Protein 6S8W (pdb70)

Solvent-accessible surface area: 65904 Å² total; per-residue (Å²): 146,20,77,40,133,28,12,79,95,26,61,82,111,42,62,122,18,40,50,40,46,3,21,34,26,31,0,64,85,13,10,12,106,42,3,104,117,58,91,111,9,91,139,1,88,109,30,24,6,61,29,2,96,56,14,72,99,10,44,28,24,21,10,7,107,78,54,87,83,120,67,25,20,12,0,0,12,12,24,4,9,42,39,16,3,4,1,21,20,4,18,5,15,0,1,36,57,116,6,15,46,50,70,80,4,144,96,62,25,26,104,26,66,2,18,29,25,2,46,101,58,70,169,11,75,4,7,0,57,17,4,0,4,42,32,9,4,10,2,16,0,2,0,0,26,2,2,0,1,6,1,0,18,18,7,44,2,39,0,7,20,0,16,3,0,1,2,10,0,17,23,6,0,6,1,1,0,2,13,4,1,13,54,126,42,11,34,0,0,0,2,54,28,0,61,29,30,2,48,31,1,0,71,5,21,20,3,53,24,0,54,1,138,26,63,76,47,3,0,47,24,82,12,0,41,106,28,2,47,91,9,134,109,63,67,116,82,23,121,55,4,12,3,0,1,0,4,0,0,1,2,7,0,17,6,8,8,2,80,61,80,29,0,112,42,0,12,55,19,0,78,141,40,46,0,0,0,0,0,8,2,16,6,5,9,0,8,11,45,117,50,102,92,119,25,84,54,45,83,83,0,48,168,62,9,28,47,0,0,0,29,36,0,60,20,0,3,0,0,0,0,7,10,2,6,26,8,0,1,0,0,3,11,1,0,7,0,0,0,2,80,22,1,7,63,32,0,17,10,6,3,12,8,1,2,36,12,2,4,4,0,1,3,0,10,2,2,12,0,0,26,73,54,15,19,16,44,3,8,3,44,3,0,28,42,1,16,59,67,3,15,38,47,2,46,20,0,0,80,5,1,82,147,66,16,19,96,106,16,11,59,62,100,56,9,41,1,0,0,2,2,36,12,17,8,38,122,86,78,39,131,89,41,78,40,8,42,110,27,1,50,89,67,11,1,23,8,8,5,1,68,144,12,70,23,154,52,67,26,38,5,16,7,9,5,0,47,29,31,75,89,52,5,33,75,0,6,21,59,10,1,66,4,7,121,99,54,33,112,139,25,60,43,95,26,10,84,100,20,65,86,92,44,55,95,18,53,30,30,58,25,24,64,24,30,0,57,82,11,12,10,99,48,2,109,123,54,92,100,13,57,144,2,70,122,28,23,5,78,28,5,119,57,13,99,124,117,123,82,24,65,2,13,42,20,75,7,13,48,36,25,6,5,7,12,54,8,18,4,62,0,0,40,35,123,8,18,44,42,152,74,5,101,90,66,20,24,99,24,53,1,69,45,28,1,37,114,60,58,136,11,75,5,11,1,25,19,2,5,5,35,30,69,9,8,1,13,3,2,0,0,30,3,0,0,2,6,1,4,17,18,8,57,1,28,0,10,30,0,16,1,0,1,2,8,0,17,26,2,0,7,2,1,1,2,10,5,4,12,62,139,38,23,25,0,0,0,1,60,37,2,48,3,16,1,19,29,1,0,103,6,25,17,2,74,25,1,32,1,57,28,52,71,45,2,1,37,15,116,11,0,24,105,26,8,66,104,36,74,60,100,92,94,63,15,189,59,4,38,3,0,0,0,5,0,0,0,2,6,0,20,3,8,9,3,86,63,78,49,0,110,39,0,14,80,16,0,76,144,40,50,0,0,0,0,0,8,0,22,3,4,8,1,8,13,105,105,53,62,66,138,164,44,106,58,47,61,34,2,34,161,61,6,30,50,0,0,0,26,35,0,86,22,0,9,0,0,0,0,9,9,3,4,28,10,1,0,0,0,0,10,1,0,8,0,0,0,2,76,24,1,2,54,32,1,36,12,5,4,54,9,0,3,33,8,2,4,3,7,0,5,0,3,0,3,19,0,0,25,73,53,13,20,18,46,2,5,5,50,3,0,23,47,2,52,66,77,2,26,42,15,0,24,31,0,6,49,6,0,87,70,94,5,20,93,117,24,4,56,48,102,63,10,37,1,0,0,2,0,31,0,68,1,68,33,137,67,36,96,25,112,75,121,53,65,49,35,60,48,8,11,30,36,2,8,92,29,0,25,134,60,12,0,2,0,3,55,6,58,61,3,56,14,97,123,137,40,46,10,34,3,3,1,0,1,0,27,9,59,68,92,54,0,43,80,0,0,23,59,1,2,67,4,1,132,74,46,32,47,212,141,34,75,42,133,36,19,81,107,43,74,88,97,45,67,121,23,51,58,42,42,4,18,38,25,32,0,67,89,28,15,19,112,36,2,105,118,60,100,95,11,100,145,2,80,109,25,14,7,56,33,3,125,63,12,72,88,9,42,25,28,16,4,6,136,69,56,89,58,142,47,36,16,16,1,0,3,10,26,5,15,52,37,12,3,6,4,14,15,19,28,8,62,0,1,19,86,99,5,15,38,48,72,79,3,127,92,62,20,30,96,35,88,16,48,60,52,56,241,52,78,8,9,3,15,20,3,1,6,34,25,11,3,5,1,14,0,3,0,0,24,2,2,0,13,10,0,10,22,22,3,50,0,35,0,7,30,0,30,3,0,2,2,10,0,14,22,4,0,7,2,1,0,1,17,6,1,12,60,138,38,15,35,0,0,0,1,76,34,0,64,15,20,1,16,32,1,0,104,6,24,20,3,42,34,1,54,1,37,26,60,73,44,2,0,48,26,46,18,0,37,34,15,3,68,104,34,44,45,65,87,62,63,15,119,84,4,14,2,0,1,0,5,0,0,0,1,6,0,19,6,7,10,2,98,97,77,38,0,59,41,0,11,52,15,0,82,124,16,47,0,4,0,0,0,10,4,18,4,3,11,0,10,12,42,118,63,114,99,156,93,59,52,78,36,12,42,170,62,10,32,40,0,0,0,28,44,0,86,18,0,3,0,2,0,0,7,13,4,4,29,6,1,0,0,0,0,8,1,1,5,0,0,0,4,30,26,2,4,66,36,0,36,17,4,2,18,8,0,3,29,10,2,5,3,11,0,2,5,13,0,6,22,0,0,21,68,60,19,22,16,40,8,8,10,53,7,1,42,47,6,40,94,69,2,29,40,40,4,43,24,15,9,75,3,39,106,142,58,52,63,159,94,100,59,9,49,1,1,0,3,8,32,30,67,175,26,82,53,18,21,132,30,0,86,90,42,46,4,43,15,4,2,5,69,103,0,65,43,134,107,57,45,9,5,21,6,7,0,39,26,46,71,134,97,14,32,86,13,18,18,94,24,3,76,13,62,144,105,141,141,19,70,46,138,33,15,76,64,21,120,87,98,42,54,119,35,45,56,37,51,39,24,63,23,33,0,55,85,22,13,11,116,46,8,148,123,56,95,78,9,109,145,2,70,118,26,34,8,66,32,4,72,57,9,80,105,26,59,44,74,49,99,116,15,10,23,16,70,6,17,41,39,20,5,5,3,17,34,24,27,11,38,0,0,34,52,114,9,12,37,48,133,80,9,122,158,74,24,24,96,30,82,9,22,48,27,6,44,122,55,60,174,26,85,8,12,2,21,23,2,2,4,42,31,37,12,5,2,12,3,7,0,0,6,9,2,0,7,12,0,3,17,16,7,57,1,28,0,10,33,1,32,3,0,1,2,9,0,17,23,5,0,6,2,2,0,1,16,3,4,17,45,135,37,15,38,0,0,0,2,32,44,2,52,2,13,3,44,31,1,0,74,4,18,24,4,33,14,3,32,0,75,40,64,85,63,3,0,37,23,83,26,1,32,54,31,14,82,79,39,54,54,104,94,88,62,32,139,62,9,21,3,0,0,0,4,7,8,1,2,5,0,22,2,15,14,7,76,53,79,38,4,64,43,0,12,84,11,0,79,98,56,46,0,0,0,0,0,10,2,22,5,8,7,1,18,17,84,111,121,173,44,112,61,57,66,49,4,36,115,78,5,47,67,2,1,0,30,40,0,76,13,0,1,0,0,0,0,10,6,3,4,27,8,3,1,0,0,0,8,0,0,7,1,0,0,1,23,26,1,4,44,51,1,40,40,5,2,28,12,0,3,26,6,2,5,3,10,0,5,5,15,1,20,17,0,0,29,72,57,12,19,26,44,4,6,6,27,4,1,34,51,4,64,62,66,2,22,38,19,2,48,26,0,4,73,4,0,48,154,74,5,19,124,99,26,2,59,43,105,53,7,39,1,0,0,4,0,28,2,59,0,61,41,128,61,15,68,33,40,102,100,63,27,64,34,68,50,4,4,34,37,1,6,95,28,0,17,131,61,13,0,0,2,0,60,2,50,42,2,21,2,64,134,82,38,46,1,30,1,2,1,0,0,0,26,13,54,64,81,67,0,38,76,0,1,26,60,2,2,69,4,4,128,92,44,19,54,208

Sequence (1940 aa):
PLTIDGIADLRAKSAPIPTGVAPGTSSDMFKSPSCYTKPKAKRWDHYLSEESKSRQQSTLKGAARYLKTPGLISLGGGLPSPEYFPFEEISVKVPTPPGFSPHETQESGAVLTAKKGDVQAGRSLYDLEVALNYGQSTGSPQLLRFVTEHTELIHNPPYADWQCCLNAGSTYGWDTVLRMLCTRGDYILMEEYTFSSAKETALPLGVKVASVKMDAEGLLPESLDEVLSNWDEASRGSRKPFVLYTIPTGQNPTGATQQLERRKAVYKVAQKHDLIIVEDEPYYFLQMQPYTGPPASHDEFIKSLIPSYLSLDVDGRVLRLESFSKVLSPGSRTGWIVGPEQLVERFMRNCETGAQHPSGISQIVLFKLLDEHWGHSGYLDWLINLRMQYTGRRDAIVNACEKYLPKEIAKWNPPAAGMFHWIEIDWQKHPIEEAVFHAAVNNGVLVSRGSWFTAEGNLFFRATFAAASSENIAEAIARFATALRTEFSPLTIDGIADLRAKSAPIPTGVAPGTSSDMFKSPSCYTKPKAKRWDHYLSEESKSRQQSGLISLGGGLPSPEYFPFEEISVKVPTPPGFSPHETQESGAVLTAKKGDVQAGRSLYDLEVALNYGQSTGSPQLLRFVTEHTELIHNPPYADWQCCLNAGSTYGWDTVLRMLCTRGDYILMEEYTFSSAKETALPLGVKVASVKMDAEGLLPESLDEVLSNWDEASRGSRKPFVLYTIPTGQNPTGATQQLERRKAVYKVAQKHDLIIVEDEPYYFLQMQPYTGPPPASHDEFIKSLIPSYLSLDVDGRVLRLESFSKVLSPGSRTGWIVGPEQLVERFMRNCETGAQHPSGISQIVLFKLLDEHWGHSGYLDWLINLRMQYTGRRDAIVNACEKYLPKEIAKWNPPAAGMFHWIEIDWQKHPAVASGKSREAIEEAVFHAAVNNGVLVSRGSWFTAANEGNLFFRATFAAASSENIAEAIARFATALRTEFSLPLTIDGIADLRAKSAPIPTGVAPGTSSDMFKSPSCYTKPKAKRWDHYLSEESKSRQQSTLKGAARYLKTPGLISLGGGLPSPEYFPFEEISVKVPTPPGFSPHETQESGAVLTAKKGDRSLYDLEVALNYGQSTGSPQLLRFVTEHTELIHNPPYADWQCCLNAGSTYGWDTVLRMLCTRGDYILMEEYTFSSAKETALPLGVKVASVKMDAEGLLPESLDEVLSNWDEASRGSRKPFVLYTIPTGQNPTGATQQLERRKAVYKVAQKHDLIIVEDEPYYFLQMQPYTGPASHDEFIKSLIPSYLSLDVDGRVLRLESFSKVLSPGSRTGWIVGPEQLVERFMRNCETGAQHPSGISQIVLFKLLDEHWGHSGYLDWLINLRMQYTGRRDAIVNACEKYLPKWNPPAAGMFHWIEIEEAVFHAAVNNGVLVSRGSWFTAGNLFFRATFAAASSENIAEAIARFATALRTEPLTIDGIADLRAKSAPIPTGVAPGTSSDMFKSPSCYTKPKAKRWDHYLSEESKSRQQSTLKGASLGGGLPSPEYFPFEEISVKVPTPPGFSPHETQESGAVLTAKKGDVQAGRSLYDLEVALNYGQSTGSPQLLRFVTEHTELIHNPPYADWQCCLNAGSTYGWDTVLRMLCTRGDYILMEEYTFSSAKETALPLGVKVASVKMDAEGLLPESLDEVLSNWDEASRGSRKPFVLYTIPTGQNPTGATQQLERRKAVYKVAQKHDLIIVEDEPYYFLQMQPYPPASHDEFIKSLIPSYLSLDVDGRVLRLESFSKVLSPGSRTGWIVGPEQLVERFMRNCETGAQHPSGISQIVLFKLLDEHWGHSGYLDWLINLRMQYTGRRDAIVNACEKYLPKEIAKWNPPAAGMFHWIEIDWQKHPAVASGKSREAIEEAVFHAAVNNGVLVSRGSWFTAANEGNLFFRATFAAASSENIAEAIARFATALRTEFSL

Foldseek 3Di:
DDALVNQVVLQVPFDDFQLDAAEDDWLVRQDHPVLQVFAAADDCPVQFDPVLVVFDDDPQSVVVNVVRPPPDDDPGHPWDQLVPPPDFKDKDWAAALPDHDPVRSVVHTDIFMAGACCCVVVNDSYHVSRLQTAYFLQARSLLQSQVSSLCCHQQVFRHRFKTKGKFLALLRVLLLVCNGRHAAPEEAEEEQFADLSSLVSNVVRNYQYDYFYADLQGGALVRVLVSQVCCVVPPPSHDGHQEYEEAQALGPASLRHHALVRLVSNVVSCVVSVHQYEHEHAFQLQQADDDDCDQPALVSLSVPRGHDNSSVPSNQSYKYWFGCPNQPNVVLSMTMIMTGPNSVVSSSSVSVVPVRHGNSSSSVVCSCCDPVRCDPRSSSSSSVVSRVVSNVLLNLLVVLCVVQADPVFWDFDRRRIDFKTKIWGACVQAVHVVLLQVLLVVLVAHWAWSVSRGNPDTTMTIDGSRDDDSVVSNVNSNSSRVSVVVRRD/DDALVCQVVQQVVFDDFDLDAADDDWLVSQDHPVLQVFAAFDDCPVQFDPLLVPFDDDVPDDPDDDWDFLVPVPDFKDKDWAAFQVDHDPVRSVVPTDIDIAGACCVVVVNDSHHVSRLQIAYFLQDGPLLQNLVSSLCCNQQVFRHRQKTKRKFLALLRVLLLVLNTRDAQQAEAEEEQFADLSSLVSNVVRNYAYDYFYADLQGGALVRLLVCQVVDDCVVSVHDRHQEYEFAQALGVAQGHHHALVRLVSNVVSNVVSVHQYEHEYAFQLLFEAFADPPDQPALNSSSVPRRHDNSSVCSNQSYKYWYGCPNQPRVVQSMTMIMTGPVSSVSSSSVCVVPVRHGRSVSSVVCSCVDPVRQDPPSSSSSSVVVNVVLNLLLNLLVVLCVVAADPVFWDWHRHRIDFKTKIWGPLVLAPLVDDPNDSVVLQCQLQVLLVVLPAHWAWSVSRGSDDDDITIIIDGSPPDDSVCSNVSSNSSRVSCDVSRDD/DDALVNQVVLQVPFDDFQLDAQEDDWLVRQDDVQLAVFAAFDDDPVQFDPVLVPQDFDPLSVVVNCSSDDPDDDPGRPWDFLVVVPDFKDKDWADAQFQRDVVSSVPVTDIDMAGADDPPSHHPSRLSTAYFQQDRVLLLNLVSSLCCHQQVFRHRQKIKGKALALLVLLLLVLNGGDAAQAEAEEEQFADLSSLVSNVVRNYQYDHFYADLQGGALVSLLCCQVPPDCVVSVHDGAQEYEEAQALGVFALHHHALVRLVSNVVSSVVNVHQYEYEHAFQLQFAADADLDLPLVVSSVPRHNDNSNVVSNQRYKYKYGCVSQPNVPQSMTMIITGPVSVVSSSSVCVVPVRHGRSVSSVVVSCRAPVHCDSVSSSSSSVVSRVVLNVLLNLQVNLCVPQADPDDRHRIHFKHKAWVQVVLQVLLVVLPAHWAWSVSRRSPTTMTIDGSSPDDSVCSNVRSNSSRVSVVVD/DDAQVCQVVQCVVADPFDLDLADDDWLVSQDDPVQQPFAAFADCVVQWDPQLVPQDDDVVNVHVVRDPKDFLVPPPDFKDKDQAAALPDHDDVNSVVHTDIFMAGQCCCVVVNDSHHVSSLQIAYALQAGCLLQSQVSSLCCNQQVFRHRQKIKGKFLALLRLLLLVCNTRHAACAEEEEAQFADLSSLVSNVVRNYAYDHFYADLQTGALVRVLVCQVVPDCVVSVHDRHAEYEFAQALGPAQLHHHAQVRLVSNLVSSVVSVHQYEHEYQWQLLQAAFCDDPDLSVVSVVRRHDNSNVSSNQRYKYKYACCSQPNVVQSMTMIITRNVSVVSSSSCLVVPVRHGNSSSSCVVSCPEVVHCDSPSSSSSSNVVSVQLNVLLNLLVVLCVPAADPVFWDFGRHRGDFKGKIWGACCLAPCVVVPQDPVNLLVQLQVLLVVLPAHWAWSVSRRSDDDDITMIMDGSPPDHSVVSSVSVNSSRVSNDVRRDD

Radius of gyration: 44.87 Å; Cα contacts (8 Å, |Δi|>4): 4266; chains: 4; bounding box: 104×82×147 Å

Structure (mmCIF, N/CA/C/O backbone):
data_6S8W
#
_entry.id   6S8W
#
_cell.length_a   64.209
_cell.length_b   75.260
_cell.length_c   121.631
_cell.angle_alpha   84.770
_cell.angle_beta   87.510
_cell.angle_gamma   65.370
#
_symmetry.space_group_name_H-M   'P 1'
#
loop_
_entity.id
_entity.type
_entity.pdbx_description
1 polymer 'Aromatic aminotransferase Aro8, putative'
2 non-polymer "PYRIDOXAL-5'-PHOSPHATE"
3 non-polymer 'FORMIC ACID'
4 water water
#
loop_
_atom_site.group_PDB
_atom_site.id
_atom_site.type_symbol
_atom_site.label_atom_id
_atom_site.label_alt_id
_atom_site.label_comp_id
_atom_site.label_asym_id
_atom_site.label_entity_id
_atom_site.label_seq_id
_atom_site.pdbx_PDB_ins_code
_atom_site.Cartn_x
_atom_site.Cartn_y
_atom_site.Cartn_z
_atom_site.occupancy
_atom_site.B_iso_or_equiv
_atom_site.auth_seq_id
_atom_site.auth_comp_id
_atom_site.auth_asym_id
_atom_site.auth_atom_id
_atom_site.pdbx_PDB_model_num
ATOM 1 N N . PRO A 1 16 ? -8.570 15.800 -19.190 1.00 61.58 16 PRO A N 1
ATOM 2 C CA . PRO A 1 16 ? -8.478 14.841 -18.079 1.00 60.99 16 PRO A CA 1
ATOM 3 C C . PRO A 1 16 ? -9.865 14.328 -17.664 1.00 59.80 16 PRO A C 1
ATOM 4 O O . PRO A 1 16 ? -10.796 15.112 -17.628 1.00 59.86 16 PRO A O 1
ATOM 8 N N . LEU A 1 17 ? -9.959 13.027 -17.370 1.00 58.41 17 LEU A N 1
ATOM 9 C CA . LEU A 1 17 ? -11.210 12.325 -16.974 1.00 57.32 17 LEU A CA 1
ATOM 10 C C . LEU A 1 17 ? -11.622 12.780 -15.572 1.00 56.36 17 LEU A C 1
ATOM 11 O O . LEU A 1 17 ? -10.769 12.729 -14.664 1.00 56.19 17 LEU A O 1
ATOM 16 N N . THR A 1 18 ? -12.878 13.207 -15.408 1.00 55.44 18 THR A N 1
ATOM 17 C CA . THR A 1 18 ? -13.498 13.534 -14.096 1.00 55.36 18 THR A CA 1
ATOM 18 C C . THR A 1 18 ? -14.732 12.649 -13.894 1.00 55.75 18 THR A C 1
ATOM 19 O O . THR A 1 18 ? -15.153 11.993 -14.866 1.00 55.54 18 THR A O 1
ATOM 23 N N . ILE A 1 19 ? -15.281 12.642 -12.677 1.00 56.86 19 ILE A N 1
ATOM 24 C CA . ILE A 1 19 ? -16.478 11.838 -12.289 1.00 57.62 19 ILE A CA 1
ATOM 25 C C . ILE A 1 19 ? -17.617 12.121 -13.274 1.00 58.82 19 ILE A C 1
ATOM 26 O O . ILE A 1 19 ? -18.352 11.174 -13.616 1.00 59.29 19 ILE A O 1
ATOM 31 N N . ASP A 1 20 ? -17.752 13.378 -13.704 1.00 60.24 20 ASP A N 1
ATOM 32 C CA . ASP A 1 20 ? -18.867 13.853 -14.566 1.00 61.33 20 ASP A CA 1
ATOM 33 C C . ASP A 1 20 ? -18.572 13.464 -16.018 1.00 61.63 20 ASP A C 1
ATOM 34 O O . ASP A 1 20 ? -19.481 13.600 -16.863 1.00 62.03 20 ASP A O 1
ATOM 39 N N . GLY A 1 21 ? -17.350 12.990 -16.283 1.00 61.42 21 GLY A N 1
ATOM 40 C CA . GLY A 1 21 ? -16.907 12.521 -17.609 1.00 61.21 21 GLY A CA 1
ATOM 41 C C . GLY A 1 21 ? -17.191 11.040 -17.804 1.00 61.00 21 GLY A C 1
ATOM 42 O O . GLY A 1 21 ? -17.087 10.570 -18.954 1.00 60.89 21 GLY A O 1
ATOM 43 N N . ILE A 1 22 ? -17.543 10.335 -16.724 1.00 60.80 22 ILE A N 1
ATOM 44 C CA . ILE A 1 22 ? -17.634 8.843 -16.671 1.00 60.78 22 ILE A CA 1
ATOM 45 C C . ILE A 1 22 ? -18.876 8.360 -17.433 1.00 60.39 22 ILE A C 1
ATOM 46 O O . ILE A 1 22 ? -18.718 7.505 -18.326 1.00 60.14 22 ILE A O 1
ATOM 51 N N . ALA A 1 23 ? -20.059 8.881 -17.092 1.00 60.05 23 ALA A N 1
ATOM 52 C CA . ALA A 1 23 ? -21.365 8.466 -17.660 1.00 59.90 23 ALA A CA 1
ATOM 53 C C . ALA A 1 23 ? -21.306 8.503 -19.191 1.00 59.85 23 ALA A C 1
ATOM 54 O O . ALA A 1 23 ? -22.021 7.708 -19.833 1.00 60.03 23 ALA A O 1
ATOM 56 N N . ASP A 1 24 ? -20.477 9.395 -19.742 1.00 59.80 24 ASP A N 1
ATOM 57 C CA . ASP A 1 24 ? -20.429 9.731 -21.190 1.00 59.77 24 ASP A CA 1
ATOM 58 C C . ASP A 1 24 ? -19.353 8.879 -21.873 1.00 59.19 24 ASP A C 1
ATOM 59 O O . ASP A 1 24 ? -19.543 8.526 -23.054 1.00 59.60 24 ASP A O 1
ATOM 64 N N . LEU A 1 25 ? -18.269 8.568 -21.155 1.00 58.33 25 LEU A N 1
ATOM 65 C CA . LEU A 1 25 ? -17.245 7.576 -21.577 1.00 57.71 25 LEU A CA 1
ATOM 66 C C . LEU A 1 25 ? -17.946 6.233 -21.813 1.00 56.89 25 LEU A C 1
ATOM 67 O O . LEU A 1 25 ? -17.634 5.570 -22.821 1.00 56.95 25 LEU A O 1
ATOM 72 N N . ARG A 1 26 ? -18.868 5.866 -20.916 1.00 56.01 26 ARG A N 1
ATOM 73 C CA . ARG A 1 26 ? -19.618 4.581 -20.947 1.00 55.52 26 ARG A CA 1
ATOM 74 C C . ARG A 1 26 ? -20.577 4.574 -22.144 1.00 54.67 26 ARG A C 1
ATOM 75 O O . ARG A 1 26 ? -20.541 3.597 -22.918 1.00 54.78 26 ARG A O 1
ATOM 83 N N . ALA A 1 27 ? -21.398 5.620 -22.285 1.00 53.68 27 ALA A N 1
ATOM 84 C CA . ALA A 1 27 ? -22.386 5.790 -23.377 1.00 52.60 27 ALA A CA 1
ATOM 85 C C . ALA A 1 27 ? -21.716 5.544 -24.735 1.00 51.21 27 ALA A C 1
ATOM 86 O O . ALA A 1 27 ? -22.338 4.885 -25.592 1.00 50.81 27 ALA A O 1
ATOM 88 N N . LYS A 1 28 ? -20.492 6.053 -24.910 1.00 49.36 28 LYS A N 1
ATOM 89 C CA . LYS A 1 28 ? -19.789 6.131 -26.219 1.00 48.23 28 LYS A CA 1
ATOM 90 C C . LYS A 1 28 ? -18.822 4.955 -26.387 1.00 49.12 28 LYS A C 1
ATOM 91 O O . LYS A 1 28 ? -18.062 4.963 -27.375 1.00 49.01 28 LYS A O 1
ATOM 94 N N . SER A 1 29 ? -18.825 4.023 -25.434 1.00 50.49 29 SER A N 1
ATOM 95 C CA . SER A 1 29 ? -17.888 2.871 -25.484 1.00 51.41 29 SER A CA 1
ATOM 96 C C . SER A 1 29 ? -18.631 1.591 -25.862 1.00 51.70 29 SER A C 1
ATOM 97 O O . SER A 1 29 ? -19.864 1.626 -25.965 1.00 51.37 29 SER A O 1
ATOM 100 N N . ALA A 1 30 ? -17.886 0.497 -26.023 1.00 52.47 30 ALA A N 1
ATOM 101 C CA . ALA A 1 30 ? -18.475 -0.804 -26.409 1.00 53.06 30 ALA A CA 1
ATOM 102 C C . ALA A 1 30 ? -19.313 -1.373 -25.261 1.00 53.48 30 ALA A C 1
ATOM 103 O O . ALA A 1 30 ? -19.035 -1.057 -24.096 1.00 53.38 30 ALA A O 1
ATOM 105 N N . PRO A 1 31 ? -20.328 -2.215 -25.542 1.00 54.33 31 PRO A N 1
ATOM 106 C CA . PRO A 1 31 ? -21.162 -2.787 -24.492 1.00 54.69 31 PRO A CA 1
ATOM 107 C C . PRO A 1 31 ? -20.322 -3.724 -23.616 1.00 55.23 31 PRO A C 1
ATOM 108 O O . PRO A 1 31 ? -19.420 -4.367 -24.110 1.00 55.74 31 PRO A O 1
ATOM 112 N N . ILE A 1 32 ? -20.637 -3.780 -22.328 1.00 55.29 32 ILE A N 1
ATOM 113 C CA . ILE A 1 32 ? -19.878 -4.682 -21.421 1.00 55.71 32 ILE A CA 1
ATOM 114 C C . ILE A 1 32 ? -20.294 -6.125 -21.737 1.00 55.28 32 ILE A C 1
ATOM 115 O O . ILE A 1 32 ? -21.505 -6.377 -21.846 1.00 54.56 32 ILE A O 1
ATOM 120 N N . PRO A 1 33 ? -19.349 -7.073 -21.917 1.00 54.92 33 PRO A N 1
ATOM 121 C CA . PRO A 1 33 ? -19.694 -8.468 -22.202 1.00 55.04 33 PRO A CA 1
ATOM 122 C C . PRO A 1 33 ? -20.344 -9.114 -20.971 1.00 55.20 33 PRO A C 1
ATOM 123 O O . PRO A 1 33 ? -19.700 -9.219 -19.963 1.00 55.28 33 PRO A O 1
ATOM 127 N N . THR A 1 34 ? -21.594 -9.550 -21.103 1.00 55.63 34 THR A N 1
ATOM 128 C CA . THR A 1 34 ? -22.347 -10.136 -19.966 1.00 56.37 34 THR A CA 1
ATOM 129 C C . THR A 1 34 ? -22.289 -11.663 -20.010 1.00 56.52 34 THR A C 1
ATOM 130 O O . THR A 1 34 ? -23.057 -12.291 -19.272 1.00 56.68 34 THR A O 1
ATOM 134 N N . GLY A 1 35 ? -21.436 -12.228 -20.865 1.00 56.73 35 GLY A N 1
ATOM 135 C CA . GLY A 1 35 ? -21.331 -13.694 -20.982 1.00 56.53 35 GLY A CA 1
ATOM 136 C C . GLY A 1 35 ? -20.425 -14.307 -19.928 1.00 56.48 35 GLY A C 1
ATOM 137 O O . GLY A 1 35 ? -19.848 -13.560 -19.124 1.00 56.67 35 GLY A O 1
ATOM 138 N N . VAL A 1 36 ? -20.312 -15.635 -19.950 1.00 55.99 36 VAL A N 1
ATOM 139 C CA . VAL A 1 36 ? -19.472 -16.413 -18.997 1.00 55.39 36 VAL A CA 1
ATOM 140 C C . VAL A 1 36 ? -18.008 -16.310 -19.437 1.00 54.47 36 VAL A C 1
ATOM 141 O O . VAL A 1 36 ? -17.722 -16.604 -20.612 1.00 54.78 36 VAL A O 1
ATOM 145 N N . ALA A 1 37 ? -17.121 -15.895 -18.523 1.00 53.18 37 ALA A N 1
ATOM 146 C CA . ALA A 1 37 ? -15.652 -15.840 -18.710 1.00 52.18 37 ALA A CA 1
ATOM 147 C C . ALA A 1 37 ? -15.309 -15.030 -19.956 1.00 51.12 37 ALA A C 1
ATOM 148 O O . ALA A 1 37 ? -14.645 -15.534 -20.859 1.00 51.16 37 ALA A O 1
ATOM 150 N N . PRO A 1 38 ? -15.730 -13.750 -20.044 1.00 49.77 38 PRO A N 1
ATOM 151 C CA . PRO A 1 38 ? -15.443 -12.925 -21.213 1.00 48.90 38 PRO A CA 1
ATOM 152 C C . PRO A 1 38 ? -14.037 -12.298 -21.172 1.00 48.05 38 PRO A C 1
ATOM 153 O O . PRO A 1 38 ? -13.564 -11.982 -20.094 1.00 48.13 38 PRO A O 1
ATOM 157 N N . GLY A 1 39 ? -13.422 -12.145 -22.346 1.00 47.19 39 GLY A N 1
ATOM 158 C CA . GLY A 1 39 ? -12.146 -11.428 -22.524 1.00 46.97 39 GLY A CA 1
ATOM 159 C C . GLY A 1 39 ? -12.344 -9.925 -22.452 1.00 46.68 39 GLY A C 1
ATOM 160 O O . GLY A 1 39 ? -13.326 -9.433 -23.045 1.00 46.58 39 GLY A O 1
ATOM 161 N N . THR A 1 40 ? -11.459 -9.224 -21.736 1.00 46.22 40 THR A N 1
ATOM 162 C CA . THR A 1 40 ? -11.388 -7.739 -21.688 1.00 46.06 40 THR A CA 1
ATOM 163 C C . THR A 1 40 ? -9.981 -7.278 -21.311 1.00 45.59 40 THR A C 1
ATOM 164 O O . THR A 1 40 ? -9.102 -8.133 -21.081 1.00 45.82 40 THR A O 1
ATOM 168 N N . SER A 1 41 ? -9.811 -5.957 -21.253 1.00 44.83 41 SER A N 1
ATOM 169 C CA . SER A 1 41 ? -8.635 -5.247 -20.695 1.00 44.56 41 SER A CA 1
ATOM 170 C C . SER A 1 41 ? -9.050 -3.812 -20.367 1.00 44.49 41 SER A C 1
ATOM 171 O O . SER A 1 41 ? -10.073 -3.353 -20.911 1.00 44.26 41 SER A O 1
ATOM 174 N N . SER A 1 42 ? -8.289 -3.143 -19.502 1.00 44.71 42 SER A N 1
ATOM 175 C CA . SER A 1 42 ? -8.456 -1.706 -19.167 1.00 45.05 42 SER A CA 1
ATOM 176 C C . SER A 1 42 ? -8.637 -0.886 -20.452 1.00 45.86 42 SER A C 1
ATOM 177 O O . SER A 1 42 ? -9.241 0.201 -20.371 1.00 45.97 42 SER A O 1
ATOM 180 N N . ASP A 1 43 ? -8.145 -1.391 -21.590 1.00 46.81 43 ASP A N 1
ATOM 181 C CA . ASP A 1 43 ? -8.142 -0.673 -22.896 1.00 47.58 43 ASP A CA 1
ATOM 182 C C . ASP A 1 43 ? -9.574 -0.533 -23.426 1.00 47.59 43 ASP A C 1
ATOM 183 O O . ASP A 1 43 ? -9.758 0.189 -24.425 1.00 47.90 43 ASP A O 1
ATOM 188 N N . MET A 1 44 ? -10.535 -1.167 -22.756 1.00 47.32 44 MET A N 1
ATOM 189 C CA . MET A 1 44 ? -11.959 -1.085 -23.161 1.00 47.23 44 MET A CA 1
ATOM 190 C C . MET A 1 44 ? -12.662 -0.053 -22.278 1.00 46.62 44 MET A C 1
ATOM 191 O O . MET A 1 44 ? -13.826 0.265 -22.561 1.00 45.76 44 MET A O 1
ATOM 196 N N . PHE A 1 45 ? -11.990 0.405 -21.217 1.00 46.29 45 PHE A N 1
ATOM 197 C CA . PHE A 1 45 ? -12.603 1.379 -20.278 1.00 46.09 45 PHE A CA 1
ATOM 198 C C . PHE A 1 45 ? -11.774 2.663 -20.162 1.00 46.11 45 PHE A C 1
ATOM 199 O O . PHE A 1 45 ? -12.254 3.605 -19.523 1.00 45.91 45 PHE A O 1
ATOM 207 N N . LYS A 1 46 ? -10.584 2.698 -20.764 1.00 46.41 46 LYS A N 1
ATOM 208 C CA . LYS A 1 46 ? -9.711 3.898 -20.678 1.00 47.01 46 LYS A CA 1
ATOM 209 C C . LYS A 1 46 ? -10.222 4.980 -21.637 1.00 47.96 46 LYS A C 1
ATOM 210 O O . LYS A 1 46 ? -10.543 4.645 -22.783 1.00 48.39 46 LYS A O 1
ATOM 216 N N . SER A 1 47 ? -10.258 6.234 -21.181 1.00 48.75 47 SER A N 1
ATOM 217 C CA . SER A 1 47 ? -10.748 7.362 -22.017 1.00 49.55 47 SER A CA 1
ATOM 218 C C . SER A 1 47 ? -9.708 7.703 -23.082 1.00 50.26 47 SER A C 1
ATOM 219 O O . SER A 1 47 ? -8.519 7.446 -22.904 1.00 50.44 47 SER A O 1
ATOM 222 N N . PRO A 1 4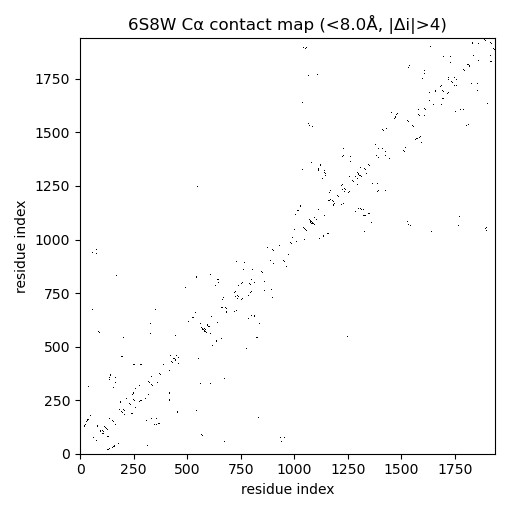8 ? -10.136 8.278 -24.228 1.00 51.02 48 PRO A N 1
ATOM 223 C CA . PRO A 1 48 ? -9.240 8.552 -25.357 1.00 51.45 48 PRO A CA 1
ATOM 224 C C . PRO A 1 48 ? -7.973 9.370 -25.055 1.00 52.15 48 PRO A C 1
ATOM 225 O O . PRO A 1 48 ? -6.994 9.179 -25.754 1.00 52.49 48 PRO A O 1
ATOM 229 N N . SER A 1 49 ? -8.014 10.251 -24.050 1.00 52.81 49 SER A N 1
ATOM 230 C CA . SER A 1 49 ? -6.895 11.154 -23.666 1.00 53.23 49 SER A CA 1
ATOM 231 C C . SER A 1 49 ? -5.621 10.338 -23.411 1.00 53.52 49 SER A C 1
ATOM 232 O O . SER A 1 49 ? -4.528 10.824 -23.762 1.00 53.50 49 SER A O 1
ATOM 234 N N . CYS A 1 50 ? -5.768 9.144 -22.826 1.00 53.96 50 CYS A N 1
ATOM 235 C CA . CYS A 1 50 ? -4.661 8.225 -22.444 1.00 54.15 50 CYS A CA 1
ATOM 236 C C . CYS A 1 50 ? -3.763 7.934 -23.652 1.00 54.23 50 CYS A C 1
ATOM 237 O O . CYS A 1 50 ? -2.531 7.869 -23.472 1.00 53.80 50 CYS A O 1
ATOM 240 N N . TYR A 1 51 ? -4.370 7.758 -24.828 1.00 54.53 51 TYR A N 1
ATOM 241 C CA . TYR A 1 51 ? -3.724 7.217 -26.053 1.00 55.01 51 TYR A CA 1
ATOM 242 C C . TYR A 1 51 ? -2.917 8.310 -26.759 1.00 55.12 51 TYR A C 1
ATOM 243 O O . TYR A 1 51 ? -2.107 7.974 -27.647 1.00 55.02 51 TYR A O 1
ATOM 252 N N . THR A 1 52 ? -3.119 9.571 -26.367 1.00 55.10 52 THR A N 1
ATOM 253 C CA . THR A 1 52 ? -2.385 10.747 -26.906 1.00 55.05 52 THR A CA 1
ATOM 254 C C . THR A 1 52 ? -1.008 10.838 -26.231 1.00 54.69 52 THR A C 1
ATOM 255 O O . THR A 1 52 ? -0.093 11.414 -26.851 1.00 54.79 52 THR A O 1
ATOM 259 N N . LYS A 1 53 ? -0.866 10.283 -25.020 1.00 54.16 53 LYS A N 1
ATOM 260 C CA . LYS A 1 53 ? 0.401 10.286 -24.234 1.00 53.73 53 LYS A CA 1
ATOM 261 C C . LYS A 1 53 ? 1.391 9.304 -24.856 1.00 53.53 53 LYS A C 1
ATOM 262 O O . LYS A 1 53 ? 1.001 8.426 -25.622 1.00 53.75 53 LYS A O 1
ATOM 268 N N . PRO A 1 54 ? 2.704 9.424 -24.549 1.00 53.47 54 PRO A N 1
ATOM 269 C CA . PRO A 1 54 ? 3.704 8.495 -25.072 1.00 53.49 54 PRO A CA 1
ATOM 270 C C . PRO A 1 54 ? 3.556 7.096 -24.465 1.00 53.44 54 PRO A C 1
ATOM 271 O O . PRO A 1 54 ? 2.759 6.929 -23.559 1.00 53.40 54 PRO A O 1
ATOM 275 N N . LYS A 1 55 ? 4.328 6.136 -24.974 1.00 53.19 55 LYS A N 1
ATOM 276 C CA . LYS A 1 55 ? 4.262 4.722 -24.530 1.00 52.98 55 LYS A CA 1
ATOM 277 C C . LYS A 1 55 ? 5.375 4.453 -23.519 1.00 52.34 55 LYS A C 1
ATOM 278 O O . LYS A 1 55 ? 6.367 5.209 -23.501 1.00 52.16 55 LYS A O 1
ATOM 282 N N . ALA A 1 56 ? 5.190 3.410 -22.712 1.00 51.69 56 ALA A N 1
ATOM 283 C CA . ALA A 1 56 ? 6.128 2.983 -21.655 1.00 51.30 56 ALA A CA 1
ATOM 284 C C . ALA A 1 56 ? 7.369 2.367 -22.300 1.00 51.02 56 ALA A C 1
ATOM 285 O O . ALA A 1 56 ? 7.267 1.864 -23.437 1.00 50.95 56 ALA A O 1
ATOM 287 N N . LYS A 1 57 ? 8.488 2.401 -21.578 1.00 50.96 57 LYS A N 1
ATOM 288 C CA . LYS A 1 57 ? 9.783 1.819 -22.007 1.00 51.08 57 LYS A CA 1
ATOM 289 C C . LYS A 1 57 ? 9.668 0.296 -21.952 1.00 50.64 57 LYS A C 1
ATOM 290 O O . LYS A 1 57 ? 8.786 -0.197 -21.222 1.00 50.61 57 LYS A O 1
ATOM 295 N N . ARG A 1 58 ? 10.507 -0.422 -22.698 1.00 50.03 58 ARG A N 1
ATOM 296 C CA . ARG A 1 58 ? 10.394 -1.900 -22.783 1.00 49.71 58 ARG A CA 1
ATOM 297 C C . ARG A 1 58 ? 11.223 -2.517 -21.652 1.00 49.78 58 ARG A C 1
ATOM 298 O O . ARG A 1 58 ? 12.264 -1.935 -21.289 1.00 49.85 58 ARG A O 1
ATOM 306 N N . TRP A 1 59 ? 10.741 -3.634 -21.102 1.00 49.74 59 TRP A N 1
ATOM 307 C CA . TRP A 1 59 ? 11.299 -4.289 -19.890 1.00 49.61 59 TRP A CA 1
ATOM 308 C C . TRP A 1 59 ? 11.766 -5.707 -20.210 1.00 49.16 59 TRP A C 1
ATOM 309 O O . TRP A 1 59 ? 11.851 -6.522 -19.271 1.00 49.29 59 TRP A O 1
ATOM 320 N N . ASP A 1 60 ? 12.063 -5.985 -21.479 1.00 48.07 60 ASP A N 1
ATOM 321 C CA . ASP A 1 60 ? 12.450 -7.345 -21.928 1.00 47.38 60 ASP A CA 1
ATOM 322 C C . ASP A 1 60 ? 13.682 -7.805 -21.134 1.00 48.56 60 ASP A C 1
ATOM 323 O O . ASP A 1 60 ? 13.719 -8.993 -20.762 1.00 49.29 60 ASP A O 1
ATOM 328 N N . HIS A 1 61 ? 14.637 -6.908 -20.861 1.00 49.68 61 HIS A N 1
ATOM 329 C CA . HIS A 1 61 ? 15.943 -7.226 -20.218 1.00 50.46 61 HIS A CA 1
ATOM 330 C C . HIS A 1 61 ? 15.790 -7.465 -18.713 1.00 50.38 61 HIS A C 1
ATOM 331 O O . HIS A 1 61 ? 16.794 -7.849 -18.079 1.00 50.44 61 HIS A O 1
ATOM 338 N N . TYR A 1 62 ? 14.603 -7.226 -18.154 1.00 50.14 62 TYR A N 1
ATOM 339 C CA . TYR A 1 62 ? 14.366 -7.331 -16.693 1.00 49.78 62 TYR A CA 1
ATOM 340 C C . TYR A 1 62 ? 13.460 -8.534 -16.413 1.00 48.95 62 TYR A C 1
ATOM 341 O O . TYR A 1 62 ? 13.399 -8.978 -15.250 1.00 49.02 62 TYR A O 1
ATOM 350 N N . LEU A 1 63 ? 12.794 -9.053 -17.447 1.00 48.14 63 LEU A N 1
ATOM 351 C CA . LEU A 1 63 ? 11.884 -10.222 -17.330 1.00 47.58 63 LEU A CA 1
ATOM 352 C C . LEU A 1 63 ? 12.701 -11.477 -17.017 1.00 47.41 63 LEU A C 1
ATOM 353 O O . LEU A 1 63 ? 13.700 -11.730 -17.719 1.00 47.62 63 LEU A O 1
ATOM 358 N N . SER A 1 64 ? 12.273 -12.231 -16.002 1.00 46.82 64 SER A N 1
ATOM 359 C CA . SER A 1 64 ? 12.932 -13.476 -15.533 1.00 46.33 64 SER A CA 1
ATOM 360 C C . SER A 1 64 ? 12.719 -14.589 -16.560 1.00 46.07 64 SER A C 1
ATOM 361 O O . SER A 1 64 ? 11.734 -14.513 -17.322 1.00 45.41 64 SER A O 1
ATOM 364 N N . GLU A 1 65 ? 13.614 -15.580 -16.571 1.00 46.30 65 GLU A N 1
ATOM 365 C CA . GLU A 1 65 ? 13.495 -16.794 -17.419 1.00 46.49 65 GLU A CA 1
ATOM 366 C C . GLU A 1 65 ? 12.083 -17.360 -17.245 1.00 45.40 65 GLU A C 1
ATOM 367 O O . GLU A 1 65 ? 11.382 -17.545 -18.262 1.00 45.00 65 GLU A O 1
ATOM 369 N N . GLU A 1 66 ? 11.693 -17.620 -15.993 1.00 44.45 66 GLU A N 1
ATOM 370 C CA . GLU A 1 66 ? 10.367 -18.182 -15.626 1.00 43.99 66 GLU A CA 1
ATOM 371 C C . GLU A 1 66 ? 9.264 -17.403 -16.349 1.00 43.75 66 GLU A C 1
ATOM 372 O O . GLU A 1 66 ? 8.426 -18.046 -17.009 1.00 43.62 66 GLU A O 1
ATOM 378 N N . SER A 1 67 ? 9.268 -16.071 -16.225 1.00 43.69 67 SER A N 1
ATOM 379 C CA . SER A 1 67 ? 8.183 -15.178 -16.710 1.00 43.92 67 SER A CA 1
ATOM 380 C C . SER A 1 67 ? 8.206 -15.096 -18.242 1.00 44.12 67 SER A C 1
ATOM 381 O O . SER A 1 67 ? 7.116 -15.176 -18.843 1.00 44.05 67 SER A O 1
ATOM 384 N N . LYS A 1 68 ? 9.387 -14.945 -18.851 1.00 44.58 68 LYS A N 1
ATOM 385 C CA . LYS A 1 68 ? 9.539 -14.970 -20.332 1.00 45.46 68 LYS A CA 1
ATOM 386 C C . LYS A 1 68 ? 8.935 -16.275 -20.863 1.00 45.95 68 LYS A C 1
ATOM 387 O O . LYS A 1 68 ? 8.264 -16.234 -21.913 1.00 46.39 68 LYS A O 1
ATOM 391 N N . SER A 1 69 ? 9.158 -17.378 -20.142 1.00 46.13 69 SER A N 1
ATOM 392 C CA . SER A 1 69 ? 8.835 -18.768 -20.562 1.00 46.53 69 SER A CA 1
ATOM 393 C C . SER A 1 69 ? 7.320 -19.013 -20.563 1.00 46.62 69 SER A C 1
ATOM 394 O O . SER A 1 69 ? 6.892 -19.975 -21.228 1.00 46.69 69 SER A O 1
ATOM 396 N N . ARG A 1 70 ? 6.537 -18.193 -19.853 1.00 47.18 70 ARG A N 1
ATOM 397 C CA . ARG A 1 70 ? 5.079 -18.431 -19.647 1.00 47.72 70 ARG A CA 1
ATOM 398 C C . ARG A 1 70 ? 4.333 -18.185 -20.965 1.00 49.03 70 ARG A C 1
ATOM 399 O O . ARG A 1 70 ? 4.914 -17.540 -21.859 1.00 49.31 70 ARG A O 1
ATOM 407 N N . GLN A 1 71 ? 3.094 -18.681 -21.070 1.00 50.76 71 GLN A N 1
ATOM 408 C CA . GLN A 1 71 ? 2.314 -18.727 -22.337 1.00 52.09 71 GLN A CA 1
ATOM 409 C C . GLN A 1 71 ? 0.818 -18.568 -22.046 1.00 53.63 71 GLN A C 1
ATOM 410 O O . GLN A 1 71 ? 0.419 -18.721 -20.874 1.00 53.84 71 GLN A O 1
ATOM 412 N N . GLN A 1 72 ? 0.043 -18.339 -23.093 1.00 55.62 72 GLN A N 1
ATOM 413 C CA . GLN A 1 72 ? -1.413 -18.140 -22.978 1.00 57.15 72 GLN A CA 1
ATOM 414 C C . GLN A 1 72 ? -2.120 -19.463 -22.710 1.00 57.43 72 GLN A C 1
ATOM 415 O O . GLN A 1 72 ? -1.905 -20.412 -23.447 1.00 57.90 72 GLN A O 1
ATOM 421 N N . SER A 1 73 ? -2.947 -19.480 -21.677 1.00 57.58 73 SER A N 1
ATOM 422 C CA . SER A 1 73 ? -3.769 -20.666 -21.319 1.00 57.55 73 SER A CA 1
ATOM 423 C C . SER A 1 73 ? -4.671 -21.012 -22.508 1.00 57.56 73 SER A C 1
ATOM 424 O O . SER A 1 73 ? -5.472 -20.145 -22.906 1.00 57.85 73 SER A O 1
ATOM 427 N N . THR A 1 74 ? -4.540 -22.222 -23.059 1.00 57.11 74 THR A N 1
ATOM 428 C CA . THR A 1 74 ? -5.247 -22.645 -24.296 1.00 56.98 74 THR A CA 1
ATOM 429 C C . THR A 1 74 ? -6.740 -22.816 -23.999 1.00 56.80 74 THR A C 1
ATOM 430 O O . THR A 1 74 ? -7.545 -22.629 -24.932 1.00 57.08 74 THR A O 1
ATOM 434 N N . LEU A 1 75 ? -7.096 -23.150 -22.756 1.00 56.61 75 LEU A N 1
ATOM 435 C CA . LEU A 1 75 ? -8.511 -23.345 -22.341 1.00 56.49 75 LEU A CA 1
ATOM 436 C C . LEU A 1 75 ? -9.171 -21.976 -22.160 1.00 57.01 75 LEU A C 1
ATOM 437 O O . LEU A 1 75 ? -10.234 -21.748 -22.770 1.00 56.85 75 LEU A O 1
ATOM 442 N N . LYS A 1 76 ? -8.558 -21.106 -21.353 1.00 57.86 76 LYS A N 1
ATOM 443 C CA . LYS A 1 76 ? -9.051 -19.730 -21.084 1.00 58.69 76 LYS A CA 1
ATOM 444 C C . LYS A 1 76 ? -9.170 -18.985 -22.418 1.00 59.39 76 LYS A C 1
ATOM 445 O O . LYS A 1 76 ? -10.199 -18.315 -22.631 1.00 59.08 76 LYS A O 1
ATOM 447 N N . GLY A 1 77 ? -8.153 -19.107 -23.277 1.00 60.85 77 GLY A N 1
ATOM 448 C CA . GLY A 1 77 ? -8.139 -18.529 -24.634 1.00 62.24 77 GLY A CA 1
ATOM 449 C C . GLY A 1 77 ? -9.277 -19.068 -25.483 1.00 63.59 77 GLY A C 1
ATOM 450 O O . GLY A 1 77 ? -9.850 -18.286 -26.266 1.00 63.84 77 GLY A O 1
ATOM 451 N N . ALA A 1 78 ? -9.593 -20.359 -25.338 1.00 65.38 78 ALA A N 1
ATOM 452 C CA . ALA A 1 78 ? -10.662 -21.058 -26.089 1.00 66.79 78 ALA A CA 1
ATOM 453 C C . ALA A 1 78 ? -12.036 -20.601 -25.588 1.00 67.96 78 ALA A C 1
ATOM 454 O O . ALA A 1 78 ? -12.997 -20.660 -26.380 1.00 68.40 78 ALA A O 1
ATOM 456 N N . ALA A 1 79 ? -12.128 -20.166 -24.328 1.00 69.30 79 ALA A N 1
ATOM 457 C CA . ALA A 1 79 ? -13.380 -19.660 -23.717 1.00 70.72 79 ALA A CA 1
ATOM 458 C C . ALA A 1 79 ? -13.827 -18.404 -24.470 1.00 71.88 79 ALA A C 1
ATOM 459 O O . ALA A 1 79 ? -15.047 -18.211 -24.632 1.00 71.79 79 ALA A O 1
ATOM 461 N N . ARG A 1 80 ? -12.865 -17.589 -24.911 1.00 73.32 80 ARG A N 1
ATOM 462 C CA . ARG A 1 80 ? -13.110 -16.334 -25.668 1.00 74.62 80 ARG A CA 1
ATOM 463 C C . ARG A 1 80 ? -14.004 -16.644 -26.877 1.00 73.95 80 ARG A C 1
ATOM 464 O O . ARG A 1 80 ? -14.610 -15.695 -27.412 1.00 74.36 80 ARG A O 1
ATOM 472 N N . TYR A 1 81 ? -14.099 -17.919 -27.280 1.00 72.59 81 TYR A N 1
ATOM 473 C CA . TYR A 1 81 ? -14.969 -18.387 -28.394 1.00 71.47 81 TYR A CA 1
ATOM 474 C C . TYR A 1 81 ? -16.437 -18.400 -27.953 1.00 70.93 81 TYR A C 1
ATOM 475 O O . TYR A 1 81 ? -17.317 -18.353 -28.835 1.00 71.04 81 TYR A O 1
ATOM 484 N N . LEU A 1 82 ? -16.698 -18.457 -26.642 1.00 69.90 82 LEU A N 1
ATOM 485 C CA . LEU A 1 82 ? -18.074 -18.557 -26.081 1.00 69.51 82 LEU A CA 1
ATOM 486 C C . LEU A 1 82 ? -18.846 -17.263 -26.366 1.00 69.99 82 LEU A C 1
ATOM 487 O O . LEU A 1 82 ? -20.074 -17.251 -26.147 1.00 69.75 82 LEU A O 1
ATOM 492 N N . LYS A 1 83 ? -18.152 -16.220 -26.836 1.00 70.72 83 LYS A N 1
ATOM 493 C CA . LYS A 1 83 ? -18.735 -14.882 -27.128 1.00 71.17 83 LYS A CA 1
ATOM 494 C C . LYS A 1 83 ? -19.675 -14.982 -28.335 1.00 71.72 83 LYS A C 1
ATOM 495 O O . LYS A 1 83 ? -20.848 -14.584 -28.194 1.00 71.50 83 LYS A O 1
ATOM 497 N N . THR A 1 84 ? -19.185 -15.485 -29.475 1.00 72.42 84 THR A N 1
ATOM 498 C CA . THR A 1 84 ? -19.979 -15.604 -30.730 1.00 73.03 84 THR A CA 1
ATOM 499 C C . THR A 1 84 ? -21.287 -16.316 -30.398 1.00 72.56 84 THR A C 1
ATOM 500 O O . THR A 1 84 ? -21.284 -17.384 -29.790 1.00 72.54 84 THR A O 1
ATOM 504 N N . PRO A 1 85 ? -22.447 -15.737 -30.783 1.00 71.72 85 PRO A N 1
ATOM 505 C CA . PRO A 1 85 ? -23.745 -16.217 -30.311 1.00 70.64 85 PRO A CA 1
ATOM 506 C C . PRO A 1 85 ? -24.274 -17.409 -31.122 1.00 69.15 85 PRO A C 1
ATOM 507 O O . PRO A 1 85 ? -23.776 -17.642 -32.208 1.00 69.24 85 PRO A O 1
ATOM 511 N N . GLY A 1 86 ? -25.259 -18.128 -30.574 1.00 67.20 86 GLY A N 1
ATOM 512 C CA . GLY A 1 86 ? -25.866 -19.324 -31.191 1.00 65.66 86 GLY A CA 1
ATOM 513 C C . GLY A 1 86 ? -24.874 -20.472 -31.289 1.00 64.09 86 GLY A C 1
ATOM 514 O O . GLY A 1 86 ? -25.296 -21.592 -31.642 1.00 64.21 86 GLY A O 1
ATOM 515 N N . LEU A 1 87 ? -23.597 -20.190 -31.010 1.00 61.93 87 LEU A N 1
ATOM 516 C CA . LEU A 1 87 ? -22.490 -21.179 -30.907 1.00 60.40 87 LEU A CA 1
ATOM 517 C C . LEU A 1 87 ? -22.682 -22.004 -29.630 1.00 59.05 87 LEU A C 1
ATOM 518 O O . LEU A 1 87 ? -22.794 -21.391 -28.552 1.00 59.32 87 LEU A O 1
ATOM 523 N N . ILE A 1 88 ? -22.727 -23.334 -29.747 1.00 57.22 88 ILE A N 1
ATOM 524 C CA . ILE A 1 88 ? -22.909 -24.262 -28.591 1.00 55.53 88 ILE A CA 1
ATOM 525 C C . ILE A 1 88 ? -21.533 -24.773 -28.159 1.00 53.87 88 ILE A C 1
ATOM 526 O O . ILE A 1 88 ? -20.695 -25.017 -29.049 1.00 53.67 88 ILE A O 1
ATOM 531 N N . SER A 1 89 ? -21.301 -24.928 -26.853 1.00 52.13 89 SER A N 1
ATOM 532 C CA . SER A 1 89 ? -19.958 -25.263 -26.317 1.00 50.82 89 SER A CA 1
ATOM 533 C C . SER A 1 89 ? -19.920 -26.692 -25.771 1.00 49.63 89 SER A C 1
ATOM 534 O O . SER A 1 89 ? -20.780 -27.057 -24.944 1.00 49.59 89 SER A O 1
ATOM 537 N N . LEU A 1 90 ? -18.942 -27.460 -26.255 1.00 48.36 90 LEU A N 1
ATOM 538 C CA . LEU A 1 90 ? -18.510 -28.769 -25.706 1.00 47.62 90 LEU A CA 1
ATOM 539 C C . LEU A 1 90 ? -17.026 -28.652 -25.349 1.00 47.46 90 LEU A C 1
ATOM 540 O O . LEU A 1 90 ? -16.347 -29.696 -25.267 1.00 47.54 90 LEU A O 1
ATOM 545 N N . GLY A 1 91 ? -16.552 -27.417 -25.161 1.00 47.22 91 GLY A N 1
ATOM 546 C CA . GLY A 1 91 ? -15.126 -27.093 -24.970 1.00 47.34 91 GLY A CA 1
ATOM 547 C C . GLY A 1 91 ? -14.742 -27.051 -23.503 1.00 47.45 91 GLY A C 1
ATOM 548 O O . GLY A 1 91 ? -14.691 -28.128 -22.876 1.00 47.85 91 GLY A O 1
ATOM 549 N N . GLY A 1 92 ? -14.467 -25.855 -22.974 1.00 47.41 92 GLY A N 1
ATOM 550 C CA . GLY A 1 92 ? -14.037 -25.663 -21.577 1.00 47.41 92 GLY A CA 1
ATOM 551 C C . GLY A 1 92 ? -15.046 -26.252 -20.609 1.00 47.46 92 GLY A C 1
ATOM 552 O O . GLY A 1 92 ? -16.257 -26.132 -20.878 1.00 47.44 92 GLY A O 1
ATOM 553 N N . GLY A 1 93 ? -14.574 -26.878 -19.528 1.00 47.85 93 GLY A N 1
ATOM 554 C CA . GLY A 1 93 ? -15.442 -27.511 -18.517 1.00 48.21 93 GLY A CA 1
ATOM 555 C C . GLY A 1 93 ? -15.957 -26.504 -17.503 1.00 48.48 93 GLY A C 1
ATOM 556 O O . GLY A 1 93 ? -15.646 -26.659 -16.306 1.00 48.80 93 GLY A O 1
ATOM 557 N N . LEU A 1 94 ? -16.713 -25.507 -17.972 1.00 48.56 94 LEU A N 1
ATOM 558 C CA . LEU A 1 94 ? -17.464 -24.526 -17.144 1.00 48.48 94 LEU A CA 1
ATOM 559 C C . LEU A 1 94 ? -18.893 -25.064 -16.964 1.00 48.09 94 LEU A C 1
ATOM 560 O O . LEU A 1 94 ? -19.672 -25.041 -17.914 1.00 47.80 94 LEU A O 1
ATOM 565 N N . PRO A 1 95 ? -19.277 -25.594 -15.768 1.00 47.63 95 PRO A N 1
ATOM 566 C CA . PRO A 1 95 ? -20.573 -26.253 -15.526 1.00 48.09 95 PRO A CA 1
ATOM 567 C C . PRO A 1 95 ? -21.820 -25.399 -15.810 1.00 48.91 95 PRO A C 1
ATOM 568 O O . PRO A 1 95 ? -21.736 -24.193 -15.669 1.00 48.95 95 PRO A O 1
ATOM 572 N N . SER A 1 96 ? -22.936 -26.038 -16.182 1.00 49.70 96 SER A N 1
ATOM 573 C CA . SER A 1 96 ? -24.267 -25.394 -16.344 1.00 50.24 96 SER A CA 1
ATOM 574 C C . SER A 1 96 ? -24.689 -24.780 -15.011 1.00 50.51 96 SER A C 1
ATOM 575 O O . SER A 1 96 ? -24.632 -25.438 -13.975 1.00 50.50 96 SER A O 1
ATOM 578 N N . PRO A 1 97 ? -25.109 -23.495 -15.000 1.00 50.56 97 PRO A N 1
ATOM 579 C CA . PRO A 1 97 ? -25.448 -22.794 -13.760 1.00 50.29 97 PRO A CA 1
ATOM 580 C C . PRO A 1 97 ? -26.402 -23.541 -12.815 1.00 49.62 97 PRO A C 1
ATOM 581 O O . PRO A 1 97 ? -26.390 -23.242 -11.634 1.00 49.22 97 PRO A O 1
ATOM 585 N N . GLU A 1 98 ? -27.203 -24.477 -13.341 1.00 48.98 98 GLU A N 1
ATOM 586 C CA . GLU A 1 98 ? -28.178 -25.273 -12.548 1.00 48.62 98 GLU A CA 1
ATOM 587 C C . GLU A 1 98 ? -27.423 -26.063 -11.468 1.00 48.27 98 GLU A C 1
ATOM 588 O O . GLU A 1 98 ? -28.077 -26.510 -10.505 1.00 48.43 98 GLU A O 1
ATOM 590 N N . TYR A 1 99 ? -26.106 -26.215 -11.621 1.00 47.96 99 TYR A N 1
ATOM 591 C CA . TYR A 1 99 ? -25.228 -27.020 -10.726 1.00 47.98 99 TYR A CA 1
ATOM 592 C C . TYR A 1 99 ? -24.479 -26.092 -9.761 1.00 47.52 99 TYR A C 1
ATOM 593 O O . TYR A 1 99 ? -23.485 -26.529 -9.145 1.00 47.80 99 TYR A O 1
ATOM 602 N N . PHE A 1 100 ? -24.966 -24.853 -9.626 1.00 46.78 100 PHE A N 1
ATOM 603 C CA . PHE A 1 100 ? -24.587 -23.883 -8.564 1.00 46.20 100 PHE A CA 1
ATOM 604 C C . PHE A 1 100 ? -25.805 -23.630 -7.677 1.00 46.20 100 PHE A C 1
ATOM 605 O O . PHE A 1 100 ? -26.780 -23.032 -8.127 1.00 46.26 100 PHE A O 1
ATOM 613 N N . PRO A 1 101 ? -25.802 -24.067 -6.396 1.00 46.31 101 PRO A N 1
ATOM 614 C CA . PRO A 1 101 ? -26.986 -23.971 -5.544 1.00 46.41 101 PRO A CA 1
ATOM 615 C C . PRO A 1 101 ? -27.171 -22.610 -4.856 1.00 46.64 101 PRO A C 1
ATOM 616 O O . PRO A 1 101 ? -27.646 -22.593 -3.735 1.00 47.00 101 PRO A O 1
ATOM 620 N N . PHE A 1 102 ? -26.792 -21.516 -5.523 1.00 46.79 102 PHE A N 1
ATOM 621 C CA . PHE A 1 102 ? -27.018 -20.125 -5.048 1.00 46.89 102 PHE A CA 1
ATOM 622 C C . PHE A 1 102 ? -27.947 -19.407 -6.030 1.00 47.03 102 PHE A C 1
ATOM 623 O O . PHE A 1 102 ? -27.480 -18.963 -7.098 1.00 46.74 102 PHE A O 1
ATOM 631 N N . GLU A 1 103 ? -29.228 -19.315 -5.665 1.00 47.68 103 GLU A N 1
ATOM 632 C CA . GLU A 1 103 ? -30.302 -18.662 -6.459 1.00 48.34 103 GLU A CA 1
ATOM 633 C C . GLU A 1 103 ? -30.138 -17.143 -6.353 1.00 48.45 103 GLU A C 1
ATOM 634 O O . GLU A 1 103 ? -30.098 -16.473 -7.404 1.00 48.40 103 GLU A O 1
ATOM 640 N N . GLU A 1 104 ? -30.044 -16.639 -5.120 1.00 48.46 104 GLU A N 1
ATOM 641 C CA . GLU A 1 104 ? -29.853 -15.198 -4.808 1.00 48.36 104 GLU A CA 1
ATOM 642 C C . GLU A 1 104 ? -28.737 -15.047 -3.768 1.00 48.39 104 GLU A C 1
ATOM 643 O O . GLU A 1 104 ? -28.679 -15.872 -2.834 1.00 48.36 104 GLU A O 1
ATOM 645 N N . ILE A 1 105 ? -27.885 -14.032 -3.941 1.00 48.21 105 ILE A N 1
ATOM 646 C CA . ILE A 1 105 ? -26.895 -13.566 -2.924 1.00 47.97 105 ILE A CA 1
ATOM 647 C C . ILE A 1 105 ? -27.166 -12.086 -2.633 1.00 47.57 105 ILE A C 1
ATOM 648 O O . ILE A 1 105 ? -27.053 -11.270 -3.569 1.00 47.34 105 ILE A O 1
ATOM 653 N N . SER A 1 106 ? -27.509 -11.761 -1.383 1.00 47.07 106 SER A N 1
ATOM 654 C CA . SER A 1 106 ? -27.862 -10.390 -0.927 1.00 46.55 106 SER A CA 1
ATOM 655 C C . SER A 1 106 ? -26.797 -9.855 0.036 1.00 46.07 106 SER A C 1
ATOM 656 O O . SER A 1 106 ? -26.175 -10.667 0.750 1.00 45.95 106 SER A O 1
ATOM 659 N N . VAL A 1 107 ? -26.615 -8.531 0.056 1.00 45.35 107 VAL A N 1
ATOM 660 C CA . VAL A 1 107 ? -25.644 -7.826 0.944 1.00 44.66 107 VAL A CA 1
ATOM 661 C C . VAL A 1 107 ? -26.248 -6.481 1.373 1.00 44.33 107 VAL A C 1
ATOM 662 O O . VAL A 1 107 ? -26.714 -5.733 0.492 1.00 44.29 107 VAL A O 1
ATOM 666 N N . LYS A 1 108 ? -26.254 -6.206 2.683 1.00 43.96 108 LYS A N 1
ATOM 667 C CA . LYS A 1 108 ? -26.762 -4.943 3.288 1.00 43.60 108 LYS A CA 1
ATOM 668 C C . LYS A 1 108 ? -25.581 -4.001 3.546 1.00 43.29 108 LYS A C 1
ATOM 669 O O . LYS A 1 108 ? -24.704 -4.362 4.356 1.00 43.26 108 LYS A O 1
ATOM 672 N N . VAL A 1 109 ? -25.567 -2.866 2.844 1.00 43.15 109 VAL A N 1
ATOM 673 C CA . VAL A 1 109 ? -24.439 -1.891 2.879 1.00 43.05 109 VAL A CA 1
ATOM 674 C C . VAL A 1 109 ? -24.968 -0.488 3.180 1.00 43.33 109 VAL A C 1
ATOM 675 O O . VAL A 1 109 ? -26.175 -0.273 3.070 1.00 43.32 109 VAL A O 1
ATOM 679 N N . PRO A 1 110 ? -24.104 0.457 3.602 1.00 43.97 110 PRO A N 1
ATOM 680 C CA . PRO A 1 110 ? -24.523 1.815 3.947 1.00 44.77 110 PRO A CA 1
ATOM 681 C C . PRO A 1 110 ? -24.943 2.713 2.777 1.00 46.05 110 PRO A C 1
ATOM 682 O O . PRO A 1 110 ? -24.430 2.538 1.702 1.00 46.04 110 PRO A O 1
ATOM 686 N N . THR A 1 111 ? -25.826 3.670 3.076 1.00 48.11 111 THR A N 1
ATOM 687 C CA . THR A 1 111 ? -26.259 4.730 2.127 1.00 49.77 111 THR A CA 1
ATOM 688 C C . THR A 1 111 ? -25.165 5.810 2.098 1.00 51.25 111 THR A C 1
ATOM 689 O O . THR A 1 111 ? -24.273 5.783 2.977 1.00 51.36 111 THR A O 1
ATOM 693 N N . PRO A 1 112 ? -25.167 6.765 1.142 1.00 53.28 112 PRO A N 1
ATOM 694 C CA . PRO A 1 112 ? -24.112 7.784 1.080 1.00 54.41 112 PRO A CA 1
ATOM 695 C C . PRO A 1 112 ? -24.017 8.679 2.328 1.00 55.69 112 PRO A C 1
ATOM 696 O O . PRO A 1 112 ? -22.909 8.946 2.758 1.00 56.71 112 PRO A O 1
ATOM 700 N N . PRO A 1 113 ? -25.140 9.148 2.921 1.00 56.18 113 PRO A N 1
ATOM 701 C CA . PRO A 1 113 ? -25.091 10.021 4.107 1.00 55.92 113 PRO A CA 1
ATOM 702 C C . PRO A 1 113 ? -24.488 9.423 5.391 1.00 55.34 113 PRO A C 1
ATOM 703 O O . PRO A 1 113 ? -23.759 10.130 6.063 1.00 55.80 113 PRO A O 1
ATOM 707 N N . GLY A 1 114 ? -24.799 8.160 5.701 1.00 54.11 114 GLY A N 1
ATOM 708 C CA . GLY A 1 114 ? -24.305 7.514 6.938 1.00 53.25 114 GLY A CA 1
ATOM 709 C C . GLY A 1 114 ? -23.554 6.218 6.697 1.00 52.50 114 GLY A C 1
ATOM 710 O O . GLY A 1 114 ? -24.164 5.272 6.187 1.00 52.33 114 GLY A O 1
ATOM 711 N N . PHE A 1 115 ? -22.297 6.156 7.147 1.00 51.63 115 PHE A N 1
ATOM 712 C CA . PHE A 1 115 ? -21.421 4.980 6.908 1.00 50.77 115 PHE A CA 1
ATOM 713 C C . PHE A 1 115 ? -21.173 4.137 8.166 1.00 50.01 115 PHE A C 1
ATOM 714 O O . PHE A 1 115 ? -20.560 3.071 8.044 1.00 50.10 115 PHE A O 1
ATOM 722 N N . SER A 1 116 ? -21.611 4.601 9.332 1.00 49.20 116 SER A N 1
ATOM 723 C CA . SER A 1 116 ? -21.419 3.838 10.596 1.00 48.90 116 SER A CA 1
ATOM 724 C C . SER A 1 116 ? -22.257 2.568 10.553 1.00 48.64 116 SER A C 1
ATOM 725 O O . SER A 1 116 ? -23.343 2.557 9.978 1.00 48.28 116 SER A O 1
ATOM 728 N N . PRO A 1 117 ? -21.779 1.453 11.152 1.00 48.70 117 PRO A N 1
ATOM 729 C CA . PRO A 1 117 ? -22.539 0.204 11.170 1.00 49.04 117 PRO A CA 1
ATOM 730 C C . PRO A 1 117 ? -23.970 0.425 11.680 1.00 49.81 117 PRO A C 1
ATOM 731 O O . PRO A 1 117 ? -24.880 -0.196 11.160 1.00 50.02 117 PRO A O 1
ATOM 735 N N . HIS A 1 118 ? -24.125 1.300 12.675 1.00 50.57 118 HIS A N 1
ATOM 736 C CA . HIS A 1 118 ? -25.423 1.662 13.304 1.00 51.33 118 HIS A CA 1
ATOM 737 C C . HIS A 1 118 ? -26.292 2.416 12.291 1.00 51.89 118 HIS A C 1
ATOM 738 O O . HIS A 1 118 ? -27.514 2.166 12.264 1.00 52.22 118 HIS A O 1
ATOM 740 N N . GLU A 1 119 ? -25.685 3.302 11.494 1.00 52.37 119 GLU A N 1
ATOM 741 C CA . GLU A 1 119 ? -26.383 4.073 10.431 1.00 53.07 119 GLU A CA 1
ATOM 742 C C . GLU A 1 119 ? -26.818 3.124 9.309 1.00 53.25 119 GLU A C 1
ATOM 743 O O . GLU A 1 119 ? -27.952 3.293 8.820 1.00 53.10 119 GLU A O 1
ATOM 749 N N . THR A 1 120 ? -25.971 2.164 8.913 1.00 53.58 120 THR A N 1
ATOM 750 C CA . THR A 1 120 ? -26.302 1.192 7.831 1.00 53.68 120 THR A CA 1
ATOM 751 C C . THR A 1 120 ? -27.403 0.244 8.327 1.00 53.99 120 THR A C 1
ATOM 752 O O . THR A 1 120 ? -28.230 -0.171 7.492 1.00 53.63 120 THR A O 1
ATOM 756 N N . GLN A 1 121 ? -27.418 -0.080 9.625 1.00 54.59 121 GLN A N 1
ATOM 757 C CA . GLN A 1 121 ? -28.501 -0.877 10.265 1.00 55.30 121 GLN A CA 1
ATOM 758 C C . GLN A 1 121 ? -29.842 -0.170 10.040 1.00 55.21 121 GLN A C 1
ATOM 759 O O . GLN A 1 121 ? -30.817 -0.853 9.668 1.00 55.10 121 GLN A O 1
ATOM 765 N N . GLU A 1 122 ? -29.870 1.149 10.256 1.00 55.06 122 GLU A N 1
ATOM 766 C CA . GLU A 1 122 ? -31.102 1.983 10.254 1.00 54.87 122 GLU A CA 1
ATOM 767 C C . GLU A 1 122 ? -31.518 2.318 8.815 1.00 54.76 122 GLU A C 1
ATOM 768 O O . GLU A 1 122 ? -32.720 2.176 8.508 1.00 54.89 122 GLU A O 1
ATOM 770 N N . SER A 1 123 ? -30.576 2.751 7.973 1.00 54.26 123 SER A N 1
ATOM 771 C CA . SER A 1 123 ? -30.850 3.340 6.634 1.00 53.71 123 SER A CA 1
ATOM 772 C C . SER A 1 123 ? -30.111 2.590 5.517 1.00 52.48 123 SER A C 1
ATOM 773 O O . SER A 1 123 ? -30.170 3.061 4.365 1.00 52.22 123 SER A O 1
ATOM 776 N N . GLY A 1 124 ? -29.445 1.475 5.834 1.00 51.24 124 GLY A N 1
ATOM 777 C CA . GLY A 1 124 ? -28.666 0.680 4.864 1.00 50.30 124 GLY A CA 1
ATOM 778 C C . GLY A 1 124 ? -29.506 0.238 3.675 1.00 49.34 124 GLY A C 1
ATOM 779 O O . GLY A 1 124 ? -30.741 0.155 3.825 1.00 49.61 124 GLY A O 1
ATOM 780 N N . ALA A 1 125 ? -28.858 -0.038 2.537 1.00 47.97 125 ALA A N 1
ATOM 781 C CA . ALA A 1 125 ? -29.478 -0.609 1.316 1.00 47.07 125 ALA A CA 1
ATOM 782 C C . ALA A 1 125 ? -29.176 -2.110 1.251 1.00 46.20 125 ALA A C 1
ATOM 783 O O . ALA A 1 125 ? -28.042 -2.499 1.594 1.00 46.25 125 ALA A O 1
ATOM 785 N N . VAL A 1 126 ? -30.159 -2.913 0.833 1.00 45.11 126 VAL A N 1
ATOM 786 C CA . VAL A 1 126 ? -30.002 -4.374 0.564 1.00 44.26 126 VAL A CA 1
ATOM 787 C C . VAL A 1 126 ? -29.844 -4.568 -0.949 1.00 43.66 126 VAL A C 1
ATOM 788 O O . VAL A 1 126 ? -30.872 -4.516 -1.650 1.00 43.84 126 VAL A O 1
ATOM 792 N N . LEU A 1 127 ? -28.614 -4.773 -1.433 1.00 43.23 127 LEU A N 1
ATOM 793 C CA . LEU A 1 127 ? -28.337 -5.118 -2.855 1.00 43.10 127 LEU A CA 1
ATOM 794 C C . LEU A 1 127 ? -28.456 -6.638 -3.018 1.00 43.09 127 LEU A C 1
ATOM 795 O O . LEU A 1 127 ? -27.902 -7.365 -2.170 1.00 43.10 127 LEU A O 1
ATOM 800 N N . THR A 1 128 ? -29.150 -7.092 -4.065 1.00 43.26 128 THR A N 1
ATOM 801 C CA . THR A 1 128 ? -29.465 -8.526 -4.313 1.00 43.35 128 THR A CA 1
ATOM 802 C C . THR A 1 128 ? -28.995 -8.924 -5.716 1.00 43.79 128 THR A C 1
ATOM 803 O O . THR A 1 128 ? -29.463 -8.314 -6.697 1.00 43.73 128 THR A O 1
ATOM 807 N N . ALA A 1 129 ? -28.096 -9.911 -5.788 1.00 44.38 129 ALA A N 1
ATOM 808 C CA . ALA A 1 129 ? -27.593 -10.534 -7.034 1.00 44.75 129 ALA A CA 1
ATOM 809 C C . ALA A 1 129 ? -28.288 -11.887 -7.229 1.00 45.39 129 ALA A C 1
ATOM 810 O O . ALA A 1 129 ? -28.136 -12.759 -6.350 1.00 45.45 129 ALA A O 1
ATOM 812 N N . LYS A 1 130 ? -29.025 -12.042 -8.333 1.00 46.21 130 LYS A N 1
ATOM 813 C CA . LYS A 1 130 ? -29.852 -13.245 -8.626 1.00 47.07 130 LYS A CA 1
ATOM 814 C C . LYS A 1 130 ? -29.439 -13.843 -9.976 1.00 48.09 130 LYS A C 1
ATOM 815 O O . LYS A 1 130 ? -28.967 -13.077 -10.840 1.00 47.72 130 LYS A O 1
ATOM 817 N N . LYS A 1 131 ? -29.657 -15.146 -10.153 1.00 49.84 131 LYS A N 1
ATOM 818 C CA . LYS A 1 131 ? -29.364 -15.815 -11.446 1.00 51.14 131 LYS A CA 1
ATOM 819 C C . LYS A 1 131 ? -30.406 -15.328 -12.456 1.00 52.23 131 LYS A C 1
ATOM 820 O O . LYS A 1 131 ? -31.598 -15.310 -12.109 1.00 51.70 131 LYS A O 1
ATOM 826 N N . GLY A 1 132 ? -29.966 -14.932 -13.650 1.00 53.81 132 GLY A N 1
ATOM 827 C CA . GLY A 1 132 ? -30.907 -14.435 -14.668 1.00 55.16 132 GLY A CA 1
ATOM 828 C C . GLY A 1 132 ? -31.210 -12.962 -14.468 1.00 56.54 132 GLY A C 1
ATOM 829 O O . GLY A 1 132 ? -32.336 -12.544 -14.786 1.00 56.87 132 GLY A O 1
ATOM 830 N N . ASP A 1 133 ? -30.233 -12.210 -13.955 1.00 57.57 133 ASP A N 1
ATOM 831 C CA . ASP A 1 133 ? -30.388 -10.751 -13.720 1.00 58.40 133 ASP A CA 1
ATOM 832 C C . ASP A 1 133 ? -30.087 -10.016 -15.026 1.00 58.64 133 ASP A C 1
ATOM 833 O O . ASP A 1 133 ? -30.708 -8.980 -15.278 1.00 58.34 133 ASP A O 1
ATOM 838 N N . VAL A 1 134 ? -29.168 -10.561 -15.823 1.00 59.19 134 VAL A N 1
ATOM 839 C CA . VAL A 1 134 ? -28.756 -9.916 -17.102 1.00 60.11 134 VAL A CA 1
ATOM 840 C C . VAL A 1 134 ? -29.845 -10.112 -18.159 1.00 61.01 134 VAL A C 1
ATOM 841 O O . VAL A 1 134 ? -29.881 -9.318 -19.104 1.00 61.40 134 VAL A O 1
ATOM 845 N N . GLN A 1 135 ? -30.677 -11.144 -18.013 1.00 62.12 135 GLN A N 1
ATOM 846 C CA . GLN A 1 135 ? -31.771 -11.382 -18.987 1.00 62.79 135 GLN A CA 1
ATOM 847 C C . GLN A 1 135 ? -32.990 -10.578 -18.536 1.00 63.66 135 GLN A C 1
ATOM 848 O O . GLN A 1 135 ? -33.854 -10.292 -19.379 1.00 64.17 135 GLN A O 1
ATOM 850 N N . ALA A 1 136 ? -33.030 -10.218 -17.252 1.00 64.49 136 ALA A N 1
ATOM 851 C CA . ALA A 1 136 ? -34.154 -9.443 -16.681 1.00 65.06 136 ALA A CA 1
ATOM 852 C C . ALA A 1 136 ? -33.851 -7.945 -16.769 1.00 65.65 136 ALA A C 1
ATOM 853 O O . ALA A 1 136 ? -34.740 -7.144 -16.453 1.00 65.81 136 ALA A O 1
ATOM 855 N N . GLY A 1 137 ? -32.635 -7.591 -17.186 1.00 66.29 137 GLY A N 1
ATOM 856 C CA . GLY A 1 137 ? -32.237 -6.174 -17.286 1.00 66.96 137 GLY A CA 1
ATOM 857 C C . GLY A 1 137 ? -32.173 -5.503 -15.924 1.00 67.47 137 GLY A C 1
ATOM 858 O O . GLY A 1 137 ? -32.655 -4.368 -15.809 1.00 68.17 137 GLY A O 1
ATOM 859 N N . ARG A 1 138 ? -31.601 -6.180 -14.926 1.00 67.45 138 ARG A N 1
ATOM 860 C CA . ARG A 1 138 ? -31.480 -5.603 -13.561 1.00 67.59 138 ARG A CA 1
ATOM 861 C C . ARG A 1 138 ? -30.044 -5.110 -13.357 1.00 65.60 138 ARG A C 1
ATOM 862 O O . ARG A 1 138 ? -29.861 -4.078 -12.696 1.00 65.77 138 ARG A O 1
ATOM 870 N N . SER A 1 139 ? -29.074 -5.836 -13.910 1.00 62.99 139 SER A N 1
ATOM 871 C CA . SER A 1 139 ? -27.648 -5.445 -13.799 1.00 61.15 139 SER A CA 1
ATOM 872 C C . SER A 1 139 ? -26.861 -6.072 -14.949 1.00 59.06 139 SER A C 1
ATOM 873 O O . SER A 1 139 ? -27.427 -6.899 -15.672 1.00 58.95 139 SER A O 1
ATOM 876 N N . LEU A 1 140 ? -25.603 -5.669 -15.111 1.00 56.91 140 LEU A N 1
ATOM 877 C CA . LEU A 1 140 ? -24.749 -6.216 -16.194 1.00 55.34 140 LEU A CA 1
ATOM 878 C C . LEU A 1 140 ? -23.969 -7.419 -15.661 1.00 53.62 140 LEU A C 1
ATOM 879 O O . LEU A 1 140 ? -23.241 -8.024 -16.446 1.00 53.42 140 LEU A O 1
ATOM 884 N N . TYR A 1 141 ? -24.139 -7.745 -14.379 1.00 51.68 141 TYR A N 1
ATOM 885 C CA . TYR A 1 141 ? -23.405 -8.869 -13.743 1.00 50.22 141 TYR A CA 1
ATOM 886 C C . TYR A 1 141 ? -24.383 -9.934 -13.237 1.00 49.53 141 TYR A C 1
ATOM 887 O O . TYR A 1 141 ? -25.027 -9.706 -12.208 1.00 49.40 141 TYR A O 1
ATOM 896 N N . ASP A 1 142 ? -24.498 -11.051 -13.961 1.00 49.11 142 ASP A N 1
ATOM 897 C CA . ASP A 1 142 ? -25.365 -12.189 -13.555 1.00 48.79 142 ASP A CA 1
ATOM 898 C C . ASP A 1 142 ? -24.612 -13.047 -12.535 1.00 47.70 142 ASP A C 1
ATOM 899 O O . ASP A 1 142 ? -23.399 -13.269 -12.719 1.00 47.01 142 ASP A O 1
ATOM 904 N N . LEU A 1 143 ? -25.333 -13.528 -11.536 1.00 46.99 143 LEU A N 1
ATOM 905 C CA . LEU A 1 143 ? -24.766 -14.441 -10.529 1.00 46.72 143 LEU A CA 1
ATOM 906 C C . LEU A 1 143 ? -24.295 -15.695 -11.273 1.00 46.43 143 LEU A C 1
ATOM 907 O O . LEU A 1 143 ? -23.261 -16.212 -10.922 1.00 46.34 143 LEU A O 1
ATOM 912 N N . GLU A 1 144 ? -25.044 -16.136 -12.280 1.00 46.06 144 GLU A N 1
ATOM 913 C CA . GLU A 1 144 ? -24.666 -17.273 -13.164 1.00 45.74 144 GLU A CA 1
ATOM 914 C C . GLU A 1 144 ? -23.185 -17.137 -13.535 1.00 44.77 144 GLU A C 1
ATOM 915 O O . GLU A 1 144 ? -22.468 -18.156 -13.492 1.00 45.25 144 GLU A O 1
ATOM 921 N N . VAL A 1 145 ? -22.754 -15.917 -13.870 1.00 43.44 145 VAL A N 1
ATOM 922 C CA . VAL A 1 145 ? -21.378 -15.593 -14.352 1.00 42.32 145 VAL A CA 1
ATOM 923 C C . VAL A 1 145 ? -20.419 -15.542 -13.155 1.00 41.20 145 VAL A C 1
ATOM 924 O O . VAL A 1 145 ? -19.394 -16.251 -13.195 1.00 40.70 145 VAL A O 1
ATOM 928 N N . ALA A 1 146 ? -20.741 -14.742 -12.132 1.00 40.00 146 ALA A N 1
ATOM 929 C CA . ALA A 1 146 ? -19.939 -14.571 -10.896 1.00 39.05 146 ALA A CA 1
ATOM 930 C C . ALA A 1 146 ? -19.538 -15.941 -10.336 1.00 38.29 146 ALA A C 1
ATOM 931 O O . ALA A 1 146 ? -18.368 -16.097 -9.933 1.00 37.63 146 ALA A O 1
ATOM 933 N N . LEU A 1 147 ? -20.482 -16.887 -10.312 1.00 37.71 147 LEU A N 1
ATOM 934 C CA . LEU A 1 147 ? -20.332 -18.219 -9.664 1.00 37.40 147 LEU A CA 1
ATOM 935 C C . LEU A 1 147 ? -19.588 -19.187 -10.584 1.00 37.02 147 LEU A C 1
ATOM 936 O O . LEU A 1 147 ? -19.224 -20.280 -10.107 1.00 36.73 147 LEU A O 1
ATOM 941 N N . ASN A 1 148 ? -19.381 -18.817 -11.847 1.00 37.03 148 ASN A N 1
ATOM 942 C CA . ASN A 1 148 ? -18.673 -19.690 -12.816 1.00 37.11 148 ASN A CA 1
ATOM 943 C C . ASN A 1 148 ? -17.219 -19.232 -12.908 1.00 37.10 148 ASN A C 1
ATOM 944 O O . ASN A 1 148 ? -16.839 -18.295 -12.179 1.00 37.18 148 ASN A O 1
ATOM 949 N N . TYR A 1 149 ? -16.446 -19.886 -13.771 1.00 37.46 149 TYR A N 1
ATOM 950 C CA . TYR A 1 149 ? -15.034 -19.536 -14.053 1.00 37.59 149 TYR A CA 1
ATOM 951 C C . TYR A 1 149 ? -14.983 -18.139 -14.666 1.00 37.78 149 TYR A C 1
ATOM 952 O O . TYR A 1 149 ? -15.917 -17.753 -15.394 1.00 37.19 149 TYR A O 1
ATOM 961 N N . GLY A 1 150 ? -13.908 -17.413 -14.373 1.00 38.57 150 GLY A N 1
ATOM 962 C CA . GLY A 1 150 ? -13.656 -16.071 -14.922 1.00 39.15 150 GLY A CA 1
ATOM 963 C C . GLY A 1 150 ? -12.255 -15.985 -15.487 1.00 39.53 150 GLY A C 1
ATOM 964 O O . GLY A 1 150 ? -11.434 -16.865 -15.160 1.00 39.87 150 GLY A O 1
ATOM 965 N N . GLN A 1 151 ? -11.988 -14.973 -16.312 1.00 39.99 151 GLN A N 1
ATOM 966 C CA . GLN A 1 151 ? -10.643 -14.740 -16.896 1.00 40.28 151 GLN A CA 1
ATOM 967 C C . GLN A 1 151 ? -9.735 -14.137 -15.818 1.00 40.01 151 GLN A C 1
ATOM 968 O O . GLN A 1 151 ? -10.262 -13.607 -14.820 1.00 39.69 151 GLN A O 1
ATOM 974 N N . SER A 1 152 ? -8.420 -14.225 -16.034 1.00 39.98 152 SER A N 1
ATOM 975 C CA . SER A 1 152 ? -7.348 -13.897 -15.058 1.00 40.25 152 SER A CA 1
ATOM 976 C C . SER A 1 152 ? -7.379 -12.411 -14.682 1.00 40.31 152 SER A C 1
ATOM 977 O O . SER A 1 152 ? -6.919 -12.077 -13.573 1.00 40.92 152 SER A O 1
ATOM 980 N N . THR A 1 153 ? -7.878 -11.555 -15.577 1.00 39.85 153 THR A N 1
ATOM 981 C CA . THR A 1 153 ? -7.921 -10.079 -15.406 1.00 39.59 153 THR A CA 1
ATOM 982 C C . THR A 1 153 ? -9.001 -9.670 -14.401 1.00 39.04 153 THR A C 1
ATOM 983 O O . THR A 1 153 ? -8.988 -8.499 -13.973 1.00 38.68 153 THR A O 1
ATOM 987 N N . GLY A 1 154 ? -9.909 -10.587 -14.062 1.00 38.82 154 GLY A N 1
ATOM 988 C CA . GLY A 1 154 ? -11.121 -10.279 -13.283 1.00 38.76 154 GLY A CA 1
ATOM 989 C C . GLY A 1 154 ? -12.281 -9.959 -14.205 1.00 38.64 154 GLY A C 1
ATOM 990 O O . GLY A 1 154 ? -12.040 -9.767 -15.412 1.00 38.56 154 GLY A O 1
ATOM 991 N N . SER A 1 155 ? -13.486 -9.926 -13.646 1.00 38.87 155 SER A N 1
ATOM 992 C CA . SER A 1 155 ? -14.721 -9.633 -14.408 1.00 39.23 155 SER A CA 1
ATOM 993 C C . SER A 1 155 ? -14.615 -8.246 -15.039 1.00 39.73 155 SER A C 1
ATOM 994 O O . SER A 1 155 ? -14.118 -7.330 -14.377 1.00 39.85 155 SER A O 1
ATOM 997 N N . PRO A 1 156 ? -15.145 -8.030 -16.260 1.00 40.23 156 PRO A N 1
ATOM 998 C CA . PRO A 1 156 ? -15.099 -6.718 -16.896 1.00 40.58 156 PRO A CA 1
ATOM 999 C C . PRO A 1 156 ? -15.871 -5.666 -16.084 1.00 40.70 156 PRO A C 1
ATOM 1000 O O . PRO A 1 156 ? -15.444 -4.541 -16.060 1.00 40.52 156 PRO A O 1
ATOM 1004 N N . GLN A 1 157 ? -16.964 -6.065 -15.430 1.00 40.95 157 GLN A N 1
ATOM 1005 C CA . GLN A 1 157 ? -17.777 -5.117 -14.634 1.00 41.30 157 GLN A CA 1
ATOM 1006 C C . GLN A 1 157 ? -16.925 -4.517 -13.511 1.00 40.92 157 GLN A C 1
ATOM 1007 O O . GLN A 1 157 ? -16.909 -3.289 -13.388 1.00 41.33 157 GLN A O 1
ATOM 1013 N N . LEU A 1 158 ? -16.222 -5.352 -12.748 1.00 40.33 158 LEU A N 1
ATOM 1014 C CA . LEU A 1 158 ? -15.357 -4.844 -11.652 1.00 39.74 158 LEU A CA 1
ATOM 1015 C C . LEU A 1 158 ? -14.126 -4.133 -12.225 1.00 38.91 158 LEU A C 1
ATOM 1016 O O . LEU A 1 158 ? -13.734 -3.099 -11.679 1.00 38.94 158 LEU A O 1
ATOM 1021 N N . LEU A 1 159 ? -13.556 -4.672 -13.294 1.00 37.92 159 LEU A N 1
ATOM 1022 C CA . LEU A 1 159 ? -12.338 -4.088 -13.895 1.00 37.14 159 LEU A CA 1
ATOM 1023 C C . LEU A 1 159 ? -12.603 -2.680 -14.430 1.00 37.02 159 LEU A C 1
ATOM 1024 O O . LEU A 1 159 ? -11.717 -1.870 -14.358 1.00 37.07 159 LEU A O 1
ATOM 1029 N N . ARG A 1 160 ? -13.778 -2.422 -14.978 1.00 36.78 160 ARG A N 1
ATOM 1030 C CA . ARG A 1 160 ? -14.067 -1.057 -15.483 1.00 36.74 160 ARG A CA 1
ATOM 1031 C C . ARG A 1 160 ? -14.017 -0.045 -14.335 1.00 36.79 160 ARG A C 1
ATOM 1032 O O . ARG A 1 160 ? -13.347 0.981 -14.498 1.00 37.07 160 ARG A O 1
ATOM 1040 N N . PHE A 1 161 ? -14.625 -0.374 -13.196 1.00 36.89 161 PHE A N 1
ATOM 1041 C CA . PHE A 1 161 ? -14.678 0.544 -12.032 1.00 36.96 161 PHE A CA 1
ATOM 1042 C C . PHE A 1 161 ? -13.266 0.901 -11.559 1.00 37.13 161 PHE A C 1
ATOM 1043 O O . PHE A 1 161 ? -12.956 2.089 -11.412 1.00 37.28 161 PHE A O 1
ATOM 1051 N N . VAL A 1 162 ? -12.445 -0.124 -11.345 1.00 37.24 162 VAL A N 1
ATOM 1052 C CA . VAL A 1 162 ? -11.041 0.004 -10.853 1.00 37.21 162 VAL A CA 1
ATOM 1053 C C . VAL A 1 162 ? -10.214 0.786 -11.879 1.00 36.99 162 VAL A C 1
ATOM 1054 O O . VAL A 1 162 ? -9.349 1.575 -11.454 1.00 36.93 162 VAL A O 1
ATOM 1058 N N . THR A 1 163 ? -10.466 0.576 -13.175 1.00 37.09 163 THR A N 1
ATOM 1059 C CA . THR A 1 163 ? -9.723 1.228 -14.287 1.00 37.29 163 THR A CA 1
ATOM 1060 C C . THR A 1 163 ? -10.128 2.705 -14.356 1.00 37.43 163 THR A C 1
ATOM 1061 O O . THR A 1 163 ? -9.224 3.553 -14.481 1.00 37.05 163 THR A O 1
ATOM 1065 N N . GLU A 1 164 ? -11.431 2.995 -14.269 1.00 37.82 164 GLU A N 1
ATOM 1066 C CA . GLU A 1 164 ? -11.965 4.379 -14.160 1.00 38.41 164 GLU A CA 1
ATOM 1067 C C . GLU A 1 164 ? -11.359 5.038 -12.917 1.00 38.52 164 GLU A C 1
ATOM 1068 O O . GLU A 1 164 ? -10.777 6.131 -13.054 1.00 38.98 164 GLU A O 1
ATOM 1074 N N . HIS A 1 165 ? -11.497 4.390 -11.754 1.00 38.66 165 HIS A N 1
ATOM 1075 C CA . HIS A 1 165 ? -10.999 4.883 -10.440 1.00 38.79 165 HIS A CA 1
ATOM 1076 C C . HIS A 1 165 ? -9.525 5.271 -10.578 1.00 39.27 165 HIS A C 1
ATOM 1077 O O . HIS A 1 165 ? -9.141 6.335 -10.057 1.00 39.65 165 HIS A O 1
ATOM 1084 N N . THR A 1 166 ? -8.745 4.435 -11.268 1.00 40.18 166 THR A N 1
ATOM 1085 C CA . THR A 1 166 ? -7.288 4.613 -11.508 1.00 40.94 166 THR A CA 1
ATOM 1086 C C . THR A 1 166 ? -7.060 5.859 -12.372 1.00 42.14 166 THR A C 1
ATOM 1087 O O . THR A 1 166 ? -6.066 6.571 -12.126 1.00 41.99 166 THR A O 1
ATOM 1091 N N . GLU A 1 167 ? -7.947 6.105 -13.341 1.00 44.01 167 GLU A N 1
ATOM 1092 C CA . GLU A 1 167 ? -7.863 7.249 -14.289 1.00 45.67 167 GLU A CA 1
ATOM 1093 C C . GLU A 1 167 ? -8.100 8.552 -13.517 1.00 46.12 167 GLU A C 1
ATOM 1094 O O . GLU A 1 167 ? -7.259 9.465 -13.624 1.00 46.41 167 GLU A O 1
ATOM 1100 N N . LEU A 1 168 ? -9.204 8.617 -12.766 1.00 46.67 168 LEU A N 1
ATOM 1101 C CA . LEU A 1 168 ? -9.638 9.800 -11.974 1.00 47.16 168 LEU A CA 1
ATOM 1102 C C . LEU A 1 168 ? -8.541 10.197 -10.984 1.00 47.18 168 LEU A C 1
ATOM 1103 O O . LEU A 1 168 ? -8.037 11.335 -11.074 1.00 47.73 168 LEU A O 1
ATOM 1108 N N . ILE A 1 169 ? -8.222 9.288 -10.061 1.00 46.96 169 ILE A N 1
ATOM 1109 C CA . ILE A 1 169 ? -7.296 9.524 -8.916 1.00 46.84 169 ILE A CA 1
ATOM 1110 C C . ILE A 1 169 ? -5.881 9.754 -9.449 1.00 46.63 169 ILE A C 1
ATOM 1111 O O . ILE A 1 169 ? -5.330 10.841 -9.194 1.00 46.24 169 ILE A O 1
ATOM 1116 N N . HIS A 1 170 ? -5.312 8.769 -10.147 1.00 46.91 170 HIS A N 1
ATOM 1117 C CA . HIS A 1 170 ? -3.890 8.804 -10.578 1.00 47.13 170 HIS A CA 1
ATOM 1118 C C . HIS A 1 170 ? -3.780 9.352 -12.007 1.00 47.65 170 HIS A C 1
ATOM 1119 O O . HIS A 1 170 ? -2.816 10.099 -12.265 1.00 47.79 170 HIS A O 1
ATOM 1126 N N . ASN A 1 171 ? -4.727 9.023 -12.892 1.00 48.20 171 ASN A N 1
ATOM 1127 C CA . ASN A 1 171 ? -4.768 9.543 -14.288 1.00 48.53 171 ASN A CA 1
ATOM 1128 C C . ASN A 1 171 ? -3.335 9.536 -14.853 1.00 48.69 171 ASN A C 1
ATOM 1129 O O . ASN A 1 171 ? -2.769 10.595 -15.119 1.00 48.85 171 ASN A O 1
ATOM 1134 N N . PRO A 1 172 ? -2.722 8.339 -15.069 1.00 48.57 172 PRO A N 1
ATOM 1135 C CA . PRO A 1 172 ? -1.289 8.149 -15.385 1.00 48.76 172 PRO A CA 1
ATOM 1136 C C . PRO A 1 172 ? -0.740 8.817 -16.648 1.00 49.01 172 PRO A C 1
ATOM 1137 O O . PRO A 1 172 ? -1.437 8.896 -17.658 1.00 49.30 172 PRO A O 1
ATOM 1141 N N . PRO A 1 173 ? 0.532 9.293 -16.658 1.00 48.93 173 PRO A N 1
ATOM 1142 C CA . PRO A 1 173 ? 1.030 10.105 -17.770 1.00 48.79 173 PRO A CA 1
ATOM 1143 C C . PRO A 1 173 ? 1.702 9.350 -18.930 1.00 48.72 173 PRO A C 1
ATOM 1144 O O . PRO A 1 173 ? 2.576 9.925 -19.554 1.00 48.82 173 PRO A O 1
ATOM 1148 N N . TYR A 1 174 ? 1.282 8.108 -19.202 1.00 48.55 174 TYR A N 1
ATOM 1149 C CA . TYR A 1 174 ? 1.741 7.305 -20.369 1.00 48.46 174 TYR A CA 1
ATOM 1150 C C . TYR A 1 174 ? 0.559 6.497 -20.923 1.00 48.09 174 TYR A C 1
ATOM 1151 O O . TYR A 1 174 ? -0.449 6.336 -20.207 1.00 48.76 174 TYR A O 1
ATOM 1160 N N . ALA A 1 175 ? 0.684 6.015 -22.165 1.00 47.66 175 ALA A N 1
ATOM 1161 C CA . ALA A 1 175 ? -0.438 5.555 -23.020 1.00 47.31 175 ALA A CA 1
ATOM 1162 C C . ALA A 1 175 ? -0.908 4.149 -22.621 1.00 47.12 175 ALA A C 1
ATOM 1163 O O . ALA A 1 175 ? -2.126 3.978 -22.416 1.00 47.15 175 ALA A O 1
ATOM 1165 N N . ASP A 1 176 ? 0.010 3.181 -22.525 1.00 46.92 176 ASP A N 1
ATOM 1166 C CA . ASP A 1 176 ? -0.327 1.735 -22.409 1.00 46.71 176 ASP A CA 1
ATOM 1167 C C . ASP A 1 176 ? -0.219 1.270 -20.952 1.00 46.30 176 ASP A C 1
ATOM 1168 O O . ASP A 1 176 ? 0.452 0.245 -20.714 1.00 46.47 176 ASP A O 1
ATOM 1173 N N . TRP A 1 177 ? -0.863 1.979 -20.019 1.00 45.66 177 TRP A N 1
ATOM 1174 C CA . TRP A 1 177 ? -1.054 1.520 -18.616 1.00 45.29 177 TRP A CA 1
ATOM 1175 C C . TRP A 1 177 ? -2.274 0.597 -18.565 1.00 44.80 177 TRP A C 1
ATOM 1176 O O . TRP A 1 177 ? -3.232 0.849 -19.321 1.00 44.30 177 TRP A O 1
ATOM 1187 N N . GLN A 1 178 ? -2.236 -0.436 -17.719 1.00 44.61 178 GLN A N 1
ATOM 1188 C CA . GLN A 1 178 ? -3.366 -1.389 -17.568 1.00 44.80 178 GLN A CA 1
ATOM 1189 C C . GLN A 1 178 ? -3.474 -1.888 -16.126 1.00 44.23 178 GLN A C 1
ATOM 1190 O O . GLN A 1 178 ? -2.456 -1.891 -15.405 1.00 44.00 178 GLN A O 1
ATOM 1196 N N . CYS A 1 179 ? -4.694 -2.281 -15.749 1.00 43.76 179 CYS A N 1
ATOM 1197 C CA . CYS A 1 179 ? -5.068 -2.867 -14.437 1.00 43.78 179 CYS A CA 1
ATOM 1198 C C . CYS A 1 179 ? -5.329 -4.366 -14.610 1.00 43.14 179 CYS A C 1
ATOM 1199 O O . CYS A 1 179 ? -5.786 -4.766 -15.698 1.00 42.89 179 CYS A O 1
ATOM 1202 N N . CYS A 1 180 ? -5.047 -5.155 -13.571 1.00 42.49 180 CYS A N 1
ATOM 1203 C CA . CYS A 1 180 ? -5.353 -6.607 -13.498 1.00 41.86 180 CYS A CA 1
ATOM 1204 C C . CYS A 1 180 ? -5.817 -6.951 -12.081 1.00 41.26 180 CYS A C 1
ATOM 1205 O O . CYS A 1 180 ? -5.058 -6.680 -11.131 1.00 41.00 180 CYS A O 1
ATOM 1208 N N . LEU A 1 181 ? -7.017 -7.522 -11.949 1.00 40.93 181 LEU A N 1
ATOM 1209 C CA . LEU A 1 181 ? -7.576 -7.927 -10.634 1.00 40.85 181 LEU A CA 1
ATOM 1210 C C . LEU A 1 181 ? -6.712 -9.048 -10.046 1.00 41.05 181 LEU A C 1
ATOM 1211 O O . LEU A 1 181 ? -5.958 -9.691 -10.805 1.00 41.09 181 LEU A O 1
ATOM 1216 N N . ASN A 1 182 ? -6.843 -9.255 -8.734 1.00 41.17 182 ASN A N 1
ATOM 1217 C CA . ASN A 1 182 ? -5.816 -9.855 -7.840 1.00 41.09 182 ASN A CA 1
ATOM 1218 C C . ASN A 1 182 ? -6.490 -10.677 -6.739 1.00 40.66 182 ASN A C 1
ATOM 1219 O O . ASN A 1 182 ? -7.630 -10.340 -6.368 1.00 39.88 182 ASN A O 1
ATOM 1224 N N . ALA A 1 183 ? -5.788 -11.684 -6.211 1.00 40.66 183 ALA A N 1
ATOM 1225 C CA . ALA A 1 183 ? -6.151 -12.394 -4.964 1.00 40.46 183 ALA A CA 1
ATOM 1226 C C . ALA A 1 183 ? -5.750 -11.528 -3.764 1.00 40.09 183 ALA A C 1
ATOM 1227 O O . ALA A 1 183 ? -6.198 -11.825 -2.640 1.00 39.95 183 ALA A O 1
ATOM 1229 N N . GLY A 1 184 ? -4.929 -10.501 -4.005 1.00 39.80 184 GLY A N 1
ATOM 1230 C CA . GLY A 1 184 ? -4.505 -9.512 -2.993 1.00 39.54 184 GLY A CA 1
ATOM 1231 C C . GLY A 1 184 ? -3.107 -8.993 -3.266 1.00 39.30 184 GLY A C 1
ATOM 1232 O O . GLY A 1 184 ? -2.428 -9.566 -4.137 1.00 39.19 184 GLY A O 1
ATOM 1233 N N . SER A 1 185 ? -2.710 -7.947 -2.541 1.00 39.21 185 SER A N 1
ATOM 1234 C CA . SER A 1 185 ? -1.373 -7.323 -2.693 1.00 39.20 185 SER A CA 1
ATOM 1235 C C . SER A 1 185 ? -0.284 -8.325 -2.315 1.00 38.73 185 SER A C 1
ATOM 1236 O O . SER A 1 185 ? 0.807 -8.242 -2.885 1.00 38.84 185 SER A O 1
ATOM 1239 N N . THR A 1 186 ? -0.580 -9.226 -1.380 1.00 38.16 186 THR A N 1
ATOM 1240 C CA . THR A 1 186 ? 0.407 -10.257 -0.973 1.00 37.66 186 THR A CA 1
ATOM 1241 C C . THR A 1 186 ? 0.664 -11.176 -2.169 1.00 37.22 186 THR A C 1
ATOM 1242 O O . THR A 1 186 ? 1.826 -11.510 -2.410 1.00 36.88 186 THR A O 1
ATOM 1246 N N . TYR A 1 187 ? -0.409 -11.553 -2.871 1.00 36.70 187 TYR A N 1
ATOM 1247 C CA . TYR A 1 187 ? -0.316 -12.438 -4.057 1.00 36.69 187 TYR A CA 1
ATOM 1248 C C . TYR A 1 187 ? 0.303 -11.654 -5.212 1.00 35.82 187 TYR A C 1
ATOM 1249 O O . TYR A 1 187 ? 1.000 -12.257 -6.030 1.00 35.62 187 TYR A O 1
ATOM 1258 N N . GLY A 1 188 ? 0.013 -10.354 -5.268 1.00 35.08 188 GLY A N 1
ATOM 1259 C CA . GLY A 1 188 ? 0.573 -9.436 -6.279 1.00 34.31 188 GLY A CA 1
ATOM 1260 C C . GLY A 1 188 ? 2.088 -9.379 -6.197 1.00 33.62 188 GLY A C 1
ATOM 1261 O O . GLY A 1 188 ? 2.744 -9.573 -7.238 1.00 33.65 188 GLY A O 1
ATOM 1262 N N . TRP A 1 189 ? 2.619 -9.121 -4.998 1.00 33.05 189 TRP A N 1
ATOM 1263 C CA . TRP A 1 189 ? 4.075 -9.056 -4.700 1.00 32.86 189 TRP A CA 1
ATOM 1264 C C . TRP A 1 189 ? 4.729 -10.405 -5.019 1.00 33.15 189 TRP A C 1
ATOM 1265 O O . TRP A 1 189 ? 5.821 -10.394 -5.621 1.00 33.12 189 TRP A O 1
ATOM 1276 N N . ASP A 1 190 ? 4.093 -11.518 -4.637 1.00 33.38 190 ASP A N 1
ATOM 1277 C CA . ASP A 1 190 ? 4.615 -12.879 -4.929 1.00 33.77 190 ASP A CA 1
ATOM 1278 C C . ASP A 1 190 ? 4.889 -12.976 -6.433 1.00 34.24 190 ASP A C 1
ATOM 1279 O O . ASP A 1 190 ? 5.970 -13.479 -6.797 1.00 33.84 190 ASP A O 1
ATOM 1284 N N . THR A 1 191 ? 3.961 -12.495 -7.272 1.00 34.99 191 THR A N 1
ATOM 1285 C CA . THR A 1 191 ? 3.999 -12.722 -8.743 1.00 35.64 191 THR A CA 1
ATOM 1286 C C . THR A 1 191 ? 4.943 -11.715 -9.427 1.00 36.17 191 THR A C 1
ATOM 1287 O O . THR A 1 191 ? 5.592 -12.142 -10.401 1.00 36.16 191 THR A O 1
ATOM 1291 N N . VAL A 1 192 ? 5.060 -10.457 -8.973 1.00 36.86 192 VAL A N 1
ATOM 1292 C CA . VAL A 1 192 ? 6.034 -9.505 -9.599 1.00 37.57 192 VAL A CA 1
ATOM 1293 C C . VAL A 1 192 ? 7.462 -9.904 -9.194 1.00 38.55 192 VAL A C 1
ATOM 1294 O O . VAL A 1 192 ? 8.374 -9.664 -10.009 1.00 38.56 192 VAL A O 1
ATOM 1298 N N . LEU A 1 193 ? 7.662 -10.497 -8.010 1.00 39.86 193 LEU A N 1
ATOM 1299 C CA . LEU A 1 193 ? 8.997 -11.010 -7.578 1.00 41.18 193 LEU A CA 1
ATOM 1300 C C . LEU A 1 193 ? 9.422 -12.156 -8.501 1.00 42.76 193 LEU A C 1
ATOM 1301 O O . LEU A 1 193 ? 10.594 -12.161 -8.927 1.00 43.18 193 LEU A O 1
ATOM 1306 N N . ARG A 1 194 ? 8.506 -13.057 -8.830 1.00 44.39 194 ARG A N 1
ATOM 1307 C CA . ARG A 1 194 ? 8.815 -14.191 -9.726 1.00 45.88 194 ARG A CA 1
ATOM 1308 C C . ARG A 1 194 ? 8.944 -13.690 -11.164 1.00 46.14 194 ARG A C 1
ATOM 1309 O O . ARG A 1 194 ? 9.635 -14.327 -11.934 1.00 45.87 194 ARG A O 1
ATOM 1317 N N . MET A 1 195 ? 8.277 -12.587 -11.484 1.00 46.62 195 MET A N 1
ATOM 1318 C CA . MET A 1 195 ? 8.253 -12.002 -12.851 1.00 46.92 195 MET A CA 1
ATOM 1319 C C . MET A 1 195 ? 9.534 -11.195 -13.111 1.00 47.20 195 MET A C 1
ATOM 1320 O O . MET A 1 195 ? 9.926 -11.113 -14.290 1.00 46.80 195 MET A O 1
ATOM 1325 N N . LEU A 1 196 ? 10.175 -10.632 -12.078 1.00 48.36 196 LEU A N 1
ATOM 1326 C CA . LEU A 1 196 ? 11.317 -9.691 -12.271 1.00 49.67 196 LEU A CA 1
ATOM 1327 C C . LEU A 1 196 ? 12.589 -10.140 -11.535 1.00 50.67 196 LEU A C 1
ATOM 1328 O O . LEU A 1 196 ? 13.605 -9.433 -11.686 1.00 51.27 196 LEU A O 1
ATOM 1333 N N . CYS A 1 197 ? 12.572 -11.243 -10.780 1.00 51.77 197 CYS A N 1
ATOM 1334 C CA . CYS A 1 197 ? 13.739 -11.678 -9.960 1.00 52.73 197 CYS A CA 1
ATOM 1335 C C . CYS A 1 197 ? 14.072 -13.158 -10.193 1.00 53.31 197 CYS A C 1
ATOM 1336 O O . CYS A 1 197 ? 13.131 -13.960 -10.352 1.00 53.47 197 CYS A O 1
ATOM 1339 N N . THR A 1 198 ? 15.369 -13.491 -10.206 1.00 53.92 198 THR A N 1
ATOM 1340 C CA . THR A 1 198 ? 15.897 -14.883 -10.201 1.00 54.30 198 THR A CA 1
ATOM 1341 C C . THR A 1 198 ? 16.755 -15.107 -8.951 1.00 53.57 198 THR A C 1
ATOM 1342 O O . THR A 1 198 ? 17.104 -14.115 -8.279 1.00 52.74 198 THR A O 1
ATOM 1346 N N . ARG A 1 199 ? 17.110 -16.370 -8.707 1.00 53.09 199 ARG A N 1
ATOM 1347 C CA . ARG A 1 199 ? 17.957 -16.768 -7.557 1.00 52.82 199 ARG A CA 1
ATOM 1348 C C . ARG A 1 199 ? 19.319 -16.083 -7.658 1.00 52.37 199 ARG A C 1
ATOM 1349 O O . ARG A 1 199 ? 19.981 -16.197 -8.670 1.00 52.10 199 ARG A O 1
ATOM 1357 N N . GLY A 1 200 ? 19.695 -15.394 -6.603 1.00 52.10 200 GLY A N 1
ATOM 1358 C CA . GLY A 1 200 ? 20.995 -14.696 -6.530 1.00 52.03 200 GLY A CA 1
ATOM 1359 C C . GLY A 1 200 ? 20.852 -13.185 -6.547 1.00 51.90 200 GLY A C 1
ATOM 1360 O O . GLY A 1 200 ? 21.749 -12.509 -6.007 1.00 51.86 200 GLY A O 1
ATOM 1361 N N . ASP A 1 201 ? 19.776 -12.662 -7.148 1.00 51.89 201 ASP A N 1
ATOM 1362 C CA . ASP A 1 201 ? 19.547 -11.208 -7.346 1.00 51.82 201 ASP A CA 1
ATOM 1363 C C . ASP A 1 201 ? 19.351 -10.508 -5.998 1.00 51.31 201 ASP A C 1
ATOM 1364 O O . ASP A 1 201 ? 19.069 -11.197 -4.997 1.00 51.54 201 ASP A O 1
ATOM 1369 N N . TYR A 1 202 ? 19.494 -9.178 -5.999 1.00 50.52 202 TYR A N 1
ATOM 1370 C CA . TYR A 1 202 ? 19.105 -8.257 -4.900 1.00 49.62 202 TYR A CA 1
ATOM 1371 C C . TYR A 1 202 ? 17.869 -7.461 -5.329 1.00 48.96 202 TYR A C 1
ATOM 1372 O O . TYR A 1 202 ? 17.676 -7.257 -6.543 1.00 48.62 202 TYR A O 1
ATOM 1381 N N . ILE A 1 203 ? 17.063 -7.031 -4.357 1.00 48.41 203 ILE A N 1
ATOM 1382 C CA . ILE A 1 203 ? 16.028 -5.969 -4.533 1.00 47.96 203 ILE A CA 1
ATOM 1383 C C . ILE A 1 203 ? 16.299 -4.883 -3.488 1.00 47.68 203 ILE A C 1
ATOM 1384 O O . ILE A 1 203 ? 17.036 -5.163 -2.523 1.00 48.09 203 ILE A O 1
ATOM 1389 N N . LEU A 1 204 ? 15.722 -3.695 -3.678 1.00 47.16 204 LEU A N 1
ATOM 1390 C CA . LEU A 1 204 ? 15.902 -2.532 -2.772 1.00 46.99 204 LEU A CA 1
ATOM 1391 C C . LEU A 1 204 ? 14.667 -2.379 -1.878 1.00 46.85 204 LEU A C 1
ATOM 1392 O O . LEU A 1 204 ? 13.544 -2.358 -2.418 1.00 46.28 204 LEU A O 1
ATOM 1397 N N . MET A 1 205 ? 14.880 -2.281 -0.563 1.00 47.10 205 MET A N 1
ATOM 1398 C CA . MET A 1 205 ? 13.812 -2.068 0.449 1.00 47.44 205 MET A CA 1
ATOM 1399 C C . MET A 1 205 ? 14.266 -0.992 1.440 1.00 47.99 205 MET A C 1
ATOM 1400 O O . MET A 1 205 ? 15.484 -0.885 1.683 1.00 48.13 205 MET A O 1
ATOM 1405 N N . GLU A 1 206 ? 13.313 -0.227 1.979 1.00 48.72 206 GLU A N 1
ATOM 1406 C CA . GLU A 1 206 ? 13.543 0.755 3.069 1.00 49.09 206 GLU A CA 1
ATOM 1407 C C . GLU A 1 206 ? 14.252 0.046 4.225 1.00 49.28 206 GLU A C 1
ATOM 1408 O O . GLU A 1 206 ? 13.968 -1.145 4.456 1.00 49.30 206 GLU A O 1
ATOM 1414 N N . GLU A 1 207 ? 15.139 0.765 4.913 1.00 49.37 207 GLU A N 1
ATOM 1415 C CA . GLU A 1 207 ? 15.895 0.289 6.099 1.00 49.46 207 GLU A CA 1
ATOM 1416 C C . GLU A 1 207 ? 14.947 -0.503 7.003 1.00 48.68 207 GLU A C 1
ATOM 1417 O O . GLU A 1 207 ? 15.289 -1.642 7.374 1.00 48.46 207 GLU A O 1
ATOM 1423 N N . TYR A 1 208 ? 13.802 0.091 7.335 1.00 47.67 208 TYR A N 1
ATOM 1424 C CA . TYR A 1 208 ? 12.692 -0.567 8.064 1.00 46.75 208 TYR A CA 1
ATOM 1425 C C . TYR A 1 208 ? 11.584 -0.841 7.056 1.00 45.65 208 TYR A C 1
ATOM 1426 O O . TYR A 1 208 ? 11.206 0.102 6.336 1.00 45.67 208 TYR A O 1
ATOM 1435 N N . THR A 1 209 ? 11.086 -2.072 6.981 1.00 44.61 209 THR A N 1
ATOM 1436 C CA . THR A 1 209 ? 10.126 -2.424 5.913 1.00 43.92 209 THR A CA 1
ATOM 1437 C C . THR A 1 209 ? 9.149 -3.495 6.395 1.00 43.21 209 THR A C 1
ATOM 1438 O O . THR A 1 209 ? 9.355 -4.063 7.486 1.00 42.84 209 THR A O 1
ATOM 1442 N N . PHE A 1 210 ? 8.114 -3.717 5.587 1.00 42.59 210 PHE A N 1
ATOM 1443 C CA . PHE A 1 210 ? 7.059 -4.738 5.782 1.00 42.34 210 PHE A CA 1
ATOM 1444 C C . PHE A 1 210 ? 7.712 -6.121 5.858 1.00 42.84 210 PHE A C 1
ATOM 1445 O O . PHE A 1 210 ? 8.327 -6.548 4.862 1.00 42.51 210 PHE A O 1
ATOM 1453 N N . SER A 1 211 ? 7.585 -6.790 7.007 1.00 43.66 211 SER A N 1
ATOM 1454 C CA . SER A 1 211 ? 8.206 -8.110 7.293 1.00 44.41 211 SER A CA 1
ATOM 1455 C C . SER A 1 211 ? 7.680 -9.163 6.310 1.00 44.53 211 SER A C 1
ATOM 1456 O O . SER A 1 211 ? 8.464 -10.054 5.933 1.00 44.32 211 SER A O 1
ATOM 1459 N N . SER A 1 212 ? 6.408 -9.058 5.912 1.00 45.14 212 SER A N 1
ATOM 1460 C CA . SER A 1 212 ? 5.731 -10.005 4.986 1.00 45.56 212 SER A CA 1
ATOM 1461 C C . SER A 1 212 ? 6.336 -9.877 3.584 1.00 45.48 212 SER A C 1
ATOM 1462 O O . SER A 1 212 ? 6.441 -10.906 2.891 1.00 44.91 212 SER A O 1
ATOM 1465 N N . ALA A 1 213 ? 6.722 -8.658 3.192 1.00 45.80 213 ALA A N 1
ATOM 1466 C CA . ALA A 1 213 ? 7.310 -8.339 1.870 1.00 46.23 213 ALA A CA 1
ATOM 1467 C C . ALA A 1 213 ? 8.709 -8.953 1.775 1.00 46.46 213 ALA A C 1
ATOM 1468 O O . ALA A 1 213 ? 9.069 -9.460 0.694 1.00 46.06 213 ALA A O 1
ATOM 1470 N N . LYS A 1 214 ? 9.460 -8.905 2.877 1.00 46.73 214 LYS A N 1
ATOM 1471 C CA . LYS A 1 214 ? 10.844 -9.433 2.983 1.00 47.03 214 LYS A CA 1
ATOM 1472 C C . LYS A 1 214 ? 10.790 -10.966 3.003 1.00 46.28 214 LYS A C 1
ATOM 1473 O O . LYS A 1 214 ? 11.673 -11.595 2.387 1.00 46.10 214 LYS A O 1
ATOM 1479 N N . GLU A 1 215 ? 9.779 -11.534 3.668 1.00 45.36 215 GLU A N 1
ATOM 1480 C CA . GLU A 1 215 ? 9.601 -13.001 3.842 1.00 44.94 215 GLU A CA 1
ATOM 1481 C C . GLU A 1 215 ? 9.110 -13.634 2.536 1.00 44.40 215 GLU A C 1
ATOM 1482 O O . GLU A 1 215 ? 9.319 -14.851 2.366 1.00 44.55 215 GLU A O 1
ATOM 1488 N N . THR A 1 216 ? 8.472 -12.851 1.661 1.00 43.77 216 THR A N 1
ATOM 1489 C CA . THR A 1 216 ? 7.975 -13.323 0.342 1.00 43.45 216 THR A CA 1
ATOM 1490 C C . THR A 1 216 ? 9.160 -13.502 -0.607 1.00 43.55 216 THR A C 1
ATOM 1491 O O . THR A 1 216 ? 9.036 -14.295 -1.561 1.00 43.50 216 THR A O 1
ATOM 1495 N N . ALA A 1 217 ? 10.269 -12.798 -0.345 1.00 43.71 217 ALA A N 1
ATOM 1496 C CA . ALA A 1 217 ? 11.424 -12.690 -1.262 1.00 43.99 217 ALA A CA 1
ATOM 1497 C C . ALA A 1 217 ? 12.566 -13.614 -0.820 1.00 44.66 217 ALA A C 1
ATOM 1498 O O . ALA A 1 217 ? 13.237 -14.166 -1.713 1.00 45.05 217 ALA A O 1
ATOM 1500 N N . LEU A 1 218 ? 12.795 -13.781 0.488 1.00 45.09 218 LEU A N 1
ATOM 1501 C CA . LEU A 1 218 ? 13.984 -14.510 1.012 1.00 45.70 218 LEU A CA 1
ATOM 1502 C C . LEU A 1 218 ? 14.004 -15.938 0.464 1.00 45.90 218 LEU A C 1
ATOM 1503 O O . LEU A 1 218 ? 15.038 -16.382 -0.029 1.00 45.85 218 LEU A O 1
ATOM 1508 N N . PRO A 1 219 ? 12.890 -16.706 0.510 1.00 46.13 219 PRO A N 1
ATOM 1509 C CA . PRO A 1 219 ? 12.904 -18.091 0.032 1.00 46.18 219 PRO A CA 1
ATOM 1510 C C . PRO A 1 219 ? 13.056 -18.263 -1.489 1.00 46.37 219 PRO A C 1
ATOM 1511 O O . PRO A 1 219 ? 13.276 -19.382 -1.915 1.00 46.47 219 PRO A O 1
ATOM 1515 N N . LEU A 1 220 ? 12.943 -17.179 -2.263 1.00 46.69 220 LEU A N 1
ATOM 1516 C CA . LEU A 1 220 ? 13.133 -17.195 -3.740 1.00 46.84 220 LEU A CA 1
ATOM 1517 C C . LEU A 1 220 ? 14.619 -16.994 -4.054 1.00 47.21 220 LEU A C 1
ATOM 1518 O O . LEU A 1 220 ? 14.971 -16.941 -5.249 1.00 47.40 220 LEU A O 1
ATOM 1523 N N . GLY A 1 221 ? 15.447 -16.894 -3.011 1.00 47.77 221 GLY A N 1
ATOM 1524 C CA . GLY A 1 221 ? 16.905 -16.693 -3.120 1.00 48.16 221 GLY A CA 1
ATOM 1525 C C . GLY A 1 221 ? 17.246 -15.241 -3.400 1.00 48.61 221 GLY A C 1
ATOM 1526 O O . GLY A 1 221 ? 18.413 -14.962 -3.741 1.00 48.55 221 GLY A O 1
ATOM 1527 N N . VAL A 1 222 ? 16.262 -14.347 -3.261 1.00 49.00 222 VAL A N 1
ATOM 1528 C CA . VAL A 1 222 ? 16.418 -12.879 -3.487 1.00 49.19 222 VAL A CA 1
ATOM 1529 C C . VAL A 1 222 ? 16.971 -12.241 -2.208 1.00 49.53 222 VAL A C 1
ATOM 1530 O O . VAL A 1 222 ? 16.344 -12.405 -1.144 1.00 50.00 222 VAL A O 1
ATOM 1534 N N . LYS A 1 223 ? 18.106 -11.546 -2.317 1.00 49.74 223 LYS A N 1
ATOM 1535 C CA . LYS A 1 223 ? 18.711 -10.749 -1.215 1.00 49.99 223 LYS A CA 1
ATOM 1536 C C . LYS A 1 223 ? 18.150 -9.326 -1.286 1.00 50.26 223 LYS A C 1
ATOM 1537 O O . LYS A 1 223 ? 17.699 -8.925 -2.377 1.00 50.17 223 LYS A O 1
ATOM 1540 N N . VAL A 1 224 ? 18.171 -8.596 -0.167 1.00 50.46 224 VAL A N 1
ATOM 1541 C CA . VAL A 1 224 ? 17.592 -7.224 -0.064 1.00 50.81 224 VAL A CA 1
ATOM 1542 C C . VAL A 1 224 ? 18.694 -6.238 0.344 1.00 50.74 224 VAL A C 1
ATOM 1543 O O . VAL A 1 224 ? 19.353 -6.474 1.377 1.00 50.93 224 VAL A O 1
ATOM 1547 N N . ALA A 1 225 ? 18.880 -5.182 -0.454 1.00 50.32 225 ALA A N 1
ATOM 1548 C CA . ALA A 1 225 ? 19.825 -4.069 -0.199 1.00 50.42 225 ALA A CA 1
ATOM 1549 C C . ALA A 1 225 ? 19.094 -2.940 0.534 1.00 50.35 225 ALA A C 1
ATOM 1550 O O . ALA A 1 225 ? 18.290 -2.237 -0.110 1.00 49.93 225 ALA A O 1
ATOM 1552 N N . SER A 1 226 ? 19.373 -2.778 1.830 1.00 50.81 226 SER A N 1
ATOM 1553 C CA . SER A 1 226 ? 18.741 -1.767 2.717 1.00 51.57 226 SER A CA 1
ATOM 1554 C C . SER A 1 226 ? 19.202 -0.362 2.316 1.00 52.27 226 SER A C 1
ATOM 1555 O O . SER A 1 226 ? 20.355 -0.212 1.864 1.00 52.40 226 SER A O 1
ATOM 1558 N N . VAL A 1 227 ? 18.314 0.617 2.489 1.00 53.38 227 VAL A N 1
ATOM 1559 C CA . VAL A 1 227 ? 18.503 2.042 2.090 1.00 54.20 227 VAL A CA 1
ATOM 1560 C C . VAL A 1 227 ? 17.958 2.917 3.222 1.00 54.66 227 VAL A C 1
ATOM 1561 O O . VAL A 1 227 ? 16.789 2.719 3.606 1.00 54.01 227 VAL A O 1
ATOM 1565 N N . LYS A 1 228 ? 18.775 3.838 3.739 1.00 56.08 228 LYS A N 1
ATOM 1566 C CA . LYS A 1 228 ? 18.472 4.615 4.971 1.00 57.19 228 LYS A CA 1
ATOM 1567 C C . LYS A 1 228 ? 17.238 5.493 4.736 1.00 56.71 228 LYS A C 1
ATOM 1568 O O . LYS A 1 228 ? 17.033 5.943 3.591 1.00 55.88 228 LYS A O 1
ATOM 1574 N N . MET A 1 229 ? 16.453 5.707 5.796 1.00 56.76 229 MET A N 1
ATOM 1575 C CA . MET A 1 229 ? 15.229 6.543 5.788 1.00 56.85 229 MET A CA 1
ATOM 1576 C C . MET A 1 229 ? 15.422 7.723 6.742 1.00 56.63 229 MET A C 1
ATOM 1577 O O . MET A 1 229 ? 16.383 7.696 7.536 1.00 56.51 229 MET A O 1
ATOM 1582 N N . ASP A 1 230 ? 14.530 8.711 6.657 1.00 56.49 230 ASP A N 1
ATOM 1583 C CA . ASP A 1 230 ? 14.328 9.755 7.695 1.00 56.51 230 ASP A CA 1
ATOM 1584 C C . ASP A 1 230 ? 12.841 9.754 8.065 1.00 56.43 230 ASP A C 1
ATOM 1585 O O . ASP A 1 230 ? 12.163 8.753 7.763 1.00 56.41 230 ASP A O 1
ATOM 1590 N N . ALA A 1 231 ? 12.358 10.828 8.687 1.00 56.59 231 ALA A N 1
ATOM 1591 C CA . ALA A 1 231 ? 10.959 10.980 9.147 1.00 56.37 231 ALA A CA 1
ATOM 1592 C C . ALA A 1 231 ? 10.004 10.991 7.947 1.00 56.20 231 ALA A C 1
ATOM 1593 O O . ALA A 1 231 ? 8.818 10.673 8.142 1.00 56.40 231 ALA A O 1
ATOM 1595 N N . GLU A 1 232 ? 10.496 11.356 6.757 1.00 56.21 232 GLU A N 1
ATOM 1596 C CA . GLU A 1 232 ? 9.669 11.439 5.521 1.00 56.33 232 GLU A CA 1
ATOM 1597 C C . GLU A 1 232 ? 9.902 10.191 4.661 1.00 55.72 232 GLU A C 1
ATOM 1598 O O . GLU A 1 232 ? 9.428 10.175 3.508 1.00 55.82 232 GLU A O 1
ATOM 1604 N N . GLY A 1 233 ? 10.605 9.200 5.192 1.00 54.99 233 GLY A N 1
ATOM 1605 C CA . GLY A 1 233 ? 10.784 7.929 4.474 1.00 54.57 233 GLY A CA 1
ATOM 1606 C C . GLY A 1 233 ? 12.104 7.746 3.762 1.00 54.23 233 GLY A C 1
ATOM 1607 O O . GLY A 1 233 ? 13.116 8.252 4.217 1.00 54.12 233 GLY A O 1
ATOM 1608 N N . LEU A 1 234 ? 12.057 6.979 2.681 1.00 53.84 234 LEU A N 1
ATOM 1609 C CA . LEU A 1 234 ? 13.220 6.613 1.844 1.00 53.51 234 LEU A CA 1
ATOM 1610 C C . LEU A 1 234 ? 14.036 7.847 1.459 1.00 52.62 234 LEU A C 1
ATOM 1611 O O . LEU A 1 234 ? 13.458 8.815 0.995 1.00 52.59 234 LEU A O 1
ATOM 1616 N N . LEU A 1 235 ? 15.352 7.771 1.616 1.00 51.68 235 LEU A N 1
ATOM 1617 C CA . LEU A 1 235 ? 16.233 8.916 1.297 1.00 51.18 235 LEU A CA 1
ATOM 1618 C C . LEU A 1 235 ? 16.803 8.736 -0.104 1.00 50.84 235 LEU A C 1
ATOM 1619 O O . LEU A 1 235 ? 17.350 7.696 -0.344 1.00 50.92 235 LEU A O 1
ATOM 1624 N N . PRO A 1 236 ? 16.640 9.691 -1.039 1.00 50.83 236 PRO A N 1
ATOM 1625 C CA . PRO A 1 236 ? 17.214 9.559 -2.380 1.00 51.10 236 PRO A CA 1
ATOM 1626 C C . PRO A 1 236 ? 18.750 9.500 -2.412 1.00 51.20 236 PRO A C 1
ATOM 1627 O O . PRO A 1 236 ? 19.281 8.780 -3.238 1.00 50.92 236 PRO A O 1
ATOM 1631 N N . GLU A 1 237 ? 19.419 10.256 -1.535 1.00 51.66 237 GLU A N 1
ATOM 1632 C CA . GLU A 1 237 ? 20.902 10.376 -1.493 1.00 52.30 237 GLU A CA 1
ATOM 1633 C C . GLU A 1 237 ? 21.498 9.065 -0.969 1.00 52.85 237 GLU A C 1
ATOM 1634 O O . GLU A 1 237 ? 22.677 8.789 -1.270 1.00 52.79 237 GLU A O 1
ATOM 1636 N N . SER A 1 238 ? 20.705 8.296 -0.217 1.00 53.37 238 SER A N 1
ATOM 1637 C CA . SER A 1 238 ? 21.062 6.953 0.311 1.00 53.68 238 SER A CA 1
ATOM 1638 C C . SER A 1 238 ? 20.832 5.905 -0.783 1.00 53.83 238 SER A C 1
ATOM 1639 O O . SER A 1 238 ? 21.701 5.028 -0.952 1.00 53.86 238 SER A O 1
ATOM 1642 N N . LEU A 1 239 ? 19.709 6.007 -1.502 1.00 53.85 239 LEU A N 1
ATOM 1643 C CA . LEU A 1 239 ? 19.377 5.126 -2.654 1.00 54.21 239 LEU A CA 1
ATOM 1644 C C . LEU A 1 239 ? 20.499 5.226 -3.695 1.00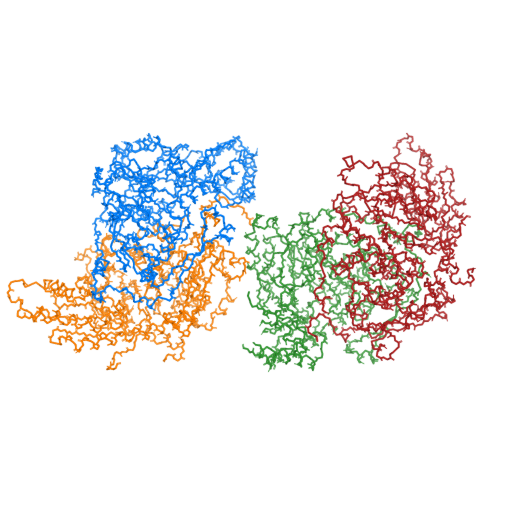 54.62 239 LEU A C 1
ATOM 1645 O O . LEU A 1 239 ? 21.065 4.176 -4.055 1.00 54.66 239 LEU A O 1
ATOM 1650 N N . ASP A 1 240 ? 20.801 6.445 -4.153 1.00 55.24 240 ASP A N 1
ATOM 1651 C CA . ASP A 1 240 ? 21.862 6.730 -5.157 1.00 55.63 240 ASP A CA 1
ATOM 1652 C C . ASP A 1 240 ? 23.194 6.165 -4.654 1.00 55.39 240 ASP A C 1
ATOM 1653 O O . ASP A 1 240 ? 23.860 5.446 -5.424 1.00 55.00 240 ASP A O 1
ATOM 1658 N N . GLU A 1 241 ? 23.558 6.490 -3.409 1.00 55.78 241 GLU A N 1
ATOM 1659 C CA . GLU A 1 241 ? 24.820 6.064 -2.745 1.00 56.33 241 GLU A CA 1
ATOM 1660 C C . GLU A 1 241 ? 24.969 4.541 -2.866 1.00 55.59 241 GLU A C 1
ATOM 1661 O O . GLU A 1 241 ? 26.056 4.088 -3.273 1.00 55.23 241 GLU A O 1
ATOM 1667 N N . VAL A 1 242 ? 23.911 3.791 -2.538 1.00 54.94 242 VAL A N 1
ATOM 1668 C CA . VAL A 1 242 ? 23.888 2.296 -2.544 1.00 54.21 242 VAL A CA 1
ATOM 1669 C C . VAL A 1 242 ? 24.120 1.791 -3.974 1.00 53.49 242 VAL A C 1
ATOM 1670 O O . VAL A 1 242 ? 24.949 0.876 -4.147 1.00 53.45 242 VAL A O 1
ATOM 1674 N N . LEU A 1 243 ? 23.414 2.366 -4.952 1.00 52.70 243 LEU A N 1
ATOM 1675 C CA . LEU A 1 243 ? 23.412 1.911 -6.370 1.00 52.28 243 LEU A CA 1
ATOM 1676 C C . LEU A 1 243 ? 24.698 2.362 -7.071 1.00 52.86 243 LEU A C 1
ATOM 1677 O O . LEU A 1 243 ? 25.286 1.542 -7.802 1.00 53.13 243 LEU A O 1
ATOM 1682 N N . SER A 1 244 ? 25.108 3.617 -6.863 1.00 53.68 244 SER A N 1
ATOM 1683 C CA . SER A 1 244 ? 26.361 4.194 -7.417 1.00 54.48 244 SER A CA 1
ATOM 1684 C C . SER A 1 244 ? 27.563 3.395 -6.904 1.00 55.49 244 SER A C 1
ATOM 1685 O O . SER A 1 244 ? 28.483 3.136 -7.704 1.00 56.05 244 SER A O 1
ATOM 1688 N N . ASN A 1 245 ? 27.547 3.028 -5.618 1.00 56.36 245 ASN A N 1
ATOM 1689 C CA . ASN A 1 245 ? 28.640 2.275 -4.948 1.00 57.19 245 ASN A CA 1
ATOM 1690 C C . ASN A 1 245 ? 28.667 0.833 -5.458 1.00 58.24 245 ASN A C 1
ATOM 1691 O O . ASN A 1 245 ? 29.634 0.117 -5.135 1.00 57.86 245 ASN A O 1
ATOM 1696 N N . TRP A 1 246 ? 27.641 0.421 -6.206 1.00 59.61 246 TRP A N 1
ATOM 1697 C CA . TRP A 1 246 ? 27.522 -0.970 -6.714 1.00 60.98 246 TRP A CA 1
ATOM 1698 C C . TRP A 1 246 ? 28.628 -1.241 -7.735 1.00 62.54 246 TRP A C 1
ATOM 1699 O O . TRP A 1 246 ? 29.097 -2.392 -7.802 1.00 62.01 246 TRP A O 1
ATOM 1710 N N . ASP A 1 247 ? 29.027 -0.221 -8.496 1.00 64.65 247 ASP A N 1
ATOM 1711 C CA . ASP A 1 247 ? 30.030 -0.358 -9.583 1.00 66.28 247 ASP A CA 1
ATOM 1712 C C . ASP A 1 247 ? 31.294 -1.022 -9.026 1.00 66.85 247 ASP A C 1
ATOM 1713 O O . ASP A 1 247 ? 31.731 -2.023 -9.622 1.00 67.44 247 ASP A O 1
ATOM 1718 N N . GLU A 1 248 ? 31.829 -0.530 -7.908 1.00 66.90 248 GLU A N 1
ATOM 1719 C CA . GLU A 1 248 ? 33.111 -1.039 -7.357 1.00 66.79 248 GLU A CA 1
ATOM 1720 C C . GLU A 1 248 ? 32.842 -2.130 -6.316 1.00 66.30 248 GLU A C 1
ATOM 1721 O O . GLU A 1 248 ? 33.714 -3.005 -6.150 1.00 66.76 248 GLU A O 1
ATOM 1723 N N . ALA A 1 249 ? 31.679 -2.121 -5.665 1.00 65.54 249 ALA A N 1
ATOM 1724 C CA . ALA A 1 249 ? 31.403 -3.053 -4.550 1.00 65.08 249 ALA A CA 1
ATOM 1725 C C . ALA A 1 249 ? 30.119 -3.839 -4.804 1.00 64.53 249 ALA A C 1
ATOM 1726 O O . ALA A 1 249 ? 29.146 -3.662 -4.049 1.00 64.10 249 ALA A O 1
ATOM 1728 N N . SER A 1 250 ? 30.144 -4.716 -5.804 1.00 63.96 250 SER A N 1
ATOM 1729 C CA . SER A 1 250 ? 29.053 -5.681 -6.071 1.00 63.43 250 SER A CA 1
ATOM 1730 C C . SER A 1 250 ? 29.069 -6.711 -4.942 1.00 63.42 250 SER A C 1
ATOM 1731 O O . SER A 1 250 ? 30.167 -6.985 -4.416 1.00 64.09 250 SER A O 1
ATOM 1734 N N . ARG A 1 251 ? 27.915 -7.250 -4.561 1.00 62.84 251 ARG A N 1
ATOM 1735 C CA . ARG A 1 251 ? 27.858 -8.235 -3.454 1.00 62.52 251 ARG A CA 1
ATOM 1736 C C . ARG A 1 251 ? 27.732 -9.632 -4.059 1.00 62.62 251 ARG A C 1
ATOM 1737 O O . ARG A 1 251 ? 26.943 -10.444 -3.537 1.00 62.71 251 ARG A O 1
ATOM 1745 N N . GLY A 1 252 ? 28.501 -9.881 -5.122 1.00 62.84 252 GLY A N 1
ATOM 1746 C CA . GLY A 1 252 ? 28.535 -11.166 -5.841 1.00 62.85 252 GLY A CA 1
ATOM 1747 C C . GLY A 1 252 ? 27.421 -11.262 -6.865 1.00 62.82 252 GLY A C 1
ATOM 1748 O O . GLY A 1 252 ? 27.406 -12.249 -7.619 1.00 63.45 252 GLY A O 1
ATOM 1749 N N . SER A 1 253 ? 26.517 -10.278 -6.901 1.00 62.41 253 SER A N 1
ATOM 1750 C CA . SER A 1 253 ? 25.350 -10.276 -7.821 1.00 61.84 253 SER A CA 1
ATOM 1751 C C . SER A 1 253 ? 25.289 -8.968 -8.618 1.00 60.41 253 SER A C 1
ATOM 1752 O O . SER A 1 253 ? 26.062 -8.042 -8.307 1.00 60.37 253 SER A O 1
ATOM 1755 N N . ARG A 1 254 ? 24.395 -8.922 -9.610 1.00 58.57 254 ARG A N 1
ATOM 1756 C CA . ARG A 1 254 ? 24.225 -7.763 -10.523 1.00 57.35 254 ARG A CA 1
ATOM 1757 C C . ARG A 1 254 ? 23.489 -6.640 -9.784 1.00 54.80 254 ARG A C 1
ATOM 1758 O O . ARG A 1 254 ? 22.883 -6.922 -8.729 1.00 54.76 254 ARG A O 1
ATOM 1766 N N . LYS A 1 255 ? 23.562 -5.419 -10.319 1.00 51.66 255 LYS A N 1
ATOM 1767 C CA . LYS A 1 255 ? 22.976 -4.206 -9.702 1.00 49.75 255 LYS A CA 1
ATOM 1768 C C . LYS A 1 255 ? 21.474 -4.411 -9.539 1.00 50.39 255 LYS A C 1
ATOM 1769 O O . LYS A 1 255 ? 20.803 -4.870 -10.458 1.00 50.30 255 LYS A O 1
ATOM 1772 N N . PRO A 1 256 ? 20.906 -4.070 -8.362 1.00 51.05 256 PRO A N 1
ATOM 1773 C CA . PRO A 1 256 ? 19.472 -4.210 -8.120 1.00 51.14 256 PRO A CA 1
ATOM 1774 C C . PRO A 1 256 ? 18.690 -3.255 -9.026 1.00 51.24 256 PRO A C 1
ATOM 1775 O O . PRO A 1 256 ? 19.099 -2.113 -9.135 1.00 51.91 256 PRO A O 1
ATOM 1779 N N . PHE A 1 257 ? 17.606 -3.719 -9.646 1.00 50.96 257 PHE A N 1
ATOM 1780 C CA . PHE A 1 257 ? 16.768 -2.858 -10.517 1.00 50.52 257 PHE A CA 1
ATOM 1781 C C . PHE A 1 257 ? 15.331 -2.811 -9.994 1.00 49.15 257 PHE A C 1
ATOM 1782 O O . PHE A 1 257 ? 14.491 -2.162 -10.647 1.00 49.51 257 PHE A O 1
ATOM 1790 N N . VAL A 1 258 ? 15.053 -3.451 -8.856 1.00 47.33 258 VAL A N 1
ATOM 1791 C CA . VAL A 1 258 ? 13.681 -3.459 -8.271 1.00 45.94 258 VAL A CA 1
ATOM 1792 C C . VAL A 1 258 ? 13.707 -2.732 -6.927 1.00 44.22 258 VAL A C 1
ATOM 1793 O O . VAL A 1 258 ? 14.482 -3.141 -6.040 1.00 44.44 258 VAL A O 1
ATOM 1797 N N . LEU A 1 259 ? 12.879 -1.695 -6.799 1.00 42.05 259 LEU A N 1
ATOM 1798 C CA . LEU A 1 259 ? 12.678 -0.962 -5.525 1.00 40.50 259 LEU A CA 1
ATOM 1799 C C . LEU A 1 259 ? 11.276 -1.251 -4.987 1.00 39.43 259 LEU A C 1
ATOM 1800 O O . LEU A 1 259 ? 10.295 -0.840 -5.637 1.00 39.50 259 LEU A O 1
ATOM 1805 N N . TYR A 1 260 ? 11.196 -1.931 -3.841 1.00 38.37 260 TYR A N 1
ATOM 1806 C CA . TYR A 1 260 ? 9.947 -2.104 -3.058 1.00 37.69 260 TYR A CA 1
ATOM 1807 C C . TYR A 1 260 ? 9.801 -0.910 -2.111 1.00 37.36 260 TYR A C 1
ATOM 1808 O O . TYR A 1 260 ? 10.695 -0.699 -1.266 1.00 37.18 260 TYR A O 1
ATOM 1817 N N . THR A 1 261 ? 8.710 -0.155 -2.256 1.00 37.16 261 THR A N 1
ATOM 1818 C CA . THR A 1 261 ? 8.462 1.113 -1.521 1.00 37.09 261 THR A CA 1
ATOM 1819 C C . THR A 1 261 ? 6.991 1.194 -1.092 1.00 36.90 261 THR A C 1
ATOM 1820 O O . THR A 1 261 ? 6.112 0.960 -1.944 1.00 36.89 261 THR A O 1
ATOM 1824 N N . ILE A 1 262 ? 6.748 1.499 0.189 1.00 36.74 262 ILE A N 1
ATOM 1825 C CA . ILE A 1 262 ? 5.405 1.839 0.749 1.00 36.63 262 ILE A CA 1
ATOM 1826 C C . ILE A 1 262 ? 5.382 3.340 1.033 1.00 36.57 262 ILE A C 1
ATOM 1827 O O . ILE A 1 262 ? 5.647 3.775 2.151 1.00 36.24 262 ILE A O 1
ATOM 1832 N N . PRO A 1 263 ? 5.081 4.177 0.014 1.00 36.68 263 PRO A N 1
ATOM 1833 C CA . PRO A 1 263 ? 5.168 5.634 0.139 1.00 37.02 263 PRO A CA 1
ATOM 1834 C C . PRO A 1 263 ? 4.313 6.283 1.241 1.00 37.08 263 PRO A C 1
ATOM 1835 O O . PRO A 1 263 ? 4.761 7.260 1.814 1.00 37.13 263 PRO A O 1
ATOM 1839 N N . THR A 1 264 ? 3.112 5.751 1.490 1.00 37.23 264 THR A N 1
ATOM 1840 C CA . THR A 1 264 ? 2.080 6.366 2.369 1.00 37.74 264 THR A CA 1
ATOM 1841 C C . THR A 1 264 ? 1.842 5.471 3.588 1.00 38.36 264 THR A C 1
ATOM 1842 O O . THR A 1 264 ? 1.645 4.256 3.395 1.00 38.65 264 THR A O 1
ATOM 1846 N N . GLY A 1 265 ? 1.846 6.055 4.789 1.00 39.02 265 GLY A N 1
ATOM 1847 C CA . GLY A 1 265 ? 1.747 5.309 6.057 1.00 39.49 265 GLY A CA 1
ATOM 1848 C C . GLY A 1 265 ? 2.639 4.082 6.028 1.00 39.95 265 GLY A C 1
ATOM 1849 O O . GLY A 1 265 ? 2.136 2.978 6.311 1.00 40.15 265 GLY A O 1
ATOM 1850 N N . GLN A 1 266 ? 3.933 4.297 5.787 1.00 40.18 266 GLN A N 1
ATOM 1851 C CA . GLN A 1 266 ? 4.909 3.192 5.642 1.00 40.33 266 GLN A CA 1
ATOM 1852 C C . GLN A 1 266 ? 4.862 2.291 6.875 1.00 40.08 266 GLN A C 1
ATOM 1853 O O . GLN A 1 266 ? 4.814 2.809 7.997 1.00 39.99 266 GLN A O 1
ATOM 1859 N N . ASN A 1 267 ? 4.894 0.982 6.629 1.00 39.67 267 ASN A N 1
ATOM 1860 C CA . ASN A 1 267 ? 4.894 -0.057 7.683 1.00 39.46 267 ASN A CA 1
ATOM 1861 C C . ASN A 1 267 ? 6.362 -0.418 7.913 1.00 39.33 267 ASN A C 1
ATOM 1862 O O . ASN A 1 267 ? 7.011 -0.809 6.936 1.00 39.31 267 ASN A O 1
ATOM 1867 N N . PRO A 1 268 ? 6.920 -0.295 9.138 1.00 39.25 268 PRO A N 1
ATOM 1868 C CA . PRO A 1 268 ? 6.178 0.145 10.323 1.00 39.21 268 PRO A CA 1
ATOM 1869 C C . PRO A 1 268 ? 6.390 1.582 10.829 1.00 39.24 268 PRO A C 1
ATOM 1870 O O . PRO A 1 268 ? 5.809 1.917 11.829 1.00 39.41 268 PRO A O 1
ATOM 1874 N N . THR A 1 269 ? 7.207 2.376 10.138 1.00 39.29 269 THR A N 1
ATOM 1875 C CA . THR A 1 269 ? 7.570 3.758 10.560 1.00 39.56 269 THR A CA 1
ATOM 1876 C C . THR A 1 269 ? 6.395 4.746 10.553 1.00 39.88 269 THR A C 1
ATOM 1877 O O . THR A 1 269 ? 6.444 5.700 11.337 1.00 40.04 269 THR A O 1
ATOM 1881 N N . GLY A 1 270 ? 5.433 4.579 9.647 1.00 40.39 270 GLY A N 1
ATOM 1882 C CA . GLY A 1 270 ? 4.327 5.543 9.487 1.00 40.76 270 GLY A CA 1
ATOM 1883 C C . GLY A 1 270 ? 4.769 6.746 8.675 1.00 41.23 270 GLY A C 1
ATOM 1884 O O . GLY A 1 270 ? 3.952 7.671 8.491 1.00 41.52 270 GLY A O 1
ATOM 1885 N N . ALA A 1 271 ? 6.022 6.735 8.213 1.00 41.84 271 ALA A N 1
ATOM 1886 C CA . ALA A 1 271 ? 6.620 7.801 7.378 1.00 41.99 271 ALA A CA 1
ATOM 1887 C C . ALA A 1 271 ? 5.906 7.824 6.027 1.00 42.15 271 ALA A C 1
ATOM 1888 O O . ALA A 1 271 ? 5.823 6.759 5.387 1.00 42.72 271 ALA A O 1
ATOM 1890 N N . THR A 1 272 ? 5.409 8.990 5.616 1.00 42.41 272 THR A N 1
ATOM 1891 C CA . THR A 1 272 ? 4.769 9.183 4.291 1.00 42.79 272 THR A CA 1
ATOM 1892 C C . THR A 1 272 ? 5.617 10.160 3.474 1.00 42.72 272 THR A C 1
ATOM 1893 O O . THR A 1 272 ? 5.825 11.300 3.935 1.00 42.59 272 THR A O 1
ATOM 1897 N N . GLN A 1 273 ? 6.100 9.702 2.319 1.00 42.77 273 GLN A N 1
ATOM 1898 C CA . GLN A 1 273 ? 6.846 10.531 1.341 1.00 43.06 273 GLN A CA 1
ATOM 1899 C C . GLN A 1 273 ? 5.896 11.577 0.766 1.00 43.97 273 GLN A C 1
ATOM 1900 O O . GLN A 1 273 ? 4.808 11.198 0.291 1.00 43.95 273 GLN A O 1
ATOM 1906 N N . GLN A 1 274 ? 6.307 12.844 0.832 1.00 45.21 274 GLN A N 1
ATOM 1907 C CA . GLN A 1 274 ? 5.567 13.973 0.215 1.00 46.14 274 GLN A CA 1
ATOM 1908 C C . GLN A 1 274 ? 5.888 13.989 -1.285 1.00 46.56 274 GLN A C 1
ATOM 1909 O O . GLN A 1 274 ? 6.801 13.269 -1.709 1.00 46.41 274 GLN A O 1
ATOM 1915 N N . LEU A 1 275 ? 5.190 14.812 -2.061 1.00 47.37 275 LEU A N 1
ATOM 1916 C CA . LEU A 1 275 ? 5.406 14.835 -3.531 1.00 47.80 275 LEU A CA 1
ATOM 1917 C C . LEU A 1 275 ? 6.861 15.184 -3.859 1.00 47.55 275 LEU A C 1
ATOM 1918 O O . LEU A 1 275 ? 7.428 14.525 -4.735 1.00 48.10 275 LEU A O 1
ATOM 1923 N N . GLU A 1 276 ? 7.459 16.137 -3.148 1.00 47.16 276 GLU A N 1
ATOM 1924 C CA . GLU A 1 276 ? 8.861 16.547 -3.432 1.00 46.77 276 GLU A CA 1
ATOM 1925 C C . GLU A 1 276 ? 9.805 15.354 -3.236 1.00 46.30 276 GLU A C 1
ATOM 1926 O O . GLU A 1 276 ? 10.726 15.197 -4.048 1.00 45.95 276 GLU A O 1
ATOM 1928 N N . ARG A 1 277 ? 9.557 14.540 -2.208 1.00 46.00 277 ARG A N 1
ATOM 1929 C CA . ARG A 1 277 ? 10.398 13.357 -1.875 1.00 45.50 277 ARG A CA 1
ATOM 1930 C C . ARG A 1 277 ? 10.185 12.272 -2.936 1.00 44.44 277 ARG A C 1
ATOM 1931 O O . ARG A 1 277 ? 11.177 11.614 -3.308 1.00 44.19 277 ARG A O 1
ATOM 1939 N N . ARG A 1 278 ? 8.951 12.100 -3.418 1.00 43.18 278 ARG A N 1
ATOM 1940 C CA . ARG A 1 278 ? 8.620 11.087 -4.454 1.00 42.53 278 ARG A CA 1
ATOM 1941 C C . ARG A 1 278 ? 9.288 11.485 -5.774 1.00 42.63 278 ARG A C 1
ATOM 1942 O O . ARG A 1 278 ? 9.705 10.575 -6.517 1.00 42.12 278 ARG A O 1
ATOM 1950 N N . LYS A 1 279 ? 9.396 12.788 -6.050 1.00 42.75 279 LYS A N 1
ATOM 1951 C CA . LYS A 1 279 ? 10.025 13.307 -7.292 1.00 42.84 279 LYS A CA 1
ATOM 1952 C C . LYS A 1 279 ? 11.536 13.074 -7.234 1.00 42.20 279 LYS A C 1
ATOM 1953 O O . LYS A 1 279 ? 12.108 12.689 -8.272 1.00 41.99 279 LYS A O 1
ATOM 1959 N N . ALA A 1 280 ? 12.159 13.298 -6.074 1.00 41.96 280 ALA A N 1
ATOM 1960 C CA . ALA A 1 280 ? 13.613 13.098 -5.878 1.00 41.82 280 ALA A CA 1
ATOM 1961 C C . ALA A 1 280 ? 13.940 11.617 -6.093 1.00 41.77 280 ALA A C 1
ATOM 1962 O O . ALA A 1 280 ? 14.890 11.327 -6.846 1.00 42.30 280 ALA A O 1
ATOM 1964 N N . VAL A 1 281 ? 13.163 10.720 -5.477 1.00 41.47 281 VAL A N 1
ATOM 1965 C CA . VAL A 1 281 ? 13.360 9.243 -5.580 1.00 41.19 281 VAL A CA 1
ATOM 1966 C C . VAL A 1 281 ? 13.235 8.827 -7.048 1.00 41.36 281 VAL A C 1
ATOM 1967 O O . VAL A 1 281 ? 14.120 8.092 -7.526 1.00 41.28 281 VAL A O 1
ATOM 1971 N N . TYR A 1 282 ? 12.183 9.281 -7.735 1.00 41.69 282 TYR A N 1
ATOM 1972 C CA . TYR A 1 282 ? 11.873 8.890 -9.134 1.00 42.19 282 TYR A CA 1
ATOM 1973 C C . TYR A 1 282 ? 13.033 9.254 -10.071 1.00 42.83 282 TYR A C 1
ATOM 1974 O O . TYR A 1 282 ? 13.300 8.473 -11.007 1.00 43.07 282 TYR A O 1
ATOM 1983 N N . LYS A 1 283 ? 13.692 10.396 -9.846 1.00 43.33 283 LYS A N 1
ATOM 1984 C CA . LYS A 1 283 ? 14.806 10.882 -10.704 1.00 43.72 283 LYS A CA 1
ATOM 1985 C C . LYS A 1 283 ? 15.990 9.921 -10.562 1.00 44.04 283 LYS A C 1
ATOM 1986 O O . LYS A 1 283 ? 16.656 9.641 -11.578 1.00 44.25 283 LYS A O 1
ATOM 1988 N N . VAL A 1 284 ? 16.225 9.441 -9.337 1.00 44.47 284 VAL A N 1
ATOM 1989 C CA . VAL A 1 284 ? 17.283 8.446 -8.991 1.00 44.97 284 VAL A CA 1
ATOM 1990 C C . VAL A 1 284 ? 16.924 7.112 -9.650 1.00 45.60 284 VAL A C 1
ATOM 1991 O O . VAL A 1 284 ? 17.849 6.384 -10.059 1.00 45.76 284 VAL A O 1
ATOM 1995 N N . ALA A 1 285 ? 15.624 6.816 -9.748 1.00 46.56 285 ALA A N 1
ATOM 1996 C CA . ALA A 1 285 ? 15.082 5.582 -10.358 1.00 47.52 285 ALA A CA 1
ATOM 1997 C C . ALA A 1 285 ? 15.239 5.655 -11.879 1.00 48.63 285 ALA A C 1
ATOM 1998 O O . ALA A 1 285 ? 15.189 4.595 -12.533 1.00 48.68 285 ALA A O 1
ATOM 2000 N N . GLN A 1 286 ? 15.419 6.865 -12.415 1.00 49.93 286 GLN A N 1
ATOM 2001 C CA . GLN A 1 286 ? 15.636 7.102 -13.867 1.00 50.76 286 GLN A CA 1
ATOM 2002 C C . GLN A 1 286 ? 17.107 6.863 -14.204 1.00 51.66 286 GLN A C 1
ATOM 2003 O O . GLN A 1 286 ? 17.389 6.232 -15.237 1.00 52.00 286 GLN A O 1
ATOM 2009 N N . LYS A 1 287 ? 17.988 7.379 -13.348 1.00 52.95 287 LYS A N 1
ATOM 2010 C CA . LYS A 1 287 ? 19.462 7.307 -13.489 1.00 53.84 287 LYS A CA 1
ATOM 2011 C C . LYS A 1 287 ? 19.912 5.845 -13.485 1.00 53.53 287 LYS A C 1
ATOM 2012 O O . LYS A 1 287 ? 20.673 5.461 -14.390 1.00 53.40 287 LYS A O 1
ATOM 2018 N N . HIS A 1 288 ? 19.460 5.077 -12.490 1.00 53.10 288 HIS A N 1
ATOM 2019 C CA . HIS A 1 288 ? 19.820 3.648 -12.299 1.00 52.67 288 HIS A CA 1
ATOM 2020 C C . HIS A 1 288 ? 18.715 2.764 -12.895 1.00 52.30 288 HIS A C 1
ATOM 2021 O O . HIS A 1 288 ? 18.680 1.565 -12.565 1.00 52.55 288 HIS A O 1
ATOM 2028 N N . ASP A 1 289 ? 17.867 3.348 -13.751 1.00 51.75 289 ASP A N 1
ATOM 2029 C CA . ASP A 1 289 ? 16.748 2.658 -14.449 1.00 51.23 289 ASP A CA 1
ATOM 2030 C C . ASP A 1 289 ? 16.160 1.592 -13.520 1.00 49.86 289 ASP A C 1
ATOM 2031 O O . ASP A 1 289 ? 16.229 0.397 -13.870 1.00 49.95 289 ASP A O 1
ATOM 2036 N N . LEU A 1 290 ? 15.609 2.015 -12.381 1.00 47.81 290 LEU A N 1
ATOM 2037 C CA . LEU A 1 290 ? 14.931 1.127 -11.402 1.00 46.34 290 LEU A CA 1
ATOM 2038 C C . LEU A 1 290 ? 13.466 0.971 -11.807 1.00 45.17 290 LEU A C 1
ATOM 2039 O O . LEU A 1 290 ? 12.885 1.949 -12.319 1.00 45.40 290 LEU A O 1
ATOM 2044 N N . ILE A 1 291 ? 12.902 -0.217 -11.589 1.00 43.52 291 ILE A N 1
ATOM 2045 C CA . ILE A 1 291 ? 11.428 -0.431 -11.592 1.00 42.39 291 ILE A CA 1
ATOM 2046 C C . ILE A 1 291 ? 10.928 -0.217 -10.165 1.00 41.17 291 ILE A C 1
ATOM 2047 O O . ILE A 1 291 ? 11.451 -0.877 -9.242 1.00 40.64 291 ILE A O 1
ATOM 2052 N N . ILE A 1 292 ? 9.976 0.698 -10.008 1.00 39.99 292 ILE A N 1
ATOM 2053 C CA . ILE A 1 292 ? 9.426 1.117 -8.690 1.00 39.16 292 ILE A CA 1
ATOM 2054 C C . ILE A 1 292 ? 8.134 0.345 -8.443 1.00 38.45 292 ILE A C 1
ATOM 2055 O O . ILE A 1 292 ? 7.131 0.624 -9.129 1.00 38.19 292 ILE A O 1
ATOM 2060 N N . VAL A 1 293 ? 8.177 -0.600 -7.506 1.00 38.04 293 VAL A N 1
ATOM 2061 C CA . VAL A 1 293 ? 6.980 -1.352 -7.042 1.00 38.03 293 VAL A CA 1
ATOM 2062 C C . VAL A 1 293 ? 6.407 -0.587 -5.853 1.00 37.97 293 VAL A C 1
ATOM 2063 O O . VAL A 1 293 ? 7.005 -0.676 -4.764 1.00 37.63 293 VAL A O 1
ATOM 2067 N N . GLU A 1 294 ? 5.320 0.160 -6.045 1.00 38.53 294 GLU A N 1
ATOM 2068 C CA . GLU A 1 294 ? 4.758 0.961 -4.931 1.00 39.39 294 GLU A CA 1
ATOM 2069 C C . GLU A 1 294 ? 3.578 0.197 -4.324 1.00 39.87 294 GLU A C 1
ATOM 2070 O O . GLU A 1 294 ? 2.501 0.148 -4.952 1.00 39.84 294 GLU A O 1
ATOM 2076 N N . ASP A 1 295 ? 3.817 -0.405 -3.155 1.00 40.64 295 ASP A N 1
ATOM 2077 C CA . ASP A 1 295 ? 2.792 -1.097 -2.332 1.00 41.36 295 ASP A CA 1
ATOM 2078 C C . ASP A 1 295 ? 2.009 -0.028 -1.570 1.00 41.60 295 ASP A C 1
ATOM 2079 O O . ASP A 1 295 ? 2.559 0.514 -0.591 1.00 41.60 295 ASP A O 1
ATOM 2084 N N . GLU A 1 296 ? 0.785 0.275 -2.005 1.00 41.65 296 GLU A N 1
ATOM 2085 C CA . GLU A 1 296 ? -0.013 1.394 -1.442 1.00 41.84 296 GLU A CA 1
ATOM 2086 C C . GLU A 1 296 ? -1.330 0.878 -0.875 1.00 41.12 296 GLU A C 1
ATOM 2087 O O . GLU A 1 296 ? -2.390 1.151 -1.432 1.00 41.05 296 GLU A O 1
ATOM 2093 N N . PRO A 1 297 ? -1.319 0.134 0.252 1.00 40.60 297 PRO A N 1
ATOM 2094 C CA . PRO A 1 297 ? -2.564 -0.304 0.873 1.00 40.42 297 PRO A CA 1
ATOM 2095 C C . PRO A 1 297 ? -3.176 0.802 1.744 1.00 40.05 297 PRO A C 1
ATOM 2096 O O . PRO A 1 297 ? -4.359 0.730 2.019 1.00 39.82 297 PRO A O 1
ATOM 2100 N N . TYR A 1 298 ? -2.379 1.797 2.143 1.00 39.86 298 TYR A N 1
ATOM 2101 C CA . TYR A 1 298 ? -2.837 2.887 3.042 1.00 39.92 298 TYR A CA 1
ATOM 2102 C C . TYR A 1 298 ? -2.911 4.220 2.298 1.00 39.75 298 TYR A C 1
ATOM 2103 O O . TYR A 1 298 ? -2.827 5.268 2.968 1.00 39.74 298 TYR A O 1
ATOM 2112 N N . TYR A 1 299 ? -3.076 4.200 0.977 1.00 39.92 299 TYR A N 1
ATOM 2113 C CA . TYR A 1 299 ? -3.078 5.442 0.166 1.00 40.26 299 TYR A CA 1
ATOM 2114 C C . TYR A 1 299 ? -4.260 6.334 0.567 1.00 41.09 299 TYR A C 1
ATOM 2115 O O . TYR A 1 299 ? -4.089 7.569 0.523 1.00 41.10 299 TYR A O 1
ATOM 2124 N N . PHE A 1 300 ? -5.407 5.760 0.947 1.00 41.72 300 PHE A N 1
ATOM 2125 C CA . PHE A 1 300 ? -6.618 6.551 1.293 1.00 42.39 300 PHE A CA 1
ATOM 2126 C C . PHE A 1 300 ? -6.706 6.750 2.812 1.00 43.21 300 PHE A C 1
ATOM 2127 O O . PHE A 1 300 ? -7.630 7.456 3.259 1.00 43.40 300 PHE A O 1
ATOM 2135 N N . LEU A 1 301 ? -5.763 6.185 3.574 1.00 44.20 301 LEU A N 1
ATOM 2136 C CA . LEU A 1 301 ? -5.651 6.420 5.039 1.00 44.97 301 LEU A CA 1
ATOM 2137 C C . LEU A 1 301 ? -4.880 7.724 5.282 1.00 45.65 301 LEU A C 1
ATOM 2138 O O . LEU A 1 301 ? -4.535 7.991 6.449 1.00 45.57 301 LEU A O 1
ATOM 2143 N N . GLN A 1 302 ? -4.613 8.495 4.223 1.00 46.61 302 GLN A N 1
ATOM 2144 C CA . GLN A 1 302 ? -4.071 9.876 4.333 1.00 47.50 302 GLN A CA 1
ATOM 2145 C C . GLN A 1 302 ? -5.026 10.689 5.211 1.00 49.13 302 GLN A C 1
ATOM 2146 O O . GLN A 1 302 ? -6.246 10.622 4.971 1.00 48.99 302 GLN A O 1
ATOM 2152 N N . MET A 1 303 ? -4.490 11.424 6.187 1.00 51.30 303 MET A N 1
ATOM 2153 C CA . MET A 1 303 ? -5.294 12.174 7.186 1.00 53.41 303 MET A CA 1
ATOM 2154 C C . MET A 1 303 ? -4.980 13.664 7.082 1.00 55.70 303 MET A C 1
ATOM 2155 O O . MET A 1 303 ? -3.985 14.023 6.417 1.00 55.55 303 MET A O 1
ATOM 2160 N N . GLN A 1 304 ? -5.808 14.498 7.715 1.00 58.53 304 GLN A N 1
ATOM 2161 C CA . GLN A 1 304 ? -5.549 15.952 7.877 1.00 60.80 304 GLN A CA 1
ATOM 2162 C C . GLN A 1 304 ? -4.360 16.122 8.818 1.00 61.96 304 GLN A C 1
ATOM 2163 O O . GLN A 1 304 ? -4.094 15.260 9.653 1.00 61.97 304 GLN A O 1
ATOM 2169 N N . PRO A 1 305 ? -3.600 17.234 8.704 1.00 63.75 305 PRO A N 1
ATOM 2170 C CA . PRO A 1 305 ? -2.388 17.426 9.500 1.00 64.57 305 PRO A CA 1
ATOM 2171 C C . PRO A 1 305 ? -2.720 17.500 10.997 1.00 65.57 305 PRO A C 1
ATOM 2172 O O . PRO A 1 305 ? -3.808 17.929 11.321 1.00 65.14 305 PRO A O 1
ATOM 2176 N N . TYR A 1 306 ? -1.791 17.091 11.866 1.00 67.08 306 TYR A N 1
ATOM 2177 C CA . TYR A 1 306 ? -2.000 17.054 13.338 1.00 68.46 306 TYR A CA 1
ATOM 2178 C C . TYR A 1 306 ? -2.006 18.479 13.901 1.00 70.01 306 TYR A C 1
ATOM 2179 O O . TYR A 1 306 ? -1.170 19.306 13.486 1.00 69.72 306 TYR A O 1
ATOM 2188 N N . THR A 1 307 ? -2.933 18.740 14.828 1.00 72.11 307 THR A N 1
ATOM 2189 C CA . THR A 1 307 ? -3.053 20.006 15.599 1.00 73.65 307 THR A CA 1
ATOM 2190 C C . THR A 1 307 ? -2.851 19.706 17.088 1.00 75.01 307 THR A C 1
ATOM 2191 O O . THR A 1 307 ? -3.679 18.966 17.655 1.00 76.06 307 THR A O 1
ATOM 2194 N N . GLY A 1 308 ? -1.790 20.255 17.686 1.00 76.07 308 GLY A N 1
ATOM 2195 C CA . GLY A 1 308 ? -1.502 20.134 19.128 1.00 76.36 308 GLY A CA 1
ATOM 2196 C C . GLY A 1 308 ? -0.361 19.172 19.401 1.00 76.30 308 GLY A C 1
ATOM 2197 O O . GLY A 1 308 ? -0.140 18.890 20.599 1.00 76.05 308 GLY A O 1
ATOM 2198 N N . PRO A 1 316 ? -13.682 17.745 6.379 1.00 62.76 316 PRO A N 1
ATOM 2199 C CA . PRO A 1 316 ? -13.633 19.121 5.882 1.00 63.01 316 PRO A CA 1
ATOM 2200 C C . PRO A 1 316 ? -13.165 19.257 4.436 1.00 63.58 316 PRO A C 1
ATOM 2201 O O . PRO A 1 316 ? -12.982 20.369 3.944 1.00 63.88 316 PRO A O 1
ATOM 2205 N N . PRO A 1 317 ? -12.958 18.141 3.701 1.00 64.04 317 PRO A N 1
ATOM 2206 C CA . PRO A 1 317 ? -12.779 18.215 2.254 1.00 64.24 317 PRO A CA 1
ATOM 2207 C C . PRO A 1 317 ? -14.078 18.729 1.620 1.00 64.77 317 PRO A C 1
ATOM 2208 O O . PRO A 1 317 ? -15.027 17.970 1.538 1.00 64.83 317 PRO A O 1
ATOM 2212 N N . ALA A 1 318 ? -14.096 19.995 1.199 1.00 65.41 318 ALA A N 1
ATOM 2213 C CA . ALA A 1 318 ? -15.318 20.698 0.747 1.00 65.80 318 ALA A CA 1
ATOM 2214 C C . ALA A 1 318 ? -16.121 19.782 -0.181 1.00 65.74 318 ALA A C 1
ATOM 2215 O O . ALA A 1 318 ? -17.359 19.732 -0.044 1.00 65.76 318 ALA A O 1
ATOM 2217 N N . SER A 1 319 ? -15.434 19.091 -1.093 1.00 65.53 319 SER A N 1
ATOM 2218 C CA . SER A 1 319 ? -16.047 18.277 -2.174 1.00 65.28 319 SER A CA 1
ATOM 2219 C C . SER A 1 319 ? -15.050 17.242 -2.693 1.00 64.49 319 SER A C 1
ATOM 2220 O O . SER A 1 319 ? -13.850 17.365 -2.381 1.00 64.81 319 SER A O 1
ATOM 2223 N N . HIS A 1 320 ? -15.540 16.271 -3.468 1.00 63.20 320 HIS A N 1
ATOM 2224 C CA . HIS A 1 320 ? -14.726 15.244 -4.168 1.00 62.36 320 HIS A CA 1
ATOM 2225 C C . HIS A 1 320 ? -13.556 15.925 -4.878 1.00 62.89 320 HIS A C 1
ATOM 2226 O O . HIS A 1 320 ? -12.417 15.429 -4.773 1.00 62.73 320 HIS A O 1
ATOM 2233 N N . ASP A 1 321 ? -13.855 17.021 -5.578 1.00 63.47 321 ASP A N 1
ATOM 2234 C CA . ASP A 1 321 ? -12.905 17.762 -6.445 1.00 63.97 321 ASP A CA 1
ATOM 2235 C C . ASP A 1 321 ? -11.778 18.332 -5.573 1.00 63.86 321 ASP A C 1
ATOM 2236 O O . ASP A 1 321 ? -10.618 18.310 -6.031 1.00 64.03 321 ASP A O 1
ATOM 2238 N N . GLU A 1 322 ? -12.103 18.804 -4.363 1.00 63.64 322 GLU A N 1
ATOM 2239 C CA . GLU A 1 322 ? -11.106 19.295 -3.366 1.00 63.17 322 GLU A CA 1
ATOM 2240 C C . GLU A 1 322 ? -10.341 18.101 -2.791 1.00 61.61 322 GLU A C 1
ATOM 2241 O O . GLU A 1 322 ? -9.096 18.184 -2.706 1.00 61.49 322 GLU A O 1
ATOM 2247 N N . PHE A 1 323 ? -11.060 17.039 -2.413 1.00 59.54 323 PHE A N 1
ATOM 2248 C CA . PHE A 1 323 ? -10.514 15.825 -1.752 1.00 57.95 323 PHE A CA 1
ATOM 2249 C C . PHE A 1 323 ? -9.364 15.249 -2.588 1.00 57.30 323 PHE A C 1
ATOM 2250 O O . PHE A 1 323 ? -8.305 14.938 -2.010 1.00 56.64 323 PHE A O 1
ATOM 2258 N N . ILE A 1 324 ? -9.562 15.118 -3.904 1.00 57.03 324 ILE A N 1
ATOM 2259 C CA . ILE A 1 324 ? -8.561 14.527 -4.844 1.00 56.84 324 ILE A CA 1
ATOM 2260 C C . ILE A 1 324 ? -7.370 15.485 -4.983 1.00 57.53 324 ILE A C 1
ATOM 2261 O O . ILE A 1 324 ? -6.252 14.992 -5.227 1.00 57.64 324 ILE A O 1
ATOM 2266 N N . LYS A 1 325 ? -7.599 16.796 -4.831 1.00 58.42 325 LYS A N 1
ATOM 2267 C CA . LYS A 1 325 ? -6.534 17.836 -4.875 1.00 58.82 325 LYS A CA 1
ATOM 2268 C C . LYS A 1 325 ? -5.576 17.625 -3.698 1.00 56.79 325 LYS A C 1
ATOM 2269 O O . LYS A 1 325 ? -4.354 17.772 -3.899 1.00 56.68 325 LYS A O 1
ATOM 2275 N N . SER A 1 326 ? -6.119 17.289 -2.524 1.00 54.62 326 SER A N 1
ATOM 2276 C CA . SER A 1 326 ? -5.377 17.223 -1.236 1.00 53.21 326 SER A CA 1
ATOM 2277 C C . SER A 1 326 ? -4.623 15.899 -1.099 1.00 51.78 326 SER A C 1
ATOM 2278 O O . SER A 1 326 ? -3.768 15.813 -0.194 1.00 51.44 326 SER A O 1
ATOM 2281 N N . LEU A 1 327 ? -4.910 14.907 -1.946 1.00 50.05 327 LEU A N 1
ATOM 2282 C CA . LEU A 1 327 ? -4.224 13.590 -1.886 1.00 48.60 327 LEU A CA 1
ATOM 2283 C C . LEU A 1 327 ? -2.837 13.733 -2.513 1.00 47.72 327 LEU A C 1
ATOM 2284 O O . LEU A 1 327 ? -2.746 14.321 -3.609 1.00 47.40 327 LEU A O 1
ATOM 2289 N N . ILE A 1 328 ? -1.810 13.245 -1.816 1.00 46.81 328 ILE A N 1
ATOM 2290 C CA . ILE A 1 328 ? -0.422 13.321 -2.350 1.00 46.20 328 ILE A CA 1
ATOM 2291 C C . ILE A 1 328 ? -0.417 12.516 -3.647 1.00 45.90 328 ILE A C 1
ATOM 2292 O O . ILE A 1 328 ? -0.916 11.384 -3.641 1.00 45.45 328 ILE A O 1
ATOM 2297 N N . PRO A 1 329 ? 0.154 13.037 -4.747 1.00 45.59 329 PRO A N 1
ATOM 2298 C CA . PRO A 1 329 ? 0.180 12.301 -5.996 1.00 45.28 329 PRO A CA 1
ATOM 2299 C C . PRO A 1 329 ? 1.019 11.036 -5.794 1.00 45.07 329 PRO A C 1
ATOM 2300 O O . PRO A 1 329 ? 2.040 11.097 -5.159 1.00 44.95 329 PRO A O 1
ATOM 2304 N N . SER A 1 330 ? 0.567 9.922 -6.357 1.00 44.20 330 SER A N 1
ATOM 2305 C CA . SER A 1 330 ? 1.327 8.653 -6.258 1.00 43.61 330 SER A CA 1
ATOM 2306 C C . SER A 1 330 ? 2.436 8.623 -7.317 1.00 43.27 330 SER A C 1
ATOM 2307 O O . SER A 1 330 ? 2.442 9.485 -8.209 1.00 42.80 330 SER A O 1
ATOM 2310 N N . TYR A 1 331 ? 3.312 7.616 -7.243 1.00 42.91 331 TYR A N 1
ATOM 2311 C CA . TYR A 1 331 ? 4.431 7.407 -8.201 1.00 42.63 331 TYR A CA 1
ATOM 2312 C C . TYR A 1 331 ? 3.874 7.183 -9.610 1.00 43.19 331 TYR A C 1
ATOM 2313 O O . TYR A 1 331 ? 4.489 7.650 -10.565 1.00 43.56 331 TYR A O 1
ATOM 2322 N N . LEU A 1 332 ? 2.735 6.500 -9.711 1.00 44.16 332 LEU A N 1
ATOM 2323 C CA . LEU A 1 332 ? 2.029 6.230 -10.986 1.00 44.96 332 LEU A CA 1
ATOM 2324 C C . LEU A 1 332 ? 1.684 7.566 -11.663 1.00 45.39 332 LEU A C 1
ATOM 2325 O O . LEU A 1 332 ? 1.790 7.631 -12.892 1.00 45.35 332 LEU A O 1
ATOM 2330 N N . SER A 1 333 ? 1.311 8.592 -10.891 1.00 45.92 333 SER A N 1
ATOM 2331 C CA . SER A 1 333 ? 0.937 9.920 -11.449 1.00 46.43 333 SER A CA 1
ATOM 2332 C C . SER A 1 333 ? 2.145 10.603 -12.100 1.00 46.87 333 SER A C 1
ATOM 2333 O O . SER A 1 333 ? 1.927 11.522 -12.913 1.00 47.11 333 SER A O 1
ATOM 2336 N N . LEU A 1 334 ? 3.365 10.186 -11.751 1.00 47.41 334 LEU A N 1
ATOM 2337 C CA . LEU A 1 334 ? 4.621 10.792 -12.267 1.00 47.80 334 LEU A CA 1
ATOM 2338 C C . LEU A 1 334 ? 5.307 9.812 -13.222 1.00 48.17 334 LEU A C 1
ATOM 2339 O O . LEU A 1 334 ? 6.366 10.170 -13.777 1.00 48.46 334 LEU A O 1
ATOM 2344 N N . ASP A 1 335 ? 4.718 8.628 -13.403 1.00 48.06 335 ASP A N 1
ATOM 2345 C CA . ASP A 1 335 ? 5.306 7.522 -14.201 1.00 48.13 335 ASP A CA 1
ATOM 2346 C C . ASP A 1 335 ? 5.270 7.896 -15.685 1.00 48.18 335 ASP A C 1
ATOM 2347 O O . ASP A 1 335 ? 4.375 7.395 -16.394 1.00 48.32 335 ASP A O 1
ATOM 2352 N N . VAL A 1 336 ? 6.212 8.728 -16.142 1.00 47.98 336 VAL A N 1
ATOM 2353 C CA . VAL A 1 336 ? 6.288 9.142 -17.574 1.00 47.80 336 VAL A CA 1
ATOM 2354 C C . VAL A 1 336 ? 6.933 8.001 -18.367 1.00 46.92 336 VAL A C 1
ATOM 2355 O O . VAL A 1 336 ? 6.496 7.752 -19.508 1.00 47.21 336 VAL A O 1
ATOM 2358 N N . ASP A 1 337 ? 7.920 7.330 -17.768 1.00 45.47 337 ASP A N 1
ATOM 2359 C CA . ASP A 1 337 ? 8.686 6.215 -18.386 1.00 44.10 337 ASP A CA 1
ATOM 2360 C C . ASP A 1 337 ? 7.839 4.940 -18.395 1.00 44.45 337 ASP A C 1
ATOM 2361 O O . ASP A 1 337 ? 8.043 4.105 -19.298 1.00 44.61 337 ASP A O 1
ATOM 2366 N N . GLY A 1 338 ? 6.937 4.791 -17.423 1.00 44.90 338 GLY A N 1
ATOM 2367 C CA . GLY A 1 338 ? 6.098 3.586 -17.279 1.00 45.20 338 GLY A CA 1
ATOM 2368 C C . GLY A 1 338 ? 6.829 2.495 -16.520 1.00 45.17 338 GLY A C 1
ATOM 2369 O O . GLY A 1 338 ? 6.597 1.308 -16.821 1.00 45.64 338 GLY A O 1
ATOM 2370 N N . ARG A 1 339 ? 7.685 2.884 -15.571 1.00 44.90 339 ARG A N 1
ATOM 2371 C CA . ARG A 1 339 ? 8.538 1.962 -14.777 1.00 44.79 339 ARG A CA 1
ATOM 2372 C C . ARG A 1 339 ? 7.914 1.706 -13.405 1.00 43.86 339 ARG A C 1
ATOM 2373 O O . ARG A 1 339 ? 8.652 1.257 -12.505 1.00 43.57 339 ARG A O 1
ATOM 2381 N N . VAL A 1 340 ? 6.622 1.986 -13.238 1.00 42.88 340 VAL A N 1
ATOM 2382 C CA . VAL A 1 340 ? 5.964 1.873 -11.906 1.00 42.28 340 VAL A CA 1
ATOM 2383 C C . VAL A 1 340 ? 4.899 0.779 -11.950 1.00 41.94 340 VAL A C 1
ATOM 2384 O O . VAL A 1 340 ? 4.035 0.815 -12.849 1.00 41.76 340 VAL A O 1
ATOM 2388 N N . LEU A 1 341 ? 4.982 -0.147 -10.996 1.00 41.61 341 LEU A N 1
ATOM 2389 C CA . LEU A 1 341 ? 3.955 -1.183 -10.739 1.00 41.19 341 LEU A CA 1
ATOM 2390 C C . LEU A 1 341 ? 3.276 -0.845 -9.418 1.00 40.87 341 LEU A C 1
ATOM 2391 O O . LEU A 1 341 ? 3.966 -0.850 -8.379 1.00 40.01 341 LEU A O 1
ATOM 2396 N N . ARG A 1 342 ? 1.982 -0.542 -9.462 1.00 41.00 342 ARG A N 1
ATOM 2397 C CA . ARG A 1 342 ? 1.225 -0.111 -8.265 1.00 41.30 342 ARG A CA 1
ATOM 2398 C C . ARG A 1 342 ? 0.413 -1.290 -7.730 1.00 40.98 342 ARG A C 1
ATOM 2399 O O . ARG A 1 342 ? -0.412 -1.834 -8.487 1.00 40.57 342 ARG A O 1
ATOM 2407 N N . LEU A 1 343 ? 0.646 -1.656 -6.469 1.00 40.98 343 LEU A N 1
ATOM 2408 C CA . LEU A 1 343 ? -0.090 -2.744 -5.780 1.00 40.82 343 LEU A CA 1
ATOM 2409 C C . LEU A 1 343 ? -1.247 -2.131 -4.991 1.00 41.02 343 LEU A C 1
ATOM 2410 O O . LEU A 1 343 ? -0.987 -1.490 -3.953 1.00 41.08 343 LEU A O 1
ATOM 2415 N N . GLU A 1 344 ? -2.471 -2.307 -5.491 1.00 41.21 344 GLU A N 1
ATOM 2416 C CA . GLU A 1 344 ? -3.712 -1.818 -4.840 1.00 41.49 344 GLU A CA 1
ATOM 2417 C C . GLU A 1 344 ? -4.418 -2.999 -4.173 1.00 40.97 344 GLU A C 1
ATOM 2418 O O . GLU A 1 344 ? -4.219 -4.145 -4.622 1.00 40.73 344 GLU A O 1
ATOM 2424 N N . SER A 1 345 ? -5.207 -2.712 -3.136 1.00 40.62 345 SER A N 1
ATOM 2425 C CA . SER A 1 345 ? -5.943 -3.709 -2.320 1.00 40.27 345 SER A CA 1
ATOM 2426 C C . SER A 1 345 ? -7.181 -3.051 -1.707 1.00 40.10 345 SER A C 1
ATOM 2427 O O . SER A 1 345 ? -7.123 -1.841 -1.409 1.00 40.09 345 SER A O 1
ATOM 2430 N N . PHE A 1 346 ? -8.253 -3.827 -1.536 1.00 40.03 346 PHE A N 1
ATOM 2431 C CA . PHE A 1 346 ? -9.522 -3.400 -0.892 1.00 39.82 346 PHE A CA 1
ATOM 2432 C C . PHE A 1 346 ? -9.452 -3.685 0.608 1.00 39.81 346 PHE A C 1
ATOM 2433 O O . PHE A 1 346 ? -10.405 -3.342 1.336 1.00 39.72 346 PHE A O 1
ATOM 2441 N N . SER A 1 347 ? -8.375 -4.353 1.019 1.00 39.79 347 SER A N 1
ATOM 2442 C CA . SER A 1 347 ? -8.159 -4.823 2.409 1.00 39.94 347 SER A CA 1
ATOM 2443 C C . SER A 1 347 ? -8.322 -3.705 3.437 1.00 40.10 347 SER A C 1
ATOM 2444 O O . SER A 1 347 ? -9.130 -3.865 4.352 1.00 39.81 347 SER A O 1
ATOM 2447 N N . LYS A 1 348 ? -7.583 -2.612 3.273 1.00 40.97 348 LYS A N 1
ATOM 2448 C CA . LYS A 1 348 ? -7.600 -1.514 4.272 1.00 41.69 348 LYS A CA 1
ATOM 2449 C C . LYS A 1 348 ? -8.640 -0.449 3.912 1.00 41.57 348 LYS A C 1
ATOM 2450 O O . LYS A 1 348 ? -8.549 0.648 4.465 1.00 42.51 348 LYS A O 1
ATOM 2456 N N . VAL A 1 349 ? -9.598 -0.754 3.038 1.00 41.19 349 VAL A N 1
ATOM 2457 C CA . VAL A 1 349 ? -10.626 0.264 2.682 1.00 40.96 349 VAL A CA 1
ATOM 2458 C C . VAL A 1 349 ? -12.016 -0.378 2.652 1.00 40.42 349 VAL A C 1
ATOM 2459 O O . VAL A 1 349 ? -12.991 0.360 2.797 1.00 39.97 349 VAL A O 1
ATOM 2463 N N . LEU A 1 350 ? -12.097 -1.699 2.483 1.00 40.05 350 LEU A N 1
ATOM 2464 C CA . LEU A 1 350 ? -13.420 -2.380 2.412 1.00 39.94 350 LEU A CA 1
ATOM 2465 C C . LEU A 1 350 ? -13.425 -3.650 3.272 1.00 39.75 350 LEU A C 1
ATOM 2466 O O . LEU A 1 350 ? -14.226 -3.696 4.227 1.00 39.86 350 LEU A O 1
ATOM 2471 N N . SER A 1 351 ? -12.589 -4.643 2.954 1.00 39.58 351 SER A N 1
ATOM 2472 C CA . SER A 1 351 ? -12.474 -5.900 3.739 1.00 39.38 351 SER A CA 1
ATOM 2473 C C . SER A 1 351 ? -11.245 -6.694 3.307 1.00 39.01 351 SER A C 1
ATOM 2474 O O . SER A 1 351 ? -11.099 -7.044 2.138 1.00 38.74 351 SER A O 1
ATOM 2477 N N . PRO A 1 352 ? -10.327 -7.001 4.251 1.00 38.61 352 PRO A N 1
ATOM 2478 C CA . PRO A 1 352 ? -9.173 -7.852 3.964 1.00 38.36 352 PRO A CA 1
ATOM 2479 C C . PRO A 1 352 ? -9.643 -9.261 3.578 1.00 38.20 352 PRO A C 1
ATOM 2480 O O . PRO A 1 352 ? -8.984 -9.911 2.787 1.00 37.90 352 PRO A O 1
ATOM 2484 N N . GLY A 1 353 ? -10.773 -9.681 4.156 1.00 37.97 353 GLY A N 1
ATOM 2485 C CA . GLY A 1 353 ? -11.398 -10.996 3.930 1.00 37.94 353 GLY A CA 1
ATOM 2486 C C . GLY A 1 353 ? -11.835 -11.180 2.488 1.00 37.83 353 GLY A C 1
ATOM 2487 O O . GLY A 1 353 ? -11.956 -12.342 2.057 1.00 38.00 353 GLY A O 1
ATOM 2488 N N . SER A 1 354 ? -12.096 -10.078 1.790 1.00 37.54 354 SER A N 1
ATOM 2489 C CA . SER A 1 354 ? -12.556 -10.127 0.381 1.00 37.28 354 SER A CA 1
ATOM 2490 C C . SER A 1 354 ? -11.503 -10.808 -0.494 1.00 36.93 354 SER A C 1
ATOM 2491 O O . SER A 1 354 ? -11.871 -11.332 -1.549 1.00 36.95 354 SER A O 1
ATOM 2494 N N . ARG A 1 355 ? -10.234 -10.754 -0.081 1.00 36.46 355 ARG A N 1
ATOM 2495 C CA . ARG A 1 355 ? -9.107 -11.332 -0.863 1.00 36.34 355 ARG A CA 1
ATOM 2496 C C . ARG A 1 355 ? -9.185 -10.795 -2.294 1.00 36.34 355 ARG A C 1
ATOM 2497 O O . ARG A 1 355 ? -9.114 -11.598 -3.228 1.00 36.49 355 ARG A O 1
ATOM 2505 N N . THR A 1 356 ? -9.305 -9.476 -2.442 1.00 36.30 356 THR A N 1
ATOM 2506 C CA . THR A 1 356 ? -9.445 -8.843 -3.772 1.00 36.15 356 THR A CA 1
ATOM 2507 C C . THR A 1 356 ? -8.632 -7.555 -3.811 1.00 35.77 356 THR A C 1
ATOM 2508 O O . THR A 1 356 ? -8.843 -6.685 -2.969 1.00 35.86 356 THR A O 1
ATOM 2511 N N . GLY A 1 357 ? -7.715 -7.495 -4.759 1.00 35.41 357 GLY A N 1
ATOM 2512 C CA . GLY A 1 357 ? -6.869 -6.316 -5.011 1.00 35.12 357 GLY A CA 1
ATOM 2513 C C . GLY A 1 357 ? -6.714 -6.110 -6.500 1.00 34.94 357 GLY A C 1
ATOM 2514 O O . GLY A 1 357 ? -7.549 -6.637 -7.260 1.00 34.81 357 GLY A O 1
ATOM 2515 N N . TRP A 1 358 ? -5.679 -5.380 -6.908 1.00 34.90 358 TRP A N 1
ATOM 2516 C CA . TRP A 1 358 ? -5.311 -5.235 -8.338 1.00 34.94 358 TRP A CA 1
ATOM 2517 C C . TRP A 1 358 ? -3.922 -4.612 -8.452 1.00 34.45 358 TRP A C 1
ATOM 2518 O O . TRP A 1 358 ? -3.448 -4.013 -7.467 1.00 34.39 358 TRP A O 1
ATOM 2529 N N . ILE A 1 359 ? -3.303 -4.780 -9.618 1.00 34.14 359 ILE A N 1
ATOM 2530 C CA . ILE A 1 359 ? -2.012 -4.136 -9.982 1.00 33.88 359 ILE A CA 1
ATOM 2531 C C . ILE A 1 359 ? -2.280 -3.169 -11.136 1.00 33.75 359 ILE A C 1
ATOM 2532 O O . ILE A 1 359 ? -3.110 -3.501 -12.005 1.00 33.68 359 ILE A O 1
ATOM 2537 N N . VAL A 1 360 ? -1.605 -2.021 -11.134 1.00 33.78 360 VAL A N 1
ATOM 2538 C CA . VAL A 1 360 ? -1.566 -1.089 -12.295 1.00 33.78 360 VAL A CA 1
ATOM 2539 C C . VAL A 1 360 ? -0.118 -1.020 -12.781 1.00 33.84 360 VAL A C 1
ATOM 2540 O O . VAL A 1 360 ? 0.788 -0.946 -11.929 1.00 33.72 360 VAL A O 1
ATOM 2544 N N . GLY A 1 361 ? 0.082 -1.061 -14.099 1.00 34.35 361 GLY A N 1
ATOM 2545 C CA . GLY A 1 361 ? 1.422 -1.054 -14.711 1.00 34.76 361 GLY A CA 1
ATOM 2546 C C . GLY A 1 361 ? 1.352 -1.035 -16.233 1.00 35.38 361 GLY A C 1
ATOM 2547 O O . GLY A 1 361 ? 0.270 -1.077 -16.816 1.00 34.87 361 GLY A O 1
ATOM 2548 N N . PRO A 1 362 ? 2.516 -0.961 -16.913 1.00 36.62 362 PRO A N 1
ATOM 2549 C CA . PRO A 1 362 ? 2.568 -1.048 -18.370 1.00 37.82 362 PRO A CA 1
ATOM 2550 C C . PRO A 1 362 ? 2.073 -2.407 -18.878 1.00 39.52 362 PRO A C 1
ATOM 2551 O O . PRO A 1 362 ? 2.338 -3.413 -18.243 1.00 39.83 362 PRO A O 1
ATOM 2555 N N . GLU A 1 363 ? 1.370 -2.385 -20.010 1.00 41.58 363 GLU A N 1
ATOM 2556 C CA . GLU A 1 363 ? 0.779 -3.571 -20.677 1.00 43.38 363 GLU A CA 1
ATOM 2557 C C . GLU A 1 363 ? 1.739 -4.760 -20.581 1.00 43.78 363 GLU A C 1
ATOM 2558 O O . GLU A 1 363 ? 1.273 -5.877 -20.285 1.00 43.87 363 GLU A O 1
ATOM 2564 N N . GLN A 1 364 ? 3.029 -4.519 -20.824 1.00 44.25 364 GLN A N 1
ATOM 2565 C CA . GLN A 1 364 ? 4.046 -5.587 -20.987 1.00 44.64 364 GLN A CA 1
ATOM 2566 C C . GLN A 1 364 ? 4.155 -6.411 -19.699 1.00 44.62 364 GLN A C 1
ATOM 2567 O O . GLN A 1 364 ? 4.139 -7.652 -19.800 1.00 44.59 364 GLN A O 1
ATOM 2573 N N . LEU A 1 365 ? 4.264 -5.760 -18.539 1.00 44.42 365 LEU A N 1
ATOM 2574 C CA . LEU A 1 365 ? 4.487 -6.459 -17.247 1.00 44.16 365 LEU A CA 1
ATOM 2575 C C . LEU A 1 365 ? 3.160 -7.008 -16.716 1.00 43.68 365 LEU A C 1
ATOM 2576 O O . LEU A 1 365 ? 3.185 -8.040 -16.015 1.00 43.25 365 LEU A O 1
ATOM 2581 N N . VAL A 1 366 ? 2.050 -6.354 -17.060 1.00 43.08 366 VAL A N 1
ATOM 2582 C CA . VAL A 1 366 ? 0.681 -6.730 -16.601 1.00 42.82 366 VAL A CA 1
ATOM 2583 C C . VAL A 1 366 ? 0.230 -7.990 -17.348 1.00 43.07 366 VAL A C 1
ATOM 2584 O O . VAL A 1 366 ? -0.486 -8.809 -16.738 1.00 43.44 366 VAL A O 1
ATOM 2588 N N . GLU A 1 367 ? 0.634 -8.139 -18.613 1.00 42.98 367 GLU A N 1
ATOM 2589 C CA . GLU A 1 367 ? 0.345 -9.343 -19.436 1.00 42.95 367 GLU A CA 1
ATOM 2590 C C . GLU A 1 367 ? 1.107 -10.533 -18.834 1.00 42.32 367 GLU A C 1
ATOM 2591 O O . GLU A 1 367 ? 0.485 -11.596 -18.649 1.00 41.88 367 GLU A O 1
ATOM 2597 N N . ARG A 1 368 ? 2.374 -10.322 -18.452 1.00 41.92 368 ARG A N 1
ATOM 2598 C CA . ARG A 1 368 ? 3.203 -11.363 -17.781 1.00 41.66 368 ARG A CA 1
ATOM 2599 C C . ARG A 1 368 ? 2.577 -11.697 -16.423 1.00 41.20 368 ARG A C 1
ATOM 2600 O O . ARG A 1 368 ? 2.456 -12.888 -16.106 1.00 41.30 368 ARG A O 1
ATOM 2608 N N . PHE A 1 369 ? 2.193 -10.668 -15.665 1.00 40.30 369 PHE A N 1
ATOM 2609 C CA . PHE A 1 369 ? 1.481 -10.818 -14.370 1.00 39.68 369 PHE A CA 1
ATOM 2610 C C . PHE A 1 369 ? 0.259 -11.716 -14.570 1.00 40.97 369 PHE A C 1
ATOM 2611 O O . PHE A 1 369 ? 0.098 -12.713 -13.837 1.00 40.67 369 PHE A O 1
ATOM 2619 N N . MET A 1 370 ? -0.578 -11.345 -15.542 1.00 42.89 370 MET A N 1
ATOM 2620 C CA . MET A 1 370 ? -1.860 -12.018 -15.873 1.00 44.38 370 MET A CA 1
ATOM 2621 C C . MET A 1 370 ? -1.595 -13.488 -16.221 1.00 44.59 370 MET A C 1
ATOM 2622 O O . MET A 1 370 ? -2.372 -14.347 -15.760 1.00 44.29 370 MET A O 1
ATOM 2627 N N . ARG A 1 371 ? -0.548 -13.762 -17.007 1.00 44.69 371 ARG A N 1
ATOM 2628 C CA . ARG A 1 371 ? -0.159 -15.139 -17.419 1.00 44.94 371 ARG A CA 1
ATOM 2629 C C . ARG A 1 371 ? -0.030 -16.010 -16.168 1.00 44.29 371 ARG A C 1
ATOM 2630 O O . ARG A 1 371 ? -0.715 -17.049 -16.082 1.00 44.41 371 ARG A O 1
ATOM 2638 N N . ASN A 1 372 ? 0.808 -15.566 -15.232 1.00 43.45 372 ASN A N 1
ATOM 2639 C CA . ASN A 1 372 ? 1.130 -16.312 -13.990 1.00 42.87 372 ASN A CA 1
ATOM 2640 C C . ASN A 1 372 ? -0.157 -16.543 -13.198 1.00 42.68 372 ASN A C 1
ATOM 2641 O O . ASN A 1 372 ? -0.311 -17.632 -12.635 1.00 42.87 372 ASN A O 1
ATOM 2646 N N . CYS A 1 373 ? -1.043 -15.552 -13.182 1.00 42.18 373 CYS A N 1
ATOM 2647 C CA . CYS A 1 373 ? -2.340 -15.658 -12.463 1.00 42.08 373 CYS A CA 1
ATOM 2648 C C . CYS A 1 373 ? -3.137 -16.842 -13.023 1.00 42.30 373 CYS A C 1
ATOM 2649 O O . CYS A 1 373 ? -3.752 -17.566 -12.214 1.00 42.48 373 CYS A O 1
ATOM 2652 N N . GLU A 1 374 ? -3.125 -17.037 -14.346 1.00 42.42 374 GLU A N 1
ATOM 2653 C CA . GLU A 1 374 ? -3.871 -18.136 -15.016 1.00 42.82 374 GLU A CA 1
ATOM 2654 C C . GLU A 1 374 ? -3.398 -19.487 -14.469 1.00 42.38 374 GLU A C 1
ATOM 2655 O O . GLU A 1 374 ? -4.260 -20.359 -14.250 1.00 42.09 374 GLU A O 1
ATOM 2661 N N . THR A 1 375 ? -2.088 -19.664 -14.266 1.00 42.34 375 THR A N 1
ATOM 2662 C CA . THR A 1 375 ? -1.505 -20.939 -13.765 1.00 42.63 375 THR A CA 1
ATOM 2663 C C . THR A 1 375 ? -1.278 -20.834 -12.254 1.00 42.69 375 THR A C 1
ATOM 2664 O O . THR A 1 375 ? -0.535 -21.673 -11.709 1.00 42.50 375 THR A O 1
ATOM 2668 N N . GLY A 1 376 ? -1.949 -19.870 -11.617 1.00 42.73 376 GLY A N 1
ATOM 2669 C CA . GLY A 1 376 ? -1.874 -19.656 -10.160 1.00 42.80 376 GLY A CA 1
ATOM 2670 C C . GLY A 1 376 ? -3.253 -19.558 -9.533 1.00 42.98 376 GLY A C 1
ATOM 2671 O O . GLY A 1 376 ? -4.034 -20.502 -9.679 1.00 42.83 376 GLY A O 1
ATOM 2672 N N . ALA A 1 377 ? -3.540 -18.422 -8.889 1.00 43.36 377 ALA A N 1
ATOM 2673 C CA . ALA A 1 377 ? -4.817 -18.121 -8.197 1.00 43.97 377 ALA A CA 1
ATOM 2674 C C . ALA A 1 377 ? -6.004 -18.007 -9.164 1.00 44.24 377 ALA A C 1
ATOM 2675 O O . ALA A 1 377 ? -7.139 -18.148 -8.680 1.00 44.35 377 ALA A O 1
ATOM 2677 N N . GLN A 1 378 ? -5.719 -17.658 -10.427 1.00 44.67 378 GLN A N 1
ATOM 2678 C CA . GLN A 1 378 ? -6.622 -17.445 -11.599 1.00 44.78 378 GLN A CA 1
ATOM 2679 C C . GLN A 1 378 ? -7.342 -16.095 -11.512 1.00 44.25 378 GLN A C 1
ATOM 2680 O O . GLN A 1 378 ? -7.057 -15.238 -12.350 1.00 45.28 378 GLN A O 1
ATOM 2686 N N . HIS A 1 379 ? -8.214 -15.902 -10.526 1.00 42.70 379 HIS A N 1
ATOM 2687 C CA . HIS A 1 379 ? -8.932 -14.608 -10.388 1.00 41.25 379 HIS A CA 1
ATOM 2688 C C . HIS A 1 379 ? -9.473 -14.487 -8.966 1.00 40.39 379 HIS A C 1
ATOM 2689 O O . HIS A 1 379 ? -9.559 -15.514 -8.287 1.00 40.75 379 HIS A O 1
ATOM 2696 N N . PRO A 1 380 ? -9.824 -13.280 -8.484 1.00 39.18 380 PRO A N 1
ATOM 2697 C CA . PRO A 1 380 ? -10.394 -13.134 -7.156 1.00 38.62 380 PRO A CA 1
ATOM 2698 C C . PRO A 1 380 ? -11.779 -13.795 -7.128 1.00 38.42 380 PRO A C 1
ATOM 2699 O O . PRO A 1 380 ? -12.479 -13.725 -8.106 1.00 38.24 380 PRO A O 1
ATOM 2703 N N . SER A 1 381 ? -12.126 -14.421 -6.005 1.00 38.03 381 SER A N 1
ATOM 2704 C CA . SER A 1 381 ? -13.457 -15.056 -5.818 1.00 37.85 381 SER A CA 1
ATOM 2705 C C . SER A 1 381 ? -14.524 -14.240 -6.561 1.00 38.17 381 SER A C 1
ATOM 2706 O O . SER A 1 381 ? -14.597 -13.018 -6.340 1.00 38.03 381 SER A O 1
ATOM 2709 N N . GLY A 1 382 ? -15.309 -14.908 -7.413 1.00 38.88 382 GLY A N 1
ATOM 2710 C CA . GLY A 1 382 ? -16.422 -14.304 -8.170 1.00 39.15 382 GLY A CA 1
ATOM 2711 C C . GLY A 1 382 ? -17.484 -13.759 -7.235 1.00 39.56 382 GLY A C 1
ATOM 2712 O O . GLY A 1 382 ? -18.127 -12.753 -7.590 1.00 39.65 382 GLY A O 1
ATOM 2713 N N . ILE A 1 383 ? -17.658 -14.408 -6.077 1.00 40.28 383 ILE A N 1
ATOM 2714 C CA . ILE A 1 383 ? -18.603 -13.981 -5.003 1.00 40.81 383 ILE A CA 1
ATOM 2715 C C . ILE A 1 383 ? -18.088 -12.673 -4.392 1.00 40.93 383 ILE A C 1
ATOM 2716 O O . ILE A 1 383 ? -18.919 -11.785 -4.117 1.00 40.84 383 ILE A O 1
ATOM 2721 N N . SER A 1 384 ? -16.770 -12.558 -4.197 1.00 41.06 384 SER A N 1
ATOM 2722 C CA . SER A 1 384 ? -16.093 -11.310 -3.757 1.00 41.21 384 SER A CA 1
ATOM 2723 C C . SER A 1 384 ? -16.333 -10.205 -4.792 1.00 41.13 384 SER A C 1
ATOM 2724 O O . SER A 1 384 ? -16.613 -9.062 -4.380 1.00 41.05 384 SER A O 1
ATOM 2727 N N . GLN A 1 385 ? -16.236 -10.541 -6.083 1.00 41.14 385 GLN A N 1
ATOM 2728 C CA . GLN A 1 385 ? -16.271 -9.560 -7.201 1.00 41.07 385 GLN A CA 1
ATOM 2729 C C . GLN A 1 385 ? -17.687 -8.996 -7.372 1.00 41.07 385 GLN A C 1
ATOM 2730 O O . GLN A 1 385 ? -17.801 -7.761 -7.490 1.00 41.12 385 GLN A O 1
ATOM 2736 N N . ILE A 1 386 ? -18.723 -9.842 -7.394 1.00 40.93 386 ILE A N 1
ATOM 2737 C CA . ILE A 1 386 ? -20.121 -9.381 -7.653 1.00 41.00 386 ILE A CA 1
ATOM 2738 C C . ILE A 1 386 ? -20.580 -8.504 -6.482 1.00 41.00 386 ILE A C 1
ATOM 2739 O O . ILE A 1 386 ? -21.356 -7.559 -6.725 1.00 40.97 386 ILE A O 1
ATOM 2744 N N . VAL A 1 387 ? -20.108 -8.796 -5.266 1.00 41.08 387 VAL A N 1
ATOM 2745 C CA . VAL A 1 387 ? -20.458 -8.043 -4.025 1.00 41.06 387 VAL A CA 1
ATOM 2746 C C . VAL A 1 387 ? -19.738 -6.688 -4.033 1.00 40.96 387 VAL A C 1
ATOM 2747 O O . VAL A 1 387 ? -20.368 -5.691 -3.627 1.00 40.98 387 VAL A O 1
ATOM 2751 N N . LEU A 1 388 ? -18.477 -6.648 -4.479 1.00 40.81 388 LEU A N 1
ATOM 2752 C CA . LEU A 1 388 ? -17.688 -5.392 -4.602 1.00 40.82 388 LEU A CA 1
ATOM 2753 C C . LEU A 1 388 ? -18.262 -4.541 -5.740 1.00 41.24 388 LEU A C 1
ATOM 2754 O O . LEU A 1 388 ? -18.391 -3.316 -5.546 1.00 41.17 388 LEU A O 1
ATOM 2759 N N . PHE A 1 389 ? -18.596 -5.161 -6.878 1.00 41.64 389 PHE A N 1
ATOM 2760 C CA . PHE A 1 389 ? -19.145 -4.465 -8.072 1.00 41.76 389 PHE A CA 1
ATOM 2761 C C . PHE A 1 389 ? -20.517 -3.878 -7.730 1.00 42.44 389 PHE A C 1
ATOM 2762 O O . PHE A 1 389 ? -20.772 -2.714 -8.092 1.00 42.53 389 PHE A O 1
ATOM 2770 N N . LYS A 1 390 ? -21.370 -4.657 -7.058 1.00 43.21 390 LYS A N 1
ATOM 2771 C CA . LYS A 1 390 ? -22.739 -4.225 -6.691 1.00 44.06 390 LYS A CA 1
ATOM 2772 C C . LYS A 1 390 ? -22.659 -3.037 -5.727 1.00 44.40 390 LYS A C 1
ATOM 2773 O O . LYS A 1 390 ? -23.461 -2.098 -5.893 1.00 44.41 390 LYS A O 1
ATOM 2779 N N . LEU A 1 391 ? -21.732 -3.069 -4.765 1.00 44.82 391 LEU A N 1
ATOM 2780 C CA . LEU A 1 391 ? -21.541 -1.957 -3.797 1.00 45.21 391 LEU A CA 1
ATOM 2781 C C . LEU A 1 391 ? -20.944 -0.743 -4.519 1.00 45.27 391 LEU A C 1
ATOM 2782 O O . LEU A 1 391 ? -21.497 0.363 -4.358 1.00 45.06 391 LEU A O 1
ATOM 2787 N N . LEU A 1 392 ? -19.864 -0.944 -5.281 1.00 45.49 392 LEU A N 1
ATOM 2788 C CA . LEU A 1 392 ? -19.016 0.153 -5.821 1.00 45.86 392 LEU A CA 1
ATOM 2789 C C . LEU A 1 392 ? -19.653 0.775 -7.072 1.00 46.66 392 LEU A C 1
ATOM 2790 O O . LEU A 1 392 ? -19.669 2.019 -7.154 1.00 46.73 392 LEU A O 1
ATOM 2795 N N . ASP A 1 393 ? -20.160 -0.040 -8.002 1.00 47.60 393 ASP A N 1
ATOM 2796 C CA . ASP A 1 393 ? -20.627 0.430 -9.336 1.00 48.22 393 ASP A CA 1
ATOM 2797 C C . ASP A 1 393 ? -22.125 0.757 -9.294 1.00 48.05 393 ASP A C 1
ATOM 2798 O O . ASP A 1 393 ? -22.499 1.846 -9.771 1.00 48.37 393 ASP A O 1
ATOM 2803 N N . GLU A 1 394 ? -22.944 -0.146 -8.748 1.00 47.91 394 GLU A N 1
ATOM 2804 C CA . GLU A 1 394 ? -24.426 -0.114 -8.889 1.00 47.46 394 GLU A CA 1
ATOM 2805 C C . GLU A 1 394 ? -25.056 0.767 -7.807 1.00 46.16 394 GLU A C 1
ATOM 2806 O O . GLU A 1 394 ? -26.098 1.387 -8.094 1.00 46.54 394 GLU A O 1
ATOM 2812 N N . HIS A 1 395 ? -24.461 0.818 -6.613 1.00 44.51 395 HIS A N 1
ATOM 2813 C CA . HIS A 1 395 ? -25.043 1.524 -5.441 1.00 43.10 395 HIS A CA 1
ATOM 2814 C C . HIS A 1 395 ? -24.332 2.863 -5.221 1.00 41.58 395 HIS A C 1
ATOM 2815 O O . HIS A 1 395 ? -24.904 3.901 -5.607 1.00 41.73 395 HIS A O 1
ATOM 2822 N N . TRP A 1 396 ? -23.141 2.838 -4.618 1.00 39.69 396 TRP A N 1
ATOM 2823 C CA . TRP A 1 396 ? -22.365 4.058 -4.273 1.00 38.37 396 TRP A CA 1
ATOM 2824 C C . TRP A 1 396 ? -22.062 4.859 -5.540 1.00 37.97 396 TRP A C 1
ATOM 2825 O O . TRP A 1 396 ? -22.394 6.060 -5.578 1.00 38.07 396 TRP A O 1
ATOM 2836 N N . GLY A 1 397 ? -21.449 4.207 -6.531 1.00 37.60 397 GLY A N 1
ATOM 2837 C CA . GLY A 1 397 ? -20.781 4.875 -7.661 1.00 37.41 397 GLY A CA 1
ATOM 2838 C C . GLY A 1 397 ? -19.461 5.464 -7.202 1.00 37.47 397 GLY A C 1
ATOM 2839 O O . GLY A 1 397 ? -19.149 5.329 -6.003 1.00 37.77 397 GLY A O 1
ATOM 2840 N N . HIS A 1 398 ? -18.707 6.091 -8.106 1.00 37.65 398 HIS A N 1
ATOM 2841 C CA . HIS A 1 398 ? -17.417 6.757 -7.791 1.00 38.05 398 HIS A CA 1
ATOM 2842 C C . HIS A 1 398 ? -17.648 7.807 -6.697 1.00 38.36 398 HIS A C 1
ATOM 2843 O O . HIS A 1 398 ? -16.848 7.846 -5.741 1.00 38.46 398 HIS A O 1
ATOM 2850 N N . SER A 1 399 ? -18.709 8.611 -6.826 1.00 38.56 399 SER A N 1
ATOM 2851 C CA . SER A 1 399 ? -19.134 9.623 -5.822 1.00 38.74 399 SER A CA 1
ATOM 2852 C C . SER A 1 399 ? -19.236 8.969 -4.440 1.00 38.42 399 SER A C 1
ATOM 2853 O O . SER A 1 399 ? -18.496 9.392 -3.528 1.00 38.40 399 SER A O 1
ATOM 2856 N N . GLY A 1 400 ? -20.127 7.982 -4.300 1.00 37.71 400 GLY A N 1
ATOM 2857 C CA . GLY A 1 400 ? -20.389 7.267 -3.036 1.00 37.11 400 GLY A CA 1
ATOM 2858 C C . GLY A 1 400 ? -19.115 6.696 -2.439 1.00 36.68 400 GLY A C 1
ATOM 2859 O O . GLY A 1 400 ? -18.970 6.744 -1.202 1.00 36.53 400 GLY A O 1
ATOM 2860 N N . TYR A 1 401 ? -18.225 6.169 -3.286 1.00 36.12 401 TYR A N 1
ATOM 2861 C CA . TYR A 1 401 ? -16.932 5.562 -2.875 1.00 35.96 401 TYR A CA 1
ATOM 2862 C C . TYR A 1 401 ? -16.005 6.661 -2.337 1.00 36.71 401 TYR A C 1
ATOM 2863 O O . TYR A 1 401 ? -15.395 6.444 -1.271 1.00 36.84 401 TYR A O 1
ATOM 2872 N N . LEU A 1 402 ? -15.905 7.799 -3.034 1.00 37.65 402 LEU A N 1
ATOM 2873 C CA . LEU A 1 402 ? -15.127 8.979 -2.563 1.00 38.41 402 LEU A CA 1
ATOM 2874 C C . LEU A 1 402 ? -15.709 9.458 -1.226 1.00 38.47 402 LEU A C 1
ATOM 2875 O O . LEU A 1 402 ? -14.913 9.751 -0.313 1.00 38.59 402 LEU A O 1
ATOM 2880 N N . ASP A 1 403 ? -17.041 9.527 -1.117 1.00 38.49 403 ASP A N 1
ATOM 2881 C CA . ASP A 1 403 ? -17.757 9.899 0.134 1.00 38.49 403 ASP A CA 1
ATOM 2882 C C . ASP A 1 403 ? -17.309 8.964 1.259 1.00 37.89 403 ASP A C 1
ATOM 2883 O O . ASP A 1 403 ? -17.033 9.459 2.370 1.00 38.13 403 ASP A O 1
ATOM 2888 N N . TRP A 1 404 ? -17.252 7.662 0.970 1.00 37.02 404 TRP A N 1
ATOM 2889 C CA . TRP A 1 404 ? -16.845 6.607 1.933 1.00 36.21 404 TRP A CA 1
ATOM 2890 C C . TRP A 1 404 ? -15.369 6.792 2.305 1.00 35.64 404 TRP A C 1
ATOM 2891 O O . TRP A 1 404 ? -15.029 6.581 3.486 1.00 35.04 404 TRP A O 1
ATOM 2902 N N . LEU A 1 405 ? -14.530 7.172 1.334 1.00 35.25 405 LEU A N 1
ATOM 2903 C CA . LEU A 1 405 ? -13.071 7.396 1.533 1.00 35.14 405 LEU A CA 1
ATOM 2904 C C . LEU A 1 405 ? -12.859 8.640 2.407 1.00 35.47 405 LEU A C 1
ATOM 2905 O O . LEU A 1 405 ? -11.986 8.584 3.297 1.00 35.29 405 LEU A O 1
ATOM 2910 N N . ILE A 1 406 ? -13.621 9.714 2.164 1.00 35.91 406 ILE A N 1
ATOM 2911 C CA . ILE A 1 406 ? -13.604 10.954 3.000 1.00 36.39 406 ILE A CA 1
ATOM 2912 C C . ILE A 1 406 ? -13.941 10.560 4.441 1.00 37.22 406 ILE A C 1
ATOM 2913 O O . ILE A 1 406 ? -13.179 10.939 5.351 1.00 37.22 406 ILE A O 1
ATOM 2918 N N . ASN A 1 407 ? -15.043 9.826 4.630 1.00 38.37 407 ASN A N 1
ATOM 2919 C CA . ASN A 1 407 ? -15.463 9.292 5.952 1.00 39.69 407 ASN A CA 1
ATOM 2920 C C . ASN A 1 407 ? -14.281 8.554 6.585 1.00 41.22 407 ASN A C 1
ATOM 2921 O O . ASN A 1 407 ? -13.957 8.852 7.752 1.00 41.48 407 ASN A O 1
ATOM 2926 N N . LEU A 1 408 ? -13.667 7.625 5.844 1.00 42.81 408 LEU A N 1
ATOM 2927 C CA . LEU A 1 408 ? -12.531 6.800 6.335 1.00 44.21 408 LEU A CA 1
ATOM 2928 C C . LEU A 1 408 ? -11.405 7.736 6.789 1.00 45.42 408 LEU A C 1
ATOM 2929 O O . LEU A 1 408 ? -10.853 7.511 7.885 1.00 45.41 408 LEU A O 1
ATOM 2934 N N . ARG A 1 409 ? -11.087 8.742 5.970 1.00 46.88 409 ARG A N 1
ATOM 2935 C CA . ARG A 1 409 ? -10.081 9.796 6.267 1.00 48.37 409 ARG A CA 1
ATOM 2936 C C . ARG A 1 409 ? -10.355 10.379 7.659 1.00 48.80 409 ARG A C 1
ATOM 2937 O O . ARG A 1 409 ? -9.417 10.414 8.480 1.00 48.86 409 ARG A O 1
ATOM 2945 N N . MET A 1 410 ? -11.597 10.803 7.906 1.00 49.07 410 MET A N 1
ATOM 2946 C CA . MET A 1 410 ? -12.020 11.501 9.150 1.00 49.28 410 MET A CA 1
ATOM 2947 C C . MET A 1 410 ? -11.946 10.545 10.347 1.00 48.76 410 MET A C 1
ATOM 2948 O O . MET A 1 410 ? -11.564 11.011 11.439 1.00 48.69 410 MET A O 1
ATOM 2953 N N . GLN A 1 411 ? -12.298 9.268 10.160 1.00 48.15 411 GLN A N 1
ATOM 2954 C CA . GLN A 1 411 ? -12.260 8.244 11.240 1.00 47.67 411 GLN A CA 1
ATOM 2955 C C . GLN A 1 411 ? -10.814 8.077 11.716 1.00 47.10 411 GLN A C 1
ATOM 2956 O O . GLN A 1 411 ? -10.579 8.160 12.937 1.00 47.14 411 GLN A O 1
ATOM 2962 N N . TYR A 1 412 ? -9.888 7.849 10.779 1.00 46.44 412 TYR A N 1
ATOM 2963 C CA . TYR A 1 412 ? -8.455 7.567 11.057 1.00 46.18 412 TYR A CA 1
ATOM 2964 C C . TYR A 1 412 ? -7.787 8.812 11.653 1.00 45.85 412 TYR A C 1
ATOM 2965 O O . TYR A 1 412 ? -6.901 8.653 12.515 1.00 45.62 412 TYR A O 1
ATOM 2974 N N . THR A 1 413 ? -8.201 10.006 11.214 1.00 45.62 413 THR A N 1
ATOM 2975 C CA . THR A 1 413 ? -7.779 11.310 11.794 1.00 45.53 413 THR A CA 1
ATOM 2976 C C . THR A 1 413 ? -7.991 11.269 13.310 1.00 45.57 413 THR A C 1
ATOM 2977 O O . THR A 1 413 ? -7.002 11.427 14.054 1.00 45.76 413 THR A O 1
ATOM 2981 N N . GLY A 1 414 ? -9.242 11.065 13.733 1.00 45.50 414 GLY A N 1
ATOM 2982 C CA . GLY A 1 414 ? -9.640 10.954 15.149 1.00 45.30 414 GLY A CA 1
ATOM 2983 C C . GLY A 1 414 ? -8.761 9.971 15.902 1.00 45.03 414 GLY A C 1
ATOM 2984 O O . GLY A 1 414 ? -8.340 10.300 17.027 1.00 45.38 414 GLY A O 1
ATOM 2985 N N . ARG A 1 415 ? -8.486 8.808 15.301 1.00 44.91 415 ARG A N 1
ATOM 2986 C CA . ARG A 1 415 ? -7.707 7.706 15.927 1.00 44.79 415 ARG A CA 1
ATOM 2987 C C . ARG A 1 415 ? -6.232 8.115 16.014 1.00 44.53 415 ARG A C 1
ATOM 2988 O O . ARG A 1 415 ? -5.584 7.759 17.018 1.00 44.38 415 ARG A O 1
ATOM 2996 N N . ARG A 1 416 ? -5.724 8.833 15.005 1.00 44.42 416 ARG A N 1
ATOM 2997 C CA . ARG A 1 416 ? -4.345 9.393 15.001 1.00 44.67 416 ARG A CA 1
ATOM 2998 C C . ARG A 1 416 ? -4.224 10.378 16.168 1.00 45.23 416 ARG A C 1
ATOM 2999 O O . ARG A 1 416 ? -3.292 10.220 16.981 1.00 45.03 416 ARG A O 1
ATOM 3007 N N . ASP A 1 417 ? -5.141 11.346 16.245 1.00 45.88 417 ASP A N 1
ATOM 3008 C CA . ASP A 1 417 ? -5.228 12.313 17.371 1.00 46.45 417 ASP A CA 1
ATOM 3009 C C . ASP A 1 417 ? -5.063 11.544 18.686 1.00 47.04 417 ASP A C 1
ATOM 3010 O O . ASP A 1 417 ? -4.107 11.844 19.429 1.00 47.53 417 ASP A O 1
ATOM 3015 N N . ALA A 1 418 ? -5.951 10.578 18.945 1.00 47.49 418 ALA A N 1
ATOM 3016 C CA . ALA A 1 418 ? -6.088 9.868 20.239 1.00 47.84 418 ALA A CA 1
ATOM 3017 C C . ALA A 1 418 ? -4.725 9.351 20.718 1.00 48.26 418 ALA A C 1
ATOM 3018 O O . ALA A 1 418 ? -4.379 9.627 21.883 1.00 48.78 418 ALA A O 1
ATOM 3020 N N . ILE A 1 419 ? -3.980 8.632 19.869 1.00 48.80 419 ILE A N 1
ATOM 3021 C CA . ILE A 1 419 ? -2.697 7.975 20.267 1.00 49.14 419 ILE A CA 1
ATOM 3022 C C . ILE A 1 419 ? -1.623 9.047 20.493 1.00 50.17 419 ILE A C 1
ATOM 3023 O O . ILE A 1 419 ? -0.801 8.862 21.411 1.00 50.49 419 ILE A O 1
ATOM 3028 N N . VAL A 1 420 ? -1.628 10.119 19.693 1.00 51.55 420 VAL A N 1
ATOM 3029 C CA . VAL A 1 420 ? -0.600 11.203 19.752 1.00 52.84 420 VAL A CA 1
ATOM 3030 C C . VAL A 1 420 ? -0.843 12.038 21.014 1.00 54.09 420 VAL A C 1
ATOM 3031 O O . VAL A 1 420 ? 0.135 12.282 21.755 1.00 54.12 420 VAL A O 1
ATOM 3035 N N . ASN A 1 421 ? -2.093 12.457 21.241 1.00 55.48 421 ASN A N 1
ATOM 3036 C CA . ASN A 1 421 ? -2.531 13.145 22.484 1.00 56.50 421 ASN A CA 1
ATOM 3037 C C . ASN A 1 421 ? -2.021 12.352 23.689 1.00 58.05 421 ASN A C 1
ATOM 3038 O O . ASN A 1 421 ? -1.352 12.949 24.555 1.00 58.84 421 ASN A O 1
ATOM 3043 N N . ALA A 1 422 ? -2.330 11.054 23.728 1.00 59.56 422 ALA A N 1
ATOM 3044 C CA . ALA A 1 422 ? -1.918 10.125 24.803 1.00 60.90 422 ALA A CA 1
ATOM 3045 C C . ALA A 1 422 ? -0.410 10.258 25.022 1.00 62.48 422 ALA A C 1
ATOM 3046 O O . ALA A 1 422 ? 0.004 10.592 26.149 1.00 62.90 422 ALA A O 1
ATOM 3048 N N . CYS A 1 423 ? 0.370 10.002 23.969 1.00 64.29 423 CYS A N 1
ATOM 3049 C CA . CYS A 1 423 ? 1.856 10.027 23.979 1.00 65.54 423 CYS A CA 1
ATOM 3050 C C . CYS A 1 423 ? 2.359 11.347 24.574 1.00 66.82 423 CYS A C 1
ATOM 3051 O O . CYS A 1 423 ? 3.276 11.297 25.418 1.00 67.02 423 CYS A O 1
ATOM 3054 N N . GLU A 1 424 ? 1.785 12.476 24.148 1.00 68.37 424 GLU A N 1
ATOM 3055 C CA . GLU A 1 424 ? 2.200 13.831 24.596 1.00 69.82 424 GLU A CA 1
ATOM 3056 C C . GLU A 1 424 ? 1.803 14.018 26.064 1.00 71.31 424 GLU A C 1
ATOM 3057 O O . GLU A 1 424 ? 2.339 14.946 26.702 1.00 71.34 424 GLU A O 1
ATOM 3060 N N . LYS A 1 425 ? 0.914 13.164 26.580 1.00 72.81 425 LYS A N 1
ATOM 3061 C CA . LYS A 1 425 ? 0.339 13.307 27.943 1.00 73.95 425 LYS A CA 1
ATOM 3062 C C . LYS A 1 425 ? 0.963 12.283 28.899 1.00 73.66 425 LYS A C 1
ATOM 3063 O O . LYS A 1 425 ? 0.875 12.511 30.121 1.00 73.81 425 LYS A O 1
ATOM 3069 N N . TYR A 1 426 ? 1.578 11.210 28.390 1.00 73.05 426 TYR A N 1
ATOM 3070 C CA . TYR A 1 426 ? 2.108 10.121 29.253 1.00 72.99 426 TYR A CA 1
ATOM 3071 C C . TYR A 1 426 ? 3.591 9.846 28.985 1.00 72.75 426 TYR A C 1
ATOM 3072 O O . TYR A 1 426 ? 4.343 9.718 29.972 1.00 72.92 426 TYR A O 1
ATOM 3081 N N . LEU A 1 427 ? 4.003 9.730 27.722 1.00 72.02 427 LEU A N 1
ATOM 3082 C CA . LEU A 1 427 ? 5.379 9.281 27.381 1.00 71.23 427 LEU A CA 1
ATOM 3083 C C . LEU A 1 427 ? 6.405 10.287 27.896 1.00 70.96 427 LEU A C 1
ATOM 3084 O O . LEU A 1 427 ? 6.222 11.496 27.771 1.00 70.82 427 LEU A O 1
ATOM 3089 N N . PRO A 1 428 ? 7.514 9.803 28.504 1.00 70.63 428 PRO A N 1
ATOM 3090 C CA . PRO A 1 428 ? 8.585 10.671 28.993 1.00 70.28 428 PRO A CA 1
ATOM 3091 C C . PRO A 1 428 ? 9.481 11.186 27.860 1.00 69.38 428 PRO A C 1
ATOM 3092 O O . PRO A 1 428 ? 10.164 10.388 27.241 1.00 69.02 428 PRO A O 1
ATOM 3096 N N . LYS A 1 429 ? 9.455 12.501 27.634 1.00 68.45 429 LYS A N 1
ATOM 3097 C CA . LYS A 1 429 ? 10.197 13.191 26.547 1.00 68.03 429 LYS A CA 1
ATOM 3098 C C . LYS A 1 429 ? 11.699 12.940 26.725 1.00 69.10 429 LYS A C 1
ATOM 3099 O O . LYS A 1 429 ? 12.421 12.943 25.709 1.00 69.80 429 LYS A O 1
ATOM 3101 N N . GLU A 1 430 ? 12.141 12.725 27.967 1.00 70.17 430 GLU A N 1
ATOM 3102 C CA . GLU A 1 430 ? 13.557 12.440 28.312 1.00 70.67 430 GLU A CA 1
ATOM 3103 C C . GLU A 1 430 ? 14.074 11.308 27.421 1.00 71.03 430 GLU A C 1
ATOM 3104 O O . GLU A 1 430 ? 15.177 11.458 26.862 1.00 71.57 430 GLU A O 1
ATOM 3106 N N . ILE A 1 431 ? 13.308 10.221 27.290 1.00 70.88 431 ILE A N 1
ATOM 3107 C CA . ILE A 1 431 ? 13.777 8.986 26.597 1.00 70.30 431 ILE A CA 1
ATOM 3108 C C . ILE A 1 431 ? 12.877 8.652 25.403 1.00 69.72 431 ILE A C 1
ATOM 3109 O O . ILE A 1 431 ? 13.297 7.805 24.591 1.00 69.64 431 ILE A O 1
ATOM 3111 N N . ALA A 1 432 ? 11.696 9.263 25.284 1.00 68.79 432 ALA A N 1
ATOM 3112 C CA . ALA A 1 432 ? 10.756 8.935 24.189 1.00 67.80 432 ALA A CA 1
ATOM 3113 C C . ALA A 1 432 ? 10.735 10.064 23.161 1.00 66.44 432 ALA A C 1
ATOM 3114 O O . ALA A 1 432 ? 10.561 11.232 23.556 1.00 66.32 432 ALA A O 1
ATOM 3116 N N . LYS A 1 433 ? 10.897 9.709 21.889 1.00 65.16 433 LYS A N 1
ATOM 3117 C CA . LYS A 1 433 ? 10.800 10.664 20.761 1.00 64.18 433 LYS A CA 1
ATOM 3118 C C . LYS A 1 433 ? 9.785 10.112 19.765 1.00 62.80 433 LYS A C 1
ATOM 3119 O O . LYS A 1 433 ? 9.812 8.892 19.518 1.00 62.15 433 LYS A O 1
ATOM 3121 N N . TRP A 1 434 ? 8.921 10.974 19.232 1.00 61.60 434 TRP A N 1
ATOM 3122 C CA . TRP A 1 434 ? 7.899 10.573 18.235 1.00 60.64 434 TRP A CA 1
ATOM 3123 C C . TRP A 1 434 ? 7.440 11.793 17.435 1.00 59.39 434 TRP A C 1
ATOM 3124 O O . TRP A 1 434 ? 7.328 12.891 18.013 1.00 59.16 434 TRP A O 1
ATOM 3135 N N . ASN A 1 435 ? 7.216 11.574 16.140 1.00 58.16 435 ASN A N 1
ATOM 3136 C CA . ASN A 1 435 ? 6.513 12.486 15.202 1.00 57.06 435 ASN A CA 1
ATOM 3137 C C . ASN A 1 435 ? 5.078 11.992 15.017 1.00 55.80 435 ASN A C 1
ATOM 3138 O O . ASN A 1 435 ? 4.838 10.787 15.070 1.00 56.04 435 ASN A O 1
ATOM 3143 N N . PRO A 1 436 ? 4.084 12.885 14.775 1.00 54.42 436 PRO A N 1
ATOM 3144 C CA . PRO A 1 436 ? 2.716 12.496 14.404 1.00 53.20 436 PRO A CA 1
ATOM 3145 C C . PRO A 1 436 ? 2.603 11.919 12.992 1.00 51.71 436 PRO A C 1
ATOM 3146 O O . PRO A 1 436 ? 3.132 12.502 12.048 1.00 51.49 436 PRO A O 1
ATOM 3150 N N . PRO A 1 437 ? 1.919 10.767 12.788 1.00 50.21 437 PRO A N 1
ATOM 3151 C CA . PRO A 1 437 ? 1.679 10.242 11.442 1.00 49.19 437 PRO A CA 1
ATOM 3152 C C . PRO A 1 437 ? 0.732 11.123 10.612 1.00 48.12 437 PRO A C 1
ATOM 3153 O O . PRO A 1 437 ? -0.218 11.645 11.168 1.00 48.14 437 PRO A O 1
ATOM 3157 N N . ALA A 1 438 ? 1.016 11.263 9.312 1.00 47.09 438 ALA A N 1
ATOM 3158 C CA . ALA A 1 438 ? 0.179 11.989 8.328 1.00 46.29 438 ALA A CA 1
ATOM 3159 C C . ALA A 1 438 ? -0.767 11.010 7.631 1.00 45.52 438 ALA A C 1
ATOM 3160 O O . ALA A 1 438 ? -1.822 11.456 7.138 1.00 45.73 438 ALA A O 1
ATOM 3162 N N . ALA A 1 439 ? -0.396 9.726 7.587 1.00 44.46 439 ALA A N 1
ATOM 3163 C CA . ALA A 1 439 ? -1.170 8.658 6.916 1.00 44.10 439 ALA A CA 1
ATOM 3164 C C . ALA A 1 439 ? -0.959 7.317 7.618 1.00 43.88 439 ALA A C 1
ATOM 3165 O O . ALA A 1 439 ? 0.038 7.169 8.354 1.00 43.85 439 ALA A O 1
ATOM 3167 N N . GLY A 1 440 ? -1.880 6.383 7.374 1.00 43.52 440 GLY A N 1
ATOM 3168 C CA . GLY A 1 440 ? -1.757 4.972 7.772 1.00 43.38 440 GLY A CA 1
ATOM 3169 C C . GLY A 1 440 ? -2.319 4.739 9.155 1.00 43.40 440 GLY A C 1
ATOM 3170 O O . GLY A 1 440 ? -3.114 5.576 9.626 1.00 43.53 440 GLY A O 1
ATOM 3171 N N . MET A 1 441 ? -1.911 3.639 9.782 1.00 43.38 441 MET A N 1
ATOM 3172 C CA . MET A 1 441 ? -2.474 3.177 11.073 1.00 43.55 441 MET A CA 1
ATOM 3173 C C . MET A 1 441 ? -1.347 2.891 12.065 1.00 43.02 441 MET A C 1
ATOM 3174 O O . MET A 1 441 ? -1.644 2.289 13.114 1.00 42.61 441 MET A O 1
ATOM 3179 N N . PHE A 1 442 ? -0.110 3.287 11.761 1.00 42.60 442 PHE A N 1
ATOM 3180 C CA . PHE A 1 442 ? 1.051 2.946 12.620 1.00 42.46 442 PHE A CA 1
ATOM 3181 C C . PHE A 1 442 ? 1.648 4.197 13.260 1.00 42.49 442 PHE A C 1
ATOM 3182 O O . PHE A 1 442 ? 1.793 5.242 12.593 1.00 42.05 442 PHE A O 1
ATOM 3190 N N . HIS A 1 443 ? 1.983 4.054 14.543 1.00 42.75 443 HIS A N 1
ATOM 3191 C CA . HIS A 1 443 ? 2.710 5.057 15.356 1.00 42.67 443 HIS A CA 1
ATOM 3192 C C . HIS A 1 443 ? 4.073 4.478 15.736 1.00 41.34 443 HIS A C 1
ATOM 3193 O O . HIS A 1 443 ? 4.120 3.385 16.332 1.00 41.22 443 HIS A O 1
ATOM 3200 N N . TRP A 1 444 ? 5.128 5.205 15.380 1.00 39.79 444 TRP A N 1
ATOM 3201 C CA . TRP A 1 444 ? 6.546 4.773 15.433 1.00 38.57 444 TRP A CA 1
ATOM 3202 C C . TRP A 1 444 ? 7.256 5.557 16.538 1.00 39.40 444 TRP A C 1
ATOM 3203 O O . TRP A 1 444 ? 7.410 6.785 16.388 1.00 39.58 444 TRP A O 1
ATOM 3214 N N . ILE A 1 445 ? 7.651 4.872 17.609 1.00 40.29 445 ILE A N 1
ATOM 3215 C CA . ILE A 1 445 ? 8.212 5.497 18.840 1.00 41.27 445 ILE A CA 1
ATOM 3216 C C . ILE A 1 445 ? 9.716 5.222 18.888 1.00 44.60 445 ILE A C 1
ATOM 3217 O O . ILE A 1 445 ? 10.104 4.064 18.640 1.00 45.20 445 ILE A O 1
ATOM 3219 N N . GLU A 1 446 ? 10.509 6.235 19.238 1.00 48.74 446 GLU A N 1
ATOM 3220 C CA . GLU A 1 446 ? 11.985 6.095 19.334 1.00 52.31 446 GLU A CA 1
ATOM 3221 C C . GLU A 1 446 ? 12.401 6.274 20.797 1.00 55.55 446 GLU A C 1
ATOM 3222 O O . GLU A 1 446 ? 11.936 7.232 21.428 1.00 55.20 446 GLU A O 1
ATOM 3224 N N . ILE A 1 447 ? 13.246 5.373 21.302 1.00 59.74 447 ILE A N 1
ATOM 3225 C CA . ILE A 1 447 ? 13.724 5.435 22.715 1.00 63.14 447 ILE A CA 1
ATOM 3226 C C . ILE A 1 447 ? 15.256 5.381 22.727 1.00 66.37 447 ILE A C 1
ATOM 3227 O O . ILE A 1 447 ? 15.819 4.632 21.913 1.00 66.18 447 ILE A O 1
ATOM 3229 N N . ASP A 1 448 ? 15.892 6.124 23.640 1.00 70.50 448 ASP A N 1
ATOM 3230 C CA . ASP A 1 448 ? 17.376 6.126 23.754 1.00 73.70 448 ASP A CA 1
ATOM 3231 C C . ASP A 1 448 ? 17.797 5.032 24.740 1.00 77.03 448 ASP A C 1
ATOM 3232 O O . ASP A 1 448 ? 17.548 5.193 25.939 1.00 77.88 448 ASP A O 1
ATOM 3234 N N . TRP A 1 449 ? 18.399 3.958 24.229 1.00 80.77 449 TRP A N 1
ATOM 3235 C CA . TRP A 1 449 ? 18.843 2.800 25.050 1.00 84.07 449 TRP A CA 1
ATOM 3236 C C . TRP A 1 449 ? 19.999 3.162 25.995 1.00 86.04 449 TRP A C 1
ATOM 3237 O O . TRP A 1 449 ? 20.087 2.557 27.074 1.00 86.57 449 TRP A O 1
ATOM 3248 N N . GLN A 1 450 ? 20.877 4.072 25.572 1.00 87.80 450 GLN A N 1
ATOM 3249 C CA . GLN A 1 450 ? 22.095 4.447 26.340 1.00 89.08 450 GLN A CA 1
ATOM 3250 C C . GLN A 1 450 ? 21.742 5.052 27.704 1.00 90.07 450 GLN A C 1
ATOM 3251 O O . GLN A 1 450 ? 22.425 4.721 28.687 1.00 90.37 450 GLN A O 1
ATOM 3253 N N . LYS A 1 451 ? 20.683 5.856 27.763 1.00 90.97 451 LYS A N 1
ATOM 3254 C CA . LYS A 1 451 ? 20.299 6.592 28.997 1.00 91.83 451 LYS A CA 1
ATOM 3255 C C . LYS A 1 451 ? 19.984 5.655 30.170 1.00 92.62 451 LYS A C 1
ATOM 3256 O O . LYS A 1 451 ? 20.391 5.983 31.295 1.00 93.10 451 LYS A O 1
ATOM 3258 N N . HIS A 1 452 ? 19.329 4.524 29.914 1.00 93.50 452 HIS A N 1
ATOM 3259 C CA . HIS A 1 452 ? 18.840 3.617 30.989 1.00 94.02 452 HIS A CA 1
ATOM 3260 C C . HIS A 1 452 ? 20.007 2.885 31.649 1.00 94.12 452 HIS A C 1
ATOM 3261 O O . HIS A 1 452 ? 21.010 2.583 31.006 1.00 93.92 452 HIS A O 1
ATOM 3268 N N . PRO A 1 453 ? 19.895 2.576 32.961 1.00 94.16 453 PRO A N 1
ATOM 3269 C CA . PRO A 1 453 ? 20.950 1.892 33.705 1.00 93.87 453 PRO A CA 1
ATOM 3270 C C . PRO A 1 453 ? 21.869 1.029 32.826 1.00 93.69 453 PRO A C 1
ATOM 3271 O O . PRO A 1 453 ? 21.954 -0.155 33.106 1.00 93.40 453 PRO A O 1
ATOM 3275 N N . ILE A 1 464 ? 18.830 -5.747 25.476 1.00 76.50 464 ILE A N 1
ATOM 3276 C CA . ILE A 1 464 ? 18.757 -4.296 25.822 1.00 76.89 464 ILE A CA 1
ATOM 3277 C C . ILE A 1 464 ? 17.368 -3.772 25.436 1.00 77.18 464 ILE A C 1
ATOM 3278 O O . ILE A 1 464 ? 16.818 -2.939 26.183 1.00 76.89 464 ILE A O 1
ATOM 3280 N N . GLU A 1 465 ? 16.827 -4.256 24.314 1.00 77.44 465 GLU A N 1
ATOM 3281 C CA . GLU A 1 465 ? 15.476 -3.901 23.802 1.00 77.47 465 GLU A CA 1
ATOM 3282 C C . GLU A 1 465 ? 14.469 -4.962 24.257 1.00 78.09 465 GLU A C 1
ATOM 3283 O O . GLU A 1 465 ? 13.300 -4.605 24.508 1.00 77.82 465 GLU A O 1
ATOM 3289 N N . GLU A 1 466 ? 14.916 -6.219 24.339 1.00 79.23 466 GLU A N 1
ATOM 3290 C CA . GLU A 1 466 ? 14.128 -7.369 24.855 1.00 79.95 466 GLU A CA 1
ATOM 3291 C C . GLU A 1 466 ? 13.575 -7.014 26.239 1.00 80.27 466 GLU A C 1
ATOM 3292 O O . GLU A 1 466 ? 12.449 -7.448 26.556 1.00 80.15 466 GLU A O 1
ATOM 3295 N N . ALA A 1 467 ? 14.349 -6.250 27.018 1.00 80.97 467 ALA A N 1
ATOM 3296 C CA . ALA A 1 467 ? 14.030 -5.829 28.402 1.00 81.42 467 ALA A CA 1
ATOM 3297 C C . ALA A 1 467 ? 12.913 -4.778 28.384 1.00 81.17 467 ALA A C 1
ATOM 3298 O O . ALA A 1 467 ? 12.220 -4.642 29.412 1.00 80.95 467 ALA A O 1
ATOM 3300 N N . VAL A 1 468 ? 12.728 -4.083 27.255 1.00 81.05 468 VAL A N 1
ATOM 3301 C CA . VAL A 1 468 ? 11.682 -3.030 27.080 1.00 80.68 468 VAL A CA 1
ATOM 3302 C C . VAL A 1 468 ? 10.382 -3.689 26.598 1.00 79.94 468 VAL A C 1
ATOM 3303 O O . VAL A 1 468 ? 9.303 -3.252 27.044 1.00 79.47 468 VAL A O 1
ATOM 3307 N N . PHE A 1 469 ? 10.480 -4.702 25.729 1.00 79.51 469 PHE A N 1
ATOM 3308 C CA . PHE A 1 469 ? 9.323 -5.466 25.188 1.00 79.50 469 PHE A CA 1
ATOM 3309 C C . PHE A 1 469 ? 8.564 -6.145 26.335 1.00 79.88 469 PHE A C 1
ATOM 3310 O O . PHE A 1 469 ? 7.373 -5.832 26.535 1.00 80.09 469 PHE A O 1
ATOM 3318 N N . HIS A 1 470 ? 9.234 -7.054 27.052 1.00 80.31 470 HIS A N 1
ATOM 3319 C CA . HIS A 1 470 ? 8.637 -7.932 28.095 1.00 80.01 470 HIS A CA 1
ATOM 3320 C C . HIS A 1 470 ? 8.129 -7.093 29.273 1.00 79.59 470 HIS A C 1
ATOM 3321 O O . HIS A 1 470 ? 7.026 -7.397 29.771 1.00 79.54 470 HIS A O 1
ATOM 3328 N N . ALA A 1 471 ? 8.897 -6.084 29.697 1.00 79.08 471 ALA A N 1
ATOM 3329 C CA . ALA A 1 471 ? 8.553 -5.172 30.814 1.00 78.93 471 ALA A CA 1
ATOM 3330 C C . ALA A 1 471 ? 7.176 -4.551 30.551 1.00 78.97 471 ALA A C 1
ATOM 3331 O O . ALA A 1 471 ? 6.328 -4.575 31.466 1.00 79.55 471 ALA A O 1
ATOM 3333 N N . ALA A 1 472 ? 6.967 -4.029 29.338 1.00 78.62 472 ALA A N 1
ATOM 3334 C CA . ALA A 1 472 ? 5.716 -3.372 28.890 1.00 78.11 472 ALA A CA 1
ATOM 3335 C C . ALA A 1 472 ? 4.571 -4.392 28.852 1.00 77.54 472 ALA A C 1
ATOM 3336 O O . ALA A 1 472 ? 3.437 -4.020 29.211 1.00 77.35 472 ALA A O 1
ATOM 3338 N N . VAL A 1 473 ? 4.856 -5.627 28.425 1.00 77.12 473 VAL A N 1
ATOM 3339 C CA . VAL A 1 473 ? 3.883 -6.762 28.433 1.00 77.02 473 VAL A CA 1
ATOM 3340 C C . VAL A 1 473 ? 3.510 -7.067 29.888 1.00 77.08 473 VAL A C 1
ATOM 3341 O O . VAL A 1 473 ? 2.351 -7.461 30.131 1.00 77.02 473 VAL A O 1
ATOM 3345 N N . ASN A 1 474 ? 4.465 -6.890 30.809 1.00 77.22 474 ASN A N 1
ATOM 3346 C CA . ASN A 1 474 ? 4.282 -7.094 32.271 1.00 77.52 474 ASN A CA 1
ATOM 3347 C C . ASN A 1 474 ? 3.217 -6.114 32.782 1.00 77.61 474 ASN A C 1
ATOM 3348 O O . ASN A 1 474 ? 2.429 -6.512 33.663 1.00 78.11 474 ASN A O 1
ATOM 3350 N N . ASN A 1 475 ? 3.192 -4.890 32.241 1.00 77.39 475 ASN A N 1
ATOM 3351 C CA . ASN A 1 475 ? 2.171 -3.852 32.556 1.00 77.18 475 ASN A CA 1
ATOM 3352 C C . ASN A 1 475 ? 0.884 -4.147 31.780 1.00 76.74 475 ASN A C 1
ATOM 3353 O O . ASN A 1 475 ? -0.121 -3.447 32.016 1.00 76.76 475 ASN A O 1
ATOM 3358 N N . GLY A 1 476 ? 0.924 -5.131 30.879 1.00 76.05 476 GLY A N 1
ATOM 3359 C CA . GLY A 1 476 ? -0.234 -5.550 30.068 1.00 75.59 476 GLY A CA 1
ATOM 3360 C C . GLY A 1 476 ? -0.466 -4.636 28.877 1.00 74.88 476 GLY A C 1
ATOM 3361 O O . GLY A 1 476 ? -1.643 -4.347 28.580 1.00 75.05 476 GLY A O 1
ATOM 3362 N N . VAL A 1 477 ? 0.610 -4.195 28.215 1.00 73.85 477 VAL A N 1
ATOM 3363 C CA . VAL A 1 477 ? 0.557 -3.562 26.863 1.00 72.77 477 VAL A CA 1
ATOM 3364 C C . VAL A 1 477 ? 1.505 -4.328 25.935 1.00 71.49 477 VAL A C 1
ATOM 3365 O O . VAL A 1 477 ? 2.663 -4.561 26.330 1.00 71.50 477 VAL A O 1
ATOM 3369 N N . LEU A 1 478 ? 1.014 -4.710 24.754 1.00 69.91 478 LEU A N 1
ATOM 3370 C CA . LEU A 1 478 ? 1.813 -5.351 23.677 1.00 68.39 478 LEU A CA 1
ATOM 3371 C C . LEU A 1 478 ? 2.079 -4.329 22.567 1.00 67.19 478 LEU A C 1
ATOM 3372 O O . LEU A 1 478 ? 1.110 -3.700 22.095 1.00 67.55 478 LEU A O 1
ATOM 3374 N N . VAL A 1 479 ? 3.347 -4.176 22.177 1.00 65.37 479 VAL A N 1
ATOM 3375 C CA . VAL A 1 479 ? 3.784 -3.391 20.984 1.00 64.06 479 VAL A CA 1
ATOM 3376 C C . VAL A 1 479 ? 4.713 -4.286 20.158 1.00 62.81 479 VAL A C 1
ATOM 3377 O O . VAL A 1 479 ? 5.178 -5.305 20.703 1.00 63.15 479 VAL A O 1
ATOM 3381 N N . SER A 1 480 ? 4.961 -3.931 18.894 1.00 61.14 480 SER A N 1
ATOM 3382 C CA . SER A 1 480 ? 5.862 -4.676 17.976 1.00 60.00 480 SER A CA 1
ATOM 3383 C C . SER A 1 480 ? 7.263 -4.061 18.027 1.00 59.14 480 SER A C 1
ATOM 3384 O O . SER A 1 480 ? 7.372 -2.824 17.922 1.00 59.10 480 SER A O 1
ATOM 3387 N N . ARG A 1 481 ? 8.286 -4.904 18.183 1.00 58.31 481 ARG A N 1
ATOM 3388 C CA . ARG A 1 481 ? 9.707 -4.483 18.287 1.00 57.87 481 ARG A CA 1
ATOM 3389 C C . ARG A 1 481 ? 10.226 -4.121 16.892 1.00 57.68 481 ARG A C 1
ATOM 3390 O O . ARG A 1 481 ? 9.982 -4.902 15.951 1.00 57.61 481 ARG A O 1
ATOM 3393 N N . GLY A 1 482 ? 10.915 -2.983 16.773 1.00 57.71 482 GLY A N 1
ATOM 3394 C CA . GLY A 1 482 ? 11.464 -2.480 15.499 1.00 57.67 482 GLY A CA 1
ATOM 3395 C C . GLY A 1 482 ? 12.377 -3.497 14.836 1.00 57.78 482 GLY A C 1
ATOM 3396 O O . GLY A 1 482 ? 12.310 -3.625 13.598 1.00 57.30 482 GLY A O 1
ATOM 3397 N N . SER A 1 483 ? 13.200 -4.193 15.626 1.00 58.67 483 SER A N 1
ATOM 3398 C CA . SER A 1 483 ? 14.194 -5.190 15.151 1.00 59.51 483 SER A CA 1
ATOM 3399 C C . SER A 1 483 ? 13.512 -6.238 14.259 1.00 60.28 483 SER A C 1
ATOM 3400 O O . SER A 1 483 ? 14.220 -6.857 13.443 1.00 60.51 483 SER A O 1
ATOM 3403 N N . TRP A 1 484 ? 12.195 -6.423 14.409 1.00 61.29 484 TRP A N 1
ATOM 3404 C CA . TRP A 1 484 ? 11.389 -7.399 13.632 1.00 62.03 484 TRP A CA 1
ATOM 3405 C C . TRP A 1 484 ? 11.214 -6.912 12.187 1.00 60.74 484 TRP A C 1
ATOM 3406 O O . TRP A 1 484 ? 10.762 -7.720 11.351 1.00 60.36 484 TRP A O 1
ATOM 3417 N N . PHE A 1 485 ? 11.555 -5.650 11.902 1.00 59.82 485 PHE A N 1
ATOM 3418 C CA . PHE A 1 485 ? 11.181 -4.947 10.644 1.00 59.15 485 PHE A CA 1
ATOM 3419 C C . PHE A 1 485 ? 12.411 -4.521 9.835 1.00 59.27 485 PHE A C 1
ATOM 3420 O O . PHE A 1 485 ? 12.227 -3.837 8.808 1.00 59.17 485 PHE A O 1
ATOM 3428 N N . THR A 1 486 ? 13.616 -4.906 10.265 1.00 59.62 486 THR A N 1
ATOM 3429 C CA . THR A 1 486 ? 14.888 -4.574 9.567 1.00 60.13 486 THR A CA 1
ATOM 3430 C C . THR A 1 486 ? 14.965 -5.362 8.255 1.00 59.94 486 THR A C 1
ATOM 3431 O O . THR A 1 486 ? 14.771 -6.592 8.295 1.00 60.49 486 THR A O 1
ATOM 3435 N N . ALA A 1 487 ? 15.241 -4.673 7.144 1.00 59.72 487 ALA A N 1
ATOM 3436 C CA . ALA A 1 487 ? 15.339 -5.257 5.786 1.00 59.73 487 ALA A CA 1
ATOM 3437 C C . ALA A 1 487 ? 16.505 -6.252 5.749 1.00 59.69 487 ALA A C 1
ATOM 3438 O O . ALA A 1 487 ? 17.617 -5.843 6.136 1.00 59.93 487 ALA A O 1
ATOM 3440 N N . GLU A 1 492 ? 22.401 -1.576 13.953 1.00 80.21 492 GLU A N 1
ATOM 3441 C CA . GLU A 1 492 ? 22.669 -0.551 14.997 1.00 79.59 492 GLU A CA 1
ATOM 3442 C C . GLU A 1 492 ? 21.660 0.592 14.846 1.00 78.47 492 GLU A C 1
ATOM 3443 O O . GLU A 1 492 ? 20.641 0.387 14.166 1.00 78.69 492 GLU A O 1
ATOM 3445 N N . GLY A 1 493 ? 21.945 1.749 15.452 1.00 76.84 493 GLY A N 1
ATOM 3446 C CA . GLY A 1 493 ? 21.041 2.914 15.478 1.00 74.91 493 GLY A CA 1
ATOM 3447 C C . GLY A 1 493 ? 20.161 2.890 16.715 1.00 73.10 493 GLY A C 1
ATOM 3448 O O . GLY A 1 493 ? 20.407 2.039 17.592 1.00 72.89 493 GLY A O 1
ATOM 3449 N N . ASN A 1 494 ? 19.175 3.789 16.793 1.00 70.95 494 ASN A N 1
ATOM 3450 C CA . ASN A 1 494 ? 18.252 3.919 17.952 1.00 69.04 494 ASN A CA 1
ATOM 3451 C C . ASN A 1 494 ? 17.242 2.767 17.904 1.00 67.14 494 ASN A C 1
ATOM 3452 O O . ASN A 1 494 ? 17.077 2.191 16.812 1.00 66.69 494 ASN A O 1
ATOM 3457 N N . LEU A 1 495 ? 16.594 2.434 19.027 1.00 65.07 495 LEU A N 1
ATOM 3458 C CA . LEU A 1 495 ? 15.592 1.333 19.060 1.00 63.72 495 LEU A CA 1
ATOM 3459 C C . LEU A 1 495 ? 14.185 1.919 18.924 1.00 61.83 495 LEU A C 1
ATOM 3460 O O . LEU A 1 495 ? 13.956 3.032 19.438 1.00 61.62 495 LEU A O 1
ATOM 3463 N N . PHE A 1 496 ? 13.285 1.194 18.255 1.00 59.53 496 PHE A N 1
ATOM 3464 C CA . PHE A 1 496 ? 11.912 1.681 17.968 1.00 57.92 496 PHE A CA 1
ATOM 3465 C C . PHE A 1 496 ? 10.853 0.625 18.276 1.00 56.10 496 PHE A C 1
ATOM 3466 O O . PHE A 1 496 ? 11.143 -0.590 18.294 1.00 55.49 496 PHE A O 1
ATOM 3474 N N . PHE A 1 497 ? 9.635 1.124 18.478 1.00 54.20 497 PHE A N 1
ATOM 3475 C CA . PHE A 1 497 ? 8.412 0.333 18.744 1.00 52.85 497 PHE A CA 1
ATOM 3476 C C . PHE A 1 497 ? 7.274 0.859 17.878 1.00 50.73 497 PHE A C 1
ATOM 3477 O O . PHE A 1 497 ? 7.052 2.084 17.835 1.00 50.45 497 PHE A O 1
ATOM 3485 N N . ARG A 1 498 ? 6.579 -0.056 17.208 1.00 48.44 498 ARG A N 1
ATOM 3486 C CA . ARG A 1 498 ? 5.433 0.284 16.338 1.00 46.75 498 ARG A CA 1
ATOM 3487 C C . ARG A 1 498 ? 4.142 0.051 17.119 1.00 46.36 498 ARG A C 1
ATOM 3488 O O . ARG A 1 498 ? 3.945 -1.076 17.611 1.00 46.41 498 ARG A O 1
ATOM 3496 N N . ALA A 1 499 ? 3.306 1.081 17.232 1.00 45.84 499 ALA A N 1
ATOM 3497 C CA . ALA A 1 499 ? 1.989 0.995 17.894 1.00 45.64 499 ALA A CA 1
ATOM 3498 C C . ALA A 1 499 ? 0.899 1.333 16.876 1.00 45.52 499 ALA A C 1
ATOM 3499 O O . ALA A 1 499 ? 0.857 2.494 16.423 1.00 45.46 499 ALA A O 1
ATOM 3501 N N . THR A 1 500 ? 0.065 0.353 16.515 1.00 45.32 500 THR A N 1
ATOM 3502 C CA . THR A 1 500 ? -1.073 0.555 15.582 1.00 45.38 500 THR A CA 1
ATOM 3503 C C . THR A 1 500 ? -2.225 1.199 16.357 1.00 44.98 500 THR A C 1
ATOM 3504 O O . THR A 1 500 ? -2.470 0.781 17.505 1.00 45.24 500 THR A O 1
ATOM 3508 N N . PHE A 1 501 ? -2.897 2.179 15.748 1.00 44.63 501 PHE A N 1
ATOM 3509 C CA . PHE A 1 501 ? -4.050 2.908 16.336 1.00 44.36 501 PHE A CA 1
ATOM 3510 C C . PHE A 1 501 ? -5.288 2.683 15.459 1.00 44.90 501 PHE A C 1
ATOM 3511 O O . PHE A 1 501 ? -6.180 3.554 15.435 1.00 45.14 501 PHE A O 1
ATOM 3519 N N . ALA A 1 502 ? -5.335 1.538 14.770 1.00 45.81 502 ALA A N 1
ATOM 3520 C CA . ALA A 1 502 ? -6.367 1.173 13.771 1.00 46.76 502 ALA A CA 1
ATOM 3521 C C . ALA A 1 502 ? -7.650 0.692 14.457 1.00 47.68 502 ALA A C 1
ATOM 3522 O O . ALA A 1 502 ? -8.740 1.141 14.056 1.00 47.58 502 ALA A O 1
ATOM 3524 N N . ALA A 1 503 ? -7.516 -0.201 15.442 1.00 48.93 503 ALA A N 1
ATOM 3525 C CA . ALA A 1 503 ? -8.577 -1.138 15.879 1.00 49.84 503 ALA A CA 1
ATOM 3526 C C . ALA A 1 503 ? -9.119 -0.767 17.263 1.00 50.77 503 ALA A C 1
ATOM 3527 O O . ALA A 1 503 ? -10.351 -0.638 17.396 1.00 50.99 503 ALA A O 1
ATOM 3529 N N . ALA A 1 504 ? -8.235 -0.628 18.254 1.00 51.80 504 ALA A N 1
ATOM 3530 C CA . ALA A 1 504 ? -8.593 -0.495 19.686 1.00 52.68 504 ALA A CA 1
ATOM 3531 C C . ALA A 1 504 ? -9.312 0.836 19.928 1.00 53.51 504 ALA A C 1
ATOM 3532 O O . ALA A 1 504 ? -9.099 1.780 19.143 1.00 53.14 504 ALA A O 1
ATOM 3534 N N . SER A 1 505 ? -10.137 0.890 20.978 1.00 54.93 505 SER A N 1
ATOM 3535 C CA . SER A 1 505 ? -11.001 2.045 21.334 1.00 56.04 505 SER A CA 1
ATOM 3536 C C . SER A 1 505 ? -10.144 3.218 21.817 1.00 57.51 505 SER A C 1
ATOM 3537 O O . SER A 1 505 ? -9.061 2.974 22.384 1.00 57.38 505 SER A O 1
ATOM 3540 N N . SER A 1 506 ? -10.628 4.442 21.585 1.00 59.17 506 SER A N 1
ATOM 3541 C CA . SER A 1 506 ? -10.036 5.718 22.062 1.00 60.37 506 SER A CA 1
ATOM 3542 C C . SER A 1 506 ? -9.642 5.581 23.537 1.00 61.45 506 SER A C 1
ATOM 3543 O O . SER A 1 506 ? -8.593 6.135 23.920 1.00 61.60 506 SER A O 1
ATOM 3546 N N . GLU A 1 507 ? -10.455 4.866 24.323 1.00 62.50 507 GLU A N 1
ATOM 3547 C CA . GLU A 1 507 ? -10.209 4.589 25.764 1.00 63.32 507 GLU A CA 1
ATOM 3548 C C . GLU A 1 507 ? -8.939 3.742 25.906 1.00 62.95 507 GLU A C 1
ATOM 3549 O O . GLU A 1 507 ? -8.042 4.149 26.668 1.00 63.02 507 GLU A O 1
ATOM 3555 N N . ASN A 1 508 ? -8.878 2.611 25.195 1.00 62.38 508 ASN A N 1
ATOM 3556 C CA . ASN A 1 508 ? -7.790 1.600 25.296 1.00 62.08 508 ASN A CA 1
ATOM 3557 C C . ASN A 1 508 ? -6.494 2.160 24.697 1.00 61.73 508 ASN A C 1
ATOM 3558 O O . ASN A 1 508 ? -5.413 1.726 25.137 1.00 61.29 508 ASN A O 1
ATOM 3563 N N . ILE A 1 509 ? -6.601 3.074 23.728 1.00 61.58 509 ILE A N 1
ATOM 3564 C CA . ILE A 1 509 ? -5.431 3.720 23.059 1.00 61.53 509 ILE A CA 1
ATOM 3565 C C . ILE A 1 509 ? -4.644 4.510 24.111 1.00 61.61 509 ILE A C 1
ATOM 3566 O O . ILE A 1 509 ? -3.415 4.320 24.189 1.00 61.78 509 ILE A O 1
ATOM 3569 N N . ALA A 1 510 ? -5.329 5.356 24.887 1.00 61.72 510 ALA A N 1
ATOM 3570 C CA . ALA A 1 510 ? -4.743 6.134 26.006 1.00 62.08 510 ALA A CA 1
ATOM 3571 C C . ALA A 1 510 ? -4.166 5.162 27.041 1.00 62.63 510 ALA A C 1
ATOM 3572 O O . ALA A 1 510 ? -2.934 5.159 27.234 1.00 63.04 510 ALA A O 1
ATOM 3574 N N . GLU A 1 511 ? -5.036 4.366 27.671 1.00 63.24 511 GLU A N 1
ATOM 3575 C CA . GLU A 1 511 ? -4.679 3.296 28.642 1.00 63.90 511 GLU A CA 1
ATOM 3576 C C . GLU A 1 511 ? -3.383 2.611 28.203 1.00 64.08 511 GLU A C 1
ATOM 3577 O O . GLU A 1 511 ? -2.402 2.651 28.977 1.00 64.78 511 GLU A O 1
ATOM 3583 N N . ALA A 1 512 ? -3.381 2.001 27.013 1.00 63.97 512 ALA A N 1
ATOM 3584 C CA . ALA A 1 512 ? -2.241 1.242 26.444 1.00 63.66 512 ALA A CA 1
ATOM 3585 C C . ALA A 1 512 ? -0.971 2.101 26.462 1.00 63.48 512 ALA A C 1
ATOM 3586 O O . ALA A 1 512 ? 0.078 1.581 26.890 1.00 63.13 512 ALA A O 1
ATOM 3588 N N . ILE A 1 513 ? -1.055 3.357 26.010 1.00 63.78 513 ILE A N 1
ATOM 3589 C CA . ILE A 1 513 ? 0.106 4.296 25.952 1.00 64.43 513 ILE A CA 1
ATOM 3590 C C . ILE A 1 513 ? 0.583 4.568 27.385 1.00 65.26 513 ILE A C 1
ATOM 3591 O O . ILE A 1 513 ? 1.807 4.524 27.623 1.00 64.83 513 ILE A O 1
ATOM 3596 N N . ALA A 1 514 ? -0.361 4.826 28.296 1.00 66.03 514 ALA A N 1
ATOM 3597 C CA . ALA A 1 514 ? -0.116 5.086 29.734 1.00 66.75 514 ALA A CA 1
ATOM 3598 C C . ALA A 1 514 ? 0.615 3.894 30.359 1.00 67.62 514 ALA A C 1
ATOM 3599 O O . ALA A 1 514 ? 1.535 4.122 31.168 1.00 67.69 514 ALA A O 1
ATOM 3601 N N . ARG A 1 515 ? 0.215 2.672 30.000 1.00 68.80 515 ARG A N 1
ATOM 3602 C CA . ARG A 1 515 ? 0.819 1.419 30.522 1.00 69.93 515 ARG A CA 1
ATOM 3603 C C . ARG A 1 515 ? 2.270 1.323 30.062 1.00 70.58 515 ARG A C 1
ATOM 3604 O O . ARG A 1 515 ? 3.097 0.747 30.796 1.00 70.82 515 ARG A O 1
ATOM 3612 N N . PHE A 1 516 ? 2.535 1.838 28.864 1.00 71.07 516 PHE A N 1
ATOM 3613 C CA . PHE A 1 516 ? 3.865 1.847 28.219 1.00 71.42 516 PHE A CA 1
ATOM 3614 C C . PHE A 1 516 ? 4.758 2.855 28.946 1.00 72.47 516 PHE A C 1
ATOM 3615 O O . PHE A 1 516 ? 5.882 2.494 29.342 1.00 72.51 516 PHE A O 1
ATOM 3623 N N . ALA A 1 517 ? 4.248 4.077 29.121 1.00 73.85 517 ALA A N 1
ATOM 3624 C CA . ALA A 1 517 ? 4.972 5.207 29.742 1.00 75.20 517 ALA A CA 1
ATOM 3625 C C . ALA A 1 517 ? 5.513 4.787 31.113 1.00 76.66 517 ALA A C 1
ATOM 3626 O O . ALA A 1 517 ? 6.681 5.111 31.400 1.00 77.19 517 ALA A O 1
ATOM 3628 N N . THR A 1 518 ? 4.674 4.126 31.915 1.00 77.98 518 THR A N 1
ATOM 3629 C CA . THR A 1 518 ? 5.064 3.686 33.278 1.00 79.06 518 THR A CA 1
ATOM 3630 C C . THR A 1 518 ? 6.092 2.561 33.180 1.00 79.70 518 THR A C 1
ATOM 3631 O O . THR A 1 518 ? 7.068 2.615 33.927 1.00 79.66 518 THR A O 1
ATOM 3635 N N . ALA A 1 519 ? 5.891 1.605 32.270 1.00 80.62 519 ALA A N 1
ATOM 3636 C CA . ALA A 1 519 ? 6.846 0.482 32.120 1.00 81.36 519 ALA A CA 1
ATOM 3637 C C . ALA A 1 519 ? 8.209 1.044 31.706 1.00 82.45 519 ALA A C 1
ATOM 3638 O O . ALA A 1 519 ? 9.235 0.626 32.288 1.00 82.91 519 ALA A O 1
ATOM 3640 N N . LEU A 1 520 ? 8.210 2.013 30.785 1.00 83.41 520 LEU A N 1
ATOM 3641 C CA . LEU A 1 520 ? 9.472 2.658 30.344 1.00 84.13 520 LEU A CA 1
ATOM 3642 C C . LEU A 1 520 ? 10.092 3.351 31.556 1.00 85.10 520 LEU A C 1
ATOM 3643 O O . LEU A 1 520 ? 11.297 3.176 31.780 1.00 84.97 520 LEU A O 1
ATOM 3648 N N . ARG A 1 521 ? 9.281 4.042 32.354 1.00 86.49 521 ARG A N 1
ATOM 3649 C CA . ARG A 1 521 ? 9.834 4.748 33.537 1.00 87.73 521 ARG A CA 1
ATOM 3650 C C . ARG A 1 521 ? 10.463 3.736 34.502 1.00 88.87 521 ARG A C 1
ATOM 3651 O O . ARG A 1 521 ? 11.574 4.008 34.982 1.00 89.41 521 ARG A O 1
ATOM 3659 N N . THR A 1 522 ? 9.818 2.591 34.727 1.00 90.06 522 THR A N 1
ATOM 3660 C CA . THR A 1 522 ? 10.409 1.597 35.659 1.00 91.14 522 THR A CA 1
ATOM 3661 C C . THR A 1 522 ? 11.736 1.081 35.101 1.00 92.23 522 THR A C 1
ATOM 3662 O O . THR A 1 522 ? 12.728 1.088 35.850 1.00 92.38 522 THR A O 1
ATOM 3665 N N . GLU A 1 523 ? 11.772 0.744 33.810 1.00 93.72 523 GLU A N 1
ATOM 3666 C CA . GLU A 1 523 ? 13.012 0.188 33.201 1.00 94.85 523 GLU A CA 1
ATOM 3667 C C . GLU A 1 523 ? 14.147 1.218 33.225 1.00 95.90 523 GLU A C 1
ATOM 3668 O O . GLU A 1 523 ? 15.299 0.814 33.437 1.00 95.23 523 GLU A O 1
ATOM 3674 N N . PHE A 1 524 ? 13.821 2.495 33.016 1.00 97.76 524 PHE A N 1
ATOM 3675 C CA . PHE A 1 524 ? 14.843 3.570 32.932 1.00 99.22 524 PHE A CA 1
ATOM 3676 C C . PHE A 1 524 ? 14.891 4.365 34.236 1.00 100.10 524 PHE A C 1
ATOM 3677 O O . PHE A 1 524 ? 15.445 5.478 34.224 1.00 100.38 524 PHE A O 1
ATOM 3685 N N . SER A 1 525 ? 14.338 3.803 35.315 1.00 100.93 525 SER A N 1
ATOM 3686 C CA . SER A 1 525 ? 14.257 4.508 36.621 1.00 101.40 525 SER A CA 1
ATOM 3687 C C . SER A 1 525 ? 13.650 5.900 36.403 1.00 102.01 525 SER A C 1
ATOM 3688 O O . SER A 1 525 ? 14.354 6.884 36.687 1.00 102.15 525 SER A O 1
ATOM 3690 N N . PRO B 1 16 ? -13.965 -46.759 12.272 1.00 62.72 16 PRO B N 1
ATOM 3691 C CA . PRO B 1 16 ? -14.091 -45.694 11.265 1.00 62.35 16 PRO B CA 1
ATOM 3692 C C . PRO B 1 16 ? -15.235 -44.716 11.578 1.00 61.62 16 PRO B C 1
ATOM 3693 O O . PRO B 1 16 ? -16.268 -45.147 12.061 1.00 61.68 16 PRO B O 1
ATOM 3697 N N . LEU B 1 17 ? -15.008 -43.429 11.293 1.00 60.34 17 LEU B N 1
ATOM 3698 C CA . LEU B 1 17 ? -15.959 -42.307 11.516 1.00 59.66 17 LEU B CA 1
ATOM 3699 C C . LEU B 1 17 ? -17.104 -42.398 10.499 1.00 58.99 17 LEU B C 1
ATOM 3700 O O . LEU B 1 17 ? -16.810 -42.467 9.288 1.00 58.52 17 LEU B O 1
ATOM 3705 N N . THR B 1 18 ? -18.353 -42.400 10.976 1.00 58.51 18 THR B N 1
ATOM 3706 C CA . THR B 1 18 ? -19.588 -42.364 10.144 1.00 58.35 18 THR B CA 1
ATOM 3707 C C . THR B 1 18 ? -20.363 -41.078 10.458 1.00 58.21 18 THR B C 1
ATOM 3708 O O . THR B 1 18 ? -20.096 -40.475 11.516 1.00 58.00 18 THR B O 1
ATOM 3712 N N . ILE B 1 19 ? -21.281 -40.681 9.570 1.00 58.41 19 ILE B N 1
ATOM 3713 C CA . ILE B 1 19 ? -22.116 -39.450 9.707 1.00 58.71 19 ILE B CA 1
ATOM 3714 C C . ILE B 1 19 ? -22.675 -39.374 11.134 1.00 58.78 19 ILE B C 1
ATOM 3715 O O . ILE B 1 19 ? -22.688 -38.264 11.704 1.00 58.96 19 ILE B O 1
ATOM 3720 N N . ASP B 1 20 ? -23.115 -40.512 11.682 1.00 58.64 20 ASP B N 1
ATOM 3721 C CA . ASP B 1 20 ? -23.838 -40.606 12.980 1.00 58.22 20 ASP B CA 1
ATOM 3722 C C . ASP B 1 20 ? -22.868 -40.390 14.148 1.00 57.65 20 ASP B C 1
ATOM 3723 O O . ASP B 1 20 ? -23.353 -40.203 15.282 1.00 58.14 20 ASP B O 1
ATOM 3725 N N . GLY B 1 21 ? -21.558 -40.417 13.886 1.00 56.71 21 GLY B N 1
ATOM 3726 C CA . GLY B 1 21 ? -20.510 -40.307 14.920 1.00 55.91 21 GLY B CA 1
ATOM 3727 C C . GLY B 1 21 ? -19.993 -38.885 15.071 1.00 55.37 21 GLY B C 1
ATOM 3728 O O . GLY B 1 21 ? -19.205 -38.646 16.008 1.00 55.14 21 GLY B O 1
ATOM 3729 N N . ILE B 1 22 ? -20.420 -37.973 14.191 1.00 54.67 22 ILE B N 1
ATOM 3730 C CA . ILE B 1 22 ? -19.851 -36.596 14.066 1.00 54.57 22 ILE B CA 1
ATOM 3731 C C . ILE B 1 22 ? -20.355 -35.710 15.211 1.00 54.57 22 ILE B C 1
ATOM 3732 O O . ILE B 1 22 ? -19.530 -34.964 15.774 1.00 54.11 22 ILE B O 1
ATOM 3737 N N . ALA B 1 23 ? -21.648 -35.780 15.542 1.00 55.05 23 ALA B N 1
ATOM 3738 C CA . ALA B 1 23 ? -22.267 -35.001 16.641 1.00 55.52 23 ALA B CA 1
ATOM 3739 C C . ALA B 1 23 ? -21.526 -35.296 17.951 1.00 55.99 23 ALA B C 1
ATOM 3740 O O . ALA B 1 23 ? -21.373 -34.366 18.767 1.00 55.86 23 ALA B O 1
ATOM 3742 N N . ASP B 1 24 ? -21.081 -36.544 18.131 1.00 56.68 24 ASP B N 1
ATOM 3743 C CA . ASP B 1 24 ? -20.393 -37.029 19.357 1.00 57.16 24 ASP B CA 1
ATOM 3744 C C . ASP B 1 24 ? -18.933 -36.559 19.336 1.00 56.90 24 ASP B C 1
ATOM 3745 O O . ASP B 1 24 ? -18.456 -36.073 20.381 1.00 57.02 24 ASP B O 1
ATOM 3750 N N . LEU B 1 25 ? -18.259 -36.702 18.189 1.00 56.47 25 LEU B N 1
ATOM 3751 C CA . LEU B 1 25 ? -16.845 -36.286 17.979 1.00 56.04 25 LEU B CA 1
ATOM 3752 C C . LEU B 1 25 ? -16.686 -34.819 18.395 1.00 55.93 25 LEU B C 1
ATOM 3753 O O . LEU B 1 25 ? -15.690 -34.499 19.072 1.00 56.00 25 LEU B O 1
ATOM 3758 N N . ARG B 1 26 ? -17.642 -33.971 18.001 1.00 55.77 26 ARG B N 1
ATOM 3759 C CA . ARG B 1 26 ? -17.638 -32.507 18.262 1.00 55.73 26 ARG B CA 1
ATOM 3760 C C . ARG B 1 26 ? -17.875 -32.251 19.752 1.00 55.53 26 ARG B C 1
ATOM 3761 O O . ARG B 1 26 ? -17.171 -31.396 20.325 1.00 55.63 26 ARG B O 1
ATOM 3769 N N . ALA B 1 27 ? -18.844 -32.955 20.342 1.00 55.36 27 ALA B N 1
ATOM 3770 C CA . ALA B 1 27 ? -19.145 -32.916 21.790 1.00 55.07 27 ALA B CA 1
ATOM 3771 C C . ALA B 1 27 ? -17.870 -33.243 22.573 1.00 54.55 27 ALA B C 1
ATOM 3772 O O . ALA B 1 27 ? -17.603 -32.564 23.584 1.00 54.75 27 ALA B O 1
ATOM 3774 N N . LYS B 1 28 ? -17.109 -34.236 22.100 1.00 53.85 28 LYS B N 1
ATOM 3775 C CA . LYS B 1 28 ? -15.951 -34.831 22.820 1.00 53.46 28 LYS B CA 1
ATOM 3776 C C . LYS B 1 28 ? -14.648 -34.109 22.452 1.00 53.81 28 LYS B C 1
ATOM 3777 O O . LYS B 1 28 ? -13.592 -34.531 22.961 1.00 54.55 28 LYS B O 1
ATOM 3779 N N . SER B 1 29 ? -14.704 -33.067 21.614 1.00 54.02 29 SER B N 1
ATOM 3780 C CA . SER B 1 29 ? -13.503 -32.327 21.141 1.00 53.98 29 SER B CA 1
ATOM 3781 C C . SER B 1 29 ? -13.569 -30.850 21.549 1.00 53.40 29 SER B C 1
ATOM 3782 O O . SER B 1 29 ? -14.660 -30.379 21.931 1.00 53.20 29 SER B O 1
ATOM 3785 N N . ALA B 1 30 ? -12.423 -30.165 21.463 1.00 52.68 30 ALA B N 1
ATOM 3786 C CA . ALA B 1 30 ? -12.194 -28.772 21.913 1.00 52.26 30 ALA B CA 1
ATOM 3787 C C . ALA B 1 30 ? -13.139 -27.818 21.188 1.00 51.57 30 ALA B C 1
ATOM 3788 O O . ALA B 1 30 ? -13.538 -28.071 20.053 1.00 51.16 30 ALA B O 1
ATOM 3790 N N . PRO B 1 31 ? -13.515 -26.685 21.823 1.00 51.00 31 PRO B N 1
ATOM 3791 C CA . PRO B 1 31 ? -14.405 -25.710 21.196 1.00 50.42 31 PRO B CA 1
ATOM 3792 C C . PRO B 1 31 ? -13.717 -25.001 20.024 1.00 49.66 31 PRO B C 1
ATOM 3793 O O . PRO B 1 31 ? -12.508 -24.870 20.048 1.00 49.36 31 PRO B O 1
ATOM 3797 N N . ILE B 1 32 ? -14.503 -24.563 19.040 1.00 48.81 32 ILE B N 1
ATOM 3798 C CA . ILE B 1 32 ? -14.020 -23.748 17.889 1.00 48.34 32 ILE B CA 1
ATOM 3799 C C . ILE B 1 32 ? -13.728 -22.335 18.385 1.00 47.07 32 ILE B C 1
ATOM 3800 O O . ILE B 1 32 ? -14.560 -21.719 19.048 1.00 46.61 32 ILE B O 1
ATOM 3805 N N . PRO B 1 33 ? -12.529 -21.789 18.086 1.00 45.65 33 PRO B N 1
ATOM 3806 C CA . PRO B 1 33 ? -12.189 -20.417 18.457 1.00 44.93 33 PRO B CA 1
ATOM 3807 C C . PRO B 1 33 ? -12.853 -19.438 17.479 1.00 44.01 33 PRO B C 1
ATOM 3808 O O . PRO B 1 33 ? -12.592 -19.539 16.294 1.00 43.86 33 PRO B O 1
ATOM 3812 N N . THR B 1 34 ? -13.691 -18.531 17.988 1.00 42.96 34 THR B N 1
ATOM 3813 C CA . THR B 1 34 ? -14.628 -17.711 17.174 1.00 42.51 34 THR B CA 1
ATOM 3814 C C . THR B 1 34 ? -14.106 -16.275 17.041 1.00 41.92 34 THR B C 1
ATOM 3815 O O . THR B 1 34 ? -14.846 -15.434 16.495 1.00 41.58 34 THR B O 1
ATOM 3819 N N . GLY B 1 35 ? -12.884 -16.012 17.513 1.00 41.54 35 GLY B N 1
ATOM 3820 C CA . GLY B 1 35 ? -12.203 -14.712 17.364 1.00 41.31 35 GLY B CA 1
ATOM 3821 C C . GLY B 1 35 ? -11.495 -14.607 16.024 1.00 41.29 35 GLY B C 1
ATOM 3822 O O . GLY B 1 35 ? -11.544 -15.589 15.255 1.00 41.60 35 GLY B O 1
ATOM 3823 N N . VAL B 1 36 ? -10.851 -13.466 15.758 1.00 40.97 36 VAL B N 1
ATOM 3824 C CA . VAL B 1 36 ? -10.245 -13.117 14.437 1.00 41.01 36 VAL B CA 1
ATOM 3825 C C . VAL B 1 36 ? -8.968 -13.935 14.224 1.00 41.37 36 VAL B C 1
ATOM 3826 O O . VAL B 1 36 ? -8.114 -13.951 15.130 1.00 41.77 36 VAL B O 1
ATOM 3830 N N . ALA B 1 37 ? -8.857 -14.579 13.058 1.00 41.73 37 ALA B N 1
ATOM 3831 C CA . ALA B 1 37 ? -7.650 -15.286 12.570 1.00 42.08 37 ALA B CA 1
ATOM 3832 C C . ALA B 1 37 ? -7.059 -16.139 13.687 1.00 42.38 37 ALA B C 1
ATOM 3833 O O . ALA B 1 37 ? -5.938 -15.901 14.131 1.00 42.44 37 ALA B O 1
ATOM 3835 N N . PRO B 1 38 ? -7.795 -17.161 14.173 1.00 42.90 38 PRO B N 1
ATOM 3836 C CA . PRO B 1 38 ? -7.276 -18.056 15.202 1.00 43.15 38 PRO B CA 1
ATOM 3837 C C . PRO B 1 38 ? -6.440 -19.179 14.578 1.00 43.36 38 PRO B C 1
ATOM 3838 O O . PRO B 1 38 ? -6.778 -19.626 13.496 1.00 43.23 38 PRO B O 1
ATOM 3842 N N . GLY B 1 39 ? -5.371 -19.590 15.262 1.00 43.78 39 GLY B N 1
ATOM 3843 C CA . GLY B 1 39 ? -4.613 -20.805 14.920 1.00 44.29 39 GLY B CA 1
ATOM 3844 C C . GLY B 1 39 ? -5.508 -22.029 14.986 1.00 44.69 39 GLY B C 1
ATOM 3845 O O . GLY B 1 39 ? -6.151 -22.230 16.036 1.00 45.07 39 GLY B O 1
ATOM 3846 N N . THR B 1 40 ? -5.580 -22.800 13.899 1.00 45.03 40 THR B N 1
ATOM 3847 C CA . THR B 1 40 ? -6.166 -24.166 13.885 1.00 45.59 40 THR B CA 1
ATOM 3848 C C . THR B 1 40 ? -5.269 -25.121 13.103 1.00 45.47 40 THR B C 1
ATOM 3849 O O . THR B 1 40 ? -4.284 -24.667 12.491 1.00 45.73 40 THR B O 1
ATOM 3853 N N . SER B 1 41 ? -5.629 -26.403 13.152 1.00 45.45 41 SER B N 1
ATOM 3854 C CA . SER B 1 41 ? -5.191 -27.469 12.221 1.00 45.44 41 SER B CA 1
ATOM 3855 C C . SER B 1 41 ? -6.295 -28.527 12.163 1.00 45.28 41 SER B C 1
ATOM 3856 O O . SER B 1 41 ? -7.249 -28.429 12.962 1.00 44.88 41 SER B O 1
ATOM 3859 N N . SER B 1 42 ? -6.171 -29.490 11.248 1.00 45.48 42 SER B N 1
ATOM 3860 C CA . SER B 1 42 ? -7.095 -30.647 11.102 1.00 45.72 42 SER B CA 1
ATOM 3861 C C . SER B 1 42 ? -7.102 -31.475 12.393 1.00 46.17 42 SER B C 1
ATOM 3862 O O . SER B 1 42 ? -8.108 -32.170 12.639 1.00 46.07 42 SER B O 1
ATOM 3865 N N . ASP B 1 43 ? -6.025 -31.396 13.182 1.00 46.78 43 ASP B N 1
ATOM 3866 C CA . ASP B 1 43 ? -5.805 -32.227 14.397 1.00 47.47 43 ASP B CA 1
ATOM 3867 C C . ASP B 1 43 ? -6.818 -31.842 15.483 1.00 47.88 43 ASP B C 1
ATOM 3868 O O . ASP B 1 43 ? -7.040 -32.666 16.392 1.00 47.95 43 ASP B O 1
ATOM 3873 N N . MET B 1 44 ? -7.407 -30.645 15.394 1.00 48.21 44 MET B N 1
ATOM 3874 C CA . MET B 1 44 ? -8.492 -30.182 16.302 1.00 48.51 44 MET B CA 1
ATOM 3875 C C . MET B 1 44 ? -9.791 -30.924 15.965 1.00 47.48 44 MET B C 1
ATOM 3876 O O . MET B 1 44 ? -10.723 -30.874 16.791 1.00 47.18 44 MET B O 1
ATOM 3881 N N . PHE B 1 45 ? -9.853 -31.579 14.800 1.00 46.50 45 PHE B N 1
ATOM 3882 C CA . PHE B 1 45 ? -11.124 -32.046 14.184 1.00 45.98 45 PHE B CA 1
ATOM 3883 C C . PHE B 1 45 ? -11.074 -33.542 13.847 1.00 46.20 45 PHE B C 1
ATOM 3884 O O . PHE B 1 45 ? -12.153 -34.118 13.591 1.00 46.27 45 PHE B O 1
ATOM 3892 N N . LYS B 1 46 ? -9.892 -34.156 13.851 1.00 46.54 46 LYS B N 1
ATOM 3893 C CA . LYS B 1 46 ? -9.724 -35.600 13.533 1.00 47.09 46 LYS B CA 1
ATOM 3894 C C . LYS B 1 46 ? -10.199 -36.449 14.718 1.00 48.22 46 LYS B C 1
ATOM 3895 O O . LYS B 1 46 ? -10.016 -36.010 15.872 1.00 48.13 46 LYS B O 1
ATOM 3901 N N . SER B 1 47 ? -10.784 -37.619 14.432 1.00 49.78 47 SER B N 1
ATOM 3902 C CA . SER B 1 47 ? -11.272 -38.602 15.436 1.00 51.18 47 SER B CA 1
ATOM 3903 C C . SER B 1 47 ? -10.083 -39.339 16.047 1.00 52.26 47 SER B C 1
ATOM 3904 O O . SER B 1 47 ? -9.056 -39.513 15.393 1.00 52.40 47 SER B O 1
ATOM 3907 N N . PRO B 1 48 ? -10.179 -39.791 17.318 1.00 53.89 48 PRO B N 1
ATOM 3908 C CA . PRO B 1 48 ? -9.066 -40.475 17.980 1.00 54.88 48 PRO B CA 1
ATOM 3909 C C . PRO B 1 48 ? -8.481 -41.645 17.172 1.00 56.12 48 PRO B C 1
ATOM 3910 O O . PRO B 1 48 ? -7.277 -41.824 17.203 1.00 55.94 48 PRO B O 1
ATOM 3914 N N . SER B 1 49 ? -9.337 -42.406 16.481 1.00 57.76 49 SER B N 1
ATOM 3915 C CA . SER B 1 49 ? -8.967 -43.610 15.689 1.00 58.97 49 SER B CA 1
ATOM 3916 C C . SER B 1 49 ? -7.728 -43.317 14.833 1.00 60.26 49 SER B C 1
ATOM 3917 O O . SER B 1 49 ? -6.861 -44.207 14.722 1.00 60.24 49 SER B O 1
ATOM 3919 N N . CYS B 1 50 ? -7.661 -42.114 14.255 1.00 61.81 50 CYS B N 1
ATOM 3920 C CA . CYS B 1 50 ? -6.582 -41.648 13.341 1.00 62.67 50 CYS B CA 1
ATOM 3921 C C . CYS B 1 50 ? -5.201 -41.861 13.975 1.00 63.51 50 CYS B C 1
ATOM 3922 O O . CYS B 1 50 ? -4.250 -42.151 13.221 1.00 63.47 50 CYS B O 1
ATOM 3925 N N . TYR B 1 51 ? -5.095 -41.725 15.301 1.00 64.53 51 TYR B N 1
ATOM 3926 C CA . TYR B 1 51 ? -3.804 -41.659 16.039 1.00 65.15 51 TYR B CA 1
ATOM 3927 C C . TYR B 1 51 ? -3.347 -43.063 16.452 1.00 64.69 51 TYR B C 1
ATOM 3928 O O . TYR B 1 51 ? -2.208 -43.190 16.943 1.00 65.19 51 TYR B O 1
ATOM 3937 N N . THR B 1 52 ? -4.192 -44.079 16.248 1.00 63.82 52 THR B N 1
ATOM 3938 C CA . THR B 1 52 ? -3.846 -45.510 16.467 1.00 63.28 52 THR B CA 1
ATOM 3939 C C . THR B 1 52 ? -3.090 -46.039 15.241 1.00 62.27 52 THR B C 1
ATOM 3940 O O . THR B 1 52 ? -2.497 -47.131 15.344 1.00 62.23 52 THR B O 1
ATOM 3944 N N . LYS B 1 53 ? -3.110 -45.289 14.132 1.00 60.68 53 LYS B N 1
ATOM 3945 C CA . LYS B 1 53 ? -2.439 -45.649 12.852 1.00 59.62 53 LYS B CA 1
ATOM 3946 C C . LYS B 1 53 ? -0.984 -45.190 12.901 1.00 58.14 53 LYS B C 1
ATOM 3947 O O . LYS B 1 53 ? -0.640 -44.294 13.668 1.00 57.82 53 LYS B O 1
ATOM 3953 N N . PRO B 1 54 ? -0.080 -45.795 12.096 1.00 56.54 54 PRO B N 1
ATOM 3954 C CA . PRO B 1 54 ? 1.321 -45.374 12.061 1.00 55.77 54 PRO B CA 1
ATOM 3955 C C . PRO B 1 54 ? 1.551 -43.992 11.432 1.00 54.91 54 PRO B C 1
ATOM 3956 O O . PRO B 1 54 ? 0.662 -43.480 10.774 1.00 54.60 54 PRO B O 1
ATOM 3960 N N . LYS B 1 55 ? 2.751 -43.446 11.650 1.00 53.87 55 LYS B N 1
ATOM 3961 C CA . LYS B 1 55 ? 3.197 -42.123 11.142 1.00 53.33 55 LYS B CA 1
ATOM 3962 C C . LYS B 1 55 ? 3.649 -42.259 9.687 1.00 52.73 55 LYS B C 1
ATOM 3963 O O . LYS B 1 55 ? 4.023 -43.377 9.280 1.00 52.74 55 LYS B O 1
ATOM 3966 N N . ALA B 1 56 ? 3.620 -41.148 8.949 1.00 52.05 56 ALA B N 1
ATOM 3967 C CA . ALA B 1 56 ? 3.970 -41.063 7.514 1.00 51.59 56 ALA B CA 1
ATOM 3968 C C . ALA B 1 56 ? 5.490 -41.117 7.351 1.00 51.12 56 ALA B C 1
ATOM 3969 O O . ALA B 1 56 ? 6.202 -40.893 8.349 1.00 50.98 56 ALA B O 1
ATOM 3971 N N . LYS B 1 57 ? 5.961 -41.393 6.133 1.00 50.81 57 LYS B N 1
ATOM 3972 C CA . LYS B 1 57 ? 7.403 -41.348 5.785 1.00 50.77 57 LYS B CA 1
ATOM 3973 C C . LYS B 1 57 ? 7.836 -39.883 5.722 1.00 50.72 57 LYS B C 1
ATOM 3974 O O . LYS B 1 57 ? 6.971 -39.029 5.450 1.00 50.89 57 LYS B O 1
ATOM 3977 N N . ARG B 1 58 ? 9.114 -39.608 5.944 1.00 50.83 58 ARG B N 1
ATOM 3978 C CA . ARG B 1 58 ? 9.635 -38.225 5.857 1.00 51.00 58 ARG B CA 1
ATOM 3979 C C . ARG B 1 58 ? 9.959 -37.923 4.393 1.00 51.17 58 ARG B C 1
ATOM 3980 O O . ARG B 1 58 ? 10.201 -38.859 3.649 1.00 51.06 58 ARG B O 1
ATOM 3988 N N . TRP B 1 59 ? 9.989 -36.649 4.027 1.00 51.16 59 TRP B N 1
ATOM 3989 C CA . TRP B 1 59 ? 10.198 -36.232 2.615 1.00 51.35 59 TRP B CA 1
ATOM 3990 C C . TRP B 1 59 ? 11.207 -35.084 2.531 1.00 51.79 59 TRP B C 1
ATOM 3991 O O . TRP B 1 59 ? 11.206 -34.381 1.502 1.00 51.87 59 TRP B O 1
ATOM 4002 N N . ASP B 1 60 ? 12.037 -34.908 3.561 1.00 52.48 60 ASP B N 1
ATOM 4003 C CA . ASP B 1 60 ? 13.045 -33.815 3.623 1.00 53.08 60 ASP B CA 1
ATOM 4004 C C . ASP B 1 60 ? 13.831 -33.771 2.311 1.00 52.95 60 ASP B C 1
ATOM 4005 O O . ASP B 1 60 ? 13.978 -32.672 1.743 1.00 52.88 60 ASP B O 1
ATOM 4010 N N . HIS B 1 61 ? 14.330 -34.930 1.873 1.00 52.80 61 HIS B N 1
ATOM 4011 C CA . HIS B 1 61 ? 15.192 -35.086 0.672 1.00 52.81 61 HIS B CA 1
ATOM 4012 C C . HIS B 1 61 ? 14.470 -34.573 -0.581 1.00 51.87 61 HIS B C 1
ATOM 4013 O O . HIS B 1 61 ? 15.172 -34.224 -1.549 1.00 52.02 61 HIS B O 1
ATOM 4020 N N . TYR B 1 62 ? 13.132 -3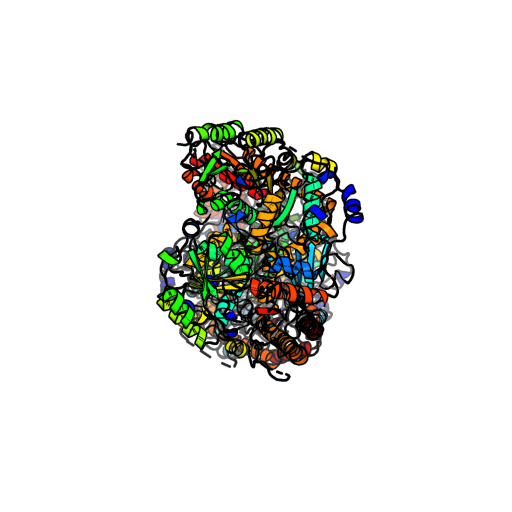4.522 -0.572 1.00 50.56 62 TYR B N 1
ATOM 4021 C CA . TYR B 1 62 ? 12.305 -34.194 -1.766 1.00 49.57 62 TYR B CA 1
ATOM 4022 C C . TYR B 1 62 ? 11.911 -32.709 -1.781 1.00 48.13 62 TYR B C 1
ATOM 4023 O O . TYR B 1 62 ? 11.432 -32.249 -2.836 1.00 48.04 62 TYR B O 1
ATOM 4032 N N . LEU B 1 63 ? 12.096 -31.981 -0.673 1.00 46.66 63 LEU B N 1
ATOM 4033 C CA . LEU B 1 63 ? 11.698 -30.549 -0.556 1.00 45.75 63 LEU B CA 1
ATOM 4034 C C . LEU B 1 63 ? 12.668 -29.670 -1.354 1.00 45.61 63 LEU B C 1
ATOM 4035 O O . LEU B 1 63 ? 13.893 -29.825 -1.175 1.00 45.45 63 LEU B O 1
ATOM 4040 N N . SER B 1 64 ? 12.129 -28.781 -2.197 1.00 45.33 64 SER B N 1
ATOM 4041 C CA . SER B 1 64 ? 12.888 -27.751 -2.955 1.00 45.14 64 SER B CA 1
ATOM 4042 C C . SER B 1 64 ? 13.604 -26.823 -1.968 1.00 45.19 64 SER B C 1
ATOM 4043 O O . SER B 1 64 ? 13.154 -26.740 -0.808 1.00 44.57 64 SER B O 1
ATOM 4046 N N . GLU B 1 65 ? 14.676 -26.163 -2.417 1.00 46.01 65 GLU B N 1
ATOM 4047 C CA . GLU B 1 65 ? 15.492 -25.231 -1.599 1.00 46.41 65 GLU B CA 1
ATOM 4048 C C . GLU B 1 65 ? 14.640 -24.002 -1.269 1.00 46.69 65 GLU B C 1
ATOM 4049 O O . GLU B 1 65 ? 14.765 -23.474 -0.146 1.00 46.55 65 GLU B O 1
ATOM 4052 N N . GLU B 1 66 ? 13.808 -23.575 -2.224 1.00 47.20 66 GLU B N 1
ATOM 4053 C CA . GLU B 1 66 ? 12.739 -22.563 -2.024 1.00 47.78 66 GLU B CA 1
ATOM 4054 C C . GLU B 1 66 ? 11.918 -22.955 -0.790 1.00 48.00 66 GLU B C 1
ATOM 4055 O O . GLU B 1 66 ? 11.904 -22.180 0.188 1.00 47.65 66 GLU B O 1
ATOM 4061 N N . SER B 1 67 ? 11.279 -24.128 -0.845 1.00 48.47 67 SER B N 1
ATOM 4062 C CA . SER B 1 67 ? 10.304 -24.635 0.156 1.00 49.12 67 SER B CA 1
ATOM 4063 C C . SER B 1 67 ? 10.958 -24.753 1.540 1.00 50.16 67 SER B C 1
ATOM 4064 O O . SER B 1 67 ? 10.309 -24.355 2.528 1.00 50.15 67 SER B O 1
ATOM 4067 N N . LYS B 1 68 ? 12.187 -25.278 1.612 1.00 51.19 68 LYS B N 1
ATOM 4068 C CA . LYS B 1 68 ? 12.936 -25.455 2.888 1.00 52.05 68 LYS B CA 1
ATOM 4069 C C . LYS B 1 68 ? 13.288 -24.082 3.473 1.00 51.91 68 LYS B C 1
ATOM 4070 O O . LYS B 1 68 ? 13.351 -23.974 4.713 1.00 52.03 68 LYS B O 1
ATOM 4076 N N . SER B 1 69 ? 13.508 -23.080 2.616 1.00 52.04 69 SER B N 1
ATOM 4077 C CA . SER B 1 69 ? 13.890 -21.699 3.012 1.00 52.07 69 SER B CA 1
ATOM 4078 C C . SER B 1 69 ? 12.723 -21.001 3.719 1.00 52.54 69 SER B C 1
ATOM 4079 O O . SER B 1 69 ? 12.995 -20.149 4.588 1.00 53.22 69 SER B O 1
ATOM 4082 N N . ARG B 1 70 ? 11.482 -21.343 3.356 1.00 52.90 70 ARG B N 1
ATOM 4083 C CA . ARG B 1 70 ? 10.261 -20.647 3.844 1.00 53.55 70 ARG B CA 1
ATOM 4084 C C . ARG B 1 70 ? 10.187 -20.784 5.367 1.00 55.18 70 ARG B C 1
ATOM 4085 O O . ARG B 1 70 ? 10.607 -21.832 5.894 1.00 54.92 70 ARG B O 1
ATOM 4093 N N . GLN B 1 71 ? 9.671 -19.749 6.033 1.00 57.84 71 GLN B N 1
ATOM 4094 C CA . GLN B 1 71 ? 9.602 -19.643 7.513 1.00 60.16 71 GLN B CA 1
ATOM 4095 C C . GLN B 1 71 ? 8.263 -19.017 7.912 1.00 61.53 71 GLN B C 1
ATOM 4096 O O . GLN B 1 71 ? 7.581 -18.472 7.023 1.00 61.79 71 GLN B O 1
ATOM 4102 N N . GLN B 1 72 ? 7.911 -19.092 9.198 1.00 63.55 72 GLN B N 1
ATOM 4103 C CA . GLN B 1 72 ? 6.760 -18.352 9.777 1.00 65.05 72 GLN B CA 1
ATOM 4104 C C . GLN B 1 72 ? 7.168 -16.888 9.955 1.00 65.95 72 GLN B C 1
ATOM 4105 O O . GLN B 1 72 ? 8.373 -16.631 10.150 1.00 66.05 72 GLN B O 1
ATOM 4111 N N . SER B 1 73 ? 6.197 -15.974 9.897 1.00 66.83 73 SER B N 1
ATOM 4112 C CA . SER B 1 73 ? 6.398 -14.511 10.067 1.00 67.41 73 SER B CA 1
ATOM 4113 C C . SER B 1 73 ? 7.357 -14.259 11.235 1.00 67.68 73 SER B C 1
ATOM 4114 O O . SER B 1 73 ? 6.918 -14.482 12.382 1.00 67.90 73 SER B O 1
ATOM 4117 N N . GLY B 1 86 ? -5.196 -11.535 29.919 1.00 82.25 86 GLY B N 1
ATOM 4118 C CA . GLY B 1 86 ? -5.829 -10.619 28.952 1.00 81.91 86 GLY B CA 1
ATOM 4119 C C . GLY B 1 86 ? -5.252 -9.221 29.053 1.00 81.39 86 GLY B C 1
ATOM 4120 O O . GLY B 1 86 ? -5.366 -8.615 30.129 1.00 81.24 86 GLY B O 1
ATOM 4121 N N . LEU B 1 87 ? -4.646 -8.723 27.975 1.00 80.41 87 LEU B N 1
ATOM 4122 C CA . LEU B 1 87 ? -4.045 -7.367 27.933 1.00 79.38 87 LEU B CA 1
ATOM 4123 C C . LEU B 1 87 ? -4.420 -6.672 26.625 1.00 76.96 87 LEU B C 1
ATOM 4124 O O . LEU B 1 87 ? -4.979 -7.335 25.722 1.00 76.92 87 LEU B O 1
ATOM 4129 N N . ILE B 1 88 ? -4.084 -5.385 26.541 1.00 73.88 88 ILE B N 1
ATOM 4130 C CA . ILE B 1 88 ? -4.406 -4.490 25.396 1.00 71.83 88 ILE B CA 1
ATOM 4131 C C . ILE B 1 88 ? -3.263 -4.601 24.382 1.00 69.87 88 ILE B C 1
ATOM 4132 O O . ILE B 1 88 ? -2.090 -4.516 24.793 1.00 69.77 88 ILE B O 1
ATOM 4137 N N . SER B 1 89 ? -3.599 -4.835 23.112 1.00 67.11 89 SER B N 1
ATOM 4138 C CA . SER B 1 89 ? -2.626 -4.989 22.000 1.00 65.10 89 SER B CA 1
ATOM 4139 C C . SER B 1 89 ? -2.662 -3.758 21.090 1.00 63.13 89 SER B C 1
ATOM 4140 O O . SER B 1 89 ? -3.762 -3.388 20.632 1.00 63.15 89 SER B O 1
ATOM 4143 N N . LEU B 1 90 ? -1.495 -3.154 20.851 1.00 60.90 90 LEU B N 1
ATOM 4144 C CA . LEU B 1 90 ? -1.247 -2.206 19.732 1.00 59.01 90 LEU B CA 1
ATOM 4145 C C . LEU B 1 90 ? -0.216 -2.842 18.793 1.00 57.51 90 LEU B C 1
ATOM 4146 O O . LEU B 1 90 ? 0.609 -2.099 18.227 1.00 57.22 90 LEU B O 1
ATOM 4151 N N . GLY B 1 91 ? -0.275 -4.169 18.637 1.00 56.12 91 GLY B N 1
ATOM 4152 C CA . GLY B 1 91 ? 0.800 -4.990 18.044 1.00 55.14 91 GLY B CA 1
ATOM 4153 C C . GLY B 1 91 ? 0.603 -5.247 16.559 1.00 54.25 91 GLY B C 1
ATOM 4154 O O . GLY B 1 91 ? 1.547 -4.979 15.790 1.00 54.55 91 GLY B O 1
ATOM 4155 N N . GLY B 1 92 ? -0.572 -5.750 16.163 1.00 53.10 92 GLY B N 1
ATOM 4156 C CA . GLY B 1 92 ? -0.841 -6.254 14.800 1.00 52.12 92 GLY B CA 1
ATOM 4157 C C . GLY B 1 92 ? -1.605 -5.255 13.946 1.00 50.98 92 GLY B C 1
ATOM 4158 O O . GLY B 1 92 ? -2.192 -4.317 14.517 1.00 51.38 92 GLY B O 1
ATOM 4159 N N . GLY B 1 93 ? -1.617 -5.462 12.624 1.00 49.88 93 GLY B N 1
ATOM 4160 C CA . GLY B 1 93 ? -2.158 -4.519 11.625 1.00 49.18 93 GLY B CA 1
ATOM 4161 C C . GLY B 1 93 ? -3.573 -4.870 11.193 1.00 48.53 93 GLY B C 1
ATOM 4162 O O . GLY B 1 93 ? -3.967 -4.453 10.087 1.00 48.42 93 GLY B O 1
ATOM 4163 N N . LEU B 1 94 ? -4.313 -5.604 12.030 1.00 47.90 94 LEU B N 1
ATOM 4164 C CA . LEU B 1 94 ? -5.730 -5.990 11.782 1.00 47.41 94 LEU B CA 1
ATOM 4165 C C . LEU B 1 94 ? -6.623 -4.759 11.908 1.00 46.72 94 LEU B C 1
ATOM 4166 O O . LEU B 1 94 ? -6.706 -4.159 12.977 1.00 46.84 94 LEU B O 1
ATOM 4171 N N . PRO B 1 95 ? -7.333 -4.351 10.832 1.00 45.77 95 PRO B N 1
ATOM 4172 C CA . PRO B 1 95 ? -8.244 -3.211 10.910 1.00 45.23 95 PRO B CA 1
ATOM 4173 C C . PRO B 1 95 ? -9.525 -3.553 11.687 1.00 44.82 95 PRO B C 1
ATOM 4174 O O . PRO B 1 95 ? -9.834 -4.724 11.827 1.00 44.76 95 PRO B O 1
ATOM 4178 N N . SER B 1 96 ? -10.220 -2.523 12.172 1.00 44.48 96 SER B N 1
ATOM 4179 C CA . SER B 1 96 ? -11.495 -2.630 12.930 1.00 44.17 96 SER B CA 1
ATOM 4180 C C . SER B 1 96 ? -12.648 -2.950 11.978 1.00 44.00 96 SER B C 1
ATOM 4181 O O . SER B 1 96 ? -12.779 -2.327 10.927 1.00 43.60 96 SER B O 1
ATOM 4184 N N . PRO B 1 97 ? -13.514 -3.932 12.317 1.00 43.76 97 PRO B N 1
ATOM 4185 C CA . PRO B 1 97 ? -14.683 -4.255 11.497 1.00 43.60 97 PRO B CA 1
ATOM 4186 C C . PRO B 1 97 ? -15.624 -3.062 11.268 1.00 43.52 97 PRO B C 1
ATOM 4187 O O . PRO B 1 97 ? -16.399 -3.109 10.330 1.00 43.29 97 PRO B O 1
ATOM 4191 N N . GLU B 1 98 ? -15.537 -2.038 12.124 1.00 43.37 98 GLU B N 1
ATOM 4192 C CA . GLU B 1 98 ? -16.344 -0.793 12.017 1.00 43.11 98 GLU B CA 1
ATOM 4193 C C . GLU B 1 98 ? -16.292 -0.283 10.572 1.00 42.68 98 GLU B C 1
ATOM 4194 O O . GLU B 1 98 ? -17.330 0.206 10.084 1.00 42.92 98 GLU B O 1
ATOM 4196 N N . TYR B 1 99 ? -15.133 -0.396 9.922 1.00 42.21 99 TYR B N 1
ATOM 4197 C CA . TYR B 1 99 ? -14.865 0.140 8.561 1.00 41.81 99 TYR B CA 1
ATOM 4198 C C . TYR B 1 99 ? -14.939 -0.982 7.518 1.00 40.50 99 TYR B C 1
ATOM 4199 O O . TYR B 1 99 ? -14.366 -0.814 6.424 1.00 40.58 99 TYR B O 1
ATOM 4208 N N . PHE B 1 100 ? -15.616 -2.088 7.845 1.00 38.95 100 PHE B N 1
ATOM 4209 C CA . PHE B 1 100 ? -16.148 -3.061 6.854 1.00 37.88 100 PHE B CA 1
ATOM 4210 C C . PHE B 1 100 ? -17.613 -2.720 6.606 1.00 38.01 100 PHE B C 1
ATOM 4211 O O . PHE B 1 100 ? -18.448 -2.896 7.490 1.00 38.15 100 PHE B O 1
ATOM 4219 N N . PRO B 1 101 ? -17.976 -2.219 5.405 1.00 38.11 101 PRO B N 1
ATOM 4220 C CA . PRO B 1 101 ? -19.319 -1.696 5.170 1.00 38.60 101 PRO B CA 1
ATOM 4221 C C . PRO B 1 101 ? -20.331 -2.765 4.732 1.00 39.35 101 PRO B C 1
ATOM 4222 O O . PRO B 1 101 ? -21.150 -2.476 3.879 1.00 40.01 101 PRO B O 1
ATOM 4226 N N . PHE B 1 102 ? -20.245 -3.963 5.317 1.00 39.91 102 PHE B N 1
ATOM 4227 C CA . PHE B 1 102 ? -21.212 -5.074 5.122 1.00 40.49 102 PHE B CA 1
ATOM 4228 C C . PHE B 1 102 ? -21.766 -5.498 6.484 1.00 41.18 102 PHE B C 1
ATOM 4229 O O . PHE B 1 102 ? -21.003 -6.037 7.310 1.00 41.13 102 PHE B O 1
ATOM 4237 N N . GLU B 1 103 ? -23.061 -5.253 6.704 1.00 42.21 103 GLU B N 1
ATOM 4238 C CA . GLU B 1 103 ? -23.767 -5.565 7.973 1.00 43.20 103 GLU B CA 1
ATOM 4239 C C . GLU B 1 103 ? -24.312 -6.995 7.902 1.00 44.41 103 GLU B C 1
ATOM 4240 O O . GLU B 1 103 ? -24.218 -7.715 8.917 1.00 44.61 103 GLU B O 1
ATOM 4242 N N . GLU B 1 104 ? -24.852 -7.383 6.742 1.00 45.88 104 GLU B N 1
ATOM 4243 C CA . GLU B 1 104 ? -25.496 -8.703 6.509 1.00 47.00 104 GLU B CA 1
ATOM 4244 C C . GLU B 1 104 ? -25.124 -9.224 5.118 1.00 47.35 104 GLU B C 1
ATOM 4245 O O . GLU B 1 104 ? -25.090 -8.415 4.172 1.00 47.19 104 GLU B O 1
ATOM 4251 N N . ILE B 1 105 ? -24.865 -10.530 5.011 1.00 48.05 105 ILE B N 1
ATOM 4252 C CA . ILE B 1 105 ? -24.721 -11.260 3.717 1.00 48.70 105 ILE B CA 1
ATOM 4253 C C . ILE B 1 105 ? -25.657 -12.473 3.745 1.00 48.37 105 ILE B C 1
ATOM 4254 O O . ILE B 1 105 ? -25.448 -13.362 4.594 1.00 48.01 105 ILE B O 1
ATOM 4259 N N . SER B 1 106 ? -26.657 -12.488 2.858 1.00 48.03 106 SER B N 1
ATOM 4260 C CA . SER B 1 106 ? -27.674 -13.565 2.733 1.00 47.75 106 SER B CA 1
ATOM 4261 C C . SER B 1 106 ? -27.488 -14.316 1.411 1.00 47.47 106 SER B C 1
ATOM 4262 O O . SER B 1 106 ? -27.134 -13.672 0.404 1.00 47.18 106 SER B O 1
ATOM 4265 N N . VAL B 1 107 ? -27.722 -15.631 1.430 1.00 47.19 107 VAL B N 1
ATOM 4266 C CA . VAL B 1 107 ? -27.778 -16.503 0.220 1.00 46.96 107 VAL B CA 1
ATOM 4267 C C . VAL B 1 107 ? -29.067 -17.328 0.278 1.00 47.01 107 VAL B C 1
ATOM 4268 O O . VAL B 1 107 ? -29.430 -17.780 1.383 1.00 46.68 107 VAL B O 1
ATOM 4272 N N . LYS B 1 108 ? -29.730 -17.503 -0.869 1.00 47.34 108 LYS B N 1
ATOM 4273 C CA . LYS B 1 108 ? -30.902 -18.404 -1.023 1.00 47.89 108 LYS B CA 1
ATOM 4274 C C . LYS B 1 108 ? -30.411 -19.737 -1.596 1.00 47.35 108 LYS B C 1
ATOM 4275 O O . LYS B 1 108 ? -29.867 -19.730 -2.718 1.00 46.58 108 LYS B O 1
ATOM 4281 N N . VAL B 1 109 ? -30.589 -20.830 -0.849 1.00 47.32 109 VAL B N 1
ATOM 4282 C CA . VAL B 1 109 ? -29.993 -22.161 -1.171 1.00 47.40 109 VAL B CA 1
ATOM 4283 C C . VAL B 1 109 ? -31.086 -23.224 -1.206 1.00 48.15 109 VAL B C 1
ATOM 4284 O O . VAL B 1 109 ? -32.101 -23.111 -0.523 1.00 48.06 109 VAL B O 1
ATOM 4288 N N . PRO B 1 110 ? -30.892 -24.293 -2.010 1.00 49.45 110 PRO B N 1
ATOM 4289 C CA . PRO B 1 110 ? -31.848 -25.394 -2.072 1.00 50.49 110 PRO B CA 1
ATOM 4290 C C . PRO B 1 110 ? -31.940 -26.133 -0.730 1.00 52.05 110 PRO B C 1
ATOM 4291 O O . PRO B 1 110 ? -30.913 -26.432 -0.147 1.00 52.47 110 PRO B O 1
ATOM 4295 N N . THR B 1 111 ? -33.172 -26.382 -0.278 1.00 53.77 111 THR B N 1
ATOM 4296 C CA . THR B 1 111 ? -33.509 -27.214 0.906 1.00 55.25 111 THR B CA 1
ATOM 4297 C C . THR B 1 111 ? -33.549 -28.672 0.447 1.00 56.65 111 THR B C 1
ATOM 4298 O O . THR B 1 111 ? -34.264 -29.012 -0.493 1.00 56.41 111 THR B O 1
ATOM 4302 N N . PRO B 1 112 ? -32.773 -29.572 1.093 1.00 58.45 112 PRO B N 1
ATOM 4303 C CA . PRO B 1 112 ? -32.374 -30.854 0.500 1.00 59.51 112 PRO B CA 1
ATOM 4304 C C . PRO B 1 112 ? -33.360 -31.653 -0.349 1.00 60.54 112 PRO B C 1
ATOM 4305 O O . PRO B 1 112 ? -32.947 -32.246 -1.343 1.00 60.83 112 PRO B O 1
ATOM 4309 N N . PRO B 1 113 ? -34.666 -31.751 -0.011 1.00 61.47 113 PRO B N 1
ATOM 4310 C CA . PRO B 1 113 ? -35.613 -32.443 -0.883 1.00 61.57 113 PRO B CA 1
ATOM 4311 C C . PRO B 1 113 ? -35.396 -32.110 -2.369 1.00 61.10 113 PRO B C 1
ATOM 4312 O O . PRO B 1 113 ? -35.165 -33.024 -3.141 1.00 61.67 113 PRO B O 1
ATOM 4316 N N . GLY B 1 114 ? -35.460 -30.821 -2.726 1.00 59.96 114 GLY B N 1
ATOM 4317 C CA . GLY B 1 114 ? -35.460 -30.343 -4.125 1.00 58.89 114 GLY B CA 1
ATOM 4318 C C . GLY B 1 114 ? -34.283 -29.430 -4.430 1.00 57.77 114 GLY B C 1
ATOM 4319 O O . GLY B 1 114 ? -34.181 -28.364 -3.790 1.00 57.71 114 GLY B O 1
ATOM 4320 N N . PHE B 1 115 ? -33.444 -29.815 -5.400 1.00 56.71 115 PHE B N 1
ATOM 4321 C CA . PHE B 1 115 ? -32.111 -29.208 -5.666 1.00 55.93 115 PHE B CA 1
ATOM 4322 C C . PHE B 1 115 ? -32.091 -28.424 -6.986 1.00 55.77 115 PHE B C 1
ATOM 4323 O O . PHE B 1 115 ? -31.023 -27.872 -7.317 1.00 55.79 115 PHE B O 1
ATOM 4331 N N . SER B 1 116 ? -33.211 -28.365 -7.714 1.00 55.74 116 SER B N 1
ATOM 4332 C CA . SER B 1 116 ? -33.327 -27.645 -9.012 1.00 55.92 116 SER B CA 1
ATOM 4333 C C . SER B 1 116 ? -33.517 -26.151 -8.762 1.00 55.97 116 SER B C 1
ATOM 4334 O O . SER B 1 116 ? -34.016 -25.754 -7.711 1.00 55.51 116 SER B O 1
ATOM 4337 N N . PRO B 1 117 ? -33.122 -25.276 -9.717 1.00 56.62 117 PRO B N 1
ATOM 4338 C CA . PRO B 1 117 ? -33.293 -23.831 -9.557 1.00 57.41 117 PRO B CA 1
ATOM 4339 C C . PRO B 1 117 ? -34.756 -23.446 -9.285 1.00 58.85 117 PRO B C 1
ATOM 4340 O O . PRO B 1 117 ? -34.982 -22.564 -8.475 1.00 58.95 117 PRO B O 1
ATOM 4344 N N . HIS B 1 118 ? -35.702 -24.111 -9.960 1.00 60.41 118 HIS B N 1
ATOM 4345 C CA . HIS B 1 118 ? -37.168 -23.943 -9.762 1.00 61.33 118 HIS B CA 1
ATOM 4346 C C . HIS B 1 118 ? -37.537 -24.299 -8.317 1.00 60.94 118 HIS B C 1
ATOM 4347 O O . HIS B 1 118 ? -38.350 -23.565 -7.721 1.00 60.73 118 HIS B O 1
ATOM 4354 N N . GLU B 1 119 ? -36.965 -25.384 -7.784 1.00 61.16 119 GLU B N 1
ATOM 4355 C CA . GLU B 1 119 ? -37.269 -25.903 -6.423 1.00 61.44 119 GLU B CA 1
ATOM 4356 C C . GLU B 1 119 ? -36.708 -24.942 -5.368 1.00 61.60 119 GLU B C 1
ATOM 4357 O O . GLU B 1 119 ? -37.429 -24.673 -4.387 1.00 61.30 119 GLU B O 1
ATOM 4363 N N . THR B 1 120 ? -35.480 -24.441 -5.555 1.00 61.87 120 THR B N 1
ATOM 4364 C CA . THR B 1 120 ? -34.822 -23.500 -4.607 1.00 62.14 120 THR B CA 1
ATOM 4365 C C . THR B 1 120 ? -35.619 -22.188 -4.570 1.00 62.54 120 THR B C 1
ATOM 4366 O O . THR B 1 120 ? -35.833 -21.680 -3.453 1.00 62.50 120 THR B O 1
ATOM 4370 N N . GLN B 1 121 ? -36.054 -21.670 -5.727 1.00 62.89 121 GLN B N 1
ATOM 4371 C CA . GLN B 1 121 ? -36.963 -20.492 -5.812 1.00 63.39 121 GLN B CA 1
ATOM 4372 C C . GLN B 1 121 ? -38.210 -20.766 -4.966 1.00 63.31 121 GLN B C 1
ATOM 4373 O O . GLN B 1 121 ? -38.569 -19.910 -4.136 1.00 63.02 121 GLN B O 1
ATOM 4379 N N . GLU B 1 122 ? -38.833 -21.929 -5.183 1.00 63.21 122 GLU B N 1
ATOM 4380 C CA . GLU B 1 122 ? -40.124 -22.343 -4.570 1.00 62.57 122 GLU B CA 1
ATOM 4381 C C . GLU B 1 122 ? -39.960 -22.524 -3.056 1.00 61.61 122 GLU B C 1
ATOM 4382 O O . GLU B 1 122 ? -40.708 -21.866 -2.304 1.00 61.65 122 GLU B O 1
ATOM 4384 N N . SER B 1 123 ? -39.024 -23.379 -2.629 1.00 59.89 123 SER B N 1
ATOM 4385 C CA . SER B 1 123 ? -38.928 -23.898 -1.238 1.00 58.42 123 SER B CA 1
ATOM 4386 C C . SER B 1 123 ? -37.523 -23.702 -0.654 1.00 56.55 123 SER B C 1
ATOM 4387 O O . SER B 1 123 ? -37.244 -24.304 0.403 1.00 56.59 123 SER B O 1
ATOM 4390 N N . GLY B 1 124 ? -36.677 -22.895 -1.301 1.00 54.28 124 GLY B N 1
ATOM 4391 C CA . GLY B 1 124 ? -35.291 -22.635 -0.859 1.00 52.33 124 GLY B CA 1
ATOM 4392 C C . GLY B 1 124 ? -35.246 -22.000 0.522 1.00 50.43 124 GLY B C 1
ATOM 4393 O O . GLY B 1 124 ? -36.281 -21.452 0.952 1.00 50.19 124 GLY B O 1
ATOM 4394 N N . ALA B 1 125 ? -34.090 -22.066 1.192 1.00 48.12 125 ALA B N 1
ATOM 4395 C CA . ALA B 1 125 ? -33.844 -21.460 2.522 1.00 46.41 125 ALA B CA 1
ATOM 4396 C C . ALA B 1 125 ? -32.921 -20.247 2.369 1.00 45.04 125 ALA B C 1
ATOM 4397 O O . ALA B 1 125 ? -31.952 -20.333 1.589 1.00 44.75 125 ALA B O 1
ATOM 4399 N N . VAL B 1 126 ? -33.223 -19.159 3.086 1.00 43.43 126 VAL B N 1
ATOM 4400 C CA . VAL B 1 126 ? -32.381 -17.924 3.144 1.00 42.32 126 VAL B CA 1
ATOM 4401 C C . VAL B 1 126 ? -31.453 -18.028 4.358 1.00 41.61 126 VAL B C 1
ATOM 4402 O O . VAL B 1 126 ? -31.970 -18.133 5.486 1.00 41.52 126 VAL B O 1
ATOM 4406 N N . LEU B 1 127 ? -30.136 -18.002 4.132 1.00 41.20 127 LEU B N 1
ATOM 4407 C CA . LEU B 1 127 ? -29.111 -18.005 5.210 1.00 41.06 127 LEU B CA 1
ATOM 4408 C C . LEU B 1 127 ? -28.520 -16.597 5.338 1.00 41.41 127 LEU B C 1
ATOM 4409 O O . LEU B 1 127 ? -27.990 -16.086 4.333 1.00 41.10 127 LEU B O 1
ATOM 4414 N N . THR B 1 128 ? -28.623 -15.999 6.529 1.00 42.23 128 THR B N 1
ATOM 4415 C CA . THR B 1 128 ? -28.099 -14.644 6.849 1.00 43.15 128 THR B CA 1
ATOM 4416 C C . THR B 1 128 ? -26.882 -14.772 7.771 1.00 43.93 128 THR B C 1
ATOM 4417 O O . THR B 1 128 ? -27.013 -15.402 8.839 1.00 44.31 128 THR B O 1
ATOM 4421 N N . ALA B 1 129 ? -25.747 -14.199 7.361 1.00 44.90 129 ALA B N 1
ATOM 4422 C CA . ALA B 1 129 ? -24.526 -14.050 8.185 1.00 45.88 129 ALA B CA 1
ATOM 4423 C C . ALA B 1 129 ? -24.405 -12.590 8.633 1.00 46.86 129 ALA B C 1
ATOM 4424 O O . ALA B 1 129 ? -24.173 -11.722 7.768 1.00 46.28 129 ALA B O 1
ATOM 4426 N N . LYS B 1 130 ? -24.569 -12.337 9.935 1.00 48.47 130 LYS B N 1
ATOM 4427 C CA . LYS B 1 130 ? -24.574 -10.972 10.527 1.00 49.64 130 LYS B CA 1
ATOM 4428 C C . LYS B 1 130 ? -23.325 -10.751 11.382 1.00 49.31 130 LYS B C 1
ATOM 4429 O O . LYS B 1 130 ? -22.830 -11.725 11.982 1.00 49.12 130 LYS B O 1
ATOM 4435 N N . LYS B 1 131 ? -22.856 -9.501 11.432 1.00 49.15 131 LYS B N 1
ATOM 4436 C CA . LYS B 1 131 ? -21.962 -8.984 12.499 1.00 48.95 131 LYS B CA 1
ATOM 4437 C C . LYS B 1 131 ? -22.693 -9.111 13.838 1.00 48.74 131 LYS B C 1
ATOM 4438 O O . LYS B 1 131 ? -23.847 -8.647 13.925 1.00 48.64 131 LYS B O 1
ATOM 4444 N N . GLY B 1 132 ? -22.046 -9.721 14.835 1.00 48.90 132 GLY B N 1
ATOM 4445 C CA . GLY B 1 132 ? -22.629 -9.962 16.168 1.00 49.05 132 GLY B CA 1
ATOM 4446 C C . GLY B 1 132 ? -23.285 -11.329 16.263 1.00 49.20 132 GLY B C 1
ATOM 4447 O O . GLY B 1 132 ? -23.786 -11.663 17.353 1.00 49.28 132 GLY B O 1
ATOM 4448 N N . ASP B 1 133 ? -23.289 -12.086 15.163 1.00 49.42 133 ASP B N 1
ATOM 4449 C CA . ASP B 1 133 ? -23.835 -13.469 15.107 1.00 49.66 133 ASP B CA 1
ATOM 4450 C C . ASP B 1 133 ? -23.307 -14.267 16.302 1.00 49.46 133 ASP B C 1
ATOM 4451 O O . ASP B 1 133 ? -24.113 -14.964 16.950 1.00 48.96 133 ASP B O 1
ATOM 4456 N N . VAL B 1 134 ? -22.004 -14.167 16.577 1.00 49.64 134 VAL B N 1
ATOM 4457 C CA . VAL B 1 134 ? -21.329 -14.924 17.674 1.00 50.08 134 VAL B CA 1
ATOM 4458 C C . VAL B 1 134 ? -21.811 -14.384 19.028 1.00 50.32 134 VAL B C 1
ATOM 4459 O O . VAL B 1 134 ? -22.093 -15.216 19.912 1.00 50.45 134 VAL B O 1
ATOM 4463 N N . GLN B 1 135 ? -21.913 -13.059 19.193 1.00 50.98 135 GLN B N 1
ATOM 4464 C CA . GLN B 1 135 ? -22.434 -12.439 20.442 1.00 51.67 135 GLN B CA 1
ATOM 4465 C C . GLN B 1 135 ? -23.889 -12.875 20.643 1.00 51.61 135 GLN B C 1
ATOM 4466 O O . GLN B 1 135 ? -24.266 -13.161 21.796 1.00 51.56 135 GLN B O 1
ATOM 4472 N N . ALA B 1 136 ? -24.663 -12.929 19.554 1.00 51.65 136 ALA B N 1
ATOM 4473 C CA . ALA B 1 136 ? -26.132 -13.125 19.559 1.00 51.53 136 ALA B CA 1
ATOM 4474 C C . ALA B 1 136 ? -26.476 -14.620 19.561 1.00 51.71 136 ALA B C 1
ATOM 4475 O O . ALA B 1 136 ? -27.676 -14.952 19.537 1.00 51.78 136 ALA B O 1
ATOM 4477 N N . GLY B 1 137 ? -25.456 -15.483 19.592 1.00 52.27 137 GLY B N 1
ATOM 4478 C CA . GLY B 1 137 ? -25.605 -16.949 19.677 1.00 52.66 137 GLY B CA 1
ATOM 4479 C C . GLY B 1 137 ? -26.206 -17.539 18.414 1.00 53.11 137 GLY B C 1
ATOM 4480 O O . GLY B 1 137 ? -26.626 -18.712 18.462 1.00 53.04 137 GLY B O 1
ATOM 4481 N N . ARG B 1 138 ? -26.244 -16.771 17.320 1.00 53.68 138 ARG B N 1
ATOM 4482 C CA . ARG B 1 138 ? -26.869 -17.193 16.038 1.00 54.33 138 ARG B CA 1
ATOM 4483 C C . ARG B 1 138 ? -25.954 -18.180 15.304 1.00 53.61 138 ARG B C 1
ATOM 4484 O O . ARG B 1 138 ? -26.469 -19.212 14.832 1.00 53.74 138 ARG B O 1
ATOM 4492 N N . SER B 1 139 ? -24.655 -17.877 15.211 1.00 52.53 139 SER B N 1
ATOM 4493 C CA . SER B 1 139 ? -23.682 -18.620 14.369 1.00 51.58 139 SER B CA 1
ATOM 4494 C C . SER B 1 139 ? -22.335 -18.753 15.088 1.00 50.54 139 SER B C 1
ATOM 4495 O O . SER B 1 139 ? -22.101 -18.001 16.052 1.00 50.70 139 SER B O 1
ATOM 4498 N N . LEU B 1 140 ? -21.491 -19.680 14.625 1.00 49.35 140 LEU B N 1
ATOM 4499 C CA . LEU B 1 140 ? -20.118 -19.910 15.151 1.00 48.43 140 LEU B CA 1
ATOM 4500 C C . LEU B 1 140 ? -19.101 -19.169 14.276 1.00 46.85 140 LEU B C 1
ATOM 4501 O O . LEU B 1 140 ? -17.916 -19.116 14.662 1.00 46.68 140 LEU B O 1
ATOM 4506 N N . TYR B 1 141 ? -19.560 -18.617 13.150 1.00 44.97 141 TYR B N 1
ATOM 4507 C CA . TYR B 1 141 ? -18.744 -17.860 12.165 1.00 43.87 141 TYR B CA 1
ATOM 4508 C C . TYR B 1 141 ? -19.321 -16.447 12.039 1.00 43.08 141 TYR B C 1
ATOM 4509 O O . TYR B 1 141 ? -20.422 -16.301 11.472 1.00 43.04 141 TYR B O 1
ATOM 4518 N N . ASP B 1 142 ? -18.647 -15.479 12.643 1.00 42.49 142 ASP B N 1
ATOM 4519 C CA . ASP B 1 142 ? -19.129 -14.078 12.634 1.00 42.11 142 ASP B CA 1
ATOM 4520 C C . ASP B 1 142 ? -18.708 -13.419 11.334 1.00 41.34 142 ASP B C 1
ATOM 4521 O O . ASP B 1 142 ? -17.581 -13.610 10.935 1.00 41.09 142 ASP B O 1
ATOM 4526 N N . LEU B 1 143 ? -19.566 -12.568 10.777 1.00 40.65 143 LEU B N 1
ATOM 4527 C CA . LEU B 1 143 ? -19.255 -11.832 9.529 1.00 40.07 143 LEU B CA 1
ATOM 4528 C C . LEU B 1 143 ? -18.055 -10.899 9.736 1.00 39.51 143 LEU B C 1
ATOM 4529 O O . LEU B 1 143 ? -17.337 -10.701 8.785 1.00 39.46 143 LEU B O 1
ATOM 4534 N N . GLU B 1 144 ? -17.864 -10.355 10.939 1.00 38.95 144 GLU B N 1
ATOM 4535 C CA . GLU B 1 144 ? -16.703 -9.513 11.290 1.00 38.51 144 GLU B CA 1
ATOM 4536 C C . GLU B 1 144 ? -15.420 -10.323 11.130 1.00 37.87 144 GLU B C 1
ATOM 4537 O O . GLU B 1 144 ? -14.449 -9.749 10.724 1.00 38.24 144 GLU B O 1
ATOM 4540 N N . VAL B 1 145 ? -15.443 -11.606 11.462 1.00 37.09 145 VAL B N 1
ATOM 4541 C CA . VAL B 1 145 ? -14.263 -12.517 11.378 1.00 36.54 145 VAL B CA 1
ATOM 4542 C C . VAL B 1 145 ? -14.028 -12.878 9.907 1.00 35.97 145 VAL B C 1
ATOM 4543 O O . VAL B 1 145 ? -12.871 -12.777 9.451 1.00 35.82 145 VAL B O 1
ATOM 4547 N N . ALA B 1 146 ? -15.091 -13.269 9.197 1.00 35.51 146 ALA B N 1
ATOM 4548 C CA . ALA B 1 146 ? -15.074 -13.628 7.760 1.00 35.03 146 ALA B CA 1
ATOM 4549 C C . ALA B 1 146 ? -14.598 -12.434 6.922 1.00 34.65 146 ALA B C 1
ATOM 4550 O O . ALA B 1 146 ? -13.896 -12.670 5.919 1.00 34.56 146 ALA B O 1
ATOM 4552 N N . LEU B 1 147 ? -14.964 -11.207 7.313 1.00 34.23 147 LEU B N 1
ATOM 4553 C CA . LEU B 1 147 ? -14.651 -9.965 6.552 1.00 34.02 147 LEU B CA 1
ATOM 4554 C C . LEU B 1 147 ? -13.213 -9.519 6.840 1.00 34.19 147 LEU B C 1
ATOM 4555 O O . LEU B 1 147 ? -12.681 -8.718 6.047 1.00 34.18 147 LEU B O 1
ATOM 4560 N N . ASN B 1 148 ? -12.627 -9.998 7.939 1.00 34.69 148 ASN B N 1
ATOM 4561 C CA . ASN B 1 148 ? -11.254 -9.600 8.352 1.00 35.08 148 ASN B CA 1
ATOM 4562 C C . ASN B 1 148 ? -10.218 -10.579 7.796 1.00 35.45 148 ASN B C 1
ATOM 4563 O O . ASN B 1 148 ? -10.588 -11.441 7.008 1.00 35.54 148 ASN B O 1
ATOM 4568 N N . TYR B 1 149 ? -8.963 -10.436 8.223 1.00 36.13 149 TYR B N 1
ATOM 4569 C CA . TYR B 1 149 ? -7.869 -11.332 7.774 1.00 36.64 149 TYR B CA 1
ATOM 4570 C C . TYR B 1 149 ? -8.070 -12.718 8.387 1.00 37.30 149 TYR B C 1
ATOM 4571 O O . TYR B 1 149 ? -8.651 -12.835 9.471 1.00 37.22 149 TYR B O 1
ATOM 4580 N N . GLY B 1 150 ? -7.586 -13.740 7.690 1.00 38.17 150 GLY B N 1
ATOM 4581 C CA . GLY B 1 150 ? -7.685 -15.122 8.181 1.00 38.82 150 GLY B CA 1
ATOM 4582 C C . GLY B 1 150 ? -6.319 -15.770 8.227 1.00 39.47 150 GLY B C 1
ATOM 4583 O O . GLY B 1 150 ? -5.333 -15.090 7.918 1.00 39.20 150 GLY B O 1
ATOM 4584 N N . GLN B 1 151 ? -6.271 -17.033 8.641 1.00 40.53 151 GLN B N 1
ATOM 4585 C CA . GLN B 1 151 ? -4.999 -17.795 8.684 1.00 41.13 151 GLN B CA 1
ATOM 4586 C C . GLN B 1 151 ? -4.815 -18.495 7.336 1.00 41.27 151 GLN B C 1
ATOM 4587 O O . GLN B 1 151 ? -5.796 -18.608 6.590 1.00 41.27 151 GLN B O 1
ATOM 4593 N N . SER B 1 152 ? -3.621 -19.026 7.072 1.00 41.38 152 SER B N 1
ATOM 4594 C CA . SER B 1 152 ? -3.325 -19.667 5.762 1.00 41.41 152 SER B CA 1
ATOM 4595 C C . SER B 1 152 ? -3.998 -21.033 5.582 1.00 41.24 152 SER B C 1
ATOM 4596 O O . SER B 1 152 ? -4.016 -21.517 4.450 1.00 41.17 152 SER B O 1
ATOM 4599 N N . THR B 1 153 ? -4.516 -21.634 6.651 1.00 40.90 153 THR B N 1
ATOM 4600 C CA . THR B 1 153 ? -5.197 -22.947 6.554 1.00 40.66 153 THR B CA 1
ATOM 4601 C C . THR B 1 153 ? -6.688 -22.736 6.292 1.00 39.87 153 THR B C 1
ATOM 4602 O O . THR B 1 153 ? -7.380 -23.734 6.079 1.00 40.01 153 THR B O 1
ATOM 4606 N N . GLY B 1 154 ? -7.154 -21.481 6.313 1.00 38.92 154 GLY B N 1
ATOM 4607 C CA . GLY B 1 154 ? -8.590 -21.162 6.215 1.00 38.02 154 GLY B CA 1
ATOM 4608 C C . GLY B 1 154 ? -9.234 -21.146 7.590 1.00 37.23 154 GLY B C 1
ATOM 4609 O O . GLY B 1 154 ? -8.532 -21.458 8.572 1.00 36.91 154 GLY B O 1
ATOM 4610 N N . SER B 1 155 ? -10.521 -20.797 7.663 1.00 36.71 155 SER B N 1
ATOM 4611 C CA . SER B 1 155 ? -11.305 -20.692 8.922 1.00 36.45 155 SER B CA 1
ATOM 4612 C C . SER B 1 155 ? -11.472 -22.074 9.550 1.00 36.35 155 SER B C 1
ATOM 4613 O O . SER B 1 155 ? -11.640 -23.062 8.839 1.00 36.52 155 SER B O 1
ATOM 4616 N N . PRO B 1 156 ? -11.427 -22.193 10.898 1.00 36.27 156 PRO B N 1
ATOM 4617 C CA . PRO B 1 156 ? -11.711 -23.463 11.566 1.00 36.32 156 PRO B CA 1
ATOM 4618 C C . PRO B 1 156 ? -13.120 -23.969 11.228 1.00 36.14 156 PRO B C 1
ATOM 4619 O O . PRO B 1 156 ? -13.315 -25.170 11.169 1.00 36.31 156 PRO B O 1
ATOM 4623 N N . GLN B 1 157 ? -14.054 -23.037 11.022 1.00 35.85 157 GLN B N 1
ATOM 4624 C CA . GLN B 1 157 ? -15.471 -23.322 10.676 1.00 35.86 157 GLN B CA 1
ATOM 4625 C C . GLN B 1 157 ? -15.512 -24.201 9.420 1.00 35.67 157 GLN B C 1
ATOM 4626 O O . GLN B 1 157 ? -16.196 -25.243 9.459 1.00 35.55 157 GLN B O 1
ATOM 4632 N N . LEU B 1 158 ? -14.810 -23.793 8.366 1.00 35.62 158 LEU B N 1
ATOM 4633 C CA . LEU B 1 158 ? -14.780 -24.530 7.083 1.00 35.35 158 LEU B CA 1
ATOM 4634 C C . LEU B 1 158 ? -13.757 -25.659 7.147 1.00 35.43 158 LEU B C 1
ATOM 4635 O O . LEU B 1 158 ? -14.013 -26.677 6.555 1.00 35.22 158 LEU B O 1
ATOM 4640 N N . LEU B 1 159 ? -12.661 -25.491 7.880 1.00 35.48 159 LEU B N 1
ATOM 4641 C CA . LEU B 1 159 ? -11.634 -26.561 7.929 1.00 35.51 159 LEU B CA 1
ATOM 4642 C C . LEU B 1 159 ? -12.162 -27.798 8.659 1.00 35.57 159 LEU B C 1
ATOM 4643 O O . LEU B 1 159 ? -11.748 -28.880 8.316 1.00 35.85 159 LEU B O 1
ATOM 4648 N N . ARG B 1 160 ? -13.042 -27.615 9.632 1.00 35.58 160 ARG B N 1
ATOM 4649 C CA . ARG B 1 160 ? -13.652 -28.726 10.389 1.00 35.66 160 ARG B CA 1
ATOM 4650 C C . ARG B 1 160 ? -14.507 -29.565 9.439 1.00 35.03 160 ARG B C 1
ATOM 4651 O O . ARG B 1 160 ? -14.385 -30.752 9.464 1.00 35.14 160 ARG B O 1
ATOM 4659 N N . PHE B 1 161 ? -15.323 -28.923 8.618 1.00 34.44 161 PHE B N 1
ATOM 4660 C CA . PHE B 1 161 ? -16.213 -29.614 7.652 1.00 33.84 161 PHE B CA 1
ATOM 4661 C C . PHE B 1 161 ? -15.364 -30.391 6.641 1.00 33.68 161 PHE B C 1
ATOM 4662 O O . PHE B 1 161 ? -15.678 -31.568 6.376 1.00 33.58 161 PHE B O 1
ATOM 4670 N N . VAL B 1 162 ? -14.325 -29.749 6.100 1.00 33.58 162 VAL B N 1
ATOM 4671 C CA . VAL B 1 162 ? -13.416 -30.335 5.069 1.00 33.60 162 VAL B CA 1
ATOM 4672 C C . VAL B 1 162 ? -12.688 -31.540 5.677 1.00 34.05 162 VAL B C 1
ATOM 4673 O O . VAL B 1 162 ? -12.611 -32.583 4.998 1.00 33.89 162 VAL B O 1
ATOM 4677 N N . THR B 1 163 ? -12.184 -31.403 6.909 1.00 34.76 163 THR B N 1
ATOM 4678 C CA . THR B 1 163 ? -11.458 -32.469 7.652 1.00 35.40 163 THR B CA 1
ATOM 4679 C C . THR B 1 163 ? -12.410 -33.641 7.924 1.00 36.00 163 THR B C 1
ATOM 4680 O O . THR B 1 163 ? -12.038 -34.784 7.590 1.00 35.82 163 THR B O 1
ATOM 4684 N N . GLU B 1 164 ? -13.585 -33.373 8.504 1.00 36.87 164 GLU B N 1
ATOM 4685 C CA . GLU B 1 164 ? -14.628 -34.403 8.762 1.00 37.74 164 GLU B CA 1
ATOM 4686 C C . GLU B 1 164 ? -14.962 -35.103 7.441 1.00 38.31 164 GLU B C 1
ATOM 4687 O O . GLU B 1 164 ? -14.989 -36.350 7.422 1.00 38.70 164 GLU B O 1
ATOM 4693 N N . HIS B 1 165 ? -15.199 -34.321 6.383 1.00 38.78 165 HIS B N 1
ATOM 4694 C CA . HIS B 1 165 ? -15.533 -34.807 5.017 1.00 39.07 165 HIS B CA 1
ATOM 4695 C C . HIS B 1 165 ? -14.444 -35.772 4.536 1.00 39.65 165 HIS B C 1
ATOM 4696 O O . HIS B 1 165 ? -14.795 -36.864 4.046 1.00 39.26 165 HIS B O 1
ATOM 4703 N N . THR B 1 166 ? -13.177 -35.372 4.673 1.00 40.33 166 THR B N 1
ATOM 4704 C CA . THR B 1 166 ? -11.978 -36.159 4.279 1.00 40.89 166 THR B CA 1
ATOM 4705 C C . THR B 1 166 ? -11.980 -37.494 5.033 1.00 41.56 166 THR B C 1
ATOM 4706 O O . THR B 1 166 ? -11.711 -38.529 4.393 1.00 41.66 166 THR B O 1
ATOM 4710 N N . GLU B 1 167 ? -12.282 -37.469 6.335 1.00 42.49 167 GLU B N 1
ATOM 4711 C CA . GLU B 1 167 ? -12.289 -38.677 7.203 1.00 43.15 167 GLU B CA 1
ATOM 4712 C C . GLU B 1 167 ? -13.462 -39.584 6.815 1.00 43.23 167 GLU B C 1
ATOM 4713 O O . GLU B 1 167 ? -13.248 -40.809 6.716 1.00 43.37 167 GLU B O 1
ATOM 4719 N N . LEU B 1 168 ? -14.649 -39.007 6.606 1.00 43.16 168 LEU B N 1
ATOM 4720 C CA . LEU B 1 168 ? -15.892 -39.761 6.293 1.00 43.30 168 LEU B CA 1
ATOM 4721 C C . LEU B 1 168 ? -15.734 -40.498 4.961 1.00 43.44 168 LEU B C 1
ATOM 4722 O O . LEU B 1 168 ? -16.167 -41.663 4.879 1.00 43.33 168 LEU B O 1
ATOM 4727 N N . ILE B 1 169 ? -15.145 -39.839 3.960 1.00 43.87 169 ILE B N 1
ATOM 4728 C CA . ILE B 1 169 ? -15.103 -40.339 2.555 1.00 43.90 169 ILE B CA 1
ATOM 4729 C C . ILE B 1 169 ? -13.850 -41.195 2.331 1.00 43.78 169 ILE B C 1
ATOM 4730 O O . ILE B 1 169 ? -13.999 -42.280 1.739 1.00 43.46 169 ILE B O 1
ATOM 4735 N N . HIS B 1 170 ? -12.667 -40.750 2.767 1.00 43.83 170 HIS B N 1
ATOM 4736 C CA . HIS B 1 170 ? -11.386 -41.414 2.400 1.00 44.02 170 HIS B CA 1
ATOM 4737 C C . HIS B 1 170 ? -10.813 -42.227 3.569 1.00 44.29 170 HIS B C 1
ATOM 4738 O O . HIS B 1 170 ? -10.266 -43.313 3.298 1.00 44.48 170 HIS B O 1
ATOM 4745 N N . ASN B 1 171 ? -10.925 -41.742 4.808 1.00 44.44 171 ASN B N 1
ATOM 4746 C CA . ASN B 1 171 ? -10.432 -42.456 6.017 1.00 44.49 171 ASN B CA 1
ATOM 4747 C C . ASN B 1 171 ? -8.963 -42.826 5.815 1.00 44.41 171 ASN B C 1
ATOM 4748 O O . ASN B 1 171 ? -8.632 -44.004 5.700 1.00 44.14 171 ASN B O 1
ATOM 4753 N N . PRO B 1 172 ? -8.034 -41.842 5.770 1.00 44.43 172 PRO B N 1
ATOM 4754 C CA . PRO B 1 172 ? -6.631 -42.119 5.453 1.00 44.71 172 PRO B CA 1
ATOM 4755 C C . PRO B 1 172 ? -5.970 -43.069 6.450 1.00 45.04 172 PRO B C 1
ATOM 4756 O O . PRO B 1 172 ? -6.191 -42.965 7.654 1.00 45.36 172 PRO B O 1
ATOM 4760 N N . PRO B 1 173 ? -5.134 -44.021 5.974 1.00 45.29 173 PRO B N 1
ATOM 4761 C CA . PRO B 1 173 ? -4.578 -45.075 6.821 1.00 45.43 173 PRO B CA 1
ATOM 4762 C C . PRO B 1 173 ? -3.278 -44.714 7.557 1.00 45.68 173 PRO B C 1
ATOM 4763 O O . PRO B 1 173 ? -2.585 -45.626 7.972 1.00 45.55 173 PRO B O 1
ATOM 4767 N N . TYR B 1 174 ? -2.976 -43.420 7.698 1.00 45.88 174 TYR B N 1
ATOM 4768 C CA . TYR B 1 174 ? -1.797 -42.914 8.452 1.00 45.96 174 TYR B CA 1
ATOM 4769 C C . TYR B 1 174 ? -2.252 -41.778 9.376 1.00 45.77 174 TYR B C 1
ATOM 4770 O O . TYR B 1 174 ? -3.260 -41.115 9.065 1.00 45.86 174 TYR B O 1
ATOM 4779 N N . ALA B 1 175 ? -1.529 -41.578 10.483 1.00 45.73 175 ALA B N 1
ATOM 4780 C CA . ALA B 1 175 ? -1.974 -40.797 11.662 1.00 45.87 175 ALA B CA 1
ATOM 4781 C C . ALA B 1 175 ? -1.934 -39.293 11.371 1.00 46.10 175 ALA B C 1
ATOM 4782 O O . ALA B 1 175 ? -2.936 -38.613 11.667 1.00 46.21 175 ALA B O 1
ATOM 4784 N N . ASP B 1 176 ? -0.824 -38.795 10.819 1.00 46.31 176 ASP B N 1
ATOM 4785 C CA . ASP B 1 176 ? -0.522 -37.340 10.739 1.00 46.49 176 ASP B CA 1
ATOM 4786 C C . ASP B 1 176 ? -0.876 -36.796 9.349 1.00 46.27 176 ASP B C 1
ATOM 4787 O O . ASP B 1 176 ? -0.035 -36.079 8.772 1.00 46.34 176 ASP B O 1
ATOM 4792 N N . TRP B 1 177 ? -2.075 -37.108 8.841 1.00 46.07 177 TRP B N 1
ATOM 4793 C CA . TRP B 1 177 ? -2.664 -36.436 7.651 1.00 46.00 177 TRP B CA 1
ATOM 4794 C C . TRP B 1 177 ? -3.300 -35.115 8.090 1.00 45.83 177 TRP B C 1
ATOM 4795 O O . TRP B 1 177 ? -3.634 -34.984 9.284 1.00 46.08 177 TRP B O 1
ATOM 4806 N N . GLN B 1 178 ? -3.455 -34.181 7.150 1.00 45.42 178 GLN B N 1
ATOM 4807 C CA . GLN B 1 178 ? -3.936 -32.803 7.422 1.00 44.93 178 GLN B CA 1
ATOM 4808 C C . GLN B 1 178 ? -4.557 -32.214 6.155 1.00 43.96 178 GLN B C 1
ATOM 4809 O O . GLN B 1 178 ? -4.094 -32.554 5.049 1.00 43.61 178 GLN B O 1
ATOM 4815 N N . CYS B 1 179 ? -5.569 -31.362 6.329 1.00 43.15 179 CYS B N 1
ATOM 4816 C CA . CYS B 1 179 ? -6.156 -30.520 5.258 1.00 42.66 179 CYS B CA 1
ATOM 4817 C C . CYS B 1 179 ? -5.651 -29.085 5.417 1.00 41.71 179 CYS B C 1
ATOM 4818 O O . CYS B 1 179 ? -5.393 -28.666 6.561 1.00 41.75 179 CYS B O 1
ATOM 4821 N N . CYS B 1 180 ? -5.506 -28.381 4.295 1.00 40.71 180 CYS B N 1
ATOM 4822 C CA . CYS B 1 180 ? -5.242 -26.923 4.226 1.00 40.00 180 CYS B CA 1
ATOM 4823 C C . CYS B 1 180 ? -6.098 -26.330 3.106 1.00 39.29 180 CYS B C 1
ATOM 4824 O O . CYS B 1 180 ? -5.945 -26.773 1.951 1.00 38.98 180 CYS B O 1
ATOM 4827 N N . LEU B 1 181 ? -6.979 -25.385 3.444 1.00 38.64 181 LEU B N 1
ATOM 4828 C CA . LEU B 1 181 ? -7.870 -24.712 2.465 1.00 38.06 181 LEU B CA 1
ATOM 4829 C C . LEU B 1 181 ? -7.012 -23.919 1.475 1.00 37.87 181 LEU B C 1
ATOM 4830 O O . LEU B 1 181 ? -5.850 -23.604 1.806 1.00 37.72 181 LEU B O 1
ATOM 4835 N N . ASN B 1 182 ? -7.590 -23.618 0.310 1.00 37.75 182 ASN B N 1
ATOM 4836 C CA . ASN B 1 182 ? -6.878 -23.192 -0.923 1.00 37.49 182 ASN B CA 1
ATOM 4837 C C . ASN B 1 182 ? -7.681 -22.121 -1.661 1.00 37.15 182 ASN B C 1
ATOM 4838 O O . ASN B 1 182 ? -8.890 -21.986 -1.390 1.00 36.78 182 ASN B O 1
ATOM 4843 N N . ALA B 1 183 ? -7.019 -21.430 -2.591 1.00 37.09 183 ALA B N 1
ATOM 4844 C CA . ALA B 1 183 ? -7.640 -20.568 -3.620 1.00 37.21 183 ALA B CA 1
ATOM 4845 C C . ALA B 1 183 ? -7.949 -21.404 -4.866 1.00 37.16 183 ALA B C 1
ATOM 4846 O O . ALA B 1 183 ? -8.143 -20.810 -5.944 1.00 37.33 183 ALA B O 1
ATOM 4848 N N . GLY B 1 184 ? -7.992 -22.734 -4.718 1.00 37.22 184 GLY B N 1
ATOM 4849 C CA . GLY B 1 184 ? -8.358 -23.676 -5.795 1.00 37.06 184 GLY B CA 1
ATOM 4850 C C . GLY B 1 184 ? -7.219 -24.613 -6.156 1.00 37.00 184 GLY B C 1
ATOM 4851 O O . GLY B 1 184 ? -6.066 -24.321 -5.778 1.00 36.99 184 GLY B O 1
ATOM 4852 N N . SER B 1 185 ? -7.536 -25.695 -6.874 1.00 36.90 185 SER B N 1
ATOM 4853 C CA . SER B 1 185 ? -6.581 -26.746 -7.313 1.00 36.88 185 SER B CA 1
ATOM 4854 C C . SER B 1 185 ? -5.500 -26.138 -8.207 1.00 36.59 185 SER B C 1
ATOM 4855 O O . SER B 1 185 ? -4.360 -26.643 -8.172 1.00 36.77 185 SER B O 1
ATOM 4858 N N . THR B 1 186 ? -5.841 -25.109 -8.988 1.00 36.09 186 THR B N 1
ATOM 4859 C CA . THR B 1 186 ? -4.878 -24.427 -9.888 1.00 35.64 186 THR B CA 1
ATOM 4860 C C . THR B 1 186 ? -3.757 -23.843 -9.031 1.00 35.51 186 THR B C 1
ATOM 4861 O O . THR B 1 186 ? -2.579 -24.014 -9.402 1.00 35.43 186 THR B O 1
ATOM 4865 N N . TYR B 1 187 ? -4.114 -23.192 -7.923 1.00 35.58 187 TYR B N 1
ATOM 4866 C CA . TYR B 1 187 ? -3.138 -22.603 -6.974 1.00 35.71 187 TYR B CA 1
ATOM 4867 C C . TYR B 1 187 ? -2.455 -23.741 -6.210 1.00 35.40 187 TYR B C 1
ATOM 4868 O O . TYR B 1 187 ? -1.223 -23.690 -6.032 1.00 35.07 187 TYR B O 1
ATOM 4877 N N . GLY B 1 188 ? -3.235 -24.739 -5.785 1.00 35.43 188 GLY B N 1
ATOM 4878 C CA . GLY B 1 188 ? -2.719 -25.954 -5.129 1.00 35.64 188 GLY B CA 1
ATOM 4879 C C . GLY B 1 188 ? -1.549 -26.536 -5.903 1.00 35.61 188 GLY B C 1
ATOM 4880 O O . GLY B 1 188 ? -0.467 -26.712 -5.307 1.00 35.29 188 GLY B O 1
ATOM 4881 N N . TRP B 1 189 ? -1.764 -26.807 -7.193 1.00 35.95 189 TRP B N 1
ATOM 4882 C CA . TRP B 1 189 ? -0.797 -27.459 -8.115 1.00 36.29 189 TRP B CA 1
ATOM 4883 C C . TRP B 1 189 ? 0.434 -26.567 -8.315 1.00 36.22 189 TRP B C 1
ATOM 4884 O O . TRP B 1 189 ? 1.559 -27.102 -8.258 1.00 35.87 189 TRP B O 1
ATOM 4895 N N . ASP B 1 190 ? 0.235 -25.263 -8.535 1.00 36.53 190 ASP B N 1
ATOM 4896 C CA . ASP B 1 190 ? 1.342 -24.281 -8.686 1.00 36.88 190 ASP B CA 1
ATOM 4897 C C . ASP B 1 190 ? 2.251 -24.372 -7.455 1.00 36.90 190 ASP B C 1
ATOM 4898 O O . ASP B 1 190 ? 3.483 -24.351 -7.640 1.00 36.77 190 ASP B O 1
ATOM 4903 N N . THR B 1 191 ? 1.675 -24.478 -6.251 1.00 37.05 191 THR B N 1
ATOM 4904 C CA . THR B 1 191 ? 2.438 -24.371 -4.977 1.00 37.18 191 THR B CA 1
ATOM 4905 C C . THR B 1 191 ? 2.981 -25.743 -4.541 1.00 37.46 191 THR B C 1
ATOM 4906 O O . THR B 1 191 ? 3.978 -25.729 -3.791 1.00 37.36 191 THR B O 1
ATOM 4910 N N . VAL B 1 192 ? 2.423 -26.878 -4.989 1.00 37.91 192 VAL B N 1
ATOM 4911 C CA . VAL B 1 192 ? 3.100 -28.194 -4.759 1.00 38.20 192 VAL B CA 1
ATOM 4912 C C . VAL B 1 192 ? 4.235 -28.330 -5.786 1.00 38.56 192 VAL B C 1
ATOM 4913 O O . VAL B 1 192 ? 5.276 -28.908 -5.418 1.00 38.56 192 VAL B O 1
ATOM 4917 N N . LEU B 1 193 ? 4.066 -27.805 -7.009 1.00 39.11 193 LEU B N 1
ATOM 4918 C CA . LEU B 1 193 ? 5.152 -27.769 -8.031 1.00 39.75 193 LEU B CA 1
ATOM 4919 C C . LEU B 1 193 ? 6.369 -27.042 -7.443 1.00 40.43 193 LEU B C 1
ATOM 4920 O O . LEU B 1 193 ? 7.497 -27.524 -7.660 1.00 40.72 193 LEU B O 1
ATOM 4925 N N . ARG B 1 194 ? 6.149 -25.931 -6.728 1.00 41.23 194 ARG B N 1
ATOM 4926 C CA . ARG B 1 194 ? 7.229 -25.096 -6.130 1.00 42.06 194 ARG B CA 1
ATOM 4927 C C . ARG B 1 194 ? 7.839 -25.820 -4.926 1.00 42.26 194 ARG B C 1
ATOM 4928 O O . ARG B 1 194 ? 9.027 -25.582 -4.628 1.00 41.72 194 ARG B O 1
ATOM 4936 N N . MET B 1 195 ? 7.039 -26.659 -4.263 1.00 42.89 195 MET B N 1
ATOM 4937 C CA . MET B 1 195 ? 7.383 -27.353 -2.993 1.00 43.55 195 MET B CA 1
ATOM 4938 C C . MET B 1 195 ? 8.380 -28.483 -3.273 1.00 43.60 195 MET B C 1
ATOM 4939 O O . MET B 1 195 ? 9.316 -28.657 -2.469 1.00 43.38 195 MET B O 1
ATOM 4944 N N . LEU B 1 196 ? 8.188 -29.206 -4.381 1.00 43.91 196 LEU B N 1
ATOM 4945 C CA . LEU B 1 196 ? 8.863 -30.500 -4.665 1.00 44.34 196 LEU B CA 1
ATOM 4946 C C . LEU B 1 196 ? 9.919 -30.341 -5.768 1.00 45.37 196 LEU B C 1
ATOM 4947 O O . LEU B 1 196 ? 10.945 -31.045 -5.691 1.00 45.44 196 LEU B O 1
ATOM 4952 N N . CYS B 1 197 ? 9.686 -29.466 -6.752 1.00 46.59 197 CYS B N 1
ATOM 4953 C CA . CYS B 1 197 ? 10.493 -29.379 -8.001 1.00 47.65 197 CYS B CA 1
ATOM 4954 C C . CYS B 1 197 ? 11.469 -28.198 -7.959 1.00 48.97 197 CYS B C 1
ATOM 4955 O O . CYS B 1 197 ? 11.186 -27.210 -7.253 1.00 49.25 197 CYS B O 1
ATOM 4958 N N . THR B 1 198 ? 12.574 -28.318 -8.703 1.00 50.47 198 THR B N 1
ATOM 4959 C CA . THR B 1 198 ? 13.544 -27.232 -9.002 1.00 51.83 198 THR B CA 1
ATOM 4960 C C . THR B 1 198 ? 13.707 -27.119 -10.522 1.00 52.49 198 THR B C 1
ATOM 4961 O O . THR B 1 198 ? 13.306 -28.068 -11.228 1.00 52.57 198 THR B O 1
ATOM 4965 N N . ARG B 1 199 ? 14.259 -25.998 -10.996 1.00 53.05 199 ARG B N 1
ATOM 4966 C CA . ARG B 1 199 ? 14.580 -25.749 -12.426 1.00 53.49 199 ARG B CA 1
ATOM 4967 C C . ARG B 1 199 ? 15.468 -26.892 -12.933 1.00 52.88 199 ARG B C 1
ATOM 4968 O O . ARG B 1 199 ? 16.577 -27.063 -12.389 1.00 52.81 199 ARG B O 1
ATOM 4976 N N . GLY B 1 200 ? 14.983 -27.652 -13.921 1.00 51.99 200 GLY B N 1
ATOM 4977 C CA . GLY B 1 200 ? 15.713 -28.772 -14.547 1.00 51.66 200 GLY B CA 1
ATOM 4978 C C . GLY B 1 200 ? 15.376 -30.110 -13.911 1.00 51.14 200 GLY B C 1
ATOM 4979 O O . GLY B 1 200 ? 16.268 -30.980 -13.871 1.00 51.45 200 GLY B O 1
ATOM 4980 N N . ASP B 1 201 ? 14.137 -30.274 -13.435 1.00 50.05 201 ASP B N 1
ATOM 4981 C CA . ASP B 1 201 ? 13.597 -31.563 -12.924 1.00 49.21 201 ASP B CA 1
ATOM 4982 C C . ASP B 1 201 ? 12.522 -32.073 -13.886 1.00 48.54 201 ASP B C 1
ATOM 4983 O O . ASP B 1 201 ? 11.926 -31.245 -14.603 1.00 48.52 201 ASP B O 1
ATOM 4988 N N . TYR B 1 202 ? 12.292 -33.388 -13.889 1.00 47.63 202 TYR B N 1
ATOM 4989 C CA . TYR B 1 202 ? 11.156 -34.050 -14.577 1.00 46.92 202 TYR B CA 1
ATOM 4990 C C . TYR B 1 202 ? 10.065 -34.362 -13.551 1.00 46.26 202 TYR B C 1
ATOM 4991 O O . TYR B 1 202 ? 10.385 -34.560 -12.362 1.00 46.06 202 TYR B O 1
ATOM 5000 N N . ILE B 1 203 ? 8.814 -34.389 -14.009 1.00 45.68 203 ILE B N 1
ATOM 5001 C CA . ILE B 1 203 ? 7.653 -34.955 -13.263 1.00 45.60 203 ILE B CA 1
ATOM 5002 C C . ILE B 1 203 ? 6.914 -35.888 -14.225 1.00 45.88 203 ILE B C 1
ATOM 5003 O O . ILE B 1 203 ? 7.064 -35.707 -15.449 1.00 45.90 203 ILE B O 1
ATOM 5008 N N . LEU B 1 204 ? 6.161 -36.849 -13.692 1.00 46.36 204 LEU B N 1
ATOM 5009 C CA . LEU B 1 204 ? 5.471 -37.882 -14.505 1.00 46.83 204 LEU B CA 1
ATOM 5010 C C . LEU B 1 204 ? 3.997 -37.506 -14.661 1.00 47.62 204 LEU B C 1
ATOM 5011 O O . LEU B 1 204 ? 3.333 -37.243 -13.639 1.00 47.51 204 LEU B O 1
ATOM 5016 N N . MET B 1 205 ? 3.530 -37.466 -15.910 1.00 49.10 205 MET B N 1
ATOM 5017 C CA . MET B 1 205 ? 2.120 -37.187 -16.278 1.00 50.33 205 MET B CA 1
ATOM 5018 C C . MET B 1 205 ? 1.645 -38.260 -17.260 1.00 51.94 205 MET B C 1
ATOM 5019 O O . MET B 1 205 ? 2.500 -38.962 -17.834 1.00 52.03 205 MET B O 1
ATOM 5024 N N . GLU B 1 206 ? 0.328 -38.362 -17.437 1.00 54.01 206 GLU B N 1
ATOM 5025 C CA . GLU B 1 206 ? -0.329 -39.283 -18.398 1.00 55.47 206 GLU B CA 1
ATOM 5026 C C . GLU B 1 206 ? -0.101 -38.762 -19.821 1.00 56.60 206 GLU B C 1
ATOM 5027 O O . GLU B 1 206 ? 0.018 -37.531 -19.987 1.00 56.93 206 GLU B O 1
ATOM 5033 N N . GLU B 1 207 ? -0.030 -39.670 -20.797 1.00 57.74 207 GLU B N 1
ATOM 5034 C CA . GLU B 1 207 ? 0.154 -39.360 -22.240 1.00 58.25 207 GLU B CA 1
ATOM 5035 C C . GLU B 1 207 ? -0.620 -38.090 -22.589 1.00 57.96 207 GLU B C 1
ATOM 5036 O O . GLU B 1 207 ? -0.001 -37.121 -23.071 1.00 57.43 207 GLU B O 1
ATOM 5042 N N . TYR B 1 208 ? -1.933 -38.124 -22.363 1.00 57.77 208 TYR B N 1
ATOM 5043 C CA . TYR B 1 208 ? -2.861 -36.983 -22.545 1.00 57.80 208 TYR B CA 1
ATOM 5044 C C . TYR B 1 208 ? -3.345 -36.530 -21.171 1.00 56.43 208 TYR B C 1
ATOM 5045 O O . TYR B 1 208 ? -4.095 -37.280 -20.516 1.00 56.15 208 TYR B O 1
ATOM 5054 N N . THR B 1 209 ? -2.921 -35.339 -20.748 1.00 54.74 209 THR B N 1
ATOM 5055 C CA . THR B 1 209 ? -3.260 -34.769 -19.422 1.00 53.16 209 THR B CA 1
ATOM 5056 C C . THR B 1 209 ? -4.015 -33.453 -19.561 1.00 51.20 209 THR B C 1
ATOM 5057 O O . THR B 1 209 ? -4.307 -33.026 -20.696 1.00 50.61 209 THR B O 1
ATOM 5061 N N . PHE B 1 210 ? -4.282 -32.848 -18.407 1.00 49.10 210 PHE B N 1
ATOM 5062 C CA . PHE B 1 210 ? -4.808 -31.474 -18.238 1.00 47.51 210 PHE B CA 1
ATOM 5063 C C . PHE B 1 210 ? -3.778 -30.473 -18.773 1.00 46.40 210 PHE B C 1
ATOM 5064 O O . PHE B 1 210 ? -2.615 -30.515 -18.325 1.00 45.68 210 PHE B O 1
ATOM 5072 N N . SER B 1 211 ? -4.194 -29.603 -19.699 1.00 45.63 211 SER B N 1
ATOM 5073 C CA . SER B 1 211 ? -3.319 -28.609 -20.376 1.00 45.07 211 SER B CA 1
ATOM 5074 C C . SER B 1 211 ? -2.784 -27.592 -19.361 1.00 44.21 211 SER B C 1
ATOM 5075 O O . SER B 1 211 ? -1.594 -27.236 -19.465 1.00 44.09 211 SER B O 1
ATOM 5078 N N . SER B 1 212 ? -3.621 -27.141 -18.420 1.00 43.49 212 SER B N 1
ATOM 5079 C CA . SER B 1 212 ? -3.260 -26.106 -17.414 1.00 43.37 212 SER B CA 1
ATOM 5080 C C . SER B 1 212 ? -2.204 -26.660 -16.451 1.00 43.00 212 SER B C 1
ATOM 5081 O O . SER B 1 212 ? -1.381 -25.861 -15.961 1.00 42.98 212 SER B O 1
ATOM 5084 N N . ALA B 1 213 ? -2.229 -27.972 -16.193 1.00 42.67 213 ALA B N 1
ATOM 5085 C CA . ALA B 1 213 ? -1.258 -28.682 -15.327 1.00 42.54 213 ALA B CA 1
ATOM 5086 C C . ALA B 1 213 ? 0.135 -28.611 -15.959 1.00 42.51 213 ALA B C 1
ATOM 5087 O O . ALA B 1 213 ? 1.090 -28.245 -15.245 1.00 41.99 213 ALA B O 1
ATOM 5089 N N . LYS B 1 214 ? 0.241 -28.952 -17.248 1.00 42.71 214 LYS B N 1
ATOM 5090 C CA . LYS B 1 214 ? 1.496 -28.842 -18.038 1.00 42.97 214 LYS B CA 1
ATOM 5091 C C . LYS B 1 214 ? 1.867 -27.360 -18.147 1.00 43.07 214 LYS B C 1
ATOM 5092 O O . LYS B 1 214 ? 3.040 -27.017 -17.900 1.00 43.32 214 LYS B O 1
ATOM 5094 N N . GLU B 1 215 ? 0.881 -26.527 -18.493 1.00 43.22 215 GLU B N 1
ATOM 5095 C CA . GLU B 1 215 ? 1.025 -25.059 -18.673 1.00 43.20 215 GLU B CA 1
ATOM 5096 C C . GLU B 1 215 ? 1.623 -24.446 -17.400 1.00 42.61 215 GLU B C 1
ATOM 5097 O O . GLU B 1 215 ? 2.423 -23.497 -17.527 1.00 42.88 215 GLU B O 1
ATOM 5103 N N . THR B 1 216 ? 1.266 -24.976 -16.224 1.00 41.91 216 THR B N 1
ATOM 5104 C CA . THR B 1 216 ? 1.765 -24.509 -14.901 1.00 41.64 216 THR B CA 1
ATOM 5105 C C . THR B 1 216 ? 3.224 -24.939 -14.707 1.00 42.19 216 THR B C 1
ATOM 5106 O O . THR B 1 216 ? 3.979 -24.179 -14.067 1.00 41.95 216 THR B O 1
ATOM 5110 N N . ALA B 1 217 ? 3.600 -26.110 -15.232 1.00 42.93 217 ALA B N 1
ATOM 5111 C CA . ALA B 1 217 ? 4.892 -26.782 -14.954 1.00 43.78 217 ALA B CA 1
ATOM 5112 C C . ALA B 1 217 ? 6.016 -26.207 -15.828 1.00 44.38 217 ALA B C 1
ATOM 5113 O O . ALA B 1 217 ? 7.108 -25.960 -15.278 1.00 44.16 217 ALA B O 1
ATOM 5115 N N . LEU B 1 218 ? 5.775 -26.003 -17.128 1.00 45.34 218 LEU B N 1
ATOM 5116 C CA . LEU B 1 218 ? 6.843 -25.684 -18.119 1.00 46.41 218 LEU B CA 1
ATOM 5117 C C . LEU B 1 218 ? 7.603 -24.427 -17.691 1.00 46.95 218 LEU B C 1
ATOM 5118 O O . LEU B 1 218 ? 8.803 -24.495 -17.432 1.00 47.17 218 LEU B O 1
ATOM 5123 N N . PRO B 1 219 ? 6.953 -23.243 -17.607 1.00 47.43 219 PRO B N 1
ATOM 5124 C CA . PRO B 1 219 ? 7.643 -22.004 -17.240 1.00 47.76 219 PRO B CA 1
ATOM 5125 C C . PRO B 1 219 ? 8.605 -22.097 -16.042 1.00 48.16 219 PRO B C 1
ATOM 5126 O O . PRO B 1 219 ? 9.421 -21.204 -15.901 1.00 47.86 219 PRO B O 1
ATOM 5130 N N . LEU B 1 220 ? 8.499 -23.146 -15.218 1.00 49.02 220 LEU B N 1
ATOM 5131 C CA . LEU B 1 220 ? 9.334 -23.324 -13.996 1.00 49.73 220 LEU B CA 1
ATOM 5132 C C . LEU B 1 220 ? 10.604 -24.117 -14.332 1.00 50.10 220 LEU B C 1
ATOM 5133 O O . LEU B 1 220 ? 11.479 -24.219 -13.450 1.00 50.24 220 LEU B O 1
ATOM 5138 N N . GLY B 1 221 ? 10.696 -24.656 -15.552 1.00 50.46 221 GLY B N 1
ATOM 5139 C CA . GLY B 1 221 ? 11.846 -25.459 -16.014 1.00 50.77 221 GLY B CA 1
ATOM 5140 C C . GLY B 1 221 ? 11.643 -26.937 -15.728 1.00 50.82 221 GLY B C 1
ATOM 5141 O O . GLY B 1 221 ? 12.612 -27.708 -15.873 1.00 51.24 221 GLY B O 1
ATOM 5142 N N . VAL B 1 222 ? 10.423 -27.309 -15.330 1.00 50.86 222 VAL B N 1
ATOM 5143 C CA . VAL B 1 222 ? 9.997 -28.713 -15.057 1.00 50.89 222 VAL B CA 1
ATOM 5144 C C . VAL B 1 222 ? 9.621 -29.373 -16.386 1.00 51.30 222 VAL B C 1
ATOM 5145 O O . VAL B 1 222 ? 8.650 -28.909 -17.018 1.00 51.31 222 VAL B O 1
ATOM 5149 N N . LYS B 1 223 ? 10.361 -30.409 -16.792 1.00 51.65 223 LYS B N 1
ATOM 5150 C CA . LYS B 1 223 ? 10.065 -31.208 -18.010 1.00 51.56 223 LYS B CA 1
ATOM 5151 C C . LYS B 1 223 ? 9.075 -32.317 -17.637 1.00 51.11 223 LYS B C 1
ATOM 5152 O O . LYS B 1 223 ? 8.922 -32.591 -16.430 1.00 51.27 223 LYS B O 1
ATOM 5156 N N . VAL B 1 224 ? 8.428 -32.915 -18.641 1.00 50.89 224 VAL B N 1
ATOM 5157 C CA . VAL B 1 224 ? 7.349 -33.933 -18.473 1.00 50.49 224 VAL B CA 1
ATOM 5158 C C . VAL B 1 224 ? 7.777 -35.232 -19.165 1.00 50.29 224 VAL B C 1
ATOM 5159 O O . VAL B 1 224 ? 7.914 -35.221 -20.404 1.00 50.40 224 VAL B O 1
ATOM 5163 N N . ALA B 1 225 ? 7.981 -36.302 -18.390 1.00 49.97 225 ALA B N 1
ATOM 5164 C CA . ALA B 1 225 ? 8.157 -37.685 -18.891 1.00 49.61 225 ALA B CA 1
ATOM 5165 C C . ALA B 1 225 ? 6.786 -38.365 -18.936 1.00 49.42 225 ALA B C 1
ATOM 5166 O O . ALA B 1 225 ? 6.271 -38.715 -17.857 1.00 49.44 225 ALA B O 1
ATOM 5168 N N . SER B 1 226 ? 6.214 -38.535 -20.130 1.00 49.69 226 SER B N 1
ATOM 5169 C CA . SER B 1 226 ? 4.869 -39.139 -20.317 1.00 50.10 226 SER B CA 1
ATOM 5170 C C . SER B 1 226 ? 4.938 -40.641 -20.031 1.00 50.64 226 SER B C 1
ATOM 5171 O O . SER B 1 226 ? 5.990 -41.249 -20.305 1.00 50.66 226 SER B O 1
ATOM 5174 N N . VAL B 1 227 ? 3.853 -41.192 -19.484 1.00 51.32 227 VAL B N 1
ATOM 5175 C CA . VAL B 1 227 ? 3.651 -42.655 -19.275 1.00 52.08 227 VAL B CA 1
ATOM 5176 C C . VAL B 1 227 ? 2.311 -43.033 -19.909 1.00 53.20 227 VAL B C 1
ATOM 5177 O O . VAL B 1 227 ? 1.318 -42.313 -19.678 1.00 53.17 227 VAL B O 1
ATOM 5181 N N . LYS B 1 228 ? 2.298 -44.116 -20.689 1.00 54.68 228 LYS B N 1
ATOM 5182 C CA . LYS B 1 228 ? 1.163 -44.514 -21.563 1.00 55.96 228 LYS B CA 1
ATOM 5183 C C . LYS B 1 228 ? -0.039 -44.898 -20.695 1.00 57.19 228 LYS B C 1
ATOM 5184 O O . LYS B 1 228 ? 0.153 -45.138 -19.487 1.00 56.92 228 LYS B O 1
ATOM 5187 N N . MET B 1 229 ? -1.227 -44.945 -21.302 1.00 59.20 229 MET B N 1
ATOM 5188 C CA . MET B 1 229 ? -2.517 -45.218 -20.617 1.00 60.96 229 MET B CA 1
ATOM 5189 C C . MET B 1 229 ? -3.433 -46.018 -21.547 1.00 61.49 229 MET B C 1
ATOM 5190 O O . MET B 1 229 ? -3.203 -45.993 -22.773 1.00 61.26 229 MET B O 1
ATOM 5195 N N . ASP B 1 230 ? -4.427 -46.699 -20.971 1.00 62.31 230 ASP B N 1
ATOM 5196 C CA . ASP B 1 230 ? -5.489 -47.431 -21.709 1.00 63.07 230 ASP B CA 1
ATOM 5197 C C . ASP B 1 230 ? -6.828 -46.735 -21.444 1.00 63.23 230 ASP B C 1
ATOM 5198 O O . ASP B 1 230 ? -6.817 -45.657 -20.817 1.00 63.50 230 ASP B O 1
ATOM 5203 N N . ALA B 1 231 ? -7.929 -47.329 -21.910 1.00 63.17 231 ALA B N 1
ATOM 5204 C CA . ALA B 1 231 ? -9.309 -46.825 -21.720 1.00 63.05 231 ALA B CA 1
ATOM 5205 C C . ALA B 1 231 ? -9.586 -46.645 -20.222 1.00 62.54 231 ALA B C 1
ATOM 5206 O O . ALA B 1 231 ? -10.508 -45.881 -19.881 1.00 63.09 231 ALA B O 1
ATOM 5208 N N . GLU B 1 232 ? -8.815 -47.326 -19.367 1.00 61.80 232 GLU B N 1
ATOM 5209 C CA . GLU B 1 232 ? -8.964 -47.286 -17.886 1.00 61.10 232 GLU B CA 1
ATOM 5210 C C . GLU B 1 232 ? -7.879 -46.392 -17.267 1.00 60.28 232 GLU B C 1
ATOM 5211 O O . GLU B 1 232 ? -7.860 -46.272 -16.026 1.00 60.87 232 GLU B O 1
ATOM 5214 N N . GLY B 1 233 ? -7.018 -45.790 -18.093 1.00 58.61 233 GLY B N 1
ATOM 5215 C CA . GLY B 1 233 ? -6.085 -44.724 -17.667 1.00 57.19 233 GLY B CA 1
ATOM 5216 C C . GLY B 1 233 ? -4.643 -45.193 -17.548 1.00 56.04 233 GLY B C 1
ATOM 5217 O O . GLY B 1 233 ? -4.289 -46.199 -18.184 1.00 56.52 233 GLY B O 1
ATOM 5218 N N . LEU B 1 234 ? -3.849 -44.454 -16.761 1.00 54.44 234 LEU B N 1
ATOM 5219 C CA . LEU B 1 234 ? -2.410 -44.691 -16.452 1.00 53.47 234 LEU B CA 1
ATOM 5220 C C . LEU B 1 234 ? -2.120 -46.198 -16.406 1.00 53.10 234 LEU B C 1
ATOM 5221 O O . LEU B 1 234 ? -2.860 -46.913 -15.701 1.00 53.28 234 LEU B O 1
ATOM 5226 N N . LEU B 1 235 ? -1.087 -46.662 -17.123 1.00 52.54 235 LEU B N 1
ATOM 5227 C CA . LEU B 1 235 ? -0.628 -48.080 -17.110 1.00 52.23 235 LEU B CA 1
ATOM 5228 C C . LEU B 1 235 ? 0.526 -48.230 -16.118 1.00 51.95 235 LEU B C 1
ATOM 5229 O O . LEU B 1 235 ? 1.557 -47.575 -16.255 1.00 51.53 235 LEU B O 1
ATOM 5234 N N . PRO B 1 236 ? 0.393 -49.106 -15.097 1.00 52.01 236 PRO B N 1
ATOM 5235 C CA . PRO B 1 236 ? 1.465 -49.328 -14.127 1.00 52.51 236 PRO B CA 1
ATOM 5236 C C . PRO B 1 236 ? 2.757 -49.835 -14.785 1.00 53.60 236 PRO B C 1
ATOM 5237 O O . PRO B 1 236 ? 3.825 -49.497 -14.305 1.00 53.38 236 PRO B O 1
ATOM 5241 N N . GLU B 1 237 ? 2.625 -50.625 -15.857 1.00 55.00 237 GLU B N 1
ATOM 5242 C CA . GLU B 1 237 ? 3.770 -51.201 -16.609 1.00 55.87 237 GLU B CA 1
ATOM 5243 C C . GLU B 1 237 ? 4.636 -50.063 -17.159 1.00 55.69 237 GLU B C 1
ATOM 5244 O O . GLU B 1 237 ? 5.864 -50.099 -16.948 1.00 55.66 237 GLU B O 1
ATOM 5250 N N . SER B 1 238 ? 4.011 -49.100 -17.844 1.00 55.77 238 SER B N 1
ATOM 5251 C CA . SER B 1 238 ? 4.675 -47.919 -18.456 1.00 55.57 238 SER B CA 1
ATOM 5252 C C . SER B 1 238 ? 5.391 -47.117 -17.368 1.00 55.34 238 SER B C 1
ATOM 5253 O O . SER B 1 238 ? 6.573 -46.776 -17.572 1.00 55.20 238 SER B O 1
ATOM 5256 N N . LEU B 1 239 ? 4.702 -46.820 -16.264 1.00 55.11 239 LEU B N 1
ATOM 5257 C CA . LEU B 1 239 ? 5.267 -46.054 -15.121 1.00 55.14 239 LEU B CA 1
ATOM 5258 C C . LEU B 1 239 ? 6.536 -46.763 -14.638 1.00 55.15 239 LEU B C 1
ATOM 5259 O O . LEU B 1 239 ? 7.595 -46.107 -14.591 1.00 55.35 239 LEU B O 1
ATOM 5264 N N . ASP B 1 240 ? 6.425 -48.053 -14.304 1.00 55.36 240 ASP B N 1
ATOM 5265 C CA . ASP B 1 240 ? 7.560 -48.916 -13.881 1.00 55.51 240 ASP B CA 1
ATOM 5266 C C . ASP B 1 240 ? 8.675 -48.830 -14.930 1.00 55.47 240 ASP B C 1
ATOM 5267 O O . ASP B 1 240 ? 9.846 -48.663 -14.536 1.00 54.65 240 ASP B O 1
ATOM 5269 N N . GLU B 1 241 ? 8.307 -48.930 -16.213 1.00 55.89 241 GLU B N 1
ATOM 5270 C CA . GLU B 1 241 ? 9.255 -49.009 -17.358 1.00 56.27 241 GLU B CA 1
ATOM 5271 C C . GLU B 1 241 ? 10.038 -47.696 -17.476 1.00 55.70 241 GLU B C 1
ATOM 5272 O O . GLU B 1 241 ? 11.276 -47.765 -17.614 1.00 55.45 241 GLU B O 1
ATOM 5278 N N . VAL B 1 242 ? 9.357 -46.550 -17.419 1.00 55.06 242 VAL B N 1
ATOM 5279 C CA . VAL B 1 242 ? 9.986 -45.198 -17.537 1.00 54.45 242 VAL B CA 1
ATOM 5280 C C . VAL B 1 242 ? 10.990 -45.017 -16.393 1.00 54.46 242 VAL B C 1
ATOM 5281 O O . VAL B 1 242 ? 12.118 -44.561 -16.666 1.00 54.39 242 VAL B O 1
ATOM 5285 N N . LEU B 1 243 ? 10.584 -45.352 -15.164 1.00 54.81 243 LEU B N 1
ATOM 5286 C CA . LEU B 1 243 ? 11.376 -45.131 -13.924 1.00 55.54 243 LEU B CA 1
ATOM 5287 C C . LEU B 1 243 ? 12.543 -46.124 -13.863 1.00 56.67 243 LEU B C 1
ATOM 5288 O O . LEU B 1 243 ? 13.645 -45.710 -13.452 1.00 56.74 243 LEU B O 1
ATOM 5293 N N . SER B 1 244 ? 12.306 -47.379 -14.257 1.00 58.04 244 SER B N 1
ATOM 5294 C CA . SER B 1 244 ? 13.315 -48.471 -14.260 1.00 58.96 244 SER B CA 1
ATOM 5295 C C . SER B 1 244 ? 14.385 -48.195 -15.322 1.00 59.73 244 SER B C 1
ATOM 5296 O O . SER B 1 244 ? 15.565 -48.500 -15.060 1.00 59.60 244 SER B O 1
ATOM 5299 N N . ASN B 1 245 ? 13.986 -47.637 -16.469 1.00 60.86 245 ASN B N 1
ATOM 5300 C CA . ASN B 1 245 ? 14.861 -47.432 -17.652 1.00 61.72 245 ASN B CA 1
ATOM 5301 C C . ASN B 1 245 ? 15.430 -46.012 -17.657 1.00 62.55 245 ASN B C 1
ATOM 5302 O O . ASN B 1 245 ? 15.998 -45.613 -18.692 1.00 63.07 245 ASN B O 1
ATOM 5307 N N . TRP B 1 246 ? 15.286 -45.276 -16.551 1.00 63.13 246 TRP B N 1
ATOM 5308 C CA . TRP B 1 246 ? 15.703 -43.851 -16.461 1.00 63.55 246 TRP B CA 1
ATOM 5309 C C . TRP B 1 246 ? 17.231 -43.751 -16.458 1.00 64.69 246 TRP B C 1
ATOM 5310 O O . TRP B 1 246 ? 17.864 -44.382 -15.588 1.00 64.76 246 TRP B O 1
ATOM 5321 N N . ASP B 1 247 ? 17.793 -42.977 -17.391 1.00 65.92 247 ASP B N 1
ATOM 5322 C CA . ASP B 1 247 ? 19.232 -42.600 -17.391 1.00 67.07 247 ASP B CA 1
ATOM 5323 C C . ASP B 1 247 ? 19.350 -41.076 -17.310 1.00 67.22 247 ASP B C 1
ATOM 5324 O O . ASP B 1 247 ? 18.837 -40.385 -18.211 1.00 66.82 247 ASP B O 1
ATOM 5329 N N . GLU B 1 248 ? 20.008 -40.596 -16.253 1.00 67.56 248 GLU B N 1
ATOM 5330 C CA . GLU B 1 248 ? 20.228 -39.158 -15.951 1.00 68.07 248 GLU B CA 1
ATOM 5331 C C . GLU B 1 248 ? 20.852 -38.467 -17.168 1.00 68.38 248 GLU B C 1
ATOM 5332 O O . GLU B 1 248 ? 20.417 -37.348 -17.497 1.00 68.18 248 GLU B O 1
ATOM 5334 N N . ALA B 1 249 ? 21.824 -39.120 -17.810 1.00 68.71 249 ALA B N 1
ATOM 5335 C CA . ALA B 1 249 ? 22.640 -38.557 -18.911 1.00 68.75 249 ALA B CA 1
ATOM 5336 C C . ALA B 1 249 ? 21.739 -38.196 -20.097 1.00 68.40 249 ALA B C 1
ATOM 5337 O O . ALA B 1 249 ? 21.735 -37.018 -20.502 1.00 68.69 249 ALA B O 1
ATOM 5339 N N . SER B 1 250 ? 20.998 -39.172 -20.623 1.00 67.71 250 SER B N 1
ATOM 5340 C CA . SER B 1 250 ? 20.140 -39.030 -21.829 1.00 66.80 250 SER B CA 1
ATOM 5341 C C . SER B 1 250 ? 19.059 -37.969 -21.593 1.00 65.71 250 SER B C 1
ATOM 5342 O O . SER B 1 250 ? 18.881 -37.103 -22.471 1.00 65.31 250 SER B O 1
ATOM 5345 N N . ARG B 1 251 ? 18.368 -38.047 -20.451 1.00 64.52 251 ARG B N 1
ATOM 5346 C CA . ARG B 1 251 ? 17.203 -37.188 -20.108 1.00 63.48 251 ARG B CA 1
ATOM 5347 C C . ARG B 1 251 ? 17.692 -35.794 -19.701 1.00 63.74 251 ARG B C 1
ATOM 5348 O O . ARG B 1 251 ? 16.971 -34.812 -19.974 1.00 63.54 251 ARG B O 1
ATOM 5356 N N . GLY B 1 252 ? 18.868 -35.720 -19.070 1.00 64.24 252 GLY B N 1
ATOM 5357 C CA . GLY B 1 252 ? 19.505 -34.461 -18.640 1.00 64.74 252 GLY B CA 1
ATOM 5358 C C . GLY B 1 252 ? 19.144 -34.100 -17.210 1.00 65.26 252 GLY B C 1
ATOM 5359 O O . GLY B 1 252 ? 19.516 -32.993 -16.774 1.00 65.48 252 GLY B O 1
ATOM 5360 N N . SER B 1 253 ? 18.451 -34.997 -16.499 1.00 65.76 253 SER B N 1
ATOM 5361 C CA . SER B 1 253 ? 17.973 -34.783 -15.107 1.00 65.94 253 SER B CA 1
ATOM 5362 C C . SER B 1 253 ? 17.887 -36.111 -14.346 1.00 66.10 253 SER B C 1
ATOM 5363 O O . SER B 1 253 ? 18.034 -37.175 -14.979 1.00 65.68 253 SER B O 1
ATOM 5366 N N . ARG B 1 254 ? 17.651 -36.026 -13.033 1.00 66.41 254 ARG B N 1
ATOM 5367 C CA . ARG B 1 254 ? 17.543 -37.180 -12.100 1.00 66.24 254 ARG B CA 1
ATOM 5368 C C . ARG B 1 254 ? 16.167 -37.833 -12.251 1.00 63.72 254 ARG B C 1
ATOM 5369 O O . ARG B 1 254 ? 15.222 -37.136 -12.671 1.00 63.30 254 ARG B O 1
ATOM 5377 N N . LYS B 1 255 ? 16.073 -39.124 -11.919 1.00 60.88 255 LYS B N 1
ATOM 5378 C CA . LYS B 1 255 ? 14.799 -39.886 -11.857 1.00 58.52 255 LYS B CA 1
ATOM 5379 C C . LYS B 1 255 ? 13.724 -38.991 -11.249 1.00 56.27 255 LYS B C 1
ATOM 5380 O O . LYS B 1 255 ? 13.913 -38.449 -10.163 1.00 55.80 255 LYS B O 1
ATOM 5383 N N . PRO B 1 256 ? 12.567 -38.797 -11.922 1.00 53.80 256 PRO B N 1
ATOM 5384 C CA . PRO B 1 256 ? 11.462 -38.046 -11.329 1.00 52.79 256 PRO B CA 1
ATOM 5385 C C . PRO B 1 256 ? 10.899 -38.803 -10.119 1.00 51.61 256 PRO B C 1
ATOM 5386 O O . PRO B 1 256 ? 10.963 -40.019 -10.118 1.00 51.71 256 PRO B O 1
ATOM 5390 N N . PHE B 1 257 ? 10.370 -38.077 -9.131 1.00 50.24 257 PHE B N 1
ATOM 5391 C CA . PHE B 1 257 ? 9.777 -38.654 -7.897 1.00 49.22 257 PHE B CA 1
ATOM 5392 C C . PHE B 1 257 ? 8.357 -38.111 -7.703 1.00 47.72 257 PHE B C 1
ATOM 5393 O O . PHE B 1 257 ? 7.723 -38.457 -6.688 1.00 47.51 257 PHE B O 1
ATOM 5401 N N . VAL B 1 258 ? 7.873 -37.298 -8.648 1.00 46.19 258 VAL B N 1
ATOM 5402 C CA . VAL B 1 258 ? 6.498 -36.714 -8.614 1.00 45.08 258 VAL B CA 1
ATOM 5403 C C . VAL B 1 258 ? 5.663 -37.318 -9.746 1.00 44.24 258 VAL B C 1
ATOM 5404 O O . VAL B 1 258 ? 6.116 -37.282 -10.908 1.00 44.05 258 VAL B O 1
ATOM 5408 N N . LEU B 1 259 ? 4.478 -37.831 -9.404 1.00 43.41 259 LEU B N 1
ATOM 5409 C CA . LEU B 1 259 ? 3.459 -38.316 -10.371 1.00 42.73 259 LEU B CA 1
ATOM 5410 C C . LEU B 1 259 ? 2.200 -37.455 -10.243 1.00 41.97 259 LEU B C 1
ATOM 5411 O O . LEU B 1 259 ? 1.605 -37.436 -9.147 1.00 42.07 259 LEU B O 1
ATOM 5416 N N . TYR B 1 260 ? 1.824 -36.762 -11.321 1.00 40.82 260 TYR B N 1
ATOM 5417 C CA . TYR B 1 260 ? 0.529 -36.047 -11.454 1.00 40.06 260 TYR B CA 1
ATOM 5418 C C . TYR B 1 260 ? -0.436 -36.939 -12.235 1.00 39.46 260 TYR B C 1
ATOM 5419 O O . TYR B 1 260 ? -0.098 -37.341 -13.365 1.00 39.87 260 TYR B O 1
ATOM 5428 N N . THR B 1 261 ? -1.597 -37.239 -11.649 1.00 38.59 261 THR B N 1
ATOM 5429 C CA . THR B 1 261 ? -2.588 -38.191 -12.211 1.00 38.22 261 THR B CA 1
ATOM 5430 C C . THR B 1 261 ? -4.002 -37.788 -11.781 1.00 37.94 261 THR B C 1
ATOM 5431 O O . THR B 1 261 ? -4.171 -37.363 -10.621 1.00 37.83 261 THR B O 1
ATOM 5435 N N . ILE B 1 262 ? -4.968 -37.917 -12.697 1.00 37.73 262 ILE B N 1
ATOM 5436 C CA . ILE B 1 262 ? -6.424 -37.686 -12.445 1.00 37.73 262 ILE B CA 1
ATOM 5437 C C . ILE B 1 262 ? -7.144 -39.055 -12.461 1.00 38.44 262 ILE B C 1
ATOM 5438 O O . ILE B 1 262 ? -7.691 -39.452 -13.489 1.00 38.56 262 ILE B O 1
ATOM 5443 N N . PRO B 1 263 ? -7.137 -39.820 -11.321 1.00 39.53 263 PRO B N 1
ATOM 5444 C CA . PRO B 1 263 ? -7.701 -41.182 -11.157 1.00 40.14 263 PRO B CA 1
ATOM 5445 C C . PRO B 1 263 ? -9.143 -41.415 -11.633 1.00 40.79 263 PRO B C 1
ATOM 5446 O O . PRO B 1 263 ? -9.419 -42.483 -12.152 1.00 41.16 263 PRO B O 1
ATOM 5450 N N . THR B 1 264 ? -10.016 -40.424 -11.449 1.00 41.24 264 THR B N 1
ATOM 5451 C CA . THR B 1 264 ? -11.446 -40.490 -11.843 1.00 41.46 264 THR B CA 1
ATOM 5452 C C . THR B 1 264 ? -11.734 -39.438 -12.915 1.00 41.86 264 THR B C 1
ATOM 5453 O O . THR B 1 264 ? -11.253 -38.297 -12.767 1.00 42.35 264 THR B O 1
ATOM 5457 N N . GLY B 1 265 ? -12.505 -39.811 -13.940 1.00 41.80 265 GLY B N 1
ATOM 5458 C CA . GLY B 1 265 ? -12.879 -38.914 -15.048 1.00 41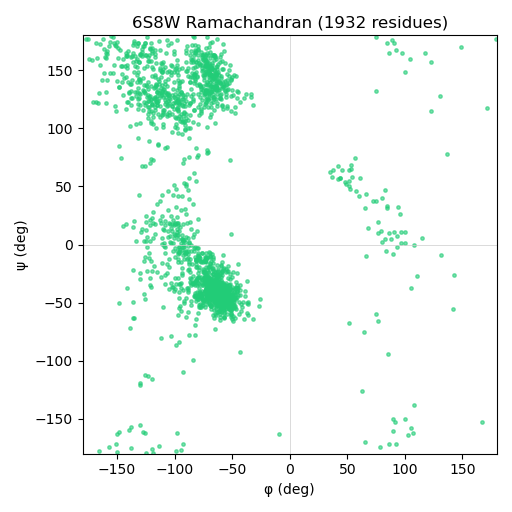.45 265 GLY B CA 1
ATOM 5459 C C . GLY B 1 265 ? -11.663 -38.188 -15.597 1.00 41.29 265 GLY B C 1
ATOM 5460 O O . GLY B 1 265 ? -11.698 -36.944 -15.667 1.00 41.63 265 GLY B O 1
ATOM 5461 N N . GLN B 1 266 ? -10.626 -38.942 -15.974 1.00 41.07 266 GLN B N 1
ATOM 5462 C CA . GLN B 1 266 ? -9.326 -38.398 -16.450 1.00 40.75 266 GLN B CA 1
ATOM 5463 C C . GLN B 1 266 ? -9.583 -37.278 -17.460 1.00 40.50 266 GLN B C 1
ATOM 5464 O O . GLN B 1 266 ? -10.396 -37.475 -18.385 1.00 40.88 266 GLN B O 1
ATOM 5470 N N . ASN B 1 267 ? -8.902 -36.149 -17.267 1.00 39.79 267 ASN B N 1
ATOM 5471 C CA . ASN B 1 267 ? -8.921 -34.975 -18.173 1.00 39.39 267 ASN B CA 1
ATOM 5472 C C . ASN B 1 267 ? -7.772 -35.139 -19.161 1.00 39.07 267 ASN B C 1
ATOM 5473 O O . ASN B 1 267 ? -6.612 -35.085 -18.762 1.00 38.77 267 ASN B O 1
ATOM 5478 N N . PRO B 1 268 ? -8.038 -35.324 -20.474 1.00 39.09 268 PRO B N 1
ATOM 5479 C CA . PRO B 1 268 ? -9.383 -35.249 -21.039 1.00 39.25 268 PRO B CA 1
ATOM 5480 C C . PRO B 1 268 ? -10.028 -36.544 -21.560 1.00 39.70 268 PRO B C 1
ATOM 5481 O O . PRO B 1 268 ? -11.047 -36.438 -22.219 1.00 39.67 268 PRO B O 1
ATOM 5485 N N . THR B 1 269 ? -9.355 -37.679 -21.364 1.00 40.29 269 THR B N 1
ATOM 5486 C CA . THR B 1 269 ? -9.813 -39.002 -21.863 1.00 40.82 269 THR B CA 1
ATOM 5487 C C . THR B 1 269 ? -11.125 -39.421 -21.199 1.00 41.47 269 THR B C 1
ATOM 5488 O O . THR B 1 269 ? -11.974 -39.990 -21.891 1.00 41.46 269 THR B O 1
ATOM 5492 N N . GLY B 1 270 ? -11.272 -39.144 -19.903 1.00 42.63 270 GLY B N 1
ATOM 5493 C CA . GLY B 1 270 ? -12.466 -39.560 -19.143 1.00 43.38 270 GLY B CA 1
ATOM 5494 C C . GLY B 1 270 ? -12.284 -40.954 -18.571 1.00 44.19 270 GLY B C 1
ATOM 5495 O O . GLY B 1 270 ? -13.241 -41.479 -17.985 1.00 44.21 270 GLY B O 1
ATOM 5496 N N . ALA B 1 271 ? -11.088 -41.525 -18.742 1.00 45.17 271 ALA B N 1
ATOM 5497 C CA . ALA B 1 271 ? -10.750 -42.874 -18.244 1.00 45.82 271 ALA B CA 1
ATOM 5498 C C . ALA B 1 271 ? -10.715 -42.843 -16.716 1.00 46.74 271 ALA B C 1
ATOM 5499 O O . ALA B 1 271 ? -10.061 -41.955 -16.157 1.00 47.03 271 ALA B O 1
ATOM 5501 N N . THR B 1 272 ? -11.367 -43.815 -16.079 1.00 30.00 272 THR B N 1
ATOM 5502 C CA . THR B 1 272 ? -11.388 -43.876 -14.599 1.00 30.00 272 THR B CA 1
ATOM 5503 C C . THR B 1 272 ? -10.710 -45.178 -14.168 1.00 30.00 272 THR B C 1
ATOM 5504 O O . THR B 1 272 ? -11.122 -46.245 -14.649 1.00 30.00 272 THR B O 1
ATOM 5508 N N . GLN B 1 273 ? -9.707 -45.075 -13.297 1.00 47.38 273 GLN B N 1
ATOM 5509 C CA . GLN B 1 273 ? -8.972 -46.266 -12.808 1.00 47.69 273 GLN B CA 1
ATOM 5510 C C . GLN B 1 273 ? -9.852 -47.052 -11.837 1.00 48.30 273 GLN B C 1
ATOM 5511 O O . GLN B 1 273 ? -10.433 -46.430 -10.946 1.00 48.12 273 GLN B O 1
ATOM 5517 N N . GLN B 1 274 ? -9.920 -48.374 -12.005 1.00 49.45 274 GLN B N 1
ATOM 5518 C CA . GLN B 1 274 ? -10.656 -49.251 -11.057 1.00 50.50 274 GLN B CA 1
ATOM 5519 C C . GLN B 1 274 ? -9.738 -49.541 -9.862 1.00 51.24 274 GLN B C 1
ATOM 5520 O O . GLN B 1 274 ? -8.526 -49.309 -9.971 1.00 51.40 274 GLN B O 1
ATOM 5526 N N . LEU B 1 275 ? -10.300 -50.041 -8.767 1.00 52.30 275 LEU B N 1
ATOM 5527 C CA . LEU B 1 275 ? -9.527 -50.263 -7.516 1.00 53.40 275 LEU B CA 1
ATOM 5528 C C . LEU B 1 275 ? -8.242 -51.040 -7.825 1.00 53.86 275 LEU B C 1
ATOM 5529 O O . LEU B 1 275 ? -7.200 -50.718 -7.219 1.00 54.11 275 LEU B O 1
ATOM 5534 N N . GLU B 1 276 ? -8.316 -52.022 -8.730 1.00 54.20 276 GLU B N 1
ATOM 5535 C CA . GLU B 1 276 ? -7.196 -52.944 -9.058 1.00 54.40 276 GLU B CA 1
ATOM 5536 C C . GLU B 1 276 ? -6.046 -52.156 -9.698 1.00 54.19 276 GLU B C 1
ATOM 5537 O O . GLU B 1 276 ? -4.883 -52.434 -9.346 1.00 54.14 276 GLU B O 1
ATOM 5539 N N . ARG B 1 277 ? -6.351 -51.214 -10.598 1.00 54.33 277 ARG B N 1
ATOM 5540 C CA . ARG B 1 277 ? -5.328 -50.383 -11.292 1.00 54.33 277 ARG B CA 1
ATOM 5541 C C . ARG B 1 277 ? -4.627 -49.488 -10.264 1.00 52.55 277 ARG B C 1
ATOM 5542 O O . ARG B 1 277 ? -3.389 -49.361 -10.343 1.00 51.92 277 ARG B O 1
ATOM 5550 N N . ARG B 1 278 ? -5.389 -48.895 -9.339 1.00 50.74 278 ARG B N 1
ATOM 5551 C CA . ARG B 1 278 ? -4.873 -47.942 -8.319 1.00 49.69 278 ARG B CA 1
ATOM 5552 C C . ARG B 1 278 ? -3.921 -48.676 -7.366 1.00 48.84 278 ARG B C 1
ATOM 5553 O O . ARG B 1 278 ? -2.834 -48.129 -7.094 1.00 48.49 278 ARG B O 1
ATOM 5561 N N . LYS B 1 279 ? -4.309 -49.862 -6.882 1.00 47.89 279 LYS B N 1
ATOM 5562 C CA . LYS B 1 279 ? -3.462 -50.711 -5.998 1.00 47.12 279 LYS B CA 1
ATOM 5563 C C . LYS B 1 279 ? -2.156 -51.040 -6.731 1.00 45.63 279 LYS B C 1
ATOM 5564 O O . LYS B 1 279 ? -1.087 -50.947 -6.096 1.00 45.59 279 LYS B O 1
ATOM 5570 N N . ALA B 1 280 ? -2.241 -51.398 -8.016 1.00 44.14 280 ALA B N 1
ATOM 5571 C CA . ALA B 1 280 ? -1.077 -51.699 -8.881 1.00 43.23 280 ALA B CA 1
ATOM 5572 C C . ALA B 1 280 ? -0.190 -50.454 -8.993 1.00 42.52 280 ALA B C 1
ATOM 5573 O O . ALA B 1 280 ? 1.035 -50.584 -8.802 1.00 42.35 280 ALA B O 1
ATOM 5575 N N . VAL B 1 281 ? -0.786 -49.295 -9.285 1.00 41.95 281 VAL B N 1
ATOM 5576 C CA . VAL B 1 281 ? -0.045 -48.006 -9.429 1.00 41.39 281 VAL B CA 1
ATOM 5577 C C . VAL B 1 281 ? 0.651 -47.694 -8.102 1.00 41.25 281 VAL B C 1
ATOM 5578 O O . VAL B 1 281 ? 1.826 -47.281 -8.142 1.00 40.91 281 VAL B O 1
ATOM 5582 N N . TYR B 1 282 ? -0.036 -47.891 -6.973 1.00 41.57 282 TYR B N 1
ATOM 5583 C CA . TYR B 1 282 ? 0.509 -47.561 -5.632 1.00 42.26 282 TYR B CA 1
ATOM 5584 C C . TYR B 1 282 ? 1.759 -48.408 -5.354 1.00 42.95 282 TYR B C 1
ATOM 5585 O O . TYR B 1 282 ? 2.715 -47.868 -4.762 1.00 42.68 282 TYR B O 1
ATOM 5594 N N . LYS B 1 283 ? 1.756 -49.681 -5.767 1.00 43.79 283 LYS B N 1
ATOM 5595 C CA . LYS B 1 283 ? 2.914 -50.608 -5.635 1.00 44.54 283 LYS B CA 1
ATOM 5596 C C . LYS B 1 283 ? 4.147 -49.989 -6.298 1.00 45.12 283 LYS B C 1
ATOM 5597 O O . LYS B 1 283 ? 5.211 -49.939 -5.648 1.00 45.19 283 LYS B O 1
ATOM 5600 N N . VAL B 1 284 ? 4.001 -49.552 -7.550 1.00 45.95 284 VAL B N 1
ATOM 5601 C CA . VAL B 1 284 ? 5.110 -48.976 -8.366 1.00 46.86 284 VAL B CA 1
ATOM 5602 C C . VAL B 1 284 ? 5.647 -47.741 -7.643 1.00 47.76 284 VAL B C 1
ATOM 5603 O O . VAL B 1 284 ? 6.882 -47.581 -7.580 1.00 48.04 284 VAL B O 1
ATOM 5607 N N . ALA B 1 285 ? 4.744 -46.902 -7.132 1.00 48.60 285 ALA B N 1
ATOM 5608 C CA . ALA B 1 285 ? 5.078 -45.649 -6.420 1.00 49.45 285 ALA B CA 1
ATOM 5609 C C . ALA B 1 285 ? 5.861 -45.992 -5.152 1.00 50.16 285 ALA B C 1
ATOM 5610 O O . ALA B 1 285 ? 6.738 -45.198 -4.760 1.00 50.46 285 ALA B O 1
ATOM 5612 N N . GLN B 1 286 ? 5.550 -47.138 -4.546 1.00 51.14 286 GLN B N 1
ATOM 5613 C CA . GLN B 1 286 ? 6.228 -47.644 -3.327 1.00 51.98 286 GLN B CA 1
ATOM 5614 C C . GLN B 1 286 ? 7.642 -48.078 -3.705 1.00 52.75 286 GLN B C 1
ATOM 5615 O O . GLN B 1 286 ? 8.586 -47.771 -2.951 1.00 52.86 286 GLN B O 1
ATOM 5621 N N . LYS B 1 287 ? 7.758 -48.815 -4.810 1.00 53.47 287 LYS B N 1
ATOM 5622 C CA . LYS B 1 287 ? 9.052 -49.351 -5.305 1.00 54.13 287 LYS B CA 1
ATOM 5623 C C . LYS B 1 287 ? 10.011 -48.231 -5.722 1.00 53.87 287 LYS B C 1
ATOM 5624 O O . LYS B 1 287 ? 11.188 -48.296 -5.337 1.00 53.99 287 LYS B O 1
ATOM 5630 N N . HIS B 1 288 ? 9.507 -47.224 -6.435 1.00 53.39 288 HIS B N 1
ATOM 5631 C CA . HIS B 1 288 ? 10.346 -46.114 -6.964 1.00 53.01 288 HIS B CA 1
ATOM 5632 C C . HIS B 1 288 ? 10.324 -44.914 -6.008 1.00 52.54 288 HIS B C 1
ATOM 5633 O O . HIS B 1 288 ? 11.045 -43.935 -6.283 1.00 52.81 288 HIS B O 1
ATOM 5640 N N . ASP B 1 289 ? 9.536 -44.988 -4.931 1.00 51.64 289 ASP B N 1
ATOM 5641 C CA . ASP B 1 289 ? 9.440 -43.935 -3.882 1.00 50.99 289 ASP B CA 1
ATOM 5642 C C . ASP B 1 289 ? 8.933 -42.637 -4.522 1.00 49.63 289 ASP B C 1
ATOM 5643 O O . ASP B 1 289 ? 9.635 -41.611 -4.422 1.00 49.48 289 ASP B O 1
ATOM 5648 N N . LEU B 1 290 ? 7.755 -42.694 -5.153 1.00 48.14 290 LEU B N 1
ATOM 5649 C CA . LEU B 1 290 ? 7.076 -41.538 -5.797 1.00 46.94 290 LEU B CA 1
ATOM 5650 C C . LEU B 1 290 ? 6.151 -40.849 -4.788 1.00 45.97 290 LEU B C 1
ATOM 5651 O O . LEU B 1 290 ? 5.613 -41.545 -3.904 1.00 45.81 290 LEU B O 1
ATOM 5656 N N . ILE B 1 291 ? 5.976 -39.532 -4.934 1.00 44.80 291 ILE B N 1
ATOM 5657 C CA . ILE B 1 291 ? 4.859 -38.751 -4.326 1.00 43.86 291 ILE B CA 1
ATOM 5658 C C . ILE B 1 291 ? 3.718 -38.698 -5.347 1.00 43.35 291 ILE B C 1
ATOM 5659 O O . ILE B 1 291 ? 3.957 -38.213 -6.470 1.00 43.34 291 ILE B O 1
ATOM 5664 N N . ILE B 1 292 ? 2.534 -39.190 -4.973 1.00 43.09 292 ILE B N 1
ATOM 5665 C CA . ILE B 1 292 ? 1.327 -39.221 -5.853 1.00 43.08 292 ILE B CA 1
ATOM 5666 C C . ILE B 1 292 ? 0.503 -37.954 -5.608 1.00 43.10 292 ILE B C 1
ATOM 5667 O O . ILE B 1 292 ? -0.089 -37.835 -4.517 1.00 43.23 292 ILE B O 1
ATOM 5672 N N . VAL B 1 293 ? 0.473 -37.051 -6.590 1.00 42.96 293 VAL B N 1
ATOM 5673 C CA . VAL B 1 293 ? -0.446 -35.877 -6.619 1.00 42.82 293 VAL B CA 1
ATOM 5674 C C . VAL B 1 293 ? -1.722 -36.298 -7.351 1.00 42.95 293 VAL B C 1
ATOM 5675 O O . VAL B 1 293 ? -1.698 -36.300 -8.597 1.00 42.80 293 VAL B O 1
ATOM 5679 N N . GLU B 1 294 ? -2.788 -36.648 -6.624 1.00 43.48 294 GLU B N 1
ATOM 5680 C CA . GLU B 1 294 ? -4.102 -36.938 -7.256 1.00 44.15 294 GLU B CA 1
ATOM 5681 C C . GLU B 1 294 ? -4.950 -35.663 -7.246 1.00 44.32 294 GLU B C 1
ATOM 5682 O O . GLU B 1 294 ? -5.411 -35.245 -6.165 1.00 44.22 294 GLU B O 1
ATOM 5688 N N . ASP B 1 295 ? -5.112 -35.076 -8.435 1.00 44.73 295 ASP B N 1
ATOM 5689 C CA . ASP B 1 295 ? -6.019 -33.938 -8.727 1.00 45.11 295 ASP B CA 1
ATOM 5690 C C . ASP B 1 295 ? -7.393 -34.527 -9.049 1.00 45.54 295 ASP B C 1
ATOM 5691 O O . ASP B 1 295 ? -7.566 -35.005 -10.186 1.00 45.52 295 ASP B O 1
ATOM 5696 N N . GLU B 1 296 ? -8.322 -34.524 -8.092 1.00 46.39 296 GLU B N 1
ATOM 5697 C CA . GLU B 1 296 ? -9.602 -35.269 -8.216 1.00 47.13 296 GLU B CA 1
ATOM 5698 C C . GLU B 1 296 ? -10.797 -34.320 -8.161 1.00 47.04 296 GLU B C 1
ATOM 5699 O O . GLU B 1 296 ? -11.526 -34.302 -7.173 1.00 46.93 296 GLU B O 1
ATOM 5705 N N . PRO B 1 297 ? -11.054 -33.514 -9.217 1.00 47.15 297 PRO B N 1
ATOM 5706 C CA . PRO B 1 297 ? -12.207 -32.617 -9.231 1.00 47.03 297 PRO B CA 1
ATOM 5707 C C . PRO B 1 297 ? -13.553 -33.325 -9.448 1.00 46.89 297 PRO B C 1
ATOM 5708 O O . PRO B 1 297 ? -14.549 -32.812 -8.971 1.00 46.81 297 PRO B O 1
ATOM 5712 N N . TYR B 1 298 ? -13.564 -34.459 -10.157 1.00 46.95 298 TYR B N 1
ATOM 5713 C CA . TYR B 1 298 ? -14.813 -35.159 -10.565 1.00 47.13 298 TYR B CA 1
ATOM 5714 C C . TYR B 1 298 ? -15.001 -36.451 -9.774 1.00 47.15 298 TYR B C 1
ATOM 5715 O O . TYR B 1 298 ? -15.764 -37.321 -10.234 1.00 47.06 298 TYR B O 1
ATOM 5724 N N . TYR B 1 299 ? -14.343 -36.566 -8.622 1.00 47.61 299 TYR B N 1
ATOM 5725 C CA . TYR B 1 299 ? -14.374 -37.793 -7.790 1.00 48.04 299 TYR B CA 1
ATOM 5726 C C . TYR B 1 299 ? -15.828 -38.177 -7.476 1.00 49.28 299 TYR B C 1
ATOM 5727 O O . TYR B 1 299 ? -16.120 -39.387 -7.489 1.00 49.33 299 TYR B O 1
ATOM 5736 N N . PHE B 1 300 ? -16.714 -37.208 -7.217 1.00 50.75 300 PHE B N 1
ATOM 5737 C CA . PHE B 1 300 ? -18.125 -37.487 -6.836 1.00 51.98 300 PHE B CA 1
ATOM 5738 C C . PHE B 1 300 ? -19.020 -37.560 -8.079 1.00 53.55 300 PHE B C 1
ATOM 5739 O O . PHE B 1 300 ? -20.249 -37.675 -7.907 1.00 54.02 300 PHE B O 1
ATOM 5747 N N . LEU B 1 301 ? -18.439 -37.510 -9.282 1.00 55.09 301 LEU B N 1
ATOM 5748 C CA . LEU B 1 301 ? -19.206 -37.637 -10.550 1.00 56.39 301 LEU B CA 1
ATOM 5749 C C . LEU B 1 301 ? -19.099 -39.065 -11.089 1.00 57.27 301 LEU B C 1
ATOM 5750 O O . LEU B 1 301 ? -19.109 -39.219 -12.325 1.00 57.39 301 LEU B O 1
ATOM 5755 N N . GLN B 1 302 ? -18.994 -40.068 -10.215 1.00 58.35 302 GLN B N 1
ATOM 5756 C CA . GLN B 1 302 ? -18.966 -41.490 -10.643 1.00 59.24 302 GLN B CA 1
ATOM 5757 C C . GLN B 1 302 ? -20.400 -41.932 -10.936 1.00 60.87 302 GLN B C 1
ATOM 5758 O O . GLN B 1 302 ? -21.233 -41.862 -10.013 1.00 61.61 302 GLN B O 1
ATOM 5764 N N . MET B 1 303 ? -20.662 -42.325 -12.182 1.00 62.43 303 MET B N 1
ATOM 5765 C CA . MET B 1 303 ? -22.013 -42.730 -12.643 1.00 63.50 303 MET B CA 1
ATOM 5766 C C . MET B 1 303 ? -22.009 -44.220 -12.978 1.00 65.43 303 MET B C 1
ATOM 5767 O O . MET B 1 303 ? -20.946 -44.853 -12.885 1.00 65.29 303 MET B O 1
ATOM 5772 N N . GLN B 1 304 ? -23.185 -44.755 -13.312 1.00 68.10 304 GLN B N 1
ATOM 5773 C CA . GLN B 1 304 ? -23.333 -46.168 -13.743 1.00 69.88 304 GLN B CA 1
ATOM 5774 C C . GLN B 1 304 ? -22.774 -46.317 -15.163 1.00 71.45 304 GLN B C 1
ATOM 5775 O O . GLN B 1 304 ? -22.726 -45.320 -15.899 1.00 71.18 304 GLN B O 1
ATOM 5781 N N . PRO B 1 305 ? -22.361 -47.522 -15.601 1.00 73.82 305 PRO B N 1
ATOM 5782 C CA . PRO B 1 305 ? -21.856 -47.706 -16.960 1.00 74.98 305 PRO B CA 1
ATOM 5783 C C . PRO B 1 305 ? -22.976 -47.422 -17.974 1.00 76.27 305 PRO B C 1
ATOM 5784 O O . PRO B 1 305 ? -24.120 -47.735 -17.704 1.00 76.43 305 PRO B O 1
ATOM 5788 N N . TYR B 1 306 ? -22.617 -46.863 -19.129 1.00 77.47 306 TYR B N 1
ATOM 5789 C CA . TYR B 1 306 ? -23.632 -46.506 -20.153 1.00 78.64 306 TYR B CA 1
ATOM 5790 C C . TYR B 1 306 ? -24.375 -47.756 -20.636 1.00 80.41 306 TYR B C 1
ATOM 5791 O O . TYR B 1 306 ? -23.753 -48.808 -20.847 1.00 79.89 306 TYR B O 1
ATOM 5800 N N . THR B 1 307 ? -25.682 -47.593 -20.842 1.00 83.11 307 THR B N 1
ATOM 5801 C CA . THR B 1 307 ? -26.618 -48.641 -21.330 1.00 85.41 307 THR B CA 1
ATOM 5802 C C . THR B 1 307 ? -27.457 -48.060 -22.479 1.00 87.55 307 THR B C 1
ATOM 5803 O O . THR B 1 307 ? -27.331 -46.853 -22.751 1.00 88.21 307 THR B O 1
ATOM 5806 N N . GLY B 1 308 ? -28.272 -48.880 -23.142 1.00 89.84 308 GLY B N 1
ATOM 5807 C CA . GLY B 1 308 ? -29.046 -48.390 -24.300 1.00 91.79 308 GLY B CA 1
ATOM 5808 C C . GLY B 1 308 ? -29.965 -47.228 -23.959 1.00 93.45 308 GLY B C 1
ATOM 5809 O O . GLY B 1 308 ? -30.000 -46.271 -24.750 1.00 93.47 308 GLY B O 1
ATOM 5810 N N . PRO B 1 309 ? -30.691 -47.230 -22.820 1.00 95.35 309 PRO B N 1
ATOM 5811 C CA . PRO B 1 309 ? -31.572 -46.117 -22.460 1.00 95.97 309 PRO B CA 1
ATOM 5812 C C . PRO B 1 309 ? -30.837 -44.961 -21.765 1.00 96.44 309 PRO B C 1
ATOM 5813 O O . PRO B 1 309 ? -31.467 -44.325 -20.938 1.00 96.61 309 PRO B O 1
ATOM 5817 N N . PRO B 1 316 ? -31.861 -44.165 -5.311 1.00 70.99 316 PRO B N 1
ATOM 5818 C CA . PRO B 1 316 ? -31.261 -45.422 -5.744 1.00 70.89 316 PRO B CA 1
ATOM 5819 C C . PRO B 1 316 ? -30.141 -45.852 -4.803 1.00 70.23 316 PRO B C 1
ATOM 5820 O O . PRO B 1 316 ? -29.848 -47.040 -4.690 1.00 71.03 316 PRO B O 1
ATOM 5824 N N . PRO B 1 317 ? -29.479 -44.908 -4.095 1.00 68.69 317 PRO B N 1
ATOM 5825 C CA . PRO B 1 317 ? -28.499 -45.266 -3.075 1.00 67.44 317 PRO B CA 1
ATOM 5826 C C . PRO B 1 317 ? -29.203 -45.413 -1.720 1.00 66.04 317 PRO B C 1
ATOM 5827 O O . PRO B 1 317 ? -29.679 -44.421 -1.200 1.00 66.44 317 PRO B O 1
ATOM 5831 N N . ALA B 1 318 ? -29.252 -46.640 -1.196 1.00 64.31 318 ALA B N 1
ATOM 5832 C CA . ALA B 1 318 ? -30.118 -47.056 -0.069 1.00 63.02 318 ALA B CA 1
ATOM 5833 C C . ALA B 1 318 ? -29.824 -46.211 1.175 1.00 61.79 318 ALA B C 1
ATOM 5834 O O . ALA B 1 318 ? -30.717 -46.104 2.037 1.00 61.83 318 ALA B O 1
ATOM 5836 N N . SER B 1 319 ? -28.627 -45.627 1.261 1.00 60.45 319 SER B N 1
ATOM 5837 C CA . SER B 1 319 ? -28.185 -44.794 2.411 1.00 59.47 319 SER B CA 1
ATOM 5838 C C . SER B 1 319 ? -26.939 -43.997 2.025 1.00 58.96 319 SER B C 1
ATOM 5839 O O . SER B 1 319 ? -26.390 -44.252 0.937 1.00 58.96 319 SER B O 1
ATOM 5842 N N . HIS B 1 320 ? -26.511 -43.080 2.895 1.00 57.85 320 HIS B N 1
ATOM 5843 C CA . HIS B 1 320 ? -25.293 -42.256 2.693 1.00 57.23 320 HIS B CA 1
ATOM 5844 C C . HIS B 1 320 ? -24.059 -43.152 2.815 1.00 57.34 320 HIS B C 1
ATOM 5845 O O . HIS B 1 320 ? -23.056 -42.868 2.133 1.00 57.39 320 HIS B O 1
ATOM 5852 N N . ASP B 1 321 ? -24.138 -44.192 3.649 1.00 57.61 321 ASP B N 1
ATOM 5853 C CA . ASP B 1 321 ? -23.060 -45.204 3.793 1.00 57.67 321 ASP B CA 1
ATOM 5854 C C . ASP B 1 321 ? -22.957 -45.976 2.478 1.00 56.96 321 ASP B C 1
ATOM 5855 O O . ASP B 1 321 ? -21.830 -46.285 2.056 1.00 56.69 321 ASP B O 1
ATOM 5860 N N . GLU B 1 322 ? -24.110 -46.274 1.867 1.00 56.01 322 GLU B N 1
ATOM 5861 C CA . GLU B 1 322 ? -24.190 -47.008 0.581 1.00 55.35 322 GLU B CA 1
ATOM 5862 C C . GLU B 1 322 ? -23.568 -46.144 -0.520 1.00 54.17 322 GLU B C 1
ATOM 5863 O O . GLU B 1 322 ? -22.777 -46.692 -1.313 1.00 54.08 322 GLU B O 1
ATOM 5865 N N . PHE B 1 323 ? -23.902 -44.850 -0.566 1.00 52.32 323 PHE B N 1
ATOM 5866 C CA . PHE B 1 323 ? -23.387 -43.919 -1.601 1.00 50.96 323 PHE B CA 1
ATOM 5867 C C . PHE B 1 323 ? -21.863 -43.833 -1.480 1.00 48.56 323 PHE B C 1
ATOM 5868 O O . PHE B 1 323 ? -21.177 -43.907 -2.517 1.00 48.10 323 PHE B O 1
ATOM 5876 N N . ILE B 1 324 ? -21.352 -43.690 -0.255 1.00 45.88 324 ILE B N 1
ATOM 5877 C CA . ILE B 1 324 ? -19.886 -43.578 -0.001 1.00 44.27 324 ILE B CA 1
ATOM 5878 C C . ILE B 1 324 ? -19.216 -44.904 -0.378 1.00 46.43 324 ILE B C 1
ATOM 5879 O O . ILE B 1 324 ? -18.100 -44.861 -0.930 1.00 46.67 324 ILE B O 1
ATOM 5884 N N . LYS B 1 325 ? -19.862 -46.030 -0.078 1.00 49.16 325 LYS B N 1
ATOM 5885 C CA . LYS B 1 325 ? -19.303 -47.367 -0.408 1.00 51.13 325 LYS B CA 1
ATOM 5886 C C . LYS B 1 325 ? -19.196 -47.539 -1.926 1.00 51.34 325 LYS B C 1
ATOM 5887 O O . LYS B 1 325 ? -18.267 -48.219 -2.379 1.00 51.73 325 LYS B O 1
ATOM 5893 N N . SER B 1 326 ? -20.168 -46.993 -2.654 1.00 51.28 326 SER B N 1
ATOM 5894 C CA . SER B 1 326 ? -20.288 -47.119 -4.130 1.00 51.16 326 SER B CA 1
ATOM 5895 C C . SER B 1 326 ? -19.107 -46.440 -4.831 1.00 51.21 326 SER B C 1
ATOM 5896 O O . SER B 1 326 ? -18.784 -46.856 -5.960 1.00 51.46 326 SER B O 1
ATOM 5899 N N . LEU B 1 327 ? -18.495 -45.431 -4.205 1.00 51.37 327 LEU B N 1
ATOM 5900 C CA . LEU B 1 327 ? -17.377 -44.671 -4.823 1.00 51.34 327 LEU B CA 1
ATOM 5901 C C . LEU B 1 327 ? -16.115 -45.539 -4.807 1.00 51.23 327 LEU B C 1
ATOM 5902 O O . LEU B 1 327 ? -15.695 -45.952 -3.709 1.00 51.38 327 LEU B O 1
ATOM 5907 N N . ILE B 1 328 ? -15.549 -45.808 -5.986 1.00 50.77 328 ILE B N 1
ATOM 5908 C CA . ILE B 1 328 ? -14.206 -46.438 -6.157 1.00 50.32 328 ILE B CA 1
ATOM 5909 C C . ILE B 1 328 ? -13.207 -45.720 -5.236 1.00 50.39 328 ILE B C 1
ATOM 5910 O O . ILE B 1 328 ? -12.987 -44.523 -5.405 1.00 50.24 328 ILE B O 1
ATOM 5915 N N . PRO B 1 329 ? -12.567 -46.392 -4.239 1.00 50.44 329 PRO B N 1
ATOM 5916 C CA . PRO B 1 329 ? -11.579 -45.771 -3.338 1.00 50.20 329 PRO B CA 1
ATOM 5917 C C . PRO B 1 329 ? -10.477 -44.929 -4.006 1.00 49.67 329 PRO B C 1
ATOM 5918 O O . PRO B 1 329 ? -10.058 -45.282 -5.088 1.00 49.36 329 PRO B O 1
ATOM 5922 N N . SER B 1 330 ? -10.036 -43.851 -3.341 1.00 49.46 330 SER B N 1
ATOM 5923 C CA . SER B 1 330 ? -8.985 -42.909 -3.815 1.00 49.04 330 SER B CA 1
ATOM 5924 C C . SER B 1 330 ? -7.601 -43.396 -3.370 1.00 48.58 330 SER B C 1
ATOM 5925 O O . SER B 1 330 ? -7.538 -44.343 -2.562 1.00 48.69 330 SER B O 1
ATOM 5928 N N . TYR B 1 331 ? -6.540 -42.759 -3.877 1.00 48.09 331 TYR B N 1
ATOM 5929 C CA . TYR B 1 331 ? -5.121 -43.063 -3.551 1.00 47.74 331 TYR B CA 1
ATOM 5930 C C . TYR B 1 331 ? -4.855 -42.727 -2.080 1.00 47.16 331 TYR B C 1
ATOM 5931 O O . TYR B 1 331 ? -4.099 -43.465 -1.420 1.00 46.87 331 TYR B O 1
ATOM 5940 N N . LEU B 1 332 ? -5.467 -41.645 -1.590 1.00 47.00 332 LEU B N 1
ATOM 5941 C CA . LEU B 1 332 ? -5.387 -41.193 -0.175 1.00 46.78 332 LEU B CA 1
ATOM 5942 C C . LEU B 1 332 ? -5.876 -42.321 0.743 1.00 46.31 332 LEU B C 1
ATOM 5943 O O . LEU B 1 332 ? -5.230 -42.555 1.784 1.00 46.17 332 LEU B O 1
ATOM 5948 N N . SER B 1 333 ? -6.969 -42.992 0.361 1.00 45.94 333 SER B N 1
ATOM 5949 C CA . SER B 1 333 ? -7.565 -44.156 1.071 1.00 45.96 333 SER B CA 1
ATOM 5950 C C . SER B 1 333 ? -6.543 -45.286 1.217 1.00 45.92 333 SER B C 1
ATOM 5951 O O . SER B 1 333 ? -6.546 -45.954 2.268 1.00 45.64 333 SER B O 1
ATOM 5954 N N . LEU B 1 334 ? -5.709 -45.501 0.195 1.00 46.37 334 LEU B N 1
ATOM 5955 C CA . LEU B 1 334 ? -4.693 -46.587 0.156 1.00 46.71 334 LEU B CA 1
ATOM 5956 C C . LEU B 1 334 ? -3.354 -46.071 0.689 1.00 46.50 334 LEU B C 1
ATOM 5957 O O . LEU B 1 334 ? -2.402 -46.873 0.758 1.00 46.62 334 LEU B O 1
ATOM 5962 N N . ASP B 1 335 ? -3.282 -44.785 1.039 1.00 46.19 335 ASP B N 1
ATOM 5963 C CA . ASP B 1 335 ? -1.999 -44.096 1.353 1.00 46.10 335 ASP B CA 1
ATOM 5964 C C . ASP B 1 335 ? -1.465 -44.581 2.703 1.00 45.70 335 ASP B C 1
ATOM 5965 O O . ASP B 1 335 ? -1.613 -43.847 3.700 1.00 45.62 335 ASP B O 1
ATOM 5970 N N . VAL B 1 336 ? -0.845 -45.761 2.711 1.00 45.32 336 VAL B N 1
ATOM 5971 C CA . VAL B 1 336 ? -0.233 -46.392 3.915 1.00 44.89 336 VAL B CA 1
ATOM 5972 C C . VAL B 1 336 ? 1.070 -45.663 4.262 1.00 43.83 336 VAL B C 1
ATOM 5973 O O . VAL B 1 336 ? 1.421 -45.632 5.458 1.00 43.83 336 VAL B O 1
ATOM 5977 N N . ASP B 1 337 ? 1.749 -45.089 3.262 1.00 42.45 337 ASP B N 1
ATOM 5978 C CA . ASP B 1 337 ? 3.104 -44.495 3.423 1.00 41.55 337 ASP B CA 1
ATOM 5979 C C . ASP B 1 337 ? 3.026 -42.979 3.636 1.00 41.72 337 ASP B C 1
ATOM 5980 O O . ASP B 1 337 ? 4.050 -42.404 4.052 1.00 41.72 337 ASP B O 1
ATOM 5985 N N . GLY B 1 338 ? 1.880 -42.352 3.363 1.00 41.86 338 GLY B N 1
ATOM 5986 C CA . GLY B 1 338 ? 1.745 -40.885 3.447 1.00 42.07 338 GLY B CA 1
ATOM 5987 C C . GLY B 1 338 ? 2.482 -40.205 2.308 1.00 42.04 338 GLY B C 1
ATOM 5988 O O . GLY B 1 338 ? 3.081 -39.138 2.543 1.00 42.21 338 GLY B O 1
ATOM 5989 N N . ARG B 1 339 ? 2.444 -40.810 1.119 1.00 41.78 339 ARG B N 1
ATOM 5990 C CA . ARG B 1 339 ? 3.147 -40.316 -0.093 1.00 41.60 339 ARG B CA 1
ATOM 5991 C C . ARG B 1 339 ? 2.148 -39.640 -1.037 1.00 40.99 339 ARG B C 1
ATOM 5992 O O . ARG B 1 339 ? 2.521 -39.405 -2.203 1.00 40.59 339 ARG B O 1
ATOM 6000 N N . VAL B 1 340 ? 0.938 -39.326 -0.569 1.00 40.35 340 VAL B N 1
ATOM 6001 C CA . VAL B 1 340 ? -0.137 -38.813 -1.467 1.00 40.08 340 VAL B CA 1
ATOM 6002 C C . VAL B 1 340 ? -0.505 -37.375 -1.094 1.00 39.64 340 VAL B C 1
ATOM 6003 O O . VAL B 1 340 ? -0.738 -37.104 0.099 1.00 39.62 340 VAL B O 1
ATOM 6007 N N . LEU B 1 341 ? -0.551 -36.499 -2.103 1.00 39.40 341 LEU B N 1
ATOM 6008 C CA . LEU B 1 341 ? -1.166 -35.149 -2.025 1.00 38.98 341 LEU B CA 1
ATOM 6009 C C . LEU B 1 341 ? -2.451 -35.159 -2.853 1.00 38.50 341 LEU B C 1
ATOM 6010 O O . LEU B 1 341 ? -2.361 -35.348 -4.082 1.00 37.97 341 LEU B O 1
ATOM 6015 N N . ARG B 1 342 ? -3.597 -34.971 -2.199 1.00 38.31 342 ARG B N 1
ATOM 6016 C CA . ARG B 1 342 ? -4.925 -34.965 -2.860 1.00 38.28 342 ARG B CA 1
ATOM 6017 C C . ARG B 1 342 ? -5.404 -33.518 -3.014 1.00 38.06 342 ARG B C 1
ATOM 6018 O O . ARG B 1 342 ? -5.687 -32.876 -1.983 1.00 37.89 342 ARG B O 1
ATOM 6026 N N . LEU B 1 343 ? -5.478 -33.029 -4.256 1.00 38.09 343 LEU B N 1
ATOM 6027 C CA . LEU B 1 343 ? -6.016 -31.684 -4.592 1.00 38.24 343 LEU B CA 1
ATOM 6028 C C . LEU B 1 343 ? -7.535 -31.789 -4.757 1.00 38.86 343 LEU B C 1
ATOM 6029 O O . LEU B 1 343 ? -7.982 -32.427 -5.730 1.00 38.92 343 LEU B O 1
ATOM 6034 N N . GLU B 1 344 ? -8.286 -31.192 -3.829 1.00 39.74 344 GLU B N 1
ATOM 6035 C CA . GLU B 1 344 ? -9.770 -31.124 -3.860 1.00 40.53 344 GLU B CA 1
ATOM 6036 C C . GLU B 1 344 ? -10.189 -29.673 -4.111 1.00 40.19 344 GLU B C 1
ATOM 6037 O O . GLU B 1 344 ? -9.461 -28.762 -3.668 1.00 39.72 344 GLU B O 1
ATOM 6043 N N . SER B 1 345 ? -11.318 -29.476 -4.794 1.00 40.11 345 SER B N 1
ATOM 6044 C CA . SER B 1 345 ? -11.886 -28.141 -5.115 1.00 40.14 345 SER B CA 1
ATOM 6045 C C . SER B 1 345 ? -13.411 -28.178 -5.000 1.00 40.06 345 SER B C 1
ATOM 6046 O O . SER B 1 345 ? -13.986 -29.285 -5.010 1.00 39.81 345 SER B O 1
ATOM 6049 N N . PHE B 1 346 ? -14.025 -26.998 -4.894 1.00 40.09 346 PHE B N 1
ATOM 6050 C CA . PHE B 1 346 ? -15.496 -26.800 -4.862 1.00 40.22 346 PHE B CA 1
ATOM 6051 C C . PHE B 1 346 ? -15.987 -26.424 -6.263 1.00 40.20 346 PHE B C 1
ATOM 6052 O O . PHE B 1 346 ? -17.212 -26.333 -6.468 1.00 40.11 346 PHE B O 1
ATOM 6060 N N . SER B 1 347 ? -15.053 -26.224 -7.196 1.00 40.44 347 SER B N 1
ATOM 6061 C CA . SER B 1 347 ? -15.330 -25.728 -8.569 1.00 40.95 347 SER B CA 1
ATOM 6062 C C . SER B 1 347 ? -16.357 -26.614 -9.273 1.00 41.45 347 SER B C 1
ATOM 6063 O O . SER B 1 347 ? -17.351 -26.105 -9.786 1.00 40.83 347 SER B O 1
ATOM 6066 N N . LYS B 1 348 ? -16.129 -27.932 -9.300 1.00 42.36 348 LYS B N 1
ATOM 6067 C CA . LYS B 1 348 ? -16.994 -28.807 -10.080 1.00 42.95 348 LYS B CA 1
ATOM 6068 C C . LYS B 1 348 ? -18.050 -29.453 -9.185 1.00 42.62 348 LYS B C 1
ATOM 6069 O O . LYS B 1 348 ? -18.750 -30.369 -9.618 1.00 43.67 348 LYS B O 1
ATOM 6075 N N . VAL B 1 349 ? -18.206 -28.940 -7.959 1.00 42.08 349 VAL B N 1
ATOM 6076 C CA . VAL B 1 349 ? -19.142 -29.516 -7.004 1.00 41.56 349 VAL B CA 1
ATOM 6077 C C . VAL B 1 349 ? -20.193 -28.474 -6.600 1.00 40.64 349 VAL B C 1
ATOM 6078 O O . VAL B 1 349 ? -21.359 -28.869 -6.403 1.00 40.33 349 VAL B O 1
ATOM 6082 N N . LEU B 1 350 ? -19.802 -27.201 -6.471 1.00 39.79 350 LEU B N 1
ATOM 6083 C CA . LEU B 1 350 ? -20.698 -26.116 -5.982 1.00 39.31 350 LEU B CA 1
ATOM 6084 C C . LEU B 1 350 ? -20.538 -24.848 -6.835 1.00 38.56 350 LEU B C 1
ATOM 6085 O O . LEU B 1 350 ? -21.578 -24.309 -7.260 1.00 38.73 350 LEU B O 1
ATOM 6090 N N . SER B 1 351 ? -19.306 -24.379 -7.074 1.00 37.67 351 SER B N 1
ATOM 6091 C CA . SER B 1 351 ? -19.030 -23.136 -7.849 1.00 37.10 351 SER B CA 1
ATOM 6092 C C . SER B 1 351 ? -17.542 -22.978 -8.152 1.00 36.42 351 SER B C 1
ATOM 6093 O O . SER B 1 351 ? -16.718 -22.929 -7.242 1.00 36.60 351 SER B O 1
ATOM 6095 N N . PRO B 1 352 ? -17.158 -22.877 -9.446 1.00 35.65 352 PRO B N 1
ATOM 6096 C CA . PRO B 1 352 ? -15.806 -22.466 -9.827 1.00 35.32 352 PRO B CA 1
ATOM 6097 C C . PRO B 1 352 ? -15.515 -21.029 -9.368 1.00 34.98 352 PRO B C 1
ATOM 6098 O O . PRO B 1 352 ? -14.368 -20.711 -9.109 1.00 35.04 352 PRO B O 1
ATOM 6102 N N . GLY B 1 353 ? -16.568 -20.210 -9.278 1.00 34.74 353 GLY B N 1
ATOM 6103 C CA . GLY B 1 353 ? -16.494 -18.781 -8.921 1.00 34.66 353 GLY B CA 1
ATOM 6104 C C . GLY B 1 353 ? -15.881 -18.569 -7.548 1.00 34.60 353 GLY B C 1
ATOM 6105 O O . GLY B 1 353 ? -15.045 -17.654 -7.407 1.00 34.68 353 GLY B O 1
ATOM 6106 N N . SER B 1 354 ? -16.284 -19.385 -6.570 1.00 34.51 354 SER B N 1
ATOM 6107 C CA . SER B 1 354 ? -15.874 -19.284 -5.144 1.00 34.53 354 SER B CA 1
ATOM 6108 C C . SER B 1 354 ? -14.346 -19.315 -5.009 1.00 34.44 354 SER B C 1
ATOM 6109 O O . SER B 1 354 ? -13.843 -18.816 -3.986 1.00 34.65 354 SER B O 1
ATOM 6112 N N . ARG B 1 355 ? -13.637 -19.888 -5.987 1.00 34.43 355 ARG B N 1
ATOM 6113 C CA . ARG B 1 355 ? -12.155 -20.021 -5.960 1.00 34.53 355 ARG B CA 1
ATOM 6114 C C . ARG B 1 355 ? -11.738 -20.595 -4.605 1.00 35.00 355 ARG B C 1
ATOM 6115 O O . ARG B 1 355 ? -10.878 -19.985 -3.940 1.00 35.45 355 ARG B O 1
ATOM 6123 N N . THR B 1 356 ? -12.340 -21.715 -4.204 1.00 35.06 356 THR B N 1
ATOM 6124 C CA . THR B 1 356 ? -12.098 -22.356 -2.887 1.00 35.26 356 THR B CA 1
ATOM 6125 C C . THR B 1 356 ? -11.892 -23.854 -3.081 1.00 35.33 356 THR B C 1
ATOM 6126 O O . THR B 1 356 ? -12.736 -24.493 -3.737 1.00 35.65 356 THR B O 1
ATOM 6129 N N . GLY B 1 357 ? -10.794 -24.379 -2.536 1.00 35.48 357 GLY B N 1
ATOM 6130 C CA . GLY B 1 357 ? -10.477 -25.813 -2.515 1.00 35.67 357 GLY B CA 1
ATOM 6131 C C . GLY B 1 357 ? -9.657 -26.159 -1.289 1.00 35.98 357 GLY B C 1
ATOM 6132 O O . GLY B 1 357 ? -9.629 -25.337 -0.351 1.00 35.83 357 GLY B O 1
ATOM 6133 N N . TRP B 1 358 ? -9.007 -27.324 -1.288 1.00 36.45 358 TRP B N 1
ATOM 6134 C CA . TRP B 1 358 ? -8.064 -27.720 -0.212 1.00 36.72 358 TRP B CA 1
ATOM 6135 C C . TRP B 1 358 ? -7.106 -28.795 -0.715 1.00 36.76 358 TRP B C 1
ATOM 6136 O O . TRP B 1 358 ? -7.383 -29.407 -1.763 1.00 37.19 358 TRP B O 1
ATOM 6147 N N . ILE B 1 359 ? -6.024 -28.994 0.036 1.00 36.79 359 ILE B N 1
ATOM 6148 C CA . ILE B 1 359 ? -5.014 -30.064 -0.192 1.00 36.89 359 ILE B CA 1
ATOM 6149 C C . ILE B 1 359 ? -5.042 -31.009 1.010 1.00 36.98 359 ILE B C 1
ATOM 6150 O O . ILE B 1 359 ? -5.146 -30.518 2.152 1.00 36.82 359 ILE B O 1
ATOM 6155 N N . VAL B 1 360 ? -4.969 -32.313 0.745 1.00 37.17 360 VAL B N 1
ATOM 6156 C CA . VAL B 1 360 ? -4.834 -33.379 1.779 1.00 37.43 360 VAL B CA 1
ATOM 6157 C C . VAL B 1 360 ? -3.464 -34.032 1.597 1.00 37.76 360 VAL B C 1
ATOM 6158 O O . VAL B 1 360 ? -3.166 -34.469 0.471 1.00 37.50 360 VAL B O 1
ATOM 6162 N N . GLY B 1 361 ? -2.667 -34.085 2.664 1.00 38.34 361 GLY B N 1
ATOM 6163 C CA . GLY B 1 361 ? -1.296 -34.620 2.618 1.00 38.75 361 GLY B CA 1
ATOM 6164 C C . GLY B 1 361 ? -0.723 -34.826 4.014 1.00 39.30 361 GLY B C 1
ATOM 6165 O O . GLY B 1 361 ? -1.336 -34.448 5.010 1.00 39.22 361 GLY B O 1
ATOM 6166 N N . PRO B 1 362 ? 0.474 -35.439 4.116 1.00 40.06 362 PRO B N 1
ATOM 6167 C CA . PRO B 1 362 ? 1.162 -35.573 5.397 1.00 40.68 362 PRO B CA 1
ATOM 6168 C C . PRO B 1 362 ? 1.530 -34.199 5.976 1.00 41.66 362 PRO B C 1
ATOM 6169 O O . PRO B 1 362 ? 1.916 -33.323 5.223 1.00 41.41 362 PRO B O 1
ATOM 6173 N N . GLU B 1 363 ? 1.395 -34.062 7.296 1.00 43.02 363 GLU B N 1
ATOM 6174 C CA . GLU B 1 363 ? 1.624 -32.811 8.066 1.00 44.17 363 GLU B CA 1
ATOM 6175 C C . GLU B 1 363 ? 2.814 -32.032 7.491 1.00 44.20 363 GLU B C 1
ATOM 6176 O O . GLU B 1 363 ? 2.662 -30.812 7.281 1.00 44.09 363 GLU B O 1
ATOM 6182 N N . GLN B 1 364 ? 3.948 -32.707 7.299 1.00 44.19 364 GLN B N 1
ATOM 6183 C CA . GLN B 1 364 ? 5.244 -32.070 6.937 1.00 44.14 364 GLN B CA 1
ATOM 6184 C C . GLN B 1 364 ? 5.152 -31.288 5.627 1.00 43.65 364 GLN B C 1
ATOM 6185 O O . GLN B 1 364 ? 5.670 -30.169 5.575 1.00 43.82 364 GLN B O 1
ATOM 6191 N N . LEU B 1 365 ? 4.485 -31.860 4.634 1.00 42.83 365 LEU B N 1
ATOM 6192 C CA . LEU B 1 365 ? 4.317 -31.255 3.283 1.00 42.32 365 LEU B CA 1
ATOM 6193 C C . LEU B 1 365 ? 3.212 -30.193 3.334 1.00 41.63 365 LEU B C 1
ATOM 6194 O O . LEU B 1 365 ? 3.400 -29.118 2.732 1.00 41.46 365 LEU B O 1
ATOM 6199 N N . VAL B 1 366 ? 2.106 -30.491 4.024 1.00 40.88 366 VAL B N 1
ATOM 6200 C CA . VAL B 1 366 ? 0.960 -29.556 4.230 1.00 40.57 366 VAL B CA 1
ATOM 6201 C C . VAL B 1 366 ? 1.475 -28.289 4.924 1.00 40.85 366 VAL B C 1
ATOM 6202 O O . VAL B 1 366 ? 1.030 -27.187 4.547 1.00 40.60 366 VAL B O 1
ATOM 6206 N N . GLU B 1 367 ? 2.374 -28.449 5.901 1.00 41.27 367 GLU B N 1
ATOM 6207 C CA . GLU B 1 367 ? 2.988 -27.331 6.668 1.00 41.51 367 GLU B CA 1
ATOM 6208 C C . GLU B 1 367 ? 3.807 -26.462 5.707 1.00 41.67 367 GLU B C 1
ATOM 6209 O O . GLU B 1 367 ? 3.727 -25.222 5.816 1.00 41.58 367 GLU B O 1
ATOM 6215 N N . ARG B 1 368 ? 4.546 -27.105 4.802 1.00 41.89 368 ARG B N 1
ATOM 6216 C CA . ARG B 1 368 ? 5.363 -26.411 3.774 1.00 42.11 368 ARG B CA 1
ATOM 6217 C C . ARG B 1 368 ? 4.443 -25.659 2.803 1.00 42.07 368 ARG B C 1
ATOM 6218 O O . ARG B 1 368 ? 4.779 -24.526 2.446 1.00 42.00 368 ARG B O 1
ATOM 6226 N N . PHE B 1 369 ? 3.321 -26.273 2.413 1.00 41.91 369 PHE B N 1
ATOM 6227 C CA . PHE B 1 369 ? 2.336 -25.648 1.490 1.00 41.83 369 PHE B CA 1
ATOM 6228 C C . PHE B 1 369 ? 1.745 -24.370 2.112 1.00 42.74 369 PHE B C 1
ATOM 6229 O O . PHE B 1 369 ? 1.605 -23.326 1.424 1.00 42.84 369 PHE B O 1
ATOM 6237 N N . MET B 1 370 ? 1.463 -24.440 3.412 1.00 43.71 370 MET B N 1
ATOM 6238 C CA . MET B 1 370 ? 0.834 -23.341 4.190 1.00 44.46 370 MET B CA 1
ATOM 6239 C C . MET B 1 370 ? 1.723 -22.091 4.194 1.00 44.66 370 MET B C 1
ATOM 6240 O O . MET B 1 370 ? 1.167 -20.992 4.089 1.00 43.92 370 MET B O 1
ATOM 6245 N N . ARG B 1 371 ? 3.043 -22.258 4.317 1.00 45.37 371 ARG B N 1
ATOM 6246 C CA . ARG B 1 371 ? 4.005 -21.119 4.338 1.00 45.83 371 ARG B CA 1
ATOM 6247 C C . ARG B 1 371 ? 3.944 -20.375 2.999 1.00 45.39 371 ARG B C 1
ATOM 6248 O O . ARG B 1 371 ? 3.965 -19.108 2.980 1.00 45.37 371 ARG B O 1
ATOM 6256 N N . ASN B 1 372 ? 3.854 -21.148 1.916 1.00 44.94 372 ASN B N 1
ATOM 6257 C CA . ASN B 1 372 ? 3.756 -20.585 0.548 1.00 44.60 372 ASN B CA 1
ATOM 6258 C C . ASN B 1 372 ? 2.454 -19.787 0.461 1.00 44.12 372 ASN B C 1
ATOM 6259 O O . ASN B 1 372 ? 2.485 -18.680 -0.083 1.00 43.73 372 ASN B O 1
ATOM 6264 N N . CYS B 1 373 ? 1.381 -20.280 1.072 1.00 43.75 373 CYS B N 1
ATOM 6265 C CA . CYS B 1 373 ? 0.108 -19.520 1.062 1.00 43.76 373 CYS B CA 1
ATOM 6266 C C . CYS B 1 373 ? 0.283 -18.192 1.809 1.00 43.50 373 CYS B C 1
ATOM 6267 O O . CYS B 1 373 ? -0.103 -17.172 1.258 1.00 43.29 373 CYS B O 1
ATOM 6270 N N . GLU B 1 374 ? 0.997 -18.194 2.935 1.00 43.56 374 GLU B N 1
ATOM 6271 C CA . GLU B 1 374 ? 1.150 -16.977 3.777 1.00 43.97 374 GLU B CA 1
ATOM 6272 C C . GLU B 1 374 ? 1.790 -15.832 2.984 1.00 43.65 374 GLU B C 1
ATOM 6273 O O . GLU B 1 374 ? 1.367 -14.689 3.185 1.00 43.49 374 GLU B O 1
ATOM 6279 N N . THR B 1 375 ? 2.770 -16.127 2.130 1.00 43.66 375 THR B N 1
ATOM 6280 C CA . THR B 1 375 ? 3.438 -15.076 1.317 1.00 43.59 375 THR B CA 1
ATOM 6281 C C . THR B 1 375 ? 2.823 -15.023 -0.089 1.00 43.41 375 THR B C 1
ATOM 6282 O O . THR B 1 375 ? 3.386 -14.329 -0.942 1.00 43.53 375 THR B O 1
ATOM 6285 N N . GLY B 1 376 ? 1.729 -15.752 -0.320 1.00 43.02 376 GLY B N 1
ATOM 6286 C CA . GLY B 1 376 ? 1.069 -15.779 -1.639 1.00 42.85 376 GLY B CA 1
ATOM 6287 C C . GLY B 1 376 ? -0.391 -15.365 -1.583 1.00 42.81 376 GLY B C 1
ATOM 6288 O O . GLY B 1 376 ? -0.673 -14.207 -1.271 1.00 42.63 376 GLY B O 1
ATOM 6289 N N . ALA B 1 377 ? -1.286 -16.313 -1.865 1.00 42.77 377 ALA B N 1
ATOM 6290 C CA . ALA B 1 377 ? -2.756 -16.125 -1.893 1.00 42.92 377 ALA B CA 1
ATOM 6291 C C . ALA B 1 377 ? -3.358 -15.827 -0.508 1.00 42.73 377 ALA B C 1
ATOM 6292 O O . ALA B 1 377 ? -4.499 -15.330 -0.500 1.00 42.93 377 ALA B O 1
ATOM 6294 N N . GLN B 1 378 ? -2.654 -16.201 0.575 1.00 42.20 378 GLN B N 1
ATOM 6295 C CA . GLN B 1 378 ? -2.996 -16.048 2.025 1.00 41.73 378 GLN B CA 1
ATOM 6296 C C . GLN B 1 378 ? -4.064 -17.060 2.436 1.00 40.54 378 GLN B C 1
ATOM 6297 O O . GLN B 1 378 ? -3.790 -17.889 3.310 1.00 40.84 378 GLN B O 1
ATOM 6303 N N . HIS B 1 379 ? -5.221 -16.992 1.791 1.00 38.89 379 HIS B N 1
ATOM 6304 C CA . HIS B 1 379 ? -6.366 -17.896 2.074 1.00 37.80 379 HIS B CA 1
ATOM 6305 C C . HIS B 1 379 ? -7.472 -17.634 1.053 1.00 36.81 379 HIS B C 1
ATOM 6306 O O . HIS B 1 379 ? -7.465 -16.554 0.452 1.00 36.38 379 HIS B O 1
ATOM 6313 N N . PRO B 1 380 ? -8.422 -18.563 0.829 1.00 35.84 380 PRO B N 1
ATOM 6314 C CA . PRO B 1 380 ? -9.545 -18.275 -0.050 1.00 35.67 380 PRO B CA 1
ATOM 6315 C C . PRO B 1 380 ? -10.377 -17.146 0.578 1.00 35.58 380 PRO B C 1
ATOM 6316 O O . PRO B 1 380 ? -10.456 -17.094 1.791 1.00 35.39 380 PRO B O 1
ATOM 6320 N N . SER B 1 381 ? -11.078 -16.364 -0.256 1.00 35.46 381 SER B N 1
ATOM 6321 C CA . SER B 1 381 ? -11.914 -15.201 0.136 1.00 35.57 381 SER B CA 1
ATOM 6322 C C . SER B 1 381 ? -12.767 -15.557 1.355 1.00 35.68 381 SER B C 1
ATOM 6323 O O . SER B 1 381 ? -13.410 -16.628 1.343 1.00 35.77 381 SER B O 1
ATOM 6326 N N . GLY B 1 382 ? -12.765 -14.684 2.366 1.00 35.92 382 GLY B N 1
ATOM 6327 C CA . GLY B 1 382 ? -13.555 -14.832 3.602 1.00 36.24 382 GLY B CA 1
ATOM 6328 C C . GLY B 1 382 ? -15.046 -14.907 3.323 1.00 36.51 382 GLY B C 1
ATOM 6329 O O . GLY B 1 382 ? -15.729 -15.672 4.031 1.00 36.24 382 GLY B O 1
ATOM 6330 N N . ILE B 1 383 ? -15.548 -14.102 2.381 1.00 37.24 383 ILE B N 1
ATOM 6331 C CA . ILE B 1 383 ? -16.997 -14.140 2.020 1.00 37.94 383 ILE B CA 1
ATOM 6332 C C . ILE B 1 383 ? -17.314 -15.499 1.385 1.00 37.34 383 ILE B C 1
ATOM 6333 O O . ILE B 1 383 ? -18.380 -16.044 1.672 1.00 37.34 383 ILE B O 1
ATOM 6338 N N . SER B 1 384 ? -16.409 -16.006 0.549 1.00 36.63 384 SER B N 1
ATOM 6339 C CA . SER B 1 384 ? -16.518 -17.371 -0.031 1.00 36.19 384 SER B CA 1
ATOM 6340 C C . SER B 1 384 ? -16.643 -18.392 1.105 1.00 35.84 384 SER B C 1
ATOM 6341 O O . SER B 1 384 ? -17.559 -19.235 1.046 1.00 35.65 384 SER B O 1
ATOM 6344 N N . GLN B 1 385 ? -15.760 -18.303 2.104 1.00 35.65 385 GLN B N 1
ATOM 6345 C CA . GLN B 1 385 ? -15.678 -19.268 3.233 1.00 35.53 385 GLN B CA 1
ATOM 6346 C C . GLN B 1 385 ? -16.983 -19.260 4.031 1.00 35.66 385 GLN B C 1
ATOM 6347 O O . GLN B 1 385 ? -17.482 -20.361 4.330 1.00 35.60 385 GLN B O 1
ATOM 6353 N N . ILE B 1 386 ? -17.520 -18.083 4.373 1.00 36.15 386 ILE B N 1
ATOM 6354 C CA . ILE B 1 386 ? -18.694 -17.985 5.293 1.00 36.70 386 ILE B CA 1
ATOM 6355 C C . ILE B 1 386 ? -19.955 -18.465 4.562 1.00 36.99 386 ILE B C 1
ATOM 6356 O O . ILE B 1 386 ? -20.821 -19.060 5.232 1.00 37.08 386 ILE B O 1
ATOM 6361 N N . VAL B 1 387 ? -20.051 -18.245 3.247 1.00 37.47 387 VAL B N 1
ATOM 6362 C CA . VAL B 1 387 ? -21.214 -18.698 2.420 1.00 37.84 387 VAL B CA 1
ATOM 6363 C C . VAL B 1 387 ? -21.179 -20.228 2.319 1.00 37.80 387 VAL B C 1
ATOM 6364 O O . VAL B 1 387 ? -22.251 -20.848 2.463 1.00 38.15 387 VAL B O 1
ATOM 6368 N N . LEU B 1 388 ? -19.998 -20.811 2.088 1.00 37.60 388 LEU B N 1
ATOM 6369 C CA . LEU B 1 388 ? -19.811 -22.285 1.990 1.00 37.47 388 LEU B CA 1
ATOM 6370 C C . LEU B 1 388 ? -20.110 -22.927 3.349 1.00 37.19 388 LEU B C 1
ATOM 6371 O O . LEU B 1 388 ? -20.788 -23.972 3.365 1.00 37.13 388 LEU B O 1
ATOM 6376 N N . PHE B 1 389 ? -19.631 -22.327 4.444 1.00 37.19 389 PHE B N 1
ATOM 6377 C CA . PHE B 1 389 ? -19.811 -22.852 5.825 1.00 37.23 389 PHE B CA 1
ATOM 6378 C C . PHE B 1 389 ? -21.294 -22.813 6.197 1.00 37.60 389 PHE B C 1
ATOM 6379 O O . PHE B 1 389 ? -21.792 -23.807 6.762 1.00 37.44 389 PHE B O 1
ATOM 6387 N N . LYS B 1 390 ? -21.983 -21.722 5.868 1.00 38.48 390 LYS B N 1
ATOM 6388 C CA . LYS B 1 390 ? -23.428 -21.638 6.188 1.00 39.28 390 LYS B CA 1
ATOM 6389 C C . LYS B 1 390 ? -24.170 -22.737 5.425 1.00 39.49 390 LYS B C 1
ATOM 6390 O O . LYS B 1 390 ? -25.020 -23.394 6.032 1.00 39.52 390 LYS B O 1
ATOM 6396 N N . LEU B 1 391 ? -23.864 -22.922 4.140 1.00 39.63 391 LEU B N 1
ATOM 6397 C CA . LEU B 1 391 ? -24.574 -23.969 3.364 1.00 39.93 391 LEU B CA 1
ATOM 6398 C C . LEU B 1 391 ? -24.181 -25.388 3.792 1.00 39.93 391 LEU B C 1
ATOM 6399 O O . LEU B 1 391 ? -25.085 -26.193 4.031 1.00 39.64 391 LEU B O 1
ATOM 6404 N N . LEU B 1 392 ? -22.879 -25.669 3.867 1.00 40.13 392 LEU B N 1
ATOM 6405 C CA . LEU B 1 392 ? -22.367 -27.028 4.196 1.00 40.57 392 LEU B CA 1
ATOM 6406 C C . LEU B 1 392 ? -22.514 -27.423 5.669 1.00 41.18 392 LEU B C 1
ATOM 6407 O O . LEU B 1 392 ? -23.002 -28.528 5.927 1.00 41.29 392 LEU B O 1
ATOM 6412 N N . ASP B 1 393 ? -22.181 -26.520 6.592 1.00 41.82 393 ASP B N 1
ATOM 6413 C CA . ASP B 1 393 ? -22.138 -26.877 8.037 1.00 42.27 393 ASP B CA 1
ATOM 6414 C C . ASP B 1 393 ? -23.521 -26.671 8.669 1.00 42.17 393 ASP B C 1
ATOM 6415 O O . ASP B 1 393 ? -24.061 -27.651 9.219 1.00 42.26 393 ASP B O 1
ATOM 6420 N N . GLU B 1 394 ? -24.068 -25.456 8.597 1.00 41.94 394 GLU B N 1
ATOM 6421 C CA . GLU B 1 394 ? -25.286 -25.068 9.359 1.00 41.92 394 GLU B CA 1
ATOM 6422 C C . GLU B 1 394 ? -26.540 -25.635 8.685 1.00 41.23 394 GLU B C 1
ATOM 6423 O O . GLU B 1 394 ? -27.340 -26.272 9.396 1.00 41.49 394 GLU B O 1
ATOM 6429 N N . HIS B 1 395 ? -26.720 -25.416 7.378 1.00 40.40 395 HIS B N 1
ATOM 6430 C CA . HIS B 1 395 ? -27.963 -25.789 6.653 1.00 39.64 395 HIS B CA 1
ATOM 6431 C C . HIS B 1 395 ? -27.926 -27.271 6.263 1.00 39.02 395 HIS B C 1
ATOM 6432 O O . HIS B 1 395 ? -28.594 -28.072 6.945 1.00 38.71 395 HIS B O 1
ATOM 6439 N N . TRP B 1 396 ? -27.185 -27.618 5.206 1.00 38.16 396 TRP B N 1
ATOM 6440 C CA . TRP B 1 396 ? -27.149 -28.989 4.632 1.00 37.75 396 TRP B CA 1
ATOM 6441 C C . TRP B 1 396 ? -26.648 -29.990 5.678 1.00 37.62 396 TRP B C 1
ATOM 6442 O O . TRP B 1 396 ? -27.383 -30.955 5.969 1.00 37.83 396 TRP B O 1
ATOM 6453 N N . GLY B 1 397 ? -25.446 -29.768 6.217 1.00 37.21 397 GLY B N 1
ATOM 6454 C CA . GLY B 1 397 ? -24.719 -30.766 7.023 1.00 36.88 397 GLY B CA 1
ATOM 6455 C C . GLY B 1 397 ? -24.074 -31.790 6.110 1.00 36.67 397 GLY B C 1
ATOM 6456 O O . GLY B 1 397 ? -24.148 -31.596 4.882 1.00 36.99 397 GLY B O 1
ATOM 6457 N N . HIS B 1 398 ? -23.468 -32.843 6.663 1.00 36.44 398 HIS B N 1
ATOM 6458 C CA . HIS B 1 398 ? -22.824 -33.920 5.865 1.00 36.40 398 HIS B CA 1
ATOM 6459 C C . HIS B 1 398 ? -23.904 -34.698 5.098 1.00 36.61 398 HIS B C 1
ATOM 6460 O O . HIS B 1 398 ? -23.639 -35.071 3.939 1.00 36.73 398 HIS B O 1
ATOM 6467 N N . SER B 1 399 ? -25.080 -34.910 5.702 1.00 36.94 399 SER B N 1
ATOM 6468 C CA . SER B 1 399 ? -26.243 -35.586 5.064 1.00 37.34 399 SER B CA 1
ATOM 6469 C C . SER B 1 399 ? -26.678 -34.807 3.818 1.00 37.29 399 SER B C 1
ATOM 6470 O O . SER B 1 399 ? -26.698 -35.405 2.723 1.00 37.73 399 SER B O 1
ATOM 6473 N N . GLY B 1 400 ? -27.016 -33.525 3.991 1.00 36.92 400 GLY B N 1
ATOM 6474 C CA . GLY B 1 400 ? -27.534 -32.643 2.928 1.00 36.57 400 GLY B CA 1
ATOM 6475 C C . GLY B 1 400 ? -26.535 -32.479 1.798 1.00 36.32 400 GLY B C 1
ATOM 6476 O O . GLY B 1 400 ? -26.968 -32.423 0.629 1.00 36.04 400 GLY B O 1
ATOM 6477 N N . TYR B 1 401 ? -25.245 -32.400 2.131 1.00 36.15 401 TYR B N 1
ATOM 6478 C CA . TYR B 1 401 ? -24.148 -32.257 1.144 1.00 36.33 401 TYR B CA 1
ATOM 6479 C C . TYR B 1 401 ? -24.066 -33.522 0.293 1.00 37.04 401 TYR B C 1
ATOM 6480 O O . TYR B 1 401 ? -23.968 -33.408 -0.944 1.00 37.17 401 TYR B O 1
ATOM 6489 N N . LEU B 1 402 ? -24.100 -34.693 0.934 1.00 37.74 402 LEU B N 1
ATOM 6490 C CA . LEU B 1 402 ? -24.051 -35.995 0.221 1.00 38.32 402 LEU B CA 1
ATOM 6491 C C . LEU B 1 402 ? -25.317 -36.143 -0.628 1.00 38.73 402 LEU B C 1
ATOM 6492 O O . LEU B 1 402 ? -25.207 -36.652 -1.761 1.00 38.91 402 LEU B O 1
ATOM 6497 N N . ASP B 1 403 ? -26.465 -35.704 -0.104 1.00 39.05 403 ASP B N 1
ATOM 6498 C CA . ASP B 1 403 ? -27.755 -35.685 -0.844 1.00 39.24 403 ASP B CA 1
ATOM 6499 C C . ASP B 1 403 ? -27.574 -34.880 -2.135 1.00 39.00 403 ASP B C 1
ATOM 6500 O O . ASP B 1 403 ? -28.096 -35.317 -3.178 1.00 39.09 403 ASP B O 1
ATOM 6505 N N . TRP B 1 404 ? -26.864 -33.749 -2.062 1.00 38.87 404 TRP B N 1
ATOM 6506 C CA . TRP B 1 404 ? -26.629 -32.837 -3.214 1.00 38.39 404 TRP B CA 1
ATOM 6507 C C . TRP B 1 404 ? -25.704 -33.510 -4.236 1.00 38.63 404 TRP B C 1
ATOM 6508 O O . TRP B 1 404 ? -25.929 -33.307 -5.445 1.00 38.92 404 TRP B O 1
ATOM 6519 N N . LEU B 1 405 ? -24.707 -34.274 -3.776 1.00 38.92 405 LEU B N 1
ATOM 6520 C CA . LEU B 1 405 ? -23.718 -34.954 -4.658 1.00 39.25 405 LEU B CA 1
ATOM 6521 C C . LEU B 1 405 ? -24.395 -36.131 -5.375 1.00 39.94 405 LEU B C 1
ATOM 6522 O O . LEU B 1 405 ? -24.085 -36.343 -6.563 1.00 39.95 405 LEU B O 1
ATOM 6527 N N . ILE B 1 406 ? -25.279 -36.864 -4.688 1.00 40.88 406 ILE B N 1
ATOM 6528 C CA . ILE B 1 406 ? -26.138 -37.916 -5.313 1.00 42.03 406 ILE B CA 1
ATOM 6529 C C . ILE B 1 406 ? -26.909 -37.275 -6.473 1.00 43.22 406 ILE B C 1
ATOM 6530 O O . ILE B 1 406 ? -26.870 -37.837 -7.586 1.00 43.06 406 ILE B O 1
ATOM 6535 N N . ASN B 1 407 ? -27.572 -36.140 -6.223 1.00 44.62 407 ASN B N 1
ATOM 6536 C CA . ASN B 1 407 ? -28.366 -35.401 -7.242 1.00 45.79 407 ASN B CA 1
ATOM 6537 C C . ASN B 1 407 ? -27.451 -35.011 -8.408 1.00 47.32 407 ASN B C 1
ATOM 6538 O O . ASN B 1 407 ? -27.908 -35.082 -9.565 1.00 47.54 407 ASN B O 1
ATOM 6543 N N . LEU B 1 408 ? -26.209 -34.616 -8.110 1.00 49.09 408 LEU B N 1
ATOM 6544 C CA . LEU B 1 408 ? -25.203 -34.199 -9.123 1.00 50.80 408 LEU B CA 1
ATOM 6545 C C . LEU B 1 408 ? -24.781 -35.425 -9.941 1.00 52.24 408 LEU B C 1
ATOM 6546 O O . LEU B 1 408 ? -24.509 -35.264 -11.147 1.00 52.60 408 LEU B O 1
ATOM 6551 N N . ARG B 1 409 ? -24.733 -36.599 -9.302 1.00 53.97 409 ARG B N 1
ATOM 6552 C CA . ARG B 1 409 ? -24.464 -37.909 -9.957 1.00 55.12 409 ARG B CA 1
ATOM 6553 C C . ARG B 1 409 ? -25.632 -38.241 -10.895 1.00 53.87 409 ARG B C 1
ATOM 6554 O O . ARG B 1 409 ? -25.365 -38.591 -12.061 1.00 53.08 409 ARG B O 1
ATOM 6562 N N . MET B 1 410 ? -26.871 -38.123 -10.405 1.00 53.17 410 MET B N 1
ATOM 6563 C CA . MET B 1 410 ? -28.110 -38.389 -11.188 1.00 52.79 410 MET B CA 1
ATOM 6564 C C . MET B 1 410 ? -28.179 -37.435 -12.388 1.00 52.34 410 MET B C 1
ATOM 6565 O O . MET B 1 410 ? -28.556 -37.898 -13.481 1.00 52.24 410 MET B O 1
ATOM 6568 N N . GLN B 1 411 ? -27.825 -36.160 -12.191 1.00 51.70 411 GLN B N 1
ATOM 6569 C CA . GLN B 1 411 ? -27.868 -35.107 -13.243 1.00 51.08 411 GLN B CA 1
ATOM 6570 C C . GLN B 1 411 ? -26.903 -35.459 -14.380 1.00 50.25 411 GLN B C 1
ATOM 6571 O O . GLN B 1 411 ? -27.360 -35.557 -15.536 1.00 49.79 411 GLN B O 1
ATOM 6577 N N . TYR B 1 412 ? -25.618 -35.623 -14.053 1.00 49.44 412 TYR B N 1
ATOM 6578 C CA . TYR B 1 412 ? -24.500 -35.785 -15.021 1.00 49.06 412 TYR B CA 1
ATOM 6579 C C . TYR B 1 412 ? -24.608 -37.136 -15.734 1.00 49.00 412 TYR B C 1
ATOM 6580 O O . TYR B 1 412 ? -23.961 -37.316 -16.784 1.00 49.07 412 TYR B O 1
ATOM 6589 N N . THR B 1 413 ? -25.401 -38.052 -15.171 1.00 48.88 413 THR B N 1
ATOM 6590 C CA . THR B 1 413 ? -25.718 -39.382 -15.755 1.00 48.78 413 THR B CA 1
ATOM 6591 C C . THR B 1 413 ? -26.599 -39.176 -16.994 1.00 48.62 413 THR B C 1
ATOM 6592 O O . THR B 1 413 ? -26.239 -39.703 -18.065 1.00 48.37 413 THR B O 1
ATOM 6596 N N . GLY B 1 414 ? -27.697 -38.427 -16.844 1.00 48.56 414 GLY B N 1
ATOM 6597 C CA . GLY B 1 414 ? -28.614 -38.061 -17.942 1.00 48.46 414 GLY B CA 1
ATOM 6598 C C . GLY B 1 414 ? -27.870 -37.399 -19.088 1.00 48.49 414 GLY B C 1
ATOM 6599 O O . GLY B 1 414 ? -28.176 -37.716 -20.254 1.00 48.53 414 GLY B O 1
ATOM 6600 N N . ARG B 1 415 ? -26.922 -36.515 -18.764 1.00 48.63 415 ARG B N 1
ATOM 6601 C CA . ARG B 1 415 ? -26.101 -35.762 -19.748 1.00 48.61 415 ARG B CA 1
ATOM 6602 C C . ARG B 1 415 ? -25.108 -36.709 -20.423 1.00 48.58 415 ARG B C 1
ATOM 6603 O O . ARG B 1 415 ? -24.868 -36.542 -21.635 1.00 48.57 415 ARG B O 1
ATOM 6611 N N . ARG B 1 416 ? -24.542 -37.648 -19.661 1.00 48.72 416 ARG B N 1
ATOM 6612 C CA . ARG B 1 416 ? -23.564 -38.636 -20.183 1.00 48.95 416 ARG B CA 1
ATOM 6613 C C . ARG B 1 416 ? -24.255 -39.476 -21.257 1.00 49.48 416 ARG B C 1
ATOM 6614 O O . ARG B 1 416 ? -23.637 -39.711 -22.312 1.00 49.33 416 ARG B O 1
ATOM 6622 N N . ASP B 1 417 ? -25.494 -39.903 -21.000 1.00 50.15 417 ASP B N 1
ATOM 6623 C CA . ASP B 1 417 ? -26.285 -40.733 -21.947 1.00 50.97 417 ASP B CA 1
ATOM 6624 C C . ASP B 1 417 ? -26.496 -39.938 -23.238 1.00 51.30 417 ASP B C 1
ATOM 6625 O O . ASP B 1 417 ? -26.271 -40.506 -24.325 1.00 51.36 417 ASP B O 1
ATOM 6630 N N . ALA B 1 418 ? -26.904 -38.673 -23.115 1.00 51.41 418 ALA B N 1
ATOM 6631 C CA . ALA B 1 418 ? -27.278 -37.809 -24.257 1.00 51.33 418 ALA B CA 1
ATOM 6632 C C . ALA B 1 418 ? -26.090 -37.652 -25.209 1.00 51.58 418 ALA B C 1
ATOM 6633 O O . ALA B 1 418 ? -26.315 -37.749 -26.431 1.00 51.78 418 ALA B O 1
ATOM 6635 N N . ILE B 1 419 ? -24.877 -37.422 -24.697 1.00 51.71 419 ILE B N 1
ATOM 6636 C CA . ILE B 1 419 ? -23.704 -37.180 -25.587 1.00 52.17 419 ILE B CA 1
ATOM 6637 C C . ILE B 1 419 ? -23.347 -38.483 -26.314 1.00 53.46 419 ILE B C 1
ATOM 6638 O O . ILE B 1 419 ? -22.994 -38.397 -27.507 1.00 53.58 419 ILE B O 1
ATOM 6643 N N . VAL B 1 420 ? -23.441 -39.641 -25.650 1.00 55.09 420 VAL B N 1
ATOM 6644 C CA . VAL B 1 420 ? -23.111 -40.945 -26.301 1.00 56.44 420 VAL B CA 1
ATOM 6645 C C . VAL B 1 420 ? -24.237 -41.326 -27.269 1.00 57.26 420 VAL B C 1
ATOM 6646 O O . VAL B 1 420 ? -23.910 -41.817 -28.366 1.00 56.95 420 VAL B O 1
ATOM 6650 N N . ASN B 1 421 ? -25.504 -41.114 -26.897 1.00 58.70 421 ASN B N 1
ATOM 6651 C CA . ASN B 1 421 ? -26.655 -41.419 -27.790 1.00 59.77 421 ASN B CA 1
ATOM 6652 C C . ASN B 1 421 ? -26.511 -40.601 -29.075 1.00 60.53 421 ASN B C 1
ATOM 6653 O O . ASN B 1 421 ? -26.681 -41.180 -30.165 1.00 61.05 421 ASN B O 1
ATOM 6658 N N . ALA B 1 422 ? -26.210 -39.307 -28.941 1.00 61.41 422 ALA B N 1
ATOM 6659 C CA . ALA B 1 422 ? -26.059 -38.364 -30.071 1.00 61.95 422 ALA B CA 1
ATOM 6660 C C . ALA B 1 422 ? -24.847 -38.765 -30.916 1.00 62.68 422 ALA B C 1
ATOM 6661 O O . ALA B 1 422 ? -24.944 -38.695 -32.157 1.00 62.76 422 ALA B O 1
ATOM 6663 N N . CYS B 1 423 ? -23.754 -39.173 -30.268 1.00 63.43 423 CYS B N 1
ATOM 6664 C CA . CYS B 1 423 ? -22.476 -39.529 -30.938 1.00 64.24 423 CYS B CA 1
ATOM 6665 C C . CYS B 1 423 ? -22.700 -40.677 -31.925 1.00 65.06 423 CYS B C 1
ATOM 6666 O O . CYS B 1 423 ? -22.163 -40.599 -33.046 1.00 65.34 423 CYS B O 1
ATOM 6669 N N . GLU B 1 424 ? -23.417 -41.728 -31.521 1.00 65.70 424 GLU B N 1
ATOM 6670 C CA . GLU B 1 424 ? -23.576 -42.909 -32.414 1.00 66.32 424 GLU B CA 1
ATOM 6671 C C . GLU B 1 424 ? -24.787 -42.774 -33.346 1.00 65.44 424 GLU B C 1
ATOM 6672 O O . GLU B 1 424 ? -24.896 -43.586 -34.276 1.00 64.70 424 GLU B O 1
ATOM 6678 N N . LYS B 1 425 ? -25.653 -41.789 -33.109 1.00 64.41 425 LYS B N 1
ATOM 6679 C CA . LYS B 1 425 ? -26.854 -41.586 -33.962 1.00 63.72 425 LYS B CA 1
ATOM 6680 C C . LYS B 1 425 ? -26.542 -40.555 -35.050 1.00 63.26 425 LYS B C 1
ATOM 6681 O O . LYS B 1 425 ? -27.368 -40.409 -35.971 1.00 63.45 425 LYS B O 1
ATOM 6683 N N . TYR B 1 426 ? -25.444 -39.807 -34.893 1.00 62.63 426 TYR B N 1
ATOM 6684 C CA . TYR B 1 426 ? -25.091 -38.743 -35.870 1.00 62.29 426 TYR B CA 1
ATOM 6685 C C . TYR B 1 426 ? -23.663 -38.875 -36.408 1.00 62.99 426 TYR B C 1
ATOM 6686 O O . TYR B 1 426 ? -23.477 -38.715 -37.619 1.00 63.84 426 TYR B O 1
ATOM 6695 N N . LEU B 1 427 ? -22.697 -39.173 -35.538 1.00 63.72 427 LEU B N 1
ATOM 6696 C CA . LEU B 1 427 ? -21.256 -39.221 -35.916 1.00 64.31 427 LEU B CA 1
ATOM 6697 C C . LEU B 1 427 ? -20.949 -40.328 -36.928 1.00 65.33 427 LEU B C 1
ATOM 6698 O O . LEU B 1 427 ? -21.548 -41.408 -36.830 1.00 65.46 427 LEU B O 1
ATOM 6703 N N . PRO B 1 428 ? -19.978 -40.121 -37.846 1.00 66.51 428 PRO B N 1
ATOM 6704 C CA . PRO B 1 428 ? -19.612 -41.136 -38.828 1.00 67.05 428 PRO B CA 1
ATOM 6705 C C . PRO B 1 428 ? -18.763 -42.179 -38.093 1.00 67.62 428 PRO B C 1
ATOM 6706 O O . PRO B 1 428 ? -17.662 -41.873 -37.696 1.00 67.42 428 PRO B O 1
ATOM 6710 N N . LYS B 1 429 ? -19.285 -43.403 -38.025 1.00 68.41 429 LYS B N 1
ATOM 6711 C CA . LYS B 1 429 ? -18.675 -44.537 -37.281 1.00 68.80 429 LYS B CA 1
ATOM 6712 C C . LYS B 1 429 ? -17.463 -45.089 -38.044 1.00 69.03 429 LYS B C 1
ATOM 6713 O O . LYS B 1 429 ? -16.687 -45.847 -37.429 1.00 69.58 429 LYS B O 1
ATOM 6716 N N . GLU B 1 430 ? -17.304 -44.726 -39.320 1.00 68.87 430 GLU B N 1
ATOM 6717 C CA . GLU B 1 430 ? -16.159 -45.170 -40.161 1.00 68.70 430 GLU B CA 1
ATOM 6718 C C . GLU B 1 430 ? -14.935 -44.298 -39.858 1.00 68.03 430 GLU B C 1
ATOM 6719 O O . GLU B 1 430 ? -13.816 -44.711 -40.220 1.00 68.10 430 GLU B O 1
ATOM 6722 N N . ILE B 1 431 ? -15.140 -43.143 -39.217 1.00 67.13 431 ILE B N 1
ATOM 6723 C CA . ILE B 1 431 ? -14.084 -42.111 -38.994 1.00 66.11 431 ILE B CA 1
ATOM 6724 C C . ILE B 1 431 ? -13.914 -41.852 -37.493 1.00 65.18 431 ILE B C 1
ATOM 6725 O O . ILE B 1 431 ? -12.768 -41.600 -37.071 1.00 64.59 431 ILE B O 1
ATOM 6730 N N . ALA B 1 432 ? -15.001 -41.917 -36.720 1.00 64.31 432 ALA B N 1
ATOM 6731 C CA . ALA B 1 432 ? -15.009 -41.580 -35.278 1.00 63.81 432 ALA B CA 1
ATOM 6732 C C . ALA B 1 432 ? -15.182 -42.845 -34.433 1.00 63.19 432 ALA B C 1
ATOM 6733 O O . ALA B 1 432 ? -16.072 -43.659 -34.749 1.00 63.12 432 ALA B O 1
ATOM 6735 N N . LYS B 1 433 ? -14.359 -42.982 -33.393 1.00 62.55 433 LYS B N 1
ATOM 6736 C CA . LYS B 1 433 ? -14.417 -44.094 -32.410 1.00 62.17 433 LYS B CA 1
ATOM 6737 C C . LYS B 1 433 ? -14.341 -43.484 -31.010 1.00 61.59 433 LYS B C 1
ATOM 6738 O O . LYS B 1 433 ? -13.648 -42.461 -30.861 1.00 61.72 433 LYS B O 1
ATOM 6740 N N . TRP B 1 434 ? -15.030 -44.073 -30.031 1.00 60.74 434 TRP B N 1
ATOM 6741 C CA . TRP B 1 434 ? -15.102 -43.517 -28.656 1.00 60.07 434 TRP B CA 1
ATOM 6742 C C . TRP B 1 434 ? -15.541 -44.589 -27.661 1.00 60.67 434 TRP B C 1
ATOM 6743 O O . TRP B 1 434 ? -16.346 -45.465 -28.033 1.00 60.62 434 TRP B O 1
ATOM 6754 N N . ASN B 1 435 ? -15.031 -44.487 -26.435 1.00 61.54 435 ASN B N 1
ATOM 6755 C CA . ASN B 1 435 ? -15.478 -45.284 -25.268 1.00 62.19 435 ASN B CA 1
ATOM 6756 C C . ASN B 1 435 ? -16.420 -44.416 -24.445 1.00 62.30 435 ASN B C 1
ATOM 6757 O O . ASN B 1 435 ? -16.056 -43.308 -24.059 1.00 62.40 435 ASN B O 1
ATOM 6762 N N . PRO B 1 436 ? -17.652 -44.876 -24.139 1.00 62.38 436 PRO B N 1
ATOM 6763 C CA . PRO B 1 436 ? -18.522 -44.132 -23.230 1.00 62.16 436 PRO B CA 1
ATOM 6764 C C . PRO B 1 436 ? -17.854 -44.107 -21.851 1.00 61.61 436 PRO B C 1
ATOM 6765 O O . PRO B 1 436 ? -17.372 -45.137 -21.381 1.00 61.75 436 PRO B O 1
ATOM 6769 N N . PRO B 1 437 ? -17.804 -42.935 -21.165 1.00 60.85 437 PRO B N 1
ATOM 6770 C CA . PRO B 1 437 ? -17.121 -42.748 -19.873 1.00 59.98 437 PRO B CA 1
ATOM 6771 C C . PRO B 1 437 ? -17.985 -43.152 -18.666 1.00 58.76 437 PRO B C 1
ATOM 6772 O O . PRO B 1 437 ? -19.194 -43.059 -18.775 1.00 58.40 437 PRO B O 1
ATOM 6776 N N . ALA B 1 438 ? -17.364 -43.567 -17.555 1.00 57.84 438 ALA B N 1
ATOM 6777 C CA . ALA B 1 438 ? -18.064 -44.031 -16.332 1.00 57.17 438 ALA B CA 1
ATOM 6778 C C . ALA B 1 438 ? -18.208 -42.875 -15.338 1.00 56.45 438 ALA B C 1
ATOM 6779 O O . ALA B 1 438 ? -19.232 -42.833 -14.628 1.00 56.87 438 ALA B O 1
ATOM 6781 N N . ALA B 1 439 ? -17.222 -41.977 -15.288 1.00 55.48 439 ALA B N 1
ATOM 6782 C CA . ALA B 1 439 ? -17.193 -40.825 -14.360 1.00 54.91 439 ALA B CA 1
ATOM 6783 C C . ALA B 1 439 ? -16.623 -39.598 -15.075 1.00 54.14 439 ALA B C 1
ATOM 6784 O O . ALA B 1 439 ? -15.855 -39.774 -16.041 1.00 54.24 439 ALA B O 1
ATOM 6786 N N . GLY B 1 440 ? -16.994 -38.402 -14.614 1.00 53.34 440 GLY B N 1
ATOM 6787 C CA . GLY B 1 440 ? -16.458 -37.134 -15.139 1.00 52.76 440 GLY B CA 1
ATOM 6788 C C . GLY B 1 440 ? -17.477 -36.391 -15.979 1.00 52.12 440 GLY B C 1
ATOM 6789 O O . GLY B 1 440 ? -18.681 -36.699 -15.870 1.00 51.33 440 GLY B O 1
ATOM 6790 N N . MET B 1 441 ? -17.003 -35.444 -16.790 1.00 51.92 441 MET B N 1
ATOM 6791 C CA . MET B 1 441 ? -17.850 -34.587 -17.657 1.00 52.03 441 MET B CA 1
ATOM 6792 C C . MET B 1 441 ? -17.216 -34.487 -19.047 1.00 51.83 441 MET B C 1
ATOM 6793 O O . MET B 1 441 ? -17.632 -33.602 -19.821 1.00 51.73 441 MET B O 1
ATOM 6798 N N . PHE B 1 442 ? -16.257 -35.365 -19.351 1.00 51.50 442 PHE B N 1
ATOM 6799 C CA . PHE B 1 442 ? -15.514 -35.355 -20.636 1.00 51.44 442 PHE B CA 1
ATOM 6800 C C . PHE B 1 442 ? -15.775 -36.645 -21.406 1.00 50.59 442 PHE B C 1
ATOM 6801 O O . PHE B 1 442 ? -15.886 -37.731 -20.803 1.00 50.96 442 PHE B O 1
ATOM 6809 N N . HIS B 1 443 ? -15.842 -36.479 -22.731 1.00 49.31 443 HIS B N 1
ATOM 6810 C CA . HIS B 1 443 ? -16.035 -37.545 -23.746 1.00 47.87 443 HIS B CA 1
ATOM 6811 C C . HIS B 1 443 ? -14.830 -37.492 -24.688 1.00 45.96 443 HIS B C 1
ATOM 6812 O O . HIS B 1 443 ? -14.543 -36.408 -25.205 1.00 45.77 443 HIS B O 1
ATOM 6819 N N . TRP B 1 444 ? -14.164 -38.627 -24.903 1.00 44.72 444 TRP B N 1
ATOM 6820 C CA . TRP B 1 444 ? -12.945 -38.693 -25.749 1.00 43.66 444 TRP B CA 1
ATOM 6821 C C . TRP B 1 444 ? -13.306 -39.379 -27.068 1.00 45.66 444 TRP B C 1
ATOM 6822 O O . TRP B 1 444 ? -13.787 -40.522 -27.024 1.00 45.73 444 TRP B O 1
ATOM 6833 N N . ILE B 1 445 ? -13.127 -38.662 -28.184 1.00 47.82 445 ILE B N 1
ATOM 6834 C CA . ILE B 1 445 ? -13.469 -39.175 -29.544 1.00 51.18 445 ILE B CA 1
ATOM 6835 C C . ILE B 1 445 ? -12.199 -39.299 -30.392 1.00 54.24 445 ILE B C 1
ATOM 6836 O O . ILE B 1 445 ? -11.519 -38.280 -30.598 1.00 54.37 445 ILE B O 1
ATOM 6841 N N . GLU B 1 446 ? -11.926 -40.509 -30.886 1.00 57.73 446 GLU B N 1
ATOM 6842 C CA . GLU B 1 446 ? -10.747 -40.793 -31.745 1.00 60.45 446 GLU B CA 1
ATOM 6843 C C . GLU B 1 446 ? -11.118 -40.496 -33.197 1.00 62.14 446 GLU B C 1
ATOM 6844 O O . GLU B 1 446 ? -12.243 -40.831 -33.594 1.00 61.59 446 GLU B O 1
ATOM 6850 N N . ILE B 1 447 ? -10.200 -39.899 -33.956 1.00 64.66 447 ILE B N 1
ATOM 6851 C CA . ILE B 1 447 ? -10.479 -39.632 -35.395 1.00 66.57 447 ILE B CA 1
ATOM 6852 C C . ILE B 1 447 ? -9.394 -40.285 -36.256 1.00 67.84 447 ILE B C 1
ATOM 6853 O O . ILE B 1 447 ? -8.216 -39.976 -36.046 1.00 67.67 447 ILE B O 1
ATOM 6858 N N . ASP B 1 448 ? -9.795 -41.150 -37.191 1.00 69.79 448 ASP B N 1
ATOM 6859 C CA . ASP B 1 448 ? -8.857 -41.779 -38.156 1.00 71.06 448 ASP B CA 1
ATOM 6860 C C . ASP B 1 448 ? -8.410 -40.718 -39.165 1.00 71.62 448 ASP B C 1
ATOM 6861 O O . ASP B 1 448 ? -8.974 -40.688 -40.274 1.00 71.34 448 ASP B O 1
ATOM 6866 N N . TRP B 1 449 ? -7.432 -39.890 -38.790 1.00 72.84 449 TRP B N 1
ATOM 6867 C CA . TRP B 1 449 ? -6.976 -38.716 -39.581 1.00 73.96 449 TRP B CA 1
ATOM 6868 C C . TRP B 1 449 ? -6.395 -39.165 -40.928 1.00 74.59 449 TRP B C 1
ATOM 6869 O O . TRP B 1 449 ? -6.288 -38.309 -41.828 1.00 74.62 449 TRP B O 1
ATOM 6880 N N . GLN B 1 450 ? -6.038 -40.446 -41.068 1.00 75.12 450 GLN B N 1
ATOM 6881 C CA . GLN B 1 450 ? -5.338 -40.973 -42.270 1.00 75.47 450 GLN B CA 1
ATOM 6882 C C . GLN B 1 450 ? -6.354 -41.409 -43.333 1.00 76.07 450 GLN B C 1
ATOM 6883 O O . GLN B 1 450 ? -5.924 -41.721 -44.461 1.00 76.66 450 GLN B O 1
ATOM 6889 N N . LYS B 1 451 ? -7.645 -41.417 -42.989 1.00 76.30 451 LYS B N 1
ATOM 6890 C CA . LYS B 1 451 ? -8.751 -41.793 -43.909 1.00 76.77 451 LYS B CA 1
ATOM 6891 C C . LYS B 1 451 ? -9.323 -40.530 -44.561 1.00 77.71 451 LYS B C 1
ATOM 6892 O O . LYS B 1 451 ? -10.534 -40.506 -44.854 1.00 77.77 451 LYS B O 1
ATOM 6894 N N . HIS B 1 452 ? -8.474 -39.522 -44.739 1.00 78.98 452 HIS B N 1
ATOM 6895 C CA . HIS B 1 452 ? -8.839 -38.238 -45.391 1.00 80.31 452 HIS B CA 1
ATOM 6896 C C . HIS B 1 452 ? -7.754 -37.943 -46.429 1.00 81.50 452 HIS B C 1
ATOM 6897 O O . HIS B 1 452 ? -6.607 -38.357 -46.188 1.00 81.51 452 HIS B O 1
ATOM 6904 N N . PRO B 1 453 ? -8.047 -37.274 -47.566 1.00 82.58 453 PRO B N 1
ATOM 6905 C CA . PRO B 1 453 ? -7.038 -36.991 -48.606 1.00 83.73 453 PRO B CA 1
ATOM 6906 C C . PRO B 1 453 ? -5.721 -36.315 -48.183 1.00 85.13 453 PRO B C 1
ATOM 6907 O O . PRO B 1 453 ? -5.537 -35.158 -48.498 1.00 84.66 453 PRO B O 1
ATOM 6911 N N . ALA B 1 454 ? -4.841 -37.066 -47.510 1.00 87.08 454 ALA B N 1
ATOM 6912 C CA . ALA B 1 454 ? -3.517 -36.600 -47.038 1.00 88.35 454 ALA B CA 1
ATOM 6913 C C . ALA B 1 454 ? -2.442 -37.093 -48.008 1.00 89.55 454 ALA B C 1
ATOM 6914 O O . ALA B 1 454 ? -1.257 -36.904 -47.721 1.00 90.04 454 ALA B O 1
ATOM 6916 N N . VAL B 1 455 ? -2.861 -37.720 -49.108 1.00 90.57 455 VAL B N 1
ATOM 6917 C CA . VAL B 1 455 ? -1.930 -38.235 -50.153 1.00 91.30 455 VAL B CA 1
ATOM 6918 C C . VAL B 1 455 ? -1.184 -37.054 -50.782 1.00 92.04 455 VAL B C 1
ATOM 6919 O O . VAL B 1 455 ? 0.019 -37.197 -51.041 1.00 92.14 455 VAL B O 1
ATOM 6921 N N . ALA B 1 456 ? -1.867 -35.923 -50.977 1.00 92.96 456 ALA B N 1
ATOM 6922 C CA . ALA B 1 456 ? -1.253 -34.757 -51.651 1.00 93.47 456 ALA B CA 1
ATOM 6923 C C . ALA B 1 456 ? -1.409 -33.469 -50.837 1.00 93.87 456 ALA B C 1
ATOM 6924 O O . ALA B 1 456 ? -2.181 -33.462 -49.865 1.00 94.09 456 ALA B O 1
ATOM 6926 N N . SER B 1 457 ? -0.640 -32.445 -51.223 1.00 94.17 457 SER B N 1
ATOM 6927 C CA . SER B 1 457 ? -0.635 -31.083 -50.623 1.00 94.04 457 SER B CA 1
ATOM 6928 C C . SER B 1 457 ? -0.196 -31.086 -49.156 1.00 93.38 457 SER B C 1
ATOM 6929 O O . SER B 1 457 ? 0.888 -31.619 -48.868 1.00 93.62 457 SER B O 1
ATOM 6932 N N . GLY B 1 458 ? -1.013 -30.505 -48.276 1.00 92.29 458 GLY B N 1
ATOM 6933 C CA . GLY B 1 458 ? -0.657 -30.378 -46.850 1.00 91.33 458 GLY B CA 1
ATOM 6934 C C . GLY B 1 458 ? -0.926 -31.651 -46.072 1.00 90.02 458 GLY B C 1
ATOM 6935 O O . GLY B 1 458 ? -1.961 -31.727 -45.379 1.00 89.33 458 GLY B O 1
ATOM 6936 N N . LYS B 1 459 ? 0.021 -32.593 -46.134 1.00 88.48 459 LYS B N 1
ATOM 6937 C CA . LYS B 1 459 ? -0.083 -33.899 -45.433 1.00 87.07 459 LYS B CA 1
ATOM 6938 C C . LYS B 1 459 ? 0.456 -33.788 -44.002 1.00 85.54 459 LYS B C 1
ATOM 6939 O O . LYS B 1 459 ? 1.336 -34.590 -43.647 1.00 85.26 459 LYS B O 1
ATOM 6941 N N . SER B 1 460 ? -0.093 -32.876 -43.196 1.00 83.83 460 SER B N 1
ATOM 6942 C CA . SER B 1 460 ? 0.355 -32.686 -41.793 1.00 82.10 460 SER B CA 1
ATOM 6943 C C . SER B 1 460 ? -0.815 -33.026 -40.875 1.00 80.13 460 SER B C 1
ATOM 6944 O O . SER B 1 460 ? -1.883 -32.421 -41.044 1.00 79.65 460 SER B O 1
ATOM 6946 N N . ARG B 1 461 ? -0.606 -33.945 -39.934 1.00 78.36 461 ARG B N 1
ATOM 6947 C CA . ARG B 1 461 ? -1.728 -34.365 -39.052 1.00 76.92 461 ARG B CA 1
ATOM 6948 C C . ARG B 1 461 ? -2.281 -33.136 -38.325 1.00 74.69 461 ARG B C 1
ATOM 6949 O O . ARG B 1 461 ? -3.510 -33.062 -38.133 1.00 73.96 461 ARG B O 1
ATOM 6957 N N . GLU B 1 462 ? -1.394 -32.217 -37.936 1.00 72.60 462 GLU B N 1
ATOM 6958 C CA . GLU B 1 462 ? -1.740 -30.962 -37.222 1.00 71.20 462 GLU B CA 1
ATOM 6959 C C . GLU B 1 462 ? -2.685 -30.130 -38.100 1.00 70.18 462 GLU B C 1
ATOM 6960 O O . GLU B 1 462 ? -3.633 -29.544 -37.538 1.00 70.56 462 GLU B O 1
ATOM 6962 N N . ALA B 1 463 ? -2.460 -30.110 -39.422 1.00 68.71 463 ALA B N 1
ATOM 6963 C CA . ALA B 1 463 ? -3.251 -29.327 -40.403 1.00 67.47 463 ALA B CA 1
ATOM 6964 C C . ALA B 1 463 ? -4.700 -29.831 -40.420 1.00 66.48 463 ALA B C 1
ATOM 6965 O O . ALA B 1 463 ? -5.614 -28.983 -40.413 1.00 66.25 463 ALA B O 1
ATOM 6967 N N . ILE B 1 464 ? -4.903 -31.154 -40.441 1.00 65.74 464 ILE B N 1
ATOM 6968 C CA . ILE B 1 464 ? -6.257 -31.785 -40.395 1.00 65.43 464 ILE B CA 1
ATOM 6969 C C . ILE B 1 464 ? -6.920 -31.408 -39.068 1.00 65.38 464 ILE B C 1
ATOM 6970 O O . ILE B 1 464 ? -8.152 -31.219 -39.055 1.00 65.48 464 ILE B O 1
ATOM 6975 N N . GLU B 1 465 ? -6.123 -31.320 -37.999 1.00 65.30 465 GLU B N 1
ATOM 6976 C CA . GLU B 1 465 ? -6.589 -31.022 -36.619 1.00 65.04 465 GLU B CA 1
ATOM 6977 C C . GLU B 1 465 ? -7.195 -29.614 -36.590 1.00 64.83 465 GLU B C 1
ATOM 6978 O O . GLU B 1 465 ? -8.394 -29.498 -36.271 1.00 64.60 465 GLU B O 1
ATOM 6980 N N . GLU B 1 466 ? -6.393 -28.595 -36.916 1.00 64.98 466 GLU B N 1
ATOM 6981 C CA . GLU B 1 466 ? -6.819 -27.171 -36.982 1.00 65.21 466 GLU B CA 1
ATOM 6982 C C . GLU B 1 466 ? -8.060 -27.060 -37.873 1.00 65.36 466 GLU B C 1
ATOM 6983 O O . GLU B 1 466 ? -9.014 -26.364 -37.476 1.00 65.40 466 GLU B O 1
ATOM 6985 N N . ALA B 1 467 ? -8.036 -27.722 -39.034 1.00 65.87 467 ALA B N 1
ATOM 6986 C CA . ALA B 1 467 ? -9.136 -27.751 -40.026 1.00 66.24 467 ALA B CA 1
ATOM 6987 C C . ALA B 1 467 ? -10.412 -28.291 -39.372 1.00 66.38 467 ALA B C 1
ATOM 6988 O O . ALA B 1 467 ? -11.465 -27.639 -39.504 1.00 66.72 467 ALA B O 1
ATOM 6990 N N . VAL B 1 468 ? -10.311 -29.444 -38.703 1.00 66.82 468 VAL B N 1
ATOM 6991 C CA . VAL B 1 468 ? -11.456 -30.164 -38.069 1.00 67.30 468 VAL B CA 1
ATOM 6992 C C . VAL B 1 468 ? -12.057 -29.280 -36.969 1.00 67.42 468 VAL B C 1
ATOM 6993 O O . VAL B 1 468 ? -13.300 -29.220 -36.884 1.00 67.08 468 VAL B O 1
ATOM 6996 N N . PHE B 1 469 ? -11.213 -28.625 -36.163 1.00 67.98 469 PHE B N 1
ATOM 6997 C CA . PHE B 1 469 ? -11.628 -27.703 -35.071 1.00 68.22 469 PHE B CA 1
ATOM 6998 C C . PHE B 1 469 ? -12.339 -26.490 -35.680 1.00 67.75 469 PHE B C 1
ATOM 6999 O O . PHE B 1 469 ? -13.520 -26.262 -35.352 1.00 67.63 469 PHE B O 1
ATOM 7007 N N . HIS B 1 470 ? -11.646 -25.747 -36.549 1.00 67.30 470 HIS B N 1
ATOM 7008 C CA . HIS B 1 470 ? -12.148 -24.499 -37.184 1.00 66.80 470 HIS B CA 1
ATOM 7009 C C . HIS B 1 470 ? -13.440 -24.779 -37.960 1.00 66.37 470 HIS B C 1
ATOM 7010 O O . HIS B 1 470 ? -14.299 -23.878 -38.009 1.00 66.72 470 HIS B O 1
ATOM 7017 N N . ALA B 1 471 ? -13.570 -25.973 -38.545 1.00 65.83 471 ALA B N 1
ATOM 7018 C CA . ALA B 1 471 ? -14.767 -26.404 -39.306 1.00 65.73 471 ALA B CA 1
ATOM 7019 C C . ALA B 1 471 ? -15.946 -26.615 -38.349 1.00 65.78 471 ALA B C 1
ATOM 7020 O O . ALA B 1 471 ? -17.100 -26.533 -38.813 1.00 66.02 471 ALA B O 1
ATOM 7022 N N . ALA B 1 472 ? -15.662 -26.884 -37.070 1.00 66.07 472 ALA B N 1
ATOM 7023 C CA . ALA B 1 472 ? -16.671 -27.171 -36.024 1.00 65.91 472 ALA B CA 1
ATOM 7024 C C . ALA B 1 472 ? -17.295 -25.862 -35.524 1.00 66.00 472 ALA B C 1
ATOM 7025 O O . ALA B 1 472 ? -18.536 -25.814 -35.422 1.00 65.61 472 ALA B O 1
ATOM 7027 N N . VAL B 1 473 ? -16.479 -24.843 -35.229 1.00 66.61 473 VAL B N 1
ATOM 7028 C CA . VAL B 1 473 ? -16.963 -23.510 -34.759 1.00 67.27 473 VAL B CA 1
ATOM 7029 C C . VAL B 1 473 ? -17.899 -22.941 -35.830 1.00 67.56 473 VAL B C 1
ATOM 7030 O O . VAL B 1 473 ? -18.961 -22.402 -35.465 1.00 67.44 473 VAL B O 1
ATOM 7034 N N . ASN B 1 474 ? -17.514 -23.071 -37.103 1.00 67.84 474 ASN B N 1
ATOM 7035 C CA . ASN B 1 474 ? -18.242 -22.503 -38.270 1.00 67.72 474 ASN B CA 1
ATOM 7036 C C . ASN B 1 474 ? -19.614 -23.173 -38.419 1.00 67.27 474 ASN B C 1
ATOM 7037 O O . ASN B 1 474 ? -20.533 -22.500 -38.924 1.00 67.44 474 ASN B O 1
ATOM 7042 N N . ASN B 1 475 ? -19.752 -24.443 -38.019 1.00 66.65 475 ASN B N 1
ATOM 7043 C CA . ASN B 1 475 ? -21.077 -25.114 -37.930 1.00 66.04 475 ASN B CA 1
ATOM 7044 C C . ASN B 1 475 ? -21.600 -24.972 -36.496 1.00 64.90 475 ASN B C 1
ATOM 7045 O O . ASN B 1 475 ? -22.626 -25.603 -36.176 1.00 64.67 475 ASN B O 1
ATOM 7050 N N . GLY B 1 476 ? -20.906 -24.174 -35.677 1.00 63.74 476 GLY B N 1
ATOM 7051 C CA . GLY B 1 476 ? -21.409 -23.642 -34.395 1.00 62.64 476 GLY B CA 1
ATOM 7052 C C . GLY B 1 476 ? -21.253 -24.621 -33.247 1.00 61.50 476 GLY B C 1
ATOM 7053 O O . GLY B 1 476 ? -22.222 -24.790 -32.489 1.00 61.52 476 GLY B O 1
ATOM 7054 N N . VAL B 1 477 ? -20.076 -25.234 -33.108 1.00 60.37 477 VAL B N 1
ATOM 7055 C CA . VAL B 1 477 ? -19.766 -26.171 -31.989 1.00 59.70 477 VAL B CA 1
ATOM 7056 C C . VAL B 1 477 ? -18.331 -25.911 -31.520 1.00 59.06 477 VAL B C 1
ATOM 7057 O O . VAL B 1 477 ? -17.434 -25.856 -32.380 1.00 58.68 477 VAL B O 1
ATOM 7061 N N . LEU B 1 478 ? -18.138 -25.767 -30.209 1.00 58.62 478 LEU B N 1
ATOM 7062 C CA . LEU B 1 478 ? -16.794 -25.605 -29.601 1.00 58.14 478 LEU B CA 1
ATOM 7063 C C . LEU B 1 478 ? -16.349 -26.955 -29.035 1.00 57.49 478 LEU B C 1
ATOM 7064 O O . LEU B 1 478 ? -17.144 -27.578 -28.306 1.00 56.78 478 LEU B O 1
ATOM 7069 N N . VAL B 1 479 ? -15.135 -27.392 -29.377 1.00 57.13 479 VAL B N 1
ATOM 7070 C CA . VAL B 1 479 ? -14.529 -28.657 -28.867 1.00 56.93 479 VAL B CA 1
ATOM 7071 C C . VAL B 1 479 ? -13.070 -28.368 -28.521 1.00 56.82 479 VAL B C 1
ATOM 7072 O O . VAL B 1 479 ? -12.539 -27.354 -29.014 1.00 56.93 479 VAL B O 1
ATOM 7076 N N . SER B 1 480 ? -12.446 -29.230 -27.719 1.00 56.96 480 SER B N 1
ATOM 7077 C CA . SER B 1 480 ? -11.031 -29.070 -27.302 1.00 57.29 480 SER B CA 1
ATOM 7078 C C . SER B 1 480 ? -10.137 -29.943 -28.184 1.00 57.57 480 SER B C 1
ATOM 7079 O O . SER B 1 480 ? -10.478 -31.125 -28.394 1.00 57.47 480 SER B O 1
ATOM 7082 N N . ARG B 1 481 ? -9.046 -29.360 -28.686 1.00 57.89 481 ARG B N 1
ATOM 7083 C CA . ARG B 1 481 ? -8.078 -30.032 -29.585 1.00 58.20 481 ARG B CA 1
ATOM 7084 C C . ARG B 1 481 ? -7.213 -31.001 -28.775 1.00 57.33 481 ARG B C 1
ATOM 7085 O O . ARG B 1 481 ? -6.482 -30.535 -27.876 1.00 57.03 481 ARG B O 1
ATOM 7093 N N . GLY B 1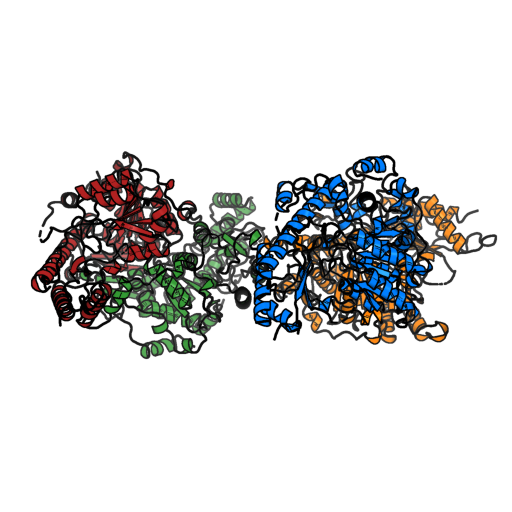 482 ? -7.285 -32.295 -29.101 1.00 56.36 482 GLY B N 1
ATOM 7094 C CA . GLY B 1 482 ? -6.487 -33.359 -28.465 1.00 55.51 482 GLY B CA 1
ATOM 7095 C C . GLY B 1 482 ? -5.038 -32.944 -28.273 1.00 54.98 482 GLY B C 1
ATOM 7096 O O . GLY B 1 482 ? -4.440 -33.352 -27.258 1.00 54.40 482 GLY B O 1
ATOM 7097 N N . SER B 1 483 ? -4.491 -32.158 -29.207 1.00 55.03 483 SER B N 1
ATOM 7098 C CA . SER B 1 483 ? -3.058 -31.759 -29.251 1.00 55.30 483 SER B CA 1
ATOM 7099 C C . SER B 1 483 ? -2.692 -30.874 -28.051 1.00 55.28 483 SER B C 1
ATOM 7100 O O . SER B 1 483 ? -1.511 -30.896 -27.652 1.00 55.70 483 SER B O 1
ATOM 7103 N N . TRP B 1 484 ? -3.650 -30.122 -27.499 1.00 55.00 484 TRP B N 1
ATOM 7104 C CA . TRP B 1 484 ? -3.416 -29.231 -26.330 1.00 54.80 484 TRP B CA 1
ATOM 7105 C C . TRP B 1 484 ? -3.094 -30.076 -25.095 1.00 54.43 484 TRP B C 1
ATOM 7106 O O . TRP B 1 484 ? -2.413 -29.562 -24.188 1.00 53.97 484 TRP B O 1
ATOM 7117 N N . PHE B 1 485 ? -3.563 -31.326 -25.072 1.00 54.14 485 PHE B N 1
ATOM 7118 C CA . PHE B 1 485 ? -3.525 -32.220 -23.885 1.00 54.01 485 PHE B CA 1
ATOM 7119 C C . PHE B 1 485 ? -2.308 -33.150 -23.944 1.00 55.43 485 PHE B C 1
ATOM 7120 O O . PHE B 1 485 ? -2.071 -33.865 -22.951 1.00 55.48 485 PHE B O 1
ATOM 7128 N N . THR B 1 486 ? -1.558 -33.143 -25.052 1.00 56.86 486 THR B N 1
ATOM 7129 C CA . THR B 1 486 ? -0.367 -34.015 -25.235 1.00 57.96 486 THR B CA 1
ATOM 7130 C C . THR B 1 486 ? 0.780 -33.509 -24.355 1.00 59.36 486 THR B C 1
ATOM 7131 O O . THR B 1 486 ? 1.136 -32.320 -24.470 1.00 59.89 486 THR B O 1
ATOM 7135 N N . ALA B 1 487 ? 1.327 -34.392 -23.515 1.00 61.04 487 ALA B N 1
ATOM 7136 C CA . ALA B 1 487 ? 2.518 -34.149 -22.671 1.00 62.22 487 ALA B CA 1
ATOM 7137 C C . ALA B 1 487 ? 3.780 -34.394 -23.502 1.00 63.64 487 ALA B C 1
ATOM 7138 O O . ALA B 1 487 ? 4.889 -34.131 -22.997 1.00 63.90 487 ALA B O 1
ATOM 7140 N N . ALA B 1 488 ? 3.598 -34.881 -24.734 1.00 65.24 488 ALA B N 1
ATOM 7141 C CA . ALA B 1 488 ? 4.666 -35.239 -25.692 1.00 65.86 488 ALA B CA 1
ATOM 7142 C C . ALA B 1 488 ? 5.312 -36.556 -25.257 1.00 66.45 488 ALA B C 1
ATOM 7143 O O . ALA B 1 488 ? 5.021 -37.569 -25.918 1.00 67.36 488 ALA B O 1
ATOM 7145 N N . ASN B 1 491 ? 4.333 -37.269 -30.470 1.00 90.40 491 ASN B N 1
ATOM 7146 C CA . ASN B 1 491 ? 4.184 -38.423 -31.397 1.00 90.49 491 ASN B CA 1
ATOM 7147 C C . ASN B 1 491 ? 2.902 -38.242 -32.216 1.00 90.36 491 ASN B C 1
ATOM 7148 O O . ASN B 1 491 ? 1.834 -38.041 -31.609 1.00 89.98 491 ASN B O 1
ATOM 7150 N N . GLU B 1 492 ? 3.002 -38.334 -33.544 1.00 90.01 492 GLU B N 1
ATOM 7151 C CA . GLU B 1 492 ? 1.799 -38.147 -34.395 1.00 89.54 492 GLU B CA 1
ATOM 7152 C C . GLU B 1 492 ? 1.229 -39.508 -34.802 1.00 87.51 492 GLU B C 1
ATOM 7153 O O . GLU B 1 492 ? 1.853 -40.201 -35.623 1.00 87.42 492 GLU B O 1
ATOM 7159 N N . GLY B 1 493 ? 0.075 -39.849 -34.224 1.00 84.90 493 GLY B N 1
ATOM 7160 C CA . GLY B 1 493 ? -0.662 -41.094 -34.504 1.00 82.61 493 GLY B CA 1
ATOM 7161 C C . GLY B 1 493 ? -2.115 -40.768 -34.789 1.00 80.26 493 GLY B C 1
ATOM 7162 O O . GLY B 1 493 ? -2.377 -40.037 -35.756 1.00 80.69 493 GLY B O 1
ATOM 7163 N N . ASN B 1 494 ? -3.033 -41.296 -33.981 1.00 76.87 494 ASN B N 1
ATOM 7164 C CA . ASN B 1 494 ? -4.472 -40.977 -34.158 1.00 74.43 494 ASN B CA 1
ATOM 7165 C C . ASN B 1 494 ? -4.760 -39.604 -33.534 1.00 72.05 494 ASN B C 1
ATOM 7166 O O . ASN B 1 494 ? -3.957 -39.155 -32.703 1.00 71.66 494 ASN B O 1
ATOM 7171 N N . LEU B 1 495 ? -5.850 -38.954 -33.945 1.00 69.35 495 LEU B N 1
ATOM 7172 C CA . LEU B 1 495 ? -6.206 -37.614 -33.404 1.00 67.16 495 LEU B CA 1
ATOM 7173 C C . LEU B 1 495 ? -7.500 -37.723 -32.593 1.00 64.97 495 LEU B C 1
ATOM 7174 O O . LEU B 1 495 ? -8.411 -38.443 -33.032 1.00 64.28 495 LEU B O 1
ATOM 7177 N N . PHE B 1 496 ? -7.574 -37.003 -31.470 1.00 62.77 496 PHE B N 1
ATOM 7178 C CA . PHE B 1 496 ? -8.772 -37.031 -30.596 1.00 61.24 496 PHE B CA 1
ATOM 7179 C C . PHE B 1 496 ? -9.316 -35.615 -30.415 1.00 60.04 496 PHE B C 1
ATOM 7180 O O . PHE B 1 496 ? -8.581 -34.634 -30.646 1.00 59.67 496 PHE B O 1
ATOM 7188 N N . PHE B 1 497 ? -10.579 -35.534 -29.998 1.00 58.89 497 PHE B N 1
ATOM 7189 C CA . PHE B 1 497 ? -11.289 -34.275 -29.671 1.00 58.14 497 PHE B CA 1
ATOM 7190 C C . PHE B 1 497 ? -11.984 -34.447 -28.322 1.00 56.16 497 PHE B C 1
ATOM 7191 O O . PHE B 1 497 ? -12.613 -35.501 -28.107 1.00 55.80 497 PHE B O 1
ATOM 7199 N N . ARG B 1 498 ? -11.876 -33.451 -27.444 1.00 54.04 498 ARG B N 1
ATOM 7200 C CA . ARG B 1 498 ? -12.532 -33.495 -26.116 1.00 52.46 498 ARG B CA 1
ATOM 7201 C C . ARG B 1 498 ? -13.861 -32.745 -26.219 1.00 51.51 498 ARG B C 1
ATOM 7202 O O . ARG B 1 498 ? -13.862 -31.614 -26.739 1.00 51.67 498 ARG B O 1
ATOM 7210 N N . ALA B 1 499 ? -14.947 -33.370 -25.763 1.00 50.74 499 ALA B N 1
ATOM 7211 C CA . ALA B 1 499 ? -16.311 -32.801 -25.802 1.00 50.30 499 ALA B CA 1
ATOM 7212 C C . ALA B 1 499 ? -16.980 -32.994 -24.441 1.00 50.20 499 ALA B C 1
ATOM 7213 O O . ALA B 1 499 ? -17.403 -34.129 -24.147 1.00 50.43 499 ALA B O 1
ATOM 7215 N N . THR B 1 500 ? -17.072 -31.929 -23.644 1.00 49.78 500 THR B N 1
ATOM 7216 C CA . THR B 1 500 ? -17.682 -31.985 -22.292 1.00 49.42 500 THR B CA 1
ATOM 7217 C C . THR B 1 500 ? -19.201 -32.043 -22.444 1.00 49.08 500 THR B C 1
ATOM 7218 O O . THR B 1 500 ? -19.707 -31.556 -23.475 1.00 49.59 500 THR B O 1
ATOM 7222 N N . PHE B 1 501 ? -19.894 -32.612 -21.459 1.00 48.43 501 PHE B N 1
ATOM 7223 C CA . PHE B 1 501 ? -21.377 -32.642 -21.424 1.00 48.17 501 PHE B CA 1
ATOM 7224 C C . PHE B 1 501 ? -21.854 -31.852 -20.203 1.00 49.09 501 PHE B C 1
ATOM 7225 O O . PHE B 1 501 ? -23.020 -32.015 -19.796 1.00 49.18 501 PHE B O 1
ATOM 7233 N N . ALA B 1 502 ? -20.972 -31.011 -19.652 1.00 50.50 502 ALA B N 1
ATOM 7234 C CA . ALA B 1 502 ? -21.260 -30.132 -18.496 1.00 51.75 502 ALA B CA 1
ATOM 7235 C C . ALA B 1 502 ? -21.651 -28.731 -18.983 1.00 53.09 502 ALA B C 1
ATOM 7236 O O . ALA B 1 502 ? -22.587 -28.149 -18.401 1.00 53.20 502 ALA B O 1
ATOM 7238 N N . ALA B 1 503 ? -20.967 -28.221 -20.013 1.00 54.94 503 ALA B N 1
ATOM 7239 C CA . ALA B 1 503 ? -20.969 -26.791 -20.406 1.00 56.58 503 ALA B CA 1
ATOM 7240 C C . ALA B 1 503 ? -22.330 -26.383 -20.989 1.00 58.34 503 ALA B C 1
ATOM 7241 O O . ALA B 1 503 ? -22.822 -25.300 -20.615 1.00 58.81 503 ALA B O 1
ATOM 7243 N N . ALA B 1 504 ? -22.921 -27.211 -21.856 1.00 60.48 504 ALA B N 1
ATOM 7244 C CA . ALA B 1 504 ? -24.118 -26.867 -22.662 1.00 62.09 504 ALA B CA 1
ATOM 7245 C C . ALA B 1 504 ? -25.393 -27.399 -21.998 1.00 63.58 504 ALA B C 1
ATOM 7246 O O . ALA B 1 504 ? -25.327 -28.458 -21.346 1.00 63.87 504 ALA B O 1
ATOM 7248 N N . SER B 1 505 ? -26.511 -26.688 -22.178 1.00 65.43 505 SER B N 1
ATOM 7249 C CA . SER B 1 505 ? -27.866 -27.101 -21.725 1.00 66.56 505 SER B CA 1
ATOM 7250 C C . SER B 1 505 ? -28.132 -28.532 -22.202 1.00 67.39 505 SER B C 1
ATOM 7251 O O . SER B 1 505 ? -27.678 -28.876 -23.313 1.00 67.88 505 SER B O 1
ATOM 7254 N N . SER B 1 506 ? -28.836 -29.332 -21.396 1.00 68.52 506 SER B N 1
ATOM 7255 C CA . SER B 1 506 ? -29.112 -30.768 -21.672 1.00 69.04 506 SER B CA 1
ATOM 7256 C C . SER B 1 506 ? -29.765 -30.921 -23.051 1.00 69.22 506 SER B C 1
ATOM 7257 O O . SER B 1 506 ? -29.345 -31.818 -23.806 1.00 69.69 506 SER B O 1
ATOM 7260 N N . GLU B 1 507 ? -30.745 -30.068 -23.369 1.00 69.34 507 GLU B N 1
ATOM 7261 C CA . GLU B 1 507 ? -31.486 -30.086 -24.659 1.00 69.17 507 GLU B CA 1
ATOM 7262 C C . GLU B 1 507 ? -30.500 -29.918 -25.823 1.00 68.72 507 GLU B C 1
ATOM 7263 O O . GLU B 1 507 ? -30.717 -30.550 -26.877 1.00 68.95 507 GLU B O 1
ATOM 7265 N N . ASN B 1 508 ? -29.458 -29.101 -25.631 1.00 67.78 508 ASN B N 1
ATOM 7266 C CA . ASN B 1 508 ? -28.518 -28.665 -26.699 1.00 66.76 508 ASN B CA 1
ATOM 7267 C C . ASN B 1 508 ? -27.452 -29.733 -26.973 1.00 65.75 508 ASN B C 1
ATOM 7268 O O . ASN B 1 508 ? -26.737 -29.587 -27.986 1.00 65.74 508 ASN B O 1
ATOM 7273 N N . ILE B 1 509 ? -27.327 -30.750 -26.115 1.00 64.66 509 ILE B N 1
ATOM 7274 C CA . ILE B 1 509 ? -26.241 -31.771 -26.230 1.00 63.74 509 ILE B CA 1
ATOM 7275 C C . ILE B 1 509 ? -26.374 -32.472 -27.589 1.00 62.75 509 ILE B C 1
ATOM 7276 O O . ILE B 1 509 ? -25.354 -32.563 -28.301 1.00 62.38 509 ILE B O 1
ATOM 7281 N N . ALA B 1 510 ? -27.580 -32.933 -27.938 1.00 61.88 510 ALA B N 1
ATOM 7282 C CA . ALA B 1 510 ? -27.878 -33.640 -29.206 1.00 61.49 510 ALA B CA 1
ATOM 7283 C C . ALA B 1 510 ? -27.537 -32.737 -30.400 1.00 61.05 510 ALA B C 1
ATOM 7284 O O . ALA B 1 510 ? -26.773 -33.187 -31.278 1.00 60.83 510 ALA B O 1
ATOM 7286 N N . GLU B 1 511 ? -28.079 -31.514 -30.427 1.00 60.68 511 GLU B N 1
ATOM 7287 C CA . GLU B 1 511 ? -27.899 -30.541 -31.541 1.00 60.15 511 GLU B CA 1
ATOM 7288 C C . GLU B 1 511 ? -26.403 -30.298 -31.772 1.00 59.00 511 GLU B C 1
ATOM 7289 O O . GLU B 1 511 ? -26.002 -30.202 -32.949 1.00 59.59 511 GLU B O 1
ATOM 7295 N N . ALA B 1 512 ? -25.613 -30.204 -30.697 1.00 57.58 512 ALA B N 1
ATOM 7296 C CA . ALA B 1 512 ? -24.165 -29.888 -30.743 1.00 56.56 512 ALA B CA 1
ATOM 7297 C C . ALA B 1 512 ? -23.398 -31.021 -31.438 1.00 55.74 512 ALA B C 1
ATOM 7298 O O . ALA B 1 512 ? -22.554 -30.710 -32.301 1.00 55.75 512 ALA B O 1
ATOM 7300 N N . ILE B 1 513 ? -23.673 -32.282 -31.082 1.00 54.85 513 ILE B N 1
ATOM 7301 C CA . ILE B 1 513 ? -22.959 -33.468 -31.647 1.00 54.03 513 ILE B CA 1
ATOM 7302 C C . ILE B 1 513 ? -23.304 -33.585 -33.136 1.00 53.47 513 ILE B C 1
ATOM 7303 O O . ILE B 1 513 ? -22.376 -33.820 -33.936 1.00 52.93 513 ILE B O 1
ATOM 7308 N N . ALA B 1 514 ? -24.584 -33.429 -33.492 1.00 53.21 514 ALA B N 1
ATOM 7309 C CA . ALA B 1 514 ? -25.057 -33.375 -34.895 1.00 53.26 514 ALA B CA 1
ATOM 7310 C C . ALA B 1 514 ? -24.230 -32.332 -35.654 1.00 53.46 514 ALA B C 1
ATOM 7311 O O . ALA B 1 514 ? -23.615 -32.692 -36.678 1.00 53.89 514 ALA B O 1
ATOM 7313 N N . ARG B 1 515 ? -24.215 -31.090 -35.156 1.00 53.34 515 ARG B N 1
ATOM 7314 C CA . ARG B 1 515 ? -23.445 -29.957 -35.737 1.00 53.29 515 ARG B CA 1
ATOM 7315 C C . ARG B 1 515 ? -21.999 -30.404 -35.976 1.00 53.08 515 ARG B C 1
ATOM 7316 O O . ARG B 1 515 ? -21.457 -30.099 -37.057 1.00 53.84 515 ARG B O 1
ATOM 7324 N N . PHE B 1 516 ? -21.407 -31.106 -35.004 1.00 52.69 516 PHE B N 1
ATOM 7325 C CA . PHE B 1 516 ? -20.014 -31.624 -35.057 1.00 52.52 516 PHE B CA 1
ATOM 7326 C C . PHE B 1 516 ? -19.940 -32.746 -36.101 1.00 53.58 516 PHE B C 1
ATOM 7327 O O . PHE B 1 516 ? -18.971 -32.772 -36.886 1.00 53.54 516 PHE B O 1
ATOM 7335 N N . ALA B 1 517 ? -20.941 -33.633 -36.115 1.00 55.07 517 ALA B N 1
ATOM 7336 C CA . ALA B 1 517 ? -21.074 -34.748 -37.084 1.00 56.54 517 ALA B CA 1
ATOM 7337 C C . ALA B 1 517 ? -21.045 -34.183 -38.507 1.00 58.08 517 ALA B C 1
ATOM 7338 O O . ALA B 1 517 ? -20.313 -34.736 -39.354 1.00 58.17 517 ALA B O 1
ATOM 7340 N N . THR B 1 518 ? -21.822 -33.122 -38.746 1.00 59.74 518 THR B N 1
ATOM 7341 C CA . THR B 1 518 ? -21.901 -32.394 -40.040 1.00 61.06 518 THR B CA 1
ATOM 7342 C C . THR B 1 518 ? -20.502 -31.889 -40.407 1.00 62.46 518 THR B C 1
ATOM 7343 O O . THR B 1 518 ? -20.065 -32.144 -41.547 1.00 63.11 518 THR B O 1
ATOM 7347 N N . ALA B 1 519 ? -19.830 -31.213 -39.469 1.00 63.98 519 ALA B N 1
ATOM 7348 C CA . ALA B 1 519 ? -18.462 -30.670 -39.637 1.00 64.96 519 ALA B CA 1
ATOM 7349 C C . ALA B 1 519 ? -17.534 -31.788 -40.123 1.00 65.96 519 ALA B C 1
ATOM 7350 O O . ALA B 1 519 ? -16.839 -31.583 -41.139 1.00 66.67 519 ALA B O 1
ATOM 7352 N N . LEU B 1 520 ? -17.532 -32.926 -39.422 1.00 66.56 520 LEU B N 1
ATOM 7353 C CA . LEU B 1 520 ? -16.696 -34.111 -39.754 1.00 66.83 520 LEU B CA 1
ATOM 7354 C C . LEU B 1 520 ? -16.933 -34.509 -41.213 1.00 66.36 520 LEU B C 1
ATOM 7355 O O . LEU B 1 520 ? -15.946 -34.612 -41.969 1.00 65.82 520 LEU B O 1
ATOM 7360 N N . ARG B 1 521 ? -18.197 -34.733 -41.579 1.00 65.97 521 ARG B N 1
ATOM 7361 C CA . ARG B 1 521 ? -18.602 -35.207 -42.928 1.00 65.65 521 ARG B CA 1
ATOM 7362 C C . ARG B 1 521 ? -18.110 -34.217 -43.988 1.00 65.04 521 ARG B C 1
ATOM 7363 O O . ARG B 1 521 ? -17.490 -34.676 -44.969 1.00 65.02 521 ARG B O 1
ATOM 7371 N N . THR B 1 522 ? -18.362 -32.918 -43.799 1.00 63.77 522 THR B N 1
ATOM 7372 C CA . THR B 1 522 ? -17.933 -31.847 -44.738 1.00 62.70 522 THR B CA 1
ATOM 7373 C C . THR B 1 522 ? -16.412 -31.920 -44.898 1.00 61.18 522 THR B C 1
ATOM 7374 O O . THR B 1 522 ? -15.947 -32.126 -46.038 1.00 61.50 522 THR B O 1
ATOM 7377 N N . GLU B 1 523 ? -15.678 -31.781 -43.790 1.00 58.86 523 GLU B N 1
ATOM 7378 C CA . GLU B 1 523 ? -14.191 -31.749 -43.763 1.00 56.69 523 GLU B CA 1
ATOM 7379 C C . GLU B 1 523 ? -13.647 -33.057 -44.344 1.00 52.53 523 GLU B C 1
ATOM 7380 O O . GLU B 1 523 ? -12.671 -33.001 -45.117 1.00 52.37 523 GLU B O 1
ATOM 7386 N N . PHE B 1 524 ? -14.254 -34.188 -43.984 1.00 47.93 524 PHE B N 1
ATOM 7387 C CA . PHE B 1 524 ? -13.874 -35.522 -44.511 1.00 44.76 524 PHE B CA 1
ATOM 7388 C C . PHE B 1 524 ? -14.747 -35.826 -45.731 1.00 43.82 524 PHE B C 1
ATOM 7389 O O . PHE B 1 524 ? -15.623 -36.711 -45.650 1.00 44.05 524 PHE B O 1
ATOM 7397 N N . SER B 1 525 ? -14.501 -35.109 -46.830 1.00 42.22 525 SER B N 1
ATOM 7398 C CA . SER B 1 525 ? -15.299 -35.199 -48.077 1.00 41.21 525 SER B CA 1
ATOM 7399 C C . SER B 1 525 ? -14.471 -34.751 -49.283 1.00 40.70 525 SER B C 1
ATOM 7400 O O . SER B 1 525 ? -13.330 -34.294 -49.092 1.00 41.23 525 SER B O 1
ATOM 7403 N N . LEU B 1 526 ? -15.053 -34.899 -50.475 1.00 40.05 526 LEU B N 1
ATOM 7404 C CA . LEU B 1 526 ? -14.508 -34.414 -51.770 1.00 39.39 526 LEU B CA 1
ATOM 7405 C C . LEU B 1 526 ? -13.653 -33.169 -51.519 1.00 40.02 526 LEU B C 1
ATOM 7406 O O . LEU B 1 526 ? -14.166 -32.181 -50.984 1.00 40.92 526 LEU B O 1
ATOM 7411 N N . PRO C 1 16 ? -10.257 -34.776 56.818 1.00 93.76 16 PRO C N 1
ATOM 7412 C CA . PRO C 1 16 ? -11.568 -34.187 56.534 1.00 93.27 16 PRO C CA 1
ATOM 7413 C C . PRO C 1 16 ? -12.616 -34.599 57.576 1.00 92.45 16 PRO C C 1
ATOM 7414 O O . PRO C 1 16 ? -12.541 -35.708 58.074 1.00 92.31 16 PRO C O 1
ATOM 7418 N N . LEU C 1 17 ? -13.556 -33.699 57.874 1.00 91.49 17 LEU C N 1
ATOM 7419 C CA . LEU C 1 17 ? -14.618 -33.907 58.892 1.00 90.79 17 LEU C CA 1
ATOM 7420 C C . LEU C 1 17 ? -15.736 -34.767 58.294 1.00 90.02 17 LEU C C 1
ATOM 7421 O O . LEU C 1 17 ? -16.206 -34.445 57.184 1.00 89.86 17 LEU C O 1
ATOM 7423 N N . THR C 1 18 ? -16.129 -35.821 59.014 1.00 89.04 18 THR C N 1
ATOM 7424 C CA . THR C 1 18 ? -17.247 -36.738 58.669 1.00 88.43 18 THR C CA 1
ATOM 7425 C C . THR C 1 18 ? -18.264 -36.698 59.813 1.00 88.06 18 THR C C 1
ATOM 7426 O O . THR C 1 18 ? -17.958 -36.064 60.842 1.00 88.10 18 THR C O 1
ATOM 7430 N N . ILE C 1 19 ? -19.418 -37.349 59.647 1.00 88.01 19 ILE C N 1
ATOM 7431 C CA . ILE C 1 19 ? -20.527 -37.332 60.648 1.00 87.77 19 ILE C CA 1
ATOM 7432 C C . ILE C 1 19 ? -19.999 -37.835 61.996 1.00 87.63 19 ILE C C 1
ATOM 7433 O O . ILE C 1 19 ? -20.415 -37.280 63.032 1.00 87.52 19 ILE C O 1
ATOM 7438 N N . ASP C 1 20 ? -19.116 -38.838 61.980 1.00 87.74 20 ASP C N 1
ATOM 7439 C CA . ASP C 1 20 ? -18.629 -39.541 63.198 1.00 87.72 20 ASP C CA 1
ATOM 7440 C C . ASP C 1 20 ? -17.569 -38.685 63.902 1.00 86.75 20 ASP C C 1
ATOM 7441 O O . ASP C 1 20 ? -17.215 -39.017 65.051 1.00 86.59 20 ASP C O 1
ATOM 7446 N N . GLY C 1 21 ? -17.089 -37.626 63.241 1.00 85.39 21 GLY C N 1
ATOM 7447 C CA . GLY C 1 21 ? -16.039 -36.731 63.765 1.00 84.44 21 GLY C CA 1
ATOM 7448 C C . GLY C 1 21 ? -16.604 -35.485 64.429 1.00 83.27 21 GLY C C 1
ATOM 7449 O O . GLY C 1 21 ? -15.797 -34.685 64.941 1.00 82.99 21 GLY C O 1
ATOM 7450 N N . ILE C 1 22 ? -17.932 -35.317 64.432 1.00 82.30 22 ILE C N 1
ATOM 7451 C CA . ILE C 1 22 ? -18.613 -34.096 64.964 1.00 81.99 22 ILE C CA 1
ATOM 7452 C C . ILE C 1 22 ? -18.650 -34.160 66.495 1.00 82.18 22 ILE C C 1
ATOM 7453 O O . ILE C 1 22 ? -18.201 -33.188 67.133 1.00 82.11 22 ILE C O 1
ATOM 7458 N N . ALA C 1 23 ? -19.167 -35.258 67.056 1.00 82.49 23 ALA C N 1
ATOM 7459 C CA . ALA C 1 23 ? -19.341 -35.460 68.514 1.00 82.53 23 ALA C CA 1
ATOM 7460 C C . ALA C 1 23 ? -18.051 -35.076 69.248 1.00 82.55 23 ALA C C 1
ATOM 7461 O O . ALA C 1 23 ? -18.149 -34.498 70.348 1.00 82.88 23 ALA C O 1
ATOM 7463 N N . ASP C 1 24 ? -16.892 -35.383 68.657 1.00 82.40 24 ASP C N 1
ATOM 7464 C CA . ASP C 1 24 ? -15.558 -35.141 69.269 1.00 82.68 24 ASP C CA 1
ATOM 7465 C C . ASP C 1 24 ? -15.117 -33.707 68.962 1.00 82.22 24 ASP C C 1
ATOM 7466 O O . ASP C 1 24 ? -14.459 -33.095 69.827 1.00 82.57 24 ASP C O 1
ATOM 7471 N N . LEU C 1 25 ? -15.462 -33.199 67.775 1.00 81.54 25 LEU C N 1
ATOM 7472 C CA . LEU C 1 25 ? -15.197 -31.797 67.356 1.00 80.73 25 LEU C CA 1
ATOM 7473 C C . LEU C 1 25 ? -15.850 -30.846 68.364 1.00 79.54 25 LEU C C 1
ATOM 7474 O O . LEU C 1 25 ? -15.206 -29.849 68.746 1.00 78.96 25 LEU C O 1
ATOM 7476 N N . ARG C 1 26 ? -17.081 -31.162 68.777 1.00 78.40 26 ARG C N 1
ATOM 7477 C CA . ARG C 1 26 ? -17.912 -30.331 69.688 1.00 77.41 26 ARG C CA 1
ATOM 7478 C C . ARG C 1 26 ? -17.349 -30.399 71.111 1.00 76.41 26 ARG C C 1
ATOM 7479 O O . ARG C 1 26 ? -17.368 -29.358 71.797 1.00 76.67 26 ARG C O 1
ATOM 7487 N N . ALA C 1 27 ? -16.870 -31.573 71.534 1.00 75.00 27 ALA C N 1
ATOM 7488 C CA . ALA C 1 27 ? -16.315 -31.814 72.889 1.00 73.44 27 ALA C CA 1
ATOM 7489 C C . ALA C 1 27 ? -15.026 -31.005 73.071 1.00 71.09 27 ALA C C 1
ATOM 7490 O O . ALA C 1 27 ? -14.806 -30.489 74.184 1.00 70.84 27 ALA C O 1
ATOM 7492 N N . LYS C 1 28 ? -14.215 -30.895 72.013 1.00 68.48 28 LYS C N 1
ATOM 7493 C CA . LYS C 1 28 ? -12.885 -30.227 72.033 1.00 66.90 28 LYS C CA 1
ATOM 7494 C C . LYS C 1 28 ? -13.031 -28.757 71.624 1.00 66.85 28 LYS C C 1
ATOM 7495 O O . LYS C 1 28 ? -11.993 -28.074 71.514 1.00 66.87 28 LYS C O 1
ATOM 7497 N N . SER C 1 29 ? -14.266 -28.291 71.410 1.00 67.46 29 SER C N 1
ATOM 7498 C CA . SER C 1 29 ? -14.589 -26.905 70.977 1.00 68.04 29 SER C CA 1
ATOM 7499 C C . SER C 1 29 ? -15.159 -26.098 72.149 1.00 68.00 29 SER C C 1
ATOM 7500 O O . SER C 1 29 ? -15.911 -26.678 72.958 1.00 68.14 29 SER C O 1
ATOM 7503 N N . ALA C 1 30 ? -14.805 -24.810 72.228 1.00 68.01 30 ALA C N 1
ATOM 7504 C CA . ALA C 1 30 ? -15.302 -23.848 73.239 1.00 67.94 30 ALA C CA 1
ATOM 7505 C C . ALA C 1 30 ? -16.820 -23.974 73.339 1.00 68.00 30 ALA C C 1
ATOM 7506 O O . ALA C 1 30 ? -17.488 -24.233 72.340 1.00 68.14 30 ALA C O 1
ATOM 7508 N N . PRO C 1 31 ? -17.416 -23.802 74.540 1.00 68.16 31 PRO C N 1
ATOM 7509 C CA . PRO C 1 31 ? -18.849 -24.029 74.720 1.00 68.24 31 PRO C CA 1
ATOM 7510 C C . PRO C 1 31 ? -19.711 -23.028 73.938 1.00 68.62 31 PRO C C 1
ATOM 7511 O O . PRO C 1 31 ? -19.219 -21.968 73.600 1.00 68.67 31 PRO C O 1
ATOM 7515 N N . ILE C 1 32 ? -20.967 -23.397 73.673 1.00 69.04 32 ILE C N 1
ATOM 7516 C CA . ILE C 1 32 ? -22.009 -22.506 73.082 1.00 69.22 32 ILE C CA 1
ATOM 7517 C C . ILE C 1 32 ? -22.352 -21.418 74.096 1.00 69.33 32 ILE C C 1
ATOM 7518 O O . ILE C 1 32 ? -22.594 -21.715 75.263 1.00 70.04 32 ILE C O 1
ATOM 7523 N N . PRO C 1 33 ? -22.387 -20.128 73.691 1.00 69.12 33 PRO C N 1
ATOM 7524 C CA . PRO C 1 33 ? -22.827 -19.062 74.589 1.00 68.51 33 PRO C CA 1
ATOM 7525 C C . PRO C 1 33 ? -24.359 -19.025 74.691 1.00 68.04 33 PRO C C 1
ATOM 7526 O O . PRO C 1 33 ? -25.004 -18.681 73.716 1.00 68.28 33 PRO C O 1
ATOM 7530 N N . THR C 1 34 ? -24.892 -19.387 75.863 1.00 67.24 34 THR C N 1
ATOM 7531 C CA . THR C 1 34 ? -26.346 -19.532 76.141 1.00 66.41 34 THR C CA 1
ATOM 7532 C C . THR C 1 34 ? -26.987 -18.150 76.310 1.00 65.41 34 THR C C 1
ATOM 7533 O O . THR C 1 34 ? -28.229 -18.086 76.411 1.00 64.74 34 THR C O 1
ATOM 7535 N N . GLY C 1 35 ? -26.169 -17.093 76.337 1.00 64.80 35 GLY C N 1
ATOM 7536 C CA . GLY C 1 35 ? -26.608 -15.703 76.568 1.00 64.51 35 GLY C CA 1
ATOM 7537 C C . GLY C 1 35 ? -27.544 -15.205 75.479 1.00 64.03 35 GLY C C 1
ATOM 7538 O O . GLY C 1 35 ? -27.792 -15.960 74.518 1.00 64.32 35 GLY C O 1
ATOM 7539 N N . VAL C 1 36 ? -28.047 -13.974 75.629 1.00 63.22 36 VAL C N 1
ATOM 7540 C CA . VAL C 1 36 ? -28.956 -13.296 74.658 1.00 62.56 36 VAL C CA 1
ATOM 7541 C C . VAL C 1 36 ? -28.106 -12.580 73.604 1.00 61.48 36 VAL C C 1
ATOM 7542 O O . VAL C 1 36 ? -27.077 -11.989 73.980 1.00 61.19 36 VAL C O 1
ATOM 7546 N N . ALA C 1 37 ? -28.527 -12.636 72.336 1.00 60.37 37 ALA C N 1
ATOM 7547 C CA . ALA C 1 37 ? -27.847 -11.991 71.190 1.00 59.39 37 ALA C CA 1
ATOM 7548 C C . ALA C 1 37 ? -26.340 -12.192 71.318 1.00 58.53 37 ALA C C 1
ATOM 7549 O O . ALA C 1 37 ? -25.579 -11.227 71.340 1.00 57.84 37 ALA C O 1
ATOM 7551 N N . PRO C 1 38 ? -25.868 -13.455 71.408 1.00 58.04 38 PRO C N 1
ATOM 7552 C CA . PRO C 1 38 ? -24.441 -13.739 71.545 1.00 57.92 38 PRO C CA 1
ATOM 7553 C C . PRO C 1 38 ? -23.691 -13.532 70.222 1.00 58.11 38 PRO C C 1
ATOM 7554 O O . PRO C 1 38 ? -24.235 -13.873 69.187 1.00 58.20 38 PRO C O 1
ATOM 7558 N N . GLY C 1 39 ? -22.476 -12.982 70.290 1.00 58.34 39 GLY C N 1
ATOM 7559 C CA . GLY C 1 39 ? -21.579 -12.838 69.128 1.00 58.78 39 GLY C CA 1
ATOM 7560 C C . GLY C 1 39 ? -20.918 -14.160 68.782 1.00 59.12 39 GLY C C 1
ATOM 7561 O O . GLY C 1 39 ? -20.463 -14.851 69.714 1.00 59.36 39 GLY C O 1
ATOM 7562 N N . THR C 1 40 ? -20.875 -14.510 67.492 1.00 59.66 40 THR C N 1
ATOM 7563 C CA . THR C 1 40 ? -20.209 -15.734 66.974 1.00 60.08 40 THR C CA 1
ATOM 7564 C C . THR C 1 40 ? -19.686 -15.522 65.553 1.00 60.25 40 THR C C 1
ATOM 7565 O O . THR C 1 40 ? -19.826 -14.408 65.012 1.00 60.25 40 THR C O 1
ATOM 7569 N N . SER C 1 41 ? -19.107 -16.586 65.004 1.00 60.52 41 SER C N 1
ATOM 7570 C CA . SER C 1 41 ? -18.763 -16.773 63.573 1.00 60.98 41 SER C CA 1
ATOM 7571 C C . SER C 1 41 ? -18.542 -18.269 63.330 1.00 61.45 41 SER C C 1
ATOM 7572 O O . SER C 1 41 ? -18.621 -19.039 64.309 1.00 61.52 41 SER C O 1
ATOM 7575 N N . SER C 1 42 ? -18.285 -18.663 62.082 1.00 61.88 42 SER C N 1
ATOM 7576 C CA . SER C 1 42 ? -18.042 -20.073 61.679 1.00 62.47 42 SER C CA 1
ATOM 7577 C C . SER C 1 42 ? -16.735 -20.572 62.304 1.00 63.10 42 SER C C 1
ATOM 7578 O O . SER C 1 42 ? -16.602 -21.796 62.498 1.00 63.27 42 SER C O 1
ATOM 7581 N N . ASP C 1 43 ? -15.816 -19.651 62.612 1.00 64.08 43 ASP C N 1
ATOM 7582 C CA . ASP C 1 43 ? -14.450 -19.956 63.120 1.00 64.98 43 ASP C CA 1
ATOM 7583 C C . ASP C 1 43 ? -14.542 -20.563 64.526 1.00 65.23 43 ASP C C 1
ATOM 7584 O O . ASP C 1 43 ? -13.495 -21.018 65.035 1.00 65.68 43 ASP C O 1
ATOM 7589 N N . MET C 1 44 ? -15.734 -20.575 65.124 1.00 64.97 44 MET C N 1
ATOM 7590 C CA . MET C 1 44 ? -15.993 -21.186 66.455 1.00 65.07 44 MET C CA 1
ATOM 7591 C C . MET C 1 44 ? -16.444 -22.640 66.266 1.00 64.70 44 MET C C 1
ATOM 7592 O O . MET C 1 44 ? -16.486 -23.375 67.273 1.00 64.74 44 MET C O 1
ATOM 7597 N N . PHE C 1 45 ? -16.770 -23.037 65.029 1.00 64.33 45 PHE C N 1
ATOM 7598 C CA . PHE C 1 45 ? -17.388 -24.351 64.707 1.00 63.72 45 PHE C CA 1
ATOM 7599 C C . PHE C 1 45 ? -16.583 -25.113 63.645 1.00 63.08 45 PHE C C 1
ATOM 7600 O O . PHE C 1 45 ? -16.886 -26.304 63.436 1.00 62.65 45 PHE C O 1
ATOM 7608 N N . LYS C 1 46 ? -15.606 -24.471 62.995 1.00 62.86 46 LYS C N 1
ATOM 7609 C CA . LYS C 1 46 ? -14.772 -25.110 61.938 1.00 63.21 46 LYS C CA 1
ATOM 7610 C C . LYS C 1 46 ? -13.744 -26.044 62.589 1.00 64.97 46 LYS C C 1
ATOM 7611 O O . LYS C 1 46 ? -13.324 -25.758 63.728 1.00 65.20 46 LYS C O 1
ATOM 7617 N N . SER C 1 47 ? -13.360 -27.116 61.885 1.00 67.03 47 SER C N 1
ATOM 7618 C CA . SER C 1 47 ? -12.329 -28.099 62.313 1.00 68.66 47 SER C CA 1
ATOM 7619 C C . SER C 1 47 ? -10.942 -27.513 62.061 1.00 70.21 47 SER C C 1
ATOM 7620 O O . SER C 1 47 ? -10.786 -26.636 61.214 1.00 70.45 47 SER C O 1
ATOM 7623 N N . PRO C 1 48 ? -9.894 -27.970 62.783 1.00 71.91 48 PRO C N 1
ATOM 7624 C CA . PRO C 1 48 ? -8.549 -27.421 62.613 1.00 72.57 48 PRO C CA 1
ATOM 7625 C C . PRO C 1 48 ? -7.977 -27.744 61.225 1.00 73.38 48 PRO C C 1
ATOM 7626 O O . PRO C 1 48 ? -7.007 -27.119 60.835 1.00 73.92 48 PRO C O 1
ATOM 7630 N N . SER C 1 49 ? -8.588 -28.706 60.525 1.00 73.64 49 SER C N 1
ATOM 7631 C CA . SER C 1 49 ? -8.290 -29.051 59.110 1.00 73.59 49 SER C CA 1
ATOM 7632 C C . SER C 1 49 ? -8.355 -27.780 58.256 1.00 73.37 49 SER C C 1
ATOM 7633 O O . SER C 1 49 ? -7.382 -27.503 57.526 1.00 73.00 49 SER C O 1
ATOM 7635 N N . CYS C 1 50 ? -9.463 -27.040 58.364 1.00 73.16 50 CYS C N 1
ATOM 7636 C CA . CYS C 1 50 ? -9.764 -25.799 57.599 1.00 73.18 50 CYS C CA 1
ATOM 7637 C C . CYS C 1 50 ? -8.553 -24.856 57.581 1.00 73.14 50 CYS C C 1
ATOM 7638 O O . CYS C 1 50 ? -8.326 -24.217 56.534 1.00 73.01 50 CYS C O 1
ATOM 7641 N N . TYR C 1 51 ? -7.808 -24.772 58.688 1.00 73.13 51 TYR C N 1
ATOM 7642 C CA . TYR C 1 51 ? -6.834 -23.681 58.964 1.00 72.98 51 TYR C CA 1
ATOM 7643 C C . TYR C 1 51 ? -5.461 -23.984 58.353 1.00 71.94 51 TYR C C 1
ATOM 7644 O O . TYR C 1 51 ? -4.631 -23.054 58.302 1.00 72.35 51 TYR C O 1
ATOM 7653 N N . THR C 1 52 ? -5.222 -25.219 57.897 1.00 70.48 52 THR C N 1
ATOM 7654 C CA . THR C 1 52 ? -3.955 -25.619 57.225 1.00 69.56 52 THR C CA 1
ATOM 7655 C C . THR C 1 52 ? -3.974 -25.131 55.772 1.00 68.53 52 THR C C 1
ATOM 7656 O O . THR C 1 52 ? -2.888 -25.035 55.168 1.00 68.32 52 THR C O 1
ATOM 7660 N N . LYS C 1 53 ? -5.167 -24.835 55.245 1.00 67.28 53 LYS C N 1
ATOM 7661 C CA . LYS C 1 53 ? -5.394 -24.464 53.822 1.00 66.18 53 LYS C CA 1
ATOM 7662 C C . LYS C 1 53 ? -5.084 -22.982 53.629 1.00 65.34 53 LYS C C 1
ATOM 7663 O O . LYS C 1 53 ? -5.182 -22.195 54.567 1.00 65.47 53 LYS C O 1
ATOM 7669 N N . PRO C 1 54 ? -4.683 -22.564 52.406 1.00 64.33 54 PRO C N 1
ATOM 7670 C CA . PRO C 1 54 ? -4.374 -21.161 52.135 1.00 63.92 54 PRO C CA 1
ATOM 7671 C C . PRO C 1 54 ? -5.582 -20.232 52.307 1.00 63.54 54 PRO C C 1
ATOM 7672 O O . PRO C 1 54 ? -6.705 -20.683 52.167 1.00 63.06 54 PRO C O 1
ATOM 7676 N N . LYS C 1 55 ? -5.306 -18.961 52.609 1.00 63.30 55 LYS C N 1
ATOM 7677 C CA . LYS C 1 55 ? -6.328 -17.896 52.762 1.00 63.30 55 LYS C CA 1
ATOM 7678 C C . LYS C 1 55 ? -6.827 -17.490 51.375 1.00 63.16 55 LYS C C 1
ATOM 7679 O O . LYS C 1 55 ? -6.106 -17.738 50.389 1.00 63.75 55 LYS C O 1
ATOM 7682 N N . ALA C 1 56 ? -8.014 -16.887 51.314 1.00 62.48 56 ALA C N 1
ATOM 7683 C CA . ALA C 1 56 ? -8.668 -16.458 50.058 1.00 61.95 56 ALA C CA 1
ATOM 7684 C C . ALA C 1 56 ? -7.976 -15.206 49.517 1.00 61.54 56 ALA C C 1
ATOM 7685 O O . ALA C 1 56 ? -7.232 -14.555 50.277 1.00 61.48 56 ALA C O 1
ATOM 7687 N N . LYS C 1 57 ? -8.234 -14.893 48.246 1.00 61.04 57 LYS C N 1
ATOM 7688 C CA . LYS C 1 57 ? -7.770 -13.655 47.573 1.00 60.44 57 LYS C CA 1
ATOM 7689 C C . LYS C 1 57 ? -8.489 -12.473 48.219 1.00 58.67 57 LYS C C 1
ATOM 7690 O O . LYS C 1 57 ? -9.587 -12.691 48.767 1.00 59.05 57 LYS C O 1
ATOM 7696 N N . ARG C 1 58 ? -7.919 -11.273 48.152 1.00 56.37 58 ARG C N 1
ATOM 7697 C CA . ARG C 1 58 ? -8.625 -10.068 48.649 1.00 54.88 58 ARG C CA 1
ATOM 7698 C C . ARG C 1 58 ? -9.442 -9.485 47.492 1.00 54.87 58 ARG C C 1
ATOM 7699 O O . ARG C 1 58 ? -9.025 -9.654 46.329 1.00 54.51 58 ARG C O 1
ATOM 7707 N N . TRP C 1 59 ? -10.575 -8.850 47.803 1.00 55.03 59 TRP C N 1
ATOM 7708 C CA . TRP C 1 59 ? -11.532 -8.331 46.791 1.00 55.11 59 TRP C CA 1
ATOM 7709 C C . TRP C 1 59 ? -11.904 -6.880 47.085 1.00 55.54 59 TRP C C 1
ATOM 7710 O O . TRP C 1 59 ? -13.102 -6.562 46.961 1.00 55.94 59 TRP C O 1
ATOM 7721 N N . ASP C 1 60 ? -10.950 -6.024 47.449 1.00 55.81 60 ASP C N 1
ATOM 7722 C CA . ASP C 1 60 ? -11.291 -4.630 47.833 1.00 56.08 60 ASP C CA 1
ATOM 7723 C C . ASP C 1 60 ? -11.683 -3.844 46.576 1.00 55.75 60 ASP C C 1
ATOM 7724 O O . ASP C 1 60 ? -12.493 -2.905 46.701 1.00 56.15 60 ASP C O 1
ATOM 7729 N N . HIS C 1 61 ? -11.138 -4.224 45.415 1.00 55.36 61 HIS C N 1
ATOM 7730 C CA . HIS C 1 61 ? -11.336 -3.526 44.116 1.00 55.21 61 HIS C CA 1
ATOM 7731 C C . HIS C 1 61 ? -12.749 -3.781 43.575 1.00 54.36 61 HIS C C 1
ATOM 7732 O O . HIS C 1 61 ? -13.141 -3.081 42.620 1.00 54.36 61 HIS C O 1
ATOM 7739 N N . TYR C 1 62 ? -13.484 -4.732 44.162 1.00 53.20 62 TYR C N 1
ATOM 7740 C CA . TYR C 1 62 ? -14.787 -5.229 43.643 1.00 52.16 62 TYR C CA 1
ATOM 7741 C C . TYR C 1 62 ? -15.944 -4.746 44.529 1.00 51.72 62 TYR C C 1
ATOM 7742 O O . TYR C 1 62 ? -17.076 -4.641 44.016 1.00 52.03 62 TYR C O 1
ATOM 7751 N N . LEU C 1 63 ? -15.677 -4.472 45.811 1.00 50.83 63 LEU C N 1
ATOM 7752 C CA . LEU C 1 63 ? -16.675 -3.909 46.761 1.00 50.05 63 LEU C CA 1
ATOM 7753 C C . LEU C 1 63 ? -17.112 -2.529 46.260 1.00 49.61 63 LEU C C 1
ATOM 7754 O O . LEU C 1 63 ? -16.233 -1.740 45.861 1.00 49.68 63 LEU C O 1
ATOM 7759 N N . SER C 1 64 ? -18.421 -2.257 46.280 1.00 49.35 64 SER C N 1
ATOM 7760 C CA . SER C 1 64 ? -19.030 -0.963 45.878 1.00 49.16 64 SER C CA 1
ATOM 7761 C C . SER C 1 64 ? -18.738 0.089 46.953 1.00 49.30 64 SER C C 1
ATOM 7762 O O . SER C 1 64 ? -18.259 -0.296 48.037 1.00 49.69 64 SER C O 1
ATOM 7765 N N . GLU C 1 65 ? -19.016 1.363 46.661 1.00 49.39 65 GLU C N 1
ATOM 7766 C CA . GLU C 1 65 ? -18.792 2.493 47.601 1.00 49.82 65 GLU C CA 1
ATOM 7767 C C . GLU C 1 65 ? -19.673 2.295 48.835 1.00 50.31 65 GLU C C 1
ATOM 7768 O O . GLU C 1 65 ? -19.197 2.548 49.958 1.00 50.59 65 GLU C O 1
ATOM 7770 N N . GLU C 1 66 ? -20.915 1.850 48.614 1.00 51.08 66 GLU C N 1
ATOM 7771 C CA . GLU C 1 66 ? -21.942 1.631 49.661 1.00 51.13 66 GLU C CA 1
ATOM 7772 C C . GLU C 1 66 ? -21.446 0.585 50.665 1.00 50.77 66 GLU C C 1
ATOM 7773 O O . GLU C 1 66 ? -21.570 0.831 51.881 1.00 50.70 66 GLU C O 1
ATOM 7779 N N . SER C 1 67 ? -20.910 -0.534 50.174 1.00 50.37 67 SER C N 1
ATOM 7780 C CA . SER C 1 67 ? -20.405 -1.659 51.004 1.00 50.48 67 SER C CA 1
ATOM 7781 C C . SER C 1 67 ? -19.187 -1.190 51.811 1.00 51.09 67 SER C C 1
ATOM 7782 O O . SER C 1 67 ? -19.163 -1.416 53.037 1.00 50.80 67 SER C O 1
ATOM 7785 N N . LYS C 1 68 ? -18.220 -0.565 51.132 1.00 51.93 68 LYS C N 1
ATOM 7786 C CA . LYS C 1 68 ? -16.984 -0.009 51.742 1.00 52.51 68 LYS C CA 1
ATOM 7787 C C . LYS C 1 68 ? -17.351 0.841 52.964 1.00 52.32 68 LYS C C 1
ATOM 7788 O O . LYS C 1 68 ? -16.696 0.680 54.011 1.00 52.27 68 LYS C O 1
ATOM 7794 N N . SER C 1 69 ? -18.361 1.708 52.827 1.00 52.19 69 SER C N 1
ATOM 7795 C CA . SER C 1 69 ? -18.688 2.791 53.792 1.00 52.58 69 SER C CA 1
ATOM 7796 C C . SER C 1 69 ? -19.524 2.259 54.963 1.00 52.79 69 SER C C 1
ATOM 7797 O O . SER C 1 69 ? -19.828 3.057 55.871 1.00 52.80 69 SER C O 1
ATOM 7800 N N . ARG C 1 70 ? -19.879 0.971 54.951 1.00 53.02 70 ARG C N 1
ATOM 7801 C CA . ARG C 1 70 ? -20.686 0.333 56.027 1.00 53.18 70 ARG C CA 1
ATOM 7802 C C . ARG C 1 70 ? -19.792 0.085 57.248 1.00 53.64 70 ARG C C 1
ATOM 7803 O O . ARG C 1 70 ? -18.746 -0.576 57.094 1.00 53.69 70 ARG C O 1
ATOM 7811 N N . GLN C 1 71 ? -20.197 0.614 58.408 1.00 53.89 71 GLN C N 1
ATOM 7812 C CA . GLN C 1 71 ? -19.483 0.475 59.707 1.00 53.76 71 GLN C CA 1
ATOM 7813 C C . GLN C 1 71 ? -20.272 -0.483 60.607 1.00 53.74 71 GLN C C 1
ATOM 7814 O O . GLN C 1 71 ? -21.451 -0.745 60.296 1.00 53.31 71 GLN C O 1
ATOM 7816 N N . GLN C 1 72 ? -19.645 -0.981 61.677 1.00 54.10 72 GLN C N 1
ATOM 7817 C CA . GLN C 1 72 ? -20.266 -1.931 62.639 1.00 54.26 72 GLN C CA 1
ATOM 7818 C C . GLN C 1 72 ? -21.367 -1.206 63.421 1.00 53.50 72 GLN C C 1
ATOM 7819 O O . GLN C 1 72 ? -21.136 -0.050 63.831 1.00 53.05 72 GLN C O 1
ATOM 7825 N N . SER C 1 73 ? -22.518 -1.860 63.609 1.00 53.01 73 SER C N 1
ATOM 7826 C CA . SER C 1 73 ? -23.648 -1.375 64.446 1.00 52.64 73 SER C CA 1
ATOM 7827 C C . SER C 1 73 ? -23.153 -1.170 65.881 1.00 52.30 73 SER C C 1
ATOM 7828 O O . SER C 1 73 ? -22.706 -2.158 66.494 1.00 51.96 73 SER C O 1
ATOM 7831 N N . THR C 1 74 ? -23.223 0.063 66.391 1.00 52.02 74 THR C N 1
ATOM 7832 C CA . THR C 1 74 ? -22.690 0.445 67.726 1.00 52.04 74 THR C CA 1
ATOM 7833 C C . THR C 1 74 ? -23.511 -0.236 68.828 1.00 51.76 74 THR C C 1
ATOM 7834 O O . THR C 1 74 ? -22.908 -0.600 69.857 1.00 51.77 74 THR C O 1
ATOM 7838 N N . LEU C 1 75 ? -24.822 -0.409 68.624 1.00 51.65 75 LEU C N 1
ATOM 7839 C CA . LEU C 1 75 ? -25.731 -1.059 69.608 1.00 51.74 75 LEU C CA 1
ATOM 7840 C C . LEU C 1 75 ? -25.514 -2.577 69.580 1.00 52.05 75 LEU C C 1
ATOM 7841 O O . LEU C 1 75 ? -25.366 -3.167 70.668 1.00 52.38 75 LEU C O 1
ATOM 7846 N N . LYS C 1 76 ? -25.490 -3.183 68.389 1.00 52.28 76 LYS C N 1
ATOM 7847 C CA . LYS C 1 76 ? -25.294 -4.647 68.210 1.00 52.70 76 LYS C CA 1
ATOM 7848 C C . LYS C 1 76 ? -23.893 -5.026 68.704 1.00 52.98 76 LYS C C 1
ATOM 7849 O O . LYS C 1 76 ? -23.719 -6.173 69.162 1.00 52.67 76 LYS C O 1
ATOM 7851 N N . GLY C 1 77 ? -22.941 -4.092 68.614 1.00 53.69 77 GLY C N 1
ATOM 7852 C CA . GLY C 1 77 ? -21.566 -4.250 69.126 1.00 54.34 77 GLY C CA 1
ATOM 7853 C C . GLY C 1 77 ? -21.520 -4.117 70.638 1.00 54.98 77 GLY C C 1
ATOM 7854 O O . GLY C 1 77 ? -20.698 -4.810 71.269 1.00 55.01 77 GLY C O 1
ATOM 7855 N N . ALA C 1 78 ? -22.372 -3.252 71.197 1.00 55.72 78 ALA C N 1
ATOM 7856 C CA . ALA C 1 78 ? -22.519 -3.017 72.652 1.00 56.53 78 ALA C CA 1
ATOM 7857 C C . ALA C 1 78 ? -23.000 -4.306 73.327 1.00 57.57 78 ALA C C 1
ATOM 7858 O O . ALA C 1 78 ? -22.577 -4.574 74.470 1.00 58.02 78 ALA C O 1
ATOM 7860 N N . ALA C 1 79 ? -23.847 -5.066 72.627 1.00 58.73 79 ALA C N 1
ATOM 7861 C CA . ALA C 1 79 ? -24.574 -6.249 73.142 1.00 60.02 79 ALA C CA 1
ATOM 7862 C C . ALA C 1 79 ? -23.602 -7.408 73.396 1.00 61.74 79 ALA C C 1
ATOM 7863 O O . ALA C 1 79 ? -24.042 -8.431 73.952 1.00 61.69 79 ALA C O 1
ATOM 7865 N N . ARG C 1 80 ? -22.332 -7.249 73.010 1.00 64.30 80 ARG C N 1
ATOM 7866 C CA . ARG C 1 80 ? -21.279 -8.287 73.174 1.00 66.28 80 ARG C CA 1
ATOM 7867 C C . ARG C 1 80 ? -20.619 -8.118 74.548 1.00 66.82 80 ARG C C 1
ATOM 7868 O O . ARG C 1 80 ? -19.730 -8.928 74.877 1.00 67.00 80 ARG C O 1
ATOM 7876 N N . TYR C 1 81 ? -21.048 -7.112 75.318 1.00 67.22 81 TYR C N 1
ATOM 7877 C CA . TYR C 1 81 ? -20.628 -6.878 76.727 1.00 67.69 81 TYR C CA 1
ATOM 7878 C C . TYR C 1 81 ? -21.538 -7.662 77.678 1.00 68.47 81 TYR C C 1
ATOM 7879 O O . TYR C 1 81 ? -21.159 -7.840 78.852 1.00 69.11 81 TYR C O 1
ATOM 7888 N N . LEU C 1 82 ? -22.702 -8.106 77.192 1.00 69.30 82 LEU C N 1
ATOM 7889 C CA . LEU C 1 82 ? -23.675 -8.897 77.992 1.00 69.89 82 LEU C CA 1
ATOM 7890 C C . LEU C 1 82 ? -23.110 -10.307 78.191 1.00 71.24 82 LEU C C 1
ATOM 7891 O O . LEU C 1 82 ? -23.713 -11.085 78.956 1.00 71.43 82 LEU C O 1
ATOM 7896 N N . LYS C 1 83 ? -21.998 -10.610 77.521 1.00 73.32 83 LYS C N 1
ATOM 7897 C CA . LYS C 1 83 ? -21.231 -11.873 77.682 1.00 74.76 83 LYS C CA 1
ATOM 7898 C C . LYS C 1 83 ? -20.697 -11.957 79.118 1.00 76.33 83 LYS C C 1
ATOM 7899 O O . LYS C 1 83 ? -20.861 -13.023 79.745 1.00 76.56 83 LYS C O 1
ATOM 7901 N N . THR C 1 84 ? -20.094 -10.870 79.613 1.00 77.87 84 THR C N 1
ATOM 7902 C CA . THR C 1 84 ? -19.340 -10.836 80.895 1.00 78.80 84 THR C CA 1
ATOM 7903 C C . THR C 1 84 ? -20.273 -11.159 82.059 1.00 78.77 84 THR C C 1
ATOM 7904 O O . THR C 1 84 ? -21.462 -10.848 82.031 1.00 78.52 84 THR C O 1
ATOM 7908 N N . PRO C 1 85 ? -19.728 -11.789 83.122 1.00 78.61 85 PRO C N 1
ATOM 7909 C CA . PRO C 1 85 ? -20.531 -12.395 84.187 1.00 77.78 85 PRO C CA 1
ATOM 7910 C C . PRO C 1 85 ? -21.511 -11.456 84.908 1.00 76.09 85 PRO C C 1
ATOM 7911 O O . PRO C 1 85 ? -22.700 -11.705 84.842 1.00 76.78 85 PRO C O 1
ATOM 7915 N N . GLY C 1 86 ? -20.997 -10.418 85.575 1.00 73.10 86 GLY C N 1
ATOM 7916 C CA . GLY C 1 86 ? -21.749 -9.630 86.571 1.00 70.79 86 GLY C CA 1
ATOM 7917 C C . GLY C 1 86 ? -22.427 -8.402 85.984 1.00 68.55 86 GLY C C 1
ATOM 7918 O O . GLY C 1 86 ? -23.211 -7.773 86.718 1.00 68.29 86 GLY C O 1
ATOM 7919 N N . LEU C 1 87 ? -22.143 -8.064 84.722 1.00 66.00 87 LEU C N 1
ATOM 7920 C CA . LEU C 1 87 ? -22.675 -6.843 84.058 1.00 63.77 87 LEU C CA 1
ATOM 7921 C C . LEU C 1 87 ? -24.198 -6.802 84.202 1.00 61.88 87 LEU C C 1
ATOM 7922 O O . LEU C 1 87 ? -24.838 -7.860 84.056 1.00 61.51 87 LEU C O 1
ATOM 7927 N N . ILE C 1 88 ? -24.740 -5.615 84.481 1.00 59.96 88 ILE C N 1
ATOM 7928 C CA . ILE C 1 88 ? -26.197 -5.309 84.396 1.00 58.58 88 ILE C CA 1
ATOM 7929 C C . ILE C 1 88 ? -26.379 -4.375 83.201 1.00 57.34 88 ILE C C 1
ATOM 7930 O O . ILE C 1 88 ? -25.585 -3.420 83.091 1.00 56.87 88 ILE C O 1
ATOM 7935 N N . SER C 1 89 ? -27.361 -4.627 82.335 1.00 55.83 89 SER C N 1
ATOM 7936 C CA . SER C 1 89 ? -27.475 -3.874 81.062 1.00 54.86 89 SER C CA 1
ATOM 7937 C C . SER C 1 89 ? -28.516 -2.760 81.178 1.00 54.12 89 SER C C 1
ATOM 7938 O O . SER C 1 89 ? -29.683 -3.049 81.512 1.00 53.80 89 SER C O 1
ATOM 7941 N N . LEU C 1 90 ? -28.069 -1.531 80.914 1.00 53.50 90 LEU C N 1
ATOM 7942 C CA . LEU C 1 90 ? -28.918 -0.327 80.735 1.00 53.20 90 LEU C CA 1
ATOM 7943 C C . LEU C 1 90 ? -28.735 0.204 79.312 1.00 52.73 90 LEU C C 1
ATOM 7944 O O . LEU C 1 90 ? -29.216 1.320 79.040 1.00 52.93 90 LEU C O 1
ATOM 7949 N N . GLY C 1 91 ? -28.048 -0.550 78.450 1.00 52.67 91 GLY C N 1
ATOM 7950 C CA . GLY C 1 91 ? -27.642 -0.071 77.116 1.00 52.88 91 GLY C CA 1
ATOM 7951 C C . GLY C 1 91 ? -28.585 -0.547 76.030 1.00 52.71 91 GLY C C 1
ATOM 7952 O O . GLY C 1 91 ? -29.520 0.206 75.693 1.00 52.80 91 GLY C O 1
ATOM 7953 N N . GLY C 1 92 ? -28.351 -1.748 75.496 1.00 52.62 92 GLY C N 1
ATOM 7954 C CA . GLY C 1 92 ? -29.161 -2.314 74.402 1.00 52.69 92 GLY C CA 1
ATOM 7955 C C . GLY C 1 92 ? -30.616 -2.429 74.816 1.00 52.77 92 GLY C C 1
ATOM 7956 O O . GLY C 1 92 ? -30.868 -2.865 75.956 1.00 52.95 92 GLY C O 1
ATOM 7957 N N . GLY C 1 93 ? -31.542 -2.046 73.933 1.00 52.70 93 GLY C N 1
ATOM 7958 C CA . GLY C 1 93 ? -32.989 -2.052 74.218 1.00 52.67 93 GLY C CA 1
ATOM 7959 C C . GLY C 1 93 ? -33.632 -3.386 73.880 1.00 52.75 93 GLY C C 1
ATOM 7960 O O . GLY C 1 93 ? -34.700 -3.379 73.236 1.00 53.02 93 GLY C O 1
ATOM 7961 N N . LEU C 1 94 ? -33.007 -4.490 74.301 1.00 52.61 94 LEU C N 1
ATOM 7962 C CA . LEU C 1 94 ? -33.559 -5.871 74.211 1.00 52.63 94 LEU C CA 1
ATOM 7963 C C . LEU C 1 94 ? -34.378 -6.157 75.476 1.00 52.94 94 LEU C C 1
ATOM 7964 O O . LEU C 1 94 ? -33.798 -6.471 76.512 1.00 52.70 94 LEU C O 1
ATOM 7969 N N . PRO C 1 95 ? -35.737 -6.067 75.446 1.00 53.67 95 PRO C N 1
ATOM 7970 C CA . PRO C 1 95 ? -36.608 -6.194 76.631 1.00 54.08 95 PRO C CA 1
ATOM 7971 C C . PRO C 1 95 ? -36.533 -7.521 77.410 1.00 54.63 95 PRO C C 1
ATOM 7972 O O . PRO C 1 95 ? -36.026 -8.485 76.864 1.00 54.59 95 PRO C O 1
ATOM 7976 N N . SER C 1 96 ? -37.050 -7.541 78.651 1.00 55.29 96 SER C N 1
ATOM 7977 C CA . SER C 1 96 ? -37.079 -8.721 79.561 1.00 55.75 96 SER C CA 1
ATOM 7978 C C . SER C 1 96 ? -38.036 -9.779 79.014 1.00 56.02 96 SER C C 1
ATOM 7979 O O . SER C 1 96 ? -39.133 -9.454 78.565 1.00 56.01 96 SER C O 1
ATOM 7982 N N . PRO C 1 97 ? -37.652 -11.077 79.038 1.00 56.51 97 PRO C N 1
ATOM 7983 C CA . PRO C 1 97 ? -38.501 -12.147 78.506 1.00 57.14 97 PRO C CA 1
ATOM 7984 C C . PRO C 1 97 ? -39.970 -12.082 78.939 1.00 58.05 97 PRO C C 1
ATOM 7985 O O . PRO C 1 97 ? -40.825 -12.483 78.164 1.00 58.14 97 PRO C O 1
ATOM 7989 N N . GLU C 1 98 ? -40.231 -11.589 80.154 1.00 59.03 98 GLU C N 1
ATOM 7990 C CA . GLU C 1 98 ? -41.587 -11.530 80.764 1.00 60.07 98 GLU C CA 1
ATOM 7991 C C . GLU C 1 98 ? -42.525 -10.708 79.873 1.00 60.98 98 GLU C C 1
ATOM 7992 O O . GLU C 1 98 ? -43.752 -10.797 80.077 1.00 61.67 98 GLU C O 1
ATOM 7994 N N . TYR C 1 99 ? -41.974 -9.946 78.922 1.00 61.77 99 TYR C N 1
ATOM 7995 C CA . TYR C 1 99 ? -42.739 -9.046 78.018 1.00 62.31 99 TYR C CA 1
ATOM 7996 C C . TYR C 1 99 ? -42.907 -9.708 76.644 1.00 61.73 99 TYR C C 1
ATOM 7997 O O . TYR C 1 99 ? -43.520 -9.085 75.753 1.00 61.97 99 TYR C O 1
ATOM 8006 N N . PHE C 1 100 ? -42.390 -10.932 76.483 1.00 60.58 100 PHE C N 1
ATOM 8007 C CA . PHE C 1 100 ? -42.725 -11.843 75.356 1.00 59.79 100 PHE C CA 1
ATOM 8008 C C . PHE C 1 100 ? -43.756 -12.861 75.839 1.00 59.97 100 PHE C C 1
ATOM 8009 O O . PHE C 1 100 ? -43.437 -13.737 76.640 1.00 59.78 100 PHE C O 1
ATOM 8017 N N . PRO C 1 101 ? -45.023 -12.776 75.377 1.00 60.25 101 PRO C N 1
ATOM 8018 C CA . PRO C 1 101 ? -46.071 -13.694 75.828 1.00 60.65 101 PRO C CA 1
ATOM 8019 C C . PRO C 1 101 ? -46.078 -15.061 75.124 1.00 61.58 101 PRO C C 1
ATOM 8020 O O . PRO C 1 101 ? -47.112 -15.439 74.602 1.00 61.57 101 PRO C O 1
ATOM 8024 N N . PHE C 1 102 ? -44.940 -15.763 75.135 1.00 62.84 102 PHE C N 1
ATOM 8025 C CA . PHE C 1 102 ? -44.792 -17.163 74.651 1.00 64.00 102 PHE C CA 1
ATOM 8026 C C . PHE C 1 102 ? -43.898 -17.943 75.621 1.00 64.74 102 PHE C C 1
ATOM 8027 O O . PHE C 1 102 ? -42.665 -17.776 75.562 1.00 65.26 102 PHE C O 1
ATOM 8035 N N . GLU C 1 103 ? -44.504 -18.772 76.475 1.00 65.52 103 GLU C N 1
ATOM 8036 C CA . GLU C 1 103 ? -43.794 -19.565 77.514 1.00 65.91 103 GLU C CA 1
ATOM 8037 C C . GLU C 1 103 ? -43.262 -20.859 76.891 1.00 66.13 103 GLU C C 1
ATOM 8038 O O . GLU C 1 103 ? -42.188 -21.323 77.321 1.00 65.92 103 GLU C O 1
ATOM 8040 N N . GLU C 1 104 ? -43.988 -21.411 75.914 1.00 66.48 104 GLU C N 1
ATOM 8041 C CA . GLU C 1 104 ? -43.651 -22.700 75.254 1.00 67.07 104 GLU C CA 1
ATOM 8042 C C . GLU C 1 104 ? -44.122 -22.678 73.796 1.00 67.36 104 GLU C C 1
ATOM 8043 O O . GLU C 1 104 ? -45.260 -22.233 73.543 1.00 67.12 104 GLU C O 1
ATOM 8045 N N . ILE C 1 105 ? -43.264 -23.143 72.883 1.00 67.78 105 ILE C N 1
ATOM 8046 C CA . ILE C 1 105 ? -43.589 -23.381 71.446 1.00 68.12 105 ILE C CA 1
ATOM 8047 C C . ILE C 1 105 ? -43.289 -24.851 71.132 1.00 68.35 105 ILE C C 1
ATOM 8048 O O . ILE C 1 105 ? -42.175 -25.308 71.457 1.00 68.04 105 ILE C O 1
ATOM 8051 N N . SER C 1 106 ? -44.251 -25.557 70.531 1.00 68.72 106 SER C N 1
ATOM 8052 C CA . SER C 1 106 ? -44.196 -27.019 70.270 1.00 69.18 106 SER C CA 1
ATOM 8053 C C . SER C 1 106 ? -44.417 -27.291 68.778 1.00 69.32 106 SER C C 1
ATOM 8054 O O . SER C 1 106 ? -45.312 -26.657 68.183 1.00 68.84 106 SER C O 1
ATOM 8057 N N . VAL C 1 107 ? -43.626 -28.204 68.205 1.00 69.80 107 VAL C N 1
ATOM 8058 C CA . VAL C 1 107 ? -43.702 -28.616 66.770 1.00 70.20 107 VAL C CA 1
ATOM 8059 C C . VAL C 1 107 ? -43.751 -30.147 66.699 1.00 70.68 107 VAL C C 1
ATOM 8060 O O . VAL C 1 107 ? -42.893 -30.788 67.338 1.00 70.48 107 VAL C O 1
ATOM 8064 N N . LYS C 1 108 ? -44.714 -30.713 65.959 1.00 71.62 108 LYS C N 1
ATOM 8065 C CA . LYS C 1 108 ? -44.757 -32.172 65.660 1.00 72.81 108 LYS C CA 1
ATOM 8066 C C . LYS C 1 108 ? -44.071 -32.416 64.311 1.00 74.40 108 LYS C C 1
ATOM 8067 O O . LYS C 1 108 ? -44.411 -31.714 63.338 1.00 74.22 108 LYS C O 1
ATOM 8073 N N . VAL C 1 109 ? -43.152 -33.387 64.261 1.00 76.77 109 VAL C N 1
ATOM 8074 C CA . VAL C 1 109 ? -42.133 -33.514 63.177 1.00 78.93 109 VAL C CA 1
ATOM 8075 C C . VAL C 1 109 ? -41.929 -34.984 62.813 1.00 81.75 109 VAL C C 1
ATOM 8076 O O . VAL C 1 109 ? -42.123 -35.869 63.643 1.00 81.60 109 VAL C O 1
ATOM 8080 N N . PRO C 1 110 ? -41.534 -35.282 61.553 1.00 85.60 110 PRO C N 1
ATOM 8081 C CA . PRO C 1 110 ? -41.155 -36.637 61.145 1.00 88.17 110 PRO C CA 1
ATOM 8082 C C . PRO C 1 110 ? -40.086 -37.262 62.055 1.00 91.33 110 PRO C C 1
ATOM 8083 O O . PRO C 1 110 ? -39.277 -36.531 62.597 1.00 90.95 110 PRO C O 1
ATOM 8087 N N . THR C 1 111 ? -40.109 -38.592 62.182 1.00 95.79 111 THR C N 1
ATOM 8088 C CA . THR C 1 111 ? -39.227 -39.398 63.070 1.00 99.18 111 THR C CA 1
ATOM 8089 C C . THR C 1 111 ? -38.076 -39.952 62.232 1.00 101.71 111 THR C C 1
ATOM 8090 O O . THR C 1 111 ? -37.822 -39.447 61.142 1.00 102.36 111 THR C O 1
ATOM 8094 N N . PRO C 1 112 ? -37.337 -40.993 62.683 1.00 104.30 112 PRO C N 1
ATOM 8095 C CA . PRO C 1 112 ? -36.213 -41.506 61.900 1.00 105.12 112 PRO C CA 1
ATOM 8096 C C . PRO C 1 112 ? -36.586 -41.791 60.444 1.00 105.24 112 PRO C C 1
ATOM 8097 O O . PRO C 1 112 ? -36.043 -41.157 59.543 1.00 105.34 112 PRO C O 1
ATOM 8101 N N . PRO C 1 113 ? -37.505 -42.744 60.142 1.00 104.72 113 PRO C N 1
ATOM 8102 C CA . PRO C 1 113 ? -37.812 -43.087 58.754 1.00 103.39 113 PRO C CA 1
ATOM 8103 C C . PRO C 1 113 ? -39.145 -42.623 58.140 1.00 101.03 113 PRO C C 1
ATOM 8104 O O . PRO C 1 113 ? -39.246 -42.650 56.927 1.00 100.93 113 PRO C O 1
ATOM 8108 N N . GLY C 1 114 ? -40.123 -42.229 58.962 1.00 98.14 114 GLY C N 1
ATOM 8109 C CA . GLY C 1 114 ? -41.501 -41.935 58.514 1.00 95.63 114 GLY C CA 1
ATOM 8110 C C . GLY C 1 114 ? -41.667 -40.493 58.063 1.00 92.92 114 GLY C C 1
ATOM 8111 O O . GLY C 1 114 ? -42.271 -39.711 58.820 1.00 92.70 114 GLY C O 1
ATOM 8112 N N . PHE C 1 115 ? -41.165 -40.153 56.871 1.00 89.87 115 PHE C N 1
ATOM 8113 C CA . PHE C 1 115 ? -41.084 -38.761 56.350 1.00 87.52 115 PHE C CA 1
ATOM 8114 C C . PHE C 1 115 ? -42.412 -38.348 55.704 1.00 87.03 115 PHE C C 1
ATOM 8115 O O . PHE C 1 115 ? -42.701 -37.135 55.688 1.00 86.91 115 PHE C O 1
ATOM 8123 N N . SER C 1 116 ? -43.192 -39.305 55.192 1.00 86.66 116 SER C N 1
ATOM 8124 C CA . SER C 1 116 ? -44.565 -39.070 54.667 1.00 86.72 116 SER C CA 1
ATOM 8125 C C . SER C 1 116 ? -45.456 -38.610 55.819 1.00 87.18 116 SER C C 1
ATOM 8126 O O . SER C 1 116 ? -45.405 -39.182 56.905 1.00 87.14 116 SER C O 1
ATOM 8129 N N . PRO C 1 117 ? -46.296 -37.566 55.631 1.00 87.83 117 PRO C N 1
ATOM 8130 C CA . PRO C 1 117 ? -47.038 -36.974 56.742 1.00 88.44 117 PRO C CA 1
ATOM 8131 C C . PRO C 1 117 ? -47.775 -38.026 57.582 1.00 89.65 117 PRO C C 1
ATOM 8132 O O . PRO C 1 117 ? -47.683 -37.975 58.796 1.00 90.17 117 PRO C O 1
ATOM 8136 N N . HIS C 1 118 ? -48.494 -38.937 56.915 1.00 90.50 118 HIS C N 1
ATOM 8137 C CA . HIS C 1 118 ? -49.260 -40.047 57.541 1.00 91.05 118 HIS C CA 1
ATOM 8138 C C . HIS C 1 118 ? -48.394 -40.731 58.604 1.00 91.49 118 HIS C C 1
ATOM 8139 O O . HIS C 1 118 ? -48.932 -41.084 59.670 1.00 91.23 118 HIS C O 1
ATOM 8141 N N . GLU C 1 119 ? -47.099 -40.904 58.316 1.00 92.16 119 GLU C N 1
ATOM 8142 C CA . GLU C 1 119 ? -46.129 -41.605 59.200 1.00 92.60 119 GLU C CA 1
ATOM 8143 C C . GLU C 1 119 ? -45.767 -40.713 60.396 1.00 92.59 119 GLU C C 1
ATOM 8144 O O . GLU C 1 119 ? -45.519 -41.275 61.480 1.00 92.52 119 GLU C O 1
ATOM 8150 N N . THR C 1 120 ? -45.734 -39.386 60.219 1.00 92.54 120 THR C N 1
ATOM 8151 C CA . THR C 1 120 ? -45.467 -38.421 61.321 1.00 92.35 120 THR C CA 1
ATOM 8152 C C . THR C 1 120 ? -46.761 -38.192 62.110 1.00 91.97 120 THR C C 1
ATOM 8153 O O . THR C 1 120 ? -46.663 -37.930 63.325 1.00 92.17 120 THR C O 1
ATOM 8157 N N . GLN C 1 121 ? -47.923 -38.290 61.453 1.00 91.22 121 GLN C N 1
ATOM 8158 C CA . GLN C 1 121 ? -49.250 -38.230 62.124 1.00 90.73 121 GLN C CA 1
ATOM 8159 C C . GLN C 1 121 ? -49.329 -39.375 63.141 1.00 90.24 121 GLN C C 1
ATOM 8160 O O . GLN C 1 121 ? -49.959 -39.183 64.199 1.00 90.08 121 GLN C O 1
ATOM 8166 N N . GLU C 1 122 ? -48.692 -40.512 62.834 1.00 89.82 122 GLU C N 1
ATOM 8167 C CA . GLU C 1 122 ? -48.708 -41.743 63.670 1.00 89.64 122 GLU C CA 1
ATOM 8168 C C . GLU C 1 122 ? -47.457 -41.800 64.555 1.00 89.20 122 GLU C C 1
ATOM 8169 O O . GLU C 1 122 ? -47.613 -41.823 65.792 1.00 89.02 122 GLU C O 1
ATOM 8171 N N . SER C 1 123 ? -46.268 -41.835 63.942 1.00 88.81 123 SER C N 1
ATOM 8172 C CA . SER C 1 123 ? -44.963 -42.062 64.619 1.00 88.42 123 SER C CA 1
ATOM 8173 C C . SER C 1 123 ? -44.230 -40.734 64.848 1.00 87.87 123 SER C C 1
ATOM 8174 O O . SER C 1 123 ? -43.059 -40.778 65.278 1.00 87.70 123 SER C O 1
ATOM 8176 N N . GLY C 1 124 ? -44.892 -39.605 64.580 1.00 86.93 124 GLY C N 1
ATOM 8177 C CA . GLY C 1 124 ? -44.296 -38.256 64.657 1.00 86.48 124 GLY C CA 1
ATOM 8178 C C . GLY C 1 124 ? -43.914 -37.879 66.079 1.00 85.73 124 GLY C C 1
ATOM 8179 O O . GLY C 1 124 ? -44.660 -38.248 67.007 1.00 86.29 124 GLY C O 1
ATOM 8180 N N . ALA C 1 125 ? -42.792 -37.168 66.242 1.00 84.60 125 ALA C N 1
ATOM 8181 C CA . ALA C 1 125 ? -42.251 -36.710 67.544 1.00 83.54 125 ALA C CA 1
ATOM 8182 C C . ALA C 1 125 ? -42.747 -35.293 67.849 1.00 82.47 125 ALA C C 1
ATOM 8183 O O . ALA C 1 125 ? -43.016 -34.536 66.895 1.00 82.27 125 ALA C O 1
ATOM 8185 N N . VAL C 1 126 ? -42.851 -34.960 69.139 1.00 80.92 126 VAL C N 1
ATOM 8186 C CA . VAL C 1 126 ? -43.201 -33.600 69.646 1.00 79.66 126 VAL C CA 1
ATOM 8187 C C . VAL C 1 126 ? -41.938 -32.955 70.228 1.00 78.64 126 VAL C C 1
ATOM 8188 O O . VAL C 1 126 ? -41.470 -33.425 71.284 1.00 78.37 126 VAL C O 1
ATOM 8191 N N . LEU C 1 127 ? -41.410 -31.927 69.556 1.00 77.02 127 LEU C N 1
ATOM 8192 C CA . LEU C 1 127 ? -40.293 -31.083 70.057 1.00 75.59 127 LEU C CA 1
ATOM 8193 C C . LEU C 1 127 ? -40.883 -29.823 70.691 1.00 73.81 127 LEU C C 1
ATOM 8194 O O . LEU C 1 127 ? -41.690 -29.146 70.019 1.00 73.22 127 LEU C O 1
ATOM 8199 N N . THR C 1 128 ? -40.495 -29.523 71.935 1.00 72.28 128 THR C N 1
ATOM 8200 C CA . THR C 1 128 ? -41.027 -28.388 72.733 1.00 71.45 128 THR C CA 1
ATOM 8201 C C . THR C 1 128 ? -39.882 -27.460 73.150 1.00 70.34 128 THR C C 1
ATOM 8202 O O . THR C 1 128 ? -38.902 -27.955 73.741 1.00 70.21 128 THR C O 1
ATOM 8206 N N . ALA C 1 129 ? -40.017 -26.166 72.845 1.00 69.36 129 ALA C N 1
ATOM 8207 C CA . ALA C 1 129 ? -39.124 -25.077 73.303 1.00 68.89 129 ALA C CA 1
ATOM 8208 C C . ALA C 1 129 ? -39.834 -24.284 74.405 1.00 68.66 129 ALA C C 1
ATOM 8209 O O . ALA C 1 129 ? -40.966 -23.822 74.163 1.00 67.95 129 ALA C O 1
ATOM 8211 N N . LYS C 1 130 ? -39.189 -24.138 75.565 1.00 68.87 130 LYS C N 1
ATOM 8212 C CA . LYS C 1 130 ? -39.737 -23.404 76.737 1.00 69.19 130 LYS C CA 1
ATOM 8213 C C . LYS C 1 130 ? -38.652 -22.481 77.300 1.00 69.51 130 LYS C C 1
ATOM 8214 O O . LYS C 1 130 ? -37.459 -22.791 77.113 1.00 69.37 130 LYS C O 1
ATOM 8216 N N . LYS C 1 131 ? -39.057 -21.390 77.957 1.00 70.20 131 LYS C N 1
ATOM 8217 C CA . LYS C 1 131 ? -38.132 -20.446 78.638 1.00 70.80 131 LYS C CA 1
ATOM 8218 C C . LYS C 1 131 ? -37.402 -21.211 79.745 1.00 72.46 131 LYS C C 1
ATOM 8219 O O . LYS C 1 131 ? -38.078 -21.935 80.500 1.00 72.48 131 LYS C O 1
ATOM 8225 N N . GLY C 1 132 ? -36.078 -21.062 79.829 1.00 74.94 132 GLY C N 1
ATOM 8226 C CA . GLY C 1 132 ? -35.239 -21.811 80.783 1.00 76.85 132 GLY C CA 1
ATOM 8227 C C . GLY C 1 132 ? -34.550 -22.973 80.095 1.00 78.66 132 GLY C C 1
ATOM 8228 O O . GLY C 1 132 ? -35.142 -23.530 79.152 1.00 79.00 132 GLY C O 1
ATOM 8229 N N . ASP C 1 133 ? -33.350 -23.337 80.550 1.00 80.24 133 ASP C N 1
ATOM 8230 C CA . ASP C 1 133 ? -32.533 -24.417 79.936 1.00 80.93 133 ASP C CA 1
ATOM 8231 C C . ASP C 1 133 ? -31.409 -24.811 80.897 1.00 81.07 133 ASP C C 1
ATOM 8232 O O . ASP C 1 133 ? -30.466 -24.009 81.018 1.00 80.56 133 ASP C O 1
ATOM 8237 N N . ARG C 1 138 ? -33.623 -28.838 79.492 1.00 75.36 138 ARG C N 1
ATOM 8238 C CA . ARG C 1 138 ? -32.306 -28.340 79.012 1.00 75.39 138 ARG C CA 1
ATOM 8239 C C . ARG C 1 138 ? -32.181 -28.627 77.511 1.00 75.53 138 ARG C C 1
ATOM 8240 O O . ARG C 1 138 ? -32.171 -29.819 77.144 1.00 75.47 138 ARG C O 1
ATOM 8248 N N . SER C 1 139 ? -32.078 -27.574 76.701 1.00 75.33 139 SER C N 1
ATOM 8249 C CA . SER C 1 139 ? -32.062 -27.744 75.228 1.00 75.11 139 SER C CA 1
ATOM 8250 C C . SER C 1 139 ? -30.793 -27.180 74.588 1.00 74.43 139 SER C C 1
ATOM 8251 O O . SER C 1 139 ? -30.453 -27.692 73.488 1.00 74.48 139 SER C O 1
ATOM 8254 N N . LEU C 1 140 ? -30.227 -26.154 75.242 1.00 73.15 140 LEU C N 1
ATOM 8255 C CA . LEU C 1 140 ? -29.028 -25.329 74.899 1.00 72.10 140 LEU C CA 1
ATOM 8256 C C . LEU C 1 140 ? -29.433 -24.164 73.986 1.00 70.51 140 LEU C C 1
ATOM 8257 O O . LEU C 1 140 ? -28.564 -23.453 73.526 1.00 70.16 140 LEU C O 1
ATOM 8262 N N . TYR C 1 141 ? -30.736 -23.954 73.823 1.00 68.94 141 TYR C N 1
ATOM 8263 C CA . TYR C 1 141 ? -31.294 -22.842 73.017 1.00 67.88 141 TYR C CA 1
ATOM 8264 C C . TYR C 1 141 ? -32.625 -22.421 73.642 1.00 66.23 141 TYR C C 1
ATOM 8265 O O . TYR C 1 141 ? -33.665 -22.886 73.213 1.00 65.36 141 TYR C O 1
ATOM 8274 N N . ASP C 1 142 ? -32.532 -21.552 74.641 1.00 65.07 142 ASP C N 1
ATOM 8275 C CA . ASP C 1 142 ? -33.719 -21.095 75.395 1.00 64.01 142 ASP C CA 1
ATOM 8276 C C . ASP C 1 142 ? -34.600 -20.259 74.490 1.00 62.92 142 ASP C C 1
ATOM 8277 O O . ASP C 1 142 ? -34.071 -19.528 73.695 1.00 62.95 142 ASP C O 1
ATOM 8279 N N . LEU C 1 143 ? -35.899 -20.276 74.771 1.00 61.98 143 LEU C N 1
ATOM 8280 C CA . LEU C 1 143 ? -36.972 -19.561 74.038 1.00 61.26 143 LEU C CA 1
ATOM 8281 C C . LEU C 1 143 ? -37.036 -18.075 74.432 1.00 60.51 143 LEU C C 1
ATOM 8282 O O . LEU C 1 143 ? -37.870 -17.366 73.873 1.00 60.52 143 LEU C O 1
ATOM 8287 N N . GLU C 1 144 ? -36.206 -17.643 75.384 1.00 59.31 144 GLU C N 1
ATOM 8288 C CA . GLU C 1 144 ? -36.076 -16.244 75.842 1.00 58.19 144 GLU C CA 1
ATOM 8289 C C . GLU C 1 144 ? -34.940 -15.617 75.035 1.00 56.90 144 GLU C C 1
ATOM 8290 O O . GLU C 1 144 ? -34.861 -14.408 74.978 1.00 57.00 144 GLU C O 1
ATOM 8292 N N . VAL C 1 145 ? -34.077 -16.443 74.461 1.00 55.30 145 VAL C N 1
ATOM 8293 C CA . VAL C 1 145 ? -32.989 -15.912 73.587 1.00 54.40 145 VAL C CA 1
ATOM 8294 C C . VAL C 1 145 ? -33.510 -15.825 72.148 1.00 53.44 145 VAL C C 1
ATOM 8295 O O . VAL C 1 145 ? -33.157 -14.853 71.452 1.00 53.39 145 VAL C O 1
ATOM 8299 N N . ALA C 1 146 ? -34.329 -16.795 71.731 1.00 52.45 146 ALA C N 1
ATOM 8300 C CA . ALA C 1 146 ? -34.908 -16.884 70.371 1.00 51.81 146 ALA C CA 1
ATOM 8301 C C . ALA C 1 146 ? -36.010 -15.831 70.203 1.00 51.49 146 ALA C C 1
ATOM 8302 O O . ALA C 1 146 ? -36.225 -15.387 69.058 1.00 51.06 146 ALA C O 1
ATOM 8304 N N . LEU C 1 147 ? -36.678 -15.450 71.296 1.00 51.28 147 LEU C N 1
ATOM 8305 C CA . LEU C 1 147 ? -37.799 -14.470 71.278 1.00 51.07 147 LEU C CA 1
ATOM 8306 C C . LEU C 1 147 ? -37.239 -13.048 71.338 1.00 50.59 147 LEU C C 1
ATOM 8307 O O . LEU C 1 147 ? -37.985 -12.106 71.004 1.00 50.93 147 LEU C O 1
ATOM 8312 N N . ASN C 1 148 ? -35.974 -12.912 71.737 1.00 49.87 148 ASN C N 1
ATOM 8313 C CA . ASN C 1 148 ? -35.304 -11.590 71.850 1.00 49.45 148 ASN C CA 1
ATOM 8314 C C . ASN C 1 148 ? -34.544 -11.288 70.555 1.00 48.92 148 ASN C C 1
ATOM 8315 O O . ASN C 1 148 ? -34.626 -12.088 69.618 1.00 49.09 148 ASN C O 1
ATOM 8320 N N . TYR C 1 149 ? -33.831 -10.163 70.530 1.00 48.30 149 TYR C N 1
ATOM 8321 C CA . TYR C 1 149 ? -33.017 -9.748 69.364 1.00 47.78 149 TYR C CA 1
ATOM 8322 C C . TYR C 1 149 ? -31.805 -10.673 69.257 1.00 48.13 149 TYR C C 1
ATOM 8323 O O . TYR C 1 149 ? -31.338 -11.170 70.286 1.00 48.09 149 TYR C O 1
ATOM 8332 N N . GLY C 1 150 ? -31.325 -10.891 68.034 1.00 48.85 150 GLY C N 1
ATOM 8333 C CA . GLY C 1 150 ? -30.143 -11.737 67.789 1.00 49.10 150 GLY C CA 1
ATOM 8334 C C . GLY C 1 150 ? -29.098 -10.982 66.992 1.00 49.43 150 GLY C C 1
ATOM 8335 O O . GLY C 1 150 ? -29.385 -9.853 66.578 1.00 49.43 150 GLY C O 1
ATOM 8336 N N . GLN C 1 151 ? -27.917 -11.571 66.811 1.00 50.01 151 GLN C N 1
ATOM 8337 C CA . GLN C 1 151 ? -26.847 -10.918 66.013 1.00 50.08 151 GLN C CA 1
ATOM 8338 C C . GLN C 1 151 ? -27.093 -11.235 64.535 1.00 50.11 151 GLN C C 1
ATOM 8339 O O . GLN C 1 151 ? -27.778 -12.229 64.259 1.00 49.83 151 GLN C O 1
ATOM 8345 N N . SER C 1 152 ? -26.519 -10.435 63.636 1.00 50.09 152 SER C N 1
ATOM 8346 C CA . SER C 1 152 ? -26.729 -10.560 62.169 1.00 49.92 152 SER C CA 1
ATOM 8347 C C . SER C 1 152 ? -26.306 -11.922 61.601 1.00 49.58 152 SER C C 1
ATOM 8348 O O . SER C 1 152 ? -26.919 -12.340 60.614 1.00 49.58 152 SER C O 1
ATOM 8351 N N . THR C 1 153 ? -25.302 -12.576 62.188 1.00 49.32 153 THR C N 1
ATOM 8352 C CA . THR C 1 153 ? -24.801 -13.883 61.680 1.00 49.25 153 THR C CA 1
ATOM 8353 C C . THR C 1 153 ? -25.777 -15.019 62.004 1.00 49.69 153 THR C C 1
ATOM 8354 O O . THR C 1 153 ? -25.600 -16.115 61.466 1.00 49.57 153 THR C O 1
ATOM 8358 N N . GLY C 1 154 ? -26.773 -14.754 62.848 1.00 50.46 154 GLY C N 1
ATOM 8359 C CA . GLY C 1 154 ? -27.743 -15.773 63.294 1.00 51.04 154 GLY C CA 1
ATOM 8360 C C . GLY C 1 154 ? -27.355 -16.349 64.644 1.00 51.60 154 GLY C C 1
ATOM 8361 O O . GLY C 1 154 ? -26.197 -16.146 65.056 1.00 51.61 154 GLY C O 1
ATOM 8362 N N . SER C 1 155 ? -28.285 -17.038 65.313 1.00 52.58 155 SER C N 1
ATOM 8363 C CA . SER C 1 155 ? -28.058 -17.741 66.606 1.00 53.57 155 SER C CA 1
ATOM 8364 C C . SER C 1 155 ? -26.919 -18.742 66.436 1.00 54.22 155 SER C C 1
ATOM 8365 O O . SER C 1 155 ? -26.867 -19.447 65.433 1.00 54.33 155 SER C O 1
ATOM 8368 N N . PRO C 1 156 ? -25.967 -18.841 67.394 1.00 55.14 156 PRO C N 1
ATOM 8369 C CA . PRO C 1 156 ? -24.833 -19.756 67.254 1.00 55.54 156 PRO C CA 1
ATOM 8370 C C . PRO C 1 156 ? -25.284 -21.219 67.205 1.00 55.75 156 PRO C C 1
ATOM 8371 O O . PRO C 1 156 ? -24.610 -22.027 66.592 1.00 55.67 156 PRO C O 1
ATOM 8375 N N . GLN C 1 157 ? -26.411 -21.513 67.859 1.00 56.14 157 GLN C N 1
ATOM 8376 C CA . GLN C 1 157 ? -27.033 -22.860 67.940 1.00 56.26 157 GLN C CA 1
ATOM 8377 C C . GLN C 1 157 ? -27.246 -23.413 66.525 1.00 55.73 157 GLN C C 1
ATOM 8378 O O . GLN C 1 157 ? -26.845 -24.570 66.286 1.00 55.74 157 GLN C O 1
ATOM 8384 N N . LEU C 1 158 ? -27.874 -22.625 65.657 1.00 55.16 158 LEU C N 1
ATOM 8385 C CA . LEU C 1 158 ? -28.206 -23.043 64.274 1.00 54.65 158 LEU C CA 1
ATOM 8386 C C . LEU C 1 158 ? -27.037 -22.790 63.331 1.00 54.36 158 LEU C C 1
ATOM 8387 O O . LEU C 1 158 ? -26.898 -23.550 62.390 1.00 54.34 158 LEU C O 1
ATOM 8392 N N . LEU C 1 159 ? -26.222 -21.778 63.605 1.00 54.03 159 LEU C N 1
ATOM 8393 C CA . LEU C 1 159 ? -25.065 -21.470 62.734 1.00 54.02 159 LEU C CA 1
ATOM 8394 C C . LEU C 1 159 ? -24.055 -22.611 62.769 1.00 54.68 159 LEU C C 1
ATOM 8395 O O . LEU C 1 159 ? -23.436 -22.864 61.757 1.00 54.57 159 LEU C O 1
ATOM 8400 N N . ARG C 1 160 ? -23.892 -23.252 63.918 1.00 55.85 160 ARG C N 1
ATOM 8401 C CA . ARG C 1 160 ? -22.936 -24.374 64.071 1.00 56.91 160 ARG C CA 1
ATOM 8402 C C . ARG C 1 160 ? -23.350 -25.531 63.160 1.00 57.07 160 ARG C C 1
ATOM 8403 O O . ARG C 1 160 ? -22.512 -25.987 62.386 1.00 56.70 160 ARG C O 1
ATOM 8411 N N . PHE C 1 161 ? -24.609 -25.953 63.257 1.00 57.59 161 PHE C N 1
ATOM 8412 C CA . PHE C 1 161 ? -25.181 -27.048 62.430 1.00 58.10 161 PHE C CA 1
ATOM 8413 C C . PHE C 1 161 ? -24.956 -26.728 60.949 1.00 57.58 161 PHE C C 1
ATOM 8414 O O . PHE C 1 161 ? -24.451 -27.597 60.212 1.00 57.43 161 PHE C O 1
ATOM 8422 N N . VAL C 1 162 ? -25.319 -25.509 60.537 1.00 56.99 162 VAL C N 1
ATOM 8423 C CA . VAL C 1 162 ? -25.215 -25.023 59.129 1.00 56.69 162 VAL C CA 1
ATOM 8424 C C . VAL C 1 162 ? -23.738 -25.005 58.719 1.00 56.13 162 VAL C C 1
ATOM 8425 O O . VAL C 1 162 ? -23.451 -25.317 57.546 1.00 55.80 162 VAL C O 1
ATOM 8429 N N . THR C 1 163 ? -22.841 -24.653 59.647 1.00 55.61 163 THR C N 1
ATOM 8430 C CA . THR C 1 163 ? -21.370 -24.611 59.422 1.00 55.07 163 THR C CA 1
ATOM 8431 C C . THR C 1 163 ? -20.834 -26.045 59.336 1.00 54.94 163 THR C C 1
ATOM 8432 O O . THR C 1 163 ? -20.006 -26.308 58.442 1.00 54.55 163 THR C O 1
ATOM 8436 N N . GLU C 1 164 ? -21.292 -26.929 60.229 1.00 55.21 164 GLU C N 1
ATOM 8437 C CA . GLU C 1 164 ? -20.945 -28.377 60.223 1.00 55.51 164 GLU C CA 1
ATOM 8438 C C . GLU C 1 164 ? -21.429 -28.994 58.906 1.00 55.41 164 GLU C C 1
ATOM 8439 O O . GLU C 1 164 ? -20.610 -29.634 58.217 1.00 55.32 164 GLU C O 1
ATOM 8445 N N . HIS C 1 165 ? -22.710 -28.795 58.576 1.00 55.28 165 HIS C N 1
ATOM 8446 C CA . HIS C 1 165 ? -23.358 -29.265 57.322 1.00 55.36 165 HIS C CA 1
ATOM 8447 C C . HIS C 1 165 ? -22.500 -28.863 56.118 1.00 55.42 165 HIS C C 1
ATOM 8448 O O . HIS C 1 165 ? -22.261 -29.721 55.246 1.00 55.54 165 HIS C O 1
ATOM 8455 N N . THR C 1 166 ? -22.056 -27.603 56.090 1.00 55.61 166 THR C N 1
ATOM 8456 C CA . THR C 1 166 ? -21.289 -26.984 54.976 1.00 55.94 166 THR C CA 1
ATOM 8457 C C . THR C 1 166 ? -19.908 -27.642 54.867 1.00 56.85 166 THR C C 1
ATOM 8458 O O . THR C 1 166 ? -19.481 -27.912 53.728 1.00 56.64 166 THR C O 1
ATOM 8462 N N . GLU C 1 167 ? -19.238 -27.888 55.998 1.00 58.47 167 GLU C N 1
ATOM 8463 C CA . GLU C 1 167 ? -17.901 -28.542 56.037 1.00 59.59 167 GLU C CA 1
ATOM 8464 C C . GLU C 1 167 ? -18.044 -29.991 55.559 1.00 60.09 167 GLU C C 1
ATOM 8465 O O . GLU C 1 167 ? -17.157 -30.462 54.820 1.00 60.33 167 GLU C O 1
ATOM 8471 N N . LEU C 1 168 ? -19.132 -30.656 55.961 1.00 60.85 168 LEU C N 1
ATOM 8472 C CA . LEU C 1 168 ? -19.397 -32.095 55.692 1.00 61.34 168 LEU C CA 1
ATOM 8473 C C . LEU C 1 168 ? -19.571 -32.329 54.188 1.00 61.34 168 LEU C C 1
ATOM 8474 O O . LEU C 1 168 ? -18.929 -33.258 53.661 1.00 61.43 168 LEU C O 1
ATOM 8479 N N . ILE C 1 169 ? -20.407 -31.522 53.529 1.00 61.46 169 ILE C N 1
ATOM 8480 C CA . ILE C 1 169 ? -20.759 -31.687 52.087 1.00 61.46 169 ILE C CA 1
ATOM 8481 C C . ILE C 1 169 ? -19.669 -31.052 51.218 1.00 61.25 169 ILE C C 1
ATOM 8482 O O . ILE C 1 169 ? -18.953 -31.804 50.528 1.00 61.53 169 ILE C O 1
ATOM 8487 N N . HIS C 1 170 ? -19.559 -29.720 51.239 1.00 60.84 170 HIS C N 1
ATOM 8488 C CA . HIS C 1 170 ? -18.693 -28.924 50.332 1.00 60.39 170 HIS C CA 1
ATOM 8489 C C . HIS C 1 170 ? -17.215 -28.982 50.768 1.00 60.32 170 HIS C C 1
ATOM 8490 O O . HIS C 1 170 ? -16.365 -29.075 49.866 1.00 60.62 170 HIS C O 1
ATOM 8497 N N . ASN C 1 171 ? -16.934 -28.912 52.073 1.00 60.25 171 ASN C N 1
ATOM 8498 C CA . ASN C 1 171 ? -15.519 -28.983 52.525 1.00 60.13 171 ASN C CA 1
ATOM 8499 C C . ASN C 1 171 ? -14.704 -27.953 51.735 1.00 60.00 171 ASN C C 1
ATOM 8500 O O . ASN C 1 171 ? -13.706 -28.356 51.105 1.00 59.80 171 ASN C O 1
ATOM 8505 N N . PRO C 1 172 ? -15.082 -26.654 51.729 1.00 60.07 172 PRO C N 1
ATOM 8506 C CA . PRO C 1 172 ? -14.369 -25.650 50.931 1.00 59.82 172 PRO C CA 1
ATOM 8507 C C . PRO C 1 172 ? -12.867 -25.649 51.251 1.00 59.27 172 PRO C C 1
ATOM 8508 O O . PRO C 1 172 ? -12.500 -25.655 52.413 1.00 59.31 172 PRO C O 1
ATOM 8512 N N . PRO C 1 173 ? -12.001 -25.640 50.214 1.00 58.97 173 PRO C N 1
ATOM 8513 C CA . PRO C 1 173 ? -10.543 -25.701 50.382 1.00 58.46 173 PRO C CA 1
ATOM 8514 C C . PRO C 1 173 ? -9.833 -24.540 51.097 1.00 57.77 173 PRO C C 1
ATOM 8515 O O . PRO C 1 173 ? -8.925 -24.818 51.860 1.00 57.95 173 PRO C O 1
ATOM 8519 N N . TYR C 1 174 ? -10.241 -23.291 50.848 1.00 56.76 174 TYR C N 1
ATOM 8520 C CA . TYR C 1 174 ? -9.481 -22.161 51.446 1.00 55.89 174 TYR C CA 1
ATOM 8521 C C . TYR C 1 174 ? -9.676 -22.202 52.970 1.00 55.20 174 TYR C C 1
ATOM 8522 O O . TYR C 1 174 ? -10.484 -23.011 53.448 1.00 54.68 174 TYR C O 1
ATOM 8531 N N . ALA C 1 175 ? -8.979 -21.345 53.717 1.00 54.87 175 ALA C N 1
ATOM 8532 C CA . ALA C 1 175 ? -9.036 -21.431 55.197 1.00 54.76 175 ALA C CA 1
ATOM 8533 C C . ALA C 1 175 ? -10.025 -20.457 55.850 1.00 54.46 175 ALA C C 1
ATOM 8534 O O . ALA C 1 175 ? -10.556 -20.810 56.906 1.00 54.24 175 ALA C O 1
ATOM 8536 N N . ASP C 1 176 ? -10.286 -19.300 55.242 1.00 54.47 176 ASP C N 1
ATOM 8537 C CA . ASP C 1 176 ? -11.133 -18.260 55.889 1.00 54.37 176 ASP C CA 1
ATOM 8538 C C . ASP C 1 176 ? -12.517 -18.207 55.231 1.00 53.91 176 ASP C C 1
ATOM 8539 O O . ASP C 1 176 ? -12.987 -17.086 54.953 1.00 54.04 176 ASP C O 1
ATOM 8544 N N . TRP C 1 177 ? -13.150 -19.364 55.000 1.00 53.10 177 TRP C N 1
ATOM 8545 C CA . TRP C 1 177 ? -14.581 -19.447 54.598 1.00 52.56 177 TRP C CA 1
ATOM 8546 C C . TRP C 1 177 ? -15.450 -19.300 55.848 1.00 52.75 177 TRP C C 1
ATOM 8547 O O . TRP C 1 177 ? -15.039 -19.798 56.914 1.00 52.96 177 TRP C O 1
ATOM 8558 N N . GLN C 1 178 ? -16.600 -18.634 55.719 1.00 52.96 178 GLN C N 1
ATOM 8559 C CA . GLN C 1 178 ? -17.545 -18.416 56.844 1.00 53.02 178 GLN C CA 1
ATOM 8560 C C . GLN C 1 178 ? -18.985 -18.446 56.330 1.00 52.33 178 GLN C C 1
ATOM 8561 O O . GLN C 1 178 ? -19.223 -18.031 55.178 1.00 51.87 178 GLN C O 1
ATOM 8567 N N . CYS C 1 179 ? -19.896 -18.937 57.174 1.00 51.87 179 CYS C N 1
ATOM 8568 C CA . CYS C 1 179 ? -21.363 -18.953 56.946 1.00 51.48 179 CYS C CA 1
ATOM 8569 C C . CYS C 1 179 ? -21.995 -17.773 57.690 1.00 50.90 179 CYS C C 1
ATOM 8570 O O . CYS C 1 179 ? -21.419 -17.337 58.705 1.00 51.14 179 CYS C O 1
ATOM 8573 N N . CYS C 1 180 ? -23.129 -17.278 57.189 1.00 50.14 180 CYS C N 1
ATOM 8574 C CA . CYS C 1 180 ? -23.931 -16.191 57.808 1.00 49.36 180 CYS C CA 1
ATOM 8575 C C . CYS C 1 180 ? -25.401 -16.367 57.417 1.00 48.81 180 CYS C C 1
ATOM 8576 O O . CYS C 1 180 ? -25.697 -16.329 56.206 1.00 48.30 180 CYS C O 1
ATOM 8579 N N . LEU C 1 181 ? -26.279 -16.556 58.406 1.00 48.22 181 LEU C N 1
ATOM 8580 C CA . LEU C 1 181 ? -27.709 -16.900 58.186 1.00 47.94 181 LEU C CA 1
ATOM 8581 C C . LEU C 1 181 ? -28.447 -15.703 57.574 1.00 47.94 181 LEU C C 1
ATOM 8582 O O . LEU C 1 181 ? -28.091 -14.549 57.891 1.00 48.07 181 LEU C O 1
ATOM 8587 N N . ASN C 1 182 ? -29.437 -15.935 56.728 1.00 47.86 182 ASN C N 1
ATOM 8588 C CA . ASN C 1 182 ? -30.147 -14.772 56.148 1.00 47.77 182 ASN C CA 1
ATOM 8589 C C . ASN C 1 182 ? -31.648 -15.026 56.132 1.00 47.31 182 ASN C C 1
ATOM 8590 O O . ASN C 1 182 ? -32.056 -16.044 56.639 1.00 47.47 182 ASN C O 1
ATOM 8595 N N . ALA C 1 183 ? -32.413 -14.107 55.551 1.00 46.95 183 ALA C N 1
ATOM 8596 C CA . ALA C 1 183 ? -33.886 -14.220 55.462 1.00 46.81 183 ALA C CA 1
ATOM 8597 C C . ALA C 1 183 ? -34.255 -14.788 54.090 1.00 46.58 183 ALA C C 1
ATOM 8598 O O . ALA C 1 183 ? -35.210 -14.289 53.487 1.00 46.56 183 ALA C O 1
ATOM 8600 N N . GLY C 1 184 ? -33.495 -15.783 53.629 1.00 46.55 184 GLY C N 1
ATOM 8601 C CA . GLY C 1 184 ? -33.701 -16.439 52.327 1.00 46.51 184 GLY C CA 1
ATOM 8602 C C . GLY C 1 184 ? -32.679 -16.010 51.288 1.00 46.20 184 GLY C C 1
ATOM 8603 O O . GLY C 1 184 ? -32.080 -14.944 51.441 1.00 45.93 184 GLY C O 1
ATOM 8604 N N . SER C 1 185 ? -32.528 -16.831 50.245 1.00 46.34 185 SER C N 1
ATOM 8605 C CA . SER C 1 185 ? -31.596 -16.585 49.114 1.00 46.17 185 SER C CA 1
ATOM 8606 C C . SER C 1 185 ? -32.011 -15.318 48.368 1.00 45.56 185 SER C C 1
ATOM 8607 O O . SER C 1 185 ? -31.124 -14.617 47.871 1.00 45.76 185 SER C O 1
ATOM 8610 N N . THR C 1 186 ? -33.310 -15.025 48.335 1.00 44.75 186 THR C N 1
ATOM 8611 C CA . THR C 1 186 ? -33.808 -13.817 47.632 1.00 44.31 186 THR C CA 1
ATOM 8612 C C . THR C 1 186 ? -33.203 -12.578 48.295 1.00 44.03 186 THR C C 1
ATOM 8613 O O . THR C 1 186 ? -32.742 -11.693 47.562 1.00 44.09 186 THR C O 1
ATOM 8617 N N . TYR C 1 187 ? -33.164 -12.557 49.631 1.00 43.74 187 TYR C N 1
ATOM 8618 C CA . TYR C 1 187 ? -32.582 -11.421 50.389 1.00 43.41 187 TYR C CA 1
ATOM 8619 C C . TYR C 1 187 ? -31.059 -11.445 50.237 1.00 43.44 187 TYR C C 1
ATOM 8620 O O . TYR C 1 187 ? -30.445 -10.375 50.175 1.00 42.94 187 TYR C O 1
ATOM 8629 N N . GLY C 1 188 ? -30.481 -12.643 50.146 1.00 43.82 188 GLY C N 1
ATOM 8630 C CA . GLY C 1 188 ? -29.023 -12.775 49.986 1.00 44.48 188 GLY C CA 1
ATOM 8631 C C . GLY C 1 188 ? -28.560 -12.163 48.677 1.00 45.09 188 GLY C C 1
ATOM 8632 O O . GLY C 1 188 ? -27.553 -11.446 48.691 1.00 45.28 188 GLY C O 1
ATOM 8633 N N . TRP C 1 189 ? -29.296 -12.425 47.595 1.00 45.65 189 TRP C N 1
ATOM 8634 C CA . TRP C 1 189 ? -28.967 -11.913 46.237 1.00 46.08 189 TRP C CA 1
ATOM 8635 C C . TRP C 1 189 ? -29.042 -10.382 46.228 1.00 45.83 189 TRP C C 1
ATOM 8636 O O . TRP C 1 189 ? -28.135 -9.755 45.648 1.00 45.64 189 TRP C O 1
ATOM 8647 N N . ASP C 1 190 ? -30.078 -9.806 46.849 1.00 45.65 190 ASP C N 1
ATOM 8648 C CA . ASP C 1 190 ? -30.271 -8.334 46.942 1.00 45.73 190 ASP C CA 1
ATOM 8649 C C . ASP C 1 190 ? -29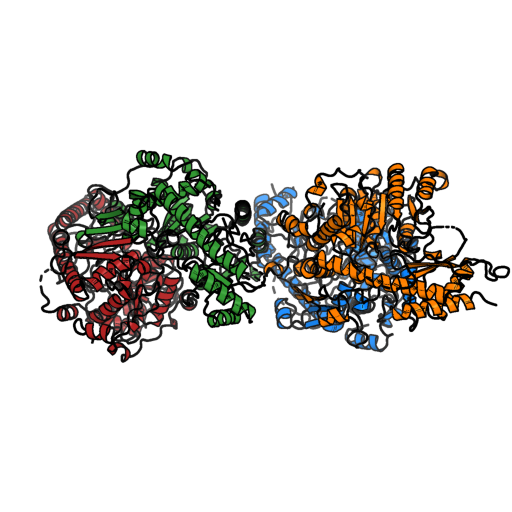.094 -7.724 47.709 1.00 45.48 190 ASP C C 1
ATOM 8650 O O . ASP C 1 190 ? -28.675 -6.607 47.348 1.00 44.90 190 ASP C O 1
ATOM 8655 N N . THR C 1 191 ? -28.580 -8.431 48.722 1.00 45.55 191 THR C N 1
ATOM 8656 C CA . THR C 1 191 ? -27.475 -7.947 49.591 1.00 45.63 191 THR C CA 1
ATOM 8657 C C . THR C 1 191 ? -26.146 -8.036 48.831 1.00 45.67 191 THR C C 1
ATOM 8658 O O . THR C 1 191 ? -25.403 -7.037 48.866 1.00 45.72 191 THR C O 1
ATOM 8662 N N . VAL C 1 192 ? -25.844 -9.160 48.165 1.00 45.92 192 VAL C N 1
ATOM 8663 C CA . VAL C 1 192 ? -24.562 -9.296 47.406 1.00 46.22 192 VAL C CA 1
ATOM 8664 C C . VAL C 1 192 ? -24.598 -8.310 46.231 1.00 46.44 192 VAL C C 1
ATOM 8665 O O . VAL C 1 192 ? -23.577 -7.629 46.018 1.00 46.43 192 VAL C O 1
ATOM 8669 N N . LEU C 1 193 ? -25.721 -8.218 45.506 1.00 47.00 193 LEU C N 1
ATOM 8670 C CA . LEU C 1 193 ? -25.890 -7.242 44.393 1.00 47.65 193 LEU C CA 1
ATOM 8671 C C . LEU C 1 193 ? -25.427 -5.862 44.872 1.00 47.86 193 LEU C C 1
ATOM 8672 O O . LEU C 1 193 ? -24.586 -5.251 44.184 1.00 47.62 193 LEU C O 1
ATOM 8677 N N . ARG C 1 194 ? -25.961 -5.401 46.008 1.00 48.29 194 ARG C N 1
ATOM 8678 C CA . ARG C 1 194 ? -25.659 -4.070 46.599 1.00 48.76 194 ARG C CA 1
ATOM 8679 C C . ARG C 1 194 ? -24.184 -4.021 47.010 1.00 48.75 194 ARG C C 1
ATOM 8680 O O . ARG C 1 194 ? -23.573 -2.940 46.897 1.00 48.41 194 ARG C O 1
ATOM 8688 N N . MET C 1 195 ? -23.646 -5.155 47.471 1.00 48.93 195 MET C N 1
ATOM 8689 C CA . MET C 1 195 ? -22.270 -5.275 48.022 1.00 49.31 195 MET C CA 1
ATOM 8690 C C . MET C 1 195 ? -21.240 -5.215 46.887 1.00 49.34 195 MET C C 1
ATOM 8691 O O . MET C 1 195 ? -20.108 -4.770 47.154 1.00 49.05 195 MET C O 1
ATOM 8696 N N . LEU C 1 196 ? -21.611 -5.639 45.674 1.00 49.43 196 LEU C N 1
ATOM 8697 C CA . LEU C 1 196 ? -20.633 -5.924 44.587 1.00 49.62 196 LEU C CA 1
ATOM 8698 C C . LEU C 1 196 ? -20.863 -5.038 43.354 1.00 50.75 196 LEU C C 1
ATOM 8699 O O . LEU C 1 196 ? -19.895 -4.870 42.587 1.00 50.85 196 LEU C O 1
ATOM 8704 N N . CYS C 1 197 ? -22.068 -4.494 43.148 1.00 52.31 197 CYS C N 1
ATOM 8705 C CA . CYS C 1 197 ? -22.408 -3.726 41.917 1.00 54.11 197 CYS C CA 1
ATOM 8706 C C . CYS C 1 197 ? -22.787 -2.279 42.250 1.00 56.06 197 CYS C C 1
ATOM 8707 O O . CYS C 1 197 ? -23.294 -2.031 43.363 1.00 56.04 197 CYS C O 1
ATOM 8710 N N . THR C 1 198 ? -22.537 -1.373 41.299 1.00 58.41 198 THR C N 1
ATOM 8711 C CA . THR C 1 198 ? -22.930 0.062 41.329 1.00 60.40 198 THR C CA 1
ATOM 8712 C C . THR C 1 198 ? -23.819 0.338 40.111 1.00 61.58 198 THR C C 1
ATOM 8713 O O . THR C 1 198 ? -23.874 -0.532 39.219 1.00 61.36 198 THR C O 1
ATOM 8717 N N . ARG C 1 199 ? -24.485 1.497 40.074 1.00 63.01 199 ARG C N 1
ATOM 8718 C CA . ARG C 1 199 ? -25.437 1.867 38.992 1.00 64.03 199 ARG C CA 1
ATOM 8719 C C . ARG C 1 199 ? -24.681 1.964 37.661 1.00 64.13 199 ARG C C 1
ATOM 8720 O O . ARG C 1 199 ? -23.749 2.789 37.569 1.00 63.78 199 ARG C O 1
ATOM 8728 N N . GLY C 1 200 ? -25.066 1.137 36.683 1.00 64.22 200 GLY C N 1
ATOM 8729 C CA . GLY C 1 200 ? -24.564 1.185 35.295 1.00 64.04 200 GLY C CA 1
ATOM 8730 C C . GLY C 1 200 ? -23.633 0.034 34.966 1.00 63.86 200 GLY C C 1
ATOM 8731 O O . GLY C 1 200 ? -23.157 -0.021 33.815 1.00 64.04 200 GLY C O 1
ATOM 8732 N N . ASP C 1 201 ? -23.374 -0.861 35.928 1.00 63.65 201 ASP C N 1
ATOM 8733 C CA . ASP C 1 201 ? -22.447 -2.009 35.762 1.00 63.54 201 ASP C CA 1
ATOM 8734 C C . ASP C 1 201 ? -23.201 -3.188 35.141 1.00 62.45 201 ASP C C 1
ATOM 8735 O O . ASP C 1 201 ? -24.446 -3.140 35.099 1.00 62.48 201 ASP C O 1
ATOM 8740 N N . TYR C 1 202 ? -22.462 -4.200 34.678 1.00 61.29 202 TYR C N 1
ATOM 8741 C CA . TYR C 1 202 ? -23.005 -5.459 34.108 1.00 60.52 202 TYR C CA 1
ATOM 8742 C C . TYR C 1 202 ? -22.720 -6.624 35.059 1.00 59.51 202 TYR C C 1
ATOM 8743 O O . TYR C 1 202 ? -21.722 -6.580 35.806 1.00 59.23 202 TYR C O 1
ATOM 8752 N N . ILE C 1 203 ? -23.599 -7.629 35.017 1.00 58.59 203 ILE C N 1
ATOM 8753 C CA . ILE C 1 203 ? -23.457 -8.937 35.721 1.00 58.16 203 ILE C CA 1
ATOM 8754 C C . ILE C 1 203 ? -23.744 -10.036 34.695 1.00 57.98 203 ILE C C 1
ATOM 8755 O O . ILE C 1 203 ? -24.631 -9.827 33.844 1.00 57.99 203 ILE C O 1
ATOM 8760 N N . LEU C 1 204 ? -23.015 -11.150 34.764 1.00 57.81 204 LEU C N 1
ATOM 8761 C CA . LEU C 1 204 ? -23.132 -12.265 33.789 1.00 57.93 204 LEU C CA 1
ATOM 8762 C C . LEU C 1 204 ? -24.125 -13.300 34.321 1.00 58.22 204 LEU C C 1
ATOM 8763 O O . LEU C 1 204 ? -23.933 -13.785 35.453 1.00 58.41 204 LEU C O 1
ATOM 8768 N N . MET C 1 205 ? -25.138 -13.623 33.512 1.00 58.38 205 MET C N 1
ATOM 8769 C CA . MET C 1 205 ? -26.178 -14.624 33.864 1.00 58.40 205 MET C CA 1
ATOM 8770 C C . MET C 1 205 ? -26.391 -15.547 32.664 1.00 58.70 205 MET C C 1
ATOM 8771 O O . MET C 1 205 ? -26.042 -15.142 31.552 1.00 58.90 205 MET C O 1
ATOM 8776 N N . GLU C 1 206 ? -27.004 -16.712 32.882 1.00 58.84 206 GLU C N 1
ATOM 8777 C CA . GLU C 1 206 ? -27.282 -17.676 31.782 1.00 59.02 206 GLU C CA 1
ATOM 8778 C C . GLU C 1 206 ? -28.354 -17.106 30.842 1.00 58.86 206 GLU C C 1
ATOM 8779 O O . GLU C 1 206 ? -29.195 -16.329 31.321 1.00 58.50 206 GLU C O 1
ATOM 8785 N N . GLU C 1 207 ? -28.299 -17.507 29.565 1.00 59.09 207 GLU C N 1
ATOM 8786 C CA . GLU C 1 207 ? -29.224 -17.113 28.462 1.00 59.15 207 GLU C CA 1
ATOM 8787 C C . GLU C 1 207 ? -30.651 -16.970 29.002 1.00 58.60 207 GLU C C 1
ATOM 8788 O O . GLU C 1 207 ? -31.269 -15.919 28.781 1.00 58.51 207 GLU C O 1
ATOM 8794 N N . TYR C 1 208 ? -31.121 -18.002 29.702 1.00 57.84 208 TYR C N 1
ATOM 8795 C CA . TYR C 1 208 ? -32.445 -18.020 30.372 1.00 57.18 208 TYR C CA 1
ATOM 8796 C C . TYR C 1 208 ? -32.218 -18.226 31.868 1.00 56.24 208 TYR C C 1
ATOM 8797 O O . TYR C 1 208 ? -31.625 -19.260 32.230 1.00 55.93 208 TYR C O 1
ATOM 8806 N N . THR C 1 209 ? -32.662 -17.294 32.713 1.00 55.22 209 THR C N 1
ATOM 8807 C CA . THR C 1 209 ? -32.435 -17.393 34.175 1.00 54.87 209 THR C CA 1
ATOM 8808 C C . THR C 1 209 ? -33.706 -17.135 34.980 1.00 54.65 209 THR C C 1
ATOM 8809 O O . THR C 1 209 ? -34.721 -16.696 34.404 1.00 54.29 209 THR C O 1
ATOM 8813 N N . PHE C 1 210 ? -33.596 -17.406 36.280 1.00 54.63 210 PHE C N 1
ATOM 8814 C CA . PHE C 1 210 ? -34.570 -17.071 37.345 1.00 55.03 210 PHE C CA 1
ATOM 8815 C C . PHE C 1 210 ? -34.989 -15.604 37.202 1.00 55.26 210 PHE C C 1
ATOM 8816 O O . PHE C 1 210 ? -34.136 -14.716 37.399 1.00 55.28 210 PHE C O 1
ATOM 8824 N N . SER C 1 211 ? -36.259 -15.361 36.864 1.00 55.67 211 SER C N 1
ATOM 8825 C CA . SER C 1 211 ? -36.821 -14.010 36.602 1.00 55.95 211 SER C CA 1
ATOM 8826 C C . SER C 1 211 ? -36.515 -13.073 37.777 1.00 55.81 211 SER C C 1
ATOM 8827 O O . SER C 1 211 ? -36.112 -11.922 37.521 1.00 55.66 211 SER C O 1
ATOM 8830 N N . SER C 1 212 ? -36.699 -13.551 39.013 1.00 55.84 212 SER C N 1
ATOM 8831 C CA . SER C 1 212 ? -36.511 -12.763 40.261 1.00 55.81 212 SER C CA 1
ATOM 8832 C C . SER C 1 212 ? -35.077 -12.230 40.336 1.00 55.21 212 SER C C 1
ATOM 8833 O O . SER C 1 212 ? -34.904 -11.083 40.792 1.00 55.13 212 SER C O 1
ATOM 8836 N N . ALA C 1 213 ? -34.094 -13.024 39.906 1.00 54.57 213 ALA C N 1
ATOM 8837 C CA . ALA C 1 213 ? -32.661 -12.648 39.862 1.00 54.07 213 ALA C CA 1
ATOM 8838 C C . ALA C 1 213 ? -32.493 -11.416 38.966 1.00 53.67 213 ALA C C 1
ATOM 8839 O O . ALA C 1 213 ? -31.872 -10.435 39.422 1.00 53.61 213 ALA C O 1
ATOM 8841 N N . LYS C 1 214 ? -33.034 -11.470 37.742 1.00 53.18 214 LYS C N 1
ATOM 8842 C CA . LYS C 1 214 ? -33.078 -10.320 36.799 1.00 52.74 214 LYS C CA 1
ATOM 8843 C C . LYS C 1 214 ? -33.784 -9.143 37.478 1.00 52.12 214 LYS C C 1
ATOM 8844 O O . LYS C 1 214 ? -33.208 -8.039 37.499 1.00 51.86 214 LYS C O 1
ATOM 8847 N N . GLU C 1 215 ? -34.985 -9.385 38.013 1.00 51.56 215 GLU C N 1
ATOM 8848 C CA . GLU C 1 215 ? -35.882 -8.347 38.589 1.00 51.23 215 GLU C CA 1
ATOM 8849 C C . GLU C 1 215 ? -35.166 -7.624 39.735 1.00 50.78 215 GLU C C 1
ATOM 8850 O O . GLU C 1 215 ? -35.392 -6.407 39.885 1.00 50.55 215 GLU C O 1
ATOM 8852 N N . THR C 1 216 ? -34.342 -8.339 40.510 1.00 50.10 216 THR C N 1
ATOM 8853 C CA . THR C 1 216 ? -33.538 -7.776 41.630 1.00 49.48 216 THR C CA 1
ATOM 8854 C C . THR C 1 216 ? -32.497 -6.799 41.072 1.00 49.19 216 THR C C 1
ATOM 8855 O O . THR C 1 216 ? -32.298 -5.732 41.686 1.00 48.87 216 THR C O 1
ATOM 8859 N N . ALA C 1 217 ? -31.869 -7.157 39.947 1.00 49.05 217 ALA C N 1
ATOM 8860 C CA . ALA C 1 217 ? -30.691 -6.475 39.361 1.00 49.15 217 ALA C CA 1
ATOM 8861 C C . ALA C 1 217 ? -31.095 -5.162 38.677 1.00 49.56 217 ALA C C 1
ATOM 8862 O O . ALA C 1 217 ? -30.439 -4.136 38.945 1.00 49.55 217 ALA C O 1
ATOM 8864 N N . LEU C 1 218 ? -32.126 -5.197 37.825 1.00 50.14 218 LEU C N 1
ATOM 8865 C CA . LEU C 1 218 ? -32.447 -4.114 36.850 1.00 50.66 218 LEU C CA 1
ATOM 8866 C C . LEU C 1 218 ? -32.736 -2.797 37.565 1.00 51.35 218 LEU C C 1
ATOM 8867 O O . LEU C 1 218 ? -32.281 -1.748 37.114 1.00 51.17 218 LEU C O 1
ATOM 8872 N N . PRO C 1 219 ? -33.494 -2.783 38.685 1.00 52.36 219 PRO C N 1
ATOM 8873 C CA . PRO C 1 219 ? -33.840 -1.528 39.352 1.00 53.26 219 PRO C CA 1
ATOM 8874 C C . PRO C 1 219 ? -32.613 -0.769 39.882 1.00 54.57 219 PRO C C 1
ATOM 8875 O O . PRO C 1 219 ? -32.711 0.429 40.068 1.00 54.92 219 PRO C O 1
ATOM 8879 N N . LEU C 1 220 ? -31.502 -1.478 40.112 1.00 55.80 220 LEU C N 1
ATOM 8880 C CA . LEU C 1 220 ? -30.256 -0.909 40.694 1.00 56.80 220 LEU C CA 1
ATOM 8881 C C . LEU C 1 220 ? -29.417 -0.267 39.585 1.00 57.85 220 LEU C C 1
ATOM 8882 O O . LEU C 1 220 ? -28.282 0.157 39.876 1.00 58.05 220 LEU C O 1
ATOM 8887 N N . GLY C 1 221 ? -29.960 -0.200 38.366 1.00 58.97 221 GLY C N 1
ATOM 8888 C CA . GLY C 1 221 ? -29.221 0.228 37.164 1.00 59.82 221 GLY C CA 1
ATOM 8889 C C . GLY C 1 221 ? -28.116 -0.754 36.818 1.00 60.64 221 GLY C C 1
ATOM 8890 O O . GLY C 1 221 ? -27.081 -0.314 36.277 1.00 61.25 221 GLY C O 1
ATOM 8891 N N . VAL C 1 222 ? -28.323 -2.040 37.126 1.00 61.25 222 VAL C N 1
ATOM 8892 C CA . VAL C 1 222 ? -27.417 -3.151 36.720 1.00 61.97 222 VAL C CA 1
ATOM 8893 C C . VAL C 1 222 ? -27.989 -3.789 35.451 1.00 62.09 222 VAL C C 1
ATOM 8894 O O . VAL C 1 222 ? -29.105 -4.341 35.515 1.00 62.38 222 VAL C O 1
ATOM 8898 N N . LYS C 1 223 ? -27.248 -3.700 34.345 1.00 62.12 223 LYS C N 1
ATOM 8899 C CA . LYS C 1 223 ? -27.618 -4.312 33.042 1.00 62.17 223 LYS C CA 1
ATOM 8900 C C . LYS C 1 223 ? -27.137 -5.766 33.046 1.00 62.27 223 LYS C C 1
ATOM 8901 O O . LYS C 1 223 ? -26.234 -6.083 33.845 1.00 62.59 223 LYS C O 1
ATOM 8903 N N . VAL C 1 224 ? -27.721 -6.613 32.195 1.00 61.92 224 VAL C N 1
ATOM 8904 C CA . VAL C 1 224 ? -27.397 -8.068 32.131 1.00 61.71 224 VAL C CA 1
ATOM 8905 C C . VAL C 1 224 ? -26.695 -8.374 30.806 1.00 60.91 224 VAL C C 1
ATOM 8906 O O . VAL C 1 224 ? -27.158 -7.887 29.756 1.00 61.17 224 VAL C O 1
ATOM 8910 N N . ALA C 1 225 ? -25.615 -9.155 30.878 1.00 59.68 225 ALA C N 1
ATOM 8911 C CA . ALA C 1 225 ? -24.884 -9.723 29.724 1.00 58.80 225 ALA C CA 1
ATOM 8912 C C . ALA C 1 225 ? -25.118 -11.235 29.693 1.00 57.95 225 ALA C C 1
ATOM 8913 O O . ALA C 1 225 ? -24.488 -11.946 30.503 1.00 57.36 225 ALA C O 1
ATOM 8915 N N . SER C 1 226 ? -26.023 -11.685 28.822 1.00 57.25 226 SER C N 1
ATOM 8916 C CA . SER C 1 226 ? -26.376 -13.124 28.716 1.00 56.80 226 SER C CA 1
ATOM 8917 C C . SER C 1 226 ? -25.220 -13.920 28.110 1.00 56.39 226 SER C C 1
ATOM 8918 O O . SER C 1 226 ? -24.533 -13.387 27.231 1.00 56.43 226 SER C O 1
ATOM 8921 N N . VAL C 1 227 ? -25.025 -15.148 28.588 1.00 56.02 227 VAL C N 1
ATOM 8922 C CA . VAL C 1 227 ? -23.962 -16.041 28.051 1.00 56.35 227 VAL C CA 1
ATOM 8923 C C . VAL C 1 227 ? -24.625 -17.368 27.667 1.00 57.04 227 VAL C C 1
ATOM 8924 O O . VAL C 1 227 ? -25.395 -17.899 28.476 1.00 57.04 227 VAL C O 1
ATOM 8928 N N . LYS C 1 228 ? -24.326 -17.864 26.464 1.00 58.13 228 LYS C N 1
ATOM 8929 C CA . LYS C 1 228 ? -24.933 -19.093 25.881 1.00 59.06 228 LYS C CA 1
ATOM 8930 C C . LYS C 1 228 ? -24.783 -20.313 26.795 1.00 59.80 228 LYS C C 1
ATOM 8931 O O . LYS C 1 228 ? -23.748 -20.449 27.459 1.00 59.46 228 LYS C O 1
ATOM 8933 N N . MET C 1 229 ? -25.774 -21.195 26.755 1.00 61.28 229 MET C N 1
ATOM 8934 C CA . MET C 1 229 ? -25.758 -22.448 27.543 1.00 62.70 229 MET C CA 1
ATOM 8935 C C . MET C 1 229 ? -26.122 -23.626 26.636 1.00 63.38 229 MET C C 1
ATOM 8936 O O . MET C 1 229 ? -26.481 -23.402 25.485 1.00 63.51 229 MET C O 1
ATOM 8941 N N . ASP C 1 230 ? -26.013 -24.839 27.164 1.00 64.03 230 ASP C N 1
ATOM 8942 C CA . ASP C 1 230 ? -26.403 -26.062 26.416 1.00 64.54 230 ASP C CA 1
ATOM 8943 C C . ASP C 1 230 ? -27.314 -26.896 27.325 1.00 64.78 230 ASP C C 1
ATOM 8944 O O . ASP C 1 230 ? -27.930 -26.311 28.225 1.00 64.58 230 ASP C O 1
ATOM 8949 N N . ALA C 1 231 ? -27.386 -28.209 27.101 1.00 65.33 231 ALA C N 1
ATOM 8950 C CA . ALA C 1 231 ? -28.236 -29.118 27.906 1.00 65.65 231 ALA C CA 1
ATOM 8951 C C . ALA C 1 231 ? -27.626 -29.323 29.299 1.00 65.41 231 ALA C C 1
ATOM 8952 O O . ALA C 1 231 ? -28.388 -29.649 30.228 1.00 65.43 231 ALA C O 1
ATOM 8954 N N . GLU C 1 232 ? -26.306 -29.157 29.416 1.00 64.95 232 GLU C N 1
ATOM 8955 C CA . GLU C 1 232 ? -25.583 -29.304 30.707 1.00 64.33 232 GLU C CA 1
ATOM 8956 C C . GLU C 1 232 ? -25.438 -27.924 31.353 1.00 63.32 232 GLU C C 1
ATOM 8957 O O . GLU C 1 232 ? -24.811 -27.840 32.405 1.00 63.53 232 GLU C O 1
ATOM 8960 N N . GLY C 1 233 ? -25.977 -26.884 30.718 1.00 62.34 233 GLY C N 1
ATOM 8961 C CA . GLY C 1 233 ? -25.922 -25.525 31.286 1.00 61.33 233 GLY C CA 1
ATOM 8962 C C . GLY C 1 233 ? -24.874 -24.644 30.635 1.00 60.53 233 GLY C C 1
ATOM 8963 O O . GLY C 1 233 ? -24.388 -24.997 29.550 1.00 60.97 233 GLY C O 1
ATOM 8964 N N . LEU C 1 234 ? -24.539 -23.541 31.309 1.00 59.29 234 LEU C N 1
ATOM 8965 C CA . LEU C 1 234 ? -23.558 -22.507 30.879 1.00 58.58 234 LEU C CA 1
ATOM 8966 C C . LEU C 1 234 ? -22.344 -23.125 30.175 1.00 59.66 234 LEU C C 1
ATOM 8967 O O . LEU C 1 234 ? -21.722 -24.023 30.751 1.00 60.31 234 LEU C O 1
ATOM 8972 N N . LEU C 1 235 ? -21.988 -22.608 28.999 1.00 60.89 235 LEU C N 1
ATOM 8973 C CA . LEU C 1 235 ? -20.796 -23.114 28.271 1.00 61.94 235 LEU C CA 1
ATOM 8974 C C . LEU C 1 235 ? -19.591 -22.247 28.642 1.00 61.95 235 LEU C C 1
ATOM 8975 O O . LEU C 1 235 ? -19.704 -21.016 28.559 1.00 61.63 235 LEU C O 1
ATOM 8980 N N . PRO C 1 236 ? -18.448 -22.833 29.051 1.00 62.12 236 PRO C N 1
ATOM 8981 C CA . PRO C 1 236 ? -17.261 -22.049 29.390 1.00 62.38 236 PRO C CA 1
ATOM 8982 C C . PRO C 1 236 ? -16.831 -21.151 28.222 1.00 62.29 236 PRO C C 1
ATOM 8983 O O . PRO C 1 236 ? -16.530 -20.003 28.450 1.00 61.97 236 PRO C O 1
ATOM 8987 N N . GLU C 1 237 ? -16.836 -21.706 27.007 1.00 62.49 237 GLU C N 1
ATOM 8988 C CA . GLU C 1 237 ? -16.442 -20.983 25.769 1.00 62.50 237 GLU C CA 1
ATOM 8989 C C . GLU C 1 237 ? -17.234 -19.678 25.634 1.00 62.41 237 GLU C C 1
ATOM 8990 O O . GLU C 1 237 ? -16.616 -18.649 25.310 1.00 62.28 237 GLU C O 1
ATOM 8992 N N . SER C 1 238 ? -18.549 -19.729 25.861 1.00 62.02 238 SER C N 1
ATOM 8993 C CA . SER C 1 238 ? -19.416 -18.528 25.740 1.00 61.87 238 SER C CA 1
ATOM 8994 C C . SER C 1 238 ? -19.019 -17.475 26.775 1.00 61.34 238 SER C C 1
ATOM 8995 O O . SER C 1 238 ? -19.099 -16.280 26.457 1.00 61.40 238 SER C O 1
ATOM 8998 N N . LEU C 1 239 ? -18.637 -17.918 27.973 1.00 60.40 239 LEU C N 1
ATOM 8999 C CA . LEU C 1 239 ? -18.224 -16.993 29.057 1.00 59.40 239 LEU C CA 1
ATOM 9000 C C . LEU C 1 239 ? -16.943 -16.283 28.619 1.00 59.11 239 LEU C C 1
ATOM 9001 O O . LEU C 1 239 ? -16.877 -15.054 28.743 1.00 58.83 239 LEU C O 1
ATOM 9006 N N . ASP C 1 240 ? -15.982 -17.049 28.100 1.00 59.06 240 ASP C N 1
ATOM 9007 C CA . ASP C 1 240 ? -14.674 -16.501 27.655 1.00 59.08 240 ASP C CA 1
ATOM 9008 C C . ASP C 1 240 ? -14.882 -15.551 26.475 1.00 58.99 240 ASP C C 1
ATOM 9009 O O . ASP C 1 240 ? -14.200 -14.517 26.430 1.00 58.92 240 ASP C O 1
ATOM 9014 N N . GLU C 1 241 ? -15.787 -15.902 25.559 1.00 59.32 241 GLU C N 1
ATOM 9015 C CA . GLU C 1 241 ? -16.058 -15.053 24.368 1.00 59.48 241 GLU C CA 1
ATOM 9016 C C . GLU C 1 241 ? -16.529 -13.668 24.828 1.00 59.62 241 GLU C C 1
ATOM 9017 O O . GLU C 1 241 ? -15.914 -12.669 24.408 1.00 59.89 241 GLU C O 1
ATOM 9019 N N . VAL C 1 242 ? -17.575 -13.620 25.659 1.00 60.12 242 VAL C N 1
ATOM 9020 C CA . VAL C 1 242 ? -18.231 -12.361 26.127 1.00 60.61 242 VAL C CA 1
ATOM 9021 C C . VAL C 1 242 ? -17.206 -11.504 26.881 1.00 60.76 242 VAL C C 1
ATOM 9022 O O . VAL C 1 242 ? -17.247 -10.268 26.723 1.00 60.69 242 VAL C O 1
ATOM 9026 N N . LEU C 1 243 ? -16.322 -12.136 27.660 1.00 61.02 243 LEU C N 1
ATOM 9027 C CA . LEU C 1 243 ? -15.364 -11.449 28.570 1.00 61.33 243 LEU C CA 1
ATOM 9028 C C . LEU C 1 243 ? -14.088 -11.068 27.809 1.00 61.68 243 LEU C C 1
ATOM 9029 O O . LEU C 1 243 ? -13.660 -9.903 27.931 1.00 61.38 243 LEU C O 1
ATOM 9034 N N . SER C 1 244 ? -13.507 -12.009 27.057 1.00 62.42 244 SER C N 1
ATOM 9035 C CA . SER C 1 244 ? -12.280 -11.807 26.241 1.00 62.92 244 SER C CA 1
ATOM 9036 C C . SER C 1 244 ? -12.522 -10.704 25.205 1.00 63.10 244 SER C C 1
ATOM 9037 O O . SER C 1 244 ? -11.583 -9.927 24.939 1.00 63.34 244 SER C O 1
ATOM 9040 N N . ASN C 1 245 ? -13.735 -10.645 24.646 1.00 63.00 245 ASN C N 1
ATOM 9041 C CA . ASN C 1 245 ? -14.130 -9.669 23.595 1.00 62.88 245 ASN C CA 1
ATOM 9042 C C . ASN C 1 245 ? -14.988 -8.556 24.204 1.00 62.34 245 ASN C C 1
ATOM 9043 O O . ASN C 1 245 ? -15.768 -7.948 23.444 1.00 62.14 245 ASN C O 1
ATOM 9048 N N . TRP C 1 246 ? -14.858 -8.286 25.507 1.00 61.89 246 TRP C N 1
ATOM 9049 C CA . TRP C 1 246 ? -15.630 -7.201 26.168 1.00 61.76 246 TRP C CA 1
ATOM 9050 C C . TRP C 1 246 ? -15.169 -5.853 25.609 1.00 62.73 246 TRP C C 1
ATOM 9051 O O . TRP C 1 246 ? -13.948 -5.608 25.580 1.00 63.10 246 TRP C O 1
ATOM 9062 N N . ASP C 1 247 ? -16.122 -5.020 25.185 1.00 64.48 247 ASP C N 1
ATOM 9063 C CA . ASP C 1 247 ? -15.858 -3.708 24.539 1.00 66.45 247 ASP C CA 1
ATOM 9064 C C . ASP C 1 247 ? -16.473 -2.599 25.397 1.00 67.98 247 ASP C C 1
ATOM 9065 O O . ASP C 1 247 ? -17.713 -2.498 25.438 1.00 68.21 247 ASP C O 1
ATOM 9067 N N . GLU C 1 248 ? -15.619 -1.804 26.045 1.00 69.79 248 GLU C N 1
ATOM 9068 C CA . GLU C 1 248 ? -16.002 -0.747 27.019 1.00 71.17 248 GLU C CA 1
ATOM 9069 C C . GLU C 1 248 ? -16.999 0.223 26.377 1.00 72.44 248 GLU C C 1
ATOM 9070 O O . GLU C 1 248 ? -17.891 0.706 27.098 1.00 72.64 248 GLU C O 1
ATOM 9072 N N . ALA C 1 249 ? -16.856 0.494 25.076 1.00 73.72 249 ALA C N 1
ATOM 9073 C CA . ALA C 1 249 ? -17.685 1.460 24.318 1.00 74.49 249 ALA C CA 1
ATOM 9074 C C . ALA C 1 249 ? -19.026 0.815 23.953 1.00 74.58 249 ALA C C 1
ATOM 9075 O O . ALA C 1 249 ? -20.075 1.353 24.354 1.00 74.65 249 ALA C O 1
ATOM 9077 N N . SER C 1 250 ? -18.977 -0.301 23.222 1.00 74.36 250 SER C N 1
ATOM 9078 C CA . SER C 1 250 ? -20.154 -1.040 22.696 1.00 73.61 250 SER C CA 1
ATOM 9079 C C . SER C 1 250 ? -21.203 -1.223 23.799 1.00 72.74 250 SER C C 1
ATOM 9080 O O . SER C 1 250 ? -22.390 -0.957 23.530 1.00 72.65 250 SER C O 1
ATOM 9082 N N . ARG C 1 251 ? -20.776 -1.656 24.989 1.00 71.59 251 ARG C N 1
ATOM 9083 C CA . ARG C 1 251 ? -21.663 -1.932 26.153 1.00 70.53 251 ARG C CA 1
ATOM 9084 C C . ARG C 1 251 ? -21.878 -0.642 26.952 1.00 70.73 251 ARG C C 1
ATOM 9085 O O . ARG C 1 251 ? -22.944 -0.512 27.584 1.00 70.82 251 ARG C O 1
ATOM 9093 N N . GLY C 1 252 ? -20.895 0.265 26.927 1.00 71.13 252 GLY C N 1
ATOM 9094 C CA . GLY C 1 252 ? -20.950 1.575 27.605 1.00 71.18 252 GLY C CA 1
ATOM 9095 C C . GLY C 1 252 ? -20.724 1.455 29.104 1.00 71.03 252 GLY C C 1
ATOM 9096 O O . GLY C 1 252 ? -21.102 2.394 29.830 1.00 71.30 252 GLY C O 1
ATOM 9097 N N . SER C 1 253 ? -20.130 0.346 29.554 1.00 70.53 253 SER C N 1
ATOM 9098 C CA . SER C 1 253 ? -19.814 0.064 30.981 1.00 70.09 253 SER C CA 1
ATOM 9099 C C . SER C 1 253 ? -18.603 -0.872 31.077 1.00 69.56 253 SER C C 1
ATOM 9100 O O . SER C 1 253 ? -18.367 -1.627 30.114 1.00 69.60 253 SER C O 1
ATOM 9102 N N . ARG C 1 254 ? -17.874 -0.820 32.198 1.00 68.58 254 ARG C N 1
ATOM 9103 C CA . ARG C 1 254 ? -16.615 -1.584 32.418 1.00 67.78 254 ARG C CA 1
ATOM 9104 C C . ARG C 1 254 ? -16.926 -3.085 32.456 1.00 65.89 254 ARG C C 1
ATOM 9105 O O . ARG C 1 254 ? -18.105 -3.442 32.653 1.00 65.72 254 ARG C O 1
ATOM 9113 N N . LYS C 1 255 ? -15.903 -3.921 32.274 1.00 63.61 255 LYS C N 1
ATOM 9114 C CA . LYS C 1 255 ? -16.019 -5.404 32.211 1.00 62.08 255 LYS C CA 1
ATOM 9115 C C . LYS C 1 255 ? -16.714 -5.912 33.472 1.00 60.31 255 LYS C C 1
ATOM 9116 O O . LYS C 1 255 ? -16.319 -5.557 34.582 1.00 60.48 255 LYS C O 1
ATOM 9122 N N . PRO C 1 256 ? -17.763 -6.757 33.345 1.00 57.94 256 PRO C N 1
ATOM 9123 C CA . PRO C 1 256 ? -18.405 -7.364 34.512 1.00 56.43 256 PRO C CA 1
ATOM 9124 C C . PRO C 1 256 ? -17.495 -8.390 35.203 1.00 54.64 256 PRO C C 1
ATOM 9125 O O . PRO C 1 256 ? -16.754 -9.064 34.510 1.00 54.23 256 PRO C O 1
ATOM 9129 N N . PHE C 1 257 ? -17.568 -8.490 36.535 1.00 52.83 257 PHE C N 1
ATOM 9130 C CA . PHE C 1 257 ? -16.768 -9.449 37.343 1.00 51.57 257 PHE C CA 1
ATOM 9131 C C . PHE C 1 257 ? -17.684 -10.435 38.083 1.00 51.02 257 PHE C C 1
ATOM 9132 O O . PHE C 1 257 ? -17.178 -11.497 38.495 1.00 51.02 257 PHE C O 1
ATOM 9140 N N . VAL C 1 258 ? -18.972 -10.114 38.245 1.00 50.34 258 VAL C N 1
ATOM 9141 C CA . VAL C 1 258 ? -19.949 -10.990 38.963 1.00 50.00 258 VAL C CA 1
ATOM 9142 C C . VAL C 1 258 ? -20.656 -11.900 37.950 1.00 49.73 258 VAL C C 1
ATOM 9143 O O . VAL C 1 258 ? -21.184 -11.377 36.950 1.00 49.84 258 VAL C O 1
ATOM 9147 N N . LEU C 1 259 ? -20.666 -13.208 38.221 1.00 49.14 259 LEU C N 1
ATOM 9148 C CA . LEU C 1 259 ? -21.398 -14.225 37.422 1.00 48.70 259 LEU C CA 1
ATOM 9149 C C . LEU C 1 259 ? -22.486 -14.856 38.293 1.00 49.07 259 LEU C C 1
ATOM 9150 O O . LEU C 1 259 ? -22.146 -15.390 39.367 1.00 48.75 259 LEU C O 1
ATOM 9155 N N . TYR C 1 260 ? -23.740 -14.797 37.841 1.00 49.68 260 TYR C N 1
ATOM 9156 C CA . TYR C 1 260 ? -24.899 -15.431 38.518 1.00 50.21 260 TYR C CA 1
ATOM 9157 C C . TYR C 1 260 ? -25.232 -16.748 37.814 1.00 50.53 260 TYR C C 1
ATOM 9158 O O . TYR C 1 260 ? -25.612 -16.716 36.628 1.00 51.03 260 TYR C O 1
ATOM 9167 N N . THR C 1 261 ? -25.098 -17.867 38.531 1.00 50.98 261 THR C N 1
ATOM 9168 C CA . THR C 1 261 ? -25.273 -19.239 37.987 1.00 51.45 261 THR C CA 1
ATOM 9169 C C . THR C 1 261 ? -26.082 -20.098 38.962 1.00 51.55 261 THR C C 1
ATOM 9170 O O . THR C 1 261 ? -25.778 -20.070 40.171 1.00 51.55 261 THR C O 1
ATOM 9174 N N . ILE C 1 262 ? -26.952 -20.937 38.404 1.00 51.76 262 ILE C N 1
ATOM 9175 C CA . ILE C 1 262 ? -27.693 -21.970 39.180 1.00 51.97 262 ILE C CA 1
ATOM 9176 C C . ILE C 1 262 ? -27.178 -23.305 38.638 1.00 52.36 262 ILE C C 1
ATOM 9177 O O . ILE C 1 262 ? -27.734 -23.798 37.656 1.00 52.45 262 ILE C O 1
ATOM 9182 N N . PRO C 1 263 ? -26.067 -23.839 39.184 1.00 52.80 263 PRO C N 1
ATOM 9183 C CA . PRO C 1 263 ? -25.442 -25.073 38.692 1.00 53.19 263 PRO C CA 1
ATOM 9184 C C . PRO C 1 263 ? -26.273 -26.365 38.701 1.00 53.65 263 PRO C C 1
ATOM 9185 O O . PRO C 1 263 ? -26.121 -27.135 37.787 1.00 53.66 263 PRO C O 1
ATOM 9189 N N . THR C 1 264 ? -27.091 -26.588 39.731 1.00 54.27 264 THR C N 1
ATOM 9190 C CA . THR C 1 264 ? -27.909 -27.829 39.787 1.00 54.72 264 THR C CA 1
ATOM 9191 C C . THR C 1 264 ? -29.381 -27.463 39.604 1.00 54.71 264 THR C C 1
ATOM 9192 O O . THR C 1 264 ? -29.838 -26.530 40.278 1.00 54.49 264 THR C O 1
ATOM 9196 N N . GLY C 1 265 ? -30.079 -28.187 38.728 1.00 54.65 265 GLY C N 1
ATOM 9197 C CA . GLY C 1 265 ? -31.501 -27.913 38.471 1.00 54.56 265 GLY C CA 1
ATOM 9198 C C . GLY C 1 265 ? -31.711 -26.448 38.150 1.00 54.57 265 GLY C C 1
ATOM 9199 O O . GLY C 1 265 ? -32.463 -25.789 38.871 1.00 54.73 265 GLY C O 1
ATOM 9200 N N . GLN C 1 266 ? -31.143 -25.983 37.031 1.00 54.25 266 GLN C N 1
ATOM 9201 C CA . GLN C 1 266 ? -31.214 -24.583 36.535 1.00 54.29 266 GLN C CA 1
ATOM 9202 C C . GLN C 1 266 ? -32.685 -24.178 36.427 1.00 54.41 266 GLN C C 1
ATOM 9203 O O . GLN C 1 266 ? -33.498 -25.007 35.970 1.00 54.58 266 GLN C O 1
ATOM 9209 N N . ASN C 1 267 ? -33.003 -22.951 36.838 1.00 54.14 267 ASN C N 1
ATOM 9210 C CA . ASN C 1 267 ? -34.342 -22.336 36.664 1.00 54.24 267 ASN C CA 1
ATOM 9211 C C . ASN C 1 267 ? -34.191 -21.297 35.558 1.00 54.09 267 ASN C C 1
ATOM 9212 O O . ASN C 1 267 ? -33.513 -20.290 35.747 1.00 53.85 267 ASN C O 1
ATOM 9217 N N . PRO C 1 268 ? -34.811 -21.493 34.372 1.00 54.10 268 PRO C N 1
ATOM 9218 C CA . PRO C 1 268 ? -35.862 -22.492 34.172 1.00 53.79 268 PRO C CA 1
ATOM 9219 C C . PRO C 1 268 ? -35.585 -23.763 33.348 1.00 53.51 268 PRO C C 1
ATOM 9220 O O . PRO C 1 268 ? -36.487 -24.575 33.249 1.00 53.86 268 PRO C O 1
ATOM 9224 N N . THR C 1 269 ? -34.382 -23.919 32.786 1.00 52.96 269 THR C N 1
ATOM 9225 C CA . THR C 1 269 ? -34.054 -24.979 31.790 1.00 52.47 269 THR C CA 1
ATOM 9226 C C . THR C 1 269 ? -33.939 -26.366 32.442 1.00 52.47 269 THR C C 1
ATOM 9227 O O . THR C 1 269 ? -34.105 -27.358 31.706 1.00 52.31 269 THR C O 1
ATOM 9231 N N . GLY C 1 270 ? -33.659 -26.452 33.746 1.00 52.82 270 GLY C N 1
ATOM 9232 C CA . GLY C 1 270 ? -33.480 -27.746 34.435 1.00 53.06 270 GLY C CA 1
ATOM 9233 C C . GLY C 1 270 ? -32.128 -28.362 34.120 1.00 53.39 270 GLY C C 1
ATOM 9234 O O . GLY C 1 270 ? -31.910 -29.535 34.485 1.00 52.88 270 GLY C O 1
ATOM 9235 N N . ALA C 1 271 ? -31.251 -27.594 33.465 1.00 54.18 271 ALA C N 1
ATOM 9236 C CA . ALA C 1 271 ? -29.893 -28.012 33.047 1.00 55.23 271 ALA C CA 1
ATOM 9237 C C . ALA C 1 271 ? -28.995 -28.157 34.281 1.00 56.39 271 ALA C C 1
ATOM 9238 O O . ALA C 1 271 ? -28.951 -27.214 35.096 1.00 56.99 271 ALA C O 1
ATOM 9240 N N . THR C 1 272 ? -28.292 -29.288 34.386 1.00 57.58 272 THR C N 1
ATOM 9241 C CA . THR C 1 272 ? -27.366 -29.566 35.516 1.00 58.68 272 THR C CA 1
ATOM 9242 C C . THR C 1 272 ? -25.926 -29.583 34.995 1.00 59.98 272 THR C C 1
ATOM 9243 O O . THR C 1 272 ? -25.672 -30.277 34.001 1.00 60.46 272 THR C O 1
ATOM 9246 N N . GLN C 1 273 ? -25.024 -28.853 35.654 1.00 61.30 273 GLN C N 1
ATOM 9247 C CA . GLN C 1 273 ? -23.602 -28.800 35.226 1.00 62.36 273 GLN C CA 1
ATOM 9248 C C . GLN C 1 273 ? -22.871 -30.047 35.726 1.00 63.26 273 GLN C C 1
ATOM 9249 O O . GLN C 1 273 ? -23.099 -30.434 36.877 1.00 63.36 273 GLN C O 1
ATOM 9255 N N . GLN C 1 274 ? -22.038 -30.649 34.874 1.00 64.41 274 GLN C N 1
ATOM 9256 C CA . GLN C 1 274 ? -21.250 -31.850 35.262 1.00 65.24 274 GLN C CA 1
ATOM 9257 C C . GLN C 1 274 ? -19.958 -31.392 35.950 1.00 65.68 274 GLN C C 1
ATOM 9258 O O . GLN C 1 274 ? -19.652 -30.191 35.890 1.00 65.85 274 GLN C O 1
ATOM 9264 N N . LEU C 1 275 ? -19.210 -32.341 36.511 1.00 65.94 275 LEU C N 1
ATOM 9265 C CA . LEU C 1 275 ? -17.977 -32.054 37.286 1.00 66.12 275 LEU C CA 1
ATOM 9266 C C . LEU C 1 275 ? -16.962 -31.325 36.400 1.00 65.59 275 LEU C C 1
ATOM 9267 O O . LEU C 1 275 ? -16.372 -30.346 36.870 1.00 65.65 275 LEU C O 1
ATOM 9272 N N . GLU C 1 276 ? -16.813 -31.765 35.152 1.00 65.12 276 GLU C N 1
ATOM 9273 C CA . GLU C 1 276 ? -15.851 -31.178 34.185 1.00 64.63 276 GLU C CA 1
ATOM 9274 C C . GLU C 1 276 ? -16.344 -29.815 33.693 1.00 64.17 276 GLU C C 1
ATOM 9275 O O . GLU C 1 276 ? -15.497 -28.979 33.355 1.00 64.07 276 GLU C O 1
ATOM 9277 N N . ARG C 1 277 ? -17.659 -29.602 33.660 1.00 63.71 277 ARG C N 1
ATOM 9278 C CA . ARG C 1 277 ? -18.205 -28.301 33.195 1.00 63.27 277 ARG C CA 1
ATOM 9279 C C . ARG C 1 277 ? -17.877 -27.227 34.236 1.00 62.17 277 ARG C C 1
ATOM 9280 O O . ARG C 1 277 ? -17.462 -26.129 33.841 1.00 61.78 277 ARG C O 1
ATOM 9288 N N . ARG C 1 278 ? -18.076 -27.539 35.517 1.00 60.86 278 ARG C N 1
ATOM 9289 C CA . ARG C 1 278 ? -17.777 -26.585 36.617 1.00 60.26 278 ARG C CA 1
ATOM 9290 C C . ARG C 1 278 ? -16.271 -26.295 36.687 1.00 58.81 278 ARG C C 1
ATOM 9291 O O . ARG C 1 278 ? -15.907 -25.116 36.810 1.00 58.15 278 ARG C O 1
ATOM 9299 N N . LYS C 1 279 ? -15.435 -27.328 36.554 1.00 57.54 279 LYS C N 1
ATOM 9300 C CA . LYS C 1 279 ? -13.958 -27.175 36.645 1.00 56.73 279 LYS C CA 1
ATOM 9301 C C . LYS C 1 279 ? -13.477 -26.200 35.571 1.00 56.37 279 LYS C C 1
ATOM 9302 O O . LYS C 1 279 ? -12.599 -25.373 35.864 1.00 56.48 279 LYS C O 1
ATOM 9305 N N . ALA C 1 280 ? -14.063 -26.313 34.383 1.00 55.83 280 ALA C N 1
ATOM 9306 C CA . ALA C 1 280 ? -13.740 -25.499 33.188 1.00 55.54 280 ALA C CA 1
ATOM 9307 C C . ALA C 1 280 ? -14.258 -24.074 33.385 1.00 55.50 280 ALA C C 1
ATOM 9308 O O . ALA C 1 280 ? -13.537 -23.122 33.025 1.00 55.25 280 ALA C O 1
ATOM 9310 N N . VAL C 1 281 ? -15.462 -23.952 33.945 1.00 55.85 281 VAL C N 1
ATOM 9311 C CA . VAL C 1 281 ? -16.079 -22.622 34.214 1.00 56.11 281 VAL C CA 1
ATOM 9312 C C . VAL C 1 281 ? -15.231 -21.916 35.270 1.00 56.33 281 VAL C C 1
ATOM 9313 O O . VAL C 1 281 ? -15.041 -20.701 35.152 1.00 56.15 281 VAL C O 1
ATOM 9317 N N . TYR C 1 282 ? -14.743 -22.668 36.258 1.00 56.91 282 TYR C N 1
ATOM 9318 C CA . TYR C 1 282 ? -13.901 -22.075 37.328 1.00 57.46 282 TYR C CA 1
ATOM 9319 C C . TYR C 1 282 ? -12.628 -21.500 36.701 1.00 56.90 282 TYR C C 1
ATOM 9320 O O . TYR C 1 282 ? -12.213 -20.397 37.082 1.00 56.82 282 TYR C O 1
ATOM 9329 N N . LYS C 1 283 ? -12.037 -22.240 35.761 1.00 56.31 283 LYS C N 1
ATOM 9330 C CA . LYS C 1 283 ? -10.804 -21.799 35.061 1.00 55.71 283 LYS C CA 1
ATOM 9331 C C . LYS C 1 283 ? -11.070 -20.449 34.389 1.00 54.98 283 LYS C C 1
ATOM 9332 O O . LYS C 1 283 ? -10.284 -19.518 34.598 1.00 55.22 283 LYS C O 1
ATOM 9334 N N . VAL C 1 284 ? -12.150 -20.374 33.616 1.00 54.23 284 VAL C N 1
ATOM 9335 C CA . VAL C 1 284 ? -12.565 -19.140 32.887 1.00 53.97 284 VAL C CA 1
ATOM 9336 C C . VAL C 1 284 ? -12.678 -17.983 33.884 1.00 54.39 284 VAL C C 1
ATOM 9337 O O . VAL C 1 284 ? -12.242 -16.867 33.540 1.00 54.27 284 VAL C O 1
ATOM 9341 N N . ALA C 1 285 ? -13.244 -18.239 35.067 1.00 55.36 285 ALA C N 1
ATOM 9342 C CA . ALA C 1 285 ? -13.449 -17.225 36.127 1.00 56.07 285 ALA C CA 1
ATOM 9343 C C . ALA C 1 285 ? -12.103 -16.875 36.768 1.00 56.85 285 ALA C C 1
ATOM 9344 O O . ALA C 1 285 ? -11.931 -15.708 37.169 1.00 56.48 285 ALA C O 1
ATOM 9346 N N . GLN C 1 286 ? -11.184 -17.841 36.856 1.00 58.18 286 GLN C N 1
ATOM 9347 C CA . GLN C 1 286 ? -9.801 -17.601 37.345 1.00 59.49 286 GLN C CA 1
ATOM 9348 C C . GLN C 1 286 ? -9.094 -16.641 36.387 1.00 60.73 286 GLN C C 1
ATOM 9349 O O . GLN C 1 286 ? -8.349 -15.763 36.863 1.00 61.23 286 GLN C O 1
ATOM 9355 N N . LYS C 1 287 ? -9.328 -16.819 35.086 1.00 61.76 287 LYS C N 1
ATOM 9356 C CA . LYS C 1 287 ? -8.677 -16.043 34.003 1.00 62.52 287 LYS C CA 1
ATOM 9357 C C . LYS C 1 287 ? -9.271 -14.630 33.942 1.00 61.40 287 LYS C C 1
ATOM 9358 O O . LYS C 1 287 ? -8.532 -13.702 33.560 1.00 61.74 287 LYS C O 1
ATOM 9364 N N . HIS C 1 288 ? -10.548 -14.474 34.307 1.00 59.91 288 HIS C N 1
ATOM 9365 C CA . HIS C 1 288 ? -11.293 -13.190 34.211 1.00 58.77 288 HIS C CA 1
ATOM 9366 C C . HIS C 1 288 ? -11.607 -12.652 35.611 1.00 57.31 288 HIS C C 1
ATOM 9367 O O . HIS C 1 288 ? -12.491 -11.780 35.725 1.00 56.86 288 HIS C O 1
ATOM 9374 N N . ASP C 1 289 ? -10.888 -13.143 36.625 1.00 55.97 289 ASP C N 1
ATOM 9375 C CA . ASP C 1 289 ? -10.991 -12.685 38.037 1.00 55.21 289 ASP C CA 1
ATOM 9376 C C . ASP C 1 289 ? -12.454 -12.356 38.355 1.00 53.68 289 ASP C C 1
ATOM 9377 O O . ASP C 1 289 ? -12.723 -11.203 38.741 1.00 53.26 289 ASP C O 1
ATOM 9382 N N . LEU C 1 290 ? -13.354 -13.333 38.197 1.00 52.33 290 LEU C N 1
ATOM 9383 C CA . LEU C 1 290 ? -14.807 -13.175 38.473 1.00 51.50 290 LEU C CA 1
ATOM 9384 C C . LEU C 1 290 ? -15.122 -13.680 39.882 1.00 50.62 290 LEU C C 1
ATOM 9385 O O . LEU C 1 290 ? -14.431 -14.599 40.362 1.00 50.21 290 LEU C O 1
ATOM 9390 N N . ILE C 1 291 ? -16.153 -13.098 40.495 1.00 49.69 291 ILE C N 1
ATOM 9391 C CA . ILE C 1 291 ? -16.871 -13.662 41.676 1.00 49.15 291 ILE C CA 1
ATOM 9392 C C . ILE C 1 291 ? -18.030 -14.521 41.161 1.00 48.59 291 ILE C C 1
ATOM 9393 O O . ILE C 1 291 ? -18.902 -13.974 40.456 1.00 48.51 291 ILE C O 1
ATOM 9398 N N . ILE C 1 292 ? -18.012 -15.813 41.481 1.00 48.22 292 ILE C N 1
ATOM 9399 C CA . ILE C 1 292 ? -19.095 -16.785 41.137 1.00 48.20 292 ILE C CA 1
ATOM 9400 C C . ILE C 1 292 ? -20.100 -16.822 42.287 1.00 48.09 292 ILE C C 1
ATOM 9401 O O . ILE C 1 292 ? -19.765 -17.372 43.354 1.00 48.13 292 ILE C O 1
ATOM 9406 N N . VAL C 1 293 ? -21.268 -16.223 42.052 1.00 47.95 293 VAL C N 1
ATOM 9407 C CA . VAL C 1 293 ? -22.399 -16.248 43.017 1.00 47.91 293 VAL C CA 1
ATOM 9408 C C . VAL C 1 293 ? -23.235 -17.468 42.632 1.00 48.03 293 VAL C C 1
ATOM 9409 O O . VAL C 1 293 ? -23.988 -17.372 41.662 1.00 48.15 293 VAL C O 1
ATOM 9413 N N . GLU C 1 294 ? -23.064 -18.586 43.333 1.00 48.35 294 GLU C N 1
ATOM 9414 C CA . GLU C 1 294 ? -23.825 -19.791 42.933 1.00 48.98 294 GLU C CA 1
ATOM 9415 C C . GLU C 1 294 ? -25.072 -19.935 43.804 1.00 49.52 294 GLU C C 1
ATOM 9416 O O . GLU C 1 294 ? -24.935 -20.121 45.016 1.00 49.59 294 GLU C O 1
ATOM 9422 N N . ASP C 1 295 ? -26.241 -19.855 43.173 1.00 50.36 295 ASP C N 1
ATOM 9423 C CA . ASP C 1 295 ? -27.530 -20.029 43.884 1.00 50.97 295 ASP C CA 1
ATOM 9424 C C . ASP C 1 295 ? -27.885 -21.503 43.713 1.00 51.36 295 ASP C C 1
ATOM 9425 O O . ASP C 1 295 ? -28.147 -21.907 42.579 1.00 51.52 295 ASP C O 1
ATOM 9430 N N . GLU C 1 296 ? -27.872 -22.272 44.800 1.00 51.92 296 GLU C N 1
ATOM 9431 C CA . GLU C 1 296 ? -28.120 -23.728 44.675 1.00 52.40 296 GLU C CA 1
ATOM 9432 C C . GLU C 1 296 ? -29.212 -24.179 45.644 1.00 52.14 296 GLU C C 1
ATOM 9433 O O . GLU C 1 296 ? -28.910 -24.967 46.546 1.00 51.92 296 GLU C O 1
ATOM 9439 N N . PRO C 1 297 ? -30.480 -23.763 45.452 1.00 51.95 297 PRO C N 1
ATOM 9440 C CA . PRO C 1 297 ? -31.562 -24.197 46.326 1.00 52.01 297 PRO C CA 1
ATOM 9441 C C . PRO C 1 297 ? -31.978 -25.644 46.018 1.00 51.96 297 PRO C C 1
ATOM 9442 O O . PRO C 1 297 ? -32.532 -26.273 46.882 1.00 51.63 297 PRO C O 1
ATOM 9446 N N . TYR C 1 298 ? -31.663 -26.125 44.813 1.00 52.35 298 TYR C N 1
ATOM 9447 C CA . TYR C 1 298 ? -32.033 -27.490 44.356 1.00 52.77 298 TYR C CA 1
ATOM 9448 C C . TYR C 1 298 ? -30.821 -28.421 44.368 1.00 53.31 298 TYR C C 1
ATOM 9449 O O . TYR C 1 298 ? -30.900 -29.489 43.753 1.00 53.09 298 TYR C O 1
ATOM 9458 N N . TYR C 1 299 ? -29.763 -28.059 45.089 1.00 54.31 299 TYR C N 1
ATOM 9459 C CA . TYR C 1 299 ? -28.535 -28.893 45.081 1.00 55.26 299 TYR C CA 1
ATOM 9460 C C . TYR C 1 299 ? -28.840 -30.312 45.570 1.00 57.28 299 TYR C C 1
ATOM 9461 O O . TYR C 1 299 ? -28.338 -31.260 44.955 1.00 57.40 299 TYR C O 1
ATOM 9470 N N . PHE C 1 300 ? -29.658 -30.455 46.612 1.00 60.06 300 PHE C N 1
ATOM 9471 C CA . PHE C 1 300 ? -29.979 -31.804 47.146 1.00 62.25 300 PHE C CA 1
ATOM 9472 C C . PHE C 1 300 ? -31.148 -32.427 46.375 1.00 64.94 300 PHE C C 1
ATOM 9473 O O . PHE C 1 300 ? -31.468 -33.600 46.633 1.00 65.71 300 PHE C O 1
ATOM 9481 N N . LEU C 1 301 ? -31.752 -31.659 45.462 1.00 67.72 301 LEU C N 1
ATOM 9482 C CA . LEU C 1 301 ? -32.885 -32.119 44.612 1.00 69.65 301 LEU C CA 1
ATOM 9483 C C . LEU C 1 301 ? -32.341 -32.831 43.369 1.00 71.87 301 LEU C C 1
ATOM 9484 O O . LEU C 1 301 ? -33.124 -33.054 42.424 1.00 71.98 301 LEU C O 1
ATOM 9489 N N . GLN C 1 302 ? -31.049 -33.168 43.376 1.00 74.36 302 GLN C N 1
ATOM 9490 C CA . GLN C 1 302 ? -30.397 -33.968 42.307 1.00 76.64 302 GLN C CA 1
ATOM 9491 C C . GLN C 1 302 ? -31.039 -35.357 42.280 1.00 78.95 302 GLN C C 1
ATOM 9492 O O . GLN C 1 302 ? -31.158 -35.969 43.360 1.00 79.25 302 GLN C O 1
ATOM 9498 N N . MET C 1 303 ? -31.453 -35.797 41.088 1.00 81.56 303 MET C N 1
ATOM 9499 C CA . MET C 1 303 ? -32.124 -37.109 40.901 1.00 83.55 303 MET C CA 1
ATOM 9500 C C . MET C 1 303 ? -31.214 -38.045 40.098 1.00 85.40 303 MET C C 1
ATOM 9501 O O . MET C 1 303 ? -30.224 -37.562 39.519 1.00 85.06 303 MET C O 1
ATOM 9506 N N . GLN C 1 304 ? -31.564 -39.335 40.070 1.00 87.78 304 GLN C N 1
ATOM 9507 C CA . GLN C 1 304 ? -30.807 -40.391 39.342 1.00 89.41 304 GLN C CA 1
ATOM 9508 C C . GLN C 1 304 ? -31.111 -40.312 37.843 1.00 91.05 304 GLN C C 1
ATOM 9509 O O . GLN C 1 304 ? -32.096 -39.655 37.468 1.00 91.13 304 GLN C O 1
ATOM 9511 N N . PRO C 1 305 ? -30.321 -40.972 36.971 1.00 93.25 305 PRO C N 1
ATOM 9512 C CA . PRO C 1 305 ? -30.544 -40.897 35.528 1.00 94.12 305 PRO C CA 1
ATOM 9513 C C . PRO C 1 305 ? -31.940 -41.432 35.183 1.00 94.83 305 PRO C C 1
ATOM 9514 O O . PRO C 1 305 ? -32.353 -42.426 35.745 1.00 95.48 305 PRO C O 1
ATOM 9518 N N . TYR C 1 306 ? -32.624 -40.756 34.262 1.00 95.20 306 TYR C N 1
ATOM 9519 C CA . TYR C 1 306 ? -34.006 -41.146 33.883 1.00 95.50 306 TYR C CA 1
ATOM 9520 C C . TYR C 1 306 ? -34.012 -42.538 33.247 1.00 96.05 306 TYR C C 1
ATOM 9521 O O . TYR C 1 306 ? -33.133 -42.831 32.422 1.00 96.29 306 TYR C O 1
ATOM 9530 N N . THR C 1 307 ? -34.994 -43.358 33.628 1.00 96.46 307 THR C N 1
ATOM 9531 C CA . THR C 1 307 ? -35.176 -44.715 33.050 1.00 96.69 307 THR C CA 1
ATOM 9532 C C . THR C 1 307 ? -36.624 -44.819 32.560 1.00 97.30 307 THR C C 1
ATOM 9533 O O . THR C 1 307 ? -37.531 -44.462 33.336 1.00 97.17 307 THR C O 1
ATOM 9537 N N . GLY C 1 308 ? -36.828 -45.292 31.329 1.00 97.74 308 GLY C N 1
ATOM 9538 C CA . GLY C 1 308 ? -38.189 -45.433 30.777 1.00 97.68 308 GLY C CA 1
ATOM 9539 C C . GLY C 1 308 ? -39.099 -46.194 31.724 1.00 97.42 308 GLY C C 1
ATOM 9540 O O . GLY C 1 308 ? -39.614 -47.242 31.295 1.00 97.07 308 GLY C O 1
ATOM 9541 N N . PRO C 1 317 ? -27.650 -47.171 47.569 1.00 97.61 317 PRO C N 1
ATOM 9542 C CA . PRO C 1 317 ? -26.597 -47.151 48.585 1.00 97.78 317 PRO C CA 1
ATOM 9543 C C . PRO C 1 317 ? -26.965 -46.276 49.790 1.00 97.70 317 PRO C C 1
ATOM 9544 O O . PRO C 1 317 ? -27.100 -45.076 49.638 1.00 97.47 317 PRO C O 1
ATOM 9548 N N . ALA C 1 318 ? -27.116 -46.914 50.951 1.00 97.55 318 ALA C N 1
ATOM 9549 C CA . ALA C 1 318 ? -27.636 -46.312 52.198 1.00 97.59 318 ALA C CA 1
ATOM 9550 C C . ALA C 1 318 ? -26.569 -45.430 52.851 1.00 97.68 318 ALA C C 1
ATOM 9551 O O . ALA C 1 318 ? -26.933 -44.361 53.370 1.00 97.83 318 ALA C O 1
ATOM 9553 N N . SER C 1 319 ? -25.309 -45.866 52.843 1.00 97.54 319 SER C N 1
ATOM 9554 C CA . SER C 1 319 ? -24.158 -45.159 53.462 1.00 97.48 319 SER C CA 1
ATOM 9555 C C . SER C 1 319 ? -24.233 -43.661 53.142 1.00 97.51 319 SER C C 1
ATOM 9556 O O . SER C 1 319 ? -24.263 -43.310 51.945 1.00 97.70 319 SER C O 1
ATOM 9558 N N . HIS C 1 320 ? -24.262 -42.816 54.180 1.00 96.95 320 HIS C N 1
ATOM 9559 C CA . HIS C 1 320 ? -24.276 -41.332 54.076 1.00 96.49 320 HIS C CA 1
ATOM 9560 C C . HIS C 1 320 ? -23.104 -40.874 53.202 1.00 96.31 320 HIS C C 1
ATOM 9561 O O . HIS C 1 320 ? -23.323 -40.026 52.314 1.00 95.74 320 HIS C O 1
ATOM 9568 N N . ASP C 1 321 ? -21.910 -41.416 53.461 1.00 96.14 321 ASP C N 1
ATOM 9569 C CA . ASP C 1 321 ? -20.666 -41.143 52.693 1.00 95.71 321 ASP C CA 1
ATOM 9570 C C . ASP C 1 321 ? -20.908 -41.475 51.219 1.00 95.17 321 ASP C C 1
ATOM 9571 O O . ASP C 1 321 ? -20.590 -40.630 50.359 1.00 95.70 321 ASP C O 1
ATOM 9573 N N . GLU C 1 322 ? -21.446 -42.668 50.952 1.00 93.95 322 GLU C N 1
ATOM 9574 C CA . GLU C 1 322 ? -21.789 -43.155 49.590 1.00 92.77 322 GLU C CA 1
ATOM 9575 C C . GLU C 1 322 ? -22.781 -42.179 48.951 1.00 91.58 322 GLU C C 1
ATOM 9576 O O . GLU C 1 322 ? -22.621 -41.881 47.751 1.00 91.59 322 GLU C O 1
ATOM 9578 N N . PHE C 1 323 ? -23.759 -41.697 49.726 1.00 89.76 323 PHE C N 1
ATOM 9579 C CA . PHE C 1 323 ? -24.792 -40.741 49.252 1.00 88.22 323 PHE C CA 1
ATOM 9580 C C . PHE C 1 323 ? -24.135 -39.393 48.938 1.00 86.39 323 PHE C C 1
ATOM 9581 O O . PHE C 1 323 ? -24.533 -38.748 47.949 1.00 86.10 323 PHE C O 1
ATOM 9589 N N . ILE C 1 324 ? -23.165 -38.981 49.760 1.00 84.10 324 ILE C N 1
ATOM 9590 C CA . ILE C 1 324 ? -22.458 -37.674 49.610 1.00 82.54 324 ILE C CA 1
ATOM 9591 C C . ILE C 1 324 ? -21.507 -37.761 48.413 1.00 81.47 324 ILE C C 1
ATOM 9592 O O . ILE C 1 324 ? -21.280 -36.720 47.766 1.00 81.31 324 ILE C O 1
ATOM 9597 N N . LYS C 1 325 ? -20.976 -38.954 48.133 1.00 80.41 325 LYS C N 1
ATOM 9598 C CA . LYS C 1 325 ? -20.081 -39.195 46.973 1.00 79.80 325 LYS C CA 1
ATOM 9599 C C . LYS C 1 325 ? -20.882 -39.015 45.681 1.00 78.61 325 LYS C C 1
ATOM 9600 O O . LYS C 1 325 ? -20.320 -38.473 44.708 1.00 78.69 325 LYS C O 1
ATOM 9606 N N . SER C 1 326 ? -22.136 -39.470 45.684 1.00 77.13 326 SER C N 1
ATOM 9607 C CA . SER C 1 326 ? -23.024 -39.412 44.495 1.00 76.10 326 SER C CA 1
ATOM 9608 C C . SER C 1 326 ? -23.271 -37.960 44.089 1.00 75.20 326 SER C C 1
ATOM 9609 O O . SER C 1 326 ? -23.268 -37.677 42.881 1.00 75.43 326 SER C O 1
ATOM 9612 N N . LEU C 1 327 ? -23.437 -37.075 45.072 1.00 73.98 327 LEU C N 1
ATOM 9613 C CA . LEU C 1 327 ? -23.730 -35.647 44.795 1.00 72.85 327 LEU C CA 1
ATOM 9614 C C . LEU C 1 327 ? -22.577 -35.014 44.012 1.00 71.78 327 LEU C C 1
ATOM 9615 O O . LEU C 1 327 ? -21.410 -35.301 44.326 1.00 71.39 327 LEU C O 1
ATOM 9620 N N . ILE C 1 328 ? -22.919 -34.170 43.037 1.00 70.66 328 ILE C N 1
ATOM 9621 C CA . ILE C 1 328 ? -21.905 -33.422 42.241 1.00 70.05 328 ILE C CA 1
ATOM 9622 C C . ILE C 1 328 ? -21.197 -32.487 43.227 1.00 69.35 328 ILE C C 1
ATOM 9623 O O . ILE C 1 328 ? -21.895 -31.865 44.038 1.00 69.21 328 ILE C O 1
ATOM 9628 N N . PRO C 1 329 ? -19.866 -32.287 43.133 1.00 68.67 329 PRO C N 1
ATOM 9629 C CA . PRO C 1 329 ? -19.112 -31.523 44.142 1.00 68.09 329 PRO C CA 1
ATOM 9630 C C . PRO C 1 329 ? -19.475 -30.063 44.460 1.00 66.99 329 PRO C C 1
ATOM 9631 O O . PRO C 1 329 ? -19.399 -29.745 45.640 1.00 66.79 329 PRO C O 1
ATOM 9635 N N . SER C 1 330 ? -19.776 -29.257 43.428 1.00 65.21 330 SER C N 1
ATOM 9636 C CA . SER C 1 330 ? -20.154 -27.809 43.434 1.00 63.84 330 SER C CA 1
ATOM 9637 C C . SER C 1 330 ? -18.924 -26.894 43.408 1.00 62.68 330 SER C C 1
ATOM 9638 O O . SER C 1 330 ? -17.823 -27.368 43.713 1.00 62.31 330 SER C O 1
ATOM 9641 N N . TYR C 1 331 ? -19.143 -25.615 43.091 1.00 61.78 331 TYR C N 1
ATOM 9642 C CA . TYR C 1 331 ? -18.065 -24.598 42.965 1.00 61.16 331 TYR C CA 1
ATOM 9643 C C . TYR C 1 331 ? -17.344 -24.408 44.300 1.00 60.01 331 TYR C C 1
ATOM 9644 O O . TYR C 1 331 ? -16.114 -24.268 44.296 1.00 59.45 331 TYR C O 1
ATOM 9653 N N . LEU C 1 332 ? -18.092 -24.415 45.401 1.00 58.88 332 LEU C N 1
ATOM 9654 C CA . LEU C 1 332 ? -17.482 -24.252 46.740 1.00 58.20 332 LEU C CA 1
ATOM 9655 C C . LEU C 1 332 ? -16.441 -25.360 46.927 1.00 57.75 332 LEU C C 1
ATOM 9656 O O . LEU C 1 332 ? -15.371 -25.062 47.470 1.00 57.56 332 LEU C O 1
ATOM 9661 N N . SER C 1 333 ? -16.734 -26.580 46.469 1.00 57.56 333 SER C N 1
ATOM 9662 C CA . SER C 1 333 ? -15.771 -27.703 46.612 1.00 57.49 333 SER C CA 1
ATOM 9663 C C . SER C 1 333 ? -14.456 -27.418 45.880 1.00 57.28 333 SER C C 1
ATOM 9664 O O . SER C 1 333 ? -13.437 -27.991 46.286 1.00 57.45 333 SER C O 1
ATOM 9667 N N . LEU C 1 334 ? -14.512 -26.673 44.776 1.00 57.21 334 LEU C N 1
ATOM 9668 C CA . LEU C 1 334 ? -13.312 -26.356 43.958 1.00 57.21 334 LEU C CA 1
ATOM 9669 C C . LEU C 1 334 ? -12.862 -24.903 44.161 1.00 56.85 334 LEU C C 1
ATOM 9670 O O . LEU C 1 334 ? -11.957 -24.480 43.431 1.00 56.72 334 LEU C O 1
ATOM 9675 N N . ASP C 1 335 ? -13.392 -24.202 45.164 1.00 56.28 335 ASP C N 1
ATOM 9676 C CA . ASP C 1 335 ? -13.094 -22.753 45.334 1.00 56.04 335 ASP C CA 1
ATOM 9677 C C . ASP C 1 335 ? -11.725 -22.541 45.991 1.00 56.29 335 ASP C C 1
ATOM 9678 O O . ASP C 1 335 ? -11.676 -22.222 47.185 1.00 56.36 335 ASP C O 1
ATOM 9683 N N . VAL C 1 336 ? -10.667 -22.701 45.199 1.00 56.23 336 VAL C N 1
ATOM 9684 C CA . VAL C 1 336 ? -9.249 -22.513 45.624 1.00 55.53 336 VAL C CA 1
ATOM 9685 C C . VAL C 1 336 ? -8.962 -21.046 45.969 1.00 53.65 336 VAL C C 1
ATOM 9686 O O . VAL C 1 336 ? -8.277 -20.806 46.973 1.00 53.95 336 VAL C O 1
ATOM 9690 N N . ASP C 1 337 ? -9.496 -20.105 45.187 1.00 50.93 337 ASP C N 1
ATOM 9691 C CA . ASP C 1 337 ? -9.200 -18.661 45.393 1.00 49.04 337 ASP C CA 1
ATOM 9692 C C . ASP C 1 337 ? -10.220 -18.006 46.322 1.00 49.35 337 ASP C C 1
ATOM 9693 O O . ASP C 1 337 ? -10.116 -16.788 46.515 1.00 49.17 337 ASP C O 1
ATOM 9698 N N . GLY C 1 338 ? -11.159 -18.771 46.875 1.00 49.77 338 GLY C N 1
ATOM 9699 C CA . GLY C 1 338 ? -12.178 -18.148 47.736 1.00 50.29 338 GLY C CA 1
ATOM 9700 C C . GLY C 1 338 ? -12.933 -17.065 46.986 1.00 50.80 338 GLY C C 1
ATOM 9701 O O . GLY C 1 338 ? -13.038 -15.953 47.512 1.00 51.13 338 GLY C O 1
ATOM 9702 N N . ARG C 1 339 ? -13.351 -17.359 45.751 1.00 51.04 339 ARG C N 1
ATOM 9703 C CA . ARG C 1 339 ? -14.102 -16.400 44.897 1.00 50.99 339 ARG C CA 1
ATOM 9704 C C . ARG C 1 339 ? -15.564 -16.843 44.744 1.00 50.66 339 ARG C C 1
ATOM 9705 O O . ARG C 1 339 ? -16.264 -16.254 43.911 1.00 50.69 339 ARG C O 1
ATOM 9713 N N . VAL C 1 340 ? -16.019 -17.809 45.544 1.00 50.11 340 VAL C N 1
ATOM 9714 C CA . VAL C 1 340 ? -17.392 -18.367 45.383 1.00 49.64 340 VAL C CA 1
ATOM 9715 C C . VAL C 1 340 ? -18.339 -17.839 46.467 1.00 49.33 340 VAL C C 1
ATOM 9716 O O . VAL C 1 340 ? -18.020 -17.957 47.656 1.00 48.91 340 VAL C O 1
ATOM 9720 N N . LEU C 1 341 ? -19.458 -17.256 46.041 1.00 48.70 341 LEU C N 1
ATOM 9721 C CA . LEU C 1 341 ? -20.522 -16.812 46.971 1.00 48.27 341 LEU C CA 1
ATOM 9722 C C . LEU C 1 341 ? -21.641 -17.842 46.829 1.00 48.08 341 LEU C C 1
ATOM 9723 O O . LEU C 1 341 ? -22.207 -17.939 45.743 1.00 47.67 341 LEU C O 1
ATOM 9728 N N . ARG C 1 342 ? -21.914 -18.618 47.873 1.00 48.23 342 ARG C N 1
ATOM 9729 C CA . ARG C 1 342 ? -22.957 -19.661 47.727 1.00 48.35 342 ARG C CA 1
ATOM 9730 C C . ARG C 1 342 ? -24.208 -19.258 48.504 1.00 48.11 342 ARG C C 1
ATOM 9731 O O . ARG C 1 342 ? -24.113 -19.070 49.719 1.00 47.80 342 ARG C O 1
ATOM 9739 N N . LEU C 1 343 ? -25.339 -19.176 47.805 1.00 48.09 343 LEU C N 1
ATOM 9740 C CA . LEU C 1 343 ? -26.623 -18.828 48.452 1.00 48.09 343 LEU C CA 1
ATOM 9741 C C . LEU C 1 343 ? -27.337 -20.140 48.766 1.00 48.97 343 LEU C C 1
ATOM 9742 O O . LEU C 1 343 ? -27.571 -20.917 47.831 1.00 49.14 343 LEU C O 1
ATOM 9747 N N . GLU C 1 344 ? -27.640 -20.371 50.043 1.00 50.01 344 GLU C N 1
ATOM 9748 C CA . GLU C 1 344 ? -28.320 -21.619 50.465 1.00 51.05 344 GLU C CA 1
ATOM 9749 C C . GLU C 1 344 ? -29.649 -21.250 51.116 1.00 51.21 344 GLU C C 1
ATOM 9750 O O . GLU C 1 344 ? -29.710 -20.233 51.814 1.00 51.06 344 GLU C O 1
ATOM 9756 N N . SER C 1 345 ? -30.653 -22.093 50.899 1.00 51.86 345 SER C N 1
ATOM 9757 C CA . SER C 1 345 ? -32.031 -21.878 51.406 1.00 52.32 345 SER C CA 1
ATOM 9758 C C . SER C 1 345 ? -32.531 -23.170 52.057 1.00 52.83 345 SER C C 1
ATOM 9759 O O . SER C 1 345 ? -31.967 -24.238 51.750 1.00 53.03 345 SER C O 1
ATOM 9762 N N . PHE C 1 346 ? -33.540 -23.069 52.926 1.00 53.61 346 PHE C N 1
ATOM 9763 C CA . PHE C 1 346 ? -34.305 -24.224 53.462 1.00 54.08 346 PHE C CA 1
ATOM 9764 C C . PHE C 1 346 ? -35.639 -24.326 52.715 1.00 55.18 346 PHE C C 1
ATOM 9765 O O . PHE C 1 346 ? -36.384 -25.299 52.943 1.00 54.79 346 PHE C O 1
ATOM 9773 N N . SER C 1 347 ? -35.925 -23.345 51.852 1.00 56.82 347 SER C N 1
ATOM 9774 C CA . SER C 1 347 ? -37.221 -23.191 51.141 1.00 58.37 347 SER C CA 1
ATOM 9775 C C . SER C 1 347 ? -37.559 -24.471 50.382 1.00 60.02 347 SER C C 1
ATOM 9776 O O . SER C 1 347 ? -38.668 -24.987 50.498 1.00 60.41 347 SER C O 1
ATOM 9779 N N . LYS C 1 348 ? -36.593 -24.978 49.611 1.00 62.22 348 LYS C N 1
ATOM 9780 C CA . LYS C 1 348 ? -36.843 -26.107 48.731 1.00 63.96 348 LYS C CA 1
ATOM 9781 C C . LYS C 1 348 ? -36.479 -27.417 49.426 1.00 64.19 348 LYS C C 1
ATOM 9782 O O . LYS C 1 348 ? -36.550 -28.476 48.807 1.00 65.14 348 LYS C O 1
ATOM 9788 N N . VAL C 1 349 ? -36.091 -27.358 50.708 1.00 64.09 349 VAL C N 1
ATOM 9789 C CA . VAL C 1 349 ? -35.703 -28.571 51.411 1.00 63.96 349 VAL C CA 1
ATOM 9790 C C . VAL C 1 349 ? -36.535 -28.754 52.688 1.00 63.33 349 VAL C C 1
ATOM 9791 O O . VAL C 1 349 ? -36.628 -29.909 53.148 1.00 63.07 349 VAL C O 1
ATOM 9795 N N . LEU C 1 350 ? -37.115 -27.687 53.247 1.00 62.60 350 LEU C N 1
ATOM 9796 C CA . LEU C 1 350 ? -37.910 -27.775 54.504 1.00 61.99 350 LEU C CA 1
ATOM 9797 C C . LEU C 1 350 ? -39.169 -26.906 54.406 1.00 61.08 350 LEU C C 1
ATOM 9798 O O . LEU C 1 350 ? -40.270 -27.484 54.313 1.00 61.07 350 LEU C O 1
ATOM 9803 N N . SER C 1 351 ? -39.018 -25.578 54.437 1.00 59.70 351 SER C N 1
ATOM 9804 C CA . SER C 1 351 ? -40.147 -24.612 54.455 1.00 58.58 351 SER C CA 1
ATOM 9805 C C . SER C 1 351 ? -39.744 -23.297 53.796 1.00 57.42 351 SER C C 1
ATOM 9806 O O . SER C 1 351 ? -38.876 -22.586 54.298 1.00 57.42 351 SER C O 1
ATOM 9808 N N . PRO C 1 352 ? -40.363 -22.935 52.650 1.00 55.95 352 PRO C N 1
ATOM 9809 C CA . PRO C 1 352 ? -40.231 -21.588 52.100 1.00 55.36 352 PRO C CA 1
ATOM 9810 C C . PRO C 1 352 ? -40.768 -20.556 53.100 1.00 54.82 352 PRO C C 1
ATOM 9811 O O . PRO C 1 352 ? -40.240 -19.461 53.162 1.00 54.85 352 PRO C O 1
ATOM 9815 N N . GLY C 1 353 ? -41.803 -20.947 53.850 1.00 54.36 353 GLY C N 1
ATOM 9816 C CA . GLY C 1 353 ? -42.485 -20.100 54.847 1.00 54.11 353 GLY C CA 1
ATOM 9817 C C . GLY C 1 353 ? -41.519 -19.577 55.894 1.00 53.83 353 GLY C C 1
ATOM 9818 O O . GLY C 1 353 ? -41.629 -18.390 56.258 1.00 53.91 353 GLY C O 1
ATOM 9819 N N . SER C 1 354 ? -40.627 -20.444 56.376 1.00 53.74 354 SER C N 1
ATOM 9820 C CA . SER C 1 354 ? -39.660 -20.092 57.447 1.00 53.81 354 SER C CA 1
ATOM 9821 C C . SER C 1 354 ? -38.782 -18.899 57.053 1.00 53.77 354 SER C C 1
ATOM 9822 O O . SER C 1 354 ? -38.202 -18.297 57.962 1.00 54.03 354 SER C O 1
ATOM 9825 N N . ARG C 1 355 ? -38.649 -18.614 55.754 1.00 53.38 355 ARG C N 1
ATOM 9826 C CA . ARG C 1 355 ? -37.850 -17.451 55.281 1.00 53.16 355 ARG C CA 1
ATOM 9827 C C . ARG C 1 355 ? -36.444 -17.492 55.888 1.00 53.33 355 ARG C C 1
ATOM 9828 O O . ARG C 1 355 ? -36.014 -16.465 56.425 1.00 53.32 355 ARG C O 1
ATOM 9836 N N . THR C 1 356 ? -35.777 -18.646 55.846 1.00 53.33 356 THR C N 1
ATOM 9837 C CA . THR C 1 356 ? -34.418 -18.747 56.433 1.00 53.44 356 THR C CA 1
ATOM 9838 C C . THR C 1 356 ? -33.450 -19.424 55.458 1.00 53.15 356 THR C C 1
ATOM 9839 O O . THR C 1 356 ? -33.746 -20.535 55.013 1.00 53.41 356 THR C O 1
ATOM 9843 N N . GLY C 1 357 ? -32.340 -18.751 55.152 1.00 52.86 357 GLY C N 1
ATOM 9844 C CA . GLY C 1 357 ? -31.267 -19.299 54.303 1.00 52.42 357 GLY C CA 1
ATOM 9845 C C . GLY C 1 357 ? -29.910 -18.955 54.884 1.00 51.87 357 GLY C C 1
ATOM 9846 O O . GLY C 1 357 ? -29.845 -18.697 56.102 1.00 51.62 357 GLY C O 1
ATOM 9847 N N . TRP C 1 358 ? -28.865 -18.942 54.056 1.00 51.59 358 TRP C N 1
ATOM 9848 C CA . TRP C 1 358 ? -27.508 -18.493 54.463 1.00 51.19 358 TRP C CA 1
ATOM 9849 C C . TRP C 1 358 ? -26.586 -18.405 53.246 1.00 50.40 358 TRP C C 1
ATOM 9850 O O . TRP C 1 358 ? -26.878 -19.052 52.220 1.00 50.13 358 TRP C O 1
ATOM 9861 N N . ILE C 1 359 ? -25.520 -17.614 53.381 1.00 49.47 359 ILE C N 1
ATOM 9862 C CA . ILE C 1 359 ? -24.420 -17.484 52.384 1.00 48.61 359 ILE C CA 1
ATOM 9863 C C . ILE C 1 359 ? -23.169 -18.155 52.956 1.00 48.37 359 ILE C C 1
ATOM 9864 O O . ILE C 1 359 ? -22.923 -18.014 54.170 1.00 47.99 359 ILE C O 1
ATOM 9869 N N . VAL C 1 360 ? -22.420 -18.860 52.107 1.00 48.23 360 VAL C N 1
ATOM 9870 C CA . VAL C 1 360 ? -21.033 -19.324 52.399 1.00 48.09 360 VAL C CA 1
ATOM 9871 C C . VAL C 1 360 ? -20.087 -18.531 51.496 1.00 47.98 360 VAL C C 1
ATOM 9872 O O . VAL C 1 360 ? -20.428 -18.345 50.311 1.00 48.12 360 VAL C O 1
ATOM 9876 N N . GLY C 1 361 ? -18.953 -18.074 52.033 1.00 47.72 361 GLY C N 1
ATOM 9877 C CA . GLY C 1 361 ? -17.980 -17.270 51.273 1.00 47.30 361 GLY C CA 1
ATOM 9878 C C . GLY C 1 361 ? -16.782 -16.842 52.113 1.00 46.90 361 GLY C C 1
ATOM 9879 O O . GLY C 1 361 ? -16.713 -17.117 53.310 1.00 46.72 361 GLY C O 1
ATOM 9880 N N . PRO C 1 362 ? -15.805 -16.149 51.489 1.00 46.43 362 PRO C N 1
ATOM 9881 C CA . PRO C 1 362 ? -14.614 -15.675 52.191 1.00 46.25 362 PRO C CA 1
ATOM 9882 C C . PRO C 1 362 ? -14.961 -14.597 53.228 1.00 46.34 362 PRO C C 1
ATOM 9883 O O . PRO C 1 362 ? -15.743 -13.713 52.924 1.00 46.09 362 PRO C O 1
ATOM 9887 N N . GLU C 1 363 ? -14.369 -14.711 54.421 1.00 46.48 363 GLU C N 1
ATOM 9888 C CA . GLU C 1 363 ? -14.638 -13.846 55.600 1.00 46.64 363 GLU C CA 1
ATOM 9889 C C . GLU C 1 363 ? -14.902 -12.405 55.146 1.00 46.70 363 GLU C C 1
ATOM 9890 O O . GLU C 1 363 ? -15.913 -11.827 55.591 1.00 46.98 363 GLU C O 1
ATOM 9892 N N . GLN C 1 364 ? -14.027 -11.851 54.300 1.00 46.40 364 GLN C N 1
ATOM 9893 C CA . GLN C 1 364 ? -14.049 -10.414 53.911 1.00 46.27 364 GLN C CA 1
ATOM 9894 C C . GLN C 1 364 ? -15.439 -10.033 53.390 1.00 46.08 364 GLN C C 1
ATOM 9895 O O . GLN C 1 364 ? -15.906 -8.926 53.722 1.00 46.27 364 GLN C O 1
ATOM 9901 N N . LEU C 1 365 ? -16.068 -10.909 52.601 1.00 45.79 365 LEU C N 1
ATOM 9902 C CA . LEU C 1 365 ? -17.325 -10.602 51.867 1.00 45.51 365 LEU C CA 1
ATOM 9903 C C . LEU C 1 365 ? -18.535 -10.918 52.754 1.00 44.98 365 LEU C C 1
ATOM 9904 O O . LEU C 1 365 ? -19.504 -10.135 52.721 1.00 45.17 365 LEU C O 1
ATOM 9907 N N . VAL C 1 366 ? -18.475 -12.011 53.521 1.00 44.63 366 VAL C N 1
ATOM 9908 C CA . VAL C 1 366 ? -19.525 -12.399 54.511 1.00 44.32 366 VAL C CA 1
ATOM 9909 C C . VAL C 1 366 ? -19.629 -11.296 55.571 1.00 44.22 366 VAL C C 1
ATOM 9910 O O . VAL C 1 366 ? -20.759 -11.012 56.015 1.00 44.11 366 VAL C O 1
ATOM 9914 N N . GLU C 1 367 ? -18.495 -10.698 55.954 1.00 44.24 367 GLU C N 1
ATOM 9915 C CA . GLU C 1 367 ? -18.414 -9.626 56.984 1.00 44.45 367 GLU C CA 1
ATOM 9916 C C . GLU C 1 367 ? -19.147 -8.381 56.469 1.00 44.58 367 GLU C C 1
ATOM 9917 O O . GLU C 1 367 ? -19.929 -7.796 57.245 1.00 44.48 367 GLU C O 1
ATOM 9923 N N . ARG C 1 368 ? -18.911 -7.999 55.209 1.00 44.78 368 ARG C N 1
ATOM 9924 C CA . ARG C 1 368 ? -19.608 -6.874 54.527 1.00 45.16 368 ARG C CA 1
ATOM 9925 C C . ARG C 1 368 ? -21.100 -7.213 54.397 1.00 45.31 368 ARG C C 1
ATOM 9926 O O . ARG C 1 368 ? -21.930 -6.299 54.570 1.00 44.92 368 ARG C O 1
ATOM 9934 N N . PHE C 1 369 ? -21.417 -8.479 54.103 1.00 45.59 369 PHE C N 1
ATOM 9935 C CA . PHE C 1 369 ? -22.798 -9.016 53.969 1.00 46.30 369 PHE C CA 1
ATOM 9936 C C . PHE C 1 369 ? -23.543 -8.845 55.299 1.00 47.07 369 PHE C C 1
ATOM 9937 O O . PHE C 1 369 ? -24.595 -8.176 55.337 1.00 46.56 369 PHE C O 1
ATOM 9945 N N . MET C 1 370 ? -22.998 -9.466 56.348 1.00 48.34 370 MET C N 1
ATOM 9946 C CA . MET C 1 370 ? -23.416 -9.353 57.770 1.00 49.22 370 MET C CA 1
ATOM 9947 C C . MET C 1 370 ? -23.754 -7.894 58.091 1.00 48.75 370 MET C C 1
ATOM 9948 O O . MET C 1 370 ? -24.829 -7.642 58.671 1.00 48.46 370 MET C O 1
ATOM 9953 N N . ARG C 1 371 ? -22.858 -6.970 57.732 1.00 48.66 371 ARG C N 1
ATOM 9954 C CA . ARG C 1 371 ? -23.021 -5.525 58.050 1.00 48.64 371 ARG C CA 1
ATOM 9955 C C . ARG C 1 371 ? -24.285 -4.968 57.397 1.00 47.38 371 ARG C C 1
ATOM 9956 O O . ARG C 1 371 ? -24.976 -4.192 58.064 1.00 47.58 371 ARG C O 1
ATOM 9964 N N . ASN C 1 372 ? -24.565 -5.347 56.150 1.00 45.81 372 ASN C N 1
ATOM 9965 C CA . ASN C 1 372 ? -25.796 -4.865 55.469 1.00 44.69 372 ASN C CA 1
ATOM 9966 C C . ASN C 1 372 ? -27.028 -5.448 56.167 1.00 44.31 372 ASN C C 1
ATOM 9967 O O . ASN C 1 372 ? -28.032 -4.738 56.260 1.00 43.98 372 ASN C O 1
ATOM 9972 N N . CYS C 1 373 ? -26.942 -6.696 56.629 1.00 44.18 373 CYS C N 1
ATOM 9973 C CA . CYS C 1 373 ? -28.069 -7.335 57.355 1.00 44.59 373 CYS C CA 1
ATOM 9974 C C . CYS C 1 373 ? -28.368 -6.521 58.616 1.00 44.73 373 CYS C C 1
ATOM 9975 O O . CYS C 1 373 ? -29.541 -6.255 58.872 1.00 44.81 373 CYS C O 1
ATOM 9978 N N . GLU C 1 374 ? -27.326 -6.094 59.334 1.00 44.92 374 GLU C N 1
ATOM 9979 C CA . GLU C 1 374 ? -27.462 -5.301 60.586 1.00 45.30 374 GLU C CA 1
ATOM 9980 C C . GLU C 1 374 ? -28.386 -4.093 60.379 1.00 45.94 374 GLU C C 1
ATOM 9981 O O . GLU C 1 374 ? -29.195 -3.835 61.276 1.00 46.31 374 GLU C O 1
ATOM 9987 N N . THR C 1 375 ? -28.238 -3.361 59.271 1.00 46.57 375 THR C N 1
ATOM 9988 C CA . THR C 1 375 ? -29.112 -2.194 58.990 1.00 46.98 375 THR C CA 1
ATOM 9989 C C . THR C 1 375 ? -30.207 -2.609 58.002 1.00 47.48 375 THR C C 1
ATOM 9990 O O . THR C 1 375 ? -30.820 -1.721 57.395 1.00 47.64 375 THR C O 1
ATOM 9994 N N . GLY C 1 376 ? -30.439 -3.915 57.867 1.00 47.90 376 GLY C N 1
ATOM 9995 C CA . GLY C 1 376 ? -31.466 -4.439 56.950 1.00 48.31 376 GLY C CA 1
ATOM 9996 C C . GLY C 1 376 ? -32.444 -5.358 57.657 1.00 48.79 376 GLY C C 1
ATOM 9997 O O . GLY C 1 376 ? -33.188 -4.874 58.514 1.00 48.69 376 GLY C O 1
ATOM 9998 N N . ALA C 1 377 ? -32.410 -6.651 57.328 1.00 49.60 377 ALA C N 1
ATOM 9999 C CA . ALA C 1 377 ? -33.343 -7.645 57.906 1.00 50.36 377 ALA C CA 1
ATOM 10000 C C . ALA C 1 377 ? -32.832 -8.201 59.239 1.00 50.85 377 ALA C C 1
ATOM 10001 O O . ALA C 1 377 ? -33.530 -9.064 59.790 1.00 51.23 377 ALA C O 1
ATOM 10003 N N . GLN C 1 378 ? -31.661 -7.750 59.708 1.00 51.26 378 GLN C N 1
ATOM 10004 C CA . GLN C 1 378 ? -31.006 -8.180 60.982 1.00 51.22 378 GLN C CA 1
ATOM 10005 C C . GLN C 1 378 ? -30.622 -9.662 60.938 1.00 50.26 378 GLN C C 1
ATOM 10006 O O . GLN C 1 378 ? -29.427 -9.950 60.815 1.00 50.61 378 GLN C O 1
ATOM 10012 N N . HIS C 1 379 ? -31.601 -10.555 61.081 1.00 48.94 379 HIS C N 1
ATOM 10013 C CA . HIS C 1 379 ? -31.359 -12.018 61.040 1.00 47.88 379 HIS C CA 1
ATOM 10014 C C . HIS C 1 379 ? -32.680 -12.734 60.757 1.00 46.68 379 HIS C C 1
ATOM 10015 O O . HIS C 1 379 ? -33.730 -12.085 60.841 1.00 46.06 379 HIS C O 1
ATOM 10022 N N . PRO C 1 380 ? -32.672 -14.044 60.430 1.00 45.59 380 PRO C N 1
ATOM 10023 C CA . PRO C 1 380 ? -33.910 -14.797 60.205 1.00 45.21 380 PRO C CA 1
ATOM 10024 C C . PRO C 1 380 ? -34.694 -14.941 61.517 1.00 45.01 380 PRO C C 1
ATOM 10025 O O . PRO C 1 380 ? -34.073 -14.984 62.557 1.00 45.19 380 PRO C O 1
ATOM 10029 N N . SER C 1 381 ? -36.022 -15.065 61.411 1.00 44.42 381 SER C N 1
ATOM 10030 C CA . SER C 1 381 ? -36.965 -15.107 62.563 1.00 43.94 381 SER C CA 1
ATOM 10031 C C . SER C 1 381 ? -36.437 -16.061 63.641 1.00 43.54 381 SER C C 1
ATOM 10032 O O . SER C 1 381 ? -36.144 -17.226 63.309 1.00 43.48 381 SER C O 1
ATOM 10035 N N . GLY C 1 382 ? -36.324 -15.573 64.882 1.00 43.15 382 GLY C N 1
ATOM 10036 C CA . GLY C 1 382 ? -35.902 -16.368 66.055 1.00 42.84 382 GLY C CA 1
ATOM 10037 C C . GLY C 1 382 ? -36.799 -17.576 66.256 1.00 42.67 382 GLY C C 1
ATOM 10038 O O . GLY C 1 382 ? -36.274 -18.652 66.606 1.00 42.11 382 GLY C O 1
ATOM 10039 N N . ILE C 1 383 ? -38.107 -17.403 66.045 1.00 42.87 383 ILE C N 1
ATOM 10040 C CA . ILE C 1 383 ? -39.121 -18.494 66.109 1.00 43.31 383 ILE C CA 1
ATOM 10041 C C . ILE C 1 383 ? -38.784 -19.531 65.034 1.00 43.75 383 ILE C C 1
ATOM 10042 O O . ILE C 1 383 ? -38.841 -20.738 65.342 1.00 44.04 383 ILE C O 1
ATOM 10047 N N . SER C 1 384 ? -38.442 -19.072 63.826 1.00 44.39 384 SER C N 1
ATOM 10048 C CA . SER C 1 384 ? -38.027 -19.931 62.687 1.00 44.91 384 SER C CA 1
ATOM 10049 C C . SER C 1 384 ? -36.724 -20.655 63.041 1.00 45.47 384 SER C C 1
ATOM 10050 O O . SER C 1 384 ? -36.606 -21.851 62.709 1.00 45.86 384 SER C O 1
ATOM 10053 N N . GLN C 1 385 ? -35.791 -19.954 63.695 1.00 46.00 385 GLN C N 1
ATOM 10054 C CA . GLN C 1 385 ? -34.442 -20.481 64.039 1.00 46.67 385 GLN C CA 1
ATOM 10055 C C . GLN C 1 385 ? -34.568 -21.585 65.095 1.00 47.55 385 GLN C C 1
ATOM 10056 O O . GLN C 1 385 ? -33.856 -22.599 64.966 1.00 47.33 385 GLN C O 1
ATOM 10062 N N . ILE C 1 386 ? -35.432 -21.398 66.094 1.00 49.11 386 ILE C N 1
ATOM 10063 C CA . ILE C 1 386 ? -35.642 -22.372 67.208 1.00 50.33 386 ILE C CA 1
ATOM 10064 C C . ILE C 1 386 ? -36.281 -23.647 66.640 1.00 51.53 386 ILE C C 1
ATOM 10065 O O . ILE C 1 386 ? -35.819 -24.747 67.004 1.00 51.16 386 ILE C O 1
ATOM 10068 N N . VAL C 1 387 ? -37.297 -23.501 65.783 1.00 53.11 387 VAL C N 1
ATOM 10069 C CA . VAL C 1 387 ? -38.026 -24.638 65.146 1.00 54.40 387 VAL C CA 1
ATOM 10070 C C . VAL C 1 387 ? -37.029 -25.478 64.341 1.00 55.44 387 VAL C C 1
ATOM 10071 O O . VAL C 1 387 ? -37.105 -26.719 64.424 1.00 55.77 387 VAL C O 1
ATOM 10075 N N . LEU C 1 388 ? -36.135 -24.824 63.593 1.00 56.75 388 LEU C N 1
ATOM 10076 C CA . LEU C 1 388 ? -35.133 -25.499 62.725 1.00 57.54 388 LEU C CA 1
ATOM 10077 C C . LEU C 1 388 ? -34.045 -26.135 63.590 1.00 58.09 388 LEU C C 1
ATOM 10078 O O . LEU C 1 388 ? -33.704 -27.306 63.333 1.00 58.09 388 LEU C O 1
ATOM 10083 N N . PHE C 1 389 ? -33.511 -25.393 64.564 1.00 58.93 389 PHE C N 1
ATOM 10084 C CA . PHE C 1 389 ? -32.385 -25.859 65.413 1.00 59.43 389 PHE C CA 1
ATOM 10085 C C . PHE C 1 389 ? -32.803 -27.130 66.159 1.00 60.77 389 PHE C C 1
ATOM 10086 O O . PHE C 1 389 ? -31.983 -28.066 66.240 1.00 60.84 389 PHE C O 1
ATOM 10094 N N . LYS C 1 390 ? -34.031 -27.164 66.683 1.00 62.20 390 LYS C N 1
ATOM 10095 C CA . LYS C 1 390 ? -34.563 -28.328 67.439 1.00 63.60 390 LYS C CA 1
ATOM 10096 C C . LYS C 1 390 ? -34.786 -29.489 66.465 1.00 64.94 390 LYS C C 1
ATOM 10097 O O . LYS C 1 390 ? -34.444 -30.634 66.823 1.00 64.66 390 LYS C O 1
ATOM 10099 N N . LEU C 1 391 ? -35.330 -29.197 65.280 1.00 66.47 391 LEU C N 1
ATOM 10100 C CA . LEU C 1 391 ? -35.630 -30.211 64.235 1.00 67.27 391 LEU C CA 1
ATOM 10101 C C . LEU C 1 391 ? -34.330 -30.897 63.800 1.00 67.77 391 LEU C C 1
ATOM 10102 O O . LEU C 1 391 ? -34.262 -32.137 63.900 1.00 67.87 391 LEU C O 1
ATOM 10107 N N . LEU C 1 392 ? -33.340 -30.125 63.339 1.00 68.60 392 LEU C N 1
ATOM 10108 C CA . LEU C 1 392 ? -32.107 -30.670 62.708 1.00 69.42 392 LEU C CA 1
ATOM 10109 C C . LEU C 1 392 ? -31.110 -31.117 63.785 1.00 70.04 392 LEU C C 1
ATOM 10110 O O . LEU C 1 392 ? -30.815 -32.326 63.837 1.00 70.61 392 LEU C O 1
ATOM 10115 N N . ASP C 1 393 ? -30.605 -30.186 64.601 1.00 70.90 393 ASP C N 1
ATOM 10116 C CA . ASP C 1 393 ? -29.521 -30.450 65.586 1.00 71.28 393 ASP C CA 1
ATOM 10117 C C . ASP C 1 393 ? -30.012 -31.410 66.679 1.00 71.35 393 ASP C C 1
ATOM 10118 O O . ASP C 1 393 ? -29.438 -32.510 66.790 1.00 71.12 393 ASP C O 1
ATOM 10123 N N . GLU C 1 394 ? -31.019 -31.005 67.460 1.00 71.52 394 GLU C N 1
ATOM 10124 C CA . GLU C 1 394 ? -31.473 -31.733 68.676 1.00 71.40 394 GLU C CA 1
ATOM 10125 C C . GLU C 1 394 ? -32.043 -33.109 68.309 1.00 71.34 394 GLU C C 1
ATOM 10126 O O . GLU C 1 394 ? -31.710 -34.078 69.020 1.00 71.53 394 GLU C O 1
ATOM 10129 N N . HIS C 1 395 ? -32.868 -33.208 67.262 1.00 71.03 395 HIS C N 1
ATOM 10130 C CA . HIS C 1 395 ? -33.590 -34.464 66.920 1.00 70.64 395 HIS C CA 1
ATOM 10131 C C . HIS C 1 395 ? -32.829 -35.250 65.846 1.00 70.12 395 HIS C C 1
ATOM 10132 O O . HIS C 1 395 ? -32.076 -36.172 66.219 1.00 70.13 395 HIS C O 1
ATOM 10139 N N . TRP C 1 396 ? -33.028 -34.910 64.570 1.00 69.46 396 TRP C N 1
ATOM 10140 C CA . TRP C 1 396 ? -32.466 -35.655 63.412 1.00 68.96 396 TRP C CA 1
ATOM 10141 C C . TRP C 1 396 ? -30.954 -35.826 63.583 1.00 69.06 396 TRP C C 1
ATOM 10142 O O . TRP C 1 396 ? -30.450 -36.930 63.297 1.00 69.18 396 TRP C O 1
ATOM 10153 N N . GLY C 1 397 ? -30.266 -34.774 64.036 1.00 69.15 397 GLY C N 1
ATOM 10154 C CA . GLY C 1 397 ? -28.803 -34.649 63.909 1.00 69.40 397 GLY C CA 1
ATOM 10155 C C . GLY C 1 397 ? -28.437 -34.545 62.441 1.00 69.56 397 GLY C C 1
ATOM 10156 O O . GLY C 1 397 ? -29.367 -34.387 61.625 1.00 69.37 397 GLY C O 1
ATOM 10157 N N . HIS C 1 398 ? -27.152 -34.634 62.093 1.00 69.95 398 HIS C N 1
ATOM 10158 C CA . HIS C 1 398 ? -26.696 -34.571 60.679 1.00 70.56 398 HIS C CA 1
ATOM 10159 C C . HIS C 1 398 ? -27.242 -35.783 59.915 1.00 70.93 398 HIS C C 1
ATOM 10160 O O . HIS C 1 398 ? -27.681 -35.596 58.763 1.00 71.08 398 HIS C O 1
ATOM 10167 N N . SER C 1 399 ? -27.238 -36.967 60.537 1.00 71.17 399 SER C N 1
ATOM 10168 C CA . SER C 1 399 ? -27.729 -38.240 59.945 1.00 71.28 399 SER C CA 1
ATOM 10169 C C . SER C 1 399 ? -29.193 -38.087 59.513 1.00 71.08 399 SER C C 1
ATOM 10170 O O . SER C 1 399 ? -29.485 -38.328 58.325 1.00 71.19 399 SER C O 1
ATOM 10173 N N . GLY C 1 400 ? -30.072 -37.702 60.444 1.00 70.54 400 GLY C N 1
ATOM 10174 C CA . GLY C 1 400 ? -31.513 -37.507 60.192 1.00 70.10 400 GLY C CA 1
ATOM 10175 C C . GLY C 1 400 ? -31.758 -36.618 58.985 1.00 69.67 400 GLY C C 1
ATOM 10176 O O . GLY C 1 400 ? -32.652 -36.951 58.182 1.00 69.46 400 GLY C O 1
ATOM 10177 N N . TYR C 1 401 ? -30.996 -35.525 58.859 1.00 69.25 401 TYR C N 1
ATOM 10178 C CA . TYR C 1 401 ? -31.103 -34.549 57.742 1.00 68.65 401 TYR C CA 1
ATOM 10179 C C . TYR C 1 401 ? -30.728 -35.242 56.428 1.00 68.34 401 TYR C C 1
ATOM 10180 O O . TYR C 1 401 ? -31.401 -34.990 55.409 1.00 68.13 401 TYR C O 1
ATOM 10189 N N . LEU C 1 402 ? -29.689 -36.084 56.452 1.00 68.05 402 LEU C N 1
ATOM 10190 C CA . LEU C 1 402 ? -29.299 -36.941 55.302 1.00 67.87 402 LEU C CA 1
ATOM 10191 C C . LEU C 1 402 ? -30.472 -37.862 54.960 1.00 67.04 402 LEU C C 1
ATOM 10192 O O . LEU C 1 402 ? -30.846 -37.936 53.772 1.00 67.02 402 LEU C O 1
ATOM 10197 N N . ASP C 1 403 ? -31.023 -38.529 55.978 1.00 65.78 403 ASP C N 1
ATOM 10198 C CA . ASP C 1 403 ? -32.165 -39.471 55.848 1.00 64.74 403 ASP C CA 1
ATOM 10199 C C . ASP C 1 403 ? -33.360 -38.711 55.265 1.00 63.72 403 ASP C C 1
ATOM 10200 O O . ASP C 1 403 ? -34.069 -39.293 54.421 1.00 64.03 403 ASP C O 1
ATOM 10205 N N . TRP C 1 404 ? -33.564 -37.459 55.687 1.00 62.36 404 TRP C N 1
ATOM 10206 C CA . TRP C 1 404 ? -34.634 -36.579 55.149 1.00 61.41 404 TRP C CA 1
ATOM 10207 C C . TRP C 1 404 ? -34.338 -36.244 53.683 1.00 61.89 404 TRP C C 1
ATOM 10208 O O . TRP C 1 404 ? -35.276 -36.314 52.864 1.00 61.77 404 TRP C O 1
ATOM 10219 N N . LEU C 1 405 ? -33.087 -35.888 53.371 1.00 62.50 405 LEU C N 1
ATOM 10220 C CA . LEU C 1 405 ? -32.671 -35.417 52.022 1.00 63.15 405 LEU C CA 1
ATOM 10221 C C . LEU C 1 405 ? -32.758 -36.572 51.015 1.00 63.71 405 LEU C C 1
ATOM 10222 O O . LEU C 1 405 ? -33.322 -36.349 49.926 1.00 63.65 405 LEU C O 1
ATOM 10227 N N . ILE C 1 406 ? -32.231 -37.753 51.357 1.00 64.38 406 ILE C N 1
ATOM 10228 C CA . ILE C 1 406 ? -32.317 -38.972 50.495 1.00 65.08 406 ILE C CA 1
ATOM 10229 C C . ILE C 1 406 ? -33.791 -39.208 50.152 1.00 65.50 406 ILE C C 1
ATOM 10230 O O . ILE C 1 406 ? -34.093 -39.412 48.959 1.00 65.63 406 ILE C O 1
ATOM 10235 N N . ASN C 1 407 ? -34.666 -39.188 51.164 1.00 65.90 407 ASN C N 1
ATOM 10236 C CA . ASN C 1 407 ? -36.136 -39.365 51.013 1.00 66.43 407 ASN C CA 1
ATOM 10237 C C . ASN C 1 407 ? -36.656 -38.371 49.967 1.00 67.17 407 ASN C C 1
ATOM 10238 O O . ASN C 1 407 ? -37.433 -38.790 49.087 1.00 67.13 407 ASN C O 1
ATOM 10243 N N . LEU C 1 408 ? -36.239 -37.109 50.072 1.00 67.90 408 LEU C N 1
ATOM 10244 C CA . LEU C 1 408 ? -36.697 -35.995 49.199 1.00 68.48 408 LEU C CA 1
ATOM 10245 C C . LEU C 1 408 ? -36.337 -36.310 47.746 1.00 69.16 408 LEU C C 1
ATOM 10246 O O . LEU C 1 408 ? -37.141 -35.993 46.847 1.00 69.01 408 LEU C O 1
ATOM 10251 N N . ARG C 1 409 ? -35.165 -36.915 47.543 1.00 69.89 409 ARG C N 1
ATOM 10252 C CA . ARG C 1 409 ? -34.610 -37.271 46.211 1.00 70.79 409 ARG C CA 1
ATOM 10253 C C . ARG C 1 409 ? -35.472 -38.374 45.585 1.00 71.32 409 ARG C C 1
ATOM 10254 O O . ARG C 1 409 ? -35.762 -38.270 44.376 1.00 71.73 409 ARG C O 1
ATOM 10262 N N . MET C 1 410 ? -35.888 -39.359 46.382 1.00 71.58 410 MET C N 1
ATOM 10263 C CA . MET C 1 410 ? -36.720 -40.487 45.884 1.00 71.96 410 MET C CA 1
ATOM 10264 C C . MET C 1 410 ? -38.091 -39.987 45.414 1.00 71.40 410 MET C C 1
ATOM 10265 O O . MET C 1 410 ? -38.546 -40.431 44.354 1.00 71.22 410 MET C O 1
ATOM 10270 N N . GLN C 1 411 ? -38.695 -39.068 46.165 1.00 71.09 411 GLN C N 1
ATOM 10271 C CA . GLN C 1 411 ? -40.051 -38.533 45.867 1.00 71.02 411 GLN C CA 1
ATOM 10272 C C . GLN C 1 411 ? -39.985 -37.602 44.652 1.00 70.23 411 GLN C C 1
ATOM 10273 O O . GLN C 1 411 ? -40.934 -37.629 43.844 1.00 70.17 411 GLN C O 1
ATOM 10279 N N . TYR C 1 412 ? -38.911 -36.818 44.526 1.00 69.26 412 TYR C N 1
ATOM 10280 C CA . TYR C 1 412 ? -38.686 -35.894 43.384 1.00 68.59 412 TYR C CA 1
ATOM 10281 C C . TYR C 1 412 ? -38.326 -36.706 42.136 1.00 68.71 412 TYR C C 1
ATOM 10282 O O . TYR C 1 412 ? -38.631 -36.251 41.015 1.00 69.04 412 TYR C O 1
ATOM 10291 N N . THR C 1 413 ? -37.705 -37.874 42.327 1.00 68.52 413 THR C N 1
ATOM 10292 C CA . THR C 1 413 ? -37.429 -38.869 41.256 1.00 68.34 413 THR C CA 1
ATOM 10293 C C . THR C 1 413 ? -38.758 -39.317 40.640 1.00 68.73 413 THR C C 1
ATOM 10294 O O . THR C 1 413 ? -38.878 -39.274 39.399 1.00 68.64 413 THR C O 1
ATOM 10298 N N . GLY C 1 414 ? -39.709 -39.730 41.484 1.00 69.06 414 GLY C N 1
ATOM 10299 C CA . GLY C 1 414 ? -41.056 -40.168 41.072 1.00 69.85 414 GLY C CA 1
ATOM 10300 C C . GLY C 1 414 ? -41.742 -39.123 40.210 1.00 70.65 414 GLY C C 1
ATOM 10301 O O . GLY C 1 414 ? -42.231 -39.484 39.121 1.00 70.72 414 GLY C O 1
ATOM 10302 N N . ARG C 1 415 ? -41.769 -37.872 40.680 1.00 72.15 415 ARG C N 1
ATOM 10303 C CA . ARG C 1 415 ? -42.462 -36.731 40.023 1.00 72.97 415 ARG C CA 1
ATOM 10304 C C . ARG C 1 415 ? -41.806 -36.440 38.667 1.00 73.29 415 ARG C C 1
ATOM 10305 O O . ARG C 1 415 ? -42.550 -36.224 37.690 1.00 73.30 415 ARG C O 1
ATOM 10313 N N . ARG C 1 416 ? -40.470 -36.438 38.612 1.00 73.85 416 ARG C N 1
ATOM 10314 C CA . ARG C 1 416 ? -39.679 -36.254 37.364 1.00 74.42 416 ARG C CA 1
ATOM 10315 C C . ARG C 1 416 ? -40.151 -37.273 36.321 1.00 75.25 416 ARG C C 1
ATOM 10316 O O . ARG C 1 416 ? -40.428 -36.865 35.175 1.00 75.29 416 ARG C O 1
ATOM 10324 N N . ASP C 1 417 ? -40.237 -38.546 36.719 1.00 75.79 417 ASP C N 1
ATOM 10325 C CA . ASP C 1 417 ? -40.610 -39.690 35.845 1.00 76.01 417 ASP C CA 1
ATOM 10326 C C . ASP C 1 417 ? -42.017 -39.460 35.280 1.00 75.87 417 ASP C C 1
ATOM 10327 O O . ASP C 1 417 ? -42.203 -39.675 34.065 1.00 76.01 417 ASP C O 1
ATOM 10332 N N . ALA C 1 418 ? -42.961 -39.034 36.127 1.00 75.51 418 ALA C N 1
ATOM 10333 C CA . ALA C 1 418 ? -44.384 -38.807 35.776 1.00 75.38 418 ALA C CA 1
ATOM 10334 C C . ALA C 1 418 ? -44.492 -37.766 34.655 1.00 75.07 418 ALA C C 1
ATOM 10335 O O . ALA C 1 418 ? -45.370 -37.928 33.785 1.00 75.04 418 ALA C O 1
ATOM 10337 N N . ILE C 1 419 ? -43.629 -36.745 34.675 1.00 74.23 419 ILE C N 1
ATOM 10338 C CA . ILE C 1 419 ? -43.674 -35.582 33.738 1.00 73.76 419 ILE C CA 1
ATOM 10339 C C . ILE C 1 419 ? -43.071 -35.994 32.389 1.00 73.35 419 ILE C C 1
ATOM 10340 O O . ILE C 1 419 ? -43.628 -35.591 31.349 1.00 73.24 419 ILE C O 1
ATOM 10342 N N . VAL C 1 420 ? -41.980 -36.765 32.412 1.00 73.14 420 VAL C N 1
ATOM 10343 C CA . VAL C 1 420 ? -41.219 -37.180 31.194 1.00 73.09 420 VAL C CA 1
ATOM 10344 C C . VAL C 1 420 ? -41.975 -38.320 30.500 1.00 73.54 420 VAL C C 1
ATOM 10345 O O . VAL C 1 420 ? -42.083 -38.278 29.258 1.00 72.91 420 VAL C O 1
ATOM 10349 N N . ASN C 1 421 ? -42.479 -39.293 31.267 1.00 74.29 421 ASN C N 1
ATOM 10350 C CA . ASN C 1 421 ? -43.368 -40.373 30.759 1.00 74.78 421 ASN C CA 1
ATOM 10351 C C . ASN C 1 421 ? -44.512 -39.734 29.963 1.00 75.93 421 ASN C C 1
ATOM 10352 O O . ASN C 1 421 ? -44.744 -40.160 28.814 1.00 76.24 421 ASN C O 1
ATOM 10357 N N . ALA C 1 422 ? -45.190 -38.750 30.563 1.00 77.40 422 ALA C N 1
ATOM 10358 C CA . ALA C 1 422 ? -46.351 -38.029 29.990 1.00 78.19 422 ALA C CA 1
ATOM 10359 C C . ALA C 1 422 ? -45.980 -37.458 28.617 1.00 79.47 422 ALA C C 1
ATOM 10360 O O . ALA C 1 422 ? -46.649 -37.816 27.628 1.00 80.18 422 ALA C O 1
ATOM 10362 N N . CYS C 1 423 ? -44.958 -36.597 28.569 1.00 80.80 423 CYS C N 1
ATOM 10363 C CA . CYS C 1 423 ? -44.429 -35.968 27.329 1.00 81.67 423 CYS C CA 1
ATOM 10364 C C . CYS C 1 423 ? -44.259 -37.034 26.242 1.00 82.85 423 CYS C C 1
ATOM 10365 O O . CYS C 1 423 ? -44.825 -36.853 25.146 1.00 82.44 423 CYS C O 1
ATOM 10368 N N . GLU C 1 424 ? -43.507 -38.097 26.547 1.00 84.79 424 GLU C N 1
ATOM 10369 C CA . GLU C 1 424 ? -43.185 -39.196 25.603 1.00 86.82 424 GLU C CA 1
ATOM 10370 C C . GLU C 1 424 ? -44.480 -39.865 25.128 1.00 88.80 424 GLU C C 1
ATOM 10371 O O . GLU C 1 424 ? -44.439 -40.541 24.081 1.00 89.33 424 GLU C O 1
ATOM 10374 N N . LYS C 1 425 ? -45.583 -39.677 25.861 1.00 91.13 425 LYS C N 1
ATOM 10375 C CA . LYS C 1 425 ? -46.867 -40.394 25.629 1.00 92.77 425 LYS C CA 1
ATOM 10376 C C . LYS C 1 425 ? -47.848 -39.512 24.843 1.00 93.42 425 LYS C C 1
ATOM 10377 O O . LYS C 1 425 ? -48.567 -40.068 23.990 1.00 93.61 425 LYS C O 1
ATOM 10383 N N . TYR C 1 426 ? -47.888 -38.202 25.114 1.00 94.13 426 TYR C N 1
ATOM 10384 C CA . TYR C 1 426 ? -48.931 -37.279 24.586 1.00 94.79 426 TYR C CA 1
ATOM 10385 C C . TYR C 1 426 ? -48.343 -36.277 23.582 1.00 93.87 426 TYR C C 1
ATOM 10386 O O . TYR C 1 426 ? -49.100 -35.824 22.702 1.00 94.28 426 TYR C O 1
ATOM 10395 N N . LEU C 1 427 ? -47.054 -35.938 23.701 1.00 92.56 427 LEU C N 1
ATOM 10396 C CA . LEU C 1 427 ? -46.399 -34.854 22.914 1.00 91.39 427 LEU C CA 1
ATOM 10397 C C . LEU C 1 427 ? -46.224 -35.277 21.457 1.00 90.09 427 LEU C C 1
ATOM 10398 O O . LEU C 1 427 ? -45.835 -36.409 21.177 1.00 89.89 427 LEU C O 1
ATOM 10400 N N . PRO C 1 428 ? -46.511 -34.377 20.486 1.00 88.60 428 PRO C N 1
ATOM 10401 C CA . PRO C 1 428 ? -46.163 -34.603 19.083 1.00 87.84 428 PRO C CA 1
ATOM 10402 C C . PRO C 1 428 ? -44.731 -34.142 18.766 1.00 86.51 428 PRO C C 1
ATOM 10403 O O . PRO C 1 428 ? -44.449 -32.974 18.967 1.00 85.69 428 PRO C O 1
ATOM 10407 N N . LYS C 1 429 ? -43.872 -35.050 18.285 1.00 85.33 429 LYS C N 1
ATOM 10408 C CA . LYS C 1 429 ? -42.424 -34.787 18.041 1.00 84.91 429 LYS C CA 1
ATOM 10409 C C . LYS C 1 429 ? -42.193 -34.347 16.592 1.00 84.39 429 LYS C C 1
ATOM 10410 O O . LYS C 1 429 ? -41.428 -33.373 16.430 1.00 84.19 429 LYS C O 1
ATOM 10412 N N . TRP C 1 434 ? -38.360 -31.633 26.268 1.00 59.57 434 TRP C N 1
ATOM 10413 C CA . TRP C 1 434 ? -37.508 -32.251 25.217 1.00 60.05 434 TRP C CA 1
ATOM 10414 C C . TRP C 1 434 ? -36.417 -33.109 25.867 1.00 61.11 434 TRP C C 1
ATOM 10415 O O . TRP C 1 434 ? -36.261 -34.272 25.444 1.00 61.16 434 TRP C O 1
ATOM 10417 N N . ASN C 1 435 ? -35.688 -32.562 26.845 1.00 62.77 435 ASN C N 1
ATOM 10418 C CA . ASN C 1 435 ? -34.643 -33.302 27.602 1.00 64.34 435 ASN C CA 1
ATOM 10419 C C . ASN C 1 435 ? -35.172 -33.623 28.997 1.00 66.19 435 ASN C C 1
ATOM 10420 O O . ASN C 1 435 ? -35.662 -32.741 29.698 1.00 66.34 435 ASN C O 1
ATOM 10425 N N . PRO C 1 436 ? -35.069 -34.894 29.448 1.00 68.50 436 PRO C N 1
ATOM 10426 C CA . PRO C 1 436 ? -35.502 -35.273 30.793 1.00 69.74 436 PRO C CA 1
ATOM 10427 C C . PRO C 1 436 ? -34.477 -34.736 31.798 1.00 70.85 436 PRO C C 1
ATOM 10428 O O . PRO C 1 436 ? -33.276 -34.898 31.599 1.00 71.18 436 PRO C O 1
ATOM 10432 N N . PRO C 1 437 ? -34.920 -34.079 32.898 1.00 71.79 437 PRO C N 1
ATOM 10433 C CA . PRO C 1 437 ? -34.045 -33.452 33.907 1.00 71.87 437 PRO C CA 1
ATOM 10434 C C . PRO C 1 437 ? -33.298 -34.419 34.844 1.00 71.54 437 PRO C C 1
ATOM 10435 O O . PRO C 1 437 ? -33.836 -35.471 35.138 1.00 71.25 437 PRO C O 1
ATOM 10439 N N . ALA C 1 438 ? -32.094 -34.034 35.294 1.00 71.25 438 ALA C N 1
ATOM 10440 C CA . ALA C 1 438 ? -31.217 -34.820 36.197 1.00 70.73 438 ALA C CA 1
ATOM 10441 C C . ALA C 1 438 ? -31.257 -34.223 37.608 1.00 69.86 438 ALA C C 1
ATOM 10442 O O . ALA C 1 438 ? -30.751 -34.877 38.542 1.00 69.74 438 ALA C O 1
ATOM 10444 N N . ALA C 1 439 ? -31.812 -33.015 37.731 1.00 68.78 439 ALA C N 1
ATOM 10445 C CA . ALA C 1 439 ? -31.920 -32.323 39.034 1.00 68.03 439 ALA C CA 1
ATOM 10446 C C . ALA C 1 439 ? -33.014 -31.256 38.961 1.00 67.16 439 ALA C C 1
ATOM 10447 O O . ALA C 1 439 ? -33.449 -30.942 37.844 1.00 66.95 439 ALA C O 1
ATOM 10449 N N . GLY C 1 440 ? -33.455 -30.752 40.117 1.00 65.97 440 GLY C N 1
ATOM 10450 C CA . GLY C 1 440 ? -34.448 -29.663 40.161 1.00 65.24 440 GLY C CA 1
ATOM 10451 C C . GLY C 1 440 ? -35.890 -30.129 40.112 1.00 64.60 440 GLY C C 1
ATOM 10452 O O . GLY C 1 440 ? -36.135 -31.332 40.254 1.00 63.97 440 GLY C O 1
ATOM 10453 N N . MET C 1 441 ? -36.805 -29.167 39.972 1.00 64.51 441 MET C N 1
ATOM 10454 C CA . MET C 1 441 ? -38.270 -29.403 39.906 1.00 64.52 441 MET C CA 1
ATOM 10455 C C . MET C 1 441 ? -38.847 -28.871 38.586 1.00 63.34 441 MET C C 1
ATOM 10456 O O . MET C 1 441 ? -40.078 -28.720 38.519 1.00 62.91 441 MET C O 1
ATOM 10461 N N . PHE C 1 442 ? -38.011 -28.610 37.576 1.00 61.79 442 PHE C N 1
ATOM 10462 C CA . PHE C 1 442 ? -38.525 -28.008 36.315 1.00 60.54 442 PHE C CA 1
ATOM 10463 C C . PHE C 1 442 ? -38.204 -28.843 35.072 1.00 58.30 442 PHE C C 1
ATOM 10464 O O . PHE C 1 442 ? -37.061 -29.296 34.917 1.00 58.03 442 PHE C O 1
ATOM 10472 N N . HIS C 1 443 ? -39.210 -28.989 34.202 1.00 55.57 443 HIS C N 1
ATOM 10473 C CA . HIS C 1 443 ? -39.096 -29.680 32.896 1.00 52.94 443 HIS C CA 1
ATOM 10474 C C . HIS C 1 443 ? -39.163 -28.638 31.784 1.00 49.03 443 HIS C C 1
ATOM 10475 O O . HIS C 1 443 ? -40.086 -27.800 31.810 1.00 49.09 443 HIS C O 1
ATOM 10482 N N . TRP C 1 444 ? -38.244 -28.674 30.819 1.00 46.54 444 TRP C N 1
ATOM 10483 C CA . TRP C 1 444 ? -38.100 -27.642 29.751 1.00 44.41 444 TRP C CA 1
ATOM 10484 C C . TRP C 1 444 ? -38.452 -28.230 28.369 1.00 45.61 444 TRP C C 1
ATOM 10485 O O . TRP C 1 444 ? -37.784 -29.175 27.945 1.00 45.52 444 TRP C O 1
ATOM 10496 N N . ILE C 1 445 ? -39.478 -27.680 27.706 1.00 46.87 445 ILE C N 1
ATOM 10497 C CA . ILE C 1 445 ? -39.993 -28.126 26.377 1.00 48.61 445 ILE C CA 1
ATOM 10498 C C . ILE C 1 445 ? -39.816 -26.988 25.363 1.00 49.83 445 ILE C C 1
ATOM 10499 O O . ILE C 1 445 ? -40.288 -25.869 25.643 1.00 49.89 445 ILE C O 1
ATOM 10502 N N . GLU C 1 446 ? -39.179 -27.263 24.221 1.00 50.99 446 GLU C N 1
ATOM 10503 C CA . GLU C 1 446 ? -38.923 -26.245 23.162 1.00 51.78 446 GLU C CA 1
ATOM 10504 C C . GLU C 1 446 ? -40.159 -26.110 22.260 1.00 52.46 446 GLU C C 1
ATOM 10505 O O . GLU C 1 446 ? -40.520 -27.108 21.615 1.00 53.04 446 GLU C O 1
ATOM 10507 N N . ILE C 1 464 ? -46.689 -15.820 18.543 1.00 86.13 464 ILE C N 1
ATOM 10508 C CA . ILE C 1 464 ? -46.718 -17.302 18.380 1.00 86.43 464 ILE C CA 1
ATOM 10509 C C . ILE C 1 464 ? -46.660 -17.954 19.767 1.00 87.11 464 ILE C C 1
ATOM 10510 O O . ILE C 1 464 ? -47.664 -18.574 20.170 1.00 87.12 464 ILE C O 1
ATOM 10515 N N . GLU C 1 465 ? -45.525 -17.816 20.459 1.00 88.08 465 GLU C N 1
ATOM 10516 C CA . GLU C 1 465 ? -45.315 -18.333 21.838 1.00 89.11 465 GLU C CA 1
ATOM 10517 C C . GLU C 1 465 ? -46.464 -17.864 22.732 1.00 89.98 465 GLU C C 1
ATOM 10518 O O . GLU C 1 465 ? -47.131 -18.725 23.341 1.00 90.28 465 GLU C O 1
ATOM 10520 N N . GLU C 1 466 ? -46.683 -16.547 22.796 1.00 90.79 466 GLU C N 1
ATOM 10521 C CA . GLU C 1 466 ? -47.675 -15.895 23.693 1.00 91.19 466 GLU C CA 1
ATOM 10522 C C . GLU C 1 466 ? -49.099 -16.233 23.232 1.00 91.37 466 GLU C C 1
ATOM 10523 O O . GLU C 1 466 ? -50.045 -15.929 23.986 1.00 91.95 466 GLU C O 1
ATOM 10526 N N . ALA C 1 467 ? -49.249 -16.844 22.052 1.00 90.92 467 ALA C N 1
ATOM 10527 C CA . ALA C 1 467 ? -50.518 -17.449 21.579 1.00 90.40 467 ALA C CA 1
ATOM 10528 C C . ALA C 1 467 ? -50.608 -18.880 22.119 1.00 90.09 467 ALA C C 1
ATOM 10529 O O . ALA C 1 467 ? -51.635 -19.223 22.740 1.00 90.37 467 ALA C O 1
ATOM 10531 N N . VAL C 1 468 ? -49.555 -19.671 21.888 1.00 89.15 468 VAL C N 1
ATOM 10532 C CA . VAL C 1 468 ? -49.432 -21.096 22.317 1.00 88.41 468 VAL C CA 1
ATOM 10533 C C . VAL C 1 468 ? -49.732 -21.191 23.819 1.00 88.25 468 VAL C C 1
ATOM 10534 O O . VAL C 1 468 ? -50.156 -22.275 24.268 1.00 87.73 468 VAL C O 1
ATOM 10538 N N . PHE C 1 469 ? -49.520 -20.096 24.558 1.00 88.65 469 PHE C N 1
ATOM 10539 C CA . PHE C 1 469 ? -49.787 -19.990 26.017 1.00 89.20 469 PHE C CA 1
ATOM 10540 C C . PHE C 1 469 ? -51.300 -19.982 26.257 1.00 90.00 469 PHE C C 1
ATOM 10541 O O . PHE C 1 469 ? -51.770 -20.691 27.169 1.00 90.30 469 PHE C O 1
ATOM 10543 N N . HIS C 1 470 ? -52.031 -19.197 25.459 1.00 90.97 470 HIS C N 1
ATOM 10544 C CA . HIS C 1 470 ? -53.506 -19.027 25.551 1.00 91.29 470 HIS C CA 1
ATOM 10545 C C . HIS C 1 470 ? -54.207 -20.227 24.902 1.00 91.81 470 HIS C C 1
ATOM 10546 O O . HIS C 1 470 ? -55.313 -20.576 25.361 1.00 91.80 470 HIS C O 1
ATOM 10553 N N . ALA C 1 471 ? -53.584 -20.834 23.888 1.00 92.45 471 ALA C N 1
ATOM 10554 C CA . ALA C 1 471 ? -54.016 -22.108 23.266 1.00 92.99 471 ALA C CA 1
ATOM 10555 C C . ALA C 1 471 ? -54.044 -23.198 24.344 1.00 93.68 471 ALA C C 1
ATOM 10556 O O . ALA C 1 471 ? -55.005 -23.993 24.366 1.00 94.02 471 ALA C O 1
ATOM 10558 N N . ALA C 1 472 ? -53.028 -23.210 25.214 1.00 94.47 472 ALA C N 1
ATOM 10559 C CA . ALA C 1 472 ? -52.848 -24.183 26.317 1.00 94.99 472 ALA C CA 1
ATOM 10560 C C . ALA C 1 472 ? -53.843 -23.890 27.444 1.00 95.52 472 ALA C C 1
ATOM 10561 O O . ALA C 1 472 ? -54.411 -24.854 27.996 1.00 95.47 472 ALA C O 1
ATOM 10563 N N . VAL C 1 473 ? -54.035 -22.610 27.779 1.00 96.38 473 VAL C N 1
ATOM 10564 C CA . VAL C 1 473 ? -55.007 -22.145 28.815 1.00 97.10 473 VAL C CA 1
ATOM 10565 C C . VAL C 1 473 ? -56.423 -22.493 28.344 1.00 97.28 473 VAL C C 1
ATOM 10566 O O . VAL C 1 473 ? -57.240 -22.907 29.192 1.00 97.10 473 VAL C O 1
ATOM 10570 N N . ASN C 1 474 ? -56.691 -22.329 27.044 1.00 97.06 474 ASN C N 1
ATOM 10571 C CA . ASN C 1 474 ? -57.983 -22.688 26.400 1.00 96.67 474 ASN C CA 1
ATOM 10572 C C . ASN C 1 474 ? -58.315 -24.145 26.744 1.00 96.18 474 ASN C C 1
ATOM 10573 O O . ASN C 1 474 ? -59.466 -24.416 27.144 1.00 96.07 474 ASN C O 1
ATOM 10575 N N . ASN C 1 475 ? -57.325 -25.036 26.610 1.00 95.72 475 ASN C N 1
ATOM 10576 C CA . ASN C 1 475 ? -57.465 -26.501 26.829 1.00 95.10 475 ASN C CA 1
ATOM 10577 C C . ASN C 1 475 ? -57.328 -26.805 28.326 1.00 94.57 475 ASN C C 1
ATOM 10578 O O . ASN C 1 475 ? -57.457 -27.988 28.701 1.00 94.67 475 ASN C O 1
ATOM 10580 N N . GLY C 1 476 ? -57.065 -25.778 29.144 1.00 93.63 476 GLY C N 1
ATOM 10581 C CA . GLY C 1 476 ? -57.235 -25.831 30.610 1.00 93.01 476 GLY C CA 1
ATOM 10582 C C . GLY C 1 476 ? -55.939 -26.068 31.371 1.00 92.48 476 GLY C C 1
ATOM 10583 O O . GLY C 1 476 ? -56.022 -26.328 32.590 1.00 92.65 476 GLY C O 1
ATOM 10584 N N . VAL C 1 477 ? -54.783 -25.991 30.703 1.00 91.58 477 VAL C N 1
ATOM 10585 C CA . VAL C 1 477 ? -53.447 -26.210 31.337 1.00 90.41 477 VAL C CA 1
ATOM 10586 C C . VAL C 1 477 ? -52.673 -24.886 31.349 1.00 88.85 477 VAL C C 1
ATOM 10587 O O . VAL C 1 477 ? -52.924 -24.047 30.463 1.00 88.77 477 VAL C O 1
ATOM 10591 N N . LEU C 1 478 ? -51.773 -24.712 32.323 1.00 86.88 478 LEU C N 1
ATOM 10592 C CA . LEU C 1 478 ? -50.979 -23.470 32.526 1.00 85.04 478 LEU C CA 1
ATOM 10593 C C . LEU C 1 478 ? -49.493 -23.818 32.675 1.00 83.29 478 LEU C C 1
ATOM 10594 O O . LEU C 1 478 ? -49.108 -24.319 33.751 1.00 82.54 478 LEU C O 1
ATOM 10596 N N . VAL C 1 479 ? -48.698 -23.560 31.630 1.00 81.61 479 VAL C N 1
ATOM 10597 C CA . VAL C 1 479 ? -47.209 -23.680 31.645 1.00 80.23 479 VAL C CA 1
ATOM 10598 C C . VAL C 1 479 ? -46.607 -22.292 31.396 1.00 79.19 479 VAL C C 1
ATOM 10599 O O . VAL C 1 479 ? -47.103 -21.584 30.498 1.00 79.08 479 VAL C O 1
ATOM 10603 N N . SER C 1 480 ? -45.587 -21.922 32.176 1.00 77.95 480 SER C N 1
ATOM 10604 C CA . SER C 1 480 ? -44.890 -20.610 32.121 1.00 77.05 480 SER C CA 1
ATOM 10605 C C . SER C 1 480 ? -44.080 -20.502 30.823 1.00 76.19 480 SER C C 1
ATOM 10606 O O . SER C 1 480 ? -43.462 -21.509 30.425 1.00 75.98 480 SER C O 1
ATOM 10609 N N . ARG C 1 481 ? -44.085 -19.318 30.201 1.00 75.04 481 ARG C N 1
ATOM 10610 C CA . ARG C 1 481 ? -43.491 -19.058 28.861 1.00 73.94 481 ARG C CA 1
ATOM 10611 C C . ARG C 1 481 ? -41.994 -18.759 29.004 1.00 73.13 481 ARG C C 1
ATOM 10612 O O . ARG C 1 481 ? -41.602 -18.171 30.032 1.00 73.35 481 ARG C O 1
ATOM 10615 N N . GLY C 1 482 ? -41.203 -19.145 27.998 1.00 71.92 482 GLY C N 1
ATOM 10616 C CA . GLY C 1 482 ? -39.737 -18.979 27.970 1.00 71.08 482 GLY C CA 1
ATOM 10617 C C . GLY C 1 482 ? -39.327 -17.517 27.988 1.00 70.43 482 GLY C C 1
ATOM 10618 O O . GLY C 1 482 ? -38.279 -17.207 28.588 1.00 69.50 482 GLY C O 1
ATOM 10619 N N . SER C 1 483 ? -40.125 -16.648 27.359 1.00 70.57 483 SER C N 1
ATOM 10620 C CA . SER C 1 483 ? -39.821 -15.208 27.140 1.00 70.71 483 SER C CA 1
ATOM 10621 C C . SER C 1 483 ? -39.609 -14.484 28.476 1.00 70.66 483 SER C C 1
ATOM 10622 O O . SER C 1 483 ? -38.884 -13.470 28.476 1.00 70.68 483 SER C O 1
ATOM 10625 N N . TRP C 1 484 ? -40.206 -14.976 29.568 1.00 70.87 484 TRP C N 1
ATOM 10626 C CA . TRP C 1 484 ? -40.132 -14.329 30.908 1.00 71.12 484 TRP C CA 1
ATOM 10627 C C . TRP C 1 484 ? -38.774 -14.611 31.561 1.00 70.03 484 TRP C C 1
ATOM 10628 O O . TRP C 1 484 ? -38.451 -13.923 32.550 1.00 70.03 484 TRP C O 1
ATOM 10639 N N . PHE C 1 485 ? -38.011 -15.576 31.037 1.00 68.76 485 PHE C N 1
ATOM 10640 C CA . PHE C 1 485 ? -36.730 -16.042 31.634 1.00 67.59 485 PHE C CA 1
ATOM 10641 C C . PHE C 1 485 ? -35.535 -15.599 30.783 1.00 67.28 485 PHE C C 1
ATOM 10642 O O . PHE C 1 485 ? -34.393 -15.936 31.152 1.00 67.23 485 PHE C O 1
ATOM 10650 N N . THR C 1 486 ? -35.782 -14.870 29.692 1.00 66.98 486 THR C N 1
ATOM 10651 C CA . THR C 1 486 ? -34.722 -14.327 28.802 1.00 66.89 486 THR C CA 1
ATOM 10652 C C . THR C 1 486 ? -33.923 -13.273 29.577 1.00 66.88 486 THR C C 1
ATOM 10653 O O . THR C 1 486 ? -34.542 -12.308 30.067 1.00 66.66 486 THR C O 1
ATOM 10656 N N . ALA C 1 487 ? -32.603 -13.463 29.683 1.00 66.76 487 ALA C N 1
ATOM 10657 C CA . ALA C 1 487 ? -31.677 -12.596 30.448 1.00 66.35 487 ALA C CA 1
ATOM 10658 C C . ALA C 1 487 ? -31.853 -11.140 30.002 1.00 66.25 487 ALA C C 1
ATOM 10659 O O . ALA C 1 487 ? -31.498 -10.858 28.839 1.00 66.37 487 ALA C O 1
ATOM 10661 N N . GLY C 1 493 ? -33.903 -17.914 18.700 1.00 69.90 493 GLY C N 1
ATOM 10662 C CA . GLY C 1 493 ? -33.982 -19.378 18.541 1.00 69.80 493 GLY C CA 1
ATOM 10663 C C . GLY C 1 493 ? -35.404 -19.887 18.701 1.00 69.68 493 GLY C C 1
ATOM 10664 O O . GLY C 1 493 ? -36.341 -19.133 18.371 1.00 69.48 493 GLY C O 1
ATOM 10665 N N . ASN C 1 494 ? -35.555 -21.128 19.178 1.00 69.51 494 ASN C N 1
ATOM 10666 C CA . ASN C 1 494 ? -36.865 -21.778 19.457 1.00 69.15 494 ASN C CA 1
ATOM 10667 C C . ASN C 1 494 ? -37.561 -21.047 20.605 1.00 68.66 494 ASN C C 1
ATOM 10668 O O . ASN C 1 494 ? -36.875 -20.306 21.335 1.00 68.80 494 ASN C O 1
ATOM 10673 N N . LEU C 1 495 ? -38.872 -21.255 20.759 1.00 68.19 495 LEU C N 1
ATOM 10674 C CA . LEU C 1 495 ? -39.651 -20.795 21.937 1.00 67.39 495 LEU C CA 1
ATOM 10675 C C . LEU C 1 495 ? -39.746 -21.960 22.924 1.00 66.60 495 LEU C C 1
ATOM 10676 O O . LEU C 1 495 ? -39.941 -23.100 22.459 1.00 66.37 495 LEU C O 1
ATOM 10679 N N . PHE C 1 496 ? -39.602 -21.700 24.224 1.00 65.51 496 PHE C N 1
ATOM 10680 C CA . PHE C 1 496 ? -39.605 -22.772 25.250 1.00 64.66 496 PHE C CA 1
ATOM 10681 C C . PHE C 1 496 ? -40.699 -22.521 26.281 1.00 64.36 496 PHE C C 1
ATOM 10682 O O . PHE C 1 496 ? -41.141 -21.368 26.449 1.00 64.22 496 PHE C O 1
ATOM 10690 N N . PHE C 1 497 ? -41.108 -23.596 26.956 1.00 64.07 497 PHE C N 1
ATOM 10691 C CA . PHE C 1 497 ? -42.128 -23.577 28.031 1.00 64.14 497 PHE C CA 1
ATOM 10692 C C . PHE C 1 497 ? -41.588 -24.339 29.239 1.00 63.26 497 PHE C C 1
ATOM 10693 O O . PHE C 1 497 ? -41.079 -25.464 29.071 1.00 63.51 497 PHE C O 1
ATOM 10701 N N . ARG C 1 498 ? -41.683 -23.725 30.419 1.00 62.06 498 ARG C N 1
ATOM 10702 C CA . ARG C 1 498 ? -41.219 -24.331 31.689 1.00 61.16 498 ARG C CA 1
ATOM 10703 C C . ARG C 1 498 ? -42.416 -24.972 32.390 1.00 60.39 498 ARG C C 1
ATOM 10704 O O . ARG C 1 498 ? -43.419 -24.266 32.613 1.00 60.03 498 ARG C O 1
ATOM 10712 N N . ALA C 1 499 ? -42.312 -26.261 32.717 1.00 59.59 499 ALA C N 1
ATOM 10713 C CA . ALA C 1 499 ? -43.388 -27.028 33.380 1.00 59.19 499 ALA C CA 1
ATOM 10714 C C . ALA C 1 499 ? -42.861 -27.630 34.683 1.00 59.11 499 ALA C C 1
ATOM 10715 O O . ALA C 1 499 ? -42.040 -28.567 34.619 1.00 59.46 499 ALA C O 1
ATOM 10717 N N . THR C 1 500 ? -43.319 -27.096 35.817 1.00 58.70 500 THR C N 1
ATOM 10718 C CA . THR C 1 500 ? -42.985 -27.591 37.177 1.00 58.75 500 THR C CA 1
ATOM 10719 C C . THR C 1 500 ? -43.669 -28.944 37.398 1.00 58.73 500 THR C C 1
ATOM 10720 O O . THR C 1 500 ? -44.818 -29.105 36.942 1.00 58.68 500 THR C O 1
ATOM 10724 N N . PHE C 1 501 ? -42.981 -29.873 38.067 1.00 58.95 501 PHE C N 1
ATOM 10725 C CA . PHE C 1 501 ? -43.524 -31.185 38.509 1.00 59.38 501 PHE C CA 1
ATOM 10726 C C . PHE C 1 501 ? -43.323 -31.330 40.020 1.00 60.98 501 PHE C C 1
ATOM 10727 O O . PHE C 1 501 ? -43.266 -32.473 40.514 1.00 61.04 501 PHE C O 1
ATOM 10735 N N . ALA C 1 502 ? -43.220 -30.200 40.727 1.00 63.08 502 ALA C N 1
ATOM 10736 C CA . ALA C 1 502 ? -42.926 -30.130 42.178 1.00 64.95 502 ALA C CA 1
ATOM 10737 C C . ALA C 1 502 ? -44.208 -30.334 42.995 1.00 66.94 502 ALA C C 1
ATOM 10738 O O . ALA C 1 502 ? -44.160 -31.090 43.984 1.00 67.39 502 ALA C O 1
ATOM 10740 N N . ALA C 1 503 ? -45.305 -29.681 42.598 1.00 69.29 503 ALA C N 1
ATOM 10741 C CA . ALA C 1 503 ? -46.538 -29.525 43.407 1.00 71.33 503 ALA C CA 1
ATOM 10742 C C . ALA C 1 503 ? -47.567 -30.609 43.065 1.00 73.34 503 ALA C C 1
ATOM 10743 O O . ALA C 1 503 ? -47.988 -31.333 43.989 1.00 73.34 503 ALA C O 1
ATOM 10745 N N . ALA C 1 504 ? -47.963 -30.699 41.792 1.00 75.44 504 ALA C N 1
ATOM 10746 C CA . ALA C 1 504 ? -49.128 -31.480 41.309 1.00 77.47 504 ALA C CA 1
ATOM 10747 C C . ALA C 1 504 ? -48.976 -32.962 41.670 1.00 79.42 504 ALA C C 1
ATOM 10748 O O . ALA C 1 504 ? -47.836 -33.405 41.903 1.00 79.36 504 ALA C O 1
ATOM 10750 N N . SER C 1 505 ? -50.099 -33.687 41.714 1.00 82.18 505 SER C N 1
ATOM 10751 C CA . SER C 1 505 ? -50.164 -35.167 41.828 1.00 84.54 505 SER C CA 1
ATOM 10752 C C . SER C 1 505 ? -49.713 -35.791 40.503 1.00 86.47 505 SER C C 1
ATOM 10753 O O . SER C 1 505 ? -49.655 -35.055 39.499 1.00 87.08 505 SER C O 1
ATOM 10756 N N 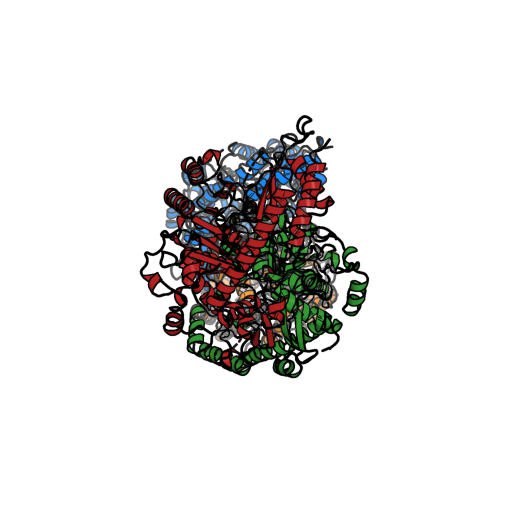. SER C 1 506 ? -49.402 -37.091 40.506 1.00 88.38 506 SER C N 1
ATOM 10757 C CA . SER C 1 506 ? -49.100 -37.890 39.289 1.00 89.65 506 SER C CA 1
ATOM 10758 C C . SER C 1 506 ? -50.269 -37.770 38.306 1.00 90.65 506 SER C C 1
ATOM 10759 O O . SER C 1 506 ? -50.025 -37.417 37.136 1.00 90.95 506 SER C O 1
ATOM 10762 N N . GLU C 1 507 ? -51.486 -38.057 38.780 1.00 91.39 507 GLU C N 1
ATOM 10763 C CA . GLU C 1 507 ? -52.740 -38.014 37.982 1.00 91.83 507 GLU C CA 1
ATOM 10764 C C . GLU C 1 507 ? -52.848 -36.655 37.283 1.00 91.43 507 GLU C C 1
ATOM 10765 O O . GLU C 1 507 ? -52.980 -36.641 36.045 1.00 91.15 507 GLU C O 1
ATOM 10771 N N . ASN C 1 508 ? -52.788 -35.562 38.053 1.00 90.61 508 ASN C N 1
ATOM 10772 C CA . ASN C 1 508 ? -52.956 -34.170 37.555 1.00 89.93 508 ASN C CA 1
ATOM 10773 C C . ASN C 1 508 ? -51.753 -33.789 36.685 1.00 89.28 508 ASN C C 1
ATOM 10774 O O . ASN C 1 508 ? -51.926 -32.955 35.776 1.00 88.99 508 ASN C O 1
ATOM 10779 N N . ILE C 1 509 ? -50.583 -34.374 36.960 1.00 88.71 509 ILE C N 1
ATOM 10780 C CA . ILE C 1 509 ? -49.348 -34.209 36.137 1.00 88.28 509 ILE C CA 1
ATOM 10781 C C . ILE C 1 509 ? -49.634 -34.728 34.723 1.00 87.68 509 ILE C C 1
ATOM 10782 O O . ILE C 1 509 ? -49.448 -33.959 33.761 1.00 87.16 509 ILE C O 1
ATOM 10784 N N . ALA C 1 510 ? -50.081 -35.986 34.617 1.00 87.42 510 ALA C N 1
ATOM 10785 C CA . ALA C 1 510 ? -50.382 -36.684 33.344 1.00 87.43 510 ALA C CA 1
ATOM 10786 C C . ALA C 1 510 ? -51.473 -35.926 32.579 1.00 87.52 510 ALA C C 1
ATOM 10787 O O . ALA C 1 510 ? -51.255 -35.623 31.390 1.00 87.54 510 ALA C O 1
ATOM 10789 N N . GLU C 1 511 ? -52.599 -35.631 33.239 1.00 87.90 511 GLU C N 1
ATOM 10790 C CA . GLU C 1 511 ? -53.791 -34.987 32.624 1.00 88.39 511 GLU C CA 1
ATOM 10791 C C . GLU C 1 511 ? -53.421 -33.589 32.113 1.00 88.58 511 GLU C C 1
ATOM 10792 O O . GLU C 1 511 ? -54.072 -33.126 31.157 1.00 88.67 511 GLU C O 1
ATOM 10798 N N . ALA C 1 512 ? -52.417 -32.946 32.721 1.00 88.88 512 ALA C N 1
ATOM 10799 C CA . ALA C 1 512 ? -51.964 -31.575 32.380 1.00 89.11 512 ALA C CA 1
ATOM 10800 C C . ALA C 1 512 ? -51.120 -31.606 31.103 1.00 89.28 512 ALA C C 1
ATOM 10801 O O . ALA C 1 512 ? -51.301 -30.710 30.255 1.00 88.52 512 ALA C O 1
ATOM 10803 N N . ILE C 1 513 ? -50.231 -32.597 30.980 1.00 90.15 513 ILE C N 1
ATOM 10804 C CA . ILE C 1 513 ? -49.318 -32.780 29.811 1.00 91.10 513 ILE C CA 1
ATOM 10805 C C . ILE C 1 513 ? -50.159 -33.148 28.583 1.00 92.07 513 ILE C C 1
ATOM 10806 O O . ILE C 1 513 ? -49.846 -32.652 27.483 1.00 91.46 513 ILE C O 1
ATOM 10808 N N . ALA C 1 514 ? -51.185 -33.984 28.775 1.00 93.47 514 ALA C N 1
ATOM 10809 C CA . ALA C 1 514 ? -52.149 -34.404 27.731 1.00 94.33 514 ALA C CA 1
ATOM 10810 C C . ALA C 1 514 ? -52.832 -33.166 27.136 1.00 95.34 514 ALA C C 1
ATOM 10811 O O . ALA C 1 514 ? -52.854 -33.042 25.896 1.00 95.39 514 ALA C O 1
ATOM 10813 N N . ARG C 1 515 ? -53.367 -32.290 27.994 1.00 96.56 515 ARG C N 1
ATOM 10814 C CA . ARG C 1 515 ? -54.080 -31.044 27.600 1.00 97.71 515 ARG C CA 1
ATOM 10815 C C . ARG C 1 515 ? -53.157 -30.164 26.750 1.00 98.91 515 ARG C C 1
ATOM 10816 O O . ARG C 1 515 ? -53.635 -29.612 25.740 1.00 99.53 515 ARG C O 1
ATOM 10824 N N . PHE C 1 516 ? -51.894 -30.023 27.164 1.00 100.16 516 PHE C N 1
ATOM 10825 C CA . PHE C 1 516 ? -50.840 -29.250 26.454 1.00 101.05 516 PHE C CA 1
ATOM 10826 C C . PHE C 1 516 ? -50.586 -29.890 25.085 1.00 101.13 516 PHE C C 1
ATOM 10827 O O . PHE C 1 516 ? -50.501 -29.156 24.081 1.00 100.85 516 PHE C O 1
ATOM 10835 N N . ALA C 1 517 ? -50.480 -31.222 25.060 1.00 101.14 517 ALA C N 1
ATOM 10836 C CA . ALA C 1 517 ? -50.139 -32.031 23.869 1.00 100.98 517 ALA C CA 1
ATOM 10837 C C . ALA C 1 517 ? -51.219 -31.868 22.792 1.00 100.91 517 ALA C C 1
ATOM 10838 O O . ALA C 1 517 ? -50.850 -31.613 21.629 1.00 100.84 517 ALA C O 1
ATOM 10840 N N . THR C 1 518 ? -52.498 -32.002 23.161 1.00 100.96 518 THR C N 1
ATOM 10841 C CA . THR C 1 518 ? -53.656 -31.916 22.227 1.00 100.86 518 THR C CA 1
ATOM 10842 C C . THR C 1 518 ? -53.769 -30.488 21.681 1.00 100.19 518 THR C C 1
ATOM 10843 O O . THR C 1 518 ? -54.038 -30.339 20.473 1.00 99.99 518 THR C O 1
ATOM 10847 N N . ALA C 1 519 ? -53.579 -29.484 22.543 1.00 99.33 519 ALA C N 1
ATOM 10848 C CA . ALA C 1 519 ? -53.634 -28.045 22.194 1.00 98.71 519 ALA C CA 1
ATOM 10849 C C . ALA C 1 519 ? -52.579 -27.732 21.126 1.00 97.94 519 ALA C C 1
ATOM 10850 O O . ALA C 1 519 ? -52.910 -27.010 20.166 1.00 97.60 519 ALA C O 1
ATOM 10852 N N . LEU C 1 520 ? -51.356 -28.247 21.301 1.00 97.03 520 LEU C N 1
ATOM 10853 C CA . LEU C 1 520 ? -50.234 -28.083 20.337 1.00 96.43 520 LEU C CA 1
ATOM 10854 C C . LEU C 1 520 ? -50.581 -28.816 19.034 1.00 95.77 520 LEU C C 1
ATOM 10855 O O . LEU C 1 520 ? -50.357 -28.230 17.957 1.00 95.08 520 LEU C O 1
ATOM 10860 N N . ARG C 1 521 ? -51.118 -30.038 19.133 1.00 95.42 521 ARG C N 1
ATOM 10861 C CA . ARG C 1 521 ? -51.551 -30.866 17.973 1.00 95.18 521 ARG C CA 1
ATOM 10862 C C . ARG C 1 521 ? -52.465 -30.032 17.068 1.00 96.94 521 ARG C C 1
ATOM 10863 O O . ARG C 1 521 ? -52.260 -30.050 15.839 1.00 97.08 521 ARG C O 1
ATOM 10871 N N . THR C 1 522 ? -53.433 -29.330 17.664 1.00 98.72 522 THR C N 1
ATOM 10872 C CA . THR C 1 522 ? -54.483 -28.549 16.957 1.00 100.25 522 THR C CA 1
ATOM 10873 C C . THR C 1 522 ? -53.854 -27.335 16.264 1.00 101.41 522 THR C C 1
ATOM 10874 O O . THR C 1 522 ? -54.099 -27.155 15.056 1.00 101.63 522 THR C O 1
ATOM 10877 N N . GLU C 1 523 ? -53.093 -26.527 17.012 1.00 102.54 523 GLU C N 1
ATOM 10878 C CA . GLU C 1 523 ? -52.416 -25.300 16.510 1.00 103.28 523 GLU C CA 1
ATOM 10879 C C . GLU C 1 523 ? -51.453 -25.675 15.379 1.00 103.60 523 GLU C C 1
ATOM 10880 O O . GLU C 1 523 ? -51.148 -24.838 14.531 1.00 103.53 523 GLU C O 1
ATOM 10886 N N . PRO D 1 16 ? -66.828 6.599 61.711 1.00 87.23 16 PRO D N 1
ATOM 10887 C CA . PRO D 1 16 ? -65.623 5.956 62.247 1.00 86.95 16 PRO D CA 1
ATOM 10888 C C . PRO D 1 16 ? -65.820 4.483 62.645 1.00 86.38 16 PRO D C 1
ATOM 10889 O O . PRO D 1 16 ? -66.905 4.129 63.071 1.00 86.53 16 PRO D O 1
ATOM 10893 N N . LEU D 1 17 ? -64.760 3.677 62.506 1.00 85.60 17 LEU D N 1
ATOM 10894 C CA . LEU D 1 17 ? -64.730 2.228 62.848 1.00 85.19 17 LEU D CA 1
ATOM 10895 C C . LEU D 1 17 ? -64.462 2.077 64.350 1.00 84.74 17 LEU D C 1
ATOM 10896 O O . LEU D 1 17 ? -63.609 2.824 64.872 1.00 84.30 17 LEU D O 1
ATOM 10901 N N . THR D 1 18 ? -65.158 1.148 65.015 1.00 84.62 18 THR D N 1
ATOM 10902 C CA . THR D 1 18 ? -64.960 0.802 66.449 1.00 84.90 18 THR D CA 1
ATOM 10903 C C . THR D 1 18 ? -64.945 -0.724 66.604 1.00 84.79 18 THR D C 1
ATOM 10904 O O . THR D 1 18 ? -65.192 -1.419 65.600 1.00 84.52 18 THR D O 1
ATOM 10908 N N . ILE D 1 19 ? -64.670 -1.213 67.818 1.00 84.81 19 ILE D N 1
ATOM 10909 C CA . ILE D 1 19 ? -64.443 -2.659 68.119 1.00 84.84 19 ILE D CA 1
ATOM 10910 C C . ILE D 1 19 ? -65.751 -3.440 67.941 1.00 85.17 19 ILE D C 1
ATOM 10911 O O . ILE D 1 19 ? -65.684 -4.588 67.459 1.00 85.30 19 ILE D O 1
ATOM 10916 N N . ASP D 1 20 ? -66.889 -2.845 68.314 1.00 85.76 20 ASP D N 1
ATOM 10917 C CA . ASP D 1 20 ? -68.221 -3.507 68.275 1.00 86.30 20 ASP D CA 1
ATOM 10918 C C . ASP D 1 20 ? -68.839 -3.315 66.886 1.00 85.97 20 ASP D C 1
ATOM 10919 O O . ASP D 1 20 ? -69.804 -4.037 66.566 1.00 86.48 20 ASP D O 1
ATOM 10924 N N . GLY D 1 21 ? -68.296 -2.383 66.097 1.00 85.50 21 GLY D N 1
ATOM 10925 C CA . GLY D 1 21 ? -68.697 -2.147 64.696 1.00 84.96 21 GLY D CA 1
ATOM 10926 C C . GLY D 1 21 ? -67.792 -2.887 63.725 1.00 84.58 21 GLY D C 1
ATOM 10927 O O . GLY D 1 21 ? -67.831 -2.564 62.521 1.00 84.63 21 GLY D O 1
ATOM 10928 N N . ILE D 1 22 ? -67.013 -3.853 64.225 1.00 84.03 22 ILE D N 1
ATOM 10929 C CA . ILE D 1 22 ? -65.981 -4.593 63.438 1.00 83.58 22 ILE D CA 1
ATOM 10930 C C . ILE D 1 22 ? -66.536 -5.951 62.987 1.00 84.01 22 ILE D C 1
ATOM 10931 O O . ILE D 1 22 ? -66.084 -6.442 61.934 1.00 83.85 22 ILE D O 1
ATOM 10936 N N . ALA D 1 23 ? -67.473 -6.534 63.743 1.00 84.82 23 ALA D N 1
ATOM 10937 C CA . ALA D 1 23 ? -68.192 -7.775 63.366 1.00 85.62 23 ALA D CA 1
ATOM 10938 C C . ALA D 1 23 ? -68.994 -7.505 62.088 1.00 86.45 23 ALA D C 1
ATOM 10939 O O . ALA D 1 23 ? -68.944 -8.336 61.162 1.00 85.93 23 ALA D O 1
ATOM 10941 N N . ASP D 1 24 ? -69.704 -6.374 62.064 1.00 87.61 24 ASP D N 1
ATOM 10942 C CA . ASP D 1 24 ? -70.411 -5.819 60.878 1.00 88.50 24 ASP D CA 1
ATOM 10943 C C . ASP D 1 24 ? -69.529 -5.974 59.634 1.00 88.55 24 ASP D C 1
ATOM 10944 O O . ASP D 1 24 ? -70.013 -6.546 58.638 1.00 88.63 24 ASP D O 1
ATOM 10946 N N . LEU D 1 25 ? -68.286 -5.483 59.697 1.00 88.60 25 LEU D N 1
ATOM 10947 C CA . LEU D 1 25 ? -67.348 -5.404 58.544 1.00 88.34 25 LEU D CA 1
ATOM 10948 C C . LEU D 1 25 ? -67.032 -6.816 58.032 1.00 87.26 25 LEU D C 1
ATOM 10949 O O . LEU D 1 25 ? -67.287 -7.075 56.840 1.00 87.21 25 LEU D O 1
ATOM 10954 N N . ARG D 1 26 ? -66.502 -7.687 58.898 1.00 86.03 26 ARG D N 1
ATOM 10955 C CA . ARG D 1 26 ? -66.036 -9.056 58.537 1.00 85.19 26 ARG D CA 1
ATOM 10956 C C . ARG D 1 26 ? -67.217 -9.900 58.042 1.00 84.51 26 ARG D C 1
ATOM 10957 O O . ARG D 1 26 ? -66.973 -10.873 57.302 1.00 84.28 26 ARG D O 1
ATOM 10965 N N . ALA D 1 27 ? -68.445 -9.543 58.428 1.00 83.90 27 ALA D N 1
ATOM 10966 C CA . ALA D 1 27 ? -69.695 -10.201 57.977 1.00 82.65 27 ALA D CA 1
ATOM 10967 C C . ALA D 1 27 ? -70.093 -9.657 56.600 1.00 81.35 27 ALA D C 1
ATOM 10968 O O . ALA D 1 27 ? -70.382 -10.470 55.699 1.00 80.93 27 ALA D O 1
ATOM 10970 N N . LYS D 1 28 ? -70.099 -8.328 56.455 1.00 79.62 28 LYS D N 1
ATOM 10971 C CA . LYS D 1 28 ? -70.580 -7.607 55.244 1.00 78.65 28 LYS D CA 1
ATOM 10972 C C . LYS D 1 28 ? -69.493 -7.601 54.162 1.00 80.61 28 LYS D C 1
ATOM 10973 O O . LYS D 1 28 ? -69.768 -7.076 53.064 1.00 80.90 28 LYS D O 1
ATOM 10975 N N . SER D 1 29 ? -68.313 -8.157 54.455 1.00 83.51 29 SER D N 1
ATOM 10976 C CA . SER D 1 29 ? -67.120 -8.111 53.567 1.00 85.02 29 SER D CA 1
ATOM 10977 C C . SER D 1 29 ? -66.920 -9.452 52.852 1.00 86.14 29 SER D C 1
ATOM 10978 O O . SER D 1 29 ? -67.643 -10.416 53.172 1.00 86.11 29 SER D O 1
ATOM 10981 N N . ALA D 1 30 ? -65.959 -9.488 51.923 1.00 87.08 30 ALA D N 1
ATOM 10982 C CA . ALA D 1 30 ? -65.609 -10.654 51.080 1.00 87.54 30 ALA D CA 1
ATOM 10983 C C . ALA D 1 30 ? -65.073 -11.777 51.960 1.00 87.88 30 ALA D C 1
ATOM 10984 O O . ALA D 1 30 ? -64.672 -11.542 53.098 1.00 87.47 30 ALA D O 1
ATOM 10986 N N . PRO D 1 31 ? -65.033 -13.029 51.454 1.00 88.54 31 PRO D N 1
ATOM 10987 C CA . PRO D 1 31 ? -64.432 -14.135 52.192 1.00 89.00 31 PRO D CA 1
ATOM 10988 C C . PRO D 1 31 ? -62.914 -13.947 52.127 1.00 89.54 31 PRO D C 1
ATOM 10989 O O . PRO D 1 31 ? -62.448 -13.477 51.106 1.00 89.88 31 PRO D O 1
ATOM 10993 N N . ILE D 1 32 ? -62.180 -14.291 53.184 1.00 89.84 32 ILE D N 1
ATOM 10994 C CA . ILE D 1 32 ? -60.691 -14.285 53.129 1.00 90.01 32 ILE D CA 1
ATOM 10995 C C . ILE D 1 32 ? -60.269 -15.391 52.169 1.00 89.42 32 ILE D C 1
ATOM 10996 O O . ILE D 1 32 ? -60.787 -16.503 52.236 1.00 89.29 32 ILE D O 1
ATOM 11001 N N . PRO D 1 33 ? -59.329 -15.121 51.236 1.00 88.66 33 PRO D N 1
ATOM 11002 C CA . PRO D 1 33 ? -58.824 -16.159 50.340 1.00 88.15 33 PRO D CA 1
ATOM 11003 C C . PRO D 1 33 ? -57.910 -17.113 51.120 1.00 87.51 33 PRO D C 1
ATOM 11004 O O . PRO D 1 33 ? -56.947 -16.648 51.702 1.00 87.65 33 PRO D O 1
ATOM 11008 N N . THR D 1 34 ? -58.235 -18.408 51.119 1.00 86.87 34 THR D N 1
ATOM 11009 C CA . THR D 1 34 ? -57.578 -19.445 51.959 1.00 86.56 34 THR D CA 1
ATOM 11010 C C . THR D 1 34 ? -56.503 -20.174 51.144 1.00 85.61 34 THR D C 1
ATOM 11011 O O . THR D 1 34 ? -56.096 -21.275 51.563 1.00 85.54 34 THR D O 1
ATOM 11015 N N . GLY D 1 35 ? -56.055 -19.571 50.037 1.00 84.38 35 GLY D N 1
ATOM 11016 C CA . GLY D 1 35 ? -55.079 -20.160 49.098 1.00 83.11 35 GLY D CA 1
ATOM 11017 C C . GLY D 1 35 ? -53.675 -20.200 49.677 1.00 81.70 35 GLY D C 1
ATOM 11018 O O . GLY D 1 35 ? -53.490 -19.718 50.811 1.00 81.46 35 GLY D O 1
ATOM 11019 N N . VAL D 1 36 ? -52.720 -20.748 48.916 1.00 80.03 36 VAL D N 1
ATOM 11020 C CA . VAL D 1 36 ? -51.304 -20.969 49.342 1.00 78.85 36 VAL D CA 1
ATOM 11021 C C . VAL D 1 36 ? -50.578 -19.620 49.415 1.00 77.61 36 VAL D C 1
ATOM 11022 O O . VAL D 1 36 ? -49.842 -19.406 50.391 1.00 77.44 36 VAL D O 1
ATOM 11026 N N . ALA D 1 37 ? -50.774 -18.749 48.422 1.00 75.95 37 ALA D N 1
ATOM 11027 C CA . ALA D 1 37 ? -50.210 -17.379 48.381 1.00 75.13 37 ALA D CA 1
ATOM 11028 C C . ALA D 1 37 ? -51.197 -16.452 47.679 1.00 74.41 37 ALA D C 1
ATOM 11029 O O . ALA D 1 37 ? -50.983 -16.060 46.534 1.00 74.32 37 ALA D O 1
ATOM 11031 N N . PRO D 1 38 ? -52.309 -16.076 48.348 1.00 73.86 38 PRO D N 1
ATOM 11032 C CA . PRO D 1 38 ? -53.361 -15.291 47.708 1.00 73.69 38 PRO D CA 1
ATOM 11033 C C . PRO D 1 38 ? -53.061 -13.786 47.697 1.00 73.48 38 PRO D C 1
ATOM 11034 O O . PRO D 1 38 ? -52.441 -13.304 48.628 1.00 73.50 38 PRO D O 1
ATOM 11038 N N . GLY D 1 39 ? -53.506 -13.096 46.645 1.00 73.41 39 GLY D N 1
ATOM 11039 C CA . GLY D 1 39 ? -53.460 -11.626 46.549 1.00 73.59 39 GLY D CA 1
ATOM 11040 C C . GLY D 1 39 ? -54.474 -10.989 47.481 1.00 73.79 39 GLY D C 1
ATOM 11041 O O . GLY D 1 39 ? -55.591 -11.533 47.598 1.00 73.83 39 GLY D O 1
ATOM 11042 N N . THR D 1 40 ? -54.097 -9.885 48.130 1.00 73.82 40 THR D N 1
ATOM 11043 C CA . THR D 1 40 ? -54.995 -9.038 48.956 1.00 74.18 40 THR D CA 1
ATOM 11044 C C . THR D 1 40 ? -54.461 -7.605 48.986 1.00 73.82 40 THR D C 1
ATOM 11045 O O . THR D 1 40 ? -53.412 -7.342 48.366 1.00 73.70 40 THR D O 1
ATOM 11049 N N . SER D 1 41 ? -55.184 -6.725 49.678 1.00 73.49 41 SER D N 1
ATOM 11050 C CA . SER D 1 41 ? -54.764 -5.348 50.038 1.00 73.58 41 SER D CA 1
ATOM 11051 C C . SER D 1 41 ? -55.495 -4.948 51.321 1.00 73.66 41 SER D C 1
ATOM 11052 O O . SER D 1 41 ? -56.360 -5.725 51.770 1.00 73.18 41 SER D O 1
ATOM 11055 N N . SER D 1 42 ? -55.157 -3.789 51.889 1.00 74.15 42 SER D N 1
ATOM 11056 C CA . SER D 1 42 ? -55.897 -3.169 53.015 1.00 74.39 42 SER D CA 1
ATOM 11057 C C . SER D 1 42 ? -57.344 -2.910 52.574 1.00 74.77 42 SER D C 1
ATOM 11058 O O . SER D 1 42 ? -58.252 -3.042 53.416 1.00 74.59 42 SER D O 1
ATOM 11061 N N . ASP D 1 43 ? -57.536 -2.565 51.296 1.00 75.40 43 ASP D N 1
ATOM 11062 C CA . ASP D 1 43 ? -58.851 -2.205 50.698 1.00 76.23 43 ASP D CA 1
ATOM 11063 C C . ASP D 1 43 ? -59.860 -3.333 50.939 1.00 76.69 43 ASP D C 1
ATOM 11064 O O . ASP D 1 43 ? -61.059 -3.023 51.085 1.00 76.83 43 ASP D O 1
ATOM 11069 N N . MET D 1 44 ? -59.397 -4.588 50.967 1.00 77.19 44 MET D N 1
ATOM 11070 C CA . MET D 1 44 ? -60.259 -5.781 51.185 1.00 77.52 44 MET D CA 1
ATOM 11071 C C . MET D 1 44 ? -60.771 -5.777 52.630 1.00 77.76 44 MET D C 1
ATOM 11072 O O . MET D 1 44 ? -61.796 -6.439 52.889 1.00 77.59 44 MET D O 1
ATOM 11077 N N . PHE D 1 45 ? -60.092 -5.057 53.532 1.00 78.70 45 PHE D N 1
ATOM 11078 C CA . PHE D 1 45 ? -60.344 -5.095 54.997 1.00 79.36 45 PHE D CA 1
ATOM 11079 C C . PHE D 1 45 ? -60.612 -3.694 55.555 1.00 80.19 45 PHE D C 1
ATOM 11080 O O . PHE D 1 45 ? -60.786 -3.576 56.784 1.00 80.09 45 PHE D O 1
ATOM 11088 N N . LYS D 1 46 ? -60.653 -2.671 54.698 1.00 81.13 46 LYS D N 1
ATOM 11089 C CA . LYS D 1 46 ? -60.962 -1.282 55.125 1.00 82.32 46 LYS D CA 1
ATOM 11090 C C . LYS D 1 46 ? -62.481 -1.111 55.213 1.00 84.28 46 LYS D C 1
ATOM 11091 O O . LYS D 1 46 ? -63.196 -1.729 54.400 1.00 84.23 46 LYS D O 1
ATOM 11097 N N . SER D 1 47 ? -62.942 -0.305 56.173 1.00 86.79 47 SER D N 1
ATOM 11098 C CA . SER D 1 47 ? -64.365 0.090 56.334 1.00 88.69 47 SER D CA 1
ATOM 11099 C C . SER D 1 47 ? -64.776 0.941 55.137 1.00 90.82 47 SER D C 1
ATOM 11100 O O . SER D 1 47 ? -63.946 1.634 54.552 1.00 91.15 47 SER D O 1
ATOM 11103 N N . PRO D 1 48 ? -66.063 0.910 54.728 1.00 92.91 48 PRO D N 1
ATOM 11104 C CA . PRO D 1 48 ? -66.531 1.734 53.614 1.00 94.25 48 PRO D CA 1
ATOM 11105 C C . PRO D 1 48 ? -66.281 3.233 53.845 1.00 95.63 48 PRO D C 1
ATOM 11106 O O . PRO D 1 48 ? -65.997 3.933 52.890 1.00 95.87 48 PRO D O 1
ATOM 11110 N N . SER D 1 49 ? -66.390 3.677 55.102 1.00 97.18 49 SER D N 1
ATOM 11111 C CA . SER D 1 49 ? -66.271 5.095 55.537 1.00 98.40 49 SER D CA 1
ATOM 11112 C C . SER D 1 49 ? -65.042 5.756 54.902 1.00 99.68 49 SER D C 1
ATOM 11113 O O . SER D 1 49 ? -65.122 6.956 54.573 1.00 99.19 49 SER D O 1
ATOM 11115 N N . CYS D 1 50 ? -63.951 4.999 54.744 1.00 101.62 50 CYS D N 1
ATOM 11116 C CA . CYS D 1 50 ? -62.613 5.493 54.320 1.00 103.09 50 CYS D CA 1
ATOM 11117 C C . CYS D 1 50 ? -62.669 6.067 52.898 1.00 103.85 50 CYS D C 1
ATOM 11118 O O . CYS D 1 50 ? -62.017 7.103 52.657 1.00 104.30 50 CYS D O 1
ATOM 11121 N N . TYR D 1 51 ? -63.417 5.417 52.001 1.00 104.08 51 TYR D N 1
ATOM 11122 C CA . TYR D 1 51 ? -63.417 5.675 50.535 1.00 103.96 51 TYR D CA 1
ATOM 11123 C C . TYR D 1 51 ? -63.903 7.099 50.229 1.00 101.99 51 TYR D C 1
ATOM 11124 O O . TYR D 1 51 ? -63.410 7.684 49.245 1.00 101.78 51 TYR D O 1
ATOM 11133 N N . THR D 1 52 ? -64.830 7.643 51.027 1.00 99.64 52 THR D N 1
ATOM 11134 C CA . THR D 1 52 ? -65.482 8.959 50.770 1.00 97.60 52 THR D CA 1
ATOM 11135 C C . THR D 1 52 ? -64.570 10.118 51.194 1.00 95.08 52 THR D C 1
ATOM 11136 O O . THR D 1 52 ? -64.929 11.273 50.892 1.00 94.87 52 THR D O 1
ATOM 11140 N N . LYS D 1 53 ? -63.452 9.838 51.871 1.00 92.06 53 LYS D N 1
ATOM 11141 C CA . LYS D 1 53 ? -62.447 10.872 52.240 1.00 89.90 53 LYS D CA 1
ATOM 11142 C C . LYS D 1 53 ? -61.747 11.345 50.970 1.00 88.82 53 LYS D C 1
ATOM 11143 O O . LYS D 1 53 ? -61.772 10.656 49.954 1.00 88.46 53 LYS D O 1
ATOM 11149 N N . PRO D 1 54 ? -61.101 12.534 50.983 1.00 87.73 54 PRO D N 1
ATOM 11150 C CA . PRO D 1 54 ? -60.343 13.000 49.825 1.00 87.28 54 PRO D CA 1
ATOM 11151 C C . PRO D 1 54 ? -59.118 12.102 49.615 1.00 86.88 54 PRO D C 1
ATOM 11152 O O . PRO D 1 54 ? -58.493 11.743 50.597 1.00 87.18 54 PRO D O 1
ATOM 11156 N N . LYS D 1 55 ? -58.813 11.749 48.364 1.00 86.40 55 LYS D N 1
ATOM 11157 C CA . LYS D 1 55 ? -57.660 10.873 48.034 1.00 85.96 55 LYS D CA 1
ATOM 11158 C C . LYS D 1 55 ? -56.367 11.649 48.308 1.00 85.27 55 LYS D C 1
ATOM 11159 O O . LYS D 1 55 ? -56.366 12.882 48.122 1.00 85.26 55 LYS D O 1
ATOM 11161 N N . ALA D 1 56 ? -55.317 10.947 48.742 1.00 84.12 56 ALA D N 1
ATOM 11162 C CA . ALA D 1 56 ? -54.015 11.530 49.139 1.00 83.47 56 ALA D CA 1
ATOM 11163 C C . ALA D 1 56 ? -53.304 12.120 47.918 1.00 82.54 56 ALA D C 1
ATOM 11164 O O . ALA D 1 56 ? -53.671 11.765 46.780 1.00 82.54 56 ALA D O 1
ATOM 11166 N N . LYS D 1 57 ? -52.307 12.975 48.164 1.00 81.44 57 LYS D N 1
ATOM 11167 C CA . LYS D 1 57 ? -51.518 13.678 47.120 1.00 80.39 57 LYS D CA 1
ATOM 11168 C C . LYS D 1 57 ? -50.618 12.683 46.387 1.00 79.18 57 LYS D C 1
ATOM 11169 O O . LYS D 1 57 ? -50.512 11.526 46.838 1.00 78.80 57 LYS D O 1
ATOM 11175 N N . ARG D 1 58 ? -50.006 13.132 45.294 1.00 77.89 58 ARG D N 1
ATOM 11176 C CA . ARG D 1 58 ? -49.090 12.285 44.493 1.00 76.94 58 ARG D CA 1
ATOM 11177 C C . ARG D 1 58 ? -47.662 12.711 44.835 1.00 75.68 58 ARG D C 1
ATOM 11178 O O . ARG D 1 58 ? -47.465 13.893 45.055 1.00 75.64 58 ARG D O 1
ATOM 11186 N N . TRP D 1 59 ? -46.724 11.763 44.835 1.00 74.17 59 TRP D N 1
ATOM 11187 C CA . TRP D 1 59 ? -45.312 11.955 45.258 1.00 73.03 59 TRP D CA 1
ATOM 11188 C C . TRP D 1 59 ? -44.362 11.530 44.141 1.00 72.78 59 TRP D C 1
ATOM 11189 O O . TRP D 1 59 ? -43.154 11.384 44.413 1.00 72.75 59 TRP D O 1
ATOM 11200 N N . ASP D 1 60 ? -44.900 11.328 42.939 1.00 72.47 60 ASP D N 1
ATOM 11201 C CA . ASP D 1 60 ? -44.136 10.873 41.753 1.00 72.40 60 ASP D CA 1
ATOM 11202 C C . ASP D 1 60 ? -42.812 11.642 41.687 1.00 72.09 60 ASP D C 1
ATOM 11203 O O . ASP D 1 60 ? -41.786 11.019 41.346 1.00 72.02 60 ASP D O 1
ATOM 11205 N N . HIS D 1 61 ? -42.832 12.941 42.006 1.00 71.75 61 HIS D N 1
ATOM 11206 C CA . HIS D 1 61 ? -41.665 13.857 41.895 1.00 71.63 61 HIS D CA 1
ATOM 11207 C C . HIS D 1 61 ? -40.591 13.493 42.929 1.00 70.54 61 HIS D C 1
ATOM 11208 O O . HIS D 1 61 ? -39.453 13.981 42.778 1.00 70.59 61 HIS D O 1
ATOM 11215 N N . TYR D 1 62 ? -40.926 12.671 43.931 1.00 69.00 62 TYR D N 1
ATOM 11216 C CA . TYR D 1 62 ? -40.021 12.319 45.059 1.00 67.68 62 TYR D CA 1
ATOM 11217 C C . TYR D 1 62 ? -39.353 10.957 44.829 1.00 67.29 62 TYR D C 1
ATOM 11218 O O . TYR D 1 62 ? -38.193 10.795 45.256 1.00 67.56 62 TYR D O 1
ATOM 11227 N N . LEU D 1 63 ? -40.053 10.008 44.199 1.00 66.64 63 LEU D N 1
ATOM 11228 C CA . LEU D 1 63 ? -39.574 8.608 44.040 1.00 66.32 63 LEU D CA 1
ATOM 11229 C C . LEU D 1 63 ? -38.151 8.619 43.473 1.00 65.75 63 LEU D C 1
ATOM 11230 O O . LEU D 1 63 ? -37.860 9.478 42.617 1.00 65.15 63 LEU D O 1
ATOM 11235 N N . SER D 1 64 ? -37.310 7.689 43.935 1.00 65.50 64 SER D N 1
ATOM 11236 C CA . SER D 1 64 ? -35.930 7.460 43.435 1.00 65.13 64 SER D CA 1
ATOM 11237 C C . SER D 1 64 ? -35.999 6.776 42.066 1.00 64.89 64 SER D C 1
ATOM 11238 O O . SER D 1 64 ? -37.004 6.086 41.802 1.00 64.16 64 SER D O 1
ATOM 11241 N N . GLU D 1 65 ? -34.976 6.971 41.228 1.00 65.35 65 GLU D N 1
ATOM 11242 C CA . GLU D 1 65 ? -34.833 6.286 39.916 1.00 65.84 65 GLU D CA 1
ATOM 11243 C C . GLU D 1 65 ? -34.964 4.776 40.140 1.00 66.39 65 GLU D C 1
ATOM 11244 O O . GLU D 1 65 ? -35.575 4.099 39.289 1.00 66.75 65 GLU D O 1
ATOM 11246 N N . GLU D 1 66 ? -34.413 4.284 41.255 1.00 67.07 66 GLU D N 1
ATOM 11247 C CA . GLU D 1 66 ? -34.437 2.854 41.664 1.00 67.29 66 GLU D CA 1
ATOM 11248 C C . GLU D 1 66 ? -35.889 2.397 41.839 1.00 67.17 66 GLU D C 1
ATOM 11249 O O . GLU D 1 66 ? -36.243 1.330 41.297 1.00 66.89 66 GLU D O 1
ATOM 11255 N N . SER D 1 67 ? -36.689 3.180 42.569 1.00 67.00 67 SER D N 1
ATOM 11256 C CA . SER D 1 67 ? -38.087 2.855 42.959 1.00 67.07 67 SER D CA 1
ATOM 11257 C C . SER D 1 67 ? -39.005 2.926 41.732 1.00 67.16 67 SER D C 1
ATOM 11258 O O . SER D 1 67 ? -39.896 2.061 41.613 1.00 66.64 67 SER D O 1
ATOM 11261 N N . LYS D 1 68 ? -38.792 3.917 40.860 1.00 67.40 68 LYS D N 1
ATOM 11262 C CA . LYS D 1 68 ? -39.576 4.125 39.612 1.00 67.45 68 LYS D CA 1
ATOM 11263 C C . LYS D 1 68 ? -39.388 2.916 38.688 1.00 67.88 68 LYS D C 1
ATOM 11264 O O . LYS D 1 68 ? -40.385 2.468 38.090 1.00 68.49 68 LYS D O 1
ATOM 11267 N N . SER D 1 69 ? -38.152 2.417 38.587 1.00 68.38 69 SER D N 1
ATOM 11268 C CA . SER D 1 69 ? -37.735 1.322 37.672 1.00 69.16 69 SER D CA 1
ATOM 11269 C C . SER D 1 69 ? -38.245 -0.039 38.169 1.00 70.14 69 SER D C 1
ATOM 11270 O O . SER D 1 69 ? -38.184 -1.002 37.380 1.00 69.75 69 SER D O 1
ATOM 11272 N N . ARG D 1 70 ? -38.726 -0.123 39.415 1.00 71.95 70 ARG D N 1
ATOM 11273 C CA . ARG D 1 70 ? -39.178 -1.403 40.031 1.00 73.67 70 ARG D CA 1
ATOM 11274 C C . ARG D 1 70 ? -40.509 -1.827 39.399 1.00 76.06 70 ARG D C 1
ATOM 11275 O O . ARG D 1 70 ? -41.475 -1.042 39.470 1.00 76.39 70 ARG D O 1
ATOM 11283 N N . GLN D 1 71 ? -40.545 -3.024 38.802 1.00 78.88 71 GLN D N 1
ATOM 11284 C CA . GLN D 1 71 ? -41.714 -3.563 38.056 1.00 81.79 71 GLN D CA 1
ATOM 11285 C C . GLN D 1 71 ? -42.191 -4.868 38.706 1.00 84.39 71 GLN D C 1
ATOM 11286 O O . GLN D 1 71 ? -41.361 -5.563 39.326 1.00 84.54 71 GLN D O 1
ATOM 11288 N N . GLN D 1 72 ? -43.484 -5.175 38.557 1.00 87.72 72 GLN D N 1
ATOM 11289 C CA . GLN D 1 72 ? -44.169 -6.349 39.165 1.00 90.45 72 GLN D CA 1
ATOM 11290 C C . GLN D 1 72 ? -43.485 -7.649 38.725 1.00 93.16 72 GLN D C 1
ATOM 11291 O O . GLN D 1 72 ? -43.111 -7.747 37.540 1.00 92.91 72 GLN D O 1
ATOM 11297 N N . SER D 1 73 ? -43.339 -8.601 39.654 1.00 96.94 73 SER D N 1
ATOM 11298 C CA . SER D 1 73 ? -42.877 -9.992 39.404 1.00 100.08 73 SER D CA 1
ATOM 11299 C C . SER D 1 73 ? -43.903 -10.716 38.523 1.00 103.07 73 SER D C 1
ATOM 11300 O O . SER D 1 73 ? -45.108 -10.606 38.819 1.00 103.21 73 SER D O 1
ATOM 11303 N N . THR D 1 74 ? -43.449 -11.433 37.488 1.00 106.74 74 THR D N 1
ATOM 11304 C CA . THR D 1 74 ? -44.290 -12.048 36.422 1.00 109.44 74 THR D CA 1
ATOM 11305 C C . THR D 1 74 ? -44.928 -13.348 36.938 1.00 111.82 74 THR D C 1
ATOM 11306 O O . THR D 1 74 ? -46.020 -13.714 36.442 1.00 112.10 74 THR D O 1
ATOM 11310 N N . LEU D 1 75 ? -44.274 -14.018 37.894 1.00 114.38 75 LEU D N 1
ATOM 11311 C CA . LEU D 1 75 ? -44.790 -15.243 38.564 1.00 116.12 75 LEU D CA 1
ATOM 11312 C C . LEU D 1 75 ? -45.794 -14.830 39.647 1.00 116.85 75 LEU D C 1
ATOM 11313 O O . LEU D 1 75 ? -46.777 -15.575 39.858 1.00 117.09 75 LEU D O 1
ATOM 11318 N N . LYS D 1 76 ? -45.537 -13.689 40.300 1.00 117.47 76 LYS D N 1
ATOM 11319 C CA . LYS D 1 76 ? -46.496 -13.016 41.213 1.00 117.98 76 LYS D CA 1
ATOM 11320 C C . LYS D 1 76 ? -47.636 -12.457 40.356 1.00 118.18 76 LYS D C 1
ATOM 11321 O O . LYS D 1 76 ? -48.715 -12.173 40.912 1.00 118.07 76 LYS D O 1
ATOM 11323 N N . GLY D 1 77 ? -47.386 -12.316 39.049 1.00 118.48 77 GLY D N 1
ATOM 11324 C CA . GLY D 1 77 ? -48.408 -12.002 38.028 1.00 118.74 77 GLY D CA 1
ATOM 11325 C C . GLY D 1 77 ? -49.019 -13.270 37.446 1.00 118.76 77 GLY D C 1
ATOM 11326 O O . GLY D 1 77 ? -49.504 -13.214 36.300 1.00 118.56 77 GLY D O 1
ATOM 11327 N N . ALA D 1 78 ? -49.008 -14.369 38.214 1.00 118.86 78 ALA D N 1
ATOM 11328 C CA . ALA D 1 78 ? -49.502 -15.712 37.815 1.00 118.94 78 ALA D CA 1
ATOM 11329 C C . ALA D 1 78 ? -49.996 -16.484 39.046 1.00 118.70 78 ALA D C 1
ATOM 11330 O O . ALA D 1 78 ? -51.013 -16.055 39.631 1.00 118.49 78 ALA D O 1
ATOM 11332 N N . SER D 1 89 ? -52.224 -26.180 37.135 1.00 81.99 89 SER D N 1
ATOM 11333 C CA . SER D 1 89 ? -51.112 -25.199 37.240 1.00 81.96 89 SER D CA 1
ATOM 11334 C C . SER D 1 89 ? -49.763 -25.924 37.174 1.00 81.42 89 SER D C 1
ATOM 11335 O O . SER D 1 89 ? -49.489 -26.752 38.066 1.00 81.25 89 SER D O 1
ATOM 11338 N N . LEU D 1 90 ? -48.964 -25.618 36.147 1.00 80.80 90 LEU D N 1
ATOM 11339 C CA . LEU D 1 90 ? -47.556 -26.071 35.989 1.00 80.25 90 LEU D CA 1
ATOM 11340 C C . LEU D 1 90 ? -46.647 -24.839 35.963 1.00 79.65 90 LEU D C 1
ATOM 11341 O O . LEU D 1 90 ? -45.496 -24.960 35.499 1.00 79.76 90 LEU D O 1
ATOM 11346 N N . GLY D 1 91 ? -47.161 -23.703 36.442 1.00 79.02 91 GLY D N 1
ATOM 11347 C CA . GLY D 1 91 ? -46.555 -22.370 36.260 1.00 78.68 91 GLY D CA 1
ATOM 11348 C C . GLY D 1 91 ? -45.546 -22.046 37.347 1.00 78.30 91 GLY D C 1
ATOM 11349 O O . GLY D 1 91 ? -44.334 -22.143 37.073 1.00 79.00 91 GLY D O 1
ATOM 11350 N N . GLY D 1 92 ? -46.031 -21.674 38.536 1.00 77.75 92 GLY D N 1
ATOM 11351 C CA . GLY D 1 92 ? -45.200 -21.281 39.691 1.00 76.96 92 GLY D CA 1
ATOM 11352 C C . GLY D 1 92 ? -44.236 -22.384 40.095 1.00 76.18 92 GLY D C 1
ATOM 11353 O O . GLY D 1 92 ? -44.346 -23.495 39.542 1.00 76.13 92 GLY D O 1
ATOM 11354 N N . GLY D 1 93 ? -43.330 -22.087 41.032 1.00 75.63 93 GLY D N 1
ATOM 11355 C CA . GLY D 1 93 ? -42.328 -23.037 41.555 1.00 75.14 93 GLY D CA 1
ATOM 11356 C C . GLY D 1 93 ? -42.589 -23.377 43.013 1.00 74.61 93 GLY D C 1
ATOM 11357 O O . GLY D 1 93 ? -41.609 -23.532 43.769 1.00 74.39 93 GLY D O 1
ATOM 11358 N N . LEU D 1 94 ? -43.867 -23.492 43.389 1.00 74.23 94 LEU D N 1
ATOM 11359 C CA . LEU D 1 94 ? -44.338 -23.753 44.778 1.00 73.97 94 LEU D CA 1
ATOM 11360 C C . LEU D 1 94 ? -44.287 -25.249 45.071 1.00 73.48 94 LEU D C 1
ATOM 11361 O O . LEU D 1 94 ? -45.014 -26.019 44.449 1.00 73.46 94 LEU D O 1
ATOM 11366 N N . PRO D 1 95 ? -43.449 -25.721 46.026 1.00 72.98 95 PRO D N 1
ATOM 11367 C CA . PRO D 1 95 ? -43.437 -27.138 46.393 1.00 73.00 95 PRO D CA 1
ATOM 11368 C C . PRO D 1 95 ? -44.706 -27.553 47.155 1.00 73.28 95 PRO D C 1
ATOM 11369 O O . PRO D 1 95 ? -45.339 -26.698 47.749 1.00 73.10 95 PRO D O 1
ATOM 11373 N N . SER D 1 96 ? -45.043 -28.847 47.110 1.00 73.46 96 SER D N 1
ATOM 11374 C CA . SER D 1 96 ? -46.253 -29.444 47.736 1.00 73.48 96 SER D CA 1
ATOM 11375 C C . SER D 1 96 ? -46.078 -29.495 49.251 1.00 73.67 96 SER D C 1
ATOM 11376 O O . SER D 1 96 ? -45.035 -29.918 49.744 1.00 73.87 96 SER D O 1
ATOM 11379 N N . PRO D 1 97 ? -47.092 -29.065 50.036 1.00 73.49 97 PRO D N 1
ATOM 11380 C CA . PRO D 1 97 ? -46.969 -29.014 51.494 1.00 73.62 97 PRO D CA 1
ATOM 11381 C C . PRO D 1 97 ? -46.551 -30.350 52.132 1.00 73.97 97 PRO D C 1
ATOM 11382 O O . PRO D 1 97 ? -46.024 -30.322 53.229 1.00 73.96 97 PRO D O 1
ATOM 11386 N N . GLU D 1 98 ? -46.785 -31.470 51.440 1.00 74.35 98 GLU D N 1
ATOM 11387 C CA . GLU D 1 98 ? -46.442 -32.838 51.917 1.00 74.97 98 GLU D CA 1
ATOM 11388 C C . GLU D 1 98 ? -44.937 -32.929 52.194 1.00 75.42 98 GLU D C 1
ATOM 11389 O O . GLU D 1 98 ? -44.534 -33.812 52.976 1.00 75.39 98 GLU D O 1
ATOM 11391 N N . TYR D 1 99 ? -44.144 -32.049 51.575 1.00 75.97 99 TYR D N 1
ATOM 11392 C CA . TYR D 1 99 ? -42.657 -32.088 51.588 1.00 76.17 99 TYR D CA 1
ATOM 11393 C C . TYR D 1 99 ? -42.115 -31.116 52.648 1.00 74.92 99 TYR D C 1
ATOM 11394 O O . TYR D 1 99 ? -40.888 -30.897 52.690 1.00 74.81 99 TYR D O 1
ATOM 11403 N N . PHE D 1 100 ? -43.008 -30.553 53.471 1.00 73.37 100 PHE D N 1
ATOM 11404 C CA . PHE D 1 100 ? -42.675 -29.810 54.717 1.00 72.08 100 PHE D CA 1
ATOM 11405 C C . PHE D 1 100 ? -42.860 -30.743 55.912 1.00 71.94 100 PHE D C 1
ATOM 11406 O O . PHE D 1 100 ? -43.953 -31.268 56.114 1.00 71.82 100 PHE D O 1
ATOM 11414 N N . PRO D 1 101 ? -41.821 -30.987 56.744 1.00 71.73 101 PRO D N 1
ATOM 11415 C CA . PRO D 1 101 ? -41.952 -31.893 57.882 1.00 72.09 101 PRO D CA 1
ATOM 11416 C C . PRO D 1 101 ? -42.394 -31.200 59.181 1.00 72.57 101 PRO D C 1
ATOM 11417 O O . PRO D 1 101 ? -41.741 -31.394 60.190 1.00 72.59 101 PRO D O 1
ATOM 11421 N N . PHE D 1 102 ? -43.483 -30.428 59.127 1.00 73.18 102 PHE D N 1
ATOM 11422 C CA . PHE D 1 102 ? -44.105 -29.762 60.303 1.00 73.89 102 PHE D CA 1
ATOM 11423 C C . PHE D 1 102 ? -45.615 -30.020 60.287 1.00 73.94 102 PHE D C 1
ATOM 11424 O O . PHE D 1 102 ? -46.364 -29.239 59.666 1.00 73.73 102 PHE D O 1
ATOM 11432 N N . GLU D 1 103 ? -46.032 -31.100 60.956 1.00 74.28 103 GLU D N 1
ATOM 11433 C CA . GLU D 1 103 ? -47.443 -31.560 61.046 1.00 74.53 103 GLU D CA 1
ATOM 11434 C C . GLU D 1 103 ? -48.262 -30.546 61.852 1.00 74.84 103 GLU D C 1
ATOM 11435 O O . GLU D 1 103 ? -49.358 -30.171 61.386 1.00 74.73 103 GLU D O 1
ATOM 11437 N N . GLU D 1 104 ? -47.747 -30.124 63.011 1.00 74.98 104 GLU D N 1
ATOM 11438 C CA . GLU D 1 104 ? -48.457 -29.225 63.959 1.00 74.96 104 GLU D CA 1
ATOM 11439 C C . GLU D 1 104 ? -47.458 -28.293 64.652 1.00 74.63 104 GLU D C 1
ATOM 11440 O O . GLU D 1 104 ? -46.351 -28.753 64.996 1.00 74.17 104 GLU D O 1
ATOM 11443 N N . ILE D 1 105 ? -47.853 -27.029 64.835 1.00 74.56 105 ILE D N 1
ATOM 11444 C CA . ILE D 1 105 ? -47.139 -26.011 65.660 1.00 74.51 105 ILE D CA 1
ATOM 11445 C C . ILE D 1 105 ? -48.106 -25.510 66.739 1.00 74.21 105 ILE D C 1
ATOM 11446 O O . ILE D 1 105 ? -49.193 -25.018 66.374 1.00 74.17 105 ILE D O 1
ATOM 11448 N N . SER D 1 106 ? -47.688 -25.632 68.007 1.00 73.83 106 SER D N 1
ATOM 11449 C CA . SER D 1 106 ? -48.465 -25.227 69.208 1.00 73.59 106 SER D CA 1
ATOM 11450 C C . SER D 1 106 ? -47.650 -24.226 70.040 1.00 73.10 106 SER D C 1
ATOM 11451 O O . SER D 1 106 ? -46.432 -24.443 70.201 1.00 72.89 106 SER D O 1
ATOM 11454 N N . VAL D 1 107 ? -48.317 -23.200 70.579 1.00 72.71 107 VAL D N 1
ATOM 11455 C CA . VAL D 1 107 ? -47.668 -22.114 71.374 1.00 72.55 107 VAL D CA 1
ATOM 11456 C C . VAL D 1 107 ? -48.477 -21.881 72.656 1.00 73.11 107 VAL D C 1
ATOM 11457 O O . VAL D 1 107 ? -49.716 -21.763 72.562 1.00 72.45 107 VAL D O 1
ATOM 11461 N N . LYS D 1 108 ? -47.791 -21.830 73.804 1.00 73.93 108 LYS D N 1
ATOM 11462 C CA . LYS D 1 108 ? -48.389 -21.543 75.136 1.00 74.51 108 LYS D CA 1
ATOM 11463 C C . LYS D 1 108 ? -48.488 -20.025 75.309 1.00 75.03 108 LYS D C 1
ATOM 11464 O O . LYS D 1 108 ? -47.438 -19.377 75.487 1.00 74.50 108 LYS D O 1
ATOM 11467 N N . VAL D 1 109 ? -49.706 -19.487 75.205 1.00 76.26 109 VAL D N 1
ATOM 11468 C CA . VAL D 1 109 ? -49.953 -18.018 75.303 1.00 77.63 109 VAL D CA 1
ATOM 11469 C C . VAL D 1 109 ? -50.826 -17.728 76.528 1.00 79.21 109 VAL D C 1
ATOM 11470 O O . VAL D 1 109 ? -51.569 -18.622 76.947 1.00 79.47 109 VAL D O 1
ATOM 11473 N N . PRO D 1 110 ? -50.790 -16.505 77.097 1.00 80.99 110 PRO D N 1
ATOM 11474 C CA . PRO D 1 110 ? -51.600 -16.173 78.265 1.00 81.96 110 PRO D CA 1
ATOM 11475 C C . PRO D 1 110 ? -52.998 -15.722 77.827 1.00 83.27 110 PRO D C 1
ATOM 11476 O O . PRO D 1 110 ? -53.149 -15.364 76.688 1.00 82.94 110 PRO D O 1
ATOM 11480 N N . THR D 1 111 ? -53.979 -15.779 78.730 1.00 85.19 111 THR D N 1
ATOM 11481 C CA . THR D 1 111 ? -55.355 -15.330 78.391 1.00 86.77 111 THR D CA 1
ATOM 11482 C C . THR D 1 111 ? -55.543 -13.904 78.913 1.00 88.11 111 THR D C 1
ATOM 11483 O O . THR D 1 111 ? -54.862 -13.564 79.891 1.00 88.00 111 THR D O 1
ATOM 11487 N N . PRO D 1 112 ? -56.448 -13.099 78.310 1.00 89.96 112 PRO D N 1
ATOM 11488 C CA . PRO D 1 112 ? -56.703 -11.692 78.678 1.00 90.75 112 PRO D CA 1
ATOM 11489 C C . PRO D 1 112 ? -56.420 -11.229 80.116 1.00 90.94 112 PRO D C 1
ATOM 11490 O O . PRO D 1 112 ? -55.741 -10.242 80.269 1.00 91.55 112 PRO D O 1
ATOM 11494 N N . PRO D 1 113 ? -56.947 -11.886 81.170 1.00 90.73 113 PRO D N 1
ATOM 11495 C CA . PRO D 1 113 ? -56.636 -11.487 82.545 1.00 89.63 113 PRO D CA 1
ATOM 11496 C C . PRO D 1 113 ? -55.152 -11.675 82.906 1.00 87.49 113 PRO D C 1
ATOM 11497 O O . PRO D 1 113 ? -54.463 -10.683 83.000 1.00 87.36 113 PRO D O 1
ATOM 11501 N N . GLY D 1 114 ? -54.701 -12.923 83.088 1.00 85.04 114 GLY D N 1
ATOM 11502 C CA . GLY D 1 114 ? -53.302 -13.207 83.475 1.00 82.91 114 GLY D CA 1
ATOM 11503 C C . GLY D 1 114 ? -52.308 -12.904 82.368 1.00 80.78 114 GLY D C 1
ATOM 11504 O O . GLY D 1 114 ? -52.239 -13.697 81.419 1.00 80.43 114 GLY D O 1
ATOM 11505 N N . PHE D 1 115 ? -51.505 -11.849 82.536 1.00 78.42 115 PHE D N 1
ATOM 11506 C CA . PHE D 1 115 ? -50.551 -11.399 81.487 1.00 76.66 115 PHE D CA 1
ATOM 11507 C C . PHE D 1 115 ? -49.089 -11.728 81.825 1.00 76.52 115 PHE D C 1
ATOM 11508 O O . PHE D 1 115 ? -48.370 -12.124 80.900 1.00 77.00 115 PHE D O 1
ATOM 11516 N N . SER D 1 116 ? -48.748 -11.887 83.094 1.00 76.36 116 SER D N 1
ATOM 11517 C CA . SER D 1 116 ? -47.327 -12.194 83.385 1.00 76.73 116 SER D CA 1
ATOM 11518 C C . SER D 1 116 ? -47.003 -13.670 83.158 1.00 77.23 116 SER D C 1
ATOM 11519 O O . SER D 1 116 ? -47.923 -14.467 83.009 1.00 77.10 116 SER D O 1
ATOM 11522 N N . PRO D 1 117 ? -45.713 -14.050 83.151 1.00 78.31 117 PRO D N 1
ATOM 11523 C CA . PRO D 1 117 ? -45.285 -15.418 82.881 1.00 79.40 117 PRO D CA 1
ATOM 11524 C C . PRO D 1 117 ? -45.983 -16.510 83.697 1.00 80.77 117 PRO D C 1
ATOM 11525 O O . PRO D 1 117 ? -46.648 -17.317 83.126 1.00 80.88 117 PRO D O 1
ATOM 11529 N N . HIS D 1 118 ? -45.870 -16.465 85.020 1.00 82.57 118 HIS D N 1
ATOM 11530 C CA . HIS D 1 118 ? -46.471 -17.536 85.856 1.00 83.90 118 HIS D CA 1
ATOM 11531 C C . HIS D 1 118 ? -47.977 -17.643 85.650 1.00 84.06 118 HIS D C 1
ATOM 11532 O O . HIS D 1 118 ? -48.463 -18.759 85.621 1.00 84.16 118 HIS D O 1
ATOM 11539 N N . GLU D 1 119 ? -48.674 -16.528 85.483 1.00 84.59 119 GLU D N 1
ATOM 11540 C CA . GLU D 1 119 ? -50.115 -16.586 85.153 1.00 85.33 119 GLU D CA 1
ATOM 11541 C C . GLU D 1 119 ? -50.282 -17.444 83.897 1.00 85.27 119 GLU D C 1
ATOM 11542 O O . GLU D 1 119 ? -51.123 -18.339 83.888 1.00 85.23 119 GLU D O 1
ATOM 11548 N N . THR D 1 120 ? -49.509 -17.139 82.860 1.00 85.06 120 THR D N 1
ATOM 11549 C CA . THR D 1 120 ? -49.565 -17.892 81.591 1.00 84.91 120 THR D CA 1
ATOM 11550 C C . THR D 1 120 ? -49.422 -19.392 81.876 1.00 84.69 120 THR D C 1
ATOM 11551 O O . THR D 1 120 ? -50.255 -20.135 81.404 1.00 84.47 120 THR D O 1
ATOM 11555 N N . GLN D 1 121 ? -48.446 -19.822 82.668 1.00 84.45 121 GLN D N 1
ATOM 11556 C CA . GLN D 1 121 ? -48.297 -21.285 82.858 1.00 84.67 121 GLN D CA 1
ATOM 11557 C C . GLN D 1 121 ? -49.490 -21.876 83.617 1.00 84.71 121 GLN D C 1
ATOM 11558 O O . GLN D 1 121 ? -49.868 -23.024 83.342 1.00 84.56 121 GLN D O 1
ATOM 11564 N N . GLU D 1 122 ? -50.059 -21.122 84.547 1.00 84.41 122 GLU D N 1
ATOM 11565 C CA . GLU D 1 122 ? -51.163 -21.690 85.347 1.00 84.18 122 GLU D CA 1
ATOM 11566 C C . GLU D 1 122 ? -52.499 -21.639 84.590 1.00 83.41 122 GLU D C 1
ATOM 11567 O O . GLU D 1 122 ? -53.296 -22.549 84.812 1.00 83.42 122 GLU D O 1
ATOM 11573 N N . SER D 1 123 ? -52.727 -20.667 83.699 1.00 82.32 123 SER D N 1
ATOM 11574 C CA . SER D 1 123 ? -54.056 -20.612 83.031 1.00 81.62 123 SER D CA 1
ATOM 11575 C C . SER D 1 123 ? -54.014 -20.143 81.571 1.00 80.76 123 SER D C 1
ATOM 11576 O O . SER D 1 123 ? -55.086 -19.840 81.043 1.00 80.30 123 SER D O 1
ATOM 11579 N N . GLY D 1 124 ? -52.854 -20.131 80.919 1.00 80.12 124 GLY D N 1
ATOM 11580 C CA . GLY D 1 124 ? -52.797 -19.627 79.532 1.00 79.53 124 GLY D CA 1
ATOM 11581 C C . GLY D 1 124 ? -53.301 -20.607 78.492 1.00 78.95 124 GLY D C 1
ATOM 11582 O O . GLY D 1 124 ? -53.219 -21.823 78.719 1.00 78.91 124 GLY D O 1
ATOM 11583 N N . ALA D 1 125 ? -53.742 -20.070 77.355 1.00 78.10 125 ALA D N 1
ATOM 11584 C CA . ALA D 1 125 ? -54.296 -20.863 76.239 1.00 77.69 125 ALA D CA 1
ATOM 11585 C C . ALA D 1 125 ? -53.197 -21.625 75.496 1.00 77.33 125 ALA D C 1
ATOM 11586 O O . ALA D 1 125 ? -52.027 -21.266 75.617 1.00 77.73 125 ALA D O 1
ATOM 11588 N N . VAL D 1 126 ? -53.580 -22.687 74.799 1.00 76.77 126 VAL D N 1
ATOM 11589 C CA . VAL D 1 126 ? -52.633 -23.478 73.960 1.00 76.53 126 VAL D CA 1
ATOM 11590 C C . VAL D 1 126 ? -53.169 -23.486 72.528 1.00 76.74 126 VAL D C 1
ATOM 11591 O O . VAL D 1 126 ? -53.929 -24.403 72.184 1.00 76.63 126 VAL D O 1
ATOM 11595 N N . LEU D 1 127 ? -52.782 -22.483 71.738 1.00 76.89 127 LEU D N 1
ATOM 11596 C CA . LEU D 1 127 ? -53.240 -22.359 70.332 1.00 76.87 127 LEU D CA 1
ATOM 11597 C C . LEU D 1 127 ? -52.541 -23.419 69.480 1.00 76.78 127 LEU D C 1
ATOM 11598 O O . LEU D 1 127 ? -51.427 -23.838 69.851 1.00 76.93 127 LEU D O 1
ATOM 11603 N N . THR D 1 128 ? -53.173 -23.826 68.377 1.00 76.31 128 THR D N 1
ATOM 11604 C CA . THR D 1 128 ? -52.579 -24.871 67.514 1.00 75.76 128 THR D CA 1
ATOM 11605 C C . THR D 1 128 ? -52.953 -24.662 66.045 1.00 75.22 128 THR D C 1
ATOM 11606 O O . THR D 1 128 ? -54.120 -24.346 65.760 1.00 74.89 128 THR D O 1
ATOM 11610 N N . ALA D 1 129 ? -51.959 -24.807 65.169 1.00 75.01 129 ALA D N 1
ATOM 11611 C CA . ALA D 1 129 ? -52.119 -24.775 63.699 1.00 75.11 129 ALA D CA 1
ATOM 11612 C C . ALA D 1 129 ? -51.604 -26.094 63.114 1.00 75.62 129 ALA D C 1
ATOM 11613 O O . ALA D 1 129 ? -50.394 -26.367 63.236 1.00 75.75 129 ALA D O 1
ATOM 11615 N N . LYS D 1 130 ? -52.503 -26.878 62.514 1.00 76.60 130 LYS D N 1
ATOM 11616 C CA . LYS D 1 130 ? -52.199 -28.198 61.903 1.00 77.66 130 LYS D CA 1
ATOM 11617 C C . LYS D 1 130 ? -52.366 -28.088 60.385 1.00 78.65 130 LYS D C 1
ATOM 11618 O O . LYS D 1 130 ? -53.107 -27.188 59.940 1.00 78.46 130 LYS D O 1
ATOM 11620 N N . LYS D 1 131 ? -51.702 -28.963 59.624 1.00 80.29 131 LYS D N 1
ATOM 11621 C CA . LYS D 1 131 ? -51.893 -29.075 58.154 1.00 81.70 131 LYS D CA 1
ATOM 11622 C C . LYS D 1 131 ? -53.264 -29.708 57.894 1.00 82.60 131 LYS D C 1
ATOM 11623 O O . LYS D 1 131 ? -53.383 -30.941 58.038 1.00 82.45 131 LYS D O 1
ATOM 11629 N N . GLY D 1 132 ? -54.261 -28.889 57.545 1.00 84.01 132 GLY D N 1
ATOM 11630 C CA . GLY D 1 132 ? -55.629 -29.347 57.237 1.00 85.13 132 GLY D CA 1
ATOM 11631 C C . GLY D 1 132 ? -56.689 -28.547 57.976 1.00 86.11 132 GLY D C 1
ATOM 11632 O O . GLY D 1 132 ? -57.882 -28.726 57.662 1.00 86.16 132 GLY D O 1
ATOM 11633 N N . ASP D 1 133 ? -56.279 -27.697 58.922 1.00 87.37 133 ASP D N 1
ATOM 11634 C CA . ASP D 1 133 ? -57.194 -26.873 59.757 1.00 88.48 133 ASP D CA 1
ATOM 11635 C C . ASP D 1 133 ? -58.280 -26.258 58.870 1.00 89.24 133 ASP D C 1
ATOM 11636 O O . ASP D 1 133 ? -59.469 -26.365 59.230 1.00 89.29 133 ASP D O 1
ATOM 11641 N N . VAL D 1 134 ? -57.882 -25.637 57.756 1.00 90.23 134 VAL D N 1
ATOM 11642 C CA . VAL D 1 134 ? -58.805 -24.930 56.820 1.00 91.22 134 VAL D CA 1
ATOM 11643 C C . VAL D 1 134 ? -59.904 -25.907 56.389 1.00 92.43 134 VAL D C 1
ATOM 11644 O O . VAL D 1 134 ? -61.086 -25.511 56.408 1.00 92.28 134 VAL D O 1
ATOM 11648 N N . GLN D 1 135 ? -59.532 -27.133 56.035 1.00 93.92 135 GLN D N 1
ATOM 11649 C CA . GLN D 1 135 ? -60.528 -28.121 55.553 1.00 95.03 135 GLN D CA 1
ATOM 11650 C C . GLN D 1 135 ? -61.539 -28.403 56.661 1.00 95.55 135 GLN D C 1
ATOM 11651 O O . GLN D 1 135 ? -62.738 -28.397 56.386 1.00 95.26 135 GLN D O 1
ATOM 11654 N N . ALA D 1 136 ? -61.041 -28.594 57.878 1.00 96.23 136 ALA D N 1
ATOM 11655 C CA . ALA D 1 136 ? -61.867 -28.977 59.047 1.00 96.42 136 ALA D CA 1
ATOM 11656 C C . ALA D 1 136 ? -62.644 -27.765 59.578 1.00 96.45 136 ALA D C 1
ATOM 11657 O O . ALA D 1 136 ? -63.586 -27.974 60.365 1.00 96.57 136 ALA D O 1
ATOM 11659 N N . GLY D 1 137 ? -62.263 -26.551 59.168 1.00 96.37 137 GLY D N 1
ATOM 11660 C CA . GLY D 1 137 ? -62.942 -25.300 59.559 1.00 95.96 137 GLY D CA 1
ATOM 11661 C C . GLY D 1 137 ? -62.366 -24.716 60.837 1.00 95.58 137 GLY D C 1
ATOM 11662 O O . GLY D 1 137 ? -62.752 -23.586 61.195 1.00 95.79 137 GLY D O 1
ATOM 11663 N N . ARG D 1 138 ? -61.481 -25.463 61.503 1.00 94.79 138 ARG D N 1
ATOM 11664 C CA . ARG D 1 138 ? -60.835 -25.070 62.784 1.00 93.95 138 ARG D CA 1
ATOM 11665 C C . ARG D 1 138 ? -60.268 -23.653 62.656 1.00 92.66 138 ARG D C 1
ATOM 11666 O O . ARG D 1 138 ? -60.772 -22.759 63.363 1.00 92.41 138 ARG D O 1
ATOM 11674 N N . SER D 1 139 ? -59.265 -23.454 61.795 1.00 91.57 139 SER D N 1
ATOM 11675 C CA . SER D 1 139 ? -58.628 -22.131 61.566 1.00 90.65 139 SER D CA 1
ATOM 11676 C C . SER D 1 139 ? -58.547 -21.819 60.068 1.00 89.29 139 SER D C 1
ATOM 11677 O O . SER D 1 139 ? -58.290 -22.743 59.274 1.00 88.95 139 SER D O 1
ATOM 11680 N N . LEU D 1 140 ? -58.773 -20.549 59.721 1.00 87.61 140 LEU D N 1
ATOM 11681 C CA . LEU D 1 140 ? -58.660 -19.991 58.348 1.00 86.25 140 LEU D CA 1
ATOM 11682 C C . LEU D 1 140 ? -57.219 -20.130 57.851 1.00 84.48 140 LEU D C 1
ATOM 11683 O O . LEU D 1 140 ? -57.028 -20.300 56.631 1.00 85.15 140 LEU D O 1
ATOM 11688 N N . TYR D 1 141 ? -56.251 -20.034 58.767 1.00 81.98 141 TYR D N 1
ATOM 11689 C CA . TYR D 1 141 ? -54.795 -20.066 58.473 1.00 80.18 141 TYR D CA 1
ATOM 11690 C C . TYR D 1 141 ? -54.277 -21.500 58.620 1.00 78.28 141 TYR D C 1
ATOM 11691 O O . TYR D 1 141 ? -54.028 -21.932 59.762 1.00 77.56 141 TYR D O 1
ATOM 11700 N N . ASP D 1 142 ? -54.223 -22.221 57.501 1.00 76.67 142 ASP D N 1
ATOM 11701 C CA . ASP D 1 142 ? -53.714 -23.615 57.460 1.00 75.45 142 ASP D CA 1
ATOM 11702 C C . ASP D 1 142 ? -52.191 -23.563 57.582 1.00 73.57 142 ASP D C 1
ATOM 11703 O O . ASP D 1 142 ? -51.593 -22.629 57.030 1.00 73.29 142 ASP D O 1
ATOM 11708 N N . LEU D 1 143 ? -51.594 -24.562 58.233 1.00 71.30 143 LEU D N 1
ATOM 11709 C CA . LEU D 1 143 ? -50.118 -24.632 58.397 1.00 69.79 143 LEU D CA 1
ATOM 11710 C C . LEU D 1 143 ? -49.455 -24.758 57.019 1.00 69.17 143 LEU D C 1
ATOM 11711 O O . LEU D 1 143 ? -48.420 -24.111 56.811 1.00 69.52 143 LEU D O 1
ATOM 11716 N N . GLU D 1 144 ? -50.065 -25.510 56.097 1.00 68.28 144 GLU D N 1
ATOM 11717 C CA . GLU D 1 144 ? -49.489 -25.711 54.741 1.00 67.45 144 GLU D CA 1
ATOM 11718 C C . GLU D 1 144 ? -49.329 -24.352 54.052 1.00 66.52 144 GLU D C 1
ATOM 11719 O O . GLU D 1 144 ? -48.264 -24.127 53.466 1.00 66.53 144 GLU D O 1
ATOM 11722 N N . VAL D 1 145 ? -50.336 -23.479 54.147 1.00 65.26 145 VAL D N 1
ATOM 11723 C CA . VAL D 1 145 ? -50.256 -22.102 53.571 1.00 64.11 145 VAL D CA 1
ATOM 11724 C C . VAL D 1 145 ? -49.107 -21.339 54.241 1.00 63.29 145 VAL D C 1
ATOM 11725 O O . VAL D 1 145 ? -48.385 -20.616 53.525 1.00 63.44 145 VAL D O 1
ATOM 11729 N N . ALA D 1 146 ? -48.950 -21.497 55.559 1.00 61.98 146 ALA D N 1
ATOM 11730 C CA . ALA D 1 146 ? -47.991 -20.743 56.402 1.00 60.70 146 ALA D CA 1
ATOM 11731 C C . ALA D 1 146 ? -46.553 -21.139 56.049 1.00 59.50 146 ALA D C 1
ATOM 11732 O O . ALA D 1 146 ? -45.673 -20.256 56.088 1.00 59.42 146 ALA D O 1
ATOM 11734 N N . LEU D 1 147 ? -46.328 -22.414 55.715 1.00 58.12 147 LEU D N 1
ATOM 11735 C CA . LEU D 1 147 ? -44.982 -22.974 55.414 1.00 57.48 147 LEU D CA 1
ATOM 11736 C C . LEU D 1 147 ? -44.667 -22.802 53.925 1.00 57.03 147 LEU D C 1
ATOM 11737 O O . LEU D 1 147 ? -43.541 -23.148 53.521 1.00 56.64 147 LEU D O 1
ATOM 11742 N N . ASN D 1 148 ? -45.635 -22.315 53.154 1.00 57.11 148 ASN D N 1
ATOM 11743 C CA . ASN D 1 148 ? -45.431 -22.145 51.696 1.00 57.25 148 ASN D CA 1
ATOM 11744 C C . ASN D 1 148 ? -45.050 -20.694 51.404 1.00 57.07 148 ASN D C 1
ATOM 11745 O O . ASN D 1 148 ? -45.039 -19.879 52.335 1.00 56.59 148 ASN D O 1
ATOM 11750 N N . TYR D 1 149 ? -44.758 -20.398 50.140 1.00 57.29 149 TYR D N 1
ATOM 11751 C CA . TYR D 1 149 ? -44.392 -19.020 49.737 1.00 57.63 149 TYR D CA 1
ATOM 11752 C C . TYR D 1 149 ? -45.597 -18.110 49.968 1.00 57.83 149 TYR D C 1
ATOM 11753 O O . TYR D 1 149 ? -46.738 -18.528 49.734 1.00 58.00 149 TYR D O 1
ATOM 11762 N N . GLY D 1 150 ? -45.327 -16.874 50.371 1.00 58.05 150 GLY D N 1
ATOM 11763 C CA . GLY D 1 150 ? -46.396 -15.905 50.653 1.00 58.50 150 GLY D CA 1
ATOM 11764 C C . GLY D 1 150 ? -46.235 -14.663 49.806 1.00 58.96 150 GLY D C 1
ATOM 11765 O O . GLY D 1 150 ? -45.172 -14.503 49.197 1.00 58.66 150 GLY D O 1
ATOM 11766 N N . GLN D 1 151 ? -47.301 -13.869 49.695 1.00 59.76 151 GLN D N 1
ATOM 11767 C CA . GLN D 1 151 ? -47.261 -12.596 48.933 1.00 60.42 151 GLN D CA 1
ATOM 11768 C C . GLN D 1 151 ? -46.469 -11.550 49.727 1.00 60.95 151 GLN D C 1
ATOM 11769 O O . GLN D 1 151 ? -46.361 -11.673 50.958 1.00 60.38 151 GLN D O 1
ATOM 11772 N N . SER D 1 152 ? -45.985 -10.525 49.030 1.00 61.73 152 SER D N 1
ATOM 11773 C CA . SER D 1 152 ? -45.126 -9.465 49.617 1.00 62.33 152 SER D CA 1
ATOM 11774 C C . SER D 1 152 ? -45.837 -8.701 50.740 1.00 62.57 152 SER D C 1
ATOM 11775 O O . SER D 1 152 ? -45.139 -8.202 51.634 1.00 62.96 152 SER D O 1
ATOM 11778 N N . THR D 1 153 ? -47.151 -8.516 50.633 1.00 62.39 153 THR D N 1
ATOM 11779 C CA . THR D 1 153 ? -47.929 -7.772 51.656 1.00 62.10 153 THR D CA 1
ATOM 11780 C C . THR D 1 153 ? -48.094 -8.580 52.951 1.00 61.28 153 THR D C 1
ATOM 11781 O O . THR D 1 153 ? -48.566 -7.993 53.931 1.00 61.11 153 THR D O 1
ATOM 11785 N N . GLY D 1 154 ? -47.751 -9.876 52.948 1.00 60.58 154 GLY D N 1
ATOM 11786 C CA . GLY D 1 154 ? -47.980 -10.772 54.097 1.00 60.22 154 GLY D CA 1
ATOM 11787 C C . GLY D 1 154 ? -49.340 -11.439 53.982 1.00 59.68 154 GLY D C 1
ATOM 11788 O O . GLY D 1 154 ? -50.095 -11.067 53.061 1.00 59.20 154 GLY D O 1
ATOM 11789 N N . SER D 1 155 ? -49.647 -12.389 54.870 1.00 59.28 155 SER D N 1
ATOM 11790 C CA . SER D 1 155 ? -50.951 -13.101 54.916 1.00 59.04 155 SER D CA 1
ATOM 11791 C C . SER D 1 155 ? -52.085 -12.085 55.010 1.00 58.71 155 SER D C 1
ATOM 11792 O O . SER D 1 155 ? -51.961 -11.074 55.698 1.00 58.19 155 SER D O 1
ATOM 11795 N N . PRO D 1 156 ? -53.226 -12.327 54.329 1.00 58.47 156 PRO D N 1
ATOM 11796 C CA . PRO D 1 156 ? -54.416 -11.496 54.503 1.00 58.11 156 PRO D CA 1
ATOM 11797 C C . PRO D 1 156 ? -54.949 -11.671 55.930 1.00 57.78 156 PRO D C 1
ATOM 11798 O O . PRO D 1 156 ? -55.448 -10.715 56.497 1.00 57.43 156 PRO D O 1
ATOM 11802 N N . GLN D 1 157 ? -54.827 -12.892 56.463 1.00 57.32 157 GLN D N 1
ATOM 11803 C CA . GLN D 1 157 ? -55.085 -13.208 57.891 1.00 57.30 157 GLN D CA 1
ATOM 11804 C C . GLN D 1 157 ? -54.525 -12.070 58.749 1.00 57.33 157 GLN D C 1
ATOM 11805 O O . GLN D 1 157 ? -55.319 -11.385 59.422 1.00 57.67 157 GLN D O 1
ATOM 11811 N N . LEU D 1 158 ? -53.201 -11.881 58.707 1.00 56.96 158 LEU D N 1
ATOM 11812 C CA . LEU D 1 158 ? -52.456 -10.922 59.565 1.00 56.74 158 LEU D CA 1
ATOM 11813 C C . LEU D 1 158 ? -52.674 -9.494 59.050 1.00 56.94 158 LEU D C 1
ATOM 11814 O O . LEU D 1 158 ? -52.769 -8.577 59.889 1.00 56.44 158 LEU D O 1
ATOM 11819 N N . LEU D 1 159 ? -52.786 -9.322 57.739 1.00 57.76 159 LEU D N 1
ATOM 11820 C CA . LEU D 1 159 ? -52.965 -7.979 57.135 1.00 58.63 159 LEU D CA 1
ATOM 11821 C C . LEU D 1 159 ? -54.334 -7.406 57.512 1.00 59.74 159 LEU D C 1
ATOM 11822 O O . LEU D 1 159 ? -54.428 -6.205 57.779 1.00 59.55 159 LEU D O 1
ATOM 11827 N N . ARG D 1 160 ? -55.361 -8.241 57.445 1.00 61.15 160 ARG D N 1
ATOM 11828 C CA . ARG D 1 160 ? -56.737 -7.873 57.873 1.00 62.35 160 ARG D CA 1
ATOM 11829 C C . ARG D 1 160 ? -56.672 -7.280 59.284 1.00 63.65 160 ARG D C 1
ATOM 11830 O O . ARG D 1 160 ? -57.147 -6.141 59.467 1.00 64.25 160 ARG D O 1
ATOM 11832 N N . PHE D 1 161 ? -56.100 -8.023 60.238 1.00 64.70 161 PHE D N 1
ATOM 11833 C CA . PHE D 1 161 ? -55.951 -7.597 61.655 1.00 65.61 161 PHE D CA 1
ATOM 11834 C C . PHE D 1 161 ? -55.171 -6.283 61.709 1.00 65.63 161 PHE D C 1
ATOM 11835 O O . PHE D 1 161 ? -55.697 -5.291 62.252 1.00 65.50 161 PHE D O 1
ATOM 11843 N N . VAL D 1 162 ? -53.952 -6.282 61.162 1.00 65.70 162 VAL D N 1
ATOM 11844 C CA . VAL D 1 162 ? -53.012 -5.122 61.169 1.00 65.69 162 VAL D CA 1
ATOM 11845 C C . VAL D 1 162 ? -53.689 -3.924 60.488 1.00 66.00 162 VAL D C 1
ATOM 11846 O O . VAL D 1 162 ? -53.444 -2.788 60.930 1.00 65.55 162 VAL D O 1
ATOM 11850 N N . THR D 1 163 ? -54.510 -4.176 59.462 1.00 66.95 163 THR D N 1
ATOM 11851 C CA . THR D 1 163 ? -55.255 -3.136 58.700 1.00 67.55 163 THR D CA 1
ATOM 11852 C C . THR D 1 163 ? -56.373 -2.562 59.578 1.00 68.26 163 THR D C 1
ATOM 11853 O O . THR D 1 163 ? -56.517 -1.324 59.613 1.00 68.37 163 THR D O 1
ATOM 11857 N N . GLU D 1 164 ? -57.129 -3.432 60.256 1.00 68.91 164 GLU D N 1
ATOM 11858 C CA . GLU D 1 164 ? -58.260 -3.055 61.146 1.00 69.33 164 GLU D CA 1
ATOM 11859 C C . GLU D 1 164 ? -57.726 -2.239 62.327 1.00 68.90 164 GLU D C 1
ATOM 11860 O O . GLU D 1 164 ? -58.222 -1.116 62.541 1.00 68.99 164 GLU D O 1
ATOM 11866 N N . HIS D 1 165 ? -56.760 -2.793 63.067 1.00 68.52 165 HIS D N 1
ATOM 11867 C CA . HIS D 1 165 ? -56.072 -2.123 64.202 1.00 68.27 165 HIS D CA 1
ATOM 11868 C C . HIS D 1 165 ? -55.694 -0.694 63.796 1.00 68.12 165 HIS D C 1
ATOM 11869 O O . HIS D 1 165 ? -55.924 0.230 64.601 1.00 67.46 165 HIS D O 1
ATOM 11876 N N . THR D 1 166 ? -55.140 -0.529 62.590 1.00 68.57 166 THR D N 1
ATOM 11877 C CA . THR D 1 166 ? -54.619 0.763 62.066 1.00 69.22 166 THR D CA 1
ATOM 11878 C C . THR D 1 166 ? -55.753 1.789 61.968 1.00 70.21 166 THR D C 1
ATOM 11879 O O . THR D 1 166 ? -55.494 2.959 62.312 1.00 70.46 166 THR D O 1
ATOM 11883 N N . GLU D 1 167 ? -56.951 1.398 61.521 1.00 71.17 167 GLU D N 1
ATOM 11884 C CA . GLU D 1 167 ? -58.081 2.362 61.435 1.00 71.87 167 GLU D CA 1
ATOM 11885 C C . GLU D 1 167 ? -58.714 2.506 62.822 1.00 72.30 167 GLU D C 1
ATOM 11886 O O . GLU D 1 167 ? -59.198 3.613 63.131 1.00 72.34 167 GLU D O 1
ATOM 11892 N N . LEU D 1 168 ? -58.692 1.446 63.633 1.00 72.82 168 LEU D N 1
ATOM 11893 C CA . LEU D 1 168 ? -59.272 1.471 65.001 1.00 73.26 168 LEU D CA 1
ATOM 11894 C C . LEU D 1 168 ? -58.459 2.411 65.894 1.00 73.68 168 LEU D C 1
ATOM 11895 O O . LEU D 1 168 ? -59.071 3.078 66.750 1.00 74.00 168 LEU D O 1
ATOM 11900 N N . ILE D 1 169 ? -57.140 2.464 65.705 1.00 74.26 169 ILE D N 1
ATOM 11901 C CA . ILE D 1 169 ? -56.241 3.264 66.585 1.00 74.47 169 ILE D CA 1
ATOM 11902 C C . ILE D 1 169 ? -55.978 4.627 65.939 1.00 75.30 169 ILE D C 1
ATOM 11903 O O . ILE D 1 169 ? -56.071 5.638 66.661 1.00 76.09 169 ILE D O 1
ATOM 11908 N N . HIS D 1 170 ? -55.669 4.665 64.641 1.00 75.86 170 HIS D N 1
ATOM 11909 C CA . HIS D 1 170 ? -55.204 5.907 63.968 1.00 76.73 170 HIS D CA 1
ATOM 11910 C C . HIS D 1 170 ? -56.344 6.564 63.178 1.00 77.95 170 HIS D C 1
ATOM 11911 O O . HIS D 1 170 ? -56.429 7.807 63.211 1.00 77.91 170 HIS D O 1
ATOM 11918 N N . ASN D 1 171 ? -57.186 5.774 62.505 1.00 79.28 171 ASN D N 1
ATOM 11919 C CA . ASN D 1 171 ? -58.323 6.288 61.694 1.00 80.08 171 ASN D CA 1
ATOM 11920 C C . ASN D 1 171 ? -57.789 7.327 60.711 1.00 80.57 171 ASN D C 1
ATOM 11921 O O . ASN D 1 171 ? -58.045 8.520 60.860 1.00 80.99 171 ASN D O 1
ATOM 11926 N N . PRO D 1 172 ? -56.936 6.937 59.743 1.00 81.22 172 PRO D N 1
ATOM 11927 C CA . PRO D 1 172 ? -56.311 7.877 58.803 1.00 81.78 172 PRO D CA 1
ATOM 11928 C C . PRO D 1 172 ? -57.294 8.748 58.009 1.00 82.51 172 PRO D C 1
ATOM 11929 O O . PRO D 1 172 ? -58.205 8.246 57.390 1.00 82.41 172 PRO D O 1
ATOM 11933 N N . PRO D 1 173 ? -57.032 10.064 57.938 1.00 83.08 173 PRO D N 1
ATOM 11934 C CA . PRO D 1 173 ? -57.983 11.024 57.377 1.00 83.29 173 PRO D CA 1
ATOM 11935 C C . PRO D 1 173 ? -58.024 11.116 55.843 1.00 83.57 173 PRO D C 1
ATOM 11936 O O . PRO D 1 173 ? -58.626 12.052 55.348 1.00 83.74 173 PRO D O 1
ATOM 11940 N N . TYR D 1 174 ? -57.393 10.179 55.133 1.00 83.37 174 TYR D N 1
ATOM 11941 C CA . TYR D 1 174 ? -57.463 10.079 53.650 1.00 83.10 174 TYR D CA 1
ATOM 11942 C C . TYR D 1 174 ? -57.903 8.666 53.254 1.00 82.18 174 TYR D C 1
ATOM 11943 O O . TYR D 1 174 ? -57.967 7.782 54.132 1.00 81.98 174 TYR D O 1
ATOM 11952 N N . ALA D 1 175 ? -58.201 8.474 51.965 1.00 81.21 175 ALA D N 1
ATOM 11953 C CA . ALA D 1 175 ? -58.954 7.320 51.421 1.00 80.38 175 ALA D CA 1
ATOM 11954 C C . ALA D 1 175 ? -58.003 6.189 51.008 1.00 79.41 175 ALA D C 1
ATOM 11955 O O . ALA D 1 175 ? -58.249 5.039 51.423 1.00 79.22 175 ALA D O 1
ATOM 11957 N N . ASP D 1 176 ? -56.968 6.500 50.220 1.00 78.30 176 ASP D N 1
ATOM 11958 C CA . ASP D 1 176 ? -56.063 5.489 49.608 1.00 77.26 176 ASP D CA 1
ATOM 11959 C C . ASP D 1 176 ? -54.893 5.206 50.558 1.00 75.99 176 ASP D C 1
ATOM 11960 O O . ASP D 1 176 ? -53.736 5.251 50.097 1.00 75.88 176 ASP D O 1
ATOM 11965 N N . TRP D 1 177 ? -55.191 4.919 51.832 1.00 74.65 177 TRP D N 1
ATOM 11966 C CA . TRP D 1 177 ? -54.198 4.492 52.857 1.00 73.61 177 TRP D CA 1
ATOM 11967 C C . TRP D 1 177 ? -54.197 2.963 52.948 1.00 72.90 177 TRP D C 1
ATOM 11968 O O . TRP D 1 177 ? -55.296 2.375 52.978 1.00 72.93 177 TRP D O 1
ATOM 11979 N N . GLN D 1 178 ? -53.010 2.351 52.982 1.00 71.99 178 GLN D N 1
ATOM 11980 C CA . GLN D 1 178 ? -52.846 0.874 52.936 1.00 71.24 178 GLN D CA 1
ATOM 11981 C C . GLN D 1 178 ? -51.694 0.438 53.846 1.00 69.81 178 GLN D C 1
ATOM 11982 O O . GLN D 1 178 ? -50.775 1.248 54.078 1.00 69.78 178 GLN D O 1
ATOM 11988 N N . CYS D 1 179 ? -51.763 -0.804 54.334 1.00 68.17 179 CYS D N 1
ATOM 11989 C CA . CYS D 1 179 ? -50.708 -1.473 55.139 1.00 67.17 179 CYS D CA 1
ATOM 11990 C C . CYS D 1 179 ? -49.891 -2.415 54.251 1.00 65.52 179 CYS D C 1
ATOM 11991 O O . CYS D 1 179 ? -50.331 -2.705 53.120 1.00 64.71 179 CYS D O 1
ATOM 11994 N N . CYS D 1 180 ? -48.745 -2.867 54.767 1.00 64.07 180 CYS D N 1
ATOM 11995 C CA . CYS D 1 180 ? -47.860 -3.899 54.167 1.00 62.69 180 CYS D CA 1
ATOM 11996 C C . CYS D 1 180 ? -46.964 -4.474 55.268 1.00 61.38 180 CYS D C 1
ATOM 11997 O O . CYS D 1 180 ? -46.369 -3.673 56.016 1.00 61.21 180 CYS D O 1
ATOM 12000 N N . LEU D 1 181 ? -46.879 -5.803 55.368 1.00 60.07 181 LEU D N 1
ATOM 12001 C CA . LEU D 1 181 ? -46.089 -6.503 56.416 1.00 59.16 181 LEU D CA 1
ATOM 12002 C C . LEU D 1 181 ? -44.594 -6.376 56.096 1.00 58.41 181 LEU D C 1
ATOM 12003 O O . LEU D 1 181 ? -44.246 -6.314 54.900 1.00 58.57 181 LEU D O 1
ATOM 12008 N N . ASN D 1 182 ? -43.759 -6.307 57.133 1.00 57.79 182 ASN D N 1
ATOM 12009 C CA . ASN D 1 182 ? -42.289 -6.172 56.968 1.00 57.11 182 ASN D CA 1
ATOM 12010 C C . ASN D 1 182 ? -41.593 -7.309 57.709 1.00 56.19 182 ASN D C 1
ATOM 12011 O O . ASN D 1 182 ? -42.273 -8.106 58.365 1.00 55.99 182 ASN D O 1
ATOM 12016 N N . ALA D 1 183 ? -40.264 -7.330 57.621 1.00 55.33 183 ALA D N 1
ATOM 12017 C CA . ALA D 1 183 ? -39.427 -8.286 58.375 1.00 54.63 183 ALA D CA 1
ATOM 12018 C C . ALA D 1 183 ? -38.759 -7.494 59.501 1.00 53.98 183 ALA D C 1
ATOM 12019 O O . ALA D 1 183 ? -37.650 -7.850 59.903 1.00 54.25 183 ALA D O 1
ATOM 12021 N N . GLY D 1 184 ? -39.438 -6.441 59.961 1.00 53.29 184 GLY D N 1
ATOM 12022 C CA . GLY D 1 184 ? -38.957 -5.541 61.019 1.00 52.92 184 GLY D CA 1
ATOM 12023 C C . GLY D 1 184 ? -38.911 -4.110 60.525 1.00 52.59 184 GLY D C 1
ATOM 12024 O O . GLY D 1 184 ? -38.823 -3.912 59.313 1.00 52.95 184 GLY D O 1
ATOM 12025 N N . SER D 1 185 ? -38.965 -3.161 61.454 1.00 52.33 185 SER D N 1
ATOM 12026 C CA . SER D 1 185 ? -38.900 -1.696 61.216 1.00 51.99 185 SER D CA 1
ATOM 12027 C C . SER D 1 185 ? -37.530 -1.330 60.647 1.00 51.51 185 SER D C 1
ATOM 12028 O O . SER D 1 185 ? -37.448 -0.360 59.889 1.00 51.72 185 SER D O 1
ATOM 12031 N N . THR D 1 186 ? -36.493 -2.065 61.042 1.00 50.97 186 THR D N 1
ATOM 12032 C CA . THR D 1 186 ? -35.134 -1.805 60.513 1.00 50.89 186 THR D CA 1
ATOM 12033 C C . THR D 1 186 ? -35.179 -2.006 58.998 1.00 50.58 186 THR D C 1
ATOM 12034 O O . THR D 1 186 ? -34.702 -1.128 58.270 1.00 50.90 186 THR D O 1
ATOM 12038 N N . TYR D 1 187 ? -35.758 -3.126 58.565 1.00 50.15 187 TYR D N 1
ATOM 12039 C CA . TYR D 1 187 ? -35.893 -3.467 57.126 1.00 49.96 187 TYR D CA 1
ATOM 12040 C C . TYR D 1 187 ? -36.784 -2.434 56.428 1.00 49.55 187 TYR D C 1
ATOM 12041 O O . TYR D 1 187 ? -36.490 -2.054 55.291 1.00 49.15 187 TYR D O 1
ATOM 12050 N N . GLY D 1 188 ? -37.844 -1.995 57.104 1.00 49.17 188 GLY D N 1
ATOM 12051 C CA . GLY D 1 188 ? -38.760 -0.992 56.533 1.00 49.04 188 GLY D CA 1
ATOM 12052 C C . GLY D 1 188 ? -38.064 0.334 56.295 1.00 48.82 188 GLY D C 1
ATOM 12053 O O . GLY D 1 188 ? -38.302 0.941 55.244 1.00 48.52 188 GLY D O 1
ATOM 12054 N N . TRP D 1 189 ? -37.212 0.747 57.235 1.00 48.64 189 TRP D N 1
ATOM 12055 C CA . TRP D 1 189 ? -36.477 2.036 57.142 1.00 48.39 189 TRP D CA 1
ATOM 12056 C C . TRP D 1 189 ? -35.480 1.988 55.980 1.00 48.38 189 TRP D C 1
ATOM 12057 O O . TRP D 1 189 ? -35.361 3.004 55.266 1.00 48.02 189 TRP D O 1
ATOM 12068 N N . ASP D 1 190 ? -34.795 0.856 55.797 1.00 48.76 190 ASP D N 1
ATOM 12069 C CA . ASP D 1 190 ? -33.781 0.677 54.725 1.00 49.00 190 ASP D CA 1
ATOM 12070 C C . ASP D 1 190 ? -34.465 0.862 53.367 1.00 49.48 190 ASP D C 1
ATOM 12071 O O . ASP D 1 190 ? -33.851 1.484 52.477 1.00 49.35 190 ASP D O 1
ATOM 12076 N N . THR D 1 191 ? -35.693 0.353 53.224 1.00 50.14 191 THR D N 1
ATOM 12077 C CA . THR D 1 191 ? -36.445 0.316 51.942 1.00 50.69 191 THR D CA 1
ATOM 12078 C C . THR D 1 191 ? -37.041 1.697 51.629 1.00 51.13 191 THR D C 1
ATOM 12079 O O . THR D 1 191 ? -36.955 2.093 50.450 1.00 51.44 191 THR D O 1
ATOM 12083 N N . VAL D 1 192 ? -37.615 2.417 52.604 1.00 51.69 192 VAL D N 1
ATOM 12084 C CA . VAL D 1 192 ? -38.186 3.774 52.332 1.00 52.57 192 VAL D CA 1
ATOM 12085 C C . VAL D 1 192 ? -37.026 4.715 51.976 1.00 53.35 192 VAL D C 1
ATOM 12086 O O . VAL D 1 192 ? -37.264 5.668 51.208 1.00 53.70 192 VAL D O 1
ATOM 12090 N N . LEU D 1 193 ? -35.821 4.453 52.500 1.00 54.22 193 LEU D N 1
ATOM 12091 C CA . LEU D 1 193 ? -34.581 5.202 52.151 1.00 54.69 193 LEU D CA 1
ATOM 12092 C C . LEU D 1 193 ? -34.250 4.962 50.673 1.00 54.77 193 LEU D C 1
ATOM 12093 O O . LEU D 1 193 ? -34.053 5.954 49.945 1.00 54.79 193 LEU D O 1
ATOM 12098 N N . ARG D 1 194 ? -34.195 3.693 50.256 1.00 55.08 194 ARG D N 1
ATOM 12099 C CA . ARG D 1 194 ? -33.935 3.280 48.850 1.00 55.47 194 ARG D CA 1
ATOM 12100 C C . ARG D 1 194 ? -35.041 3.831 47.945 1.00 56.83 194 ARG D C 1
ATOM 12101 O O . ARG D 1 194 ? -34.764 4.095 46.760 1.00 56.71 194 ARG D O 1
ATOM 12109 N N . MET D 1 195 ? -36.246 3.998 48.495 1.00 58.57 195 MET D N 1
ATOM 12110 C CA . MET D 1 195 ? -37.469 4.363 47.736 1.00 60.03 195 MET D CA 1
ATOM 12111 C C . MET D 1 195 ? -37.577 5.885 47.594 1.00 60.95 195 MET D C 1
ATOM 12112 O O . MET D 1 195 ? -38.252 6.329 46.644 1.00 61.12 195 MET D O 1
ATOM 12117 N N . LEU D 1 196 ? -36.943 6.658 48.480 1.00 62.06 196 LEU D N 1
ATOM 12118 C CA . LEU D 1 196 ? -37.074 8.139 48.458 1.00 62.86 196 LEU D CA 1
ATOM 12119 C C . LEU D 1 196 ? -35.720 8.832 48.303 1.00 64.06 196 LEU D C 1
ATOM 12120 O O . LEU D 1 196 ? -35.734 10.056 48.057 1.00 64.25 196 LEU D O 1
ATOM 12125 N N . CYS D 1 197 ? -34.598 8.126 48.438 1.00 65.54 197 CYS D N 1
ATOM 12126 C CA . CYS D 1 197 ? -33.287 8.815 48.521 1.00 66.30 197 CYS D CA 1
ATOM 12127 C C . CYS D 1 197 ? -32.347 8.390 47.395 1.00 67.36 197 CYS D C 1
ATOM 12128 O O . CYS D 1 197 ? -32.264 7.184 47.085 1.00 67.28 197 CYS D O 1
ATOM 12131 N N . THR D 1 198 ? -31.676 9.391 46.826 1.00 68.62 198 THR D N 1
ATOM 12132 C CA . THR D 1 198 ? -30.615 9.258 45.803 1.00 69.66 198 THR D CA 1
ATOM 12133 C C . THR D 1 198 ? -29.278 9.519 46.494 1.00 70.21 198 THR D C 1
ATOM 12134 O O . THR D 1 198 ? -29.267 10.295 47.470 1.00 70.52 198 THR D O 1
ATOM 12137 N N . ARG D 1 199 ? -28.203 8.893 46.022 1.00 70.41 199 ARG D N 1
ATOM 12138 C CA . ARG D 1 199 ? -26.852 9.104 46.594 1.00 70.55 199 ARG D CA 1
ATOM 12139 C C . ARG D 1 199 ? -26.546 10.603 46.552 1.00 70.28 199 ARG D C 1
ATOM 12140 O O . ARG D 1 199 ? -26.668 11.197 45.463 1.00 70.73 199 ARG D O 1
ATOM 12148 N N . GLY D 1 200 ? -26.172 11.185 47.693 1.00 69.85 200 GLY D N 1
ATOM 12149 C CA . GLY D 1 200 ? -25.845 12.618 47.806 1.00 69.16 200 GLY D CA 1
ATOM 12150 C C . GLY D 1 200 ? -27.020 13.439 48.308 1.00 68.77 200 GLY D C 1
ATOM 12151 O O . GLY D 1 200 ? -26.864 14.671 48.408 1.00 68.53 200 GLY D O 1
ATOM 12152 N N . ASP D 1 201 ? -28.155 12.801 48.613 1.00 68.55 201 ASP D N 1
ATOM 12153 C CA . ASP D 1 201 ? -29.358 13.502 49.140 1.00 68.51 201 ASP D CA 1
ATOM 12154 C C . ASP D 1 201 ? -29.178 13.761 50.636 1.00 68.21 201 ASP D C 1
ATOM 12155 O O . ASP D 1 201 ? -28.300 13.126 51.252 1.00 67.75 201 ASP D O 1
ATOM 12160 N N . TYR D 1 202 ? -29.990 14.669 51.181 1.00 68.06 202 TYR D N 1
ATOM 12161 C CA . TYR D 1 202 ? -30.028 15.027 52.621 1.00 67.78 202 TYR D CA 1
ATOM 12162 C C . TYR D 1 202 ? -31.335 14.514 53.224 1.00 67.37 202 TYR D C 1
ATOM 12163 O O . TYR D 1 202 ? -32.312 14.311 52.476 1.00 67.30 202 TYR D O 1
ATOM 12172 N N . ILE D 1 203 ? -31.346 14.324 54.543 1.00 66.89 203 ILE D N 1
ATOM 12173 C CA . ILE D 1 203 ? -32.519 13.806 55.301 1.00 66.30 203 ILE D CA 1
ATOM 12174 C C . ILE D 1 203 ? -32.656 14.623 56.587 1.00 65.69 203 ILE D C 1
ATOM 12175 O O . ILE D 1 203 ? -31.614 14.912 57.208 1.00 65.52 203 ILE D O 1
ATOM 12180 N N . LEU D 1 204 ? -33.883 14.996 56.961 1.00 65.27 204 LEU D N 1
ATOM 12181 C CA . LEU D 1 204 ? -34.155 15.735 58.221 1.00 65.12 204 LEU D CA 1
ATOM 12182 C C . LEU D 1 204 ? -34.187 14.732 59.373 1.00 64.97 204 LEU D C 1
ATOM 12183 O O . LEU D 1 204 ? -34.654 13.597 59.153 1.00 64.89 204 LEU D O 1
ATOM 12188 N N . MET D 1 205 ? -33.716 15.141 60.552 1.00 64.57 205 MET D N 1
ATOM 12189 C CA . MET D 1 205 ? -33.583 14.233 61.719 1.00 63.93 205 MET D CA 1
ATOM 12190 C C . MET D 1 205 ? -33.427 15.035 63.011 1.00 63.43 205 MET D C 1
ATOM 12191 O O . MET D 1 205 ? -32.719 16.061 63.000 1.00 63.20 205 MET D O 1
ATOM 12196 N N . GLU D 1 206 ? -34.049 14.538 64.082 1.00 62.88 206 GLU D N 1
ATOM 12197 C CA . GLU D 1 206 ? -33.828 14.973 65.484 1.00 62.38 206 GLU D CA 1
ATOM 12198 C C . GLU D 1 206 ? -32.319 14.995 65.757 1.00 61.99 206 GLU D C 1
ATOM 12199 O O . GLU D 1 206 ? -31.649 13.984 65.461 1.00 61.58 206 GLU D O 1
ATOM 12205 N N . GLU D 1 207 ? -31.812 16.115 66.284 1.00 61.74 207 GLU D N 1
ATOM 12206 C CA . GLU D 1 207 ? -30.364 16.365 66.526 1.00 61.55 207 GLU D CA 1
ATOM 12207 C C . GLU D 1 207 ? -29.739 15.135 67.187 1.00 61.50 207 GLU D C 1
ATOM 12208 O O . GLU D 1 207 ? -28.558 14.846 66.910 1.00 61.59 207 GLU D O 1
ATOM 12211 N N . TYR D 1 208 ? -30.507 14.451 68.035 1.00 61.17 208 TYR D N 1
ATOM 12212 C CA . TYR D 1 208 ? -30.101 13.185 68.692 1.00 60.94 208 TYR D CA 1
ATOM 12213 C C . TYR D 1 208 ? -31.103 12.105 68.285 1.00 60.45 208 TYR D C 1
ATOM 12214 O O . TYR D 1 208 ? -32.253 12.148 68.763 1.00 60.62 208 TYR D O 1
ATOM 12223 N N . THR D 1 209 ? -30.690 11.186 67.409 1.00 59.71 209 THR D N 1
ATOM 12224 C CA . THR D 1 209 ? -31.599 10.171 66.820 1.00 59.16 209 THR D CA 1
ATOM 12225 C C . THR D 1 209 ? -31.153 8.756 67.179 1.00 57.91 209 THR D C 1
ATOM 12226 O O . THR D 1 209 ? -30.132 8.599 67.877 1.00 57.95 209 THR D O 1
ATOM 12230 N N . PHE D 1 210 ? -31.911 7.779 66.681 1.00 56.55 210 PHE D N 1
ATOM 12231 C CA . PHE D 1 210 ? -31.634 6.326 66.791 1.00 55.56 210 PHE D CA 1
ATOM 12232 C C . PHE D 1 210 ? -30.400 5.999 65.948 1.00 55.03 210 PHE D C 1
ATOM 12233 O O . PHE D 1 210 ? -30.461 6.113 64.708 1.00 54.57 210 PHE D O 1
ATOM 12241 N N . SER D 1 211 ? -29.306 5.617 66.619 1.00 54.70 211 SER D N 1
ATOM 12242 C CA . SER D 1 211 ? -27.971 5.371 66.021 1.00 54.54 211 SER D CA 1
ATOM 12243 C C . SER D 1 211 ? -28.100 4.476 64.783 1.00 54.64 211 SER D C 1
ATOM 12244 O O . SER D 1 211 ? -27.423 4.762 63.776 1.00 54.61 211 SER D O 1
ATOM 12247 N N . SER D 1 212 ? -28.935 3.436 64.863 1.00 55.06 212 SER D N 1
ATOM 12248 C CA . SER D 1 212 ? -29.105 2.403 63.807 1.00 55.53 212 SER D CA 1
ATOM 12249 C C . SER D 1 212 ? -29.812 3.005 62.587 1.00 55.78 212 SER D C 1
ATOM 12250 O O . SER D 1 212 ? -29.532 2.546 61.462 1.00 55.98 212 SER D O 1
ATOM 12253 N N . ALA D 1 213 ? -30.690 3.992 62.800 1.00 56.10 213 ALA D N 1
ATOM 12254 C CA . ALA D 1 213 ? -31.387 4.743 61.729 1.00 56.68 213 ALA D CA 1
ATOM 12255 C C . ALA D 1 213 ? -30.345 5.475 60.875 1.00 57.31 213 ALA D C 1
ATOM 12256 O O . ALA D 1 213 ? -30.386 5.336 59.635 1.00 57.34 213 ALA D O 1
ATOM 12258 N N . LYS D 1 214 ? -29.450 6.222 61.529 1.00 57.86 214 LYS D N 1
ATOM 12259 C CA . LYS D 1 214 ? -28.306 6.938 60.901 1.00 58.63 214 LYS D CA 1
ATOM 12260 C C . LYS D 1 214 ? -27.442 5.954 60.108 1.00 58.33 214 LYS D C 1
ATOM 12261 O O . LYS D 1 214 ? -27.085 6.274 58.956 1.00 57.97 214 LYS D O 1
ATOM 12267 N N . GLU D 1 215 ? -27.111 4.812 60.717 1.00 58.24 215 GLU D N 1
ATOM 12268 C CA . GLU D 1 215 ? -26.088 3.859 60.213 1.00 58.14 215 GLU D CA 1
ATOM 12269 C C . GLU D 1 215 ? -26.634 3.108 58.991 1.00 57.46 215 GLU D C 1
ATOM 12270 O O . GLU D 1 215 ? -25.819 2.500 58.272 1.00 57.21 215 GLU D O 1
ATOM 12276 N N . THR D 1 216 ? -27.950 3.168 58.750 1.00 56.86 216 THR D N 1
ATOM 12277 C CA . THR D 1 216 ? -28.598 2.635 57.521 1.00 56.36 216 THR D CA 1
ATOM 12278 C C . THR D 1 216 ? -28.514 3.678 56.398 1.00 55.34 216 THR D C 1
ATOM 12279 O O . THR D 1 216 ? -28.389 3.267 55.228 1.00 55.54 216 THR D O 1
ATOM 12283 N N . ALA D 1 217 ? -28.578 4.968 56.745 1.00 54.28 217 ALA D N 1
ATOM 12284 C CA . ALA D 1 217 ? -28.650 6.104 55.793 1.00 53.59 217 ALA D CA 1
ATOM 12285 C C . ALA D 1 217 ? -27.273 6.376 55.175 1.00 52.81 217 ALA D C 1
ATOM 12286 O O . ALA D 1 217 ? -27.184 6.437 53.933 1.00 53.12 217 ALA D O 1
ATOM 12288 N N . LEU D 1 218 ? -26.246 6.537 56.015 1.00 52.09 218 LEU D N 1
ATOM 12289 C CA . LEU D 1 218 ? -24.904 7.064 55.632 1.00 51.70 218 LEU D CA 1
ATOM 12290 C C . LEU D 1 218 ? -24.224 6.176 54.586 1.00 51.12 218 LEU D C 1
ATOM 12291 O O . LEU D 1 218 ? -23.601 6.699 53.666 1.00 50.81 218 LEU D O 1
ATOM 12296 N N . PRO D 1 219 ? -24.293 4.825 54.668 1.00 50.87 219 PRO D N 1
ATOM 12297 C CA . PRO D 1 219 ? -23.680 3.966 53.650 1.00 50.94 219 PRO D CA 1
ATOM 12298 C C . PRO D 1 219 ? -24.264 4.165 52.241 1.00 51.28 219 PRO D C 1
ATOM 12299 O O . PRO D 1 219 ? -23.561 3.906 51.280 1.00 50.87 219 PRO D O 1
ATOM 12303 N N . LEU D 1 220 ? -25.520 4.617 52.156 1.00 52.12 220 LEU D N 1
ATOM 12304 C CA . LEU D 1 220 ? -26.251 4.846 50.879 1.00 52.95 220 LEU D CA 1
ATOM 12305 C C . LEU D 1 220 ? -25.808 6.172 50.248 1.00 53.86 220 LEU D C 1
ATOM 12306 O O . LEU D 1 220 ? -26.180 6.418 49.083 1.00 54.24 220 LEU D O 1
ATOM 12311 N N . GLY D 1 221 ? -25.052 6.993 50.985 1.00 54.58 221 GLY D N 1
ATOM 12312 C CA . GLY D 1 221 ? -24.518 8.278 50.493 1.00 55.05 221 GLY D CA 1
ATOM 12313 C C . GLY D 1 221 ? -25.394 9.447 50.901 1.00 55.67 221 GLY D C 1
ATOM 12314 O O . GLY D 1 221 ? -25.173 10.558 50.379 1.00 56.06 221 GLY D O 1
ATOM 12315 N N . VAL D 1 222 ? -26.354 9.212 51.800 1.00 56.22 222 VAL D N 1
ATOM 12316 C CA . VAL D 1 222 ? -27.315 10.249 52.276 1.00 56.47 222 VAL D CA 1
ATOM 12317 C C . VAL D 1 222 ? -26.688 11.022 53.441 1.00 56.74 222 VAL D C 1
ATOM 12318 O O . VAL D 1 222 ? -26.232 10.376 54.405 1.00 56.97 222 VAL D O 1
ATOM 12322 N N . LYS D 1 223 ? -26.675 12.355 53.342 1.00 57.01 223 LYS D N 1
ATOM 12323 C CA . LYS D 1 223 ? -26.251 13.283 54.422 1.00 56.98 223 LYS D CA 1
ATOM 12324 C C . LYS D 1 223 ? -27.421 13.472 55.394 1.00 57.10 223 LYS D C 1
ATOM 12325 O O . LYS D 1 223 ? -28.549 13.082 55.039 1.00 57.38 223 LYS D O 1
ATOM 12327 N N . VAL D 1 224 ? -27.157 14.050 56.570 1.00 57.50 224 VAL D N 1
ATOM 12328 C CA . VAL D 1 224 ? -28.172 14.268 57.644 1.00 57.91 224 VAL D CA 1
ATOM 12329 C C . VAL D 1 224 ? -28.080 15.717 58.133 1.00 58.00 224 VAL D C 1
ATOM 12330 O O . VAL D 1 224 ? -27.022 16.091 58.677 1.00 58.04 224 VAL D O 1
ATOM 12334 N N . ALA D 1 225 ? -29.150 16.494 57.936 1.00 58.19 225 ALA D N 1
ATOM 12335 C CA . ALA D 1 225 ? -29.299 17.880 58.438 1.00 58.74 225 ALA D CA 1
ATOM 12336 C C . ALA D 1 225 ? -30.124 17.853 59.728 1.00 59.14 225 ALA D C 1
ATOM 12337 O O . ALA D 1 225 ? -31.363 17.754 59.636 1.00 59.58 225 ALA D O 1
ATOM 12339 N N . SER D 1 226 ? -29.454 17.928 60.882 1.00 59.45 226 SER D N 1
ATOM 12340 C CA . SER D 1 226 ? -30.071 17.854 62.233 1.00 59.85 226 SER D CA 1
ATOM 12341 C C . SER D 1 226 ? -31.038 19.026 62.434 1.00 60.28 226 SER D C 1
ATOM 12342 O O . SER D 1 226 ? -30.863 20.060 61.760 1.00 60.37 226 SER D O 1
ATOM 12345 N N . VAL D 1 227 ? -32.017 18.856 63.329 1.00 61.03 227 VAL D N 1
ATOM 12346 C CA . VAL D 1 227 ? -32.997 19.911 63.723 1.00 61.82 227 VAL D CA 1
ATOM 12347 C C . VAL D 1 227 ? -33.061 19.954 65.255 1.00 63.11 227 VAL D C 1
ATOM 12348 O O . VAL D 1 227 ? -33.386 18.916 65.865 1.00 63.21 227 VAL D O 1
ATOM 12352 N N . LYS D 1 228 ? -32.744 21.115 65.837 1.00 64.81 228 LYS D N 1
ATOM 12353 C CA . LYS D 1 228 ? -32.643 21.340 67.304 1.00 66.26 228 LYS D CA 1
ATOM 12354 C C . LYS D 1 228 ? -33.912 20.835 67.994 1.00 67.89 228 LYS D C 1
ATOM 12355 O O . LYS D 1 228 ? -35.011 21.033 67.438 1.00 68.16 228 LYS D O 1
ATOM 12358 N N . MET D 1 229 ? -33.754 20.229 69.173 1.00 69.86 229 MET D N 1
ATOM 12359 C CA . MET D 1 229 ? -34.905 19.661 69.920 1.00 71.26 229 MET D CA 1
ATOM 12360 C C . MET D 1 229 ? -34.881 20.121 71.380 1.00 72.78 229 MET D C 1
ATOM 12361 O O . MET D 1 229 ? -33.815 20.535 71.858 1.00 72.78 229 MET D O 1
ATOM 12366 N N . ASP D 1 230 ? -36.049 20.094 72.024 1.00 74.63 230 ASP D N 1
ATOM 12367 C CA . ASP D 1 230 ? -36.222 20.503 73.441 1.00 76.21 230 ASP D CA 1
ATOM 12368 C C . ASP D 1 230 ? -36.924 19.372 74.199 1.00 77.25 230 ASP D C 1
ATOM 12369 O O . ASP D 1 230 ? -37.003 18.258 73.661 1.00 77.28 230 ASP D O 1
ATOM 12374 N N . ALA D 1 231 ? -37.499 19.690 75.362 1.00 78.25 231 ALA D N 1
ATOM 12375 C CA . ALA D 1 231 ? -38.202 18.713 76.228 1.00 79.14 231 ALA D CA 1
ATOM 12376 C C . ALA D 1 231 ? -39.365 18.063 75.470 1.00 79.80 231 ALA D C 1
ATOM 12377 O O . ALA D 1 231 ? -39.586 16.861 75.683 1.00 79.94 231 ALA D O 1
ATOM 12379 N N . GLU D 1 232 ? -40.082 18.818 74.628 1.00 80.38 232 GLU D N 1
ATOM 12380 C CA . GLU D 1 232 ? -41.203 18.264 73.814 1.00 80.42 232 GLU D CA 1
ATOM 12381 C C . GLU D 1 232 ? -40.688 17.507 72.577 1.00 79.46 232 GLU D C 1
ATOM 12382 O O . GLU D 1 232 ? -41.511 16.864 71.909 1.00 79.41 232 GLU D O 1
ATOM 12388 N N . GLY D 1 233 ? -39.399 17.629 72.265 1.00 78.22 233 GLY D N 1
ATOM 12389 C CA . GLY D 1 233 ? -38.832 16.928 71.103 1.00 77.36 233 GLY D CA 1
ATOM 12390 C C . GLY D 1 233 ? -38.508 17.866 69.963 1.00 76.55 233 GLY D C 1
ATOM 12391 O O . GLY D 1 233 ? -37.964 18.938 70.221 1.00 76.70 233 GLY D O 1
ATOM 12392 N N . LEU D 1 234 ? -38.828 17.450 68.741 1.00 75.67 234 LEU D N 1
ATOM 12393 C CA . LEU D 1 234 ? -38.569 18.238 67.510 1.00 74.97 234 LEU D CA 1
ATOM 12394 C C . LEU D 1 234 ? -39.172 19.635 67.644 1.00 74.36 234 LEU D C 1
ATOM 12395 O O . LEU D 1 234 ? -40.314 19.733 68.062 1.00 74.65 234 LEU D O 1
ATOM 12400 N N . LEU D 1 235 ? -38.415 20.663 67.276 1.00 73.55 235 LEU D N 1
ATOM 12401 C CA . LEU D 1 235 ? -38.908 22.058 67.353 1.00 73.00 235 LEU D CA 1
ATOM 12402 C C . LEU D 1 235 ? -39.297 22.486 65.948 1.00 72.67 235 LEU D C 1
ATOM 12403 O O . LEU D 1 235 ? -38.424 22.493 65.099 1.00 72.50 235 LEU D O 1
ATOM 12408 N N . PRO D 1 236 ? -40.568 22.834 65.689 1.00 72.60 236 PRO D N 1
ATOM 12409 C CA . PRO D 1 236 ? -41.014 23.252 64.362 1.00 72.68 236 PRO D CA 1
ATOM 12410 C C . PRO D 1 236 ? -40.325 24.548 63.916 1.00 72.82 236 PRO D C 1
ATOM 12411 O O . PRO D 1 236 ? -40.064 24.697 62.735 1.00 72.69 236 PRO D O 1
ATOM 12415 N N . GLU D 1 237 ? -40.047 25.442 64.869 1.00 73.01 237 GLU D N 1
ATOM 12416 C CA . GLU D 1 237 ? -39.425 26.766 64.609 1.00 73.20 237 GLU D CA 1
ATOM 12417 C C . GLU D 1 237 ? -38.036 26.551 63.996 1.00 73.37 237 GLU D C 1
ATOM 12418 O O . GLU D 1 237 ? -37.680 27.299 63.064 1.00 73.94 237 GLU D O 1
ATOM 12420 N N . SER D 1 238 ? -37.290 25.562 64.499 1.00 73.26 238 SER D N 1
ATOM 12421 C CA . SER D 1 238 ? -35.925 25.201 64.031 1.00 73.09 238 SER D CA 1
ATOM 12422 C C . SER D 1 238 ? -36.023 24.355 62.757 1.00 72.10 238 SER D C 1
ATOM 12423 O O . SER D 1 238 ? -35.252 24.614 61.811 1.00 71.58 238 SER D O 1
ATOM 12426 N N . LEU D 1 239 ? -36.933 23.375 62.749 1.00 71.09 239 LEU D N 1
ATOM 12427 C CA . LEU D 1 239 ? -37.286 22.557 61.558 1.00 70.58 239 LEU D CA 1
ATOM 12428 C C . LEU D 1 239 ? -37.576 23.496 60.382 1.00 70.36 239 LEU D C 1
ATOM 12429 O O . LEU D 1 239 ? -36.973 23.304 59.306 1.00 70.10 239 LEU D O 1
ATOM 12434 N N . ASP D 1 240 ? -38.461 24.475 60.597 1.00 70.17 240 ASP D N 1
ATOM 12435 C CA . ASP D 1 240 ? -38.840 25.514 59.602 1.00 70.09 240 ASP D CA 1
ATOM 12436 C C . ASP D 1 240 ? -37.596 26.330 59.231 1.00 69.79 240 ASP D C 1
ATOM 12437 O O . ASP D 1 240 ? -37.382 26.565 58.025 1.00 69.34 240 ASP D O 1
ATOM 12439 N N . GLU D 1 241 ? -36.813 26.737 60.235 1.00 69.77 241 GLU D N 1
ATOM 12440 C CA . GLU D 1 241 ? -35.601 27.587 60.076 1.00 70.00 241 GLU D CA 1
ATOM 12441 C C . GLU D 1 241 ? -34.595 26.887 59.154 1.00 70.24 241 GLU D C 1
ATOM 12442 O O . GLU D 1 241 ? -33.952 27.586 58.345 1.00 70.27 241 GLU D O 1
ATOM 12444 N N . VAL D 1 242 ? -34.467 25.562 59.279 1.00 70.76 242 VAL D N 1
ATOM 12445 C CA . VAL D 1 242 ? -33.485 24.727 58.523 1.00 71.15 242 VAL D CA 1
ATOM 12446 C C . VAL D 1 242 ? -33.910 24.657 57.051 1.00 71.45 242 VAL D C 1
ATOM 12447 O O . VAL D 1 242 ? -33.023 24.752 56.178 1.00 71.45 242 VAL D O 1
ATOM 12451 N N . LEU D 1 243 ? -35.212 24.496 56.791 1.00 72.04 243 LEU D N 1
ATOM 12452 C CA . LEU D 1 243 ? -35.781 24.348 55.424 1.00 72.75 243 LEU D CA 1
ATOM 12453 C C . LEU D 1 243 ? -35.956 25.731 54.785 1.00 73.65 243 LEU D C 1
ATOM 12454 O O . LEU D 1 243 ? -35.643 25.869 53.585 1.00 73.45 243 LEU D O 1
ATOM 12457 N N . SER D 1 244 ? -36.431 26.710 55.563 1.00 74.81 244 SER D N 1
ATOM 12458 C CA . SER D 1 244 ? -36.689 28.108 55.123 1.00 75.57 244 SER D CA 1
ATOM 12459 C C . SER D 1 244 ? -35.396 28.746 54.604 1.00 76.56 244 SER D C 1
ATOM 12460 O O . SER D 1 244 ? -35.470 29.537 53.643 1.00 76.82 244 SER D O 1
ATOM 12463 N N . ASN D 1 245 ? -34.258 28.407 55.219 1.00 77.63 245 ASN D N 1
ATOM 12464 C CA . ASN D 1 245 ? -32.949 29.074 54.986 1.00 78.31 245 ASN D CA 1
ATOM 12465 C C . ASN D 1 245 ? -32.001 28.121 54.252 1.00 79.19 245 ASN D C 1
ATOM 12466 O O . ASN D 1 245 ? -30.791 28.421 54.202 1.00 79.07 245 ASN D O 1
ATOM 12468 N N . TRP D 1 246 ? -32.527 27.021 53.704 1.00 80.43 246 TRP D N 1
ATOM 12469 C CA . TRP D 1 246 ? -31.722 26.010 52.970 1.00 81.51 246 TRP D CA 1
ATOM 12470 C C . TRP D 1 246 ? -30.937 26.702 51.854 1.00 82.51 246 TRP D C 1
ATOM 12471 O O . TRP D 1 246 ? -31.579 27.294 50.961 1.00 83.10 246 TRP D O 1
ATOM 12482 N N . ASP D 1 247 ? -29.607 26.626 51.913 1.00 83.42 247 ASP D N 1
ATOM 12483 C CA . ASP D 1 247 ? -28.698 27.134 50.856 1.00 84.07 247 ASP D CA 1
ATOM 12484 C C . ASP D 1 247 ? -28.043 25.937 50.167 1.00 84.61 247 ASP D C 1
ATOM 12485 O O . ASP D 1 247 ? -27.126 25.340 50.760 1.00 84.84 247 ASP D O 1
ATOM 12487 N N . GLU D 1 248 ? -28.508 25.608 48.962 1.00 85.20 248 GLU D N 1
ATOM 12488 C CA . GLU D 1 248 ? -28.023 24.449 48.171 1.00 85.87 248 GLU D CA 1
ATOM 12489 C C . GLU D 1 248 ? -26.490 24.451 48.158 1.00 86.60 248 GLU D C 1
ATOM 12490 O O . GLU D 1 248 ? -25.896 23.502 48.702 1.00 86.75 248 GLU D O 1
ATOM 12492 N N . ALA D 1 249 ? -25.881 25.486 47.571 1.00 87.23 249 ALA D N 1
ATOM 12493 C CA . ALA D 1 249 ? -24.429 25.558 47.284 1.00 87.68 249 ALA D CA 1
ATOM 12494 C C . ALA D 1 249 ? -23.619 25.193 48.535 1.00 87.44 249 ALA D C 1
ATOM 12495 O O . ALA D 1 249 ? -22.719 24.341 48.417 1.00 87.56 249 ALA D O 1
ATOM 12497 N N . SER D 1 250 ? -23.924 25.799 49.684 1.00 86.86 250 SER D N 1
ATOM 12498 C CA . SER D 1 250 ? -23.220 25.550 50.969 1.00 86.35 250 SER D CA 1
ATOM 12499 C C . SER D 1 250 ? -23.457 24.101 51.402 1.00 85.78 250 SER D C 1
ATOM 12500 O O . SER D 1 250 ? -22.490 23.440 51.828 1.00 85.47 250 SER D O 1
ATOM 12502 N N . ARG D 1 251 ? -24.704 23.637 51.280 1.00 84.65 251 ARG D N 1
ATOM 12503 C CA . ARG D 1 251 ? -25.144 22.272 51.674 1.00 83.59 251 ARG D CA 1
ATOM 12504 C C . ARG D 1 251 ? -24.508 21.241 50.739 1.00 83.45 251 ARG D C 1
ATOM 12505 O O . ARG D 1 251 ? -24.069 20.186 51.238 1.00 83.73 251 ARG D O 1
ATOM 12513 N N . GLY D 1 252 ? -24.464 21.535 49.436 1.00 83.21 252 GLY D N 1
ATOM 12514 C CA . GLY D 1 252 ? -23.865 20.656 48.414 1.00 82.96 252 GLY D CA 1
ATOM 12515 C C . GLY D 1 252 ? -24.911 19.856 47.656 1.00 82.43 252 GLY D C 1
ATOM 12516 O O . GLY D 1 252 ? -24.515 19.056 46.785 1.00 82.29 252 GLY D O 1
ATOM 12517 N N . SER D 1 253 ? -26.197 20.057 47.964 1.00 81.67 253 SER D N 1
ATOM 12518 C CA . SER D 1 253 ? -27.330 19.342 47.319 1.00 81.26 253 SER D CA 1
ATOM 12519 C C . SER D 1 253 ? -28.632 20.140 47.444 1.00 80.74 253 SER D C 1
ATOM 12520 O O . SER D 1 253 ? -28.589 21.285 47.934 1.00 80.44 253 SER D O 1
ATOM 12523 N N . ARG D 1 254 ? -29.742 19.532 47.010 1.00 80.31 254 ARG D N 1
ATOM 12524 C CA . ARG D 1 254 ? -31.090 20.155 46.939 1.00 79.88 254 ARG D CA 1
ATOM 12525 C C . ARG D 1 254 ? -31.761 20.088 48.314 1.00 78.17 254 ARG D C 1
ATOM 12526 O O . ARG D 1 254 ? -31.260 19.347 49.182 1.00 77.78 254 ARG D O 1
ATOM 12534 N N . LYS D 1 255 ? -32.855 20.834 48.490 1.00 76.48 255 LYS D N 1
ATOM 12535 C CA . LYS D 1 255 ? -33.634 20.883 49.755 1.00 75.11 255 LYS D CA 1
ATOM 12536 C C . LYS D 1 255 ? -34.109 19.472 50.090 1.00 73.37 255 LYS D C 1
ATOM 12537 O O . LYS D 1 255 ? -34.586 18.752 49.216 1.00 73.21 255 LYS D O 1
ATOM 12539 N N . PRO D 1 256 ? -33.988 19.031 51.362 1.00 71.26 256 PRO D N 1
ATOM 12540 C CA . PRO D 1 256 ? -34.456 17.706 51.765 1.00 69.44 256 PRO D CA 1
ATOM 12541 C C . PRO D 1 256 ? -35.989 17.674 51.818 1.00 66.48 256 PRO D C 1
ATOM 12542 O O . PRO D 1 256 ? -36.574 18.724 52.014 1.00 66.30 256 PRO D O 1
ATOM 12546 N N . PHE D 1 257 ? -36.600 16.498 51.653 1.00 62.90 257 PHE D N 1
ATOM 12547 C CA . PHE D 1 257 ? -38.078 16.348 51.665 1.00 59.97 257 PHE D CA 1
ATOM 12548 C C . PHE D 1 257 ? -38.502 15.171 52.547 1.00 57.01 257 PHE D C 1
ATOM 12549 O O . PHE D 1 257 ? -39.715 14.897 52.612 1.00 57.20 257 PHE D O 1
ATOM 12557 N N . VAL D 1 258 ? -37.553 14.505 53.207 1.00 52.90 258 VAL D N 1
ATOM 12558 C CA . VAL D 1 258 ? -37.856 13.336 54.083 1.00 50.02 258 VAL D CA 1
ATOM 12559 C C . VAL D 1 258 ? -37.497 13.695 55.523 1.00 51.86 258 VAL D C 1
ATOM 12560 O O . VAL D 1 258 ? -36.330 14.055 55.769 1.00 51.97 258 VAL D O 1
ATOM 12564 N N . LEU D 1 259 ? -38.466 13.605 56.433 1.00 54.17 259 LEU D N 1
ATOM 12565 C CA . LEU D 1 259 ? -38.239 13.859 57.875 1.00 55.81 259 LEU D CA 1
ATOM 12566 C C . LEU D 1 259 ? -38.419 12.555 58.650 1.00 56.35 259 LEU D C 1
ATOM 12567 O O . LEU D 1 259 ? -39.565 12.075 58.741 1.00 56.29 259 LEU D O 1
ATOM 12572 N N . TYR D 1 260 ? -37.324 12.004 59.175 1.00 56.83 260 TYR D N 1
ATOM 12573 C CA . TYR D 1 260 ? -37.346 10.820 60.067 1.00 57.15 260 TYR D CA 1
ATOM 12574 C C . TYR D 1 260 ? -37.560 11.311 61.496 1.00 57.79 260 TYR D C 1
ATOM 12575 O O . TYR D 1 260 ? -36.736 12.122 61.968 1.00 57.77 260 TYR D O 1
ATOM 12584 N N . THR D 1 261 ? -38.620 10.853 62.160 1.00 58.62 261 THR D N 1
ATOM 12585 C CA . THR D 1 261 ? -38.955 11.323 63.525 1.00 59.33 261 THR D CA 1
ATOM 12586 C C . THR D 1 261 ? -39.493 10.172 64.376 1.00 59.95 261 THR D C 1
ATOM 12587 O O . THR D 1 261 ? -40.205 9.303 63.834 1.00 59.63 261 THR D O 1
ATOM 12591 N N . ILE D 1 262 ? -39.144 10.190 65.663 1.00 60.8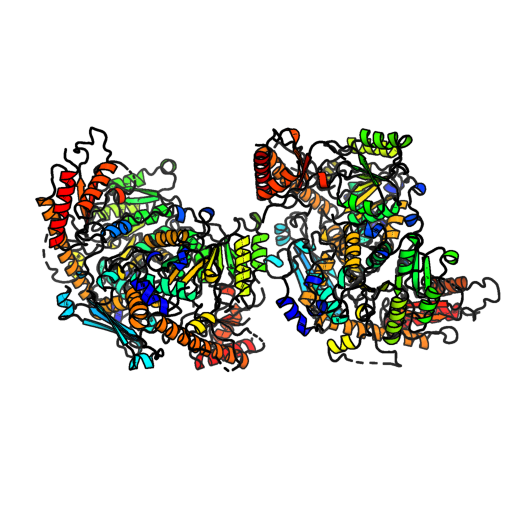0 262 ILE D N 1
ATOM 12592 C CA . ILE D 1 262 ? -39.648 9.247 66.701 1.00 61.47 262 ILE D CA 1
ATOM 12593 C C . ILE D 1 262 ? -40.481 10.053 67.693 1.00 62.12 262 ILE D C 1
ATOM 12594 O O . ILE D 1 262 ? -39.973 10.513 68.713 1.00 62.73 262 ILE D O 1
ATOM 12599 N N . PRO D 1 263 ? -41.784 10.266 67.398 1.00 62.40 263 PRO D N 1
ATOM 12600 C CA . PRO D 1 263 ? -42.635 11.157 68.191 1.00 62.09 263 PRO D CA 1
ATOM 12601 C C . PRO D 1 263 ? -42.805 10.743 69.662 1.00 61.44 263 PRO D C 1
ATOM 12602 O O . PRO D 1 263 ? -42.605 11.585 70.519 1.00 61.50 263 PRO D O 1
ATOM 12606 N N . THR D 1 264 ? -43.176 9.483 69.920 1.00 60.80 264 THR D N 1
ATOM 12607 C CA . THR D 1 264 ? -43.409 8.935 71.286 1.00 60.28 264 THR D CA 1
ATOM 12608 C C . THR D 1 264 ? -42.139 8.237 71.784 1.00 59.40 264 THR D C 1
ATOM 12609 O O . THR D 1 264 ? -41.492 7.541 70.977 1.00 59.94 264 THR D O 1
ATOM 12613 N N . GLY D 1 265 ? -41.811 8.417 73.068 1.00 58.11 265 GLY D N 1
ATOM 12614 C CA . GLY D 1 265 ? -40.584 7.885 73.691 1.00 57.37 265 GLY D CA 1
ATOM 12615 C C . GLY D 1 265 ? -39.409 7.960 72.733 1.00 56.44 265 GLY D C 1
ATOM 12616 O O . GLY D 1 265 ? -38.866 6.894 72.380 1.00 56.53 265 GLY D O 1
ATOM 12617 N N . GLN D 1 266 ? -39.026 9.183 72.365 1.00 55.55 266 GLN D N 1
ATOM 12618 C CA . GLN D 1 266 ? -37.961 9.414 71.359 1.00 54.97 266 GLN D CA 1
ATOM 12619 C C . GLN D 1 266 ? -36.670 8.744 71.820 1.00 54.60 266 GLN D C 1
ATOM 12620 O O . GLN D 1 266 ? -36.331 8.845 73.008 1.00 54.76 266 GLN D O 1
ATOM 12626 N N . ASN D 1 267 ? -35.988 8.109 70.870 1.00 54.05 267 ASN D N 1
ATOM 12627 C CA . ASN D 1 267 ? -34.710 7.397 71.103 1.00 53.79 267 ASN D CA 1
ATOM 12628 C C . ASN D 1 267 ? -33.593 8.364 70.709 1.00 53.68 267 ASN D C 1
ATOM 12629 O O . ASN D 1 267 ? -33.592 8.797 69.553 1.00 53.64 267 ASN D O 1
ATOM 12634 N N . PRO D 1 268 ? -32.637 8.708 71.598 1.00 53.85 268 PRO D N 1
ATOM 12635 C CA . PRO D 1 268 ? -32.592 8.196 72.967 1.00 54.08 268 PRO D CA 1
ATOM 12636 C C . PRO D 1 268 ? -33.005 9.157 74.092 1.00 54.60 268 PRO D C 1
ATOM 12637 O O . PRO D 1 268 ? -32.844 8.792 75.231 1.00 54.72 268 PRO D O 1
ATOM 12641 N N . THR D 1 269 ? -33.498 10.346 73.747 1.00 55.18 269 THR D N 1
ATOM 12642 C CA . THR D 1 269 ? -33.863 11.389 74.746 1.00 55.96 269 THR D CA 1
ATOM 12643 C C . THR D 1 269 ? -35.042 10.968 75.633 1.00 57.00 269 THR D C 1
ATOM 12644 O O . THR D 1 269 ? -35.108 11.450 76.771 1.00 57.17 269 THR D O 1
ATOM 12648 N N . GLY D 1 270 ? -35.968 10.169 75.105 1.00 58.49 270 GLY D N 1
ATOM 12649 C CA . GLY D 1 270 ? -37.181 9.768 75.842 1.00 59.61 270 GLY D CA 1
ATOM 12650 C C . GLY D 1 270 ? -38.255 10.835 75.755 1.00 60.92 270 GLY D C 1
ATOM 12651 O O . GLY D 1 270 ? -39.302 10.670 76.411 1.00 61.13 270 GLY D O 1
ATOM 12652 N N . ALA D 1 271 ? -38.012 11.893 74.977 1.00 62.64 271 ALA D N 1
ATOM 12653 C CA . ALA D 1 271 ? -38.963 13.012 74.795 1.00 64.21 271 ALA D CA 1
ATOM 12654 C C . ALA D 1 271 ? -40.173 12.518 73.999 1.00 65.97 271 ALA D C 1
ATOM 12655 O O . ALA D 1 271 ? -39.993 11.652 73.119 1.00 65.65 271 ALA D O 1
ATOM 12657 N N . THR D 1 272 ? -41.356 13.054 74.303 1.00 68.01 272 THR D N 1
ATOM 12658 C CA . THR D 1 272 ? -42.628 12.720 73.615 1.00 69.58 272 THR D CA 1
ATOM 12659 C C . THR D 1 272 ? -43.286 14.010 73.122 1.00 71.31 272 THR D C 1
ATOM 12660 O O . THR D 1 272 ? -43.535 14.901 73.958 1.00 71.68 272 THR D O 1
ATOM 12663 N N . GLN D 1 273 ? -43.548 14.102 71.816 1.00 73.32 273 GLN D N 1
ATOM 12664 C CA . GLN D 1 273 ? -44.252 15.257 71.201 1.00 74.90 273 GLN D CA 1
ATOM 12665 C C . GLN D 1 273 ? -45.704 15.254 71.683 1.00 75.88 273 GLN D C 1
ATOM 12666 O O . GLN D 1 273 ? -46.258 14.152 71.870 1.00 76.21 273 GLN D O 1
ATOM 12672 N N . GLN D 1 274 ? -46.291 16.437 71.872 1.00 76.73 274 GLN D N 1
ATOM 12673 C CA . GLN D 1 274 ? -47.728 16.589 72.219 1.00 77.21 274 GLN D CA 1
ATOM 12674 C C . GLN D 1 274 ? -48.493 17.095 70.992 1.00 76.93 274 GLN D C 1
ATOM 12675 O O . GLN D 1 274 ? -47.843 17.437 69.984 1.00 76.86 274 GLN D O 1
ATOM 12681 N N . LEU D 1 275 ? -49.826 17.128 71.091 1.00 76.68 275 LEU D N 1
ATOM 12682 C CA . LEU D 1 275 ? -50.762 17.369 69.960 1.00 76.53 275 LEU D CA 1
ATOM 12683 C C . LEU D 1 275 ? -50.374 18.654 69.219 1.00 76.03 275 LEU D C 1
ATOM 12684 O O . LEU D 1 275 ? -50.213 18.593 67.984 1.00 75.61 275 LEU D O 1
ATOM 12686 N N . GLU D 1 276 ? -50.229 19.767 69.945 1.00 75.43 276 GLU D N 1
ATOM 12687 C CA . GLU D 1 276 ? -49.916 21.101 69.365 1.00 75.10 276 GLU D CA 1
ATOM 12688 C C . GLU D 1 276 ? -48.593 21.023 68.597 1.00 74.64 276 GLU D C 1
ATOM 12689 O O . GLU D 1 276 ? -48.535 21.549 67.469 1.00 74.38 276 GLU D O 1
ATOM 12691 N N . ARG D 1 277 ? -47.576 20.392 69.188 1.00 74.43 277 ARG D N 1
ATOM 12692 C CA . ARG D 1 277 ? -46.230 20.260 68.577 1.00 74.10 277 ARG D CA 1
ATOM 12693 C C . ARG D 1 277 ? -46.333 19.464 67.273 1.00 73.41 277 ARG D C 1
ATOM 12694 O O . ARG D 1 277 ? -45.699 19.877 66.283 1.00 73.40 277 ARG D O 1
ATOM 12702 N N . ARG D 1 278 ? -47.093 18.366 67.277 1.00 72.89 278 ARG D N 1
ATOM 12703 C CA . ARG D 1 278 ? -47.269 17.496 66.085 1.00 72.60 278 ARG D CA 1
ATOM 12704 C C . ARG D 1 278 ? -48.048 18.269 65.015 1.00 72.34 278 ARG D C 1
ATOM 12705 O O . ARG D 1 278 ? -47.657 18.184 63.834 1.00 72.35 278 ARG D O 1
ATOM 12708 N N . LYS D 1 279 ? -49.097 18.997 65.412 1.00 72.04 279 LYS D N 1
ATOM 12709 C CA . LYS D 1 279 ? -49.921 19.819 64.485 1.00 72.02 279 LYS D CA 1
ATOM 12710 C C . LYS D 1 279 ? -49.037 20.909 63.868 1.00 72.14 279 LYS D C 1
ATOM 12711 O O . LYS D 1 279 ? -49.173 21.156 62.654 1.00 71.95 279 LYS D O 1
ATOM 12714 N N . ALA D 1 280 ? -48.165 21.529 64.671 1.00 72.47 280 ALA D N 1
ATOM 12715 C CA . ALA D 1 280 ? -47.227 22.592 64.236 1.00 73.07 280 ALA D CA 1
ATOM 12716 C C . ALA D 1 280 ? -46.240 22.010 63.224 1.00 73.80 280 ALA D C 1
ATOM 12717 O O . ALA D 1 280 ? -46.041 22.627 62.159 1.00 73.11 280 ALA D O 1
ATOM 12719 N N . VAL D 1 281 ? -45.646 20.864 63.560 1.00 75.07 281 VAL D N 1
ATOM 12720 C CA . VAL D 1 281 ? -44.664 20.149 62.698 1.00 76.33 281 VAL D CA 1
ATOM 12721 C C . VAL D 1 281 ? -45.353 19.788 61.381 1.00 77.41 281 VAL D C 1
ATOM 12722 O O . VAL D 1 281 ? -44.715 19.957 60.323 1.00 77.09 281 VAL D O 1
ATOM 12726 N N . TYR D 1 282 ? -46.604 19.325 61.436 1.00 79.06 282 TYR D N 1
ATOM 12727 C CA . TYR D 1 282 ? -47.356 18.932 60.218 1.00 80.20 282 TYR D CA 1
ATOM 12728 C C . TYR D 1 282 ? -47.459 20.145 59.287 1.00 81.29 282 TYR D C 1
ATOM 12729 O O . TYR D 1 282 ? -47.075 20.022 58.108 1.00 81.10 282 TYR D O 1
ATOM 12738 N N . LYS D 1 283 ? -47.949 21.277 59.800 1.00 82.38 283 LYS D N 1
ATOM 12739 C CA . LYS D 1 283 ? -48.061 22.548 59.035 1.00 83.21 283 LYS D CA 1
ATOM 12740 C C . LYS D 1 283 ? -46.704 22.863 58.394 1.00 82.92 283 LYS D C 1
ATOM 12741 O O . LYS D 1 283 ? -46.689 23.280 57.218 1.00 83.03 283 LYS D O 1
ATOM 12744 N N . VAL D 1 284 ? -45.612 22.662 59.141 1.00 82.07 284 VAL D N 1
ATOM 12745 C CA . VAL D 1 284 ? -44.213 22.917 58.683 1.00 81.57 284 VAL D CA 1
ATOM 12746 C C . VAL D 1 284 ? -43.897 21.993 57.502 1.00 80.89 284 VAL D C 1
ATOM 12747 O O . VAL D 1 284 ? -43.220 22.452 56.561 1.00 80.66 284 VAL D O 1
ATOM 12749 N N . ALA D 1 285 ? -44.365 20.742 57.554 1.00 80.37 285 ALA D N 1
ATOM 12750 C CA . ALA D 1 285 ? -44.146 19.722 56.503 1.00 80.01 285 ALA D CA 1
ATOM 12751 C C . ALA D 1 285 ? -44.956 20.097 55.262 1.00 79.25 285 ALA D C 1
ATOM 12752 O O . ALA D 1 285 ? -44.458 19.888 54.138 1.00 78.65 285 ALA D O 1
ATOM 12754 N N . GLN D 1 286 ? -46.163 20.624 55.474 1.00 78.63 286 GLN D N 1
ATOM 12755 C CA . GLN D 1 286 ? -47.053 21.101 54.387 1.00 77.92 286 GLN D CA 1
ATOM 12756 C C . GLN D 1 286 ? -46.405 22.301 53.699 1.00 76.85 286 GLN D C 1
ATOM 12757 O O . GLN D 1 286 ? -46.420 22.343 52.455 1.00 76.95 286 GLN D O 1
ATOM 12763 N N . LYS D 1 287 ? -45.859 23.240 54.478 1.00 75.43 287 LYS D N 1
ATOM 12764 C CA . LYS D 1 287 ? -45.244 24.473 53.926 1.00 74.72 287 LYS D CA 1
ATOM 12765 C C . LYS D 1 287 ? -44.116 24.084 52.970 1.00 74.03 287 LYS D C 1
ATOM 12766 O O . LYS D 1 287 ? -44.140 24.539 51.810 1.00 73.92 287 LYS D O 1
ATOM 12769 N N . HIS D 1 288 ? -43.165 23.275 53.447 1.00 73.35 288 HIS D N 1
ATOM 12770 C CA . HIS D 1 288 ? -41.915 22.919 52.723 1.00 72.57 288 HIS D CA 1
ATOM 12771 C C . HIS D 1 288 ? -42.120 21.620 51.938 1.00 72.02 288 HIS D C 1
ATOM 12772 O O . HIS D 1 288 ? -41.150 21.146 51.312 1.00 71.78 288 HIS D O 1
ATOM 12779 N N . ASP D 1 289 ? -43.342 21.081 51.974 1.00 71.44 289 ASP D N 1
ATOM 12780 C CA . ASP D 1 289 ? -43.748 19.849 51.256 1.00 70.99 289 ASP D CA 1
ATOM 12781 C C . ASP D 1 289 ? -42.825 18.706 51.685 1.00 70.31 289 ASP D C 1
ATOM 12782 O O . ASP D 1 289 ? -41.956 18.317 50.881 1.00 70.25 289 ASP D O 1
ATOM 12787 N N . LEU D 1 290 ? -43.008 18.186 52.904 1.00 69.34 290 LEU D N 1
ATOM 12788 C CA . LEU D 1 290 ? -42.144 17.119 53.470 1.00 68.48 290 LEU D CA 1
ATOM 12789 C C . LEU D 1 290 ? -42.929 15.811 53.574 1.00 67.48 290 LEU D C 1
ATOM 12790 O O . LEU D 1 290 ? -44.157 15.863 53.779 1.00 67.16 290 LEU D O 1
ATOM 12795 N N . ILE D 1 291 ? -42.220 14.694 53.436 1.00 66.31 291 ILE D N 1
ATOM 12796 C CA . ILE D 1 291 ? -42.736 13.324 53.721 1.00 65.46 291 ILE D CA 1
ATOM 12797 C C . ILE D 1 291 ? -42.383 12.995 55.172 1.00 64.38 291 ILE D C 1
ATOM 12798 O O . ILE D 1 291 ? -41.190 13.098 55.516 1.00 64.17 291 ILE D O 1
ATOM 12801 N N . ILE D 1 292 ? -43.366 12.628 55.993 1.00 63.27 292 ILE D N 1
ATOM 12802 C CA . ILE D 1 292 ? -43.119 12.318 57.431 1.00 62.38 292 ILE D CA 1
ATOM 12803 C C . ILE D 1 292 ? -42.994 10.805 57.600 1.00 61.98 292 ILE D C 1
ATOM 12804 O O . ILE D 1 292 ? -43.978 10.093 57.323 1.00 62.15 292 ILE D O 1
ATOM 12809 N N . VAL D 1 293 ? -41.824 10.346 58.046 1.00 61.66 293 VAL D N 1
ATOM 12810 C CA . VAL D 1 293 ? -41.577 8.919 58.395 1.00 61.12 293 VAL D CA 1
ATOM 12811 C C . VAL D 1 293 ? -41.620 8.792 59.918 1.00 61.10 293 VAL D C 1
ATOM 12812 O O . VAL D 1 293 ? -40.578 9.032 60.557 1.00 60.68 293 VAL D O 1
ATOM 12816 N N . GLU D 1 294 ? -42.778 8.387 60.437 1.00 61.74 294 GLU D N 1
ATOM 12817 C CA . GLU D 1 294 ? -43.013 8.234 61.892 1.00 62.30 294 GLU D CA 1
ATOM 12818 C C . GLU D 1 294 ? -42.597 6.822 62.311 1.00 62.70 294 GLU D C 1
ATOM 12819 O O . GLU D 1 294 ? -43.305 5.865 61.970 1.00 62.32 294 GLU D O 1
ATOM 12825 N N . ASP D 1 295 ? -41.465 6.721 63.011 1.00 63.57 295 ASP D N 1
ATOM 12826 C CA . ASP D 1 295 ? -40.934 5.428 63.519 1.00 64.04 295 ASP D CA 1
ATOM 12827 C C . ASP D 1 295 ? -41.375 5.271 64.979 1.00 64.34 295 ASP D C 1
ATOM 12828 O O . ASP D 1 295 ? -40.689 5.820 65.864 1.00 64.32 295 ASP D O 1
ATOM 12833 N N . GLU D 1 296 ? -42.479 4.553 65.211 1.00 64.69 296 GLU D N 1
ATOM 12834 C CA . GLU D 1 296 ? -43.198 4.513 66.514 1.00 64.71 296 GLU D CA 1
ATOM 12835 C C . GLU D 1 296 ? -43.249 3.086 67.054 1.00 64.16 296 GLU D C 1
ATOM 12836 O O . GLU D 1 296 ? -44.298 2.446 67.025 1.00 63.69 296 GLU D O 1
ATOM 12842 N N . PRO D 1 297 ? -42.120 2.545 67.566 1.00 63.77 297 PRO D N 1
ATOM 12843 C CA . PRO D 1 297 ? -42.116 1.250 68.245 1.00 63.72 297 PRO D CA 1
ATOM 12844 C C . PRO D 1 297 ? -42.746 1.296 69.643 1.00 63.90 297 PRO D C 1
ATOM 12845 O O . PRO D 1 297 ? -43.034 0.244 70.184 1.00 63.85 297 PRO D O 1
ATOM 12849 N N . TYR D 1 298 ? -42.942 2.503 70.186 1.00 64.07 298 TYR D N 1
ATOM 12850 C CA . TYR D 1 298 ? -43.299 2.743 71.610 1.00 64.33 298 TYR D CA 1
ATOM 12851 C C . TYR D 1 298 ? -44.579 3.577 71.722 1.00 65.24 298 TYR D C 1
ATOM 12852 O O . TYR D 1 298 ? -44.798 4.166 72.798 1.00 65.65 298 TYR D O 1
ATOM 12861 N N . TYR D 1 299 ? -45.394 3.631 70.664 1.00 66.36 299 TYR D N 1
ATOM 12862 C CA . TYR D 1 299 ? -46.614 4.480 70.607 1.00 67.38 299 TYR D CA 1
ATOM 12863 C C . TYR D 1 299 ? -47.480 4.233 71.848 1.00 68.67 299 TYR D C 1
ATOM 12864 O O . TYR D 1 299 ? -47.924 5.217 72.470 1.00 68.58 299 TYR D O 1
ATOM 12873 N N . PHE D 1 300 ? -47.715 2.962 72.190 1.00 70.41 300 PHE D N 1
ATOM 12874 C CA . PHE D 1 300 ? -48.666 2.529 73.248 1.00 71.55 300 PHE D CA 1
ATOM 12875 C C . PHE D 1 300 ? -48.024 2.645 74.634 1.00 72.79 300 PHE D C 1
ATOM 12876 O O . PHE D 1 300 ? -48.761 2.563 75.635 1.00 73.38 300 PHE D O 1
ATOM 12884 N N . LEU D 1 301 ? -46.700 2.817 74.693 1.00 74.07 301 LEU D N 1
ATOM 12885 C CA . LEU D 1 301 ? -45.954 2.981 75.970 1.00 74.97 301 LEU D CA 1
ATOM 12886 C C . LEU D 1 301 ? -46.106 4.423 76.467 1.00 75.41 301 LEU D C 1
ATOM 12887 O O . LEU D 1 301 ? -45.237 4.864 77.246 1.00 75.30 301 LEU D O 1
ATOM 12892 N N . GLN D 1 302 ? -47.153 5.129 76.025 1.00 76.16 302 GLN D N 1
ATOM 12893 C CA . GLN D 1 302 ? -47.537 6.458 76.569 1.00 76.91 302 GLN D CA 1
ATOM 12894 C C . GLN D 1 302 ? -47.916 6.272 78.040 1.00 77.28 302 GLN D C 1
ATOM 12895 O O . GLN D 1 302 ? -48.834 5.474 78.313 1.00 77.66 302 GLN D O 1
ATOM 12901 N N . MET D 1 303 ? -47.227 6.969 78.946 1.00 77.39 303 MET D N 1
ATOM 12902 C CA . MET D 1 303 ? -47.414 6.820 80.414 1.00 77.56 303 MET D CA 1
ATOM 12903 C C . MET D 1 303 ? -47.825 8.163 81.021 1.00 77.32 303 MET D C 1
ATOM 12904 O O . MET D 1 303 ? -47.564 9.206 80.389 1.00 77.07 303 MET D O 1
ATOM 12909 N N . GLN D 1 304 ? -48.453 8.121 82.199 1.00 77.11 304 GLN D N 1
ATOM 12910 C CA . GLN D 1 304 ? -48.657 9.299 83.081 1.00 77.34 304 GLN D CA 1
ATOM 12911 C C . GLN D 1 304 ? -47.281 9.836 83.466 1.00 77.01 304 GLN D C 1
ATOM 12912 O O . GLN D 1 304 ? -46.434 9.084 83.944 1.00 77.05 304 GLN D O 1
ATOM 12915 N N . PRO D 1 305 ? -47.000 11.141 83.252 1.00 76.35 305 PRO D N 1
ATOM 12916 C CA . PRO D 1 305 ? -45.674 11.696 83.525 1.00 76.07 305 PRO D CA 1
ATOM 12917 C C . PRO D 1 305 ? -45.226 11.497 84.981 1.00 75.30 305 PRO D C 1
ATOM 12918 O O . PRO D 1 305 ? -46.046 11.151 85.810 1.00 75.23 305 PRO D O 1
ATOM 12922 N N . TYR D 1 306 ? -43.933 11.717 85.238 1.00 74.21 306 TYR D N 1
ATOM 12923 C CA . TYR D 1 306 ? -43.269 11.555 86.559 1.00 73.24 306 TYR D CA 1
ATOM 12924 C C . TYR D 1 306 ? -43.301 12.890 87.312 1.00 73.08 306 TYR D C 1
ATOM 12925 O O . TYR D 1 306 ? -43.963 12.930 88.369 1.00 72.67 306 TYR D O 1
ATOM 12934 N N . PRO D 1 316 ? -58.267 1.119 84.500 1.00 113.45 316 PRO D N 1
ATOM 12935 C CA . PRO D 1 316 ? -58.314 2.572 84.465 1.00 113.20 316 PRO D CA 1
ATOM 12936 C C . PRO D 1 316 ? -59.229 3.157 83.392 1.00 112.71 316 PRO D C 1
ATOM 12937 O O . PRO D 1 316 ? -60.093 3.964 83.722 1.00 112.44 316 PRO D O 1
ATOM 12941 N N . PRO D 1 317 ? -59.063 2.823 82.088 1.00 112.12 317 PRO D N 1
ATOM 12942 C CA . PRO D 1 317 ? -60.087 3.134 81.087 1.00 111.58 317 PRO D CA 1
ATOM 12943 C C . PRO D 1 317 ? -61.359 2.298 81.294 1.00 110.75 317 PRO D C 1
ATOM 12944 O O . PRO D 1 317 ? -61.256 1.086 81.359 1.00 110.30 317 PRO D O 1
ATOM 12948 N N . ALA D 1 318 ? -62.511 2.971 81.399 1.00 110.02 318 ALA D N 1
ATOM 12949 C CA . ALA D 1 318 ? -63.847 2.358 81.581 1.00 109.45 318 ALA D CA 1
ATOM 12950 C C . ALA D 1 318 ? -64.111 1.386 80.428 1.00 108.76 318 ALA D C 1
ATOM 12951 O O . ALA D 1 318 ? -64.403 0.207 80.704 1.00 108.38 318 ALA D O 1
ATOM 12953 N N . SER D 1 319 ? -63.987 1.867 79.190 1.00 107.81 319 SER D N 1
ATOM 12954 C CA . SER D 1 319 ? -64.137 1.066 77.949 1.00 106.98 319 SER D CA 1
ATOM 12955 C C . SER D 1 319 ? -62.859 1.202 77.122 1.00 105.96 319 SER D C 1
ATOM 12956 O O . SER D 1 319 ? -62.127 2.192 77.330 1.00 105.94 319 SER D O 1
ATOM 12959 N N . HIS D 1 320 ? -62.590 0.245 76.235 1.00 104.43 320 HIS D N 1
ATOM 12960 C CA . HIS D 1 320 ? -61.393 0.274 75.357 1.00 103.25 320 HIS D CA 1
ATOM 12961 C C . HIS D 1 320 ? -61.456 1.526 74.479 1.00 103.42 320 HIS D C 1
ATOM 12962 O O . HIS D 1 320 ? -60.407 2.176 74.299 1.00 103.76 320 HIS D O 1
ATOM 12969 N N . ASP D 1 321 ? -62.649 1.853 73.974 1.00 103.57 321 ASP D N 1
ATOM 12970 C CA . ASP D 1 321 ? -62.898 3.034 73.106 1.00 103.71 321 ASP D CA 1
ATOM 12971 C C . ASP D 1 321 ? -62.283 4.284 73.754 1.00 103.03 321 ASP D C 1
ATOM 12972 O O . ASP D 1 321 ? -61.582 5.026 73.038 1.00 103.43 321 ASP D O 1
ATOM 12974 N N . GLU D 1 322 ? -62.519 4.506 75.051 1.00 101.75 322 GLU D N 1
ATOM 12975 C CA . GLU D 1 322 ? -62.032 5.702 75.790 1.00 100.20 322 GLU D CA 1
ATOM 12976 C C . GLU D 1 322 ? -60.499 5.702 75.842 1.00 97.85 322 GLU D C 1
ATOM 12977 O O . GLU D 1 322 ? -59.911 6.798 75.742 1.00 97.61 322 GLU D O 1
ATOM 12979 N N . PHE D 1 323 ? -59.872 4.534 76.005 1.00 94.56 323 PHE D N 1
ATOM 12980 C CA . PHE D 1 323 ? -58.393 4.410 76.095 1.00 91.42 323 PHE D CA 1
ATOM 12981 C C . PHE D 1 323 ? -57.752 5.057 74.861 1.00 84.80 323 PHE D C 1
ATOM 12982 O O . PHE D 1 323 ? -56.796 5.839 75.027 1.00 84.67 323 PHE D O 1
ATOM 12990 N N . ILE D 1 324 ? -58.265 4.741 73.667 1.00 75.70 324 ILE D N 1
ATOM 12991 C CA . ILE D 1 324 ? -57.733 5.242 72.364 1.00 68.00 324 ILE D CA 1
ATOM 12992 C C . ILE D 1 324 ? -57.815 6.774 72.339 1.00 75.74 324 ILE D C 1
ATOM 12993 O O . ILE D 1 324 ? -56.871 7.401 71.818 1.00 76.50 324 ILE D O 1
ATOM 12998 N N . LYS D 1 325 ? -58.891 7.347 72.886 1.00 83.76 325 LYS D N 1
ATOM 12999 C CA . LYS D 1 325 ? -59.105 8.817 72.976 1.00 89.29 325 LYS D CA 1
ATOM 13000 C C . LYS D 1 325 ? -58.009 9.436 73.847 1.00 90.69 325 LYS D C 1
ATOM 13001 O O . LYS D 1 325 ? -57.554 10.551 73.524 1.00 90.76 325 LYS D O 1
ATOM 13004 N N . SER D 1 326 ? -57.613 8.739 74.915 1.00 92.11 326 SER D N 1
ATOM 13005 C CA . SER D 1 326 ? -56.625 9.224 75.913 1.00 92.97 326 SER D CA 1
ATOM 13006 C C . SER D 1 326 ? -55.232 9.300 75.279 1.00 93.01 326 SER D C 1
ATOM 13007 O O . SER D 1 326 ? -54.435 10.155 75.714 1.00 93.45 326 SER D O 1
ATOM 13010 N N . LEU D 1 327 ? -54.946 8.438 74.299 1.00 92.20 327 LEU D N 1
ATOM 13011 C CA . LEU D 1 327 ? -53.612 8.368 73.645 1.00 91.64 327 LEU D CA 1
ATOM 13012 C C . LEU D 1 327 ? -53.381 9.638 72.824 1.00 90.79 327 LEU D C 1
ATOM 13013 O O . LEU D 1 327 ? -54.195 9.912 71.922 1.00 90.69 327 LEU D O 1
ATOM 13018 N N . ILE D 1 328 ? -52.310 10.375 73.124 1.00 89.62 328 ILE D N 1
ATOM 13019 C CA . ILE D 1 328 ? -51.833 11.515 72.287 1.00 88.62 328 ILE D CA 1
ATOM 13020 C C . ILE D 1 328 ? -51.724 11.020 70.834 1.00 87.77 328 ILE D C 1
ATOM 13021 O O . ILE D 1 328 ? -50.913 10.142 70.544 1.00 87.98 328 ILE D O 1
ATOM 13026 N N . PRO D 1 329 ? -52.543 11.550 69.883 1.00 86.37 329 PRO D N 1
ATOM 13027 C CA . PRO D 1 329 ? -52.593 11.124 68.469 1.00 85.07 329 PRO D CA 1
ATOM 13028 C C . PRO D 1 329 ? -51.268 11.060 67.688 1.00 83.31 329 PRO D C 1
ATOM 13029 O O . PRO D 1 329 ? -50.355 11.777 68.042 1.00 83.20 329 PRO D O 1
ATOM 13033 N N . SER D 1 330 ? -51.202 10.219 66.644 1.00 81.33 330 SER D N 1
ATOM 13034 C CA . SER D 1 330 ? -50.029 10.047 65.740 1.00 79.98 330 SER D CA 1
ATOM 13035 C C . SER D 1 330 ? -50.129 11.024 64.563 1.00 78.99 330 SER D C 1
ATOM 13036 O O . SER D 1 330 ? -51.226 11.576 64.349 1.00 78.96 330 SER D O 1
ATOM 13039 N N . TYR D 1 331 ? -49.026 11.227 63.831 1.00 77.69 331 TYR D N 1
ATOM 13040 C CA . TYR D 1 331 ? -48.957 12.091 62.622 1.00 77.00 331 TYR D CA 1
ATOM 13041 C C . TYR D 1 331 ? -49.813 11.477 61.507 1.00 76.66 331 TYR D C 1
ATOM 13042 O O . TYR D 1 331 ? -50.210 12.211 60.581 1.00 76.70 331 TYR D O 1
ATOM 13051 N N . LEU D 1 332 ? -50.049 10.162 61.583 1.00 75.94 332 LEU D N 1
ATOM 13052 C CA . LEU D 1 332 ? -50.910 9.429 60.613 1.00 75.49 332 LEU D CA 1
ATOM 13053 C C . LEU D 1 332 ? -52.349 9.934 60.756 1.00 75.42 332 LEU D C 1
ATOM 13054 O O . LEU D 1 332 ? -53.038 10.070 59.734 1.00 75.47 332 LEU D O 1
ATOM 13059 N N . SER D 1 333 ? -52.762 10.219 61.995 1.00 75.18 333 SER D N 1
ATOM 13060 C CA . SER D 1 333 ? -54.116 10.741 62.326 1.00 74.78 333 SER D CA 1
ATOM 13061 C C . SER D 1 333 ? -54.344 12.105 61.665 1.00 74.40 333 SER D C 1
ATOM 13062 O O . SER D 1 333 ? -55.493 12.414 61.339 1.00 74.63 333 SER D O 1
ATOM 13065 N N . LEU D 1 334 ? -53.290 12.917 61.586 1.00 74.12 334 LEU D N 1
ATOM 13066 C CA . LEU D 1 334 ? -53.325 14.279 60.997 1.00 73.97 334 LEU D CA 1
ATOM 13067 C C . LEU D 1 334 ? -52.922 14.224 59.518 1.00 72.88 334 LEU D C 1
ATOM 13068 O O . LEU D 1 334 ? -52.867 15.297 58.895 1.00 72.90 334 LEU D O 1
ATOM 13073 N N . ASP D 1 335 ? -52.701 13.031 58.959 1.00 71.26 335 ASP D N 1
ATOM 13074 C CA . ASP D 1 335 ? -52.181 12.953 57.566 1.00 69.96 335 ASP D CA 1
ATOM 13075 C C . ASP D 1 335 ? -53.305 13.153 56.548 1.00 68.69 335 ASP D C 1
ATOM 13076 O O . ASP D 1 335 ? -53.689 12.181 55.882 1.00 68.57 335 ASP D O 1
ATOM 13081 N N . VAL D 1 336 ? -53.741 14.404 56.397 1.00 67.24 336 VAL D N 1
ATOM 13082 C CA . VAL D 1 336 ? -54.812 14.793 55.433 1.00 65.63 336 VAL D CA 1
ATOM 13083 C C . VAL D 1 336 ? -54.218 14.872 54.024 1.00 63.02 336 VAL D C 1
ATOM 13084 O O . VAL D 1 336 ? -54.996 14.774 53.055 1.00 62.73 336 VAL D O 1
ATOM 13087 N N . ASP D 1 337 ? -52.897 15.041 53.911 1.00 59.77 337 ASP D N 1
ATOM 13088 C CA . ASP D 1 337 ? -52.202 15.161 52.601 1.00 57.46 337 ASP D CA 1
ATOM 13089 C C . ASP D 1 337 ? -51.695 13.788 52.153 1.00 58.98 337 ASP D C 1
ATOM 13090 O O . ASP D 1 337 ? -51.164 13.703 51.029 1.00 58.87 337 ASP D O 1
ATOM 13095 N N . GLY D 1 338 ? -51.843 12.761 52.993 1.00 60.91 338 GLY D N 1
ATOM 13096 C CA . GLY D 1 338 ? -51.331 11.410 52.696 1.00 62.59 338 GLY D CA 1
ATOM 13097 C C . GLY D 1 338 ? -49.825 11.434 52.512 1.00 63.66 338 GLY D C 1
ATOM 13098 O O . GLY D 1 338 ? -49.327 10.768 51.583 1.00 63.80 338 GLY D O 1
ATOM 13099 N N . ARG D 1 339 ? -49.130 12.185 53.371 1.00 64.29 339 ARG D N 1
ATOM 13100 C CA . ARG D 1 339 ? -47.668 12.433 53.286 1.00 64.49 339 ARG D CA 1
ATOM 13101 C C . ARG D 1 339 ? -46.941 11.773 54.458 1.00 63.77 339 ARG D C 1
ATOM 13102 O O . ARG D 1 339 ? -45.813 12.204 54.761 1.00 64.01 339 ARG D O 1
ATOM 13110 N N . VAL D 1 340 ? -47.551 10.777 55.097 1.00 62.52 340 VAL D N 1
ATOM 13111 C CA . VAL D 1 340 ? -46.963 10.150 56.316 1.00 61.30 340 VAL D CA 1
ATOM 13112 C C . VAL D 1 340 ? -46.824 8.642 56.102 1.00 60.36 340 VAL D C 1
ATOM 13113 O O . VAL D 1 340 ? -47.827 8.001 55.739 1.00 60.70 340 VAL D O 1
ATOM 13117 N N . LEU D 1 341 ? -45.616 8.117 56.315 1.00 59.21 341 LEU D N 1
ATOM 13118 C CA . LEU D 1 341 ? -45.354 6.664 56.426 1.00 58.48 341 LEU D CA 1
ATOM 13119 C C . LEU D 1 341 ? -45.044 6.338 57.888 1.00 58.04 341 LEU D C 1
ATOM 13120 O O . LEU D 1 341 ? -44.072 6.904 58.428 1.00 57.99 341 LEU D O 1
ATOM 13125 N N . ARG D 1 342 ? -45.847 5.454 58.474 1.00 57.46 342 ARG D N 1
ATOM 13126 C CA . ARG D 1 342 ? -45.650 5.062 59.886 1.00 57.27 342 ARG D CA 1
ATOM 13127 C C . ARG D 1 342 ? -45.055 3.657 59.941 1.00 57.76 342 ARG D C 1
ATOM 13128 O O . ARG D 1 342 ? -45.679 2.718 59.427 1.00 57.68 342 ARG D O 1
ATOM 13136 N N . LEU D 1 343 ? -43.877 3.554 60.547 1.00 58.29 343 LEU D N 1
ATOM 13137 C CA . LEU D 1 343 ? -43.196 2.256 60.791 1.00 58.85 343 LEU D CA 1
ATOM 13138 C C . LEU D 1 343 ? -43.604 1.729 62.169 1.00 59.48 343 LEU D C 1
ATOM 13139 O O . LEU D 1 343 ? -43.252 2.366 63.181 1.00 59.72 343 LEU D O 1
ATOM 13144 N N . GLU D 1 344 ? -44.333 0.612 62.181 1.00 60.51 344 GLU D N 1
ATOM 13145 C CA . GLU D 1 344 ? -44.716 -0.148 63.398 1.00 61.31 344 GLU D CA 1
ATOM 13146 C C . GLU D 1 344 ? -44.088 -1.541 63.310 1.00 61.04 344 GLU D C 1
ATOM 13147 O O . GLU D 1 344 ? -43.979 -2.069 62.186 1.00 60.84 344 GLU D O 1
ATOM 13153 N N . SER D 1 345 ? -43.687 -2.102 64.453 1.00 61.06 345 SER D N 1
ATOM 13154 C CA . SER D 1 345 ? -43.105 -3.463 64.573 1.00 61.10 345 SER D CA 1
ATOM 13155 C C . SER D 1 345 ? -43.701 -4.164 65.797 1.00 61.14 345 SER D C 1
ATOM 13156 O O . SER D 1 345 ? -44.260 -3.462 66.662 1.00 61.13 345 SER D O 1
ATOM 13159 N N . PHE D 1 346 ? -43.596 -5.496 65.857 1.00 61.22 346 PHE D N 1
ATOM 13160 C CA . PHE D 1 346 ? -44.040 -6.325 67.008 1.00 61.44 346 PHE D CA 1
ATOM 13161 C C . PHE D 1 346 ? -42.868 -6.548 67.966 1.00 61.44 346 PHE D C 1
ATOM 13162 O O . PHE D 1 346 ? -43.053 -7.227 68.995 1.00 61.81 346 PHE D O 1
ATOM 13170 N N . SER D 1 347 ? -41.711 -5.995 67.610 1.00 61.41 347 SER D N 1
ATOM 13171 C CA . SER D 1 347 ? -40.458 -6.160 68.387 1.00 61.35 347 SER D CA 1
ATOM 13172 C C . SER D 1 347 ? -40.588 -5.594 69.801 1.00 61.13 347 SER D C 1
ATOM 13173 O O . SER D 1 347 ? -40.136 -6.265 70.730 1.00 61.43 347 SER D O 1
ATOM 13176 N N . LYS D 1 348 ? -41.172 -4.406 69.953 1.00 60.86 348 LYS D N 1
ATOM 13177 C CA . LYS D 1 348 ? -41.242 -3.797 71.306 1.00 60.90 348 LYS D CA 1
ATOM 13178 C C . LYS D 1 348 ? -42.647 -3.926 71.905 1.00 60.33 348 LYS D C 1
ATOM 13179 O O . LYS D 1 348 ? -42.930 -3.200 72.862 1.00 60.40 348 LYS D O 1
ATOM 13185 N N . VAL D 1 349 ? -43.478 -4.827 71.378 1.00 59.78 349 VAL D N 1
ATOM 13186 C CA . VAL D 1 349 ? -44.842 -5.034 71.954 1.00 59.12 349 VAL D CA 1
ATOM 13187 C C . VAL D 1 349 ? -45.061 -6.532 72.176 1.00 58.76 349 VAL D C 1
ATOM 13188 O O . VAL D 1 349 ? -45.877 -6.874 73.035 1.00 58.65 349 VAL D O 1
ATOM 13192 N N . LEU D 1 350 ? -44.353 -7.379 71.426 1.00 58.35 350 LEU D N 1
ATOM 13193 C CA . LEU D 1 350 ? -44.509 -8.854 71.561 1.00 58.03 350 LEU D CA 1
ATOM 13194 C C . LEU D 1 350 ? -43.140 -9.555 71.562 1.00 57.28 350 LEU D C 1
ATOM 13195 O O . LEU D 1 350 ? -42.820 -10.174 72.595 1.00 57.38 350 LEU D O 1
ATOM 13200 N N . SER D 1 351 ? -42.362 -9.487 70.473 1.00 56.59 351 SER D N 1
ATOM 13201 C CA . SER D 1 351 ? -41.063 -10.209 70.355 1.00 56.19 351 SER D CA 1
ATOM 13202 C C . SER D 1 351 ? -40.152 -9.606 69.286 1.00 55.45 351 SER D C 1
ATOM 13203 O O . SER D 1 351 ? -40.517 -9.532 68.114 1.00 55.22 351 SER D O 1
ATOM 13205 N N . PRO D 1 352 ? -38.926 -9.174 69.670 1.00 54.42 352 PRO D N 1
ATOM 13206 C CA . PRO D 1 352 ? -37.877 -8.819 68.713 1.00 54.00 352 PRO D CA 1
ATOM 13207 C C . PRO D 1 352 ? -37.575 -9.963 67.734 1.00 53.32 352 PRO D C 1
ATOM 13208 O O . PRO D 1 352 ? -37.337 -9.702 66.569 1.00 53.59 352 PRO D O 1
ATOM 13212 N N . GLY D 1 353 ? -37.605 -11.196 68.249 1.00 52.25 353 GLY D N 1
ATOM 13213 C CA . GLY D 1 353 ? -37.177 -12.419 67.545 1.00 51.60 353 GLY D CA 1
ATOM 13214 C C . GLY D 1 353 ? -38.119 -12.823 66.424 1.00 50.97 353 GLY D C 1
ATOM 13215 O O . GLY D 1 353 ? -37.695 -13.631 65.575 1.00 50.63 353 GLY D O 1
ATOM 13216 N N . SER D 1 354 ? -39.355 -12.323 66.445 1.00 50.46 354 SER D N 1
ATOM 13217 C CA . SER D 1 354 ? -40.362 -12.688 65.416 1.00 50.24 354 SER D CA 1
ATOM 13218 C C . SER D 1 354 ? -40.070 -11.964 64.098 1.00 49.88 354 SER D C 1
ATOM 13219 O O . SER D 1 354 ? -40.632 -12.377 63.078 1.00 50.22 354 SER D O 1
ATOM 13222 N N . ARG D 1 355 ? -39.219 -10.935 64.151 1.00 49.32 355 ARG D N 1
ATOM 13223 C CA . ARG D 1 355 ? -38.795 -10.122 62.976 1.00 49.08 355 ARG D CA 1
ATOM 13224 C C . ARG D 1 355 ? -40.005 -9.803 62.095 1.00 49.34 355 ARG D C 1
ATOM 13225 O O . ARG D 1 355 ? -39.983 -10.171 60.919 1.00 49.55 355 ARG D O 1
ATOM 13233 N N . THR D 1 356 ? -41.025 -9.162 62.666 1.00 50.03 356 THR D N 1
ATOM 13234 C CA . THR D 1 356 ? -42.259 -8.840 61.908 1.00 50.68 356 THR D CA 1
ATOM 13235 C C . THR D 1 356 ? -42.732 -7.431 62.246 1.00 51.51 356 THR D C 1
ATOM 13236 O O . THR D 1 356 ? -42.793 -7.103 63.434 1.00 52.06 356 THR D O 1
ATOM 13240 N N . GLY D 1 357 ? -43.051 -6.641 61.218 1.00 52.32 357 GLY D N 1
ATOM 13241 C CA . GLY D 1 357 ? -43.580 -5.278 61.370 1.00 53.12 357 GLY D CA 1
ATOM 13242 C C . GLY D 1 357 ? -44.527 -4.932 60.238 1.00 54.12 357 GLY D C 1
ATOM 13243 O O . GLY D 1 357 ? -45.008 -5.869 59.570 1.00 54.04 357 GLY D O 1
ATOM 13244 N N . TRP D 1 358 ? -44.788 -3.641 60.023 1.00 55.43 358 TRP D N 1
ATOM 13245 C CA . TRP D 1 358 ? -45.648 -3.155 58.914 1.00 56.65 358 TRP D CA 1
ATOM 13246 C C . TRP D 1 358 ? -45.463 -1.650 58.708 1.00 57.59 358 TRP D C 1
ATOM 13247 O O . TRP D 1 358 ? -45.072 -0.959 59.666 1.00 57.53 358 TRP D O 1
ATOM 13258 N N . ILE D 1 359 ? -45.732 -1.189 57.484 1.00 58.80 359 ILE D N 1
ATOM 13259 C CA . ILE D 1 359 ? -45.771 0.251 57.101 1.00 59.64 359 ILE D CA 1
ATOM 13260 C C . ILE D 1 359 ? -47.214 0.609 56.731 1.00 60.16 359 ILE D C 1
ATOM 13261 O O . ILE D 1 359 ? -47.825 -0.142 55.946 1.00 60.20 359 ILE D O 1
ATOM 13266 N N . VAL D 1 360 ? -47.737 1.701 57.298 1.00 60.87 360 VAL D N 1
ATOM 13267 C CA . VAL D 1 360 ? -49.003 2.355 56.852 1.00 61.51 360 VAL D CA 1
ATOM 13268 C C . VAL D 1 360 ? -48.613 3.578 56.019 1.00 62.31 360 VAL D C 1
ATOM 13269 O O . VAL D 1 360 ? -47.723 4.327 56.467 1.00 62.08 360 VAL D O 1
ATOM 13273 N N . GLY D 1 361 ? -49.244 3.776 54.859 1.00 63.28 361 GLY D N 1
ATOM 13274 C CA . GLY D 1 361 ? -48.945 4.927 53.988 1.00 63.90 361 GLY D CA 1
ATOM 13275 C C . GLY D 1 361 ? -49.862 5.016 52.773 1.00 64.65 361 GLY D C 1
ATOM 13276 O O . GLY D 1 361 ? -50.713 4.156 52.551 1.00 64.86 361 GLY D O 1
ATOM 13277 N N . PRO D 1 362 ? -49.701 6.081 51.956 1.00 65.10 362 PRO D N 1
ATOM 13278 C CA . PRO D 1 362 ? -50.457 6.239 50.715 1.00 65.28 362 PRO D CA 1
ATOM 13279 C C . PRO D 1 362 ? -50.136 5.127 49.706 1.00 65.23 362 PRO D C 1
ATOM 13280 O O . PRO D 1 362 ? -48.971 4.839 49.500 1.00 65.00 362 PRO D O 1
ATOM 13284 N N . GLU D 1 363 ? -51.178 4.540 49.113 1.00 65.10 363 GLU D N 1
ATOM 13285 C CA . GLU D 1 363 ? -51.087 3.416 48.145 1.00 64.56 363 GLU D CA 1
ATOM 13286 C C . GLU D 1 363 ? -49.788 3.528 47.339 1.00 63.94 363 GLU D C 1
ATOM 13287 O O . GLU D 1 363 ? -48.942 2.622 47.466 1.00 63.74 363 GLU D O 1
ATOM 13289 N N . GLN D 1 364 ? -49.638 4.592 46.541 1.00 63.35 364 GLN D N 1
ATOM 13290 C CA . GLN D 1 364 ? -48.568 4.706 45.512 1.00 63.03 364 GLN D CA 1
ATOM 13291 C C . GLN D 1 364 ? -47.199 4.425 46.147 1.00 62.67 364 GLN D C 1
ATOM 13292 O O . GLN D 1 364 ? -46.371 3.783 45.472 1.00 63.03 364 GLN D O 1
ATOM 13298 N N . LEU D 1 365 ? -46.962 4.874 47.386 1.00 61.89 365 LEU D N 1
ATOM 13299 C CA . LEU D 1 365 ? -45.683 4.634 48.112 1.00 61.05 365 LEU D CA 1
ATOM 13300 C C . LEU D 1 365 ? -45.642 3.179 48.600 1.00 60.66 365 LEU D C 1
ATOM 13301 O O . LEU D 1 365 ? -44.614 2.517 48.374 1.00 60.45 365 LEU D O 1
ATOM 13306 N N . VAL D 1 366 ? -46.720 2.702 49.233 1.00 60.50 366 VAL D N 1
ATOM 13307 C CA . VAL D 1 366 ? -46.824 1.320 49.794 1.00 60.50 366 VAL D CA 1
ATOM 13308 C C . VAL D 1 366 ? -46.585 0.302 48.672 1.00 60.74 366 VAL D C 1
ATOM 13309 O O . VAL D 1 366 ? -45.955 -0.737 48.949 1.00 60.78 366 VAL D O 1
ATOM 13313 N N . GLU D 1 367 ? -47.075 0.588 47.462 1.00 61.10 367 GLU D N 1
ATOM 13314 C CA . GLU D 1 367 ? -46.896 -0.276 46.263 1.00 61.50 367 GLU D CA 1
ATOM 13315 C C . GLU D 1 367 ? -45.403 -0.362 45.932 1.00 61.73 367 GLU D C 1
ATOM 13316 O O . GLU D 1 367 ? -44.925 -1.476 45.642 1.00 61.61 367 GLU D O 1
ATOM 13318 N N . ARG D 1 368 ? -44.708 0.779 45.964 1.00 62.11 368 ARG D N 1
ATOM 13319 C CA . ARG D 1 368 ? -43.245 0.831 45.695 1.00 62.64 368 ARG D CA 1
ATOM 13320 C C . ARG D 1 368 ? -42.501 0.049 46.783 1.00 62.35 368 ARG D C 1
ATOM 13321 O O . ARG D 1 368 ? -41.582 -0.712 46.438 1.00 61.96 368 ARG D O 1
ATOM 13329 N N . PHE D 1 369 ? -42.915 0.232 48.039 1.00 61.89 369 PHE D N 1
ATOM 13330 C CA . PHE D 1 369 ? -42.356 -0.502 49.206 1.00 61.76 369 PHE D CA 1
ATOM 13331 C C . PHE D 1 369 ? -42.544 -2.006 48.985 1.00 62.69 369 PHE D C 1
ATOM 13332 O O . PHE D 1 369 ? -41.563 -2.772 49.069 1.00 62.46 369 PHE D O 1
ATOM 13340 N N . MET D 1 370 ? -43.791 -2.399 48.715 1.00 64.14 370 MET D N 1
ATOM 13341 C CA . MET D 1 370 ? -44.219 -3.788 48.406 1.00 65.35 370 MET D CA 1
ATOM 13342 C C . MET D 1 370 ? -43.293 -4.376 47.337 1.00 65.26 370 MET D C 1
ATOM 13343 O O . MET D 1 370 ? -42.918 -5.559 47.457 1.00 64.82 370 MET D O 1
ATOM 13348 N N . ARG D 1 371 ? -42.946 -3.562 46.336 1.00 65.44 371 ARG D N 1
ATOM 13349 C CA . ARG D 1 371 ? -42.171 -3.968 45.134 1.00 65.54 371 ARG D CA 1
ATOM 13350 C C . ARG D 1 371 ? -40.731 -4.302 45.533 1.00 63.93 371 ARG D C 1
ATOM 13351 O O . ARG D 1 371 ? -40.171 -5.260 44.964 1.00 63.47 371 ARG D O 1
ATOM 13359 N N . ASN D 1 372 ? -40.180 -3.558 46.497 1.00 62.30 372 ASN D N 1
ATOM 13360 C CA . ASN D 1 372 ? -38.793 -3.774 46.991 1.00 61.00 372 ASN D CA 1
ATOM 13361 C C . ASN D 1 372 ? -38.756 -5.056 47.831 1.00 60.06 372 ASN D C 1
ATOM 13362 O O . ASN D 1 372 ? -37.807 -5.834 47.677 1.00 59.28 372 ASN D O 1
ATOM 13367 N N . CYS D 1 373 ? -39.797 -5.292 48.632 1.00 59.54 373 CYS D N 1
ATOM 13368 C CA . CYS D 1 373 ? -39.902 -6.508 49.483 1.00 59.41 373 CYS D CA 1
ATOM 13369 C C . CYS D 1 373 ? -39.946 -7.755 48.593 1.00 59.15 373 CYS D C 1
ATOM 13370 O O . CYS D 1 373 ? -39.320 -8.743 48.952 1.00 59.11 373 CYS D O 1
ATOM 13373 N N . GLU D 1 374 ? -40.583 -7.655 47.426 1.00 59.35 374 GLU D N 1
ATOM 13374 C CA . GLU D 1 374 ? -40.733 -8.815 46.507 1.00 59.67 374 GLU D CA 1
ATOM 13375 C C . GLU D 1 374 ? -39.355 -9.334 46.086 1.00 58.95 374 GLU D C 1
ATOM 13376 O O . GLU D 1 374 ? -39.182 -10.561 46.040 1.00 58.13 374 GLU D O 1
ATOM 13382 N N . THR D 1 375 ? -38.417 -8.428 45.806 1.00 58.40 375 THR D N 1
ATOM 13383 C CA . THR D 1 375 ? -37.046 -8.811 45.382 1.00 58.12 375 THR D CA 1
ATOM 13384 C C . THR D 1 375 ? -36.079 -8.664 46.561 1.00 57.93 375 THR D C 1
ATOM 13385 O O . THR D 1 375 ? -34.861 -8.699 46.328 1.00 57.68 375 THR D O 1
ATOM 13389 N N . GLY D 1 376 ? -36.610 -8.474 47.768 1.00 57.60 376 GLY D N 1
ATOM 13390 C CA . GLY D 1 376 ? -35.766 -8.331 48.968 1.00 57.77 376 GLY D CA 1
ATOM 13391 C C . GLY D 1 376 ? -36.051 -9.402 50.004 1.00 57.75 376 GLY D C 1
ATOM 13392 O O . GLY D 1 376 ? -35.804 -10.581 49.727 1.00 57.16 376 GLY D O 1
ATOM 13393 N N . ALA D 1 377 ? -36.544 -8.977 51.166 1.00 58.42 377 ALA D N 1
ATOM 13394 C CA . ALA D 1 377 ? -36.885 -9.856 52.306 1.00 59.41 377 ALA D CA 1
ATOM 13395 C C . ALA D 1 377 ? -38.015 -10.825 51.936 1.00 59.94 377 ALA D C 1
ATOM 13396 O O . ALA D 1 377 ? -37.964 -11.966 52.431 1.00 60.06 377 ALA D O 1
ATOM 13398 N N . GLN D 1 378 ? -38.970 -10.342 51.124 1.00 60.76 378 GLN D N 1
ATOM 13399 C CA . GLN D 1 378 ? -40.232 -10.984 50.639 1.00 61.19 378 GLN D CA 1
ATOM 13400 C C . GLN D 1 378 ? -41.316 -10.753 51.695 1.00 61.21 378 GLN D C 1
ATOM 13401 O O . GLN D 1 378 ? -41.991 -9.716 51.629 1.00 62.57 378 GLN D O 1
ATOM 13407 N N . HIS D 1 379 ? -41.495 -11.708 52.605 1.00 60.35 379 HIS D N 1
ATOM 13408 C CA . HIS D 1 379 ? -42.520 -11.576 53.669 1.00 59.42 379 HIS D CA 1
ATOM 13409 C C . HIS D 1 379 ? -41.920 -12.024 54.999 1.00 58.91 379 HIS D C 1
ATOM 13410 O O . HIS D 1 379 ? -40.925 -12.759 54.965 1.00 58.52 379 HIS D O 1
ATOM 13417 N N . PRO D 1 380 ? -42.459 -11.581 56.154 1.00 58.23 380 PRO D N 1
ATOM 13418 C CA . PRO D 1 380 ? -41.979 -12.030 57.459 1.00 58.09 380 PRO D CA 1
ATOM 13419 C C . PRO D 1 380 ? -42.226 -13.535 57.641 1.00 57.62 380 PRO D C 1
ATOM 13420 O O . PRO D 1 380 ? -43.200 -14.042 57.150 1.00 58.13 380 PRO D O 1
ATOM 13424 N N . SER D 1 381 ? -41.317 -14.204 58.345 1.00 57.13 381 SER D N 1
ATOM 13425 C CA . SER D 1 381 ? -41.381 -15.675 58.577 1.00 57.07 381 SER D CA 1
ATOM 13426 C C . SER D 1 381 ? -42.821 -16.188 58.652 1.00 57.12 381 SER D C 1
ATOM 13427 O O . SER D 1 381 ? -43.581 -15.714 59.507 1.00 56.92 381 SER D O 1
ATOM 13430 N N . GLY D 1 382 ? -43.166 -17.106 57.753 1.00 57.38 382 GLY D N 1
ATOM 13431 C CA . GLY D 1 382 ? -44.523 -17.681 57.677 1.00 57.41 382 GLY D CA 1
ATOM 13432 C C . GLY D 1 382 ? -44.935 -18.295 59.002 1.00 57.43 382 GLY D C 1
ATOM 13433 O O . GLY D 1 382 ? -46.132 -18.223 59.343 1.00 57.17 382 GLY D O 1
ATOM 13434 N N . ILE D 1 383 ? -43.969 -18.875 59.721 1.00 57.74 383 ILE D N 1
ATOM 13435 C CA . ILE D 1 383 ? -44.155 -19.491 61.069 1.00 57.81 383 ILE D CA 1
ATOM 13436 C C . ILE D 1 383 ? -44.524 -18.389 62.067 1.00 58.63 383 ILE D C 1
ATOM 13437 O O . ILE D 1 383 ? -45.403 -18.632 62.918 1.00 59.19 383 ILE D O 1
ATOM 13442 N N . SER D 1 384 ? -43.876 -17.226 61.957 1.00 59.08 384 SER D N 1
ATOM 13443 C CA . SER D 1 384 ? -44.116 -16.029 62.804 1.00 59.35 384 SER D CA 1
ATOM 13444 C C . SER D 1 384 ? -45.544 -15.517 62.583 1.00 59.82 384 SER D C 1
ATOM 13445 O O . SER D 1 384 ? -46.231 -15.233 63.584 1.00 59.98 384 SER D O 1
ATOM 13448 N N . GLN D 1 385 ? -45.964 -15.407 61.319 1.00 60.46 385 GLN D N 1
ATOM 13449 C CA . GLN D 1 385 ? -47.257 -14.790 60.916 1.00 61.08 385 GLN D CA 1
ATOM 13450 C C . GLN D 1 385 ? -48.436 -15.623 61.433 1.00 61.36 385 GLN D C 1
ATOM 13451 O O . GLN D 1 385 ? -49.475 -15.015 61.756 1.00 61.49 385 GLN D O 1
ATOM 13457 N N . ILE D 1 386 ? -48.301 -16.952 61.502 1.00 61.64 386 ILE D N 1
ATOM 13458 C CA . ILE D 1 386 ? -49.416 -17.849 61.930 1.00 61.90 386 ILE D CA 1
ATOM 13459 C C . ILE D 1 386 ? -49.494 -17.839 63.460 1.00 61.81 386 ILE D C 1
ATOM 13460 O O . ILE D 1 386 ? -50.623 -17.800 63.987 1.00 61.25 386 ILE D O 1
ATOM 13465 N N . VAL D 1 387 ? -48.343 -17.868 64.138 1.00 61.62 387 VAL D N 1
ATOM 13466 C CA . VAL D 1 387 ? -48.248 -17.710 65.619 1.00 61.22 387 VAL D CA 1
ATOM 13467 C C . VAL D 1 387 ? -48.903 -16.380 65.994 1.00 60.92 387 VAL D C 1
ATOM 13468 O O . VAL D 1 387 ? -49.756 -16.377 66.903 1.00 61.33 387 VAL D O 1
ATOM 13472 N N . LEU D 1 388 ? -48.523 -15.298 65.306 1.00 60.54 388 LEU D N 1
ATOM 13473 C CA . LEU D 1 388 ? -49.004 -13.917 65.582 1.00 60.52 388 LEU D CA 1
ATOM 13474 C C . LEU D 1 388 ? -50.500 -13.810 65.269 1.00 60.56 388 LEU D C 1
ATOM 13475 O O . LEU D 1 388 ? -51.227 -13.218 66.090 1.00 60.59 388 LEU D O 1
ATOM 13480 N N . PHE D 1 389 ? -50.921 -14.334 64.116 1.00 60.78 389 PHE D N 1
ATOM 13481 C CA . PHE D 1 389 ? -52.349 -14.306 63.709 1.00 60.75 389 PHE D CA 1
ATOM 13482 C C . PHE D 1 389 ? -53.174 -15.128 64.702 1.00 61.10 389 PHE D C 1
ATOM 13483 O O . PHE D 1 389 ? -54.257 -14.681 65.100 1.00 61.05 389 PHE D O 1
ATOM 13491 N N . LYS D 1 390 ? -52.657 -16.294 65.091 1.00 61.53 390 LYS D N 1
ATOM 13492 C CA . LYS D 1 390 ? -53.369 -17.161 66.063 1.00 62.19 390 LYS D CA 1
ATOM 13493 C C . LYS D 1 390 ? -53.460 -16.421 67.398 1.00 63.26 390 LYS D C 1
ATOM 13494 O O . LYS D 1 390 ? -54.528 -16.435 68.011 1.00 63.59 390 LYS D O 1
ATOM 13496 N N . LEU D 1 391 ? -52.368 -15.790 67.824 1.00 64.49 391 LEU D N 1
ATOM 13497 C CA . LEU D 1 391 ? -52.379 -15.048 69.108 1.00 65.35 391 LEU D CA 1
ATOM 13498 C C . LEU D 1 391 ? -53.290 -13.818 69.033 1.00 66.26 391 LEU D C 1
ATOM 13499 O O . LEU D 1 391 ? -54.049 -13.602 69.984 1.00 66.49 391 LEU D O 1
ATOM 13504 N N . LEU D 1 392 ? -53.264 -13.071 67.928 1.00 67.31 392 LEU D N 1
ATOM 13505 C CA . LEU D 1 392 ? -54.052 -11.810 67.903 1.00 68.39 392 LEU D CA 1
ATOM 13506 C C . LEU D 1 392 ? -55.485 -12.003 67.395 1.00 68.90 392 LEU D C 1
ATOM 13507 O O . LEU D 1 392 ? -56.408 -11.703 68.163 1.00 68.84 392 LEU D O 1
ATOM 13512 N N . ASP D 1 393 ? -55.663 -12.429 66.143 1.00 69.49 393 ASP D N 1
ATOM 13513 C CA . ASP D 1 393 ? -57.033 -12.587 65.582 1.00 70.06 393 ASP D CA 1
ATOM 13514 C C . ASP D 1 393 ? -57.781 -13.768 66.212 1.00 70.49 393 ASP D C 1
ATOM 13515 O O . ASP D 1 393 ? -58.936 -13.584 66.627 1.00 70.41 393 ASP D O 1
ATOM 13517 N N . GLU D 1 394 ? -57.125 -14.926 66.296 1.00 70.93 394 GLU D N 1
ATOM 13518 C CA . GLU D 1 394 ? -57.759 -16.164 66.824 1.00 71.06 394 GLU D CA 1
ATOM 13519 C C . GLU D 1 394 ? -58.022 -16.120 68.336 1.00 71.05 394 GLU D C 1
ATOM 13520 O O . GLU D 1 394 ? -59.013 -16.731 68.759 1.00 71.71 394 GLU D O 1
ATOM 13522 N N . HIS D 1 395 ? -57.148 -15.490 69.127 1.00 70.33 395 HIS D N 1
ATOM 13523 C CA . HIS D 1 395 ? -57.332 -15.557 70.602 1.00 69.67 395 HIS D CA 1
ATOM 13524 C C . HIS D 1 395 ? -57.713 -14.229 71.276 1.00 68.70 395 HIS D C 1
ATOM 13525 O O . HIS D 1 395 ? -58.910 -14.040 71.541 1.00 68.52 395 HIS D O 1
ATOM 13532 N N . TRP D 1 396 ? -56.745 -13.343 71.534 1.00 67.22 396 TRP D N 1
ATOM 13533 C CA . TRP D 1 396 ? -57.037 -12.102 72.303 1.00 66.42 396 TRP D CA 1
ATOM 13534 C C . TRP D 1 396 ? -58.074 -11.242 71.588 1.00 65.90 396 TRP D C 1
ATOM 13535 O O . TRP D 1 396 ? -59.039 -10.823 72.240 1.00 66.46 396 TRP D O 1
ATOM 13546 N N . GLY D 1 397 ? -57.899 -11.048 70.286 1.00 64.87 397 GLY D N 1
ATOM 13547 C CA . GLY D 1 397 ? -58.804 -10.195 69.498 1.00 64.05 397 GLY D CA 1
ATOM 13548 C C . GLY D 1 397 ? -58.371 -8.747 69.620 1.00 63.42 397 GLY D C 1
ATOM 13549 O O . GLY D 1 397 ? -57.461 -8.461 70.411 1.00 63.33 397 GLY D O 1
ATOM 13550 N N . HIS D 1 398 ? -58.990 -7.847 68.863 1.00 63.21 398 HIS D N 1
ATOM 13551 C CA . HIS D 1 398 ? -58.591 -6.420 68.962 1.00 63.22 398 HIS D CA 1
ATOM 13552 C C . HIS D 1 398 ? -58.758 -5.937 70.410 1.00 63.48 398 HIS D C 1
ATOM 13553 O O . HIS D 1 398 ? -58.261 -4.843 70.719 1.00 63.37 398 HIS D O 1
ATOM 13555 N N . SER D 1 399 ? -59.384 -6.755 71.265 1.00 63.84 399 SER D N 1
ATOM 13556 C CA . SER D 1 399 ? -59.674 -6.379 72.675 1.00 63.87 399 SER D CA 1
ATOM 13557 C C . SER D 1 399 ? -58.578 -6.921 73.600 1.00 63.93 399 SER D C 1
ATOM 13558 O O . SER D 1 399 ? -58.000 -6.123 74.363 1.00 63.90 399 SER D O 1
ATOM 13561 N N . GLY D 1 400 ? -58.317 -8.230 73.535 1.00 64.22 400 GLY D N 1
ATOM 13562 C CA . GLY D 1 400 ? -57.281 -8.909 74.336 1.00 64.80 400 GLY D CA 1
ATOM 13563 C C . GLY D 1 400 ? -55.894 -8.378 74.022 1.00 65.10 400 GLY D C 1
ATOM 13564 O O . GLY D 1 400 ? -54.994 -8.555 74.867 1.00 65.02 400 GLY D O 1
ATOM 13565 N N . TYR D 1 401 ? -55.720 -7.747 72.855 1.00 65.26 401 TYR D N 1
ATOM 13566 C CA . TYR D 1 401 ? -54.430 -7.148 72.419 1.00 65.47 401 TYR D CA 1
ATOM 13567 C C . TYR D 1 401 ? -54.312 -5.724 72.974 1.00 65.72 401 TYR D C 1
ATOM 13568 O O . TYR D 1 401 ? -53.179 -5.303 73.278 1.00 65.73 401 TYR D O 1
ATOM 13577 N N . LEU D 1 402 ? -55.435 -5.009 73.103 1.00 66.13 402 LEU D N 1
ATOM 13578 C CA . LEU D 1 402 ? -55.477 -3.681 73.774 1.00 66.51 402 LEU D CA 1
ATOM 13579 C C . LEU D 1 402 ? -55.268 -3.890 75.277 1.00 65.76 402 LEU D C 1
ATOM 13580 O O . LEU D 1 402 ? -54.553 -3.077 75.895 1.00 65.59 402 LEU D O 1
ATOM 13585 N N . ASP D 1 403 ? -55.871 -4.947 75.830 1.00 64.88 403 ASP D N 1
ATOM 13586 C CA . ASP D 1 403 ? -55.722 -5.354 77.253 1.00 64.31 403 ASP D CA 1
ATOM 13587 C C . ASP D 1 403 ? -54.243 -5.644 77.528 1.00 63.70 403 ASP D C 1
ATOM 13588 O O . ASP D 1 403 ? -53.761 -5.274 78.618 1.00 63.73 403 ASP D O 1
ATOM 13590 N N . TRP D 1 404 ? -53.558 -6.279 76.572 1.00 63.07 404 TRP D N 1
ATOM 13591 C CA . TRP D 1 404 ? -52.115 -6.628 76.664 1.00 62.67 404 TRP D CA 1
ATOM 13592 C C . TRP D 1 404 ? -51.267 -5.351 76.659 1.00 62.83 404 TRP D C 1
ATOM 13593 O O . TRP D 1 404 ? -50.341 -5.256 77.489 1.00 62.20 404 TRP D O 1
ATOM 13604 N N . LEU D 1 405 ? -51.562 -4.422 75.744 1.00 63.46 405 LEU D N 1
ATOM 13605 C CA . LEU D 1 405 ? -50.784 -3.170 75.547 1.00 64.06 405 LEU D CA 1
ATOM 13606 C C . LEU D 1 405 ? -50.873 -2.317 76.819 1.00 64.55 405 LEU D C 1
ATOM 13607 O O . LEU D 1 405 ? -49.821 -1.823 77.268 1.00 64.52 405 LEU D O 1
ATOM 13612 N N . ILE D 1 406 ? -52.079 -2.162 77.377 1.00 65.23 406 ILE D N 1
ATOM 13613 C CA . ILE D 1 406 ? -52.333 -1.376 78.622 1.00 65.70 406 ILE D CA 1
ATOM 13614 C C . ILE D 1 406 ? -51.591 -2.029 79.797 1.00 65.24 406 ILE D C 1
ATOM 13615 O O . ILE D 1 406 ? -51.066 -1.277 80.641 1.00 65.19 406 ILE D O 1
ATOM 13620 N N . ASN D 1 407 ? -51.537 -3.365 79.849 1.00 64.86 407 ASN D N 1
ATOM 13621 C CA . ASN D 1 407 ? -50.792 -4.116 80.897 1.00 64.70 407 ASN D CA 1
ATOM 13622 C C . ASN D 1 407 ? -49.303 -3.775 80.793 1.00 64.85 407 ASN D C 1
ATOM 13623 O O . ASN D 1 407 ? -48.665 -3.574 81.845 1.00 65.26 407 ASN D O 1
ATOM 13628 N N . LEU D 1 408 ? -48.772 -3.809 79.568 1.00 64.77 408 LEU D N 1
ATOM 13629 C CA . LEU D 1 408 ? -47.336 -3.556 79.277 1.00 64.82 408 LEU D CA 1
ATOM 13630 C C . LEU D 1 408 ? -46.973 -2.116 79.643 1.00 65.72 408 LEU D C 1
ATOM 13631 O O . LEU D 1 408 ? -45.921 -1.909 80.261 1.00 65.77 408 LEU D O 1
ATOM 13636 N N . ARG D 1 409 ? -47.858 -1.174 79.319 1.00 66.87 409 ARG D N 1
ATOM 13637 C CA . ARG D 1 409 ? -47.636 0.268 79.595 1.00 68.08 409 ARG D CA 1
ATOM 13638 C C . ARG D 1 409 ? -47.518 0.481 81.108 1.00 68.54 409 ARG D C 1
ATOM 13639 O O . ARG D 1 409 ? -46.696 1.307 81.521 1.00 68.37 409 ARG D O 1
ATOM 13647 N N . MET D 1 410 ? -48.335 -0.224 81.891 1.00 69.17 410 MET D N 1
ATOM 13648 C CA . MET D 1 410 ? -48.284 -0.137 83.372 1.00 69.73 410 MET D CA 1
ATOM 13649 C C . MET D 1 410 ? -46.944 -0.669 83.894 1.00 70.08 410 MET D C 1
ATOM 13650 O O . MET D 1 410 ? -46.358 -0.015 84.769 1.00 70.49 410 MET D O 1
ATOM 13652 N N . GLN D 1 411 ? -46.451 -1.775 83.333 1.00 70.27 411 GLN D N 1
ATOM 13653 C CA . GLN D 1 411 ? -45.216 -2.419 83.859 1.00 70.41 411 GLN D CA 1
ATOM 13654 C C . GLN D 1 411 ? -43.992 -1.578 83.465 1.00 69.82 411 GLN D C 1
ATOM 13655 O O . GLN D 1 411 ? -42.985 -1.642 84.199 1.00 69.80 411 GLN D O 1
ATOM 13661 N N . TYR D 1 412 ? -44.073 -0.829 82.359 1.00 68.96 412 TYR D N 1
ATOM 13662 C CA . TYR D 1 412 ? -42.987 0.059 81.863 1.00 68.45 412 TYR D CA 1
ATOM 13663 C C . TYR D 1 412 ? -43.038 1.391 82.615 1.00 67.51 412 TYR D C 1
ATOM 13664 O O . TYR D 1 412 ? -41.972 2.004 82.816 1.00 67.36 412 TYR D O 1
ATOM 13673 N N . THR D 1 413 ? -44.238 1.823 83.018 1.00 66.64 413 THR D N 1
ATOM 13674 C CA . THR D 1 413 ? -44.460 2.989 83.915 1.00 66.03 413 THR D CA 1
ATOM 13675 C C . THR D 1 413 ? -43.744 2.713 85.242 1.00 65.40 413 THR D C 1
ATOM 13676 O O . THR D 1 413 ? -43.120 3.647 85.785 1.00 64.79 413 THR D O 1
ATOM 13680 N N . GLY D 1 414 ? -43.865 1.486 85.751 1.00 64.88 414 GLY D N 1
ATOM 13681 C CA . GLY D 1 414 ? -43.203 1.102 87.011 1.00 64.59 414 GLY D CA 1
ATOM 13682 C C . GLY D 1 414 ? -41.698 1.174 86.862 1.00 64.16 414 GLY D C 1
ATOM 13683 O O . GLY D 1 414 ? -41.038 1.741 87.737 1.00 64.24 414 GLY D O 1
ATOM 13684 N N . ARG D 1 415 ? -41.187 0.622 85.765 1.00 63.81 415 ARG D N 1
ATOM 13685 C CA . ARG D 1 415 ? -39.737 0.628 85.458 1.00 63.48 415 ARG D CA 1
ATOM 13686 C C . ARG D 1 415 ? -39.271 2.072 85.275 1.00 62.87 415 ARG D C 1
ATOM 13687 O O . ARG D 1 415 ? -38.181 2.407 85.757 1.00 62.56 415 ARG D O 1
ATOM 13695 N N . ARG D 1 416 ? -40.081 2.881 84.592 1.00 62.42 416 ARG D N 1
ATOM 13696 C CA . ARG D 1 416 ? -39.758 4.311 84.357 1.00 62.49 416 ARG D CA 1
ATOM 13697 C C . ARG D 1 416 ? -39.588 4.982 85.720 1.00 61.96 416 ARG D C 1
ATOM 13698 O O . ARG D 1 416 ? -38.546 5.612 85.951 1.00 61.47 416 ARG D O 1
ATOM 13706 N N . ASP D 1 417 ? -40.595 4.823 86.579 1.00 61.42 417 ASP D N 1
ATOM 13707 C CA . ASP D 1 417 ? -40.602 5.372 87.961 1.00 60.95 417 ASP D CA 1
ATOM 13708 C C . ASP D 1 417 ? -39.344 4.897 88.700 1.00 59.86 417 ASP D C 1
ATOM 13709 O O . ASP D 1 417 ? -38.729 5.723 89.403 1.00 59.26 417 ASP D O 1
ATOM 13714 N N . ALA D 1 418 ? -38.974 3.622 88.535 1.00 58.85 418 ALA D N 1
ATOM 13715 C CA . ALA D 1 418 ? -37.865 2.958 89.260 1.00 58.11 418 ALA D CA 1
ATOM 13716 C C . ALA D 1 418 ? -36.522 3.619 88.921 1.00 57.42 418 ALA D C 1
ATOM 13717 O O . ALA D 1 418 ? -35.759 3.902 89.865 1.00 57.69 418 ALA D O 1
ATOM 13719 N N . ILE D 1 419 ? -36.242 3.851 87.634 1.00 56.50 419 ILE D N 1
ATOM 13720 C CA . ILE D 1 419 ? -34.904 4.322 87.158 1.00 55.96 419 ILE D CA 1
ATOM 13721 C C . ILE D 1 419 ? -34.706 5.790 87.558 1.00 56.53 419 ILE D C 1
ATOM 13722 O O . ILE D 1 419 ? -33.567 6.156 87.911 1.00 56.33 419 ILE D O 1
ATOM 13727 N N . VAL D 1 420 ? -35.774 6.591 87.508 1.00 57.47 420 VAL D N 1
ATOM 13728 C CA . VAL D 1 420 ? -35.753 8.047 87.844 1.00 58.51 420 VAL D CA 1
ATOM 13729 C C . VAL D 1 420 ? -35.495 8.202 89.347 1.00 59.46 420 VAL D C 1
ATOM 13730 O O . VAL D 1 420 ? -34.795 9.160 89.729 1.00 59.57 420 VAL D O 1
ATOM 13734 N N . ASN D 1 421 ? -36.039 7.290 90.160 1.00 60.70 421 ASN D N 1
ATOM 13735 C CA . ASN D 1 421 ? -35.885 7.285 91.641 1.00 61.85 421 ASN D CA 1
ATOM 13736 C C . ASN D 1 421 ? -34.434 6.942 91.995 1.00 62.82 421 ASN D C 1
ATOM 13737 O O . ASN D 1 421 ? -33.880 7.594 92.902 1.00 62.79 421 ASN D O 1
ATOM 13742 N N . ALA D 1 422 ? -33.854 5.952 91.308 1.00 64.11 422 ALA D N 1
ATOM 13743 C CA . ALA D 1 422 ? -32.442 5.531 91.462 1.00 65.36 422 ALA D CA 1
ATOM 13744 C C . ALA D 1 422 ? -31.528 6.719 91.143 1.00 66.29 422 ALA D C 1
ATOM 13745 O O . ALA D 1 422 ? -30.676 7.053 91.989 1.00 66.64 422 ALA D O 1
ATOM 13747 N N . CYS D 1 423 ? -31.711 7.333 89.969 1.00 67.35 423 CYS D N 1
ATOM 13748 C CA . CYS D 1 423 ? -30.975 8.547 89.522 1.00 68.32 423 CYS D CA 1
ATOM 13749 C C . CYS D 1 423 ? -31.114 9.640 90.587 1.00 68.84 423 CYS D C 1
ATOM 13750 O O . CYS D 1 423 ? -30.083 10.220 90.981 1.00 68.75 423 CYS D O 1
ATOM 13753 N N . GLU D 1 424 ? -32.349 9.895 91.032 1.00 69.39 424 GLU D N 1
ATOM 13754 C CA . GLU D 1 424 ? -32.687 10.892 92.082 1.00 69.77 424 GLU D CA 1
ATOM 13755 C C . GLU D 1 424 ? -31.798 10.681 93.314 1.00 70.03 424 GLU D C 1
ATOM 13756 O O . GLU D 1 424 ? -31.320 11.689 93.869 1.00 70.02 424 GLU D O 1
ATOM 13758 N N . LYS D 1 425 ? -31.593 9.425 93.727 1.00 70.41 425 LYS D N 1
ATOM 13759 C CA . LYS D 1 425 ? -30.957 9.074 95.026 1.00 71.04 425 LYS D CA 1
ATOM 13760 C C . LYS D 1 425 ? -29.444 8.881 94.861 1.00 70.79 425 LYS D C 1
ATOM 13761 O O . LYS D 1 425 ? -28.716 9.153 95.837 1.00 70.87 425 LYS D O 1
ATOM 13767 N N . TYR D 1 426 ? -29.013 8.270 93.753 1.00 70.19 426 TYR D N 1
ATOM 13768 C CA . TYR D 1 426 ? -27.585 7.874 93.615 1.00 69.74 426 TYR D CA 1
ATOM 13769 C C . TYR D 1 426 ? -26.728 8.779 92.725 1.00 68.48 426 TYR D C 1
ATOM 13770 O O . TYR D 1 426 ? -25.524 8.862 92.991 1.00 67.15 426 TYR D O 1
ATOM 13779 N N . LEU D 1 427 ? -27.292 9.362 91.669 1.00 67.94 427 LEU D N 1
ATOM 13780 C CA . LEU D 1 427 ? -26.445 10.160 90.741 1.00 67.74 427 LEU D CA 1
ATOM 13781 C C . LEU D 1 427 ? -25.995 11.472 91.385 1.00 67.53 427 LEU D C 1
ATOM 13782 O O . LEU D 1 427 ? -26.837 12.149 91.989 1.00 67.17 427 LEU D O 1
ATOM 13787 N N . PRO D 1 428 ? -24.722 11.887 91.214 1.00 67.45 428 PRO D N 1
ATOM 13788 C CA . PRO D 1 428 ? -24.253 13.140 91.794 1.00 67.81 428 PRO D CA 1
ATOM 13789 C C . PRO D 1 428 ? -24.770 14.294 90.924 1.00 68.38 428 PRO D C 1
ATOM 13790 O O . PRO D 1 428 ? -24.362 14.425 89.797 1.00 68.02 428 PRO D O 1
ATOM 13794 N N . LYS D 1 429 ? -25.659 15.106 91.492 1.00 69.44 429 LYS D N 1
ATOM 13795 C CA . LYS D 1 429 ? -26.289 16.243 90.775 1.00 70.25 429 LYS D CA 1
ATOM 13796 C C . LYS D 1 429 ? -25.259 17.307 90.387 1.00 70.66 429 LYS D C 1
ATOM 13797 O O . LYS D 1 429 ? -25.491 18.010 89.396 1.00 71.03 429 LYS D O 1
ATOM 13803 N N . GLU D 1 430 ? -24.209 17.478 91.183 1.00 71.08 430 GLU D N 1
ATOM 13804 C CA . GLU D 1 430 ? -23.231 18.551 90.864 1.00 71.83 430 GLU D CA 1
ATOM 13805 C C . GLU D 1 430 ? -22.896 18.496 89.369 1.00 72.17 430 GLU D C 1
ATOM 13806 O O . GLU D 1 430 ? -22.740 19.573 88.759 1.00 72.18 430 GLU D O 1
ATOM 13808 N N . ILE D 1 431 ? -22.805 17.285 88.807 1.00 72.49 431 ILE D N 1
ATOM 13809 C CA . ILE D 1 431 ? -22.267 17.031 87.436 1.00 72.67 431 ILE D CA 1
ATOM 13810 C C . ILE D 1 431 ? -23.373 16.487 86.522 1.00 71.46 431 ILE D C 1
ATOM 13811 O O . ILE D 1 431 ? -23.246 16.655 85.294 1.00 71.14 431 ILE D O 1
ATOM 13816 N N . ALA D 1 432 ? -24.417 15.869 87.087 1.00 70.06 432 ALA D N 1
ATOM 13817 C CA . ALA D 1 432 ? -25.462 15.144 86.325 1.00 69.24 432 ALA D CA 1
ATOM 13818 C C . ALA D 1 432 ? -26.836 15.790 86.531 1.00 68.48 432 ALA D C 1
ATOM 13819 O O . ALA D 1 432 ? -27.190 16.096 87.687 1.00 68.13 432 ALA D O 1
ATOM 13821 N N . LYS D 1 433 ? -27.575 15.971 85.434 1.00 68.12 433 LYS D N 1
ATOM 13822 C CA . LYS D 1 433 ? -28.984 16.442 85.422 1.00 67.63 433 LYS D CA 1
ATOM 13823 C C . LYS D 1 433 ? -29.757 15.575 84.426 1.00 67.42 433 LYS D C 1
ATOM 13824 O O . LYS D 1 433 ? -29.098 14.885 83.626 1.00 67.11 433 LYS D O 1
ATOM 13827 N N . TRP D 1 434 ? -31.091 15.599 84.475 1.00 67.32 434 TRP D N 1
ATOM 13828 C CA . TRP D 1 434 ? -31.958 14.789 83.581 1.00 67.14 434 TRP D CA 1
ATOM 13829 C C . TRP D 1 434 ? -33.399 15.288 83.638 1.00 67.52 434 TRP D C 1
ATOM 13830 O O . TRP D 1 434 ? -33.681 16.264 84.360 1.00 67.72 434 TRP D O 1
ATOM 13841 N N . ASN D 1 435 ? -34.263 14.591 82.904 1.00 68.04 435 ASN D N 1
ATOM 13842 C CA . ASN D 1 435 ? -35.736 14.756 82.906 1.00 68.29 435 ASN D CA 1
ATOM 13843 C C . ASN D 1 435 ? -36.344 13.360 82.914 1.00 69.28 435 ASN D C 1
ATOM 13844 O O . ASN D 1 435 ? -36.018 12.545 82.054 1.00 69.81 435 ASN D O 1
ATOM 13849 N N . PRO D 1 436 ? -37.240 13.026 83.865 1.00 70.15 436 PRO D N 1
ATOM 13850 C CA . PRO D 1 436 ? -37.917 11.729 83.824 1.00 70.67 436 PRO D CA 1
ATOM 13851 C C . PRO D 1 436 ? -38.780 11.692 82.556 1.00 71.09 436 PRO D C 1
ATOM 13852 O O . PRO D 1 436 ? -39.456 12.673 82.250 1.00 70.83 436 PRO D O 1
ATOM 13856 N N . PRO D 1 437 ? -38.796 10.577 81.779 1.00 71.55 437 PRO D N 1
ATOM 13857 C CA . PRO D 1 437 ? -39.464 10.484 80.471 1.00 71.86 437 PRO D CA 1
ATOM 13858 C C . PRO D 1 437 ? -40.981 10.230 80.550 1.00 71.94 437 PRO D C 1
ATOM 13859 O O . PRO D 1 437 ? -41.403 9.559 81.475 1.00 71.50 437 PRO D O 1
ATOM 13863 N N . ALA D 1 438 ? -41.754 10.750 79.585 1.00 72.33 438 ALA D N 1
ATOM 13864 C CA . ALA D 1 438 ? -43.234 10.656 79.527 1.00 72.60 438 ALA D CA 1
ATOM 13865 C C . ALA D 1 438 ? -43.653 9.289 78.983 1.00 72.22 438 ALA D C 1
ATOM 13866 O O . ALA D 1 438 ? -44.710 8.781 79.408 1.00 72.37 438 ALA D O 1
ATOM 13868 N N . ALA D 1 439 ? -42.854 8.722 78.074 1.00 71.65 439 ALA D N 1
ATOM 13869 C CA . ALA D 1 439 ? -43.127 7.434 77.394 1.00 70.82 439 ALA D CA 1
ATOM 13870 C C . ALA D 1 439 ? -41.812 6.738 77.030 1.00 69.55 439 ALA D C 1
ATOM 13871 O O . ALA D 1 439 ? -40.740 7.343 77.230 1.00 70.23 439 ALA D O 1
ATOM 13873 N N . GLY D 1 440 ? -41.909 5.511 76.510 1.00 67.64 440 GLY D N 1
ATOM 13874 C CA . GLY D 1 440 ? -40.778 4.757 75.938 1.00 66.07 440 GLY D CA 1
ATOM 13875 C C . GLY D 1 440 ? -40.100 3.880 76.973 1.00 64.21 440 GLY D C 1
ATOM 13876 O O . GLY D 1 440 ? -40.775 3.473 77.938 1.00 63.86 440 GLY D O 1
ATOM 13877 N N . MET D 1 441 ? -38.811 3.597 76.776 1.00 62.25 441 MET D N 1
ATOM 13878 C CA . MET D 1 441 ? -38.018 2.703 77.658 1.00 61.03 441 MET D CA 1
ATOM 13879 C C . MET D 1 441 ? -36.598 3.248 77.810 1.00 58.85 441 MET D C 1
ATOM 13880 O O . MET D 1 441 ? -35.717 2.471 78.232 1.00 58.01 441 MET D O 1
ATOM 13885 N N . PHE D 1 442 ? -36.378 4.522 77.481 1.00 56.69 442 PHE D N 1
ATOM 13886 C CA . PHE D 1 442 ? -35.025 5.131 77.509 1.00 55.23 442 PHE D CA 1
ATOM 13887 C C . PHE D 1 442 ? -35.013 6.349 78.428 1.00 53.77 442 PHE D C 1
ATOM 13888 O O . PHE D 1 442 ? -35.928 7.194 78.356 1.00 53.50 442 PHE D O 1
ATOM 13896 N N . HIS D 1 443 ? -33.981 6.416 79.267 1.00 52.23 443 HIS D N 1
ATOM 13897 C CA . HIS D 1 443 ? -33.719 7.536 80.197 1.00 50.60 443 HIS D CA 1
ATOM 13898 C C . HIS D 1 443 ? -32.470 8.279 79.726 1.00 48.42 443 HIS D C 1
ATOM 13899 O O . HIS D 1 443 ? -31.461 7.604 79.451 1.00 48.16 443 HIS D O 1
ATOM 13906 N N . TRP D 1 444 ? -32.535 9.611 79.633 1.00 45.91 444 TRP D N 1
ATOM 13907 C CA . TRP D 1 444 ? -31.436 10.476 79.115 1.00 44.08 444 TRP D CA 1
ATOM 13908 C C . TRP D 1 444 ? -30.766 11.210 80.285 1.00 46.48 444 TRP D C 1
ATOM 13909 O O . TRP D 1 444 ? -31.474 11.936 80.992 1.00 46.98 444 TRP D O 1
ATOM 13920 N N . ILE D 1 445 ? -29.448 11.053 80.455 1.00 49.51 445 ILE D N 1
ATOM 13921 C CA . ILE D 1 445 ? -28.699 11.681 81.580 1.00 51.87 445 ILE D CA 1
ATOM 13922 C C . ILE D 1 445 ? -27.698 12.689 81.016 1.00 53.57 445 ILE D C 1
ATOM 13923 O O . ILE D 1 445 ? -26.820 12.285 80.230 1.00 53.60 445 ILE D O 1
ATOM 13928 N N . GLU D 1 446 ? -27.840 13.953 81.416 1.00 55.83 446 GLU D N 1
ATOM 13929 C CA . GLU D 1 446 ? -26.896 15.050 81.092 1.00 57.78 446 GLU D CA 1
ATOM 13930 C C . GLU D 1 446 ? -25.680 14.921 82.006 1.00 59.07 446 GLU D C 1
ATOM 13931 O O . GLU D 1 446 ? -25.878 14.659 83.207 1.00 59.13 446 GLU D O 1
ATOM 13937 N N . ILE D 1 447 ? -24.476 15.100 81.467 1.00 60.62 447 ILE D N 1
ATOM 13938 C CA . ILE D 1 447 ? -23.236 15.144 82.291 1.00 61.98 447 ILE D CA 1
ATOM 13939 C C . ILE D 1 447 ? -22.434 16.384 81.894 1.00 63.42 447 ILE D C 1
ATOM 13940 O O . ILE D 1 447 ? -22.060 16.487 80.711 1.00 63.08 447 ILE D O 1
ATOM 13945 N N . ASP D 1 448 ? -22.196 17.289 82.848 1.00 65.45 448 ASP D N 1
ATOM 13946 C CA . ASP D 1 448 ? -21.506 18.582 82.599 1.00 67.23 448 ASP D CA 1
ATOM 13947 C C . ASP D 1 448 ? -19.995 18.362 82.729 1.00 67.78 448 ASP D C 1
ATOM 13948 O O . ASP D 1 448 ? -19.465 18.495 83.849 1.00 67.41 448 ASP D O 1
ATOM 13953 N N . TRP D 1 449 ? -19.344 18.045 81.606 1.00 68.61 449 TRP D N 1
ATOM 13954 C CA . TRP D 1 449 ? -17.926 17.599 81.529 1.00 69.53 449 TRP D CA 1
ATOM 13955 C C . TRP D 1 449 ? -16.969 18.718 81.963 1.00 70.11 449 TRP D C 1
ATOM 13956 O O . TRP D 1 449 ? -15.918 18.388 82.544 1.00 70.35 449 TRP D O 1
ATOM 13967 N N . GLN D 1 450 ? -17.312 19.983 81.701 1.00 70.73 450 GLN D N 1
ATOM 13968 C CA . GLN D 1 450 ? -16.448 21.160 81.995 1.00 71.17 450 GLN D CA 1
ATOM 13969 C C . GLN D 1 450 ? -15.950 21.098 83.446 1.00 71.09 450 GLN D C 1
ATOM 13970 O O . GLN D 1 450 ? -14.863 21.649 83.714 1.00 71.09 450 GLN D O 1
ATOM 13976 N N . LYS D 1 451 ? -16.708 20.458 84.343 1.00 70.83 451 LYS D N 1
ATOM 13977 C CA . LYS D 1 451 ? -16.350 20.309 85.780 1.00 70.80 451 LYS D CA 1
ATOM 13978 C C . LYS D 1 451 ? -15.580 18.999 85.989 1.00 70.93 451 LYS D C 1
ATOM 13979 O O . LYS D 1 451 ? -15.983 18.217 86.872 1.00 71.61 451 LYS D O 1
ATOM 13981 N N . HIS D 1 452 ? -14.509 18.782 85.215 1.00 70.85 452 HIS D N 1
ATOM 13982 C CA . HIS D 1 452 ? -13.621 17.589 85.293 1.00 71.16 452 HIS D CA 1
ATOM 13983 C C . HIS D 1 452 ? -12.183 18.043 85.544 1.00 72.52 452 HIS D C 1
ATOM 13984 O O . HIS D 1 452 ? -11.602 18.761 84.734 1.00 72.74 452 HIS D O 1
ATOM 13991 N N . PRO D 1 453 ? -11.574 17.633 86.682 1.00 73.88 453 PRO D N 1
ATOM 13992 C CA . PRO D 1 453 ? -10.218 18.033 87.062 1.00 74.44 453 PRO D CA 1
ATOM 13993 C C . PRO D 1 453 ? -9.200 18.165 85.919 1.00 75.17 453 PRO D C 1
ATOM 13994 O O . PRO D 1 453 ? -8.308 18.985 86.035 1.00 75.27 453 PRO D O 1
ATOM 13998 N N . ALA D 1 454 ? -9.348 17.367 84.859 1.00 76.07 454 ALA D N 1
ATOM 13999 C CA . ALA D 1 454 ? -8.344 17.213 83.780 1.00 77.01 454 ALA D CA 1
ATOM 14000 C C . ALA D 1 454 ? -8.710 18.060 82.555 1.00 78.09 454 ALA D C 1
ATOM 14001 O O . ALA D 1 454 ? -7.912 18.064 81.597 1.00 77.78 454 ALA D O 1
ATOM 14003 N N . VAL D 1 455 ? -9.856 18.749 82.566 1.00 79.58 455 VAL D N 1
ATOM 14004 C CA . VAL D 1 455 ? -10.279 19.591 81.406 1.00 80.79 455 VAL D CA 1
ATOM 14005 C C . VAL D 1 455 ? -9.330 20.792 81.325 1.00 81.39 455 VAL D C 1
ATOM 14006 O O . VAL D 1 455 ? -8.936 21.156 80.199 1.00 81.50 455 VAL D O 1
ATOM 14010 N N . ALA D 1 456 ? -8.957 21.362 82.474 1.00 81.93 456 ALA D N 1
ATOM 14011 C CA . ALA D 1 456 ? -7.967 22.459 82.587 1.00 82.24 456 ALA D CA 1
ATOM 14012 C C . ALA D 1 456 ? -6.665 22.042 81.891 1.00 82.17 456 ALA D C 1
ATOM 14013 O O . ALA D 1 456 ? -6.085 22.879 81.173 1.00 82.64 456 ALA D O 1
ATOM 14015 N N . SER D 1 457 ? -6.234 20.790 82.087 1.00 81.83 457 SER D N 1
ATOM 14016 C CA . SER D 1 457 ? -4.970 20.224 81.544 1.00 81.57 457 SER D CA 1
ATOM 14017 C C . SER D 1 457 ? -5.194 19.633 80.147 1.00 80.81 457 SER D C 1
ATOM 14018 O O . SER D 1 457 ? -4.254 19.009 79.617 1.00 80.91 457 SER D O 1
ATOM 14021 N N . GLY D 1 458 ? -6.395 19.804 79.584 1.00 79.82 458 GLY D N 1
ATOM 14022 C CA . GLY D 1 458 ? -6.662 19.590 78.148 1.00 78.82 458 GLY D CA 1
ATOM 14023 C C . GLY D 1 458 ? -7.219 18.212 77.837 1.00 77.80 458 GLY D C 1
ATOM 14024 O O . GLY D 1 458 ? -7.029 17.750 76.695 1.00 77.77 458 GLY D O 1
ATOM 14025 N N . LYS D 1 459 ? -7.890 17.572 78.797 1.00 76.15 459 LYS D N 1
ATOM 14026 C CA . LYS D 1 459 ? -8.713 16.359 78.541 1.00 74.68 459 LYS D CA 1
ATOM 14027 C C . LYS D 1 459 ? -9.890 16.769 77.650 1.00 72.94 459 LYS D C 1
ATOM 14028 O O . LYS D 1 459 ? -10.604 17.715 78.030 1.00 72.64 459 LYS D O 1
ATOM 14030 N N . SER D 1 460 ? -10.071 16.104 76.508 1.00 71.02 460 SER D N 1
ATOM 14031 C CA . SER D 1 460 ? -11.115 16.437 75.504 1.00 69.58 460 SER D CA 1
ATOM 14032 C C . SER D 1 460 ? -12.454 15.816 75.912 1.00 67.98 460 SER D C 1
ATOM 14033 O O . SER D 1 460 ? -12.459 14.929 76.788 1.00 67.69 460 SER D O 1
ATOM 14036 N N . ARG D 1 461 ? -13.539 16.271 75.281 1.00 65.95 461 ARG D N 1
ATOM 14037 C CA . ARG D 1 461 ? -14.927 15.827 75.569 1.00 64.46 461 ARG D CA 1
ATOM 14038 C C . ARG D 1 461 ? -15.064 14.332 75.271 1.00 63.29 461 ARG D C 1
ATOM 14039 O O . ARG D 1 461 ? -15.698 13.626 76.079 1.00 63.20 461 ARG D O 1
ATOM 14047 N N . GLU D 1 462 ? -14.497 13.875 74.153 1.00 61.94 462 GLU D N 1
ATOM 14048 C CA . GLU D 1 462 ? -14.561 12.457 73.715 1.00 60.95 462 GLU D CA 1
ATOM 14049 C C . GLU D 1 462 ? -13.898 11.576 74.781 1.00 59.93 462 GLU D C 1
ATOM 14050 O O . GLU D 1 462 ? -14.528 10.577 75.188 1.00 60.10 462 GLU D O 1
ATOM 14052 N N . ALA D 1 463 ? -12.695 11.951 75.235 1.00 58.86 463 ALA D N 1
ATOM 14053 C CA . ALA D 1 463 ? -11.904 11.201 76.240 1.00 57.75 463 ALA D CA 1
ATOM 14054 C C . ALA D 1 463 ? -12.758 10.983 77.494 1.00 56.69 463 ALA D C 1
ATOM 14055 O O . ALA D 1 463 ? -12.806 9.836 77.981 1.00 56.32 463 ALA D O 1
ATOM 14057 N N . ILE D 1 464 ? -13.409 12.042 77.989 1.00 55.55 464 ILE D N 1
ATOM 14058 C CA . ILE D 1 464 ? -14.313 11.980 79.177 1.00 55.18 464 ILE D CA 1
ATOM 14059 C C . ILE D 1 464 ? -15.394 10.929 78.909 1.00 54.93 464 ILE D C 1
ATOM 14060 O O . ILE D 1 464 ? -15.613 10.075 79.789 1.00 54.84 464 ILE D O 1
ATOM 14065 N N . GLU D 1 465 ? -16.049 11.009 77.745 1.00 54.76 465 GLU D N 1
ATOM 14066 C CA . GLU D 1 465 ? -17.175 10.114 77.363 1.00 54.67 465 GLU D CA 1
ATOM 14067 C C . GLU D 1 465 ? -16.655 8.678 77.247 1.00 54.39 465 GLU D C 1
ATOM 14068 O O . GLU D 1 465 ? -17.374 7.757 77.678 1.00 54.34 465 GLU D O 1
ATOM 14074 N N . GLU D 1 466 ? -15.452 8.506 76.691 1.00 54.25 466 GLU D N 1
ATOM 14075 C CA . GLU D 1 466 ? -14.782 7.189 76.523 1.00 54.26 466 GLU D CA 1
ATOM 14076 C C . GLU D 1 466 ? -14.475 6.607 77.907 1.00 54.00 466 GLU D C 1
ATOM 14077 O O . GLU D 1 466 ? -14.781 5.421 78.133 1.00 53.83 466 GLU D O 1
ATOM 14079 N N . ALA D 1 467 ? -13.902 7.427 78.793 1.00 53.83 467 ALA D N 1
ATOM 14080 C CA . ALA D 1 467 ? -13.427 7.044 80.144 1.00 53.72 467 ALA D CA 1
ATOM 14081 C C . ALA D 1 467 ? -14.614 6.730 81.064 1.00 53.55 467 ALA D C 1
ATOM 14082 O O . ALA D 1 467 ? -14.468 5.845 81.928 1.00 53.81 467 ALA D O 1
ATOM 14084 N N . VAL D 1 468 ? -15.735 7.440 80.901 1.00 53.08 468 VAL D N 1
ATOM 14085 C CA . VAL D 1 468 ? -16.977 7.224 81.702 1.00 52.78 468 VAL D CA 1
ATOM 14086 C C . VAL D 1 468 ? -17.605 5.893 81.281 1.00 52.06 468 VAL D C 1
ATOM 14087 O O . VAL D 1 468 ? -18.050 5.145 82.173 1.00 52.02 468 VAL D O 1
ATOM 14090 N N . PHE D 1 469 ? -17.642 5.622 79.973 1.00 51.28 469 PHE D N 1
ATOM 14091 C CA . PHE D 1 469 ? -18.238 4.390 79.393 1.00 50.77 469 PHE D CA 1
ATOM 14092 C C . PHE D 1 469 ? -17.461 3.162 79.884 1.00 51.20 469 PHE D C 1
ATOM 14093 O O . PHE D 1 469 ? -18.106 2.169 80.270 1.00 50.64 469 PHE D O 1
ATOM 14101 N N . HIS D 1 470 ? -16.124 3.230 79.878 1.00 52.20 470 HIS D N 1
ATOM 14102 C CA . HIS D 1 470 ? -15.221 2.097 80.220 1.00 53.26 470 HIS D CA 1
ATOM 14103 C C . HIS D 1 470 ? -15.172 1.893 81.738 1.00 53.43 470 HIS D C 1
ATOM 14104 O O . HIS D 1 470 ? -14.931 0.748 82.168 1.00 53.42 470 HIS D O 1
ATOM 14111 N N . ALA D 1 471 ? -15.386 2.954 82.515 1.00 53.39 471 ALA D N 1
ATOM 14112 C CA . ALA D 1 471 ? -15.436 2.915 83.996 1.00 53.39 471 ALA D CA 1
ATOM 14113 C C . ALA D 1 471 ? -16.779 2.329 84.443 1.00 53.40 471 ALA D C 1
ATOM 14114 O O . ALA D 1 471 ? -16.823 1.708 85.522 1.00 53.28 471 ALA D O 1
ATOM 14116 N N . ALA D 1 472 ? -17.827 2.539 83.641 1.00 53.57 472 ALA D N 1
ATOM 14117 C CA . ALA D 1 472 ? -19.191 2.002 83.859 1.00 53.57 472 ALA D CA 1
ATOM 14118 C C . ALA D 1 472 ? -19.180 0.486 83.634 1.00 53.97 472 ALA D C 1
ATOM 14119 O O . ALA D 1 472 ? -19.767 -0.236 84.463 1.00 53.92 472 ALA D O 1
ATOM 14121 N N . VAL D 1 473 ? -18.529 0.036 82.557 1.00 54.52 473 VAL D N 1
ATOM 14122 C CA . VAL D 1 473 ? -18.414 -1.407 82.184 1.00 55.13 473 VAL D CA 1
ATOM 14123 C C . VAL D 1 473 ? -17.578 -2.121 83.254 1.00 55.62 473 VAL D C 1
ATOM 14124 O O . VAL D 1 473 ? -17.995 -3.207 83.698 1.00 56.07 473 VAL D O 1
ATOM 14128 N N . ASN D 1 474 ? -16.456 -1.525 83.664 1.00 55.77 474 ASN D N 1
ATOM 14129 C CA . ASN D 1 474 ? -15.498 -2.118 84.636 1.00 55.74 474 ASN D CA 1
ATOM 14130 C C . ASN D 1 474 ? -16.103 -2.090 86.045 1.00 55.23 474 ASN D C 1
ATOM 14131 O O . ASN D 1 474 ? -15.532 -2.747 86.939 1.00 55.49 474 ASN D O 1
ATOM 14136 N N . ASN D 1 475 ? -17.204 -1.357 86.237 1.00 54.10 475 ASN D N 1
ATOM 14137 C CA . ASN D 1 475 ? -17.983 -1.361 87.505 1.00 53.40 475 ASN D CA 1
ATOM 14138 C C . ASN D 1 475 ? -19.308 -2.091 87.256 1.00 52.64 475 ASN D C 1
ATOM 14139 O O . ASN D 1 475 ? -20.236 -1.935 88.076 1.00 52.40 475 ASN D O 1
ATOM 14144 N N . GLY D 1 476 ? -19.376 -2.850 86.157 1.00 51.92 476 GLY D N 1
ATOM 14145 C CA . GLY D 1 476 ? -20.394 -3.890 85.908 1.00 51.37 476 GLY D CA 1
ATOM 14146 C C . GLY D 1 476 ? -21.749 -3.318 85.536 1.00 50.78 476 GLY D C 1
ATOM 14147 O O . GLY D 1 476 ? -22.764 -3.872 85.998 1.00 50.61 476 GLY D O 1
ATOM 14148 N N . VAL D 1 477 ? -21.763 -2.234 84.760 1.00 50.31 477 VAL D N 1
ATOM 14149 C CA . VAL D 1 477 ? -23.035 -1.639 84.255 1.00 50.06 477 VAL D CA 1
ATOM 14150 C C . VAL D 1 477 ? -22.807 -1.228 82.798 1.00 49.66 477 VAL D C 1
ATOM 14151 O O . VAL D 1 477 ? -21.751 -0.650 82.521 1.00 49.97 477 VAL D O 1
ATOM 14155 N N . LEU D 1 478 ? -23.774 -1.477 81.913 1.00 49.20 478 LEU D N 1
ATOM 14156 C CA . LEU D 1 478 ? -23.594 -1.092 80.489 1.00 48.68 478 LEU D CA 1
ATOM 14157 C C . LEU D 1 478 ? -24.545 0.051 80.125 1.00 47.90 478 LEU D C 1
ATOM 14158 O O . LEU D 1 478 ? -25.754 -0.084 80.350 1.00 47.61 478 LEU D O 1
ATOM 14163 N N . VAL D 1 479 ? -23.988 1.111 79.541 1.00 47.24 479 VAL D N 1
ATOM 14164 C CA . VAL D 1 479 ? -24.743 2.317 79.092 1.00 46.87 479 VAL D CA 1
ATOM 14165 C C . VAL D 1 479 ? -24.371 2.606 77.635 1.00 47.09 479 VAL D C 1
ATOM 14166 O O . VAL D 1 479 ? -23.453 1.962 77.110 1.00 47.09 479 VAL D O 1
ATOM 14170 N N . SER D 1 480 ? -25.127 3.493 76.995 1.00 47.55 480 SER D N 1
ATOM 14171 C CA . SER D 1 480 ? -24.903 3.889 75.583 1.00 47.84 480 SER D CA 1
ATOM 14172 C C . SER D 1 480 ? -24.332 5.308 75.532 1.00 48.49 480 SER D C 1
ATOM 14173 O O . SER D 1 480 ? -24.895 6.199 76.198 1.00 48.06 480 SER D O 1
ATOM 14176 N N . ARG D 1 481 ? -23.245 5.493 74.778 1.00 49.75 481 ARG D N 1
ATOM 14177 C CA . ARG D 1 481 ? -22.580 6.807 74.583 1.00 50.86 481 ARG D CA 1
ATOM 14178 C C . ARG D 1 481 ? -23.488 7.713 73.749 1.00 50.72 481 ARG D C 1
ATOM 14179 O O . ARG D 1 481 ? -24.040 7.231 72.742 1.00 50.18 481 ARG D O 1
ATOM 14187 N N . GLY D 1 482 ? -23.622 8.978 74.156 1.00 50.69 482 GLY D N 1
ATOM 14188 C CA . GLY D 1 482 ? -24.469 9.977 73.477 1.00 50.54 482 GLY D CA 1
ATOM 14189 C C . GLY D 1 482 ? -24.046 10.192 72.034 1.00 50.50 482 GLY D C 1
ATOM 14190 O O . GLY D 1 482 ? -24.937 10.333 71.174 1.00 50.40 482 GLY D O 1
ATOM 14191 N N . SER D 1 483 ? -22.733 10.212 71.776 1.00 50.44 483 SER D N 1
ATOM 14192 C CA . SER D 1 483 ? -22.122 10.551 70.464 1.00 50.37 483 SER D CA 1
ATOM 14193 C C . SER D 1 483 ? -22.468 9.489 69.411 1.00 50.36 483 SER D C 1
ATOM 14194 O O . SER D 1 483 ? -22.233 9.757 68.216 1.00 50.51 483 SER D O 1
ATOM 14197 N N . TRP D 1 484 ? -22.999 8.335 69.831 1.00 50.34 484 TRP D N 1
ATOM 14198 C CA . TRP D 1 484 ? -23.525 7.286 68.915 1.00 50.48 484 TRP D CA 1
ATOM 14199 C C . TRP D 1 484 ? -24.825 7.783 68.274 1.00 51.57 484 TRP D C 1
ATOM 14200 O O . TRP D 1 484 ? -25.093 7.408 67.116 1.00 51.72 484 TRP D O 1
ATOM 14211 N N . PHE D 1 485 ? -25.596 8.593 69.008 1.00 52.49 485 PHE D N 1
ATOM 14212 C CA . PHE D 1 485 ? -26.965 9.041 68.640 1.00 53.31 485 PHE D CA 1
ATOM 14213 C C . PHE D 1 485 ? -26.918 10.414 67.964 1.00 55.14 485 PHE D C 1
ATOM 14214 O O . PHE D 1 485 ? -27.969 10.874 67.479 1.00 55.55 485 PHE D O 1
ATOM 14222 N N . THR D 1 486 ? -25.741 11.042 67.929 1.00 57.45 486 THR D N 1
ATOM 14223 C CA . THR D 1 486 ? -25.548 12.419 67.403 1.00 59.33 486 THR D CA 1
ATOM 14224 C C . THR D 1 486 ? -25.831 12.425 65.897 1.00 60.80 486 THR D C 1
ATOM 14225 O O . THR D 1 486 ? -25.091 11.749 65.155 1.00 60.69 486 THR D O 1
ATOM 14228 N N . ALA D 1 487 ? -26.869 13.156 65.475 1.00 62.80 487 ALA D N 1
ATOM 14229 C CA . ALA D 1 487 ? -27.279 13.314 64.059 1.00 64.32 487 ALA D CA 1
ATOM 14230 C C . ALA D 1 487 ? -26.063 13.733 63.229 1.00 65.56 487 ALA D C 1
ATOM 14231 O O . ALA D 1 487 ? -25.741 13.032 62.249 1.00 65.62 487 ALA D O 1
ATOM 14233 N N . ALA D 1 488 ? -25.420 14.837 63.616 1.00 66.95 488 ALA D N 1
ATOM 14234 C CA . ALA D 1 488 ? -24.184 15.362 62.993 1.00 68.08 488 ALA D CA 1
ATOM 14235 C C . ALA D 1 488 ? -23.573 16.435 63.899 1.00 68.22 488 ALA D C 1
ATOM 14236 O O . ALA D 1 488 ? -24.360 17.079 64.618 1.00 68.56 488 ALA D O 1
ATOM 14238 N N . ASN D 1 491 ? -18.884 17.732 66.712 1.00 69.55 491 ASN D N 1
ATOM 14239 C CA . ASN D 1 491 ? -20.053 18.463 67.269 1.00 69.68 491 ASN D CA 1
ATOM 14240 C C . ASN D 1 491 ? -19.995 18.416 68.799 1.00 70.19 491 ASN D C 1
ATOM 14241 O O . ASN D 1 491 ? -20.760 17.637 69.397 1.00 70.16 491 ASN D O 1
ATOM 14246 N N . GLU D 1 492 ? -19.140 19.259 69.387 1.00 70.64 492 GLU D N 1
ATOM 14247 C CA . GLU D 1 492 ? -18.935 19.358 70.857 1.00 70.62 492 GLU D CA 1
ATOM 14248 C C . GLU D 1 492 ? -20.138 20.038 71.525 1.00 70.58 492 GLU D C 1
ATOM 14249 O O . GLU D 1 492 ? -20.884 20.746 70.832 1.00 70.95 492 GLU D O 1
ATOM 14251 N N . GLY D 1 493 ? -20.313 19.782 72.825 1.00 70.18 493 GLY D N 1
ATOM 14252 C CA . GLY D 1 493 ? -21.418 20.312 73.645 1.00 69.28 493 GLY D CA 1
ATOM 14253 C C . GLY D 1 493 ? -21.482 19.558 74.962 1.00 68.54 493 GLY D C 1
ATOM 14254 O O . GLY D 1 493 ? -20.416 19.134 75.437 1.00 68.75 493 GLY D O 1
ATOM 14255 N N . ASN D 1 494 ? -22.667 19.469 75.574 1.00 66.93 494 ASN D N 1
ATOM 14256 C CA . ASN D 1 494 ? -22.851 18.724 76.850 1.00 65.16 494 ASN D CA 1
ATOM 14257 C C . ASN D 1 494 ? -22.766 17.215 76.582 1.00 62.66 494 ASN D C 1
ATOM 14258 O O . ASN D 1 494 ? -23.069 16.804 75.453 1.00 62.09 494 ASN D O 1
ATOM 14263 N N . LEU D 1 495 ? -22.341 16.434 77.580 1.00 59.85 495 LEU D N 1
ATOM 14264 C CA . LEU D 1 495 ? -22.218 14.959 77.429 1.00 57.60 495 LEU D CA 1
ATOM 14265 C C . LEU D 1 495 ? -23.548 14.289 77.781 1.00 54.91 495 LEU D C 1
ATOM 14266 O O . LEU D 1 495 ? -24.300 14.851 78.581 1.00 54.16 495 LEU D O 1
ATOM 14271 N N . PHE D 1 496 ? -23.811 13.130 77.182 1.00 52.35 496 PHE D N 1
ATOM 14272 C CA . PHE D 1 496 ? -25.083 12.403 77.400 1.00 50.43 496 PHE D CA 1
ATOM 14273 C C . PHE D 1 496 ? -24.836 10.899 77.401 1.00 48.90 496 PHE D C 1
ATOM 14274 O O . PHE D 1 496 ? -24.004 10.409 76.612 1.00 48.57 496 PHE D O 1
ATOM 14282 N N . PHE D 1 497 ? -25.572 10.197 78.256 1.00 47.57 497 PHE D N 1
ATOM 14283 C CA . PHE D 1 497 ? -25.552 8.720 78.355 1.00 46.63 497 PHE D CA 1
ATOM 14284 C C . PHE D 1 497 ? -26.991 8.216 78.353 1.00 46.31 497 PHE D C 1
ATOM 14285 O O . PHE D 1 497 ? -27.806 8.693 79.167 1.00 46.06 497 PHE D O 1
ATOM 14293 N N . ARG D 1 498 ? -27.295 7.296 77.441 1.00 46.27 498 ARG D N 1
ATOM 14294 C CA . ARG D 1 498 ? -28.651 6.711 77.338 1.00 46.24 498 ARG D CA 1
ATOM 14295 C C . ARG D 1 498 ? -28.701 5.462 78.216 1.00 46.44 498 ARG D C 1
ATOM 14296 O O . ARG D 1 498 ? -27.816 4.596 78.070 1.00 46.09 498 ARG D O 1
ATOM 14304 N N . ALA D 1 499 ? -29.693 5.397 79.103 1.00 47.10 499 ALA D N 1
ATOM 14305 C CA . ALA D 1 499 ? -29.934 4.256 80.010 1.00 47.75 499 ALA D CA 1
ATOM 14306 C C . ALA D 1 499 ? -31.332 3.702 79.746 1.00 48.45 499 ALA D C 1
ATOM 14307 O O . ALA D 1 499 ? -32.299 4.485 79.827 1.00 48.27 499 ALA D O 1
ATOM 14309 N N . THR D 1 500 ? -31.436 2.408 79.443 1.00 49.40 500 THR D N 1
ATOM 14310 C CA . THR D 1 500 ? -32.737 1.746 79.178 1.00 50.34 500 THR D CA 1
ATOM 14311 C C . THR D 1 500 ? -33.223 1.081 80.467 1.00 51.42 500 THR D C 1
ATOM 14312 O O . THR D 1 500 ? -32.394 0.465 81.166 1.00 51.28 500 THR D O 1
ATOM 14316 N N . PHE D 1 501 ? -34.514 1.225 80.771 1.00 53.06 501 PHE D N 1
ATOM 14317 C CA . PHE D 1 501 ? -35.174 0.585 81.937 1.00 54.82 501 PHE D CA 1
ATOM 14318 C C . PHE D 1 501 ? -36.138 -0.485 81.423 1.00 57.26 501 PHE D C 1
ATOM 14319 O O . PHE D 1 501 ? -37.257 -0.600 81.959 1.00 57.69 501 PHE D O 1
ATOM 14327 N N . ALA D 1 502 ? -35.691 -1.262 80.436 1.00 60.20 502 ALA D N 1
ATOM 14328 C CA . ALA D 1 502 ? -36.516 -2.350 79.868 1.00 62.35 502 ALA D CA 1
ATOM 14329 C C . ALA D 1 502 ? -35.692 -3.637 79.831 1.00 64.55 502 ALA D C 1
ATOM 14330 O O . ALA D 1 502 ? -36.288 -4.719 79.853 1.00 64.59 502 ALA D O 1
ATOM 14332 N N . ALA D 1 503 ? -34.374 -3.489 79.690 1.00 67.56 503 ALA D N 1
ATOM 14333 C CA . ALA D 1 503 ? -33.409 -4.609 79.608 1.00 70.52 503 ALA D CA 1
ATOM 14334 C C . ALA D 1 503 ? -33.319 -5.382 80.926 1.00 73.37 503 ALA D C 1
ATOM 14335 O O . ALA D 1 503 ? -33.273 -6.619 80.882 1.00 74.35 503 ALA D O 1
ATOM 14337 N N . ALA D 1 504 ? -33.329 -4.675 82.055 1.00 76.60 504 ALA D N 1
ATOM 14338 C CA . ALA D 1 504 ? -33.160 -5.340 83.368 1.00 78.84 504 ALA D CA 1
ATOM 14339 C C . ALA D 1 504 ? -34.411 -5.165 84.230 1.00 80.83 504 ALA D C 1
ATOM 14340 O O . ALA D 1 504 ? -35.252 -4.315 83.902 1.00 81.08 504 ALA D O 1
ATOM 14342 N N . SER D 1 505 ? -34.521 -5.983 85.281 1.00 82.81 505 SER D N 1
ATOM 14343 C CA . SER D 1 505 ? -35.665 -5.946 86.228 1.00 84.40 505 SER D CA 1
ATOM 14344 C C . SER D 1 505 ? -35.582 -4.703 87.118 1.00 85.35 505 SER D C 1
ATOM 14345 O O . SER D 1 505 ? -34.486 -4.137 87.263 1.00 85.96 505 SER D O 1
ATOM 14348 N N . SER D 1 506 ? -36.691 -4.346 87.768 1.00 85.85 506 SER D N 1
ATOM 14349 C CA . SER D 1 506 ? -36.740 -3.135 88.628 1.00 85.68 506 SER D CA 1
ATOM 14350 C C . SER D 1 506 ? -35.702 -3.243 89.750 1.00 84.82 506 SER D C 1
ATOM 14351 O O . SER D 1 506 ? -35.040 -2.230 90.031 1.00 84.93 506 SER D O 1
ATOM 14354 N N . GLU D 1 507 ? -35.540 -4.431 90.333 1.00 83.62 507 GLU D N 1
ATOM 14355 C CA . GLU D 1 507 ? -34.561 -4.634 91.426 1.00 82.44 507 GLU D CA 1
ATOM 14356 C C . GLU D 1 507 ? -33.158 -4.313 90.910 1.00 79.65 507 GLU D C 1
ATOM 14357 O O . GLU D 1 507 ? -32.435 -3.577 91.598 1.00 79.41 507 GLU D O 1
ATOM 14359 N N . ASN D 1 508 ? -32.824 -4.825 89.723 1.00 76.20 508 ASN D N 1
ATOM 14360 C CA . ASN D 1 508 ? -31.484 -4.661 89.094 1.00 73.69 508 ASN D CA 1
ATOM 14361 C C . ASN D 1 508 ? -31.178 -3.222 88.660 1.00 71.02 508 ASN D C 1
ATOM 14362 O O . ASN D 1 508 ? -30.003 -2.845 88.714 1.00 70.45 508 ASN D O 1
ATOM 14367 N N . ILE D 1 509 ? -32.180 -2.476 88.195 1.00 68.40 509 ILE D N 1
ATOM 14368 C CA . ILE D 1 509 ? -31.925 -1.101 87.672 1.00 66.63 509 ILE D CA 1
ATOM 14369 C C . ILE D 1 509 ? -31.308 -0.229 88.769 1.00 65.21 509 ILE D C 1
ATOM 14370 O O . ILE D 1 509 ? -30.309 0.440 88.479 1.00 65.03 509 ILE D O 1
ATOM 14375 N N . ALA D 1 510 ? -31.835 -0.293 89.992 1.00 63.83 510 ALA D N 1
ATOM 14376 C CA . ALA D 1 510 ? -31.297 0.524 91.104 1.00 62.96 510 ALA D CA 1
ATOM 14377 C C . ALA D 1 510 ? -29.805 0.225 91.275 1.00 62.24 510 ALA D C 1
ATOM 14378 O O . ALA D 1 510 ? -29.003 1.168 91.324 1.00 61.88 510 ALA D O 1
ATOM 14380 N N . GLU D 1 511 ? -29.474 -1.062 91.341 1.00 61.61 511 GLU D N 1
ATOM 14381 C CA . GLU D 1 511 ? -28.084 -1.565 91.508 1.00 61.07 511 GLU D CA 1
ATOM 14382 C C . GLU D 1 511 ? -27.209 -1.031 90.370 1.00 60.49 511 GLU D C 1
ATOM 14383 O O . GLU D 1 511 ? -26.033 -0.714 90.638 1.00 60.71 511 GLU D O 1
ATOM 14389 N N . ALA D 1 512 ? -27.760 -0.927 89.155 1.00 59.82 512 ALA D N 1
ATOM 14390 C CA . ALA D 1 512 ? -27.023 -0.530 87.931 1.00 59.28 512 ALA D CA 1
ATOM 14391 C C . ALA D 1 512 ? -26.613 0.943 88.027 1.00 58.94 512 ALA D C 1
ATOM 14392 O O . ALA D 1 512 ? -25.416 1.238 87.844 1.00 59.15 512 ALA D O 1
ATOM 14394 N N . ILE D 1 513 ? -27.575 1.827 88.307 1.00 58.30 513 ILE D N 1
ATOM 14395 C CA . ILE D 1 513 ? -27.358 3.302 88.395 1.00 58.06 513 ILE D CA 1
ATOM 14396 C C . ILE D 1 513 ? -26.405 3.604 89.556 1.00 57.58 513 ILE D C 1
ATOM 14397 O O . ILE D 1 513 ? -25.591 4.538 89.417 1.00 57.36 513 ILE D O 1
ATOM 14402 N N . ALA D 1 514 ? -26.506 2.847 90.653 1.00 57.21 514 ALA D N 1
ATOM 14403 C CA . ALA D 1 514 ? -25.596 2.938 91.818 1.00 56.78 514 ALA D CA 1
ATOM 14404 C C . ALA D 1 514 ? -24.169 2.620 91.361 1.00 56.13 514 ALA D C 1
ATOM 14405 O O . ALA D 1 514 ? -23.232 3.294 91.833 1.00 56.47 514 ALA D O 1
ATOM 14407 N N . ARG D 1 515 ? -24.023 1.636 90.467 1.00 55.34 515 ARG D N 1
ATOM 14408 C CA . ARG D 1 515 ? -22.719 1.220 89.882 1.00 54.68 515 ARG D CA 1
ATOM 14409 C C . ARG D 1 515 ? -22.235 2.305 88.913 1.00 53.63 515 ARG D C 1
ATOM 14410 O O . ARG D 1 515 ? -21.015 2.565 88.888 1.00 53.52 515 ARG D O 1
ATOM 14418 N N . PHE D 1 516 ? -23.156 2.916 88.154 1.00 52.38 516 PHE D N 1
ATOM 14419 C CA . PHE D 1 516 ? -22.855 4.009 87.191 1.00 51.70 516 PHE D CA 1
ATOM 14420 C C . PHE D 1 516 ? -22.420 5.256 87.971 1.00 51.44 516 PHE D C 1
ATOM 14421 O O . PHE D 1 516 ? -21.429 5.906 87.585 1.00 51.52 516 PHE D O 1
ATOM 14429 N N . ALA D 1 517 ? -23.107 5.536 89.077 1.00 51.25 517 ALA D N 1
ATOM 14430 C CA . ALA D 1 517 ? -22.782 6.718 89.903 1.00 51.11 517 ALA D CA 1
ATOM 14431 C C . ALA D 1 517 ? -21.353 6.589 90.436 1.00 51.12 517 ALA D C 1
ATOM 14432 O O . ALA D 1 517 ? -20.623 7.586 90.386 1.00 51.01 517 ALA D O 1
ATOM 14434 N N . THR D 1 518 ? -20.973 5.392 90.891 1.00 51.11 518 THR D N 1
ATOM 14435 C CA . THR D 1 518 ? -19.611 5.144 91.434 1.00 51.11 518 THR D CA 1
ATOM 14436 C C . THR D 1 518 ? -18.571 5.347 90.332 1.00 51.25 518 THR D C 1
ATOM 14437 O O . THR D 1 518 ? -17.530 5.957 90.611 1.00 51.84 518 THR D O 1
ATOM 14441 N N . ALA D 1 519 ? -18.862 4.851 89.130 1.00 51.40 519 ALA D N 1
ATOM 14442 C CA . ALA D 1 519 ? -17.953 4.993 87.972 1.00 51.33 519 ALA D CA 1
ATOM 14443 C C . ALA D 1 519 ? -17.810 6.476 87.616 1.00 51.46 519 ALA D C 1
ATOM 14444 O O . ALA D 1 519 ? -16.698 6.900 87.293 1.00 51.28 519 ALA D O 1
ATOM 14446 N N . LEU D 1 520 ? -18.905 7.231 87.700 1.00 51.89 520 LEU D N 1
ATOM 14447 C CA . LEU D 1 520 ? -18.891 8.683 87.360 1.00 52.48 520 LEU D CA 1
ATOM 14448 C C . LEU D 1 520 ? -18.071 9.450 88.404 1.00 52.40 520 LEU D C 1
ATOM 14449 O O . LEU D 1 520 ? -17.244 10.291 88.002 1.00 52.15 520 LEU D O 1
ATOM 14454 N N . ARG D 1 521 ? -18.305 9.179 89.692 1.00 52.84 521 ARG D N 1
ATOM 14455 C CA . ARG D 1 521 ? -17.614 9.843 90.830 1.00 53.06 521 ARG D CA 1
ATOM 14456 C C . ARG D 1 521 ? -16.107 9.578 90.750 1.00 53.33 521 ARG D C 1
ATOM 14457 O O . ARG D 1 521 ? -15.333 10.511 91.045 1.00 53.65 521 ARG D O 1
ATOM 14465 N N . THR D 1 522 ? -15.715 8.355 90.378 1.00 53.59 522 THR D N 1
ATOM 14466 C CA . THR D 1 522 ? -14.295 7.923 90.272 1.00 54.23 522 THR D CA 1
ATOM 14467 C C . THR D 1 522 ? -13.618 8.696 89.133 1.00 54.93 522 THR D C 1
ATOM 14468 O O . THR D 1 522 ? -12.500 9.202 89.358 1.00 55.31 522 THR D O 1
ATOM 14472 N N . GLU D 1 523 ? -14.279 8.810 87.975 1.00 55.85 523 GLU D N 1
ATOM 14473 C CA . GLU D 1 523 ? -13.702 9.411 86.741 1.00 56.65 523 GLU D CA 1
ATOM 14474 C C . GLU D 1 523 ? -13.541 10.924 86.938 1.00 56.63 523 GLU D C 1
ATOM 14475 O O . GLU D 1 523 ? -12.520 11.472 86.477 1.00 56.41 523 GLU D O 1
ATOM 14481 N N . PHE D 1 524 ? -14.505 11.570 87.600 1.00 56.69 524 PHE D N 1
ATOM 14482 C CA . PHE D 1 524 ? -14.520 13.036 87.855 1.00 57.20 524 PHE D CA 1
ATOM 14483 C C . PHE D 1 524 ? -13.889 13.342 89.219 1.00 57.47 524 PHE D C 1
ATOM 14484 O O . PHE D 1 524 ? -14.439 14.195 89.946 1.00 57.18 524 PHE D O 1
ATOM 14492 N N . SER D 1 525 ? -12.779 12.678 89.559 1.00 57.64 525 SER D N 1
ATOM 14493 C CA . SER D 1 525 ? -12.087 12.815 90.869 1.00 57.79 525 SER D CA 1
ATOM 14494 C C . SER D 1 525 ? -10.615 13.181 90.659 1.00 57.94 525 SER D C 1
ATOM 14495 O O . SER D 1 525 ? -10.169 13.199 89.499 1.00 57.89 525 SER D O 1
ATOM 14498 N N . LEU D 1 526 ? -9.906 13.469 91.753 1.00 58.51 526 LEU D N 1
ATOM 14499 C CA . LEU D 1 526 ? -8.457 13.798 91.763 1.00 58.84 526 LEU D CA 1
ATOM 14500 C C . LEU D 1 526 ? -7.663 12.500 91.607 1.00 58.82 526 LEU D C 1
ATOM 14501 O O . LEU D 1 526 ? -8.237 11.438 91.854 1.00 59.01 526 LEU D O 1
#

Nearest PDB structures (foldseek):
  6s8w-assembly2_C  TM=1.002E+00  e=3.285E-97  Aspergillus fumigatus Af293
  6s8w-assembly1_A  TM=9.960E-01  e=2.739E-85  Aspergillus fumigatus Af293
  6s8w-assembly1_B  TM=9.661E-01  e=9.900E-83  Aspergillus fumigatus Af293
  6s8w-assembly2_D  TM=9.658E-01  e=2.563E-80  Aspergillus fumigatus Af293
  8tn2-assembly1_A  TM=8.719E-01  e=1.459E-25  Streptomyces hygroscopicus

Secondary structure (DSSP, 8-state):
---GGGHHHHHHTSPPPP-SSS----GGGTS-GGGGGSPPPPP-GGGS-HHHHT----HHHHHHGGGGSTT-EE-SS----GGGS--SEEEEEE--SS--SHHHHHHH-EEEEEETTSTTTTS-S--HHHHTS---TT--HHHHHHHHHHHHHHT--SSSSEEEEEES-HHHHHHHHHHHH--TT-EEEEESB--HHHHHTTGGGT-EEEEE-EETTEE-HHHHHHHHHTTTT---SSPPP-EEEE--SS-TTT-----HHHHHHHHHHHHHTT-EEEEE-TTGGGB-PPP-----SHHHHHHHSPPPGGGG-SS--EEEEEESTTTT-GGG--EEEEEEHHHHHHHHHHHHTTT-SS-HHHHHHHHIIIIIIIHHHHHHHHHHHHHHHHHHHHHHHHHHHHHHS-TTTEE-PPPSBSSEEEEEE-TTT----HHHHHHHHHTTEE-EEGGGGB----EEEEEE-SSS-HHHHHHHHHHHHHHHHHHT-/---GGGHHHHHHTSPPPP-SSS----GGGTS-GGGGGSPPPPP-GGGS-HHHHH------EE--S-PPPGGG---SEEEEEE--TT--SHHHHHHH-EEEEEETTTTTTTS-SS-HHHHHS---TT--HHHHHHHHHHHHHHT--SSTTEEEEEES-HHHHHHHHHHHH--TT-EEEEESB--HHHHHHHGGGT-EEEEE-EETTEE-HHHHHHHHHT--HHHHSS----EEEE--SS-TTT-----HHHHHHHHHHHHHHT-EEEEE-TTTT-B-PPP-----SSHHHHHHHSPPPTTTT-SSS-EEEEEESTTTT-STT--EEEEEEHHHHHHHHHHHHTTT-SS-HHHHHHHHIIIIIIIHHHHHHHHHHHHHHHHHHHHHHHHHHHHHHS-TTTEEEPPPSBSSEEEEEE-TTSSS-SSS---HHHHHHHHHHHHHHTTEE-EEGGGGB----S-EEEEEESSSS-TTHHHHHHHHHHHHHHHHS--/---GGGHHHHHHTSPPP--SSS----GGGTS-GGGGGSPPPPP-TTTS-HHHHT----HHHHHGGGTTSSS-EESSS----GGGS--SEEEEEE--SS--SHHHHHHH-EEEEEES----SS-TTTSSS---TT--HHHHHHHHHHHHHHT--SSS-EEEEEES-HHHHHHHHHHHH--TT-EEEEESB--HHHHHHHGGGT-EEEEE-EETTEE-HHHHHHHHHT--HHHHSSPPP-EEEE--SS-TTT-----HHHHHHHHHHHHHTT-EEEEE-TTGGGB-PPP-----HHHHHHHS---TGGG-TTS-EEEEEESTTTT-STT--EEEEEEHHHHHHHHHHHHTTT-SS-HHHHHHHHIIIIIIIHHHHHHHHHHHHHHHHHHHHHHHHHHHHHH----B--SBSSEEEE--HHHHHHHHHHTT---EEGGGGB-----EEEE-SSS-HHHHHHHHHHHHHHHHH-/---STTHHHHHHHSPPPP-SSS----GGGTS-GGGGGSPPPPP-TTTS-HHHHT----SSTT---SS----GGGS--SEEEEEE--SS--SHHHHHHH-EEEEEETTHHHHTS-SS-HHHHTS---TT--HHHHHHHHHHHHHHT--SSSSEEEEEES-HHHHHHHHHHHH--TT-EEEEESB--HHHHHHHGGGT-EEEEE-EETTEE-HHHHHHHHHT--HHHHTSPPP-EEEE--SS-TTT-----HHHHHHHHHHHHHTT-EEEEE-TTGGGB------SSHHHHHHHS---TTTT-TTS-EEEEEESTTTT-GGG--EEEEEEHHHHHHHHHHHHTTT-SS-HHHHHHHHIIIIIIIHHHHHHHHHHHHHHHHHHHHHHHHHHHHHHS-TTTEEE---SBSSEEEEEE-TTS-TTTTTT--HHHHHHHHHHHHHTTTEE-EEGGGSB-----SEEEEEESSSS-HHHHHHHHHHHHHHHHHHT--

InterPro domains:
  IPR004839 Aminotransferase, class I/classII, large domain [PF00155] (144-516)
  IPR015421 Pyridoxal phosphate-dependent transferase, major domain [G3DSA:3.40.640.10] (49-526)
  IPR015424 Pyridoxal phosphate-dependent transferase [SSF53383] (58-521)
  IPR050859 Class-I pyridoxal-phosphate-dependent aminotransferase-like [PTHR42790] (52-524)

Organism: Aspergillus fumigatus (strain ATCC MYA-4609 / CBS 101355 / FGSC A1100 / Af293) (NCBI:txid330879)

B-factor: mean 58.66, std 15.17, range [28.39, 118.94]